Protein 8TLT (pdb70)

Sequence (2387 aa):
SDYFRIQLNNQDYYMSKPTFLDPSHGESLPLNQFSQVPNIRVFGALPTGHQVLCHVHGILPYMFIKYDGQITDTSTLRHQRCAQVHKTLEVKIRASFKKLGNLNFVADVSVVKGIPFYGYHVGWNLFYKISLLNPSCLSRISELIRDGKIFGKKFEIYESHIPYLLQWTADFNLFGCSWINVDRCYFRSPVLNSILDIDKLTINDDLQLLLDRFCDFKCNVLSRRDFPRVGNGLIEIDILPQFIKNREKLQHRDIHHDFLEKLGDIKPYVSSARDMINELTMQREELSLKEYKEPPETKRHVHQWQSSGEFEAFYKKAQHKTSTFDGQIPNFENFIDKNQKFSAINTPYEALPQLWPRLPGLRYGKRAFVYGEPPFGYQDILNKLEDEGFPKIDYKDPFFSNPVDLENKPYAYAGKRFEISSTHVSTRIPVQFGGETVSVYNKPTFDMFSSWKYALKPPTYDAVQKWYNKVSSVHDSLTHLTLEIHANTRSDKIPDPAIDEVSMIIWCLEEETFPLDLDIAYEGIMIVHKASEDSTFPTKIQHCINEIPVMFYESEFEMFEALTDLVLLLDPDILSGFEIHNFSWGYIIERCQKIHQFDIVRELARVKCQIKLSDTWGYAHSSGIMITGRHMINIWRALRSDVNLTQYTIESAAFNILHKRLPHFSFESLTNMWNAKKSTTELKTVLNYWLSRAQINIQLLRKQDYIARNIEQARLIGIDFHSVYYRGSQFKVESFLIRICKSESFILLSPGKKDVRKQKALECVPLVMEPESAFYKSPLIVLDFQSLYPSIMIGYNYCYSTMIGRVREINLTENNLGVSKFSLPRNILALLKNDVTIAPNGVVYAKTSVRKSTLSKMLTDILDVRVMIKKTMNEIGDDNTTLKRLLNNKQLALKLLANVTYGYTSASFSGRMPCSDLADSIVQTGRETLEKAIDIIEKDETWNAKVVYGDTDSLFVYLPGKTAIEAFSIGHAMAERVTQNNPKPIFLKFEKVYHPSILISKKRYVGFSYESPSQTLPIFDAKGIETVRRDGIPAQQKIIEKCIRLLFQTKDLSKIKKYLQNEFFKIQIGKVSAQDFCFAKEVKLGAYKSEKTAPAGAVVVKRRINEDHRAEPQYKERIPYLVVKGKQGQLLRERCVSPEEFLEGENLELDSEYYINKILIPPLDRLFNLIGINVGNWAQEIDDCLEKRSTTTLSFLIKKLKRQKEYQTLKTVCRTCSYRYTSDAGIENDHIASKCNSYDCPVFYSRVKAERYLRDNQSVQREEALISLNDWMNRWVEKWLRVYLKCYINLILFYRNVYPPQSFDYTTYQSFNLPQFVPINRHPALIDYIEELILDVLSKLTHVYRFSICIINKKNDLCIEKYVLDFSELQIITETEVFDEFRSSLNSLIMHLEKLPKVNDDTITFEAVINAIENWVKCKIKLTSLVGSDVGPLIIHQFSEKLLNGVYSQYSIFGSMNRWVEKWLRVYLKCYINLILFYRNVYPPQSFDYTTYQSFNLPQFVPINRHPALIDYIEELILDVLSKLTHVYRFSICIINKKNDLCIEKYVLDFSELQHVDKIITETEVFDEFRSSLNSLIMHLEKLPKVNDDTITFEAVINAIELELGHKLDRNRRVDSLEEKAEIERDSNWVKCQEDENLPDNNGFQPPKIKLTSLVGSDVGPLIIHQFSEKLISGDDKILNGVYSQYELHMDALLTKFNEDRSLQDENLSQPRTRVRIVDDNLYNKSNPFQLCYKKRDYGSQYYHIYQYRLKTFRERVLKECDKRWDAGFTLNGQLVLKKDKVLDIQGNQPCWCVGSIYCEMKYKPNVLDEVINDTYGAPDLTKSYTGSDEIMLEDESGRVLLVGDFIRSTPFITGVVVGILGMEAEAGTFQVLDICYPTPLPQNPFPTRGKIALVSGLNLNNTSPDRLLRLEILREFLMGRINNKIDDISLIGRLLICGNSVDFDIKSVNKDELMISLTEFSKFLHNILPSISVDIMPGTNDPSDKSLPQQPFHKSLFDKSLESYFNGSNKEILNLVTNPYEFSYNGVDVLAVSGKNINDICKYVIPSNDDIEHRLDLMECTMKWQNIAPTAPDTLWCYPYDPFVLDKWPHVYIVANQPYFGTRVVEIGGKNIKIISVPEFSSTGMIILLDLETLEAETVKIDIMDQKASYFINEKLFTEVKPVLFTDLIHHLKIGPSMAKKLMFDYYKQTTNAKYNCVVICCYKDQTIKIIHDLSNIPQQDSIIDCFIYAFNPMDSFIPYYDIIDQKDCLTIKNSYELKVSKNHFMGQNSIFQPIKFQNLTRFKKICQLVKQWVAETLGDGGPHEKDVKLFVKYLIKLCDSNRVHLVLHLSNLISRELNLCAFLNQDHSGFQTWERILLNDIIPLLNRNKHTYQTVRKLDMDFEV

Organism: Saccharomyces cerevisiae (strain ATCC 204508 / S288c) (NCBI:txid559292)

InterPro domains:
  IPR006133 DNA-directed DNA polymerase, family B, exonuclease domain [PF03104] (648-842)
  IPR006134 DNA-directed DNA polymerase, family B, multifunctional domain [PF00136] (910-1361)
  IPR006172 DNA-directed DNA polymerase, family B [PR00106] (971-984)
  IPR006172 DNA-directed DNA polymerase, family B [PR00106] (1082-1094)
  IPR006172 DNA-directed DNA polymerase, family B [PR00106] (1138-1146)
  IPR006172 DNA-directed DNA polymerase, family B [SM00486] (686-1152)
  IPR012337 Ribonuclease H-like superfamily [SSF53098] (54-918)
  IPR017964 DNA-directed DNA polymerase, family B, conserved site [PS00116] (1140-1148)
  IPR023211 DNA polymerase, palm domain superfamily [G3DSA:3.90.1600.10] (942-1204)
  IPR025687 C4-type zinc-finger of DNA polymerase delta [PF14260] (1398-1479)
  IPR030559 DNA polymerase zeta catalytic subunit [PTHR45812] (628-1495)
  IPR036397 Ribonuclease H superfamily [G3DSA:3.30.420.10] (667-894)
  IPR042087 DNA polymerase family B, thumb domain [G3DSA:1.10.132.60] (1216-1387)
  IPR043502 DNA/RNA polymerase superfamily [SSF56672] (958-1371)
  IPR056435 DNA polymerase delta/zeta catalytic subunit, N-terminal domain [PF24055] (77-168)
  IPR056447 DNA polymerase zeta catalytic subunit, N-terminal [PF24065] (23-76)

GO terms:
  GO:0005739 mitochondrion (C, IDA)
  GO:0042276 error-prone translesion synthesis (P, IDA)
  GO:0003887 DNA-directed DNA polymerase activity (F, IDA)
  GO:0016035 zeta DNA polymerase complex (C, IDA)
  GO:0070987 error-free translesion synthesis (P, IDA)
  GO:0042276 error-prone translesion synthesis (P, IGI)
  GO:0005515 protein binding (F, IPI)
  GO:0019985 translesion synthesis (P, IDA)

Structure (mmCIF, N/CA/C/O backbone):
data_8TLT
#
_entry.id   8TLT
#
_cell.length_a   1.00
_cell.length_b   1.00
_cell.length_c   1.00
_cell.angle_alpha   90.00
_cell.angle_beta   90.00
_cell.angle_gamma   90.00
#
_symmetry.space_group_name_H-M   'P 1'
#
loop_
_entity.id
_entity.type
_entity.pdbx_description
1 polymer 'DNA polymerase zeta catalytic subunit'
2 polymer 'DNA polymerase zeta processivity subunit'
3 polymer 'DNA polymerase delta small subunit'
4 polymer 'DNA polymerase delta subunit 3'
5 polymer 'DNA repair protein REV1'
6 polymer "DNA (5'-D(P*CP*CP*CP*TP*CP*CP*CP*CP*TP*AP*C)-3')"
7 polymer "DNA (5'-D(*TP*AP*AP*TP*GP*GP*TP*AP*GP*GP*GP*GP*AP*GP*GP*GP*AP*AP*T)-3')"
8 non-polymer 'IRON/SULFUR CLUSTER'
9 non-polymer 'CALCIUM ION'
10 non-polymer "2'-DEOXYCYTIDINE-5'-TRIPHOSPHATE"
11 water water
#
loop_
_atom_site.group_PDB
_atom_site.id
_atom_site.type_symbol
_atom_site.label_atom_id
_atom_site.label_alt_id
_atom_site.label_comp_id
_atom_site.label_asym_id
_atom_site.label_entity_id
_atom_site.label_seq_id
_atom_site.pdbx_PDB_ins_code
_atom_site.Cartn_x
_atom_site.Cartn_y
_atom_site.Cartn_z
_atom_site.occupancy
_atom_site.B_iso_or_equiv
_atom_site.auth_seq_id
_atom_site.auth_comp_id
_atom_site.auth_asym_id
_atom_site.auth_atom_id
_atom_site.pdbx_PDB_model_num
ATOM 1 N N . SER A 1 54 ? 119.296 173.059 192.209 1.00 54.94 20 SER A N 1
ATOM 2 C CA . SER A 1 54 ? 119.280 172.330 193.471 1.00 54.94 20 SER A CA 1
ATOM 3 C C . SER A 1 54 ? 119.238 173.289 194.656 1.00 54.94 20 SER A C 1
ATOM 4 O O . SER A 1 54 ? 119.209 174.507 194.480 1.00 54.94 20 SER A O 1
ATOM 7 N N . ASP A 1 55 ? 119.236 172.730 195.866 1.00 52.27 21 ASP A N 1
ATOM 8 C CA . ASP A 1 55 ? 119.181 173.509 197.095 1.00 52.27 21 ASP A CA 1
ATOM 9 C C . ASP A 1 55 ? 120.542 173.628 197.769 1.00 52.27 21 ASP A C 1
ATOM 10 O O . ASP A 1 55 ? 120.611 173.938 198.963 1.00 52.27 21 ASP A O 1
ATOM 12 N N . TYR A 1 56 ? 121.622 173.385 197.033 1.00 46.65 22 TYR A N 1
ATOM 13 C CA . TYR A 1 56 ? 122.971 173.395 197.577 1.00 46.65 22 TYR A CA 1
ATOM 14 C C . TYR A 1 56 ? 123.846 174.359 196.790 1.00 46.65 22 TYR A C 1
ATOM 15 O O . TYR A 1 56 ? 123.763 174.425 195.560 1.00 46.65 22 TYR A O 1
ATOM 24 N N . PHE A 1 57 ? 124.680 175.110 197.506 1.00 43.39 23 PHE A N 1
ATOM 25 C CA . PHE A 1 57 ? 125.710 175.927 196.875 1.00 43.39 23 PHE A CA 1
ATOM 26 C C . PHE A 1 57 ? 126.768 175.004 196.285 1.00 43.39 23 PHE A C 1
ATOM 27 O O . PHE A 1 57 ? 127.598 174.456 197.015 1.00 43.39 23 PHE A O 1
ATOM 35 N N . ARG A 1 58 ? 126.746 174.828 194.969 1.00 38.78 24 ARG A N 1
ATOM 36 C CA . ARG A 1 58 ? 127.589 173.845 194.303 1.00 38.78 24 ARG A CA 1
ATOM 37 C C . ARG A 1 58 ? 128.843 174.511 193.756 1.00 38.78 24 ARG A C 1
ATOM 38 O O . ARG A 1 58 ? 128.760 175.520 193.049 1.00 38.78 24 ARG A O 1
ATOM 46 N N . ILE A 1 59 ? 130.000 173.945 194.089 1.00 34.66 25 ILE A N 1
ATOM 47 C CA . ILE A 1 59 ? 131.293 174.421 193.613 1.00 34.66 25 ILE A CA 1
ATOM 48 C C . ILE A 1 59 ? 132.066 173.219 193.094 1.00 34.66 25 ILE A C 1
ATOM 49 O O . ILE A 1 59 ? 132.297 172.260 193.839 1.00 34.66 25 ILE A O 1
ATOM 53 N N . GLN A 1 60 ? 132.465 173.266 191.827 1.00 33.71 26 GLN A N 1
ATOM 54 C CA . GLN A 1 60 ? 133.239 172.181 191.242 1.00 33.71 26 GLN A CA 1
ATOM 55 C C . GLN A 1 60 ? 134.671 172.221 191.756 1.00 33.71 26 GLN A C 1
ATOM 56 O O . GLN A 1 60 ? 135.251 173.294 191.931 1.00 33.71 26 GLN A O 1
ATOM 62 N N . LEU A 1 61 ? 135.238 171.044 192.011 1.00 30.95 27 LEU A N 1
ATOM 63 C CA . LEU A 1 61 ? 136.602 170.940 192.528 1.00 30.95 27 LEU A CA 1
ATOM 64 C C . LEU A 1 61 ? 137.560 170.893 191.346 1.00 30.95 27 LEU A C 1
ATOM 65 O O . LEU A 1 61 ? 137.915 169.826 190.846 1.00 30.95 27 LEU A O 1
ATOM 70 N N . ASN A 1 62 ? 137.990 172.072 190.893 1.00 32.46 28 ASN A N 1
ATOM 71 C CA . ASN A 1 62 ? 138.914 172.146 189.766 1.00 32.46 28 ASN A CA 1
ATOM 72 C C . ASN A 1 62 ? 140.360 171.999 190.228 1.00 32.46 28 ASN A C 1
ATOM 73 O O . ASN A 1 62 ? 141.074 171.091 189.789 1.00 32.46 28 ASN A O 1
ATOM 78 N N . ASN A 1 63 ? 140.807 172.886 191.114 1.00 33.02 29 ASN A N 1
ATOM 79 C CA . ASN A 1 63 ? 142.157 172.850 191.656 1.00 33.02 29 ASN A CA 1
ATOM 80 C C . ASN A 1 63 ? 142.088 173.022 193.166 1.00 33.02 29 ASN A C 1
ATOM 81 O O . ASN A 1 63 ? 141.229 173.744 193.676 1.00 33.02 29 ASN A O 1
ATOM 84 N N . GLN A 1 64 ? 142.989 172.348 193.878 1.00 32.94 30 GLN A N 1
ATOM 85 C CA . GLN A 1 64 ? 143.012 172.376 195.333 1.00 32.94 30 GLN A CA 1
ATOM 86 C C . GLN A 1 64 ? 144.441 172.523 195.835 1.00 32.94 30 GLN A C 1
ATOM 87 O O . GLN A 1 64 ? 145.370 171.930 195.280 1.00 32.94 30 GLN A O 1
ATOM 93 N N . ASP A 1 65 ? 144.605 173.323 196.885 1.00 33.31 31 ASP A N 1
ATOM 94 C CA . ASP A 1 65 ? 145.901 173.547 197.509 1.00 33.31 31 ASP A CA 1
ATOM 95 C C . ASP A 1 65 ? 145.675 173.910 198.969 1.00 33.31 31 ASP A C 1
ATOM 96 O O . ASP A 1 65 ? 144.559 174.232 199.380 1.00 33.31 31 ASP A O 1
ATOM 98 N N . TYR A 1 66 ? 146.748 173.854 199.754 1.00 35.10 32 TYR A N 1
ATOM 99 C CA . TYR A 1 66 ? 146.669 174.143 201.177 1.00 35.10 32 TYR A CA 1
ATOM 100 C C . TYR A 1 66 ? 147.755 175.130 201.581 1.00 35.10 32 TYR A C 1
ATOM 101 O O . TYR A 1 66 ? 148.763 175.300 200.892 1.00 35.10 32 TYR A O 1
ATOM 110 N N . TYR A 1 67 ? 147.525 175.787 202.716 1.00 37.17 33 TYR A N 1
ATOM 111 C CA . TYR A 1 67 ? 148.473 176.739 203.272 1.00 37.17 33 TYR A CA 1
ATOM 112 C C . TYR A 1 67 ? 148.308 176.774 204.785 1.00 37.17 33 TYR A C 1
ATOM 113 O O . TYR A 1 67 ? 147.279 176.362 205.325 1.00 37.17 33 TYR A O 1
ATOM 122 N N . MET A 1 68 ? 149.337 177.271 205.463 1.00 39.51 34 MET A N 1
ATOM 123 C CA . MET A 1 68 ? 149.349 177.374 206.916 1.00 39.51 34 MET A CA 1
ATOM 124 C C . MET A 1 68 ? 149.049 178.805 207.338 1.00 39.51 34 MET A C 1
ATOM 125 O O . MET A 1 68 ? 149.582 179.757 206.762 1.00 39.51 34 MET A O 1
ATOM 129 N N . SER A 1 69 ? 148.196 178.954 208.349 1.00 41.38 35 SER A N 1
ATOM 130 C CA . SER A 1 69 ? 147.791 180.275 208.806 1.00 41.38 35 SER A CA 1
ATOM 131 C C . SER A 1 69 ? 147.547 180.247 210.307 1.00 41.38 35 SER A C 1
ATOM 132 O O . SER A 1 69 ? 147.330 179.189 210.902 1.00 41.38 35 SER A O 1
ATOM 134 N N . LYS A 1 70 ? 147.595 181.429 210.912 1.00 47.91 36 LYS A N 1
ATOM 135 C CA . LYS A 1 70 ? 147.291 181.553 212.329 1.00 47.91 36 LYS A CA 1
ATOM 136 C C . LYS A 1 70 ? 145.812 181.260 212.570 1.00 47.91 36 LYS A C 1
ATOM 137 O O . LYS A 1 70 ? 144.968 181.594 211.733 1.00 47.91 36 LYS A O 1
ATOM 139 N N . PRO A 1 71 ? 145.466 180.640 213.695 1.00 48.08 37 PRO A N 1
ATOM 140 C CA . PRO A 1 71 ? 144.067 180.265 213.925 1.00 48.08 37 PRO A CA 1
ATOM 141 C C . PRO A 1 71 ? 143.179 181.474 214.166 1.00 48.08 37 PRO A C 1
ATOM 142 O O . PRO A 1 71 ? 143.606 182.499 214.702 1.00 48.08 37 PRO A O 1
ATOM 146 N N . THR A 1 72 ? 141.919 181.334 213.758 1.00 52.70 38 THR A N 1
ATOM 147 C CA . THR A 1 72 ? 140.888 182.331 214.019 1.00 52.70 38 THR A CA 1
ATOM 148 C C . THR A 1 72 ? 139.708 181.652 214.700 1.00 52.70 38 THR A C 1
ATOM 149 O O . THR A 1 72 ? 139.814 180.491 215.110 1.00 52.70 38 THR A O 1
ATOM 153 N N . PHE A 1 73 ? 138.584 182.354 214.834 1.00 57.20 39 PHE A N 1
ATOM 154 C CA . PHE A 1 73 ? 137.403 181.725 215.410 1.00 57.20 39 PHE A CA 1
ATOM 155 C C . PHE A 1 73 ? 136.703 180.788 214.436 1.00 57.20 39 PHE A C 1
ATOM 156 O O . PHE A 1 73 ? 135.782 180.074 214.844 1.00 57.20 39 PHE A O 1
ATOM 164 N N . LEU A 1 74 ? 137.112 180.776 213.168 1.00 50.85 40 LEU A N 1
ATOM 165 C CA . LEU A 1 74 ? 136.590 179.821 212.200 1.00 50.85 40 LEU A CA 1
ATOM 166 C C . LEU A 1 74 ? 137.367 178.513 212.185 1.00 50.85 40 LEU A C 1
ATOM 167 O O . LEU A 1 74 ? 136.900 177.539 211.584 1.00 50.85 40 LEU A O 1
ATOM 172 N N . ASP A 1 75 ? 138.530 178.469 212.821 1.00 51.46 41 ASP A N 1
ATOM 173 C CA . ASP A 1 75 ? 139.385 177.296 212.874 1.00 51.46 41 ASP A CA 1
ATOM 174 C C . ASP A 1 75 ? 139.547 176.806 214.308 1.00 51.46 41 ASP A C 1
ATOM 175 O O . ASP A 1 75 ? 139.395 177.579 215.260 1.00 51.46 41 ASP A O 1
ATOM 178 N N . PRO A 1 76 ? 139.844 175.522 214.503 1.00 49.42 42 PRO A N 1
ATOM 179 C CA . PRO A 1 76 ? 140.045 175.015 215.865 1.00 49.42 42 PRO A CA 1
ATOM 180 C C . PRO A 1 76 ? 141.296 175.601 216.500 1.00 49.42 42 PRO A C 1
ATOM 181 O O . PRO A 1 76 ? 142.253 175.975 215.819 1.00 49.42 42 PRO A O 1
ATOM 185 N N . SER A 1 77 ? 141.277 175.678 217.831 1.00 52.20 43 SER A N 1
ATOM 186 C CA . SER A 1 77 ? 142.394 176.235 218.578 1.00 52.20 43 SER A CA 1
ATOM 187 C C . SER A 1 77 ? 142.833 175.378 219.757 1.00 52.20 43 SER A C 1
ATOM 188 O O . SER A 1 77 ? 143.827 175.719 220.407 1.00 52.20 43 SER A O 1
ATOM 190 N N . HIS A 1 78 ? 142.134 174.286 220.053 1.00 56.04 44 HIS A N 1
ATOM 191 C CA . HIS A 1 78 ? 142.472 173.421 221.173 1.00 56.04 44 HIS A CA 1
ATOM 192 C C . HIS A 1 78 ? 142.387 171.965 220.739 1.00 56.04 44 HIS A C 1
ATOM 193 O O . HIS A 1 78 ? 141.743 171.627 219.744 1.00 56.04 44 HIS A O 1
ATOM 195 N N . GLY A 1 79 ? 143.054 171.104 221.500 1.00 53.86 45 GLY A N 1
ATOM 196 C CA . GLY A 1 79 ? 143.053 169.678 221.238 1.00 53.86 45 GLY A CA 1
ATOM 197 C C . GLY A 1 79 ? 142.482 168.907 222.412 1.00 53.86 45 GLY A C 1
ATOM 198 O O . GLY A 1 79 ? 142.516 169.370 223.552 1.00 53.86 45 GLY A O 1
ATOM 199 N N . GLU A 1 80 ? 141.938 167.725 222.118 1.00 54.26 46 GLU A N 1
ATOM 200 C CA . GLU A 1 80 ? 141.355 166.898 223.171 1.00 54.26 46 GLU A CA 1
ATOM 201 C C . GLU A 1 80 ? 142.417 166.394 224.142 1.00 54.26 46 GLU A C 1
ATOM 202 O O . GLU A 1 80 ? 142.190 166.368 225.357 1.00 54.26 46 GLU A O 1
ATOM 204 N N . SER A 1 81 ? 143.577 165.981 223.625 1.00 53.21 47 SER A N 1
ATOM 205 C CA . SER A 1 81 ? 144.615 165.419 224.485 1.00 53.21 47 SER A CA 1
ATOM 206 C C . SER A 1 81 ? 145.207 166.472 225.413 1.00 53.21 47 SER A C 1
ATOM 207 O O . SER A 1 81 ? 145.418 166.210 226.602 1.00 53.21 47 SER A O 1
ATOM 210 N N . LEU A 1 82 ? 145.472 167.668 224.893 1.00 55.02 48 LEU A N 1
ATOM 211 C CA . LEU A 1 82 ? 146.081 168.758 225.655 1.00 55.02 48 LEU A CA 1
ATOM 212 C C . LEU A 1 82 ? 145.182 169.979 225.525 1.00 55.02 48 LEU A C 1
ATOM 213 O O . LEU A 1 82 ? 145.461 170.892 224.736 1.00 55.02 48 LEU A O 1
ATOM 218 N N . PRO A 1 83 ? 144.084 170.026 226.285 1.00 57.45 49 PRO A N 1
ATOM 219 C CA . PRO A 1 83 ? 143.133 171.138 226.131 1.00 57.45 49 PRO A CA 1
ATOM 220 C C . PRO A 1 83 ? 143.680 172.482 226.572 1.00 57.45 49 PRO A C 1
ATOM 221 O O . PRO A 1 83 ? 143.107 173.513 226.198 1.00 57.45 49 PRO A O 1
ATOM 225 N N . LEU A 1 84 ? 144.760 172.511 227.346 1.00 60.92 50 LEU A N 1
ATOM 226 C CA . LEU A 1 84 ? 145.307 173.757 227.863 1.00 60.92 50 LEU A CA 1
ATOM 227 C C . LEU A 1 84 ? 146.378 174.359 226.962 1.00 60.92 50 LEU A C 1
ATOM 228 O O . LEU A 1 84 ? 146.904 175.429 227.283 1.00 60.92 50 LEU A O 1
ATOM 231 N N . ASN A 1 85 ? 146.707 173.710 225.849 1.00 59.30 51 ASN A N 1
ATOM 232 C CA . ASN A 1 85 ? 147.723 174.193 224.924 1.00 59.30 51 ASN A CA 1
ATOM 233 C C . ASN A 1 85 ? 147.064 174.610 223.618 1.00 59.30 51 ASN A C 1
ATOM 234 O O . ASN A 1 85 ? 146.363 173.812 222.988 1.00 59.30 51 ASN A O 1
ATOM 239 N N . GLN A 1 86 ? 147.296 175.855 223.214 1.00 56.40 52 GLN A N 1
ATOM 240 C CA . GLN A 1 86 ? 146.711 176.386 221.995 1.00 56.40 52 GLN A CA 1
ATOM 241 C C . GLN A 1 86 ? 147.529 175.959 220.779 1.00 56.40 52 GLN A C 1
ATOM 242 O O . GLN A 1 86 ? 148.635 175.426 220.893 1.00 56.40 52 GLN A O 1
ATOM 248 N N . PHE A 1 87 ? 146.970 176.201 219.597 1.00 51.34 53 PHE A N 1
ATOM 249 C CA . PHE A 1 87 ? 147.641 175.885 218.344 1.00 51.34 53 PHE A CA 1
ATOM 250 C C . PHE A 1 87 ? 148.387 177.112 217.838 1.00 51.34 53 PHE A C 1
ATOM 251 O O . PHE A 1 87 ? 147.812 178.201 217.745 1.00 51.34 53 PHE A O 1
ATOM 259 N N . SER A 1 88 ? 149.671 176.934 217.521 1.00 48.31 54 SER A N 1
ATOM 260 C CA . SER A 1 88 ? 150.439 178.029 216.938 1.00 48.31 54 SER A CA 1
ATOM 261 C C . SER A 1 88 ? 149.906 178.400 215.560 1.00 48.31 54 SER A C 1
ATOM 262 O O . SER A 1 88 ? 149.769 179.586 215.240 1.00 48.31 54 SER A O 1
ATOM 264 N N . GLN A 1 89 ? 149.598 177.402 214.735 1.00 44.31 55 GLN A N 1
ATOM 265 C CA . GLN A 1 89 ? 149.024 177.634 213.419 1.00 44.31 55 GLN A CA 1
ATOM 266 C C . GLN A 1 89 ? 148.201 176.419 213.023 1.00 44.31 55 GLN A C 1
ATOM 267 O O . GLN A 1 89 ? 148.390 175.320 213.549 1.00 44.31 55 GLN A O 1
ATOM 271 N N . VAL A 1 90 ? 147.282 176.629 212.086 1.00 40.85 56 VAL A N 1
ATOM 272 C CA . VAL A 1 90 ? 146.400 175.563 211.617 1.00 40.85 56 VAL A CA 1
ATOM 273 C C . VAL A 1 90 ? 146.453 175.506 210.096 1.00 40.85 56 VAL A C 1
ATOM 274 O O . VAL A 1 90 ? 146.655 176.540 209.445 1.00 40.85 56 VAL A O 1
ATOM 278 N N . PRO A 1 91 ? 146.278 174.334 209.489 1.00 35.43 57 PRO A N 1
ATOM 279 C CA . PRO A 1 91 ? 146.265 174.258 208.026 1.00 35.43 57 PRO A CA 1
ATOM 280 C C . PRO A 1 91 ? 144.892 174.581 207.458 1.00 35.43 57 PRO A C 1
ATOM 281 O O . PRO A 1 91 ? 143.858 174.224 208.027 1.00 35.43 57 PRO A O 1
ATOM 285 N N . ASN A 1 92 ? 144.894 175.266 206.319 1.00 33.06 58 ASN A N 1
ATOM 286 C CA . ASN A 1 92 ? 143.679 175.573 205.582 1.00 33.06 58 ASN A CA 1
ATOM 287 C C . ASN A 1 92 ? 143.835 175.072 204.156 1.00 33.06 58 ASN A C 1
ATOM 288 O O . ASN A 1 92 ? 144.949 174.960 203.644 1.00 33.06 58 ASN A O 1
ATOM 293 N N . ILE A 1 93 ? 142.710 174.764 203.519 1.00 32.22 59 ILE A N 1
ATOM 294 C CA . ILE A 1 93 ? 142.689 174.244 202.158 1.00 32.22 59 ILE A CA 1
ATOM 295 C C . ILE A 1 93 ? 142.024 175.275 201.259 1.00 32.22 59 ILE A C 1
ATOM 296 O O . ILE A 1 93 ? 140.917 175.742 201.552 1.00 32.22 59 ILE A O 1
ATOM 301 N N . ARG A 1 94 ? 142.700 175.631 200.173 1.00 34.45 60 ARG A N 1
ATOM 302 C CA . ARG A 1 94 ? 142.164 176.546 199.176 1.00 34.45 60 ARG A CA 1
ATOM 303 C C . ARG A 1 94 ? 141.640 175.734 198.001 1.00 34.45 60 ARG A C 1
ATOM 304 O O . ARG A 1 94 ? 142.398 174.994 197.366 1.00 34.45 60 ARG A O 1
ATOM 312 N N . VAL A 1 95 ? 140.350 175.873 197.713 1.00 33.71 61 VAL A N 1
ATOM 313 C CA . VAL A 1 95 ? 139.704 175.164 196.617 1.00 33.71 61 VAL A CA 1
ATOM 314 C C . VAL A 1 95 ? 139.317 176.188 195.562 1.00 33.71 61 VAL A C 1
ATOM 315 O O . VAL A 1 95 ? 138.504 177.083 195.822 1.00 33.71 61 VAL A O 1
ATOM 319 N N . PHE A 1 96 ? 139.903 176.062 194.376 1.00 33.11 62 PHE A N 1
ATOM 320 C CA . PHE A 1 96 ? 139.581 176.917 193.244 1.00 33.11 62 PHE A CA 1
ATOM 321 C C . PHE A 1 96 ? 138.564 176.193 192.374 1.00 33.11 62 PHE A C 1
ATOM 322 O O . PHE A 1 96 ? 138.858 175.125 191.828 1.00 33.11 62 PHE A O 1
ATOM 330 N N . GLY A 1 97 ? 137.372 176.770 192.250 1.00 34.31 63 GLY A N 1
ATOM 331 C CA . GLY A 1 97 ? 136.305 176.131 191.512 1.00 34.31 63 GLY A CA 1
ATOM 332 C C . GLY A 1 97 ? 135.400 177.148 190.855 1.00 34.31 63 GLY A C 1
ATOM 333 O O . GLY A 1 97 ? 135.598 178.358 190.974 1.00 34.31 63 GLY A O 1
ATOM 334 N N . ALA A 1 98 ? 134.393 176.636 190.154 1.00 37.46 64 ALA A N 1
ATOM 335 C CA . ALA A 1 98 ? 133.451 177.461 189.415 1.00 37.46 64 ALA A CA 1
ATOM 336 C C . ALA A 1 98 ? 132.028 177.106 189.813 1.00 37.46 64 ALA A C 1
ATOM 337 O O . ALA A 1 98 ? 131.696 175.931 189.989 1.00 37.46 64 ALA A O 1
ATOM 339 N N . LEU A 1 99 ? 131.192 178.131 189.951 1.00 38.55 65 LEU A N 1
ATOM 340 C CA . LEU A 1 99 ? 129.781 177.925 190.202 1.00 38.55 65 LEU A CA 1
ATOM 341 C C . LEU A 1 99 ? 129.110 177.357 188.954 1.00 38.55 65 LEU A C 1
ATOM 342 O O . LEU A 1 99 ? 129.651 177.454 187.851 1.00 38.55 65 LEU A O 1
ATOM 347 N N . PRO A 1 100 ? 127.935 176.738 189.102 1.00 41.81 66 PRO A N 1
ATOM 348 C CA . PRO A 1 100 ? 127.222 176.242 187.913 1.00 41.81 66 PRO A CA 1
ATOM 349 C C . PRO A 1 100 ? 126.881 177.335 186.917 1.00 41.81 66 PRO A C 1
ATOM 350 O O . PRO A 1 100 ? 126.708 177.038 185.729 1.00 41.81 66 PRO A O 1
ATOM 354 N N . THR A 1 101 ? 126.777 178.589 187.361 1.00 42.72 67 THR A N 1
ATOM 355 C CA . THR A 1 101 ? 126.580 179.708 186.450 1.00 42.72 67 THR A CA 1
ATOM 356 C C . THR A 1 101 ? 127.834 180.054 185.658 1.00 42.72 67 THR A C 1
ATOM 357 O O . THR A 1 101 ? 127.752 180.855 184.723 1.00 42.72 67 THR A O 1
ATOM 361 N N . GLY A 1 102 ? 128.982 179.476 186.006 1.00 41.07 68 GLY A N 1
ATOM 362 C CA . GLY A 1 102 ? 130.221 179.709 185.297 1.00 41.07 68 GLY A CA 1
ATOM 363 C C . GLY A 1 102 ? 131.196 180.636 185.989 1.00 41.07 68 GLY A C 1
ATOM 364 O O . GLY A 1 102 ? 132.369 180.670 185.602 1.00 41.07 68 GLY A O 1
ATOM 365 N N . HIS A 1 103 ? 130.753 181.384 186.995 1.00 45.05 69 HIS A N 1
ATOM 366 C CA . HIS A 1 103 ? 131.646 182.294 187.696 1.00 45.05 69 HIS A CA 1
ATOM 367 C C . HIS A 1 103 ? 132.608 181.523 188.591 1.00 45.05 69 HIS A C 1
ATOM 368 O O . HIS A 1 103 ? 132.228 180.549 189.245 1.00 45.05 69 HIS A O 1
ATOM 375 N N . GLN A 1 104 ? 133.862 181.963 188.613 1.00 38.57 70 GLN A N 1
ATOM 376 C CA . GLN A 1 104 ? 134.877 181.331 189.442 1.00 38.57 70 GLN A CA 1
ATOM 377 C C . GLN A 1 104 ? 134.712 181.744 190.900 1.00 38.57 70 GLN A C 1
ATOM 378 O O . GLN A 1 104 ? 134.253 182.846 191.208 1.00 38.57 70 GLN A O 1
ATOM 384 N N . VAL A 1 105 ? 135.102 180.846 191.800 1.00 36.60 71 VAL A N 1
ATOM 385 C CA . VAL A 1 105 ? 134.959 181.061 193.235 1.00 36.60 71 VAL A CA 1
ATOM 386 C C . VAL A 1 105 ? 136.176 180.481 193.946 1.00 36.60 71 VAL A C 1
ATOM 387 O O . VAL A 1 105 ? 136.732 179.464 193.519 1.00 36.60 71 VAL A O 1
ATOM 391 N N . LEU A 1 106 ? 136.604 181.146 195.016 1.00 36.52 72 LEU A N 1
ATOM 392 C CA . LEU A 1 106 ? 137.659 180.654 195.891 1.00 36.52 72 LEU A CA 1
ATOM 393 C C . LEU A 1 106 ? 137.046 180.238 197.220 1.00 36.52 72 LEU A C 1
ATOM 394 O O . LEU A 1 106 ? 136.311 181.014 197.838 1.00 36.52 72 LEU A O 1
ATOM 399 N N . CYS A 1 107 ? 137.351 179.019 197.655 1.00 37.21 73 CYS A N 1
ATOM 400 C CA . CYS A 1 107 ? 136.791 178.449 198.871 1.00 37.21 73 CYS A CA 1
ATOM 401 C C . CYS A 1 107 ? 137.906 178.179 199.870 1.00 37.21 73 CYS A C 1
ATOM 402 O O . CYS A 1 107 ? 138.913 177.550 199.527 1.00 37.21 73 CYS A O 1
ATOM 405 N N . HIS A 1 108 ? 137.724 178.650 201.099 1.00 36.78 74 HIS A N 1
ATOM 406 C CA . HIS A 1 108 ? 138.651 178.381 202.190 1.00 36.78 74 HIS A CA 1
ATOM 407 C C . HIS A 1 108 ? 138.024 177.338 203.105 1.00 36.78 74 HIS A C 1
ATOM 408 O O . HIS A 1 108 ? 136.919 177.544 203.619 1.00 36.78 74 HIS A O 1
ATOM 415 N N . VAL A 1 109 ? 138.723 176.227 203.307 1.00 33.09 75 VAL A N 1
ATOM 416 C CA . VAL A 1 109 ? 138.241 175.134 204.142 1.00 33.09 75 VAL A CA 1
ATOM 417 C C . VAL A 1 109 ? 139.020 175.152 205.449 1.00 33.09 75 VAL A C 1
ATOM 418 O O . VAL A 1 109 ? 140.255 175.087 205.447 1.00 33.09 75 VAL A O 1
ATOM 422 N N . HIS A 1 110 ? 138.302 175.237 206.562 1.00 37.56 76 HIS A N 1
ATOM 423 C CA . HIS A 1 110 ? 138.896 175.271 207.888 1.00 37.56 76 HIS A CA 1
ATOM 424 C C . HIS A 1 110 ? 138.586 173.978 208.630 1.00 37.56 76 HIS A C 1
ATOM 425 O O . HIS A 1 110 ? 137.599 173.300 208.339 1.00 37.56 76 HIS A O 1
ATOM 432 N N . GLY A 1 111 ? 139.442 173.639 209.589 1.00 33.57 77 GLY A N 1
ATOM 433 C CA . GLY A 1 111 ? 139.182 172.533 210.485 1.00 33.57 77 GLY A CA 1
ATOM 434 C C . GLY A 1 111 ? 139.578 171.160 209.993 1.00 33.57 77 GLY A C 1
ATOM 435 O O . GLY A 1 111 ? 139.160 170.166 210.597 1.00 33.57 77 GLY A O 1
ATOM 436 N N . ILE A 1 112 ? 140.366 171.065 208.927 1.00 31.77 78 ILE A N 1
ATOM 437 C CA . ILE A 1 112 ? 140.827 169.786 208.395 1.00 31.77 78 ILE A CA 1
ATOM 438 C C . ILE A 1 112 ? 142.293 169.622 208.768 1.00 31.77 78 ILE A C 1
ATOM 439 O O . ILE A 1 112 ? 143.126 170.468 208.420 1.00 31.77 78 ILE A O 1
ATOM 444 N N . LEU A 1 113 ? 142.612 168.532 209.467 1.00 31.74 79 LEU A N 1
ATOM 445 C CA . LEU A 1 113 ? 143.974 168.275 209.899 1.00 31.74 79 LEU A CA 1
ATOM 446 C C . LEU A 1 113 ? 144.444 166.911 209.410 1.00 31.74 79 LEU A C 1
ATOM 447 O O . LEU A 1 113 ? 143.686 165.938 209.472 1.00 31.74 79 LEU A O 1
ATOM 452 N N . PRO A 1 114 ? 145.676 166.808 208.920 1.00 31.75 80 PRO A N 1
ATOM 453 C CA . PRO A 1 114 ? 146.208 165.497 208.536 1.00 31.75 80 PRO A CA 1
ATOM 454 C C . PRO A 1 114 ? 146.407 164.609 209.752 1.00 31.75 80 PRO A C 1
ATOM 455 O O . PRO A 1 114 ? 146.608 165.085 210.871 1.00 31.75 80 PRO A O 1
ATOM 459 N N . TYR A 1 115 ? 146.345 163.299 209.524 1.00 32.44 81 TYR A N 1
ATOM 460 C CA . TYR A 1 115 ? 146.452 162.353 210.624 1.00 32.44 81 TYR A CA 1
ATOM 461 C C . TYR A 1 115 ? 147.080 161.056 210.136 1.00 32.44 81 TYR A C 1
ATOM 462 O O . TYR A 1 115 ? 147.150 160.783 208.936 1.00 32.44 81 TYR A O 1
ATOM 471 N N . MET A 1 116 ? 147.540 160.261 211.099 1.00 32.92 82 MET A N 1
ATOM 472 C CA . MET A 1 116 ? 148.085 158.937 210.840 1.00 32.92 82 MET A CA 1
ATOM 473 C C . MET A 1 116 ? 147.839 158.074 212.067 1.00 32.92 82 MET A C 1
ATOM 474 O O . MET A 1 116 ? 147.523 158.576 213.148 1.00 32.92 82 MET A O 1
ATOM 479 N N . PHE A 1 117 ? 147.982 156.765 211.889 1.00 31.71 83 PHE A N 1
ATOM 480 C CA . PHE A 1 117 ? 147.641 155.794 212.919 1.00 31.71 83 PHE A CA 1
ATOM 481 C C . PHE A 1 117 ? 148.874 155.009 213.342 1.00 31.71 83 PHE A C 1
ATOM 482 O O . PHE A 1 117 ? 149.741 154.702 212.519 1.00 31.71 83 PHE A O 1
ATOM 490 N N . ILE A 1 118 ? 148.943 154.689 214.634 1.00 35.56 84 ILE A N 1
ATOM 491 C CA . ILE A 1 118 ? 149.996 153.853 215.192 1.00 35.56 84 ILE A CA 1
ATOM 492 C C . ILE A 1 118 ? 149.352 152.812 216.097 1.00 35.56 84 ILE A C 1
ATOM 493 O O . ILE A 1 118 ? 148.212 152.961 216.541 1.00 35.56 84 ILE A O 1
ATOM 495 N N . LYS A 1 119 ? 150.098 151.742 216.362 1.00 40.46 85 LYS A N 1
ATOM 496 C CA . LYS A 1 119 ? 149.610 150.692 217.245 1.00 40.46 85 LYS A CA 1
ATOM 497 C C . LYS A 1 119 ? 149.395 151.234 218.653 1.00 40.46 85 LYS A C 1
ATOM 498 O O . LYS A 1 119 ? 150.152 152.081 219.133 1.00 40.46 85 LYS A O 1
ATOM 502 N N . TYR A 1 120 ? 148.353 150.741 219.315 1.00 47.60 86 TYR A N 1
ATOM 503 C CA . TYR A 1 120 ? 148.016 151.178 220.663 1.00 47.60 86 TYR A CA 1
ATOM 504 C C . TYR A 1 120 ? 148.797 150.358 221.681 1.00 47.60 86 TYR A C 1
ATOM 505 O O . TYR A 1 120 ? 148.754 149.125 221.659 1.00 47.60 86 TYR A O 1
ATOM 514 N N . ASP A 1 121 ? 149.505 151.049 222.573 1.00 48.97 87 ASP A N 1
ATOM 515 C CA . ASP A 1 121 ? 150.358 150.404 223.561 1.00 48.97 87 ASP A CA 1
ATOM 516 C C . ASP A 1 121 ? 149.616 149.992 224.825 1.00 48.97 87 ASP A C 1
ATOM 517 O O . ASP A 1 121 ? 150.207 149.321 225.677 1.00 48.97 87 ASP A O 1
ATOM 519 N N . GLY A 1 122 ? 148.352 150.368 224.967 1.00 53.44 88 GLY A N 1
ATOM 520 C CA . GLY A 1 122 ? 147.578 150.057 226.150 1.00 53.44 88 GLY A CA 1
ATOM 521 C C . GLY A 1 122 ? 146.878 148.719 226.053 1.00 53.44 88 GLY A C 1
ATOM 522 O O . GLY A 1 122 ? 147.285 147.822 225.311 1.00 53.44 88 GLY A O 1
ATOM 523 N N . GLN A 1 123 ? 145.802 148.589 226.825 1.00 62.09 89 GLN A N 1
ATOM 524 C CA . GLN A 1 123 ? 145.010 147.370 226.867 1.00 62.09 89 GLN A CA 1
ATOM 525 C C . GLN A 1 123 ? 143.549 147.704 226.603 1.00 62.09 89 GLN A C 1
ATOM 526 O O . GLN A 1 123 ? 143.095 148.827 226.830 1.00 62.09 89 GLN A O 1
ATOM 528 N N . ILE A 1 124 ? 142.813 146.705 226.118 1.00 68.81 90 ILE A N 1
ATOM 529 C CA . ILE A 1 124 ? 141.413 146.878 225.744 1.00 68.81 90 ILE A CA 1
ATOM 530 C C . ILE A 1 124 ? 140.537 146.925 226.989 1.00 68.81 90 ILE A C 1
ATOM 531 O O . ILE A 1 124 ? 139.317 147.097 226.895 1.00 68.81 90 ILE A O 1
ATOM 533 N N . THR A 1 125 ? 141.150 146.773 228.161 1.00 71.12 91 THR A N 1
ATOM 534 C CA . THR A 1 125 ? 140.438 146.783 229.430 1.00 71.12 91 THR A CA 1
ATOM 535 C C . THR A 1 125 ? 140.524 148.126 230.143 1.00 71.12 91 THR A C 1
ATOM 536 O O . THR A 1 125 ? 140.195 148.207 231.330 1.00 71.12 91 THR A O 1
ATOM 540 N N . ASP A 1 126 ? 140.961 149.176 229.451 1.00 67.17 92 ASP A N 1
ATOM 541 C CA . ASP A 1 126 ? 141.108 150.483 230.074 1.00 67.17 92 ASP A CA 1
ATOM 542 C C . ASP A 1 126 ? 139.750 151.052 230.468 1.00 67.17 92 ASP A C 1
ATOM 543 O O . ASP A 1 126 ? 138.717 150.731 229.874 1.00 67.17 92 ASP A O 1
ATOM 548 N N . THR A 1 127 ? 139.761 151.910 231.490 1.00 69.73 93 THR A N 1
ATOM 549 C CA . THR A 1 127 ? 138.546 152.445 232.092 1.00 69.73 93 THR A CA 1
ATOM 550 C C . THR A 1 127 ? 138.162 153.809 231.528 1.00 69.73 93 THR A C 1
ATOM 551 O O . THR A 1 127 ? 137.501 154.596 232.213 1.00 69.73 93 THR A O 1
ATOM 553 N N . SER A 1 128 ? 138.578 154.111 230.298 1.00 66.33 94 SER A N 1
ATOM 554 C CA . SER A 1 128 ? 138.289 155.347 229.573 1.00 66.33 94 SER A CA 1
ATOM 555 C C . SER A 1 128 ? 138.909 156.578 230.220 1.00 66.33 94 SER A C 1
ATOM 556 O O . SER A 1 128 ? 138.743 157.684 229.694 1.00 66.33 94 SER A O 1
ATOM 559 N N . THR A 1 129 ? 139.615 156.430 231.337 1.00 66.58 95 THR A N 1
ATOM 560 C CA . THR A 1 129 ? 140.360 157.516 231.961 1.00 66.58 95 THR A CA 1
ATOM 561 C C . THR A 1 129 ? 141.861 157.314 231.874 1.00 66.58 95 THR A C 1
ATOM 562 O O . THR A 1 129 ? 142.603 158.282 231.697 1.00 66.58 95 THR A O 1
ATOM 566 N N . LEU A 1 130 ? 142.325 156.068 231.989 1.00 62.56 96 LEU A N 1
ATOM 567 C CA . LEU A 1 130 ? 143.724 155.773 231.708 1.00 62.56 96 LEU A CA 1
ATOM 568 C C . LEU A 1 130 ? 144.042 155.983 230.234 1.00 62.56 96 LEU A C 1
ATOM 569 O O . LEU A 1 130 ? 145.185 156.299 229.886 1.00 62.56 96 LEU A O 1
ATOM 572 N N . ARG A 1 131 ? 143.046 155.814 229.359 1.00 60.17 97 ARG A N 1
ATOM 573 C CA . ARG A 1 131 ? 143.249 156.085 227.940 1.00 60.17 97 ARG A CA 1
ATOM 574 C C . ARG A 1 131 ? 143.580 157.552 227.702 1.00 60.17 97 ARG A C 1
ATOM 575 O O . ARG A 1 131 ? 144.479 157.874 226.918 1.00 60.17 97 ARG A O 1
ATOM 583 N N . HIS A 1 132 ? 142.869 158.456 228.379 1.00 58.74 98 HIS A N 1
ATOM 584 C CA . HIS A 1 132 ? 143.166 159.879 228.248 1.00 58.74 98 HIS A CA 1
ATOM 585 C C . HIS A 1 132 ? 144.560 160.204 228.767 1.00 58.74 98 HIS A C 1
ATOM 586 O O . HIS A 1 132 ? 145.284 161.001 228.159 1.00 58.74 98 HIS A O 1
ATOM 593 N N . GLN A 1 133 ? 144.950 159.609 229.896 1.00 57.97 99 GLN A N 1
ATOM 594 C CA . GLN A 1 133 ? 146.280 159.865 230.440 1.00 57.97 99 GLN A CA 1
ATOM 595 C C . GLN A 1 133 ? 147.366 159.367 229.497 1.00 57.97 99 GLN A C 1
ATOM 596 O O . GLN A 1 133 ? 148.371 160.055 229.277 1.00 57.97 99 GLN A O 1
ATOM 600 N N . ARG A 1 134 ? 147.181 158.175 228.926 1.00 53.89 100 ARG A N 1
ATOM 601 C CA . ARG A 1 134 ? 148.157 157.653 227.975 1.00 53.89 100 ARG A CA 1
ATOM 602 C C . ARG A 1 134 ? 148.224 158.516 226.722 1.00 53.89 100 ARG A C 1
ATOM 603 O O . ARG A 1 134 ? 149.312 158.768 226.191 1.00 53.89 100 ARG A O 1
ATOM 611 N N . CYS A 1 135 ? 147.070 158.980 226.234 1.00 51.59 101 CYS A N 1
ATOM 612 C CA . CYS A 1 135 ? 147.059 159.852 225.065 1.00 51.59 101 CYS A CA 1
ATOM 613 C C . CYS A 1 135 ? 147.783 161.162 225.348 1.00 51.59 101 CYS A C 1
ATOM 614 O O . CYS A 1 135 ? 148.559 161.642 224.517 1.00 51.59 101 CYS A O 1
ATOM 617 N N . ALA A 1 136 ? 147.549 161.751 226.523 1.00 52.14 102 ALA A N 1
ATOM 618 C CA . ALA A 1 136 ? 148.235 162.989 226.875 1.00 52.14 102 ALA A CA 1
ATOM 619 C C . ALA A 1 136 ? 149.738 162.774 227.000 1.00 52.14 102 ALA A C 1
ATOM 620 O O . ALA A 1 136 ? 150.533 163.605 226.544 1.00 52.14 102 ALA A O 1
ATOM 622 N N . GLN A 1 137 ? 150.148 161.662 227.616 1.00 52.91 103 GLN A N 1
ATOM 623 C CA . GLN A 1 137 ? 151.573 161.391 227.772 1.00 52.91 103 GLN A CA 1
ATOM 624 C C . GLN A 1 137 ? 152.251 161.190 226.423 1.00 52.91 103 GLN A C 1
ATOM 625 O O . GLN A 1 137 ? 153.337 161.731 226.179 1.00 52.91 103 GLN A O 1
ATOM 631 N N . VAL A 1 138 ? 151.626 160.417 225.530 1.00 50.10 104 VAL A N 1
ATOM 632 C CA . VAL A 1 138 ? 152.223 160.197 224.217 1.00 50.10 104 VAL A CA 1
ATOM 633 C C . VAL A 1 138 ? 152.222 161.487 223.404 1.00 50.10 104 VAL A C 1
ATOM 634 O O . VAL A 1 138 ? 153.162 161.743 222.645 1.00 50.10 104 VAL A O 1
ATOM 638 N N . HIS A 1 139 ? 151.198 162.330 223.562 1.00 48.51 105 HIS A N 1
ATOM 639 C CA . HIS A 1 139 ? 151.183 163.621 222.883 1.00 48.51 105 HIS A CA 1
ATOM 640 C C . HIS A 1 139 ? 152.343 164.494 223.343 1.00 48.51 105 HIS A C 1
ATOM 641 O O . HIS A 1 139 ? 153.053 165.089 222.523 1.00 48.51 105 HIS A O 1
ATOM 648 N N . LYS A 1 140 ? 152.553 164.578 224.658 1.00 48.45 106 LYS A N 1
ATOM 649 C CA . LYS A 1 140 ? 153.644 165.390 225.183 1.00 48.45 106 LYS A CA 1
ATOM 650 C C . LYS A 1 140 ? 154.996 164.858 224.720 1.00 48.45 106 LYS A C 1
ATOM 651 O O . LYS A 1 140 ? 155.865 165.627 224.287 1.00 48.45 106 LYS A O 1
ATOM 655 N N . THR A 1 141 ? 155.187 163.538 224.791 1.00 47.95 107 THR A N 1
ATOM 656 C CA . THR A 1 141 ? 156.455 162.953 224.367 1.00 47.95 107 THR A CA 1
ATOM 657 C C . THR A 1 141 ? 156.706 163.193 222.884 1.00 47.95 107 THR A C 1
ATOM 658 O O . THR A 1 141 ? 157.821 163.552 222.485 1.00 47.95 107 THR A O 1
ATOM 662 N N . LEU A 1 142 ? 155.675 163.017 222.054 1.00 47.98 108 LEU A N 1
ATOM 663 C CA . LEU A 1 142 ? 155.813 163.249 220.621 1.00 47.98 108 LEU A CA 1
ATOM 664 C C . LEU A 1 142 ? 156.173 164.698 220.330 1.00 47.98 108 LEU A C 1
ATOM 665 O O . LEU A 1 142 ? 157.095 164.975 219.555 1.00 47.98 108 LEU A O 1
ATOM 670 N N . GLU A 1 143 ? 155.456 165.640 220.947 1.00 48.54 109 GLU A N 1
ATOM 671 C CA . GLU A 1 143 ? 155.729 167.049 220.691 1.00 48.54 109 GLU A CA 1
ATOM 672 C C . GLU A 1 143 ? 157.146 167.417 221.108 1.00 48.54 109 GLU A C 1
ATOM 673 O O . GLU A 1 143 ? 157.863 168.098 220.363 1.00 48.54 109 GLU A O 1
ATOM 677 N N . VAL A 1 144 ? 157.578 166.954 222.284 1.00 48.09 110 VAL A N 1
ATOM 678 C CA . VAL A 1 144 ? 158.926 167.263 222.751 1.00 48.09 110 VAL A CA 1
ATOM 679 C C . VAL A 1 144 ? 159.967 166.673 221.808 1.00 48.09 110 VAL A C 1
ATOM 680 O O . VAL A 1 144 ? 160.959 167.329 221.464 1.00 48.09 110 VAL A O 1
ATOM 684 N N . LYS A 1 145 ? 159.759 165.429 221.368 1.00 49.28 111 LYS A N 1
ATOM 685 C CA . LYS A 1 145 ? 160.744 164.787 220.505 1.00 49.28 111 LYS A CA 1
ATOM 686 C C . LYS A 1 145 ? 160.844 165.478 219.150 1.00 49.28 111 LYS A C 1
ATOM 687 O O . LYS A 1 145 ? 161.948 165.653 218.625 1.00 49.28 111 LYS A O 1
ATOM 693 N N . ILE A 1 146 ? 159.713 165.883 218.564 1.00 52.49 112 ILE A N 1
ATOM 694 C CA . ILE A 1 146 ? 159.784 166.583 217.281 1.00 52.49 112 ILE A CA 1
ATOM 695 C C . ILE A 1 146 ? 160.401 167.967 217.444 1.00 52.49 112 ILE A C 1
ATOM 696 O O . ILE A 1 146 ? 161.143 168.429 216.569 1.00 52.49 112 ILE A O 1
ATOM 701 N N . ARG A 1 147 ? 160.102 168.660 218.545 1.00 52.60 113 ARG A N 1
ATOM 702 C CA . ARG A 1 147 ? 160.735 169.957 218.766 1.00 52.60 113 ARG A CA 1
ATOM 703 C C . ARG A 1 147 ? 162.243 169.813 218.925 1.00 52.60 113 ARG A C 1
ATOM 704 O O . ARG A 1 147 ? 163.009 170.658 218.447 1.00 52.60 113 ARG A O 1
ATOM 712 N N . ALA A 1 148 ? 162.691 168.747 219.592 1.00 54.02 114 ALA A N 1
ATOM 713 C CA . ALA A 1 148 ? 164.125 168.496 219.701 1.00 54.02 114 ALA A CA 1
ATOM 714 C C . ALA A 1 148 ? 164.735 168.149 218.348 1.00 54.02 114 ALA A C 1
ATOM 715 O O . ALA A 1 148 ? 165.826 168.625 218.012 1.00 54.02 114 ALA A O 1
ATOM 717 N N . SER A 1 149 ? 164.050 167.317 217.560 1.00 55.23 115 SER A N 1
ATOM 718 C CA . SER A 1 149 ? 164.602 166.875 216.283 1.00 55.23 115 SER A CA 1
ATOM 719 C C . SER A 1 149 ? 164.705 168.022 215.286 1.00 55.23 115 SER A C 1
ATOM 720 O O . SER A 1 149 ? 165.710 168.143 214.576 1.00 55.23 115 SER A O 1
ATOM 722 N N . PHE A 1 150 ? 163.674 168.867 215.208 1.00 56.76 116 PHE A N 1
ATOM 723 C CA . PHE A 1 150 ? 163.701 169.976 214.259 1.00 56.76 116 PHE A CA 1
ATOM 724 C C . PHE A 1 150 ? 164.802 170.971 214.601 1.00 56.76 116 PHE A C 1
ATOM 725 O O . PHE A 1 150 ? 165.489 171.478 213.705 1.00 56.76 116 PHE A O 1
ATOM 727 N N . LYS A 1 151 ? 164.982 171.261 215.888 1.00 58.40 117 LYS A N 1
ATOM 728 C CA . LYS A 1 151 ? 166.021 172.170 216.373 1.00 58.40 117 LYS A CA 1
ATOM 729 C C . LYS A 1 151 ? 165.948 173.538 215.700 1.00 58.40 117 LYS A C 1
ATOM 730 O O . LYS A 1 151 ? 165.509 174.515 216.306 1.00 58.40 117 LYS A O 1
ATOM 733 N N . LYS A 1 164 ? 158.172 171.301 229.974 1.00 64.24 130 LYS A N 1
ATOM 734 C CA . LYS A 1 164 ? 156.761 171.439 229.632 1.00 64.24 130 LYS A CA 1
ATOM 735 C C . LYS A 1 164 ? 156.557 172.492 228.549 1.00 64.24 130 LYS A C 1
ATOM 736 O O . LYS A 1 164 ? 156.442 172.162 227.368 1.00 64.24 130 LYS A O 1
ATOM 738 N N . LEU A 1 165 ? 156.518 173.759 228.966 1.00 64.09 131 LEU A N 1
ATOM 739 C CA . LEU A 1 165 ? 156.297 174.902 228.074 1.00 64.09 131 LEU A CA 1
ATOM 740 C C . LEU A 1 165 ? 154.973 174.673 227.354 1.00 64.09 131 LEU A C 1
ATOM 741 O O . LEU A 1 165 ? 153.929 174.620 228.027 1.00 64.09 131 LEU A O 1
ATOM 743 N N . GLY A 1 166 ? 154.950 174.533 226.033 1.00 56.38 132 GLY A N 1
ATOM 744 C CA . GLY A 1 166 ? 153.721 174.206 225.341 1.00 56.38 132 GLY A CA 1
ATOM 745 C C . GLY A 1 166 ? 153.230 175.263 224.375 1.00 56.38 132 GLY A C 1
ATOM 746 O O . GLY A 1 166 ? 152.719 176.310 224.784 1.00 56.38 132 GLY A O 1
ATOM 747 N N . ASN A 1 167 ? 153.380 174.988 223.082 1.00 52.15 133 ASN A N 1
ATOM 748 C CA . ASN A 1 167 ? 152.818 175.824 222.030 1.00 52.15 133 ASN A CA 1
ATOM 749 C C . ASN A 1 167 ? 152.125 175.037 220.932 1.00 52.15 133 ASN A C 1
ATOM 750 O O . ASN A 1 167 ? 151.370 175.639 220.160 1.00 52.15 133 ASN A O 1
ATOM 752 N N . LEU A 1 168 ? 152.348 173.725 220.836 1.00 50.17 134 LEU A N 1
ATOM 753 C CA . LEU A 1 168 ? 151.688 172.854 219.865 1.00 50.17 134 LEU A CA 1
ATOM 754 C C . LEU A 1 168 ? 151.906 173.363 218.436 1.00 50.17 134 LEU A C 1
ATOM 755 O O . LEU A 1 168 ? 150.993 173.830 217.757 1.00 50.17 134 LEU A O 1
ATOM 760 N N . ASN A 1 169 ? 153.167 173.284 218.012 1.00 48.33 135 ASN A N 1
ATOM 761 C CA . ASN A 1 169 ? 153.538 173.694 216.665 1.00 48.33 135 ASN A CA 1
ATOM 762 C C . ASN A 1 169 ? 153.532 172.549 215.660 1.00 48.33 135 ASN A C 1
ATOM 763 O O . ASN A 1 169 ? 153.435 172.806 214.455 1.00 48.33 135 ASN A O 1
ATOM 766 N N . PHE A 1 170 ? 153.627 171.301 216.116 1.00 46.65 136 PHE A N 1
ATOM 767 C CA . PHE A 1 170 ? 153.706 170.155 215.217 1.00 46.65 136 PHE A CA 1
ATOM 768 C C . PHE A 1 170 ? 152.552 169.181 215.386 1.00 46.65 136 PHE A C 1
ATOM 769 O O . PHE A 1 170 ? 151.954 168.761 214.388 1.00 46.65 136 PHE A O 1
ATOM 777 N N . VAL A 1 171 ? 152.218 168.803 216.617 1.00 43.75 137 VAL A N 1
ATOM 778 C CA . VAL A 1 171 ? 151.212 167.784 216.892 1.00 43.75 137 VAL A CA 1
ATOM 779 C C . VAL A 1 171 ? 149.999 168.458 217.518 1.00 43.75 137 VAL A C 1
ATOM 780 O O . VAL A 1 171 ? 150.139 169.262 218.447 1.00 43.75 137 VAL A O 1
ATOM 784 N N . ALA A 1 172 ? 148.812 168.134 217.007 1.00 42.92 138 ALA A N 1
ATOM 785 C CA . ALA A 1 172 ? 147.580 168.757 217.474 1.00 42.92 138 ALA A CA 1
ATOM 786 C C . ALA A 1 172 ? 146.876 167.927 218.543 1.00 42.92 138 ALA A C 1
ATOM 787 O O . ALA A 1 172 ? 146.535 168.449 219.608 1.00 42.92 138 ALA A O 1
ATOM 789 N N . ASP A 1 173 ? 146.644 166.643 218.279 1.00 45.60 139 ASP A N 1
ATOM 790 C CA . ASP A 1 173 ? 145.902 165.813 219.216 1.00 45.60 139 ASP A CA 1
ATOM 791 C C . ASP A 1 173 ? 146.201 164.347 218.943 1.00 45.60 139 ASP A C 1
ATOM 792 O O . ASP A 1 173 ? 146.453 163.954 217.802 1.00 45.60 139 ASP A O 1
ATOM 797 N N . VAL A 1 174 ? 146.180 163.547 220.008 1.00 43.92 140 VAL A N 1
ATOM 798 C CA . VAL A 1 174 ? 146.315 162.098 219.924 1.00 43.92 140 VAL A CA 1
ATOM 799 C C . VAL A 1 174 ? 145.072 161.470 220.537 1.00 43.92 140 VAL A C 1
ATOM 800 O O . VAL A 1 174 ? 144.701 161.796 221.671 1.00 43.92 140 VAL A O 1
ATOM 804 N N . SER A 1 175 ? 144.432 160.573 219.791 1.00 42.57 141 SER A N 1
ATOM 805 C CA . SER A 1 175 ? 143.207 159.922 220.227 1.00 42.57 141 SER A CA 1
ATOM 806 C C . SER A 1 175 ? 143.295 158.430 219.943 1.00 42.57 141 SER A C 1
ATOM 807 O O . SER A 1 175 ? 144.102 157.978 219.128 1.00 42.57 141 SER A O 1
ATOM 809 N N . VAL A 1 176 ? 142.450 157.666 220.630 1.00 43.78 142 VAL A N 1
ATOM 810 C CA . VAL A 1 176 ? 142.417 156.212 220.509 1.00 43.78 142 VAL A CA 1
ATOM 811 C C . VAL A 1 176 ? 141.167 155.829 219.732 1.00 43.78 142 VAL A C 1
ATOM 812 O O . VAL A 1 176 ? 140.049 156.196 220.116 1.00 43.78 142 VAL A O 1
ATOM 814 N N . VAL A 1 177 ? 141.355 155.090 218.638 1.00 42.32 143 VAL A N 1
ATOM 815 C CA . VAL A 1 177 ? 140.260 154.620 217.802 1.00 42.32 143 VAL A CA 1
ATOM 816 C C . VAL A 1 177 ? 140.426 153.124 217.580 1.00 42.32 143 VAL A C 1
ATOM 817 O O . VAL A 1 177 ? 141.497 152.553 217.792 1.00 42.32 143 VAL A O 1
ATOM 821 N N . LYS A 1 178 ? 139.339 152.490 217.156 1.00 47.66 144 LYS A N 1
ATOM 822 C CA . LYS A 1 178 ? 139.332 151.078 216.812 1.00 47.66 144 LYS A CA 1
ATOM 823 C C . LYS A 1 178 ? 139.383 150.916 215.297 1.00 47.66 144 LYS A C 1
ATOM 824 O O . LYS A 1 178 ? 138.975 151.806 214.550 1.00 47.66 144 LYS A O 1
ATOM 830 N N . GLY A 1 179 ? 139.899 149.779 214.846 1.00 42.18 145 GLY A N 1
ATOM 831 C CA . GLY A 1 179 ? 139.999 149.554 213.414 1.00 42.18 145 GLY A CA 1
ATOM 832 C C . GLY A 1 179 ? 140.437 148.141 213.109 1.00 42.18 145 GLY A C 1
ATOM 833 O O . GLY A 1 179 ? 140.895 147.402 213.984 1.00 42.18 145 GLY A O 1
ATOM 834 N N . ILE A 1 180 ? 140.287 147.776 211.843 1.00 37.97 146 ILE A N 1
ATOM 835 C CA . ILE A 1 180 ? 140.668 146.466 211.325 1.00 37.97 146 ILE A CA 1
ATOM 836 C C . ILE A 1 180 ? 141.804 146.669 210.328 1.00 37.97 146 ILE A C 1
ATOM 837 O O . ILE A 1 180 ? 141.600 147.317 209.295 1.00 37.97 146 ILE A O 1
ATOM 842 N N . PRO A 1 181 ? 143.002 146.155 210.592 1.00 36.90 147 PRO A N 1
ATOM 843 C CA . PRO A 1 181 ? 144.109 146.351 209.651 1.00 36.90 147 PRO A CA 1
ATOM 844 C C . PRO A 1 181 ? 143.858 145.656 208.321 1.00 36.90 147 PRO A C 1
ATOM 845 O O . PRO A 1 181 ? 143.191 144.622 208.245 1.00 36.90 147 PRO A O 1
ATOM 849 N N . PHE A 1 182 ? 144.413 146.244 207.261 1.00 32.02 148 PHE A N 1
ATOM 850 C CA . PHE A 1 182 ? 144.194 145.777 205.898 1.00 32.02 148 PHE A CA 1
ATOM 851 C C . PHE A 1 182 ? 145.283 144.825 205.419 1.00 32.02 148 PHE A C 1
ATOM 852 O O . PHE A 1 182 ? 144.988 143.858 204.709 1.00 32.02 148 PHE A O 1
ATOM 860 N N . TYR A 1 183 ? 146.534 145.075 205.792 1.00 33.26 149 TYR A N 1
ATOM 861 C CA . TYR A 1 183 ? 147.666 144.258 205.357 1.00 33.26 149 TYR A CA 1
ATOM 862 C C . TYR A 1 183 ? 147.658 142.959 206.154 1.00 33.26 149 TYR A C 1
ATOM 863 O O . TYR A 1 183 ? 148.215 142.870 207.247 1.00 33.26 149 TYR A O 1
ATOM 872 N N . GLY A 1 184 ? 147.023 141.940 205.596 1.00 35.33 150 GLY A N 1
ATOM 873 C CA . GLY A 1 184 ? 146.882 140.654 206.246 1.00 35.33 150 GLY A CA 1
ATOM 874 C C . GLY A 1 184 ? 145.445 140.379 206.654 1.00 35.33 150 GLY A C 1
ATOM 875 O O . GLY A 1 184 ? 144.570 141.245 206.616 1.00 35.33 150 GLY A O 1
ATOM 876 N N . TYR A 1 185 ? 145.212 139.131 207.053 1.00 39.72 151 TYR A N 1
ATOM 877 C CA . TYR A 1 185 ? 143.884 138.689 207.473 1.00 39.72 151 TYR A CA 1
ATOM 878 C C . TYR A 1 185 ? 143.755 138.872 208.979 1.00 39.72 151 TYR A C 1
ATOM 879 O O . TYR A 1 185 ? 144.320 138.105 209.762 1.00 39.72 151 TYR A O 1
ATOM 888 N N . HIS A 1 186 ? 143.003 139.891 209.386 1.00 42.68 152 HIS A N 1
ATOM 889 C CA . HIS A 1 186 ? 142.677 140.131 210.784 1.00 42.68 152 HIS A CA 1
ATOM 890 C C . HIS A 1 186 ? 141.170 140.291 210.914 1.00 42.68 152 HIS A C 1
ATOM 891 O O . HIS A 1 186 ? 140.534 140.932 210.074 1.00 42.68 152 HIS A O 1
ATOM 898 N N . VAL A 1 187 ? 140.604 139.709 211.966 1.00 47.56 153 VAL A N 1
ATOM 899 C CA . VAL A 1 187 ? 139.161 139.673 212.169 1.00 47.56 153 VAL A CA 1
ATOM 900 C C . VAL A 1 187 ? 138.736 140.553 213.339 1.00 47.56 153 VAL A C 1
ATOM 901 O O . VAL A 1 187 ? 137.727 141.252 213.265 1.00 47.56 153 VAL A O 1
ATOM 905 N N . GLY A 1 188 ? 139.487 140.525 214.433 1.00 48.06 154 GLY A N 1
ATOM 906 C CA . GLY A 1 188 ? 139.088 141.267 215.608 1.00 48.06 154 GLY A CA 1
ATOM 907 C C . GLY A 1 188 ? 139.290 142.763 215.462 1.00 48.06 154 GLY A C 1
ATOM 908 O O . GLY A 1 188 ? 140.009 143.248 214.588 1.00 48.06 154 GLY A O 1
ATOM 909 N N . TRP A 1 189 ? 138.619 143.507 216.340 1.00 48.90 155 TRP A N 1
ATOM 910 C CA . TRP A 1 189 ? 138.875 144.934 216.468 1.00 48.90 155 TRP A CA 1
ATOM 911 C C . TRP A 1 189 ? 140.293 145.162 216.977 1.00 48.90 155 TRP A C 1
ATOM 912 O O . TRP A 1 189 ? 140.798 144.407 217.812 1.00 48.90 155 TRP A O 1
ATOM 923 N N . ASN A 1 190 ? 140.936 146.210 216.473 1.00 45.80 156 ASN A N 1
ATOM 924 C CA . ASN A 1 190 ? 142.266 146.595 216.920 1.00 45.80 156 ASN A CA 1
ATOM 925 C C . ASN A 1 190 ? 142.259 148.065 217.301 1.00 45.80 156 ASN A C 1
ATOM 926 O O . ASN A 1 190 ? 141.650 148.889 216.614 1.00 45.80 156 ASN A O 1
ATOM 931 N N . LEU A 1 191 ? 142.938 148.392 218.396 1.00 44.91 157 LEU A N 1
ATOM 932 C CA . LEU A 1 191 ? 143.013 149.765 218.871 1.00 44.91 157 LEU A CA 1
ATOM 933 C C . LEU A 1 191 ? 144.226 150.465 218.271 1.00 44.91 157 LEU A C 1
ATOM 934 O O . LEU A 1 191 ? 145.295 149.867 218.126 1.00 44.91 157 LEU A O 1
ATOM 939 N N . PHE A 1 192 ? 144.047 151.736 217.919 1.00 39.63 158 PHE A N 1
ATOM 940 C CA . PHE A 1 192 ? 145.085 152.521 217.268 1.00 39.63 158 PHE A CA 1
ATOM 941 C C . PHE A 1 192 ? 145.163 153.897 217.910 1.00 39.63 158 PHE A C 1
ATOM 942 O O . PHE A 1 192 ? 144.201 154.384 218.506 1.00 39.63 158 PHE A O 1
ATOM 950 N N . TYR A 1 193 ? 146.330 154.521 217.777 1.00 40.66 159 TYR A N 1
ATOM 951 C CA . TYR A 1 193 ? 146.518 155.915 218.153 1.00 40.66 159 TYR A CA 1
ATOM 952 C C . TYR A 1 193 ? 146.286 156.793 216.931 1.00 40.66 159 TYR A C 1
ATOM 953 O O . TYR A 1 193 ? 146.895 156.572 215.881 1.00 40.66 159 TYR A O 1
ATOM 962 N N . LYS A 1 194 ? 145.415 157.786 217.067 1.00 36.91 160 LYS A N 1
ATOM 963 C CA . LYS A 1 194 ? 145.111 158.720 215.985 1.00 36.91 160 LYS A CA 1
ATOM 964 C C . LYS A 1 194 ? 145.850 160.023 216.265 1.00 36.91 160 LYS A C 1
ATOM 965 O O . LYS A 1 194 ? 145.360 160.879 217.007 1.00 36.91 160 LYS A O 1
ATOM 971 N N . ILE A 1 195 ? 147.027 160.171 215.669 1.00 35.62 161 ILE A N 1
ATOM 972 C CA . ILE A 1 195 ? 147.854 161.358 215.851 1.00 35.62 161 ILE A CA 1
ATOM 973 C C . ILE A 1 195 ? 147.499 162.364 214.765 1.00 35.62 161 ILE A C 1
ATOM 974 O O . ILE A 1 195 ? 147.714 162.108 213.576 1.00 35.62 161 ILE A O 1
ATOM 979 N N . SER A 1 196 ? 146.960 163.510 215.171 1.00 37.71 162 SER A N 1
ATOM 980 C CA . SER A 1 196 ? 146.586 164.574 214.249 1.00 37.71 162 SER A CA 1
ATOM 981 C C . SER A 1 196 ? 147.680 165.633 214.249 1.00 37.71 162 SER A C 1
ATOM 982 O O . SER A 1 196 ? 148.013 166.188 215.300 1.00 37.71 162 SER A O 1
ATOM 985 N N . LEU A 1 197 ? 148.233 165.909 213.075 1.00 37.56 163 LEU A N 1
ATOM 986 C CA . LEU A 1 197 ? 149.311 166.873 212.924 1.00 37.56 163 LEU A CA 1
ATOM 987 C C . LEU A 1 197 ? 148.765 168.212 212.445 1.00 37.56 163 LEU A C 1
ATOM 988 O O . LEU A 1 197 ? 147.670 168.300 211.885 1.00 37.56 163 LEU A O 1
ATOM 993 N N . LEU A 1 198 ? 149.546 169.263 212.678 1.00 39.92 164 LEU A N 1
ATOM 994 C CA . LEU A 1 198 ? 149.154 170.609 212.283 1.00 39.92 164 LEU A CA 1
ATOM 995 C C . LEU A 1 198 ? 149.760 171.053 210.962 1.00 39.92 164 LEU A C 1
ATOM 996 O O . LEU A 1 198 ? 149.172 171.897 210.280 1.00 39.92 164 LEU A O 1
ATOM 1001 N N . ASN A 1 199 ? 150.918 170.521 210.585 1.00 40.49 165 ASN A N 1
ATOM 1002 C CA . ASN A 1 199 ? 151.550 170.880 209.321 1.00 40.49 165 ASN A CA 1
ATOM 1003 C C . ASN A 1 199 ? 151.565 169.673 208.395 1.00 40.49 165 ASN A C 1
ATOM 1004 O O . ASN A 1 199 ? 152.269 168.692 208.679 1.00 40.49 165 ASN A O 1
ATOM 1007 N N . PRO A 1 200 ? 150.809 169.686 207.295 1.00 37.75 166 PRO A N 1
ATOM 1008 C CA . PRO A 1 200 ? 150.819 168.530 206.384 1.00 37.75 166 PRO A CA 1
ATOM 1009 C C . PRO A 1 200 ? 152.169 168.266 205.742 1.00 37.75 166 PRO A C 1
ATOM 1010 O O . PRO A 1 200 ? 152.413 167.140 205.294 1.00 37.75 166 PRO A O 1
ATOM 1014 N N . SER A 1 201 ? 153.053 169.264 205.679 1.00 40.59 167 SER A N 1
ATOM 1015 C CA . SER A 1 201 ? 154.337 169.083 205.013 1.00 40.59 167 SER A CA 1
ATOM 1016 C C . SER A 1 201 ? 155.302 168.225 205.819 1.00 40.59 167 SER A C 1
ATOM 1017 O O . SER A 1 201 ? 156.222 167.641 205.238 1.00 40.59 167 SER A O 1
ATOM 1020 N N . CYS A 1 202 ? 155.119 168.134 207.132 1.00 43.70 168 CYS A N 1
ATOM 1021 C CA . CYS A 1 202 ? 156.036 167.395 207.987 1.00 43.70 168 CYS A CA 1
ATOM 1022 C C . CYS A 1 202 ? 155.608 165.955 208.231 1.00 43.70 168 CYS A C 1
ATOM 1023 O O . CYS A 1 202 ? 156.327 165.231 208.924 1.00 43.70 168 CYS A O 1
ATOM 1026 N N . LEU A 1 203 ? 154.482 165.517 207.660 1.00 42.72 169 LEU A N 1
ATOM 1027 C CA . LEU A 1 203 ? 153.947 164.194 207.971 1.00 42.72 169 LEU A CA 1
ATOM 1028 C C . LEU A 1 203 ? 154.947 163.092 207.644 1.00 42.72 169 LEU A C 1
ATOM 1029 O O . LEU A 1 203 ? 155.117 162.146 208.425 1.00 42.72 169 LEU A O 1
ATOM 1034 N N . SER A 1 204 ? 155.614 163.192 206.493 1.00 45.81 170 SER A N 1
ATOM 1035 C CA . SER A 1 204 ? 156.610 162.192 206.127 1.00 45.81 170 SER A CA 1
ATOM 1036 C C . SER A 1 204 ? 157.764 162.178 207.121 1.00 45.81 170 SER A C 1
ATOM 1037 O O . SER A 1 204 ? 158.266 161.109 207.487 1.00 45.81 170 SER A O 1
ATOM 1039 N N . ARG A 1 205 ? 158.198 163.358 207.569 1.00 47.18 171 ARG A N 1
ATOM 1040 C CA . ARG A 1 205 ? 159.287 163.427 208.537 1.00 47.18 171 ARG A CA 1
ATOM 1041 C C . ARG A 1 205 ? 158.888 162.799 209.869 1.00 47.18 171 ARG A C 1
ATOM 1042 O O . ARG A 1 205 ? 159.675 162.061 210.473 1.00 47.18 171 ARG A O 1
ATOM 1045 N N . ILE A 1 206 ? 157.668 163.075 210.341 1.00 45.38 172 ILE A N 1
ATOM 1046 C CA . ILE A 1 206 ? 157.208 162.469 211.589 1.00 45.38 172 ILE A CA 1
ATOM 1047 C C . ILE A 1 206 ? 157.131 160.956 211.447 1.00 45.38 172 ILE A C 1
ATOM 1048 O O . ILE A 1 206 ? 157.528 160.211 212.352 1.00 45.38 172 ILE A O 1
ATOM 1053 N N . SER A 1 207 ? 156.602 160.479 210.317 1.00 44.76 173 SER A N 1
ATOM 1054 C CA . SER A 1 207 ? 156.500 159.040 210.100 1.00 44.76 173 SER A CA 1
ATOM 1055 C C . SER A 1 207 ? 157.875 158.388 210.088 1.00 44.76 173 SER A C 1
ATOM 1056 O O . SER A 1 207 ? 158.070 157.322 210.682 1.00 44.76 173 SER A O 1
ATOM 1059 N N . GLU A 1 208 ? 158.844 159.016 209.419 1.00 45.48 174 GLU A N 1
ATOM 1060 C CA . GLU A 1 208 ? 160.196 158.470 209.398 1.00 45.48 174 GLU A CA 1
ATOM 1061 C C . GLU A 1 208 ? 160.804 158.450 210.794 1.00 45.48 174 GLU A C 1
ATOM 1062 O O . GLU A 1 208 ? 161.409 157.452 211.199 1.00 45.48 174 GLU A O 1
ATOM 1065 N N . LEU A 1 209 ? 160.632 159.535 211.556 1.00 47.07 175 LEU A N 1
ATOM 1066 C CA . LEU A 1 209 ? 161.200 159.589 212.901 1.00 47.07 175 LEU A CA 1
ATOM 1067 C C . LEU A 1 209 ? 160.598 158.520 213.802 1.00 47.07 175 LEU A C 1
ATOM 1068 O O . LEU A 1 209 ? 161.308 157.903 214.605 1.00 47.07 175 LEU A O 1
ATOM 1073 N N . ILE A 1 210 ? 159.288 158.294 213.697 1.00 43.93 176 ILE A N 1
ATOM 1074 C CA . ILE A 1 210 ? 158.653 157.263 214.513 1.00 43.93 176 ILE A CA 1
ATOM 1075 C C . ILE A 1 210 ? 159.092 155.873 214.066 1.00 43.93 176 ILE A C 1
ATOM 1076 O O . ILE A 1 210 ? 159.301 154.979 214.895 1.00 43.93 176 ILE A O 1
ATOM 1081 N N . ARG A 1 211 ? 159.244 155.666 212.754 1.00 43.04 177 ARG A N 1
ATOM 1082 C CA . ARG A 1 211 ? 159.554 154.332 212.244 1.00 43.04 177 ARG A CA 1
ATOM 1083 C C . ARG A 1 211 ? 160.922 153.847 212.710 1.00 43.04 177 ARG A C 1
ATOM 1084 O O . ARG A 1 211 ? 161.070 152.683 213.096 1.00 43.04 177 ARG A O 1
ATOM 1092 N N . ASP A 1 212 ? 161.934 154.714 212.685 1.00 49.04 178 ASP A N 1
ATOM 1093 C CA . ASP A 1 212 ? 163.269 154.300 213.103 1.00 49.04 178 ASP A CA 1
ATOM 1094 C C . ASP A 1 212 ? 163.465 154.353 214.611 1.00 49.04 178 ASP A C 1
ATOM 1095 O O . ASP A 1 212 ? 164.589 154.145 215.078 1.00 49.04 178 ASP A O 1
ATOM 1100 N N . GLY A 1 213 ? 162.414 154.621 215.376 1.00 50.64 179 GLY A N 1
ATOM 1101 C CA . GLY A 1 213 ? 162.528 154.657 216.822 1.00 50.64 179 GLY A CA 1
ATOM 1102 C C . GLY A 1 213 ? 163.379 155.790 217.350 1.00 50.64 179 GLY A C 1
ATOM 1103 O O . GLY A 1 213 ? 164.093 155.612 218.344 1.00 50.64 179 GLY A O 1
ATOM 1104 N N . LYS A 1 214 ? 163.323 156.952 216.707 1.00 49.66 180 LYS A N 1
ATOM 1105 C CA . LYS A 1 214 ? 164.014 158.141 217.184 1.00 49.66 180 LYS A CA 1
ATOM 1106 C C . LYS A 1 214 ? 163.191 158.929 218.192 1.00 49.66 180 LYS A C 1
ATOM 1107 O O . LYS A 1 214 ? 163.658 159.965 218.677 1.00 49.66 180 LYS A O 1
ATOM 1111 N N . ILE A 1 215 ? 161.981 158.470 218.513 1.00 51.13 181 ILE A N 1
ATOM 1112 C CA . ILE A 1 215 ? 161.075 159.168 219.417 1.00 51.13 181 ILE A CA 1
ATOM 1113 C C . ILE A 1 215 ? 160.709 158.302 220.617 1.00 51.13 181 ILE A C 1
ATOM 1114 O O . ILE A 1 215 ? 160.853 158.724 221.769 1.00 51.13 181 ILE A O 1
ATOM 1119 N N . PHE A 1 216 ? 160.228 157.090 220.367 1.00 50.83 182 PHE A N 1
ATOM 1120 C CA . PHE A 1 216 ? 159.893 156.148 221.420 1.00 50.83 182 PHE A CA 1
ATOM 1121 C C . PHE A 1 216 ? 161.062 155.192 221.643 1.00 50.83 182 PHE A C 1
ATOM 1122 O O . PHE A 1 216 ? 162.107 155.281 220.995 1.00 50.83 182 PHE A O 1
ATOM 1130 N N . GLY A 1 217 ? 160.885 154.270 222.588 1.00 52.85 183 GLY A N 1
ATOM 1131 C CA . GLY A 1 217 ? 161.934 153.302 222.859 1.00 52.85 183 GLY A CA 1
ATOM 1132 C C . GLY A 1 217 ? 162.170 152.349 221.703 1.00 52.85 183 GLY A C 1
ATOM 1133 O O . GLY A 1 217 ? 163.316 152.065 221.345 1.00 52.85 183 GLY A O 1
ATOM 1134 N N . LYS A 1 218 ? 161.096 151.851 221.100 1.00 51.56 184 LYS A N 1
ATOM 1135 C CA . LYS A 1 218 ? 161.168 150.847 220.050 1.00 51.56 184 LYS A CA 1
ATOM 1136 C C . LYS A 1 218 ? 160.736 151.446 218.716 1.00 51.56 184 LYS A C 1
ATOM 1137 O O . LYS A 1 218 ? 160.350 152.614 218.620 1.00 51.56 184 LYS A O 1
ATOM 1139 N N . LYS A 1 219 ? 160.808 150.621 217.675 1.00 50.37 185 LYS A N 1
ATOM 1140 C CA . LYS A 1 219 ? 160.416 151.018 216.329 1.00 50.37 185 LYS A CA 1
ATOM 1141 C C . LYS A 1 219 ? 158.944 150.684 216.121 1.00 50.37 185 LYS A C 1
ATOM 1142 O O . LYS A 1 219 ? 158.548 149.516 216.212 1.00 50.37 185 LYS A O 1
ATOM 1148 N N . PHE A 1 220 ? 158.138 151.703 215.849 1.00 47.78 186 PHE A N 1
ATOM 1149 C CA . PHE A 1 220 ? 156.710 151.523 215.642 1.00 47.78 186 PHE A CA 1
ATOM 1150 C C . PHE A 1 220 ? 156.391 151.361 214.160 1.00 47.78 186 PHE A C 1
ATOM 1151 O O . PHE A 1 220 ? 157.144 151.788 213.283 1.00 47.78 186 PHE A O 1
ATOM 1159 N N . GLU A 1 221 ? 155.254 150.726 213.892 1.00 37.84 187 GLU A N 1
ATOM 1160 C CA . GLU A 1 221 ? 154.720 150.599 212.543 1.00 37.84 187 GLU A CA 1
ATOM 1161 C C . GLU A 1 221 ? 153.665 151.674 212.330 1.00 37.84 187 GLU A C 1
ATOM 1162 O O . GLU A 1 221 ? 152.769 151.843 213.163 1.00 37.84 187 GLU A O 1
ATOM 1164 N N . ILE A 1 222 ? 153.769 152.391 211.216 1.00 34.93 188 ILE A N 1
ATOM 1165 C CA . ILE A 1 222 ? 152.958 153.574 210.952 1.00 34.93 188 ILE A CA 1
ATOM 1166 C C . ILE A 1 222 ? 151.932 153.238 209.879 1.00 34.93 188 ILE A C 1
ATOM 1167 O O . ILE A 1 222 ? 152.267 152.625 208.859 1.00 34.93 188 ILE A O 1
ATOM 1172 N N . TYR A 1 223 ? 150.686 153.641 210.113 1.00 32.08 189 TYR A N 1
ATOM 1173 C CA . TYR A 1 223 ? 149.575 153.352 209.222 1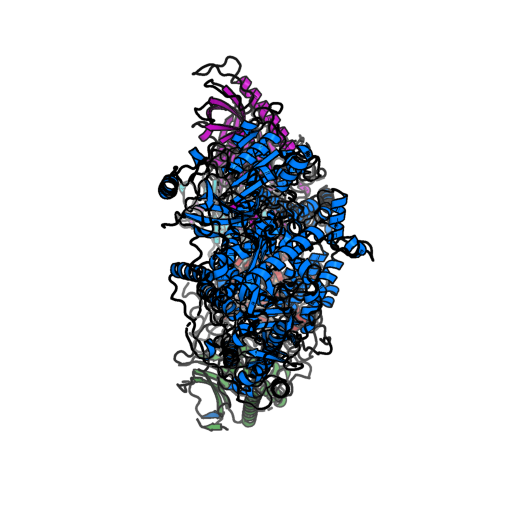.00 32.08 189 TYR A CA 1
ATOM 1174 C C . TYR A 1 223 ? 149.003 154.647 208.664 1.00 32.08 189 TYR A C 1
ATOM 1175 O O . TYR A 1 223 ? 148.939 155.661 209.367 1.00 32.08 189 TYR A O 1
ATOM 1184 N N . GLU A 1 224 ? 148.589 154.603 207.398 1.00 30.15 190 GLU A N 1
ATOM 1185 C CA . GLU A 1 224 ? 147.965 155.734 206.711 1.00 30.15 190 GLU A CA 1
ATOM 1186 C C . GLU A 1 224 ? 148.892 156.953 206.694 1.00 30.15 190 GLU A C 1
ATOM 1187 O O . GLU A 1 224 ? 148.599 158.008 207.257 1.00 30.15 190 GLU A O 1
ATOM 1193 N N . SER A 1 225 ? 150.035 156.779 206.037 1.00 31.96 191 SER A N 1
ATOM 1194 C CA . SER A 1 225 ? 150.959 157.878 205.790 1.00 31.96 191 SER A CA 1
ATOM 1195 C C . SER A 1 225 ? 151.349 158.036 204.331 1.00 31.96 191 SER A C 1
ATOM 1196 O O . SER A 1 225 ? 151.798 159.123 203.951 1.00 31.96 191 SER A O 1
ATOM 1199 N N . HIS A 1 226 ? 151.202 157.002 203.505 1.00 32.26 192 HIS A N 1
ATOM 1200 C CA . HIS A 1 226 ? 151.422 157.136 202.073 1.00 32.26 192 HIS A CA 1
ATOM 1201 C C . HIS A 1 226 ? 150.275 157.849 201.371 1.00 32.26 192 HIS A C 1
ATOM 1202 O O . HIS A 1 226 ? 150.413 158.198 200.194 1.00 32.26 192 HIS A O 1
ATOM 1209 N N . ILE A 1 227 ? 149.158 158.067 202.057 1.00 30.75 193 ILE A N 1
ATOM 1210 C CA . ILE A 1 227 ? 148.030 158.819 201.514 1.00 30.75 193 ILE A CA 1
ATOM 1211 C C . ILE A 1 227 ? 148.311 160.309 201.675 1.00 30.75 193 ILE A C 1
ATOM 1212 O O . ILE A 1 227 ? 148.548 160.776 202.798 1.00 30.75 193 ILE A O 1
ATOM 1216 N N . PRO A 1 228 ? 148.298 161.085 200.595 1.00 30.39 194 PRO A N 1
ATOM 1217 C CA . PRO A 1 228 ? 148.550 162.523 200.720 1.00 30.39 194 PRO A CA 1
ATOM 1218 C C . PRO A 1 228 ? 147.426 163.226 201.467 1.00 30.39 194 PRO A C 1
ATOM 1219 O O . PRO A 1 228 ? 146.315 162.712 201.609 1.00 30.39 194 PRO A O 1
ATOM 1221 N N . TYR A 1 229 ? 147.741 164.426 201.959 1.00 31.40 195 TYR A N 1
ATOM 1222 C CA . TYR A 1 229 ? 146.789 165.180 202.770 1.00 31.40 195 TYR A CA 1
ATOM 1223 C C . TYR A 1 229 ? 145.526 165.511 201.984 1.00 31.40 195 TYR A C 1
ATOM 1224 O O . TYR A 1 229 ? 144.407 165.317 202.473 1.00 31.40 195 TYR A O 1
ATOM 1233 N N . LEU A 1 230 ? 145.685 166.013 200.758 1.00 31.02 196 LEU A N 1
ATOM 1234 C CA . LEU A 1 230 ? 144.524 166.395 199.961 1.00 31.02 196 LEU A CA 1
ATOM 1235 C C . LEU A 1 230 ? 143.721 165.173 199.529 1.00 31.02 196 LEU A C 1
ATOM 1236 O O . LEU A 1 230 ? 142.483 165.190 199.566 1.00 31.02 196 LEU A O 1
ATOM 1241 N N . LEU A 1 231 ? 144.407 164.101 199.127 1.00 29.89 197 LEU A N 1
ATOM 1242 C CA . LEU A 1 231 ? 143.714 162.863 198.790 1.00 29.89 197 LEU A CA 1
ATOM 1243 C C . LEU A 1 231 ? 142.963 162.310 199.993 1.00 29.89 197 LEU A C 1
ATOM 1244 O O . LEU A 1 231 ? 141.820 161.858 199.867 1.00 29.89 197 LEU A O 1
ATOM 1249 N N . GLN A 1 232 ? 143.594 162.332 201.168 1.00 31.44 198 GLN A N 1
ATOM 1250 C CA . GLN A 1 232 ? 142.940 161.822 202.367 1.00 31.44 198 GLN A CA 1
ATOM 1251 C C . GLN A 1 232 ? 141.718 162.658 202.726 1.00 31.44 198 GLN A C 1
ATOM 1252 O O . GLN A 1 232 ? 140.679 162.112 203.110 1.00 31.44 198 GLN A O 1
ATOM 1258 N N . TRP A 1 233 ? 141.819 163.983 202.598 1.00 30.66 199 TRP A N 1
ATOM 1259 C CA . TRP A 1 233 ? 140.672 164.841 202.878 1.00 30.66 199 TRP A CA 1
ATOM 1260 C C . TRP A 1 233 ? 139.524 164.573 201.912 1.00 30.66 199 TRP A C 1
ATOM 1261 O O . TRP A 1 233 ? 138.360 164.487 202.327 1.00 30.66 199 TRP A O 1
ATOM 1272 N N . THR A 1 234 ? 139.830 164.428 200.619 1.00 30.33 200 THR A N 1
ATOM 1273 C CA . THR A 1 234 ? 138.777 164.146 199.647 1.00 30.33 200 THR A CA 1
ATOM 1274 C C . THR A 1 234 ? 138.135 162.788 199.904 1.00 30.33 200 THR A C 1
ATOM 1275 O O . THR A 1 234 ? 136.912 162.643 199.798 1.00 30.33 200 THR A O 1
ATOM 1279 N N . ALA A 1 235 ? 138.942 161.777 200.236 1.00 31.47 201 ALA A N 1
ATOM 1280 C CA . ALA A 1 235 ? 138.390 160.459 200.535 1.00 31.47 201 ALA A CA 1
ATOM 1281 C C . ALA A 1 235 ? 137.519 160.495 201.783 1.00 31.47 201 ALA A C 1
ATOM 1282 O O . ALA A 1 235 ? 136.474 159.837 201.840 1.00 31.47 201 ALA A O 1
ATOM 1284 N N . ASP A 1 236 ? 137.937 161.254 202.798 1.00 32.49 202 ASP A N 1
ATOM 1285 C CA . ASP A 1 236 ? 137.162 161.351 204.028 1.00 32.49 202 ASP A CA 1
ATOM 1286 C C . ASP A 1 236 ? 135.837 162.065 203.798 1.00 32.49 202 ASP A C 1
ATOM 1287 O O . ASP A 1 236 ? 134.814 161.684 204.378 1.00 32.49 202 ASP A O 1
ATOM 1290 N N . PHE A 1 237 ? 135.832 163.104 202.962 1.00 32.43 203 PHE A N 1
ATOM 1291 C CA . PHE A 1 237 ? 134.648 163.930 202.772 1.00 32.43 203 PHE A CA 1
ATOM 1292 C C . PHE A 1 237 ? 133.905 163.623 201.476 1.00 32.43 203 PHE A C 1
ATOM 1293 O O . PHE A 1 237 ? 133.070 164.425 201.049 1.00 32.43 203 PHE A O 1
ATOM 1301 N N . ASN A 1 238 ? 134.189 162.480 200.850 1.00 31.99 204 ASN A N 1
ATOM 1302 C CA . ASN A 1 238 ? 133.461 162.017 199.667 1.00 31.99 204 ASN A CA 1
ATOM 1303 C C . ASN A 1 238 ? 133.515 163.043 198.536 1.00 31.99 204 ASN A C 1
ATOM 1304 O O . ASN A 1 238 ? 132.504 163.372 197.913 1.00 31.99 204 ASN A O 1
ATOM 1309 N N . LEU A 1 239 ? 134.714 163.549 198.271 1.00 32.19 205 LEU A N 1
ATOM 1310 C CA . LEU A 1 239 ? 134.939 164.536 197.227 1.00 32.19 205 LEU A CA 1
ATOM 1311 C C . LEU A 1 239 ? 135.702 163.899 196.075 1.00 32.19 205 LEU A C 1
ATOM 1312 O O . LEU A 1 239 ? 136.645 163.133 196.290 1.00 32.19 205 LEU A O 1
ATOM 1317 N N . PHE A 1 240 ? 135.283 164.212 194.854 1.00 33.20 206 PHE A N 1
ATOM 1318 C CA . PHE A 1 240 ? 135.925 163.715 193.648 1.00 33.20 206 PHE A CA 1
ATOM 1319 C C . PHE A 1 240 ? 136.446 164.887 192.831 1.00 33.20 206 PHE A C 1
ATOM 1320 O O . PHE A 1 240 ? 135.880 165.983 192.858 1.00 33.20 206 PHE A O 1
ATOM 1328 N N . GLY A 1 241 ? 137.542 164.652 192.115 1.00 32.32 207 GLY A N 1
ATOM 1329 C CA . GLY A 1 241 ? 138.108 165.695 191.280 1.00 32.32 207 GLY A CA 1
ATOM 1330 C C . GLY A 1 241 ? 137.168 166.070 190.148 1.00 32.32 207 GLY A C 1
ATOM 1331 O O . GLY A 1 241 ? 136.527 165.215 189.535 1.00 32.32 207 GLY A O 1
ATOM 1332 N N . CYS A 1 242 ? 137.094 167.373 189.872 1.00 32.05 208 CYS A N 1
ATOM 1333 C CA . CYS A 1 242 ? 136.226 167.918 188.825 1.00 32.05 208 CYS A CA 1
ATOM 1334 C C . CYS A 1 242 ? 134.769 167.520 189.044 1.00 32.05 208 CYS A C 1
ATOM 1335 O O . CYS A 1 242 ? 134.042 167.208 188.099 1.00 32.05 208 CYS A O 1
ATOM 1338 N N . SER A 1 243 ? 134.337 167.533 190.302 1.00 33.05 209 SER A N 1
ATOM 1339 C CA . SER A 1 243 ? 132.968 167.209 190.667 1.00 33.05 209 SER A CA 1
ATOM 1340 C C . SER A 1 243 ? 132.458 168.236 191.666 1.00 33.05 209 SER A C 1
ATOM 1341 O O . SER A 1 243 ? 133.234 168.951 192.303 1.00 33.05 209 SER A O 1
ATOM 1344 N N . TRP A 1 244 ? 131.137 168.302 191.792 1.00 35.43 210 TRP A N 1
ATOM 1345 C CA . TRP A 1 244 ? 130.513 169.314 192.633 1.00 35.43 210 TRP A CA 1
ATOM 1346 C C . TRP A 1 244 ? 130.821 169.081 194.106 1.00 35.43 210 TRP A C 1
ATOM 1347 O O . TRP A 1 244 ? 130.907 167.942 194.571 1.00 35.43 210 TRP A O 1
ATOM 1358 N N . ILE A 1 245 ? 130.994 170.177 194.836 1.00 34.92 211 ILE A N 1
ATOM 1359 C CA . ILE A 1 245 ? 131.088 170.167 196.290 1.00 34.92 211 ILE A CA 1
ATOM 1360 C C . ILE A 1 245 ? 129.828 170.841 196.813 1.00 34.92 211 ILE A C 1
ATOM 1361 O O . ILE A 1 245 ? 129.635 172.049 196.625 1.00 34.92 211 ILE A O 1
ATOM 1365 N N . ASN A 1 246 ? 128.968 170.069 197.470 1.00 36.83 212 ASN A N 1
ATOM 1366 C CA . ASN A 1 246 ? 127.678 170.562 197.933 1.00 36.83 212 ASN A CA 1
ATOM 1367 C C . ASN A 1 246 ? 127.810 171.045 199.371 1.00 36.83 212 ASN A C 1
ATOM 1368 O O . ASN A 1 246 ? 128.219 170.281 200.251 1.00 36.83 212 ASN A O 1
ATOM 1373 N N . VAL A 1 247 ? 127.464 172.308 199.610 1.00 38.84 213 VAL A N 1
ATOM 1374 C CA . VAL A 1 247 ? 127.508 172.893 200.944 1.00 38.84 213 VAL A CA 1
ATOM 1375 C C . VAL A 1 247 ? 126.152 173.509 201.256 1.00 38.84 213 VAL A C 1
ATOM 1376 O O . VAL A 1 247 ? 125.540 174.160 200.402 1.00 38.84 213 VAL A O 1
ATOM 1380 N N . ASP A 1 248 ? 125.669 173.279 202.479 1.00 39.76 214 ASP A N 1
ATOM 1381 C CA . ASP A 1 248 ? 124.386 173.840 202.885 1.00 39.76 214 ASP A CA 1
ATOM 1382 C C . ASP A 1 248 ? 124.484 175.344 203.110 1.00 39.76 214 ASP A C 1
ATOM 1383 O O . ASP A 1 248 ? 123.579 176.094 202.728 1.00 39.76 214 ASP A O 1
ATOM 1385 N N . ARG A 1 249 ? 125.570 175.801 203.728 1.00 44.29 215 ARG A N 1
ATOM 1386 C CA . ARG A 1 249 ? 125.763 177.216 204.005 1.00 44.29 215 ARG A CA 1
ATOM 1387 C C . ARG A 1 249 ? 127.251 177.524 203.966 1.00 44.29 215 ARG A C 1
ATOM 1388 O O . ARG A 1 249 ? 128.091 176.624 204.026 1.00 44.29 215 ARG A O 1
ATOM 1393 N N . CYS A 1 250 ? 127.570 178.811 203.852 1.00 46.72 216 CYS A N 1
ATOM 1394 C CA . CYS A 1 250 ? 128.958 179.235 203.747 1.00 46.72 216 CYS A CA 1
ATOM 1395 C C . CYS A 1 250 ? 129.081 180.673 204.226 1.00 46.72 216 CYS A C 1
ATOM 1396 O O . CYS A 1 250 ? 128.091 181.402 204.325 1.00 46.72 216 CYS A O 1
ATOM 1399 N N . TYR A 1 251 ? 130.316 181.067 204.522 1.00 47.91 217 TYR A N 1
ATOM 1400 C CA . TYR A 1 251 ? 130.637 182.424 204.943 1.00 47.91 217 TYR A CA 1
ATOM 1401 C C . TYR A 1 251 ? 131.269 183.170 203.777 1.00 47.91 217 TYR A C 1
ATOM 1402 O O . TYR A 1 251 ? 132.137 182.628 203.088 1.00 47.91 217 TYR A O 1
ATOM 1411 N N . PHE A 1 252 ? 130.835 184.406 203.558 1.00 48.84 218 PHE A N 1
ATOM 1412 C CA . PHE A 1 252 ? 131.305 185.207 202.438 1.00 48.84 218 PHE A CA 1
ATOM 1413 C C . PHE A 1 252 ? 132.331 186.236 202.896 1.00 48.84 218 PHE A C 1
ATOM 1414 O O . PHE A 1 252 ? 132.285 186.728 204.026 1.00 48.84 218 PHE A O 1
ATOM 1422 N N . ARG A 1 253 ? 133.263 186.555 202.001 1.00 45.82 219 ARG A N 1
ATOM 1423 C CA . ARG A 1 253 ? 134.236 187.605 202.255 1.00 45.82 219 ARG A CA 1
ATOM 1424 C C . ARG A 1 253 ? 133.541 188.968 202.238 1.00 45.82 219 ARG A C 1
ATOM 1425 O O . ARG A 1 253 ? 132.395 189.107 201.801 1.00 45.82 219 ARG A O 1
ATOM 1433 N N . SER A 1 254 ? 134.250 189.994 202.729 1.00 50.00 220 SER A N 1
ATOM 1434 C CA . SER A 1 254 ? 133.612 191.300 202.895 1.00 50.00 220 SER A CA 1
ATOM 1435 C C . SER A 1 254 ? 133.166 191.905 201.569 1.00 50.00 220 SER A C 1
ATOM 1436 O O . SER A 1 254 ? 132.007 192.347 201.479 1.00 50.00 220 SER A O 1
ATOM 1438 N N . PRO A 1 255 ? 134.002 191.976 200.515 1.00 50.00 221 PRO A N 1
ATOM 1439 C CA . PRO A 1 255 ? 133.477 192.344 199.193 1.00 50.00 221 PRO A CA 1
ATOM 1440 C C . PRO A 1 255 ? 132.877 191.124 198.512 1.00 50.00 221 PRO A C 1
ATOM 1441 O O . PRO A 1 255 ? 133.597 190.221 198.076 1.00 50.00 221 PRO A O 1
ATOM 1445 N N . VAL A 1 256 ? 131.546 191.095 198.419 1.00 52.96 222 VAL A N 1
ATOM 1446 C CA . VAL A 1 256 ? 130.865 189.910 197.905 1.00 52.96 222 VAL A CA 1
ATOM 1447 C C . VAL A 1 256 ? 131.241 189.666 196.450 1.00 52.96 222 VAL A C 1
ATOM 1448 O O . VAL A 1 256 ? 131.469 188.523 196.036 1.00 52.96 222 VAL A O 1
ATOM 1450 N N . LEU A 1 257 ? 131.319 190.730 195.656 1.00 55.77 223 LEU A N 1
ATOM 1451 C CA . LEU A 1 257 ? 131.689 190.646 194.248 1.00 55.77 223 LEU A CA 1
ATOM 1452 C C . LEU A 1 257 ? 132.940 191.489 194.038 1.00 55.77 223 LEU A C 1
ATOM 1453 O O . LEU A 1 257 ? 132.892 192.718 194.157 1.00 55.77 223 LEU A O 1
ATOM 1455 N N . ASN A 1 258 ? 134.055 190.830 193.739 1.00 56.12 224 ASN A N 1
ATOM 1456 C CA . ASN A 1 258 ? 135.317 191.530 193.554 1.00 56.12 224 ASN A CA 1
ATOM 1457 C C . ASN A 1 258 ? 135.284 192.395 192.302 1.00 56.12 224 ASN A C 1
ATOM 1458 O O . ASN A 1 258 ? 134.653 192.055 191.298 1.00 56.12 224 ASN A O 1
ATOM 1461 N N . SER A 1 259 ? 135.980 193.527 192.370 1.00 67.68 225 SER A N 1
ATOM 1462 C CA . SER A 1 259 ? 136.138 194.435 191.238 1.00 67.68 225 SER A CA 1
ATOM 1463 C C . SER A 1 259 ? 137.632 194.610 190.992 1.00 67.68 225 SER A C 1
ATOM 1464 O O . SER A 1 259 ? 138.237 195.591 191.429 1.00 67.68 225 SER A O 1
ATOM 1466 N N . ILE A 1 260 ? 138.225 193.649 190.282 1.00 73.81 226 ILE A N 1
ATOM 1467 C CA . ILE A 1 260 ? 139.635 193.757 189.917 1.00 73.81 226 ILE A CA 1
ATOM 1468 C C . ILE A 1 260 ? 139.826 194.885 188.913 1.00 73.81 226 ILE A C 1
ATOM 1469 O O . ILE A 1 260 ? 140.593 195.827 189.144 1.00 73.81 226 ILE A O 1
ATOM 1471 N N . LEU A 1 261 ? 139.133 194.800 187.776 1.00 73.83 227 LEU A N 1
ATOM 1472 C CA . LEU A 1 261 ? 139.037 195.922 186.847 1.00 73.83 227 LEU A CA 1
ATOM 1473 C C . LEU A 1 261 ? 137.588 196.375 186.728 1.00 73.83 227 LEU A C 1
ATOM 1474 O O . LEU A 1 261 ? 137.248 197.462 187.201 1.00 73.83 227 LEU A O 1
ATOM 1476 N N . ASP A 1 262 ? 136.724 195.574 186.111 1.00 70.30 228 ASP A N 1
ATOM 1477 C CA . ASP A 1 262 ? 135.285 195.786 186.140 1.00 70.30 228 ASP A CA 1
ATOM 1478 C C . ASP A 1 262 ? 134.568 194.455 186.307 1.00 70.30 228 ASP A C 1
ATOM 1479 O O . ASP A 1 262 ? 133.456 194.275 185.801 1.00 70.30 228 ASP A O 1
ATOM 1481 N N . ILE A 1 263 ? 135.202 193.516 187.014 1.00 63.74 229 ILE A N 1
ATOM 1482 C CA . ILE A 1 263 ? 134.726 192.136 187.059 1.00 63.74 229 ILE A CA 1
ATOM 1483 C C . ILE A 1 263 ? 133.335 192.059 187.671 1.00 63.74 229 ILE A C 1
ATOM 1484 O O . ILE A 1 263 ? 132.494 191.265 187.234 1.00 63.74 229 ILE A O 1
ATOM 1486 N N . ASP A 1 264 ? 133.075 192.863 188.703 1.00 63.12 230 ASP A N 1
ATOM 1487 C CA . ASP A 1 264 ? 131.749 192.866 189.311 1.00 63.12 230 ASP A CA 1
ATOM 1488 C C . ASP A 1 264 ? 130.690 193.339 188.322 1.00 63.12 230 ASP A C 1
ATOM 1489 O O . ASP A 1 264 ? 129.606 192.752 188.234 1.00 63.12 230 ASP A O 1
ATOM 1491 N N . LYS A 1 265 ? 130.990 194.396 187.564 1.00 64.26 231 LYS A N 1
ATOM 1492 C CA . LYS A 1 265 ? 130.004 194.951 186.642 1.00 64.26 231 LYS A CA 1
ATOM 1493 C C . LYS A 1 265 ? 129.830 194.075 185.406 1.00 64.26 231 LYS A C 1
ATOM 1494 O O . LYS A 1 265 ? 128.702 193.860 184.947 1.00 64.26 231 LYS A O 1
ATOM 1496 N N . LEU A 1 266 ? 130.931 193.564 184.849 1.00 66.17 232 LEU A N 1
ATOM 1497 C CA . LEU A 1 266 ? 130.843 192.823 183.594 1.00 66.17 232 LEU A CA 1
ATOM 1498 C C . LEU A 1 266 ? 130.214 191.449 183.790 1.00 66.17 232 LEU A C 1
ATOM 1499 O O . LEU A 1 266 ? 129.396 191.015 182.972 1.00 66.17 232 LEU A O 1
ATOM 1504 N N . THR A 1 267 ? 130.579 190.750 184.862 1.00 60.86 233 THR A N 1
ATOM 1505 C CA . THR A 1 267 ? 130.173 189.365 185.057 1.00 60.86 233 THR A CA 1
ATOM 1506 C C . THR A 1 267 ? 128.875 189.215 185.842 1.00 60.86 233 THR A C 1
ATOM 1507 O O . THR A 1 267 ? 128.463 188.082 186.108 1.00 60.86 233 THR A O 1
ATOM 1509 N N . ILE A 1 268 ? 128.225 190.319 186.219 1.00 60.13 234 ILE A N 1
ATOM 1510 C CA . ILE A 1 268 ? 126.971 190.225 186.957 1.00 60.13 234 ILE A CA 1
ATOM 1511 C C . ILE A 1 268 ? 125.919 189.542 186.095 1.00 60.13 234 ILE A C 1
ATOM 1512 O O . ILE A 1 268 ? 125.867 189.729 184.873 1.00 60.13 234 ILE A O 1
ATOM 1514 N N . ASN A 1 269 ? 125.071 188.740 186.735 1.00 58.91 235 ASN A N 1
ATOM 1515 C CA . ASN A 1 269 ? 124.098 187.932 186.016 1.00 58.91 235 ASN A CA 1
ATOM 1516 C C . ASN A 1 269 ? 122.878 187.712 186.899 1.00 58.91 235 ASN A C 1
ATOM 1517 O O . ASN A 1 269 ? 122.938 187.861 188.122 1.00 58.91 235 ASN A O 1
ATOM 1522 N N . ASP A 1 270 ? 121.758 187.366 186.258 1.00 60.51 236 ASP A N 1
ATOM 1523 C CA . ASP A 1 270 ? 120.525 187.119 187.000 1.00 60.51 236 ASP A CA 1
ATOM 1524 C C . ASP A 1 270 ? 120.622 185.848 187.837 1.00 60.51 236 ASP A C 1
ATOM 1525 O O . ASP A 1 270 ? 120.180 185.824 188.991 1.00 60.51 236 ASP A O 1
ATOM 1527 N N . ASP A 1 271 ? 121.188 184.780 187.269 1.00 58.06 237 ASP A N 1
ATOM 1528 C CA . ASP A 1 271 ? 121.364 183.546 188.029 1.00 58.06 237 ASP A CA 1
ATOM 1529 C C . ASP A 1 271 ? 122.311 183.755 189.204 1.00 58.06 237 ASP A C 1
ATOM 1530 O O . ASP A 1 271 ? 122.070 183.247 190.306 1.00 58.06 237 ASP A O 1
ATOM 1532 N N . LEU A 1 272 ? 123.396 184.501 188.985 1.00 55.88 238 LEU A N 1
ATOM 1533 C CA . LEU A 1 272 ? 124.308 184.819 190.078 1.00 55.88 238 LEU A CA 1
ATOM 1534 C C . LEU A 1 272 ? 123.610 185.637 191.155 1.00 55.88 238 LEU A C 1
ATOM 1535 O O . LEU A 1 272 ? 123.831 185.417 192.350 1.00 55.88 238 LEU A O 1
ATOM 1540 N N . GLN A 1 273 ? 122.775 186.596 190.751 1.00 59.75 239 GLN A N 1
ATOM 1541 C CA . GLN A 1 273 ? 122.040 187.390 191.730 1.00 59.75 239 GLN A CA 1
ATOM 1542 C C . GLN A 1 273 ? 121.091 186.521 192.542 1.00 59.75 239 GLN A C 1
ATOM 1543 O O . GLN A 1 273 ? 120.969 186.694 193.760 1.00 59.75 239 GLN A O 1
ATOM 1549 N N . LEU A 1 274 ? 120.408 185.580 191.886 1.00 57.11 240 LEU A N 1
ATOM 1550 C CA . LEU A 1 274 ? 119.525 184.672 192.612 1.00 57.11 240 LEU A CA 1
ATOM 1551 C C . LEU A 1 274 ? 120.307 183.815 193.599 1.00 57.11 240 LEU A C 1
ATOM 1552 O O . LEU A 1 274 ? 119.882 183.629 194.746 1.00 57.11 240 LEU A O 1
ATOM 1554 N N . LEU A 1 275 ? 121.462 183.295 193.173 1.00 54.49 241 LEU A N 1
ATOM 1555 C CA . LEU A 1 275 ? 122.285 182.483 194.064 1.00 54.49 241 LEU A CA 1
ATOM 1556 C C . LEU A 1 275 ? 122.760 183.288 195.267 1.00 54.49 241 LEU A C 1
ATOM 1557 O O . LEU A 1 275 ? 122.716 182.806 196.405 1.00 54.49 241 LEU A O 1
ATOM 1562 N N . LEU A 1 276 ? 123.220 184.519 195.033 1.00 54.23 242 LEU A N 1
ATOM 1563 C CA . LEU A 1 276 ? 123.687 185.359 196.131 1.00 54.23 242 LEU A CA 1
ATOM 1564 C C . LEU A 1 276 ? 122.551 185.714 197.081 1.00 54.23 242 LEU A C 1
ATOM 1565 O O . LEU A 1 276 ? 122.737 185.717 198.302 1.00 54.23 242 LEU A O 1
ATOM 1570 N N . ASP A 1 277 ? 121.368 186.017 196.543 1.00 54.79 243 ASP A N 1
ATOM 1571 C CA . ASP A 1 277 ? 120.231 186.333 197.400 1.00 54.79 243 ASP A CA 1
ATOM 1572 C C . ASP A 1 277 ? 119.822 185.127 198.233 1.00 54.79 243 ASP A C 1
ATOM 1573 O O . ASP A 1 277 ? 119.424 185.271 199.395 1.00 54.79 243 ASP A O 1
ATOM 1575 N N . ARG A 1 278 ? 119.914 183.927 197.658 1.00 54.45 244 ARG A N 1
ATOM 1576 C CA . ARG A 1 278 ? 119.513 182.732 198.391 1.00 54.45 244 ARG A CA 1
ATOM 1577 C C . ARG A 1 278 ? 120.531 182.356 199.462 1.00 54.45 244 ARG A C 1
ATOM 1578 O O . ARG A 1 278 ? 120.152 181.931 200.559 1.00 54.45 244 ARG A O 1
ATOM 1583 N N . PHE A 1 279 ? 121.824 182.506 199.172 1.00 51.34 245 PHE A N 1
ATOM 1584 C CA . PHE A 1 279 ? 122.865 181.968 200.037 1.00 51.34 245 PHE A CA 1
ATOM 1585 C C . PHE A 1 279 ? 123.665 183.022 200.791 1.00 51.34 245 PHE A C 1
ATOM 1586 O O . PHE A 1 279 ? 124.535 182.657 201.588 1.00 51.34 245 PHE A O 1
ATOM 1594 N N . CYS A 1 280 ? 123.406 184.309 200.574 1.00 55.83 246 CYS A N 1
ATOM 1595 C CA . CYS A 1 280 ? 124.118 185.369 201.277 1.00 55.83 246 CYS A CA 1
ATOM 1596 C C . CYS A 1 280 ? 123.108 186.324 201.891 1.00 55.83 246 CYS A C 1
ATOM 1597 O O . CYS A 1 280 ? 122.168 186.756 201.217 1.00 55.83 246 CYS A O 1
ATOM 1600 N N . ASP A 1 281 ? 123.305 186.655 203.169 1.00 62.75 247 ASP A N 1
ATOM 1601 C CA . ASP A 1 281 ? 122.365 187.486 203.907 1.00 62.75 247 ASP A CA 1
ATOM 1602 C C . ASP A 1 281 ? 122.899 188.872 204.235 1.00 62.75 247 ASP A C 1
ATOM 1603 O O . ASP A 1 281 ? 122.118 189.725 204.673 1.00 62.75 247 ASP A O 1
ATOM 1605 N N . PHE A 1 282 ? 124.195 189.116 204.051 1.00 65.30 248 PHE A N 1
ATOM 1606 C CA . PHE A 1 282 ? 124.843 190.406 204.277 1.00 65.30 248 PHE A CA 1
ATOM 1607 C C . PHE A 1 282 ? 124.741 190.885 205.720 1.00 65.30 248 PHE A C 1
ATOM 1608 O O . PHE A 1 282 ? 125.073 192.041 206.008 1.00 65.30 248 PHE A O 1
ATOM 1616 N N . LYS A 1 283 ? 124.292 190.031 206.639 1.00 65.15 249 LYS A N 1
ATOM 1617 C CA . LYS A 1 283 ? 124.225 190.395 208.048 1.00 65.15 249 LYS A CA 1
ATOM 1618 C C . LYS A 1 283 ? 124.934 189.351 208.900 1.00 65.15 249 LYS A C 1
ATOM 1619 O O . LYS A 1 283 ? 125.457 189.666 209.973 1.00 65.15 249 LYS A O 1
ATOM 1623 N N . CYS A 1 284 ? 124.954 188.109 208.431 1.00 61.55 250 CYS A N 1
ATOM 1624 C CA . CYS A 1 284 ? 125.594 187.013 209.146 1.00 61.55 250 CYS A CA 1
ATOM 1625 C C . CYS A 1 284 ? 126.630 186.274 208.315 1.00 61.55 250 CYS A C 1
ATOM 1626 O O . CYS A 1 284 ? 127.666 185.872 208.850 1.00 61.55 250 CYS A O 1
ATOM 1629 N N . ASN A 1 285 ? 126.380 186.083 207.019 1.00 54.53 251 ASN A N 1
ATOM 1630 C CA . ASN A 1 285 ? 127.309 185.316 206.196 1.00 54.53 251 ASN A CA 1
ATOM 1631 C C . ASN A 1 285 ? 128.578 186.103 205.898 1.00 54.53 251 ASN A C 1
ATOM 1632 O O . ASN A 1 285 ? 129.673 185.530 205.858 1.00 54.53 251 ASN A O 1
ATOM 1637 N N . VAL A 1 286 ? 128.456 187.408 205.684 1.00 55.56 252 VAL A N 1
ATOM 1638 C CA . VAL A 1 286 ? 129.589 188.221 205.253 1.00 55.56 252 VAL A CA 1
ATOM 1639 C C . VAL A 1 286 ? 130.530 188.445 206.428 1.00 55.56 252 VAL A C 1
ATOM 1640 O O . VAL A 1 286 ? 130.112 188.902 207.498 1.00 55.56 252 VAL A O 1
ATOM 1644 N N . LEU A 1 287 ? 131.805 188.129 206.226 1.00 54.49 253 LEU A N 1
ATOM 1645 C CA . LEU A 1 287 ? 132.815 188.228 207.266 1.00 54.49 253 LEU A CA 1
ATOM 1646 C C . LEU A 1 287 ? 133.403 189.636 207.322 1.00 54.49 253 LEU A C 1
ATOM 1647 O O . LEU A 1 287 ? 133.213 190.458 206.424 1.00 54.49 253 LEU A O 1
ATOM 1652 N N . SER A 1 288 ? 134.129 189.906 208.404 1.00 56.20 254 SER A N 1
ATOM 1653 C CA . SER A 1 288 ? 134.745 191.211 208.592 1.00 56.20 254 SER A CA 1
ATOM 1654 C C . SER A 1 288 ? 135.882 191.419 207.599 1.00 56.20 254 SER A C 1
ATOM 1655 O O . SER A 1 288 ? 136.617 190.486 207.264 1.00 56.20 254 SER A O 1
ATOM 1658 N N . ARG A 1 289 ? 136.018 192.658 207.122 1.00 56.72 255 ARG A N 1
ATOM 1659 C CA . ARG A 1 289 ? 137.076 192.974 206.169 1.00 56.72 255 ARG A CA 1
ATOM 1660 C C . ARG A 1 289 ? 138.451 192.914 206.822 1.00 56.72 255 ARG A C 1
ATOM 1661 O O . ARG A 1 289 ? 139.409 192.417 206.219 1.00 56.72 255 ARG A O 1
ATOM 1665 N N . ARG A 1 290 ? 138.571 193.421 208.050 1.00 55.96 256 ARG A N 1
ATOM 1666 C CA . ARG A 1 290 ? 139.869 193.440 208.717 1.00 55.96 256 ARG A CA 1
ATOM 1667 C C . ARG A 1 290 ? 140.286 192.046 209.168 1.00 55.96 256 ARG A C 1
ATOM 1668 O O . ARG A 1 290 ? 141.451 191.662 209.018 1.00 55.96 256 ARG A O 1
ATOM 1670 N N . ASP A 1 291 ? 139.351 191.275 209.726 1.00 54.21 257 ASP A N 1
ATOM 1671 C CA . ASP A 1 291 ? 139.695 189.953 210.239 1.00 54.21 257 ASP A CA 1
ATOM 1672 C C . ASP A 1 291 ? 139.907 188.953 209.108 1.00 54.21 257 ASP A C 1
ATOM 1673 O O . ASP A 1 291 ? 140.792 188.094 209.191 1.00 54.21 257 ASP A O 1
ATOM 1675 N N . PHE A 1 292 ? 139.110 189.047 208.046 1.00 53.35 258 PHE A N 1
ATOM 1676 C CA . PHE A 1 292 ? 139.175 188.121 206.916 1.00 53.35 258 PHE A CA 1
ATOM 1677 C C . PHE A 1 292 ? 139.278 188.908 205.616 1.00 53.35 258 PHE A C 1
ATOM 1678 O O . PHE A 1 292 ? 138.304 189.024 204.864 1.00 53.35 258 PHE A O 1
ATOM 1686 N N . PRO A 1 293 ? 140.449 189.470 205.324 1.00 50.45 259 PRO A N 1
ATOM 1687 C CA . PRO A 1 293 ? 140.622 190.178 204.053 1.00 50.45 259 PRO A CA 1
ATOM 1688 C C . PRO A 1 293 ? 140.654 189.216 202.877 1.00 50.45 259 PRO A C 1
ATOM 1689 O O . PRO A 1 293 ? 141.059 188.058 202.998 1.00 50.45 259 PRO A O 1
ATOM 1693 N N . ARG A 1 294 ? 140.216 189.716 201.725 1.00 47.54 260 ARG A N 1
ATOM 1694 C CA . ARG A 1 294 ? 140.242 188.924 200.504 1.00 47.54 260 ARG A CA 1
ATOM 1695 C C . ARG A 1 294 ? 141.677 188.644 200.080 1.00 47.54 260 ARG A C 1
ATOM 1696 O O . ARG A 1 294 ? 142.568 189.480 200.254 1.00 47.54 260 ARG A O 1
ATOM 1704 N N . VAL A 1 295 ? 141.900 187.459 199.518 1.00 44.34 261 VAL A N 1
ATOM 1705 C CA . VAL A 1 295 ? 143.240 187.054 199.110 1.00 44.34 261 VAL A CA 1
ATOM 1706 C C . VAL A 1 295 ? 143.216 186.503 197.691 1.00 44.34 261 VAL A C 1
ATOM 1707 O O . VAL A 1 295 ? 144.269 186.271 197.087 1.00 44.34 261 VAL A O 1
ATOM 1711 N N . GLY A 1 296 ? 142.023 186.300 197.144 1.00 41.46 262 GLY A N 1
ATOM 1712 C CA . GLY A 1 296 ? 141.865 185.655 195.856 1.00 41.46 262 GLY A CA 1
ATOM 1713 C C . GLY A 1 296 ? 141.604 186.626 194.720 1.00 41.46 262 GLY A C 1
ATOM 1714 O O . GLY A 1 296 ? 140.961 187.658 194.896 1.00 41.46 262 GLY A O 1
ATOM 1715 N N . ASN A 1 297 ? 142.120 186.279 193.543 1.00 39.21 263 ASN A N 1
ATOM 1716 C CA . ASN A 1 297 ? 141.884 187.047 192.320 1.00 39.21 263 ASN A CA 1
ATOM 1717 C C . ASN A 1 297 ? 140.690 186.498 191.545 1.00 39.21 263 ASN A C 1
ATOM 1718 O O . ASN A 1 297 ? 140.771 186.219 190.350 1.00 39.21 263 ASN A O 1
ATOM 1723 N N . GLY A 1 298 ? 139.558 186.342 192.236 1.00 44.18 264 GLY A N 1
ATOM 1724 C CA . GLY A 1 298 ? 138.355 185.825 191.626 1.00 44.18 264 GLY A CA 1
ATOM 1725 C C . GLY A 1 298 ? 137.154 186.664 192.021 1.00 44.18 264 GLY A C 1
ATOM 1726 O O . GLY A 1 298 ? 137.252 187.578 192.842 1.00 44.18 264 GLY A O 1
ATOM 1727 N N . LEU A 1 299 ? 136.011 186.331 191.423 1.00 48.43 265 LEU A N 1
ATOM 1728 C CA . LEU A 1 299 ? 134.815 187.143 191.623 1.00 48.43 265 LEU A CA 1
ATOM 1729 C C . LEU A 1 299 ? 134.260 186.990 193.035 1.00 48.43 265 LEU A C 1
ATOM 1730 O O . LEU A 1 299 ? 133.940 187.985 193.695 1.00 48.43 265 LEU A O 1
ATOM 1735 N N . ILE A 1 300 ? 134.139 185.756 193.519 1.00 42.23 266 ILE A N 1
ATOM 1736 C CA . ILE A 1 300 ? 133.518 185.473 194.809 1.00 42.23 266 ILE A CA 1
ATOM 1737 C C . ILE A 1 300 ? 134.461 184.601 195.628 1.00 42.23 266 ILE A C 1
ATOM 1738 O O . ILE A 1 300 ? 135.024 183.632 195.110 1.00 42.23 266 ILE A O 1
ATOM 1742 N N . GLU A 1 301 ? 134.641 184.954 196.901 1.00 42.88 267 GLU A N 1
ATOM 1743 C CA . GLU A 1 301 ? 135.496 184.214 197.821 1.00 42.88 267 GLU A CA 1
ATOM 1744 C C . GLU A 1 301 ? 134.694 183.861 199.064 1.00 42.88 267 GLU A C 1
ATOM 1745 O O . GLU A 1 301 ? 134.052 184.734 199.657 1.00 42.88 267 GLU A O 1
ATOM 1749 N N . ILE A 1 302 ? 134.734 182.588 199.462 1.00 39.22 268 ILE A N 1
ATOM 1750 C CA . ILE A 1 302 ? 133.917 182.086 200.558 1.00 39.22 268 ILE A CA 1
ATOM 1751 C C . ILE A 1 302 ? 134.774 181.263 201.511 1.00 39.22 268 ILE A C 1
ATOM 1752 O O . ILE A 1 302 ? 135.834 180.749 201.150 1.00 39.22 268 ILE A O 1
ATOM 1757 N N . ASP A 1 303 ? 134.292 181.145 202.749 1.00 40.43 269 ASP A N 1
ATOM 1758 C CA . ASP A 1 303 ? 134.894 180.293 203.768 1.00 40.43 269 ASP A CA 1
ATOM 1759 C C . ASP A 1 303 ? 133.841 179.318 204.268 1.00 40.43 269 ASP A C 1
ATOM 1760 O O . ASP A 1 303 ? 132.720 179.725 204.589 1.00 40.43 269 ASP A O 1
ATOM 1765 N N . ILE A 1 304 ? 134.196 178.037 204.337 1.00 36.44 270 ILE A N 1
ATOM 1766 C CA . ILE A 1 304 ? 133.276 176.998 204.775 1.00 36.44 270 ILE A CA 1
ATOM 1767 C C . ILE A 1 304 ? 133.900 176.227 205.934 1.00 36.44 270 ILE A C 1
ATOM 1768 O O . ILE A 1 304 ? 135.062 176.416 206.290 1.00 36.44 270 ILE A O 1
ATOM 1773 N N . LEU A 1 305 ? 133.099 175.347 206.515 1.00 39.83 271 LEU A N 1
ATOM 1774 C CA . LEU A 1 305 ? 133.453 174.499 207.641 1.00 39.83 271 LEU A CA 1
ATOM 1775 C C . LEU A 1 305 ? 133.151 173.059 207.265 1.00 39.83 271 LEU A C 1
ATOM 1776 O O . LEU A 1 305 ? 132.336 172.804 206.373 1.00 39.83 271 LEU A O 1
ATOM 1781 N N . PRO A 1 306 ? 133.804 172.088 207.911 1.00 37.46 272 PRO A N 1
ATOM 1782 C CA . PRO A 1 306 ? 133.582 170.686 207.522 1.00 37.46 272 PRO A CA 1
ATOM 1783 C C . PRO A 1 306 ? 132.141 170.234 207.677 1.00 37.46 272 PRO A C 1
ATOM 1784 O O . PRO A 1 306 ? 131.689 169.364 206.923 1.00 37.46 272 PRO A O 1
ATOM 1788 N N . GLN A 1 307 ? 131.405 170.793 208.639 1.00 39.82 273 GLN A N 1
ATOM 1789 C CA . GLN A 1 307 ? 129.995 170.449 208.784 1.00 39.82 273 GLN A CA 1
ATOM 1790 C C . GLN A 1 307 ? 129.169 170.940 207.604 1.00 39.82 273 GLN A C 1
ATOM 1791 O O . GLN A 1 307 ? 128.121 170.360 207.300 1.00 39.82 273 GLN A O 1
ATOM 1797 N N . PHE A 1 308 ? 129.617 172.004 206.934 1.00 36.90 274 PHE A N 1
ATOM 1798 C CA . PHE A 1 308 ? 128.850 172.560 205.825 1.00 36.90 274 PHE A CA 1
ATOM 1799 C C . PHE A 1 308 ? 128.842 171.632 204.619 1.00 36.90 274 PHE A C 1
ATOM 1800 O O . PHE A 1 308 ? 127.853 171.592 203.880 1.00 36.90 274 PHE A O 1
ATOM 1808 N N . ILE A 1 309 ? 129.924 170.885 204.402 1.00 33.96 275 ILE A N 1
ATOM 1809 C CA . ILE A 1 309 ? 130.033 169.993 203.254 1.00 33.96 275 ILE A CA 1
ATOM 1810 C C . ILE A 1 309 ? 128.977 168.902 203.357 1.00 33.96 275 ILE A C 1
ATOM 1811 O O . ILE A 1 309 ? 129.043 168.039 204.238 1.00 33.96 275 ILE A O 1
ATOM 1816 N N . LYS A 1 310 ? 128.001 168.932 202.454 1.00 35.86 276 LYS A N 1
ATOM 1817 C CA . LYS A 1 310 ? 126.948 167.929 202.414 1.00 35.86 276 LYS A CA 1
ATOM 1818 C C . LYS A 1 310 ? 127.293 166.751 201.516 1.00 35.86 276 LYS A C 1
ATOM 1819 O O . LYS A 1 310 ? 126.486 165.825 201.396 1.00 35.86 276 LYS A O 1
ATOM 1825 N N . ASN A 1 311 ? 128.463 166.769 200.876 1.00 33.94 277 ASN A N 1
ATOM 1826 C CA . ASN A 1 311 ? 128.902 165.611 200.108 1.00 33.94 277 ASN A CA 1
ATOM 1827 C C . ASN A 1 311 ? 129.197 164.426 201.016 1.00 33.94 277 ASN A C 1
ATOM 1828 O O . ASN A 1 311 ? 129.100 163.273 200.583 1.00 33.94 277 ASN A O 1
ATOM 1833 N N . ARG A 1 312 ? 129.558 164.689 202.269 1.00 36.05 278 ARG A N 1
ATOM 1834 C CA . ARG A 1 312 ? 129.632 163.646 203.277 1.00 36.05 278 ARG A CA 1
ATOM 1835 C C . ARG A 1 312 ? 128.218 163.251 203.691 1.00 36.05 278 ARG A C 1
ATOM 1836 O O . ARG A 1 312 ? 127.224 163.738 203.144 1.00 36.05 278 ARG A O 1
ATOM 1844 N N . GLU A 1 313 ? 128.118 162.348 204.661 1.00 36.67 279 GLU A N 1
ATOM 1845 C CA . GLU A 1 313 ? 126.852 161.780 205.114 1.00 36.67 279 GLU A CA 1
ATOM 1846 C C . GLU A 1 313 ? 126.119 161.039 204.003 1.00 36.67 279 GLU A C 1
ATOM 1847 O O . GLU A 1 313 ? 124.967 160.629 204.188 1.00 36.67 279 GLU A O 1
ATOM 1849 N N . LYS A 1 314 ? 126.759 160.861 202.849 1.00 38.46 280 LYS A N 1
ATOM 1850 C CA . LYS A 1 314 ? 126.228 160.064 201.757 1.00 38.46 280 LYS A CA 1
ATOM 1851 C C . LYS A 1 314 ? 127.043 158.801 201.523 1.00 38.46 280 LYS A C 1
ATOM 1852 O O . LYS A 1 314 ? 126.679 157.993 200.664 1.00 38.46 280 LYS A O 1
ATOM 1857 N N . LEU A 1 315 ? 128.136 158.620 202.257 1.00 40.25 281 LEU A N 1
ATOM 1858 C CA . LEU A 1 315 ? 128.908 157.391 202.196 1.00 40.25 281 LEU A CA 1
ATOM 1859 C C . LEU A 1 315 ? 128.206 156.284 202.971 1.00 40.25 281 LEU A C 1
ATOM 1860 O O . LEU A 1 315 ? 127.565 156.524 203.998 1.00 40.25 281 LEU A O 1
ATOM 1865 N N . GLN A 1 316 ? 128.334 155.061 202.468 1.00 44.64 282 GLN A N 1
ATOM 1866 C CA . GLN A 1 316 ? 127.770 153.884 203.113 1.00 44.64 282 GLN A CA 1
ATOM 1867 C C . GLN A 1 316 ? 128.873 153.178 203.890 1.00 44.64 282 GLN A C 1
ATOM 1868 O O . GLN A 1 316 ? 129.859 152.723 203.300 1.00 44.64 282 GLN A O 1
ATOM 1870 N N . HIS A 1 317 ? 128.706 153.087 205.205 1.00 48.38 283 HIS A N 1
ATOM 1871 C CA . HIS A 1 317 ? 129.691 152.477 206.087 1.00 48.38 283 HIS A CA 1
ATOM 1872 C C . HIS A 1 317 ? 129.200 151.106 206.527 1.00 48.38 283 HIS A C 1
ATOM 1873 O O . HIS A 1 317 ? 128.092 150.979 207.058 1.00 48.38 283 HIS A O 1
ATOM 1880 N N . ARG A 1 318 ? 130.025 150.087 206.305 1.00 48.68 284 ARG A N 1
ATOM 1881 C CA . ARG A 1 318 ? 129.698 148.713 206.656 1.00 48.68 284 ARG A CA 1
ATOM 1882 C C . ARG A 1 318 ? 130.677 148.215 207.707 1.00 48.68 284 ARG A C 1
ATOM 1883 O O . ARG A 1 318 ? 131.894 148.261 207.498 1.00 48.68 284 ARG A O 1
ATOM 1891 N N . ASP A 1 319 ? 130.149 147.743 208.830 1.00 51.51 285 ASP A N 1
ATOM 1892 C CA . ASP A 1 319 ? 130.950 147.166 209.906 1.00 51.51 285 ASP A CA 1
ATOM 1893 C C . ASP A 1 319 ? 130.711 145.659 209.879 1.00 51.51 285 ASP A C 1
ATOM 1894 O O . ASP A 1 319 ? 129.847 145.139 210.585 1.00 51.51 285 ASP A O 1
ATOM 1897 N N . ILE A 1 320 ? 131.487 144.961 209.052 1.00 51.14 286 ILE A N 1
ATOM 1898 C CA . ILE A 1 320 ? 131.298 143.531 208.838 1.00 51.14 286 ILE A CA 1
ATOM 1899 C C . ILE A 1 320 ? 132.596 142.787 209.113 1.00 51.14 286 ILE A C 1
ATOM 1900 O O . ILE A 1 320 ? 132.611 141.554 209.192 1.00 51.14 286 ILE A O 1
ATOM 1905 N N . HIS A 1 321 ? 133.692 143.524 209.255 1.00 48.27 287 HIS A N 1
ATOM 1906 C CA . HIS A 1 321 ? 135.008 142.916 209.388 1.00 48.27 287 HIS A CA 1
ATOM 1907 C C . HIS A 1 321 ? 135.434 142.706 210.833 1.00 48.27 287 HIS A C 1
ATOM 1908 O O . HIS A 1 321 ? 136.524 142.177 211.064 1.00 48.27 287 HIS A O 1
ATOM 1915 N N . HIS A 1 322 ? 134.614 143.102 211.806 1.00 52.54 288 HIS A N 1
ATOM 1916 C CA . HIS A 1 322 ? 134.971 142.916 213.206 1.00 52.54 288 HIS A CA 1
ATOM 1917 C C . HIS A 1 322 ? 134.645 141.522 213.722 1.00 52.54 288 HIS A C 1
ATOM 1918 O O . HIS A 1 322 ? 135.023 141.195 214.852 1.00 52.54 288 HIS A O 1
ATOM 1925 N N . ASP A 1 323 ? 133.961 140.703 212.932 1.00 55.55 289 ASP A N 1
ATOM 1926 C CA . ASP A 1 323 ? 133.651 139.326 213.295 1.00 55.55 289 ASP A CA 1
ATOM 1927 C C . ASP A 1 323 ? 133.368 138.559 212.008 1.00 55.55 289 ASP A C 1
ATOM 1928 O O . ASP A 1 323 ? 133.636 139.046 210.905 1.00 55.55 289 ASP A O 1
ATOM 1930 N N . PHE A 1 324 ? 132.828 137.354 212.147 1.00 59.51 290 PHE A N 1
ATOM 1931 C CA . PHE A 1 324 ? 132.462 136.538 210.991 1.00 59.51 290 PHE A CA 1
ATOM 1932 C C . PHE A 1 324 ? 131.012 136.773 210.584 1.00 59.51 290 PHE A C 1
ATOM 1933 O O . PHE A 1 324 ? 130.217 135.844 210.470 1.00 59.51 290 PHE A O 1
ATOM 1941 N N . LEU A 1 325 ? 130.663 138.042 210.365 1.00 59.92 291 LEU A N 1
ATOM 1942 C CA . LEU A 1 325 ? 129.303 138.379 209.958 1.00 59.92 291 LEU A CA 1
ATOM 1943 C C . LEU A 1 325 ? 128.976 137.810 208.584 1.00 59.92 291 LEU A C 1
ATOM 1944 O O . LEU A 1 325 ? 127.866 137.314 208.359 1.00 59.92 291 LEU A O 1
ATOM 1949 N N . GLU A 1 326 ? 129.927 137.881 207.651 1.00 58.38 292 GLU A N 1
ATOM 1950 C CA . GLU A 1 326 ? 129.685 137.369 206.306 1.00 58.38 292 GLU A CA 1
ATOM 1951 C C . GLU A 1 326 ? 129.467 135.861 206.316 1.00 58.38 292 GLU A C 1
ATOM 1952 O O . GLU A 1 326 ? 128.579 135.351 205.624 1.00 58.38 292 GLU A O 1
ATOM 1955 N N . LYS A 1 327 ? 130.273 135.130 207.090 1.00 59.06 293 LYS A N 1
ATOM 1956 C CA . LYS A 1 327 ? 130.123 133.680 207.149 1.00 59.06 293 LYS A CA 1
ATOM 1957 C C . LYS A 1 327 ? 128.810 133.282 207.812 1.00 59.06 293 LYS A C 1
ATOM 1958 O O . LYS A 1 327 ? 128.138 132.348 207.360 1.00 59.06 293 LYS A O 1
ATOM 1964 N N . LEU A 1 328 ? 128.426 133.979 208.883 1.00 62.12 294 LEU A N 1
ATOM 1965 C CA . LEU A 1 328 ? 127.192 133.660 209.590 1.00 62.12 294 LEU A CA 1
ATOM 1966 C C . LEU A 1 328 ? 125.946 134.114 208.844 1.00 62.12 294 LEU A C 1
ATOM 1967 O O . LEU A 1 328 ? 124.837 133.761 209.258 1.00 62.12 294 LEU A O 1
ATOM 1972 N N . GLY A 1 329 ? 126.094 134.884 207.769 1.00 66.58 295 GLY A N 1
ATOM 1973 C CA . GLY A 1 329 ? 124.954 135.329 206.996 1.00 66.58 295 GLY A CA 1
ATOM 1974 C C . GLY A 1 329 ? 124.253 136.558 207.525 1.00 66.58 295 GLY A C 1
ATOM 1975 O O . GLY A 1 329 ? 123.204 136.931 206.986 1.00 66.58 295 GLY A O 1
ATOM 1976 N N . ASP A 1 330 ? 124.790 137.199 208.560 1.00 72.02 296 ASP A N 1
ATOM 1977 C CA . ASP A 1 330 ? 124.168 138.399 209.103 1.00 72.02 296 ASP A CA 1
ATOM 1978 C C . ASP A 1 330 ? 124.333 139.564 208.134 1.00 72.02 296 ASP A C 1
ATOM 1979 O O . ASP A 1 330 ? 125.438 139.833 207.653 1.00 72.02 296 ASP A O 1
ATOM 1981 N N . ILE A 1 331 ? 123.228 140.254 207.856 1.00 75.90 297 ILE A N 1
ATOM 1982 C CA . ILE A 1 331 ? 123.204 141.394 206.940 1.00 75.90 297 ILE A CA 1
ATOM 1983 C C . ILE A 1 331 ? 123.777 141.018 205.577 1.00 75.90 297 ILE A C 1
ATOM 1984 O O . ILE A 1 331 ? 123.511 139.933 205.058 1.00 75.90 297 ILE A O 1
ATOM 1986 N N . LYS A 1 337 ? 127.179 145.758 194.655 1.00 61.16 303 LYS A N 1
ATOM 1987 C CA . LYS A 1 337 ? 127.814 145.712 193.341 1.00 61.16 303 LYS A CA 1
ATOM 1988 C C . LYS A 1 337 ? 128.512 147.027 192.959 1.00 61.16 303 LYS A C 1
ATOM 1989 O O . LYS A 1 337 ? 129.662 146.997 192.526 1.00 61.16 303 LYS A O 1
ATOM 1991 N N . PRO A 1 338 ? 127.834 148.188 193.105 1.00 60.98 304 PRO A N 1
ATOM 1992 C CA . PRO A 1 338 ? 128.535 149.448 192.777 1.00 60.98 304 PRO A CA 1
ATOM 1993 C C . PRO A 1 338 ? 129.274 150.026 193.980 1.00 60.98 304 PRO A C 1
ATOM 1994 O O . PRO A 1 338 ? 128.862 151.013 194.605 1.00 60.98 304 PRO A O 1
ATOM 1998 N N . TYR A 1 339 ? 130.395 149.393 194.330 1.00 56.58 305 TYR A N 1
ATOM 1999 C CA . TYR A 1 339 ? 131.211 149.893 195.432 1.00 56.58 305 TYR A CA 1
ATOM 2000 C C . TYR A 1 339 ? 131.893 151.205 195.065 1.00 56.58 305 TYR A C 1
ATOM 2001 O O . TYR A 1 339 ? 132.069 152.079 195.922 1.00 56.58 305 TYR A O 1
ATOM 2010 N N . VAL A 1 340 ? 132.288 151.361 193.806 1.00 47.95 306 VAL A N 1
ATOM 2011 C CA . VAL A 1 340 ? 132.824 152.629 193.323 1.00 47.95 306 VAL A CA 1
ATOM 2012 C C . VAL A 1 340 ? 131.656 153.531 192.947 1.00 47.95 306 VAL A C 1
ATOM 2013 O O . VAL A 1 340 ? 130.867 153.203 192.055 1.00 47.95 306 VAL A O 1
ATOM 2017 N N . SER A 1 341 ? 131.541 154.670 193.631 1.00 49.76 307 SER A N 1
ATOM 2018 C CA . SER A 1 341 ? 130.419 155.569 193.385 1.00 49.76 307 SER A CA 1
ATOM 2019 C C . SER A 1 341 ? 130.543 156.278 192.044 1.00 49.76 307 SER A C 1
ATOM 2020 O O . SER A 1 341 ? 129.526 156.614 191.426 1.00 49.76 307 SER A O 1
ATOM 2022 N N . SER A 1 342 ? 131.769 156.517 191.579 1.00 45.68 308 SER A N 1
ATOM 2023 C CA . SER A 1 342 ? 131.980 157.262 190.346 1.00 45.68 308 SER A CA 1
ATOM 2024 C C . SER A 1 342 ? 131.690 156.445 189.094 1.00 45.68 308 SER A C 1
ATOM 2025 O O . SER A 1 342 ? 131.488 157.030 188.026 1.00 45.68 308 SER A O 1
ATOM 2027 N N . ALA A 1 343 ? 131.672 155.114 189.194 1.00 48.87 309 ALA A N 1
ATOM 2028 C CA . ALA A 1 343 ? 131.440 154.289 188.013 1.00 48.87 309 ALA A CA 1
ATOM 2029 C C . ALA A 1 343 ? 129.995 154.372 187.540 1.00 48.87 309 ALA A C 1
ATOM 2030 O O . ALA A 1 343 ? 129.725 154.212 186.343 1.00 48.87 309 ALA A O 1
ATOM 2032 N N . ARG A 1 344 ? 129.057 154.614 188.459 1.00 54.00 310 ARG A N 1
ATOM 2033 C CA . ARG A 1 344 ? 127.654 154.720 188.077 1.00 54.00 310 ARG A CA 1
ATOM 2034 C C . ARG A 1 344 ? 127.423 155.901 187.145 1.00 54.00 310 ARG A C 1
ATOM 2035 O O . ARG A 1 344 ? 126.643 155.805 186.192 1.00 54.00 310 ARG A O 1
ATOM 2038 N N . ASP A 1 345 ? 128.086 157.030 187.409 1.00 56.84 311 ASP A N 1
ATOM 2039 C CA . ASP A 1 345 ? 127.938 158.194 186.542 1.00 56.84 311 ASP A CA 1
ATOM 2040 C C . ASP A 1 345 ? 128.441 157.900 185.135 1.00 56.84 311 ASP A C 1
ATOM 2041 O O . ASP A 1 345 ? 127.801 158.276 184.146 1.00 56.84 311 ASP A O 1
ATOM 2044 N N . MET A 1 346 ? 129.586 157.224 185.026 1.00 53.50 312 MET A N 1
ATOM 2045 C CA . MET A 1 346 ? 130.127 156.881 183.715 1.00 53.50 312 MET A CA 1
ATOM 2046 C C . MET A 1 346 ? 129.219 155.899 182.984 1.00 53.50 312 MET A C 1
ATOM 2047 O O . MET A 1 346 ? 129.003 156.025 181.773 1.00 53.50 312 MET A O 1
ATOM 2052 N N . ILE A 1 347 ? 128.670 154.920 183.708 1.00 54.02 313 ILE A N 1
ATOM 2053 C CA . ILE A 1 347 ? 127.752 153.962 183.096 1.00 54.02 313 ILE A CA 1
ATOM 2054 C C . ILE A 1 347 ? 126.493 154.664 182.601 1.00 54.02 313 ILE A C 1
ATOM 2055 O O . ILE A 1 347 ? 126.003 154.386 181.499 1.00 54.02 313 ILE A O 1
ATOM 2060 N N . ASN A 1 348 ? 125.946 155.579 183.405 1.00 57.26 314 ASN A N 1
ATOM 2061 C CA . ASN A 1 348 ? 124.761 156.322 182.987 1.00 57.26 314 ASN A CA 1
ATOM 2062 C C . ASN A 1 348 ? 125.051 157.178 181.762 1.00 57.26 314 ASN A C 1
ATOM 2063 O O . ASN A 1 348 ? 124.232 157.249 180.837 1.00 57.26 314 ASN A O 1
ATOM 2068 N N . GLU A 1 349 ? 126.207 157.845 181.743 1.00 55.71 315 GLU A N 1
ATOM 2069 C CA . GLU A 1 349 ? 126.573 158.651 180.585 1.00 55.71 315 GLU A CA 1
ATOM 2070 C C . GLU A 1 349 ? 126.691 157.791 179.335 1.00 55.71 315 GLU A C 1
ATOM 2071 O O . GLU A 1 349 ? 126.211 158.175 178.264 1.00 55.71 315 GLU A O 1
ATOM 2074 N N . LEU A 1 350 ? 127.317 156.619 179.455 1.00 55.48 316 LEU A N 1
ATOM 2075 C CA . LEU A 1 350 ? 127.453 155.737 178.301 1.00 55.48 316 LEU A CA 1
ATOM 2076 C C . LEU A 1 350 ? 126.100 155.222 177.827 1.00 55.48 316 LEU A C 1
ATOM 2077 O O . LEU A 1 350 ? 125.859 155.125 176.619 1.00 55.48 316 LEU A O 1
ATOM 2082 N N . THR A 1 351 ? 125.207 154.876 178.757 1.00 57.04 317 THR A N 1
ATOM 2083 C CA . THR A 1 351 ? 123.883 154.400 178.367 1.00 57.04 317 THR A CA 1
ATOM 2084 C C . THR A 1 351 ? 123.093 155.490 177.654 1.00 57.04 317 THR A C 1
ATOM 2085 O O . THR A 1 351 ? 122.450 155.235 176.628 1.00 57.04 317 THR A O 1
ATOM 2087 N N . MET A 1 352 ? 123.136 156.717 178.178 1.00 59.33 318 MET A N 1
ATOM 2088 C CA . MET A 1 352 ? 122.446 157.824 177.524 1.00 59.33 318 MET A CA 1
ATOM 2089 C C . MET A 1 352 ? 123.047 158.113 176.154 1.00 59.33 318 MET A C 1
ATOM 2090 O O . MET A 1 352 ? 122.321 158.405 175.197 1.00 59.33 318 MET A O 1
ATOM 2095 N N . GLN A 1 353 ? 124.374 158.027 176.040 1.00 57.54 319 GLN A N 1
ATOM 2096 C CA . GLN A 1 353 ? 125.037 158.322 174.775 1.00 57.54 319 GLN A CA 1
ATOM 2097 C C . GLN A 1 353 ? 124.744 157.252 173.728 1.00 57.54 319 GLN A C 1
ATOM 2098 O O . GLN A 1 353 ? 124.591 157.565 172.542 1.00 57.54 319 GLN A O 1
ATOM 2104 N N . ARG A 1 354 ? 124.655 155.988 174.142 1.00 57.33 320 ARG A N 1
ATOM 2105 C CA . ARG A 1 354 ? 124.276 154.921 173.226 1.00 57.33 320 ARG A CA 1
ATOM 2106 C C . ARG A 1 354 ? 122.777 154.875 172.969 1.00 57.33 320 ARG A C 1
ATOM 2107 O O . ARG A 1 354 ? 122.345 154.179 172.045 1.00 57.33 320 ARG A O 1
ATOM 2115 N N . GLU A 1 355 ? 121.976 155.585 173.767 1.00 57.98 321 GLU A N 1
ATOM 2116 C CA . GLU A 1 355 ? 120.558 155.719 173.452 1.00 57.98 321 GLU A CA 1
ATOM 2117 C C . GLU A 1 355 ? 120.334 156.671 172.286 1.00 57.98 321 GLU A C 1
ATOM 2118 O O . GLU A 1 355 ? 119.335 156.546 171.569 1.00 57.98 321 GLU A O 1
ATOM 2122 N N . GLU A 1 356 ? 121.247 157.623 172.080 1.00 59.50 322 GLU A N 1
ATOM 2123 C CA . GLU A 1 356 ? 121.116 158.568 170.977 1.00 59.50 322 GLU A CA 1
ATOM 2124 C C . GLU A 1 356 ? 121.309 157.908 169.618 1.00 59.50 322 GLU A C 1
ATOM 2125 O O . GLU A 1 356 ? 120.959 158.509 168.598 1.00 59.50 322 GLU A O 1
ATOM 2127 N N . LEU A 1 357 ? 121.859 156.697 169.580 1.00 61.86 323 LEU A N 1
ATOM 2128 C CA . LEU A 1 357 ? 122.021 155.944 168.345 1.00 61.86 323 LEU A CA 1
ATOM 2129 C C . LEU A 1 357 ? 120.923 154.908 168.148 1.00 61.86 323 LEU A C 1
ATOM 2130 O O . LEU A 1 357 ? 121.059 154.035 167.285 1.00 61.86 323 LEU A O 1
ATOM 2135 N N . SER A 1 358 ? 119.846 154.985 168.933 1.00 63.92 324 SER A N 1
ATOM 2136 C CA . SER A 1 358 ? 118.727 154.045 168.850 1.00 63.92 324 SER A CA 1
ATOM 2137 C C . SER A 1 358 ? 119.193 152.605 169.052 1.00 63.92 324 SER A C 1
ATOM 2138 O O . SER A 1 358 ? 118.712 151.678 168.398 1.00 63.92 324 SER A O 1
ATOM 2140 N N . LEU A 1 359 ? 120.140 152.417 169.965 1.00 61.41 325 LEU A N 1
ATOM 2141 C CA . LEU A 1 359 ? 120.636 151.088 170.277 1.00 61.41 325 LEU A CA 1
ATOM 2142 C C . LEU A 1 359 ? 119.751 150.423 171.327 1.00 61.41 325 LEU A C 1
ATOM 2143 O O . LEU A 1 359 ? 118.996 151.078 172.050 1.00 61.41 325 LEU A O 1
ATOM 2148 N N . LYS A 1 360 ? 119.854 149.100 171.404 1.00 65.10 326 LYS A N 1
ATOM 2149 C CA . LYS A 1 360 ? 119.065 148.336 172.356 1.00 65.10 326 LYS A CA 1
ATOM 2150 C C . LYS A 1 360 ? 119.672 148.448 173.753 1.00 65.10 326 LYS A C 1
ATOM 2151 O O . LYS A 1 360 ? 120.723 149.060 173.959 1.00 65.10 326 LYS A O 1
ATOM 2154 N N . GLU A 1 361 ? 118.997 147.850 174.731 1.00 70.14 327 GLU A N 1
ATOM 2155 C CA . GLU A 1 361 ? 119.489 147.882 176.098 1.00 70.14 327 GLU A CA 1
ATOM 2156 C C . GLU A 1 361 ? 120.715 146.985 176.244 1.00 70.14 327 GLU A C 1
ATOM 2157 O O . GLU A 1 361 ? 120.988 146.115 175.414 1.00 70.14 327 GLU A O 1
ATOM 2160 N N . TYR A 1 362 ? 121.459 147.209 177.323 1.00 66.30 328 TYR A N 1
ATOM 2161 C CA . TYR A 1 362 ? 122.710 146.506 177.571 1.00 66.30 328 TYR A CA 1
ATOM 2162 C C . TYR A 1 362 ? 122.477 145.340 178.523 1.00 66.30 328 TYR A C 1
ATOM 2163 O O . TYR A 1 362 ? 121.801 145.491 179.546 1.00 66.30 328 TYR A O 1
ATOM 2172 N N . LYS A 1 363 ? 123.036 144.181 178.180 1.00 68.36 329 LYS A N 1
ATOM 2173 C CA . LYS A 1 363 ? 122.963 142.997 179.024 1.00 68.36 329 LYS A CA 1
ATOM 2174 C C . LYS A 1 363 ? 124.097 142.059 178.638 1.00 68.36 329 LYS A C 1
ATOM 2175 O O . LYS A 1 363 ? 124.688 142.183 177.562 1.00 68.36 329 LYS A O 1
ATOM 2177 N N . GLU A 1 364 ? 124.397 141.114 179.535 1.00 69.70 330 GLU A N 1
ATOM 2178 C CA . GLU A 1 364 ? 125.469 140.148 179.308 1.00 69.70 330 GLU A CA 1
ATOM 2179 C C . GLU A 1 364 ? 125.026 138.761 179.767 1.00 69.70 330 GLU A C 1
ATOM 2180 O O . GLU A 1 364 ? 124.517 138.614 180.893 1.00 69.70 330 GLU A O 1
ATOM 2186 N N . PRO A 1 365 ? 125.177 137.740 178.927 1.00 69.40 331 PRO A N 1
ATOM 2187 C CA . PRO A 1 365 ? 124.736 136.393 179.301 1.00 69.40 331 PRO A CA 1
ATOM 2188 C C . PRO A 1 365 ? 125.827 135.633 180.032 1.00 69.40 331 PRO A C 1
ATOM 2189 O O . PRO A 1 365 ? 126.913 135.403 179.480 1.00 69.40 331 PRO A O 1
ATOM 2193 N N . PRO A 1 366 ? 125.580 135.222 181.272 1.00 66.95 332 PRO A N 1
ATOM 2194 C CA . PRO A 1 366 ? 126.535 134.359 181.972 1.00 66.95 332 PRO A CA 1
ATOM 2195 C C . PRO A 1 366 ? 126.416 132.910 181.519 1.00 66.95 332 PRO A C 1
ATOM 2196 O O . PRO A 1 366 ? 125.409 132.485 180.950 1.00 66.95 332 PRO A O 1
ATOM 2200 N N . GLU A 1 367 ? 127.475 132.148 181.787 1.00 57.38 333 GLU A N 1
ATOM 2201 C CA . GLU A 1 367 ? 127.530 130.741 181.417 1.00 57.38 333 GLU A CA 1
ATOM 2202 C C . GLU A 1 367 ? 127.982 129.907 182.607 1.00 57.38 333 GLU A C 1
ATOM 2203 O O . GLU A 1 367 ? 128.736 130.373 183.465 1.00 57.38 333 GLU A O 1
ATOM 2207 N N . THR A 1 368 ? 127.500 128.668 182.653 1.00 52.66 334 THR A N 1
ATOM 2208 C CA . THR A 1 368 ? 127.872 127.742 183.711 1.00 52.66 334 THR A CA 1
ATOM 2209 C C . THR A 1 368 ? 129.282 127.211 183.487 1.00 52.66 334 THR A C 1
ATOM 2210 O O . THR A 1 368 ? 129.731 127.035 182.351 1.00 52.66 334 THR A O 1
ATOM 2212 N N . LYS A 1 369 ? 129.980 126.953 184.590 1.00 44.38 335 LYS A N 1
ATOM 2213 C CA . LYS A 1 369 ? 131.360 126.494 184.552 1.00 44.38 335 LYS A CA 1
ATOM 2214 C C . LYS A 1 369 ? 131.507 125.231 185.386 1.00 44.38 335 LYS A C 1
ATOM 2215 O O . LYS A 1 369 ? 130.955 125.133 186.485 1.00 44.38 335 LYS A O 1
ATOM 2221 N N . ARG A 1 370 ? 132.258 124.265 184.854 1.00 49.15 336 ARG A N 1
ATOM 2222 C CA . ARG A 1 370 ? 132.434 122.962 185.482 1.00 49.15 336 ARG A CA 1
ATOM 2223 C C . ARG A 1 370 ? 133.796 122.817 186.150 1.00 49.15 336 ARG A C 1
ATOM 2224 O O . ARG A 1 370 ? 134.359 121.717 186.177 1.00 49.15 336 ARG A O 1
ATOM 2227 N N . HIS A 1 371 ? 134.341 123.905 186.685 1.00 55.50 337 HIS A N 1
ATOM 2228 C CA . HIS A 1 371 ? 135.624 123.837 187.368 1.00 55.50 337 HIS A CA 1
ATOM 2229 C C . HIS A 1 371 ? 135.495 123.064 188.676 1.00 55.50 337 HIS A C 1
ATOM 2230 O O . HIS A 1 371 ? 134.467 123.113 189.357 1.00 55.50 337 HIS A O 1
ATOM 2237 N N . VAL A 1 372 ? 136.553 122.336 189.019 1.00 57.23 338 VAL A N 1
ATOM 2238 C CA . VAL A 1 372 ? 136.568 121.541 190.239 1.00 57.23 338 VAL A CA 1
ATOM 2239 C C . VAL A 1 372 ? 137.023 122.393 191.416 1.00 57.23 338 VAL A C 1
ATOM 2240 O O . VAL A 1 372 ? 138.127 122.935 191.411 1.00 57.23 338 VAL A O 1
ATOM 2242 N N . HIS A 1 375 ? 140.457 123.247 191.015 1.00 48.87 341 HIS A N 1
ATOM 2243 C CA . HIS A 1 375 ? 141.633 123.699 190.282 1.00 48.87 341 HIS A CA 1
ATOM 2244 C C . HIS A 1 375 ? 142.914 123.382 191.045 1.00 48.87 341 HIS A C 1
ATOM 2245 O O . HIS A 1 375 ? 143.607 124.285 191.509 1.00 48.87 341 HIS A O 1
ATOM 2247 N N . GLN A 1 376 ? 143.217 122.094 191.177 1.00 44.00 342 GLN A N 1
ATOM 2248 C CA . GLN A 1 376 ? 144.444 121.680 191.842 1.00 44.00 342 GLN A CA 1
ATOM 2249 C C . GLN A 1 376 ? 145.657 122.084 191.014 1.00 44.00 342 GLN A C 1
ATOM 2250 O O . GLN A 1 376 ? 145.659 121.966 189.786 1.00 44.00 342 GLN A O 1
ATOM 2252 N N . TRP A 1 377 ? 146.692 122.562 191.694 1.00 43.28 343 TRP A N 1
ATOM 2253 C CA . TRP A 1 377 ? 147.901 123.038 191.048 1.00 43.28 343 TRP A CA 1
ATOM 2254 C C . TRP A 1 377 ? 148.943 121.922 191.006 1.00 43.28 343 TRP A C 1
ATOM 2255 O O . TRP A 1 377 ? 148.668 120.768 191.351 1.00 43.28 343 TRP A O 1
ATOM 2266 N N . GLN A 1 378 ? 150.158 122.266 190.572 1.00 50.06 344 GLN A N 1
ATOM 2267 C CA . GLN A 1 378 ? 151.207 121.262 190.422 1.00 50.06 344 GLN A CA 1
ATOM 2268 C C . GLN A 1 378 ? 151.616 120.672 191.765 1.00 50.06 344 GLN A C 1
ATOM 2269 O O . GLN A 1 378 ? 151.858 119.464 191.869 1.00 50.06 344 GLN A O 1
ATOM 2275 N N . SER A 1 379 ? 151.699 121.500 192.801 1.00 50.90 345 SER A N 1
ATOM 2276 C CA . SER A 1 379 ? 152.137 121.075 194.125 1.00 50.90 345 SER A CA 1
ATOM 2277 C C . SER A 1 379 ? 151.013 121.211 195.143 1.00 50.90 345 SER A C 1
ATOM 2278 O O . SER A 1 379 ? 151.219 121.672 196.266 1.00 50.90 345 SER A O 1
ATOM 2281 N N . SER A 1 380 ? 149.800 120.810 194.755 1.00 49.97 346 SER A N 1
ATOM 2282 C CA . SER A 1 380 ? 148.660 120.916 195.660 1.00 49.97 346 SER A CA 1
ATOM 2283 C C . SER A 1 380 ? 148.781 119.948 196.832 1.00 49.97 346 SER A C 1
ATOM 2284 O O . SER A 1 380 ? 148.416 120.290 197.963 1.00 49.97 346 SER A O 1
ATOM 2286 N N . GLY A 1 381 ? 149.280 118.736 196.585 1.00 51.41 347 GLY A N 1
ATOM 2287 C CA . GLY A 1 381 ? 149.397 117.762 197.660 1.00 51.41 347 GLY A CA 1
ATOM 2288 C C . GLY A 1 381 ? 150.406 118.167 198.718 1.00 51.41 347 GLY A C 1
ATOM 2289 O O . GLY A 1 381 ? 150.155 118.018 199.920 1.00 51.41 347 GLY A O 1
ATOM 2290 N N . GLU A 1 382 ? 151.562 118.679 198.290 1.00 50.00 348 GLU A N 1
ATOM 2291 C CA . GLU A 1 382 ? 152.555 119.157 199.244 1.00 50.00 348 GLU A CA 1
ATOM 2292 C C . GLU A 1 382 ? 152.007 120.316 200.064 1.00 50.00 348 GLU A C 1
ATOM 2293 O O . GLU A 1 382 ? 152.234 120.393 201.277 1.00 50.00 348 GLU A O 1
ATOM 2296 N N . PHE A 1 383 ? 151.278 121.227 199.416 1.00 50.91 349 PHE A N 1
ATOM 2297 C CA . PHE A 1 383 ? 150.687 122.349 200.134 1.00 50.91 349 PHE A CA 1
ATOM 2298 C C . PHE A 1 383 ? 149.644 121.874 201.137 1.00 50.91 349 PHE A C 1
ATOM 2299 O O . PHE A 1 383 ? 149.552 122.411 202.245 1.00 50.91 349 PHE A O 1
ATOM 2307 N N . GLU A 1 384 ? 148.848 120.868 200.768 1.00 53.96 350 GLU A N 1
ATOM 2308 C CA . GLU A 1 384 ? 147.870 120.320 201.704 1.00 53.96 350 GLU A CA 1
ATOM 2309 C C . GLU A 1 384 ? 148.554 119.684 202.909 1.00 53.96 350 GLU A C 1
ATOM 2310 O O . GLU A 1 384 ? 148.118 119.871 204.052 1.00 53.96 350 GLU A O 1
ATOM 2312 N N . ALA A 1 385 ? 149.628 118.926 202.673 1.00 54.50 351 ALA A N 1
ATOM 2313 C CA . ALA A 1 385 ? 150.359 118.322 203.783 1.00 54.50 351 ALA A CA 1
ATOM 2314 C C . ALA A 1 385 ? 150.962 119.387 204.692 1.00 54.50 351 ALA A C 1
ATOM 2315 O O . ALA A 1 385 ? 150.911 119.270 205.924 1.00 54.50 351 ALA A O 1
ATOM 2317 N N . PHE A 1 386 ? 151.536 120.436 204.100 1.00 54.93 352 PHE A N 1
ATOM 2318 C CA . PHE A 1 386 ? 152.113 121.513 204.897 1.00 54.93 352 PHE A CA 1
ATOM 2319 C C . PHE A 1 386 ? 151.040 122.243 205.695 1.00 54.93 352 PHE A C 1
ATOM 2320 O O . PHE A 1 386 ? 151.272 122.636 206.843 1.00 54.93 352 PHE A O 1
ATOM 2328 N N . TYR A 1 387 ? 149.862 122.445 205.101 1.00 54.73 353 TYR A N 1
ATOM 2329 C CA . TYR A 1 387 ? 148.771 123.087 205.825 1.00 54.73 353 TYR A CA 1
ATOM 2330 C C . TYR A 1 387 ? 148.300 122.224 206.986 1.00 54.73 353 TYR A C 1
ATOM 2331 O O . TYR A 1 387 ? 147.977 122.744 208.058 1.00 54.73 353 TYR A O 1
ATOM 2340 N N . LYS A 1 388 ? 148.238 120.906 206.788 1.00 57.63 354 LYS A N 1
ATOM 2341 C CA . LYS A 1 388 ? 147.881 120.016 207.889 1.00 57.63 354 LYS A CA 1
ATOM 2342 C C . LYS A 1 388 ? 148.907 120.098 209.013 1.00 57.63 354 LYS A C 1
ATOM 2343 O O . LYS A 1 388 ? 148.545 120.153 210.197 1.00 57.63 354 LYS A O 1
ATOM 2349 N N . LYS A 1 389 ? 150.194 120.120 208.659 1.00 59.91 355 LYS A N 1
ATOM 2350 C CA . LYS A 1 389 ? 151.236 120.248 209.675 1.00 59.91 355 LYS A CA 1
ATOM 2351 C C . LYS A 1 389 ? 151.122 121.572 210.423 1.00 59.91 355 LYS A C 1
ATOM 2352 O O . LYS A 1 389 ? 151.269 121.616 211.649 1.00 59.91 355 LYS A O 1
ATOM 2356 N N . ALA A 1 390 ? 150.865 122.664 209.698 1.00 59.91 356 ALA A N 1
ATOM 2357 C CA . ALA A 1 390 ? 150.727 123.970 210.336 1.00 59.91 356 ALA A CA 1
ATOM 2358 C C . ALA A 1 390 ? 149.504 124.019 211.243 1.00 59.91 356 ALA A C 1
ATOM 2359 O O . ALA A 1 390 ? 149.548 124.624 212.320 1.00 59.91 356 ALA A O 1
ATOM 2361 N N . GLN A 1 391 ? 148.400 123.400 210.819 1.00 61.31 357 GLN A N 1
ATOM 2362 C CA . GLN A 1 391 ? 147.218 123.325 211.669 1.00 61.31 357 GLN A CA 1
ATOM 2363 C C . GLN A 1 391 ? 147.512 122.550 212.944 1.00 61.31 357 GLN A C 1
ATOM 2364 O O . GLN A 1 391 ? 147.061 122.931 214.030 1.00 61.31 357 GLN A O 1
ATOM 2367 N N . HIS A 1 392 ? 148.263 121.453 212.830 1.00 62.34 358 HIS A N 1
ATOM 2368 C CA . HIS A 1 392 ? 148.659 120.713 214.024 1.00 62.34 358 HIS A CA 1
ATOM 2369 C C . HIS A 1 392 ? 149.540 121.563 214.932 1.00 62.34 358 HIS A C 1
ATOM 2370 O O . HIS A 1 392 ? 149.388 121.538 216.158 1.00 62.34 358 HIS A O 1
ATOM 2377 N N . LYS A 1 393 ? 150.470 122.322 214.347 1.00 63.19 359 LYS A N 1
ATOM 2378 C CA . LYS A 1 393 ? 151.394 123.117 215.150 1.00 63.19 359 LYS A CA 1
ATOM 2379 C C . LYS A 1 393 ? 150.677 124.262 215.856 1.00 63.19 359 LYS A C 1
ATOM 2380 O O . LYS A 1 393 ? 150.857 124.469 217.062 1.00 63.19 359 LYS A O 1
ATOM 2382 N N . THR A 1 394 ? 149.861 125.020 215.122 1.00 63.72 360 THR A N 1
ATOM 2383 C CA . THR A 1 394 ? 149.163 126.181 215.676 1.00 63.72 360 THR A CA 1
ATOM 2384 C C . THR A 1 394 ? 147.741 125.768 216.042 1.00 63.72 360 THR A C 1
ATOM 2385 O O . THR A 1 394 ? 146.778 126.025 215.319 1.00 63.72 360 THR A O 1
ATOM 2389 N N . SER A 1 395 ? 147.618 125.111 217.192 1.00 68.47 361 SER A N 1
ATOM 2390 C CA . SER A 1 395 ? 146.320 124.697 217.703 1.00 68.47 361 SER A CA 1
ATOM 2391 C C . SER A 1 395 ? 146.439 124.452 219.199 1.00 68.47 361 SER A C 1
ATOM 2392 O O . SER A 1 395 ? 147.478 123.996 219.684 1.00 68.47 361 SER A O 1
ATOM 2394 N N . THR A 1 396 ? 145.366 124.763 219.921 1.00 79.16 362 THR A N 1
ATOM 2395 C CA . THR A 1 396 ? 145.342 124.539 221.358 1.00 79.16 362 THR A CA 1
ATOM 2396 C C . THR A 1 396 ? 145.365 123.046 221.669 1.00 79.16 362 THR A C 1
ATOM 2397 O O . THR A 1 396 ? 144.818 122.225 220.928 1.00 79.16 362 THR A O 1
ATOM 2399 N N . PHE A 1 397 ? 146.010 122.701 222.780 1.00 87.97 363 PHE A N 1
ATOM 2400 C CA . PHE A 1 397 ? 146.131 121.307 223.195 1.00 87.97 363 PHE A CA 1
ATOM 2401 C C . PHE A 1 397 ? 144.760 120.775 223.595 1.00 87.97 363 PHE A C 1
ATOM 2402 O O . PHE A 1 397 ? 144.230 121.137 224.651 1.00 87.97 363 PHE A O 1
ATOM 2404 N N . ASP A 1 398 ? 144.192 119.919 222.754 1.00 95.09 364 ASP A N 1
ATOM 2405 C CA . ASP A 1 398 ? 142.860 119.324 222.965 1.00 95.09 364 ASP A CA 1
ATOM 2406 C C . ASP A 1 398 ? 141.855 120.475 223.074 1.00 95.09 364 ASP A C 1
ATOM 2407 O O . ASP A 1 398 ? 141.930 121.435 222.292 1.00 95.09 364 ASP A O 1
ATOM 2409 N N . GLY A 1 399 ? 140.916 120.417 224.014 1.00 97.09 365 GLY A N 1
ATOM 2410 C CA . GLY A 1 399 ? 139.940 121.475 224.171 1.00 97.09 365 GLY A CA 1
ATOM 2411 C C . GLY A 1 399 ? 138.821 121.390 223.151 1.00 97.09 365 GLY A C 1
ATOM 2412 O O . GLY A 1 399 ? 138.781 120.521 222.278 1.00 97.09 365 GLY A O 1
ATOM 2413 N N . GLN A 1 400 ? 137.888 122.330 223.273 1.00 93.36 366 GLN A N 1
ATOM 2414 C CA . GLN A 1 400 ? 136.754 122.385 222.364 1.00 93.36 366 GLN A CA 1
ATOM 2415 C C . GLN A 1 400 ? 137.186 122.882 220.988 1.00 93.36 366 GLN A C 1
ATOM 2416 O O . GLN A 1 400 ? 138.082 123.720 220.856 1.00 93.36 366 GLN A O 1
ATOM 2418 N N . ILE A 1 401 ? 136.540 122.349 219.959 1.00 83.34 367 ILE A N 1
ATOM 2419 C CA . ILE A 1 401 ? 136.837 122.771 218.585 1.00 83.34 367 ILE A CA 1
ATOM 2420 C C . ILE A 1 401 ? 136.357 124.203 218.385 1.00 83.34 367 ILE A C 1
ATOM 2421 O O . ILE A 1 401 ? 135.323 124.591 218.958 1.00 83.34 367 ILE A O 1
ATOM 2423 N N . PRO A 1 402 ? 137.059 125.020 217.602 1.00 75.65 368 PRO A N 1
ATOM 2424 C CA . PRO A 1 402 ? 136.620 126.405 217.399 1.00 75.65 368 PRO A CA 1
ATOM 2425 C C . PRO A 1 402 ? 135.316 126.481 216.622 1.00 75.65 368 PRO A C 1
ATOM 2426 O O . PRO A 1 402 ? 134.990 125.608 215.813 1.00 75.65 368 PRO A O 1
ATOM 2430 N N . ASN A 1 403 ? 134.564 127.549 216.881 1.00 75.12 369 ASN A N 1
ATOM 2431 C CA . ASN A 1 403 ? 133.290 127.793 216.224 1.00 75.12 369 ASN A CA 1
ATOM 2432 C C . ASN A 1 403 ? 133.259 129.215 215.683 1.00 75.12 369 ASN A C 1
ATOM 2433 O O . ASN A 1 403 ? 133.874 130.124 216.246 1.00 75.12 369 ASN A O 1
ATOM 2438 N N . PHE A 1 404 ? 132.534 129.399 214.577 1.00 67.00 370 PHE A N 1
ATOM 2439 C CA . PHE A 1 404 ? 132.427 130.720 213.969 1.00 67.00 370 PHE A CA 1
ATOM 2440 C C . PHE A 1 404 ? 131.621 131.690 214.821 1.00 67.00 370 PHE A C 1
ATOM 2441 O O . PHE A 1 404 ? 131.675 132.900 214.577 1.00 67.00 370 PHE A O 1
ATOM 2449 N N . GLU A 1 405 ? 130.875 131.194 215.808 1.00 69.73 371 GLU A N 1
ATOM 2450 C CA . GLU A 1 405 ? 130.048 132.050 216.646 1.00 69.73 371 GLU A CA 1
ATOM 2451 C C . GLU A 1 405 ? 130.746 132.501 217.921 1.00 69.73 371 GLU A C 1
ATOM 2452 O O . GLU A 1 405 ? 130.334 133.506 218.511 1.00 69.73 371 GLU A O 1
ATOM 2454 N N . ASN A 1 406 ? 131.787 131.791 218.359 1.00 72.78 372 ASN A N 1
ATOM 2455 C CA . ASN A 1 406 ? 132.465 132.107 219.610 1.00 72.78 372 ASN A CA 1
ATOM 2456 C C . ASN A 1 406 ? 133.970 132.308 219.457 1.00 72.78 372 ASN A C 1
ATOM 2457 O O . ASN A 1 406 ? 134.662 132.483 220.467 1.00 72.78 372 ASN A O 1
ATOM 2462 N N . PHE A 1 407 ? 134.497 132.293 218.230 1.00 68.41 373 PHE A N 1
ATOM 2463 C CA . PHE A 1 407 ? 135.934 132.473 218.048 1.00 68.41 373 PHE A CA 1
ATOM 2464 C C . PHE A 1 407 ? 136.379 133.861 218.493 1.00 68.41 373 PHE A C 1
ATOM 2465 O O . PHE A 1 407 ? 137.412 134.008 219.156 1.00 68.41 373 PHE A O 1
ATOM 2473 N N . ILE A 1 408 ? 135.614 134.887 218.141 1.00 70.95 374 ILE A N 1
ATOM 2474 C CA . ILE A 1 408 ? 135.923 136.248 218.558 1.00 70.95 374 ILE A CA 1
ATOM 2475 C C . ILE A 1 408 ? 135.371 136.469 219.959 1.00 70.95 374 ILE A C 1
ATOM 2476 O O . ILE A 1 408 ? 134.198 136.185 220.229 1.00 70.95 374 ILE A O 1
ATOM 2481 N N . ASP A 1 409 ? 136.217 136.971 220.855 1.00 75.48 375 ASP A N 1
ATOM 2482 C CA . ASP A 1 409 ? 135.823 137.182 222.244 1.00 75.48 375 ASP A CA 1
ATOM 2483 C C . ASP A 1 409 ? 134.783 138.292 222.314 1.00 75.48 375 ASP A C 1
ATOM 2484 O O . ASP A 1 409 ? 135.109 139.473 222.153 1.00 75.48 375 ASP A O 1
ATOM 2486 N N . LYS A 1 410 ? 133.530 137.916 222.551 1.00 77.90 376 LYS A N 1
ATOM 2487 C CA . LYS A 1 410 ? 132.454 138.885 222.665 1.00 77.90 376 LYS A CA 1
ATOM 2488 C C . LYS A 1 410 ? 132.495 139.567 224.031 1.00 77.90 376 LYS A C 1
ATOM 2489 O O . LYS A 1 410 ? 133.245 139.178 224.931 1.00 77.90 376 LYS A O 1
ATOM 2491 N N . ASN A 1 411 ? 131.665 140.603 224.175 1.00 79.94 377 ASN A N 1
ATOM 2492 C CA . ASN A 1 411 ? 131.582 141.393 225.405 1.00 79.94 377 ASN A CA 1
ATOM 2493 C C . ASN A 1 411 ? 132.947 141.967 225.784 1.00 79.94 377 ASN A C 1
ATOM 2494 O O . ASN A 1 411 ? 133.371 141.920 226.941 1.00 79.94 377 ASN A O 1
ATOM 2496 N N . GLN A 1 412 ? 133.640 142.513 224.789 1.00 74.38 378 GLN A N 1
ATOM 2497 C CA . GLN A 1 412 ? 134.953 143.110 224.986 1.00 74.38 378 GLN A CA 1
ATOM 2498 C C . GLN A 1 412 ? 134.889 144.599 225.298 1.00 74.38 378 GLN A C 1
ATOM 2499 O O . GLN A 1 412 ? 135.941 145.234 225.422 1.00 74.38 378 GLN A O 1
ATOM 2503 N N . LYS A 1 413 ? 133.685 145.164 225.426 1.00 70.31 379 LYS A N 1
ATOM 2504 C CA . LYS A 1 413 ? 133.497 146.582 225.747 1.00 70.31 379 LYS A CA 1
ATOM 2505 C C . LYS A 1 413 ? 134.182 147.484 224.722 1.00 70.31 379 LYS A C 1
ATOM 2506 O O . LYS A 1 413 ? 134.836 148.469 225.072 1.00 70.31 379 LYS A O 1
ATOM 2508 N N . PHE A 1 414 ? 134.028 147.146 223.444 1.00 63.31 380 PHE A N 1
ATOM 2509 C CA . PHE A 1 414 ? 134.599 147.935 222.361 1.00 63.31 380 PHE A CA 1
ATOM 2510 C C . PHE A 1 414 ? 133.700 149.080 221.917 1.00 63.31 380 PHE A C 1
ATOM 2511 O O . PHE A 1 414 ? 134.131 149.903 221.104 1.00 63.31 380 PHE A O 1
ATOM 2519 N N . SER A 1 415 ? 132.470 149.158 222.430 1.00 62.80 381 SER A N 1
ATOM 2520 C CA . SER A 1 415 ? 131.543 150.196 221.995 1.00 62.80 381 SER A CA 1
ATOM 2521 C C . SER A 1 415 ? 131.944 151.583 222.479 1.00 62.80 381 SER A C 1
ATOM 2522 O O . SER A 1 415 ? 131.498 152.578 221.899 1.00 62.80 381 SER A O 1
ATOM 2525 N N . ALA A 1 416 ? 132.766 151.672 223.526 1.00 60.39 382 ALA A N 1
ATOM 2526 C CA . ALA A 1 416 ? 133.184 152.978 224.027 1.00 60.39 382 ALA A CA 1
ATOM 2527 C C . ALA A 1 416 ? 134.144 153.662 223.061 1.00 60.39 382 ALA A C 1
ATOM 2528 O O . ALA A 1 416 ? 134.137 154.892 222.939 1.00 60.39 382 ALA A O 1
ATOM 2530 N N . ILE A 1 417 ? 134.982 152.884 222.372 1.00 54.13 383 ILE A N 1
ATOM 2531 C CA . ILE A 1 417 ? 135.932 153.467 221.432 1.00 54.13 383 ILE A CA 1
ATOM 2532 C C . ILE A 1 417 ? 135.205 153.942 220.177 1.00 54.13 383 ILE A C 1
ATOM 2533 O O . ILE A 1 417 ? 134.045 153.599 219.920 1.00 54.13 383 ILE A O 1
ATOM 2537 N N . ASN A 1 418 ? 135.904 154.750 219.384 1.00 51.95 384 ASN A N 1
ATOM 2538 C CA . ASN A 1 418 ? 135.326 155.426 218.231 1.00 51.95 384 ASN A CA 1
ATOM 2539 C C . ASN A 1 418 ? 135.829 154.797 216.939 1.00 51.95 384 ASN A C 1
ATOM 2540 O O . ASN A 1 418 ? 137.034 154.590 216.771 1.00 51.95 384 ASN A O 1
ATOM 2545 N N . THR A 1 419 ? 134.902 154.495 216.037 1.00 48.50 385 THR A N 1
ATOM 2546 C CA . THR A 1 419 ? 135.256 154.069 214.694 1.00 48.50 385 THR A CA 1
ATOM 2547 C C . THR A 1 419 ? 135.931 155.235 213.965 1.00 48.50 385 THR A C 1
ATOM 2548 O O . THR A 1 419 ? 135.635 156.399 214.250 1.00 48.50 385 THR A O 1
ATOM 2552 N N . PRO A 1 420 ? 136.861 154.958 213.040 1.00 46.32 386 PRO A N 1
ATOM 2553 C CA . PRO A 1 420 ? 137.597 156.068 212.407 1.00 46.32 386 PRO A CA 1
ATOM 2554 C C . PRO A 1 420 ? 136.715 157.109 211.739 1.00 46.32 386 PRO A C 1
ATOM 2555 O O . PRO A 1 420 ? 137.039 158.301 211.793 1.00 46.32 386 PRO A O 1
ATOM 2559 N N . TYR A 1 421 ? 135.610 156.708 211.107 1.00 48.54 387 TYR A N 1
ATOM 2560 C CA . TYR A 1 421 ? 134.737 157.704 210.499 1.00 48.54 387 TYR A CA 1
ATOM 2561 C C . TYR A 1 421 ? 133.902 158.452 211.528 1.00 48.54 387 TYR A C 1
ATOM 2562 O O . TYR A 1 421 ? 133.353 159.511 211.206 1.00 48.54 387 TYR A O 1
ATOM 2570 N N . GLU A 1 422 ? 133.789 157.932 212.750 1.00 49.44 388 GLU A N 1
ATOM 2571 C CA . GLU A 1 422 ? 133.145 158.667 213.829 1.00 49.44 388 GLU A CA 1
ATOM 2572 C C . GLU A 1 422 ? 134.109 159.569 214.583 1.00 49.44 388 GLU A C 1
ATOM 2573 O O . GLU A 1 422 ? 133.661 160.477 215.292 1.00 49.44 388 GLU A O 1
ATOM 2579 N N . ALA A 1 423 ? 135.416 159.343 214.449 1.00 47.18 389 ALA A N 1
ATOM 2580 C CA . ALA A 1 423 ? 136.412 160.205 215.066 1.00 47.18 389 ALA A CA 1
ATOM 2581 C C . ALA A 1 423 ? 136.707 161.451 214.244 1.00 47.18 389 ALA A C 1
ATOM 2582 O O . ALA A 1 423 ? 137.324 162.385 214.767 1.00 47.18 389 ALA A O 1
ATOM 2584 N N . LEU A 1 424 ? 136.294 161.483 212.977 1.00 44.70 390 LEU A N 1
ATOM 2585 C CA . LEU A 1 424 ? 136.501 162.675 212.157 1.00 44.70 390 LEU A CA 1
ATOM 2586 C C . LEU A 1 424 ? 135.754 163.896 212.681 1.00 44.70 390 LEU A C 1
ATOM 2587 O O . LEU A 1 424 ? 136.374 164.968 212.782 1.00 44.70 390 LEU A O 1
ATOM 2590 N N . PRO A 1 425 ? 134.461 163.828 213.025 1.00 45.88 391 PRO A N 1
ATOM 2591 C CA . PRO A 1 425 ? 133.775 165.041 213.504 1.00 45.88 391 PRO A CA 1
ATOM 2592 C C . PRO A 1 425 ? 134.348 165.612 214.787 1.00 45.88 391 PRO A C 1
ATOM 2593 O O . PRO A 1 425 ? 134.078 166.778 215.098 1.00 45.88 391 PRO A O 1
ATOM 2597 N N . GLN A 1 426 ? 135.111 164.835 215.550 1.00 46.31 392 GLN A N 1
ATOM 2598 C CA . GLN A 1 426 ? 135.773 165.376 216.726 1.00 46.31 392 GLN A CA 1
ATOM 2599 C C . GLN A 1 426 ? 136.806 166.418 216.315 1.00 46.31 392 GLN A C 1
ATOM 2600 O O . GLN A 1 426 ? 137.371 166.367 215.219 1.00 46.31 392 GLN A O 1
ATOM 2602 N N . LEU A 1 427 ? 137.035 167.383 217.207 1.00 44.82 393 LEU A N 1
ATOM 2603 C CA . LEU A 1 427 ? 137.960 168.499 217.027 1.00 44.82 393 LEU A CA 1
ATOM 2604 C C . LEU A 1 427 ? 137.519 169.473 215.943 1.00 44.82 393 LEU A C 1
ATOM 2605 O O . LEU A 1 427 ? 138.313 170.329 215.534 1.00 44.82 393 LEU A O 1
ATOM 2610 N N . TRP A 1 428 ? 136.283 169.374 215.465 1.00 42.91 394 TRP A N 1
ATOM 2611 C CA . TRP A 1 428 ? 135.796 170.323 214.480 1.00 42.91 394 TRP A CA 1
ATOM 2612 C C . TRP A 1 428 ? 135.512 171.668 215.149 1.00 42.91 394 TRP A C 1
ATOM 2613 O O . TRP A 1 428 ? 135.256 171.725 216.355 1.00 42.91 394 TRP A O 1
ATOM 2624 N N . PRO A 1 429 ? 135.574 172.769 214.391 1.00 49.05 395 PRO A N 1
ATOM 2625 C CA . PRO A 1 429 ? 135.392 174.092 215.018 1.00 49.05 395 PRO A CA 1
ATOM 2626 C C . PRO A 1 429 ? 134.070 174.253 215.748 1.00 49.05 395 PRO A C 1
ATOM 2627 O O . PRO A 1 429 ? 134.039 174.862 216.825 1.00 49.05 395 PRO A O 1
ATOM 2631 N N . ARG A 1 430 ? 132.982 173.716 215.199 1.00 54.70 396 ARG A N 1
ATOM 2632 C CA . ARG A 1 430 ? 131.653 173.796 215.805 1.00 54.70 396 ARG A CA 1
ATOM 2633 C C . ARG A 1 430 ? 131.271 175.246 216.109 1.00 54.70 396 ARG A C 1
ATOM 2634 O O . ARG A 1 430 ? 131.020 175.631 217.253 1.00 54.70 396 ARG A O 1
ATOM 2636 N N . LEU A 1 431 ? 131.232 176.052 215.051 1.00 61.71 397 LEU A N 1
ATOM 2637 C CA . LEU A 1 431 ? 130.903 177.459 215.187 1.00 61.71 397 LEU A CA 1
ATOM 2638 C C . LEU A 1 431 ? 129.414 177.640 215.469 1.00 61.71 397 LEU A C 1
ATOM 2639 O O . LEU A 1 431 ? 128.605 176.751 215.195 1.00 61.71 397 LEU A O 1
ATOM 2641 N N . PRO A 1 432 ? 129.027 178.798 216.026 1.00 67.52 398 PRO A N 1
ATOM 2642 C CA . PRO A 1 432 ? 127.641 179.146 216.357 1.00 67.52 398 PRO A CA 1
ATOM 2643 C C . PRO A 1 432 ? 126.737 179.208 215.129 1.00 67.52 398 PRO A C 1
ATOM 2644 O O . PRO A 1 432 ? 125.526 179.035 215.268 1.00 67.52 398 PRO A O 1
ATOM 2646 N N . GLY A 1 547 ? 117.599 113.113 129.221 1.00 59.01 513 GLY A N 1
ATOM 2647 C CA . GLY A 1 547 ? 118.838 112.397 129.462 1.00 59.01 513 GLY A CA 1
ATOM 2648 C C . GLY A 1 547 ? 119.373 111.694 128.231 1.00 59.01 513 GLY A C 1
ATOM 2649 O O . GLY A 1 547 ? 118.631 111.013 127.524 1.00 59.01 513 GLY A O 1
ATOM 2650 N N . LEU A 1 548 ? 120.667 111.861 127.974 1.00 56.65 514 LEU A N 1
ATOM 2651 C CA . LEU A 1 548 ? 121.284 111.241 126.811 1.00 56.65 514 LEU A CA 1
ATOM 2652 C C . LEU A 1 548 ? 121.340 109.728 126.976 1.00 56.65 514 LEU A C 1
ATOM 2653 O O . LEU A 1 548 ? 121.675 109.214 128.047 1.00 56.65 514 LEU A O 1
ATOM 2658 N N . ARG A 1 549 ? 121.009 109.013 125.904 1.00 58.76 515 ARG A N 1
ATOM 2659 C CA . ARG A 1 549 ? 121.025 107.558 125.942 1.00 58.76 515 ARG A CA 1
ATOM 2660 C C . ARG A 1 549 ? 122.457 107.039 125.961 1.00 58.76 515 ARG A C 1
ATOM 2661 O O . ARG A 1 549 ? 123.340 107.578 125.289 1.00 58.76 515 ARG A O 1
ATOM 2664 N N . TYR A 1 550 ? 122.684 105.984 126.745 1.00 61.34 516 TYR A N 1
ATOM 2665 C CA . TYR A 1 550 ? 124.031 105.437 126.872 1.00 61.34 516 TYR A CA 1
ATOM 2666 C C . TYR A 1 550 ? 124.487 104.765 125.582 1.00 61.34 516 TYR A C 1
ATOM 2667 O O . TYR A 1 550 ? 125.651 104.897 125.187 1.00 61.34 516 TYR A O 1
ATOM 2675 N N . GLY A 1 551 ? 123.600 104.044 124.921 1.00 62.08 517 GLY A N 1
ATOM 2676 C CA . GLY A 1 551 ? 123.937 103.410 123.662 1.00 62.08 517 GLY A CA 1
ATOM 2677 C C . GLY A 1 551 ? 123.161 102.121 123.483 1.00 62.08 517 GLY A C 1
ATOM 2678 O O . GLY A 1 551 ? 122.403 101.695 124.350 1.00 62.08 517 GLY A O 1
ATOM 2679 N N . LYS A 1 552 ? 123.370 101.508 122.316 1.00 63.79 518 LYS A N 1
ATOM 2680 C CA . LYS A 1 552 ? 122.703 100.246 122.011 1.00 63.79 518 LYS A CA 1
ATOM 2681 C C . LYS A 1 552 ? 123.175 99.131 122.936 1.00 63.79 518 LYS A C 1
ATOM 2682 O O . LYS A 1 552 ? 122.366 98.319 123.401 1.00 63.79 518 LYS A O 1
ATOM 2684 N N . ARG A 1 553 ? 124.478 99.073 123.214 1.00 62.08 519 ARG A N 1
ATOM 2685 C CA . ARG A 1 553 ? 125.056 98.055 124.097 1.00 62.08 519 ARG A CA 1
ATOM 2686 C C . ARG A 1 553 ? 126.094 98.761 124.968 1.00 62.08 519 ARG A C 1
ATOM 2687 O O . ARG A 1 553 ? 127.256 98.900 124.579 1.00 62.08 519 ARG A O 1
ATOM 2690 N N . ALA A 1 554 ? 125.667 99.202 126.149 1.00 56.80 520 ALA A N 1
ATOM 2691 C CA . ALA A 1 554 ? 126.495 100.007 127.032 1.00 56.80 520 ALA A CA 1
ATOM 2692 C C . ALA A 1 554 ? 126.676 99.309 128.371 1.00 56.80 520 ALA A C 1
ATOM 2693 O O . ALA A 1 554 ? 125.721 98.770 128.937 1.00 56.80 520 ALA A O 1
ATOM 2695 N N . PHE A 1 555 ? 127.907 99.328 128.872 1.00 54.58 521 PHE A N 1
ATOM 2696 C CA . PHE A 1 555 ? 128.252 98.772 130.170 1.00 54.58 521 PHE A CA 1
ATOM 2697 C C . PHE A 1 555 ? 128.565 99.902 131.141 1.00 54.58 521 PHE A C 1
ATOM 2698 O O . PHE A 1 555 ? 129.075 100.955 130.749 1.00 54.58 521 PHE A O 1
ATOM 2706 N N . VAL A 1 556 ? 128.252 99.677 132.413 1.00 52.28 522 VAL A N 1
ATOM 2707 C CA . VAL A 1 556 ? 128.393 100.684 133.458 1.00 52.28 522 VAL A CA 1
ATOM 2708 C C . VAL A 1 556 ? 129.441 100.210 134.453 1.00 52.28 522 VAL A C 1
ATOM 2709 O O . VAL A 1 556 ? 129.391 99.066 134.921 1.00 52.28 522 VAL A O 1
ATOM 2713 N N . TYR A 1 557 ? 130.390 101.086 134.774 1.00 48.75 523 TYR A N 1
ATOM 2714 C CA . TYR A 1 557 ? 131.435 100.768 135.732 1.00 48.75 523 TYR A CA 1
ATOM 2715 C C . TYR A 1 557 ? 130.937 100.978 137.160 1.00 48.75 523 TYR A C 1
ATOM 2716 O O . TYR A 1 557 ? 129.891 101.586 137.404 1.00 48.75 523 TYR A O 1
ATOM 2725 N N . GLY A 1 558 ? 131.710 100.466 138.116 1.00 49.92 524 GLY A N 1
ATOM 2726 C CA . GLY A 1 558 ? 131.349 100.609 139.509 1.00 49.92 524 GLY A CA 1
ATOM 2727 C C . GLY A 1 558 ? 131.397 102.050 139.976 1.00 49.92 524 GLY A C 1
ATOM 2728 O O . GLY A 1 558 ? 132.104 102.895 139.427 1.00 49.92 524 GLY A O 1
ATOM 2729 N N . GLU A 1 559 ? 130.617 102.329 141.016 1.00 47.59 525 GLU A N 1
ATOM 2730 C CA . GLU A 1 559 ? 130.534 103.680 141.543 1.00 47.59 525 GLU A CA 1
ATOM 2731 C C . GLU A 1 559 ? 131.871 104.100 142.153 1.00 47.59 525 GLU A C 1
ATOM 2732 O O . GLU A 1 559 ? 132.596 103.272 142.710 1.00 47.59 525 GLU A O 1
ATOM 2734 N N . PRO A 1 560 ? 132.225 105.379 142.045 1.00 47.47 526 PRO A N 1
ATOM 2735 C CA . PRO A 1 560 ? 133.475 105.838 142.639 1.00 47.47 526 PRO A CA 1
ATOM 2736 C C . PRO A 1 560 ? 133.429 105.705 144.147 1.00 47.47 526 PRO A C 1
ATOM 2737 O O . PRO A 1 560 ? 132.352 105.805 144.765 1.00 47.47 526 PRO A O 1
ATOM 2741 N N . PRO A 1 561 ? 134.577 105.465 144.785 1.00 47.28 527 PRO A N 1
ATOM 2742 C CA . PRO A 1 561 ? 134.575 105.262 146.243 1.00 47.28 527 PRO A CA 1
ATOM 2743 C C . PRO A 1 561 ? 134.078 106.459 147.033 1.00 47.28 527 PRO A C 1
ATOM 2744 O O . PRO A 1 561 ? 133.463 106.278 148.091 1.00 47.28 527 PRO A O 1
ATOM 2748 N N . PHE A 1 562 ? 134.324 107.674 146.558 1.00 45.53 528 PHE A N 1
ATOM 2749 C CA . PHE A 1 562 ? 134.040 108.889 147.306 1.00 45.53 528 PHE A CA 1
ATOM 2750 C C . PHE A 1 562 ? 132.894 109.662 146.668 1.00 45.53 528 PHE A C 1
ATOM 2751 O O . PHE A 1 562 ? 132.435 109.358 145.565 1.00 45.53 528 PHE A O 1
ATOM 2759 N N . GLY A 1 563 ? 132.435 110.677 147.394 1.00 44.45 529 GLY A N 1
ATOM 2760 C CA . GLY A 1 563 ? 131.461 111.616 146.879 1.00 44.45 529 GLY A CA 1
ATOM 2761 C C . GLY A 1 563 ? 132.017 113.023 146.905 1.00 44.45 529 GLY A C 1
ATOM 2762 O O . GLY A 1 563 ? 133.203 113.214 147.185 1.00 44.45 529 GLY A O 1
ATOM 2763 N N . TYR A 1 564 ? 131.178 114.019 146.618 1.00 44.14 530 TYR A N 1
ATOM 2764 C CA . TYR A 1 564 ? 131.661 115.395 146.619 1.00 44.14 530 TYR A CA 1
ATOM 2765 C C . TYR A 1 564 ? 132.037 115.862 148.019 1.00 44.14 530 TYR A C 1
ATOM 2766 O O . TYR A 1 564 ? 132.987 116.636 148.177 1.00 44.14 530 TYR A O 1
ATOM 2775 N N . GLN A 1 565 ? 131.311 115.413 149.041 1.00 44.34 531 GLN A N 1
ATOM 2776 C CA . GLN A 1 565 ? 131.550 115.882 150.400 1.00 44.34 531 GLN A CA 1
ATOM 2777 C C . GLN A 1 565 ? 132.489 114.980 151.188 1.00 44.34 531 GLN A C 1
ATOM 2778 O O . GLN A 1 565 ? 133.150 115.452 152.119 1.00 44.34 531 GLN A O 1
ATOM 2784 N N . ASP A 1 566 ? 132.564 113.696 150.842 1.00 46.11 532 ASP A N 1
ATOM 2785 C CA . ASP A 1 566 ? 133.394 112.761 151.590 1.00 46.11 532 ASP A CA 1
ATOM 2786 C C . ASP A 1 566 ? 134.849 112.753 151.143 1.00 46.11 532 ASP A C 1
ATOM 2787 O O . ASP A 1 566 ? 135.690 112.194 151.855 1.00 46.11 532 ASP A O 1
ATOM 2789 N N . ILE A 1 567 ? 135.171 113.358 149.998 1.00 44.51 533 ILE A N 1
ATOM 2790 C CA . ILE A 1 567 ? 136.529 113.265 149.468 1.00 44.51 533 ILE A CA 1
ATOM 2791 C C . ILE A 1 567 ? 137.507 114.032 150.352 1.00 44.51 533 ILE A C 1
ATOM 2792 O O . ILE A 1 567 ? 138.574 113.522 150.706 1.00 44.51 533 ILE A O 1
ATOM 2796 N N . LEU A 1 568 ? 137.157 115.264 150.730 1.00 45.40 534 LEU A N 1
ATOM 2797 C CA . LEU A 1 568 ? 138.057 116.060 151.561 1.00 45.40 534 LEU A CA 1
ATOM 2798 C C . LEU A 1 568 ? 138.196 115.465 152.958 1.00 45.40 534 LEU A C 1
ATOM 2799 O O . LEU A 1 568 ? 139.297 115.442 153.523 1.00 45.40 534 LEU A O 1
ATOM 2804 N N . ASN A 1 569 ? 137.093 114.979 153.532 1.00 48.53 535 ASN A N 1
ATOM 2805 C CA . ASN A 1 569 ? 137.158 114.354 154.849 1.00 48.53 535 ASN A CA 1
ATOM 2806 C C . ASN A 1 569 ? 138.016 113.096 154.822 1.00 48.53 535 ASN A C 1
ATOM 2807 O O . ASN A 1 569 ? 138.836 112.877 155.721 1.00 48.53 535 ASN A O 1
ATOM 2812 N N . LYS A 1 570 ? 137.850 112.260 153.795 1.00 45.61 536 LYS A N 1
ATOM 2813 C CA . LYS A 1 570 ? 138.669 111.058 153.686 1.00 45.61 536 LYS A CA 1
ATOM 2814 C C . LYS A 1 570 ? 140.131 111.397 153.423 1.00 45.61 536 LYS A C 1
ATOM 2815 O O . LYS A 1 570 ? 141.025 110.689 153.898 1.00 45.61 536 LYS A O 1
ATOM 2817 N N . LEU A 1 571 ? 140.391 112.466 152.670 1.00 45.06 537 LEU A N 1
ATOM 2818 C CA . LEU A 1 571 ? 141.763 112.903 152.440 1.00 45.06 537 LEU A CA 1
ATOM 2819 C C . LEU A 1 571 ? 142.414 113.371 153.735 1.00 45.06 537 LEU A C 1
ATOM 2820 O O . LEU A 1 571 ? 143.590 113.085 153.984 1.00 45.06 537 LEU A O 1
ATOM 2825 N N . GLU A 1 572 ? 141.665 114.097 154.568 1.00 47.85 538 GLU A N 1
ATOM 2826 C CA . GLU A 1 572 ? 142.177 114.481 155.881 1.00 47.85 538 GLU A CA 1
ATOM 2827 C C . GLU A 1 572 ? 142.405 113.259 156.761 1.00 47.85 538 GLU A C 1
ATOM 2828 O O . GLU A 1 572 ? 143.383 113.199 157.514 1.00 47.85 538 GLU A O 1
ATOM 2830 N N . ASP A 1 573 ? 141.505 112.276 156.683 1.00 46.53 539 ASP A N 1
ATOM 2831 C CA . ASP A 1 573 ? 141.670 111.046 157.451 1.00 46.53 539 ASP A CA 1
ATOM 2832 C C . ASP A 1 573 ? 142.894 110.256 157.002 1.00 46.53 539 ASP A C 1
ATOM 2833 O O . ASP A 1 573 ? 143.519 109.570 157.818 1.00 46.53 539 ASP A O 1
ATOM 2836 N N . GLU A 1 574 ? 143.248 110.335 155.720 1.00 47.69 540 GLU A N 1
ATOM 2837 C CA . GLU A 1 574 ? 144.399 109.610 155.197 1.00 47.69 540 GLU A CA 1
ATOM 2838 C C . GLU A 1 574 ? 145.731 110.243 155.579 1.00 47.69 540 GLU A C 1
ATOM 2839 O O . GLU A 1 574 ? 146.776 109.622 155.356 1.00 47.69 540 GLU A O 1
ATOM 2841 N N . GLY A 1 575 ? 145.727 111.450 156.135 1.00 45.47 541 GLY A N 1
ATOM 2842 C CA . GLY A 1 575 ? 146.942 112.111 156.579 1.00 45.47 541 GLY A CA 1
ATOM 2843 C C . GLY A 1 575 ? 147.300 113.376 155.828 1.00 45.47 541 GLY A C 1
ATOM 2844 O O . GLY A 1 575 ? 148.230 114.079 156.247 1.00 45.47 541 GLY A O 1
ATOM 2845 N N . PHE A 1 576 ? 146.609 113.705 154.735 1.00 43.07 542 PHE A N 1
ATOM 2846 C CA . PHE A 1 576 ? 146.898 114.938 154.022 1.00 43.07 542 PHE A CA 1
ATOM 2847 C C . PHE A 1 576 ? 145.982 116.057 154.501 1.00 43.07 542 PHE A C 1
ATOM 2848 O O . PHE A 1 576 ? 144.859 115.801 154.940 1.00 43.07 542 PHE A O 1
ATOM 2856 N N . PRO A 1 577 ? 146.428 117.309 154.443 1.00 41.10 543 PRO A N 1
ATOM 2857 C CA . PRO A 1 577 ? 145.541 118.417 154.807 1.00 41.10 543 PRO A CA 1
ATOM 2858 C C . PRO A 1 577 ? 144.388 118.543 153.825 1.00 41.10 543 PRO A C 1
ATOM 2859 O O . PRO A 1 577 ? 144.495 118.171 152.655 1.00 41.10 543 PRO A O 1
ATOM 2863 N N . LYS A 1 578 ? 143.263 119.061 154.325 1.00 42.13 544 LYS A N 1
ATOM 2864 C CA . LYS A 1 578 ? 142.104 119.266 153.462 1.00 42.13 544 LYS A CA 1
ATOM 2865 C C . LYS A 1 578 ? 142.420 120.245 152.340 1.00 42.13 544 LYS A C 1
ATOM 2866 O O . LYS A 1 578 ? 142.079 120.000 151.177 1.00 42.13 544 LYS A O 1
ATOM 2871 N N . ILE A 1 579 ? 143.074 121.355 152.666 1.00 38.66 545 ILE A N 1
ATOM 2872 C CA . ILE A 1 579 ? 143.482 122.353 151.686 1.00 38.66 545 ILE A CA 1
ATOM 2873 C C . ILE A 1 579 ? 145.001 122.402 151.680 1.00 38.66 545 ILE A C 1
ATOM 2874 O O . ILE A 1 579 ? 145.624 122.645 152.722 1.00 38.66 545 ILE A O 1
ATOM 2879 N N . ASP A 1 580 ? 145.597 122.170 150.514 1.00 38.44 546 ASP A N 1
ATOM 2880 C CA . ASP A 1 580 ? 147.045 122.271 150.349 1.00 38.44 546 ASP A CA 1
ATOM 2881 C C . ASP A 1 580 ? 147.349 123.667 149.825 1.00 38.44 546 ASP A C 1
ATOM 2882 O O . ASP A 1 580 ? 147.444 123.895 148.619 1.00 38.44 546 ASP A O 1
ATOM 2884 N N . TYR A 1 581 ? 147.493 124.614 150.748 1.00 37.83 547 TYR A N 1
ATOM 2885 C CA . TYR A 1 581 ? 147.796 125.987 150.372 1.00 37.83 547 TYR A CA 1
ATOM 2886 C C . TYR A 1 581 ? 149.151 126.054 149.680 1.00 37.83 547 TYR A C 1
ATOM 2887 O O . TYR A 1 581 ? 150.069 125.290 149.986 1.00 37.83 547 TYR A O 1
ATOM 2896 N N . LYS A 1 582 ? 149.269 126.974 148.727 1.00 34.16 548 LYS A N 1
ATOM 2897 C CA . LYS A 1 582 ? 150.492 127.070 147.947 1.00 34.16 548 LYS A CA 1
ATOM 2898 C C . LYS A 1 582 ? 151.616 127.662 148.786 1.00 34.16 548 LYS A C 1
ATOM 2899 O O . LYS A 1 582 ? 151.450 128.703 149.429 1.00 34.16 548 LYS A O 1
ATOM 2905 N N . ASP A 1 583 ? 152.756 126.982 148.792 1.00 37.13 549 ASP A N 1
ATOM 2906 C CA . ASP A 1 583 ? 153.956 127.473 149.439 1.00 37.13 549 ASP A CA 1
ATOM 2907 C C . ASP A 1 583 ? 154.589 128.571 148.591 1.00 37.13 549 ASP A C 1
ATOM 2908 O O . ASP A 1 583 ? 154.255 128.724 147.414 1.00 37.13 549 ASP A O 1
ATOM 2910 N N . PRO A 1 584 ? 155.485 129.373 149.170 1.00 37.29 550 PRO A N 1
ATOM 2911 C CA . PRO A 1 584 ? 156.188 130.379 148.365 1.00 37.29 550 PRO A CA 1
ATOM 2912 C C . PRO A 1 584 ? 156.923 129.734 147.199 1.00 37.29 550 PRO A C 1
ATOM 2913 O O . PRO A 1 584 ? 157.522 128.665 147.330 1.00 37.29 550 PRO A O 1
ATOM 2917 N N . PHE A 1 585 ? 156.867 130.397 146.045 1.00 35.74 551 PHE A N 1
ATOM 2918 C CA . PHE A 1 585 ? 157.400 129.849 144.807 1.00 35.74 551 PHE A CA 1
ATOM 2919 C C . PHE A 1 585 ? 157.987 130.978 143.973 1.00 35.74 551 PHE A C 1
ATOM 2920 O O . PHE A 1 585 ? 157.983 132.146 144.373 1.00 35.74 551 PHE A O 1
ATOM 2928 N N . PHE A 1 586 ? 158.493 130.618 142.797 1.00 36.97 552 PHE A N 1
ATOM 2929 C CA . PHE A 1 586 ? 159.049 131.563 141.840 1.00 36.97 552 PHE A CA 1
ATOM 2930 C C . PHE A 1 586 ? 158.216 131.522 140.568 1.00 36.97 552 PHE A C 1
ATOM 2931 O O . PHE A 1 586 ? 157.886 130.440 140.074 1.00 36.97 552 PHE A O 1
ATOM 2939 N N . SER A 1 587 ? 157.865 132.698 140.047 1.00 39.52 553 SER A N 1
ATOM 2940 C CA . SER A 1 587 ? 157.117 132.748 138.795 1.00 39.52 553 SER A CA 1
ATOM 2941 C C . SER A 1 587 ? 157.946 132.216 137.632 1.00 39.52 553 SER A C 1
ATOM 2942 O O . SER A 1 587 ? 157.428 131.488 136.777 1.00 39.52 553 SER A O 1
ATOM 2945 N N . ASN A 1 588 ? 159.232 132.560 137.584 1.00 38.68 554 ASN A N 1
ATOM 2946 C CA . ASN A 1 588 ? 160.114 132.113 136.520 1.00 38.68 554 ASN A CA 1
ATOM 2947 C C . ASN A 1 588 ? 161.278 131.314 137.094 1.00 38.68 554 ASN A C 1
ATOM 2948 O O . ASN A 1 588 ? 161.748 131.600 138.198 1.00 38.68 554 ASN A O 1
ATOM 2953 N N . PRO A 1 589 ? 161.768 130.308 136.365 1.00 40.58 555 PRO A N 1
ATOM 2954 C CA . PRO A 1 589 ? 162.818 129.437 136.905 1.00 40.58 555 PRO A CA 1
ATOM 2955 C C . PRO A 1 589 ? 164.210 130.043 136.874 1.00 40.58 555 PRO A C 1
ATOM 2956 O O . PRO A 1 589 ? 165.162 129.375 137.294 1.00 40.58 555 PRO A O 1
ATOM 2960 N N . VAL A 1 590 ? 164.360 131.272 136.378 1.00 40.17 556 VAL A N 1
ATOM 2961 C CA . VAL A 1 590 ? 165.668 131.916 136.376 1.00 40.17 556 VAL A CA 1
ATOM 2962 C C . VAL A 1 590 ? 166.127 132.202 137.800 1.00 40.17 556 VAL A C 1
ATOM 2963 O O . VAL A 1 590 ? 167.320 132.099 138.109 1.00 40.17 556 VAL A O 1
ATOM 2967 N N . ASP A 1 591 ? 165.197 132.539 138.690 1.00 40.25 557 ASP A N 1
ATOM 2968 C CA . ASP A 1 591 ? 165.517 132.911 140.061 1.00 40.25 557 ASP A CA 1
ATOM 2969 C C . ASP A 1 591 ? 165.714 131.713 140.982 1.00 40.25 557 ASP A C 1
ATOM 2970 O O . ASP A 1 591 ? 166.019 131.908 142.162 1.00 40.25 557 ASP A O 1
ATOM 2975 N N . LEU A 1 592 ? 165.547 130.488 140.481 1.00 42.71 558 LEU A N 1
ATOM 2976 C CA . LEU A 1 592 ? 165.668 129.316 141.343 1.00 42.71 558 LEU A CA 1
ATOM 2977 C C . LEU A 1 592 ? 167.098 129.131 141.840 1.00 42.71 558 LEU A C 1
ATOM 2978 O O . LEU A 1 592 ? 167.312 128.682 142.972 1.00 42.71 558 LEU A O 1
ATOM 2981 N N . GLU A 1 593 ? 168.085 129.448 141.003 1.00 49.10 559 GLU A N 1
ATOM 2982 C CA . GLU A 1 593 ? 169.516 129.425 141.302 1.00 49.10 559 GLU A CA 1
ATOM 2983 C C . GLU A 1 593 ? 170.074 128.019 141.494 1.00 49.10 559 GLU A C 1
ATOM 2984 O O . GLU A 1 593 ? 171.292 127.877 141.666 1.00 49.10 559 GLU A O 1
ATOM 2986 N N . ASN A 1 594 ? 169.236 126.981 141.463 1.00 52.00 560 ASN A N 1
ATOM 2987 C CA . ASN A 1 594 ? 169.688 125.587 141.504 1.00 52.00 560 ASN A CA 1
ATOM 2988 C C . ASN A 1 594 ? 170.584 125.314 142.710 1.00 52.00 560 ASN A C 1
ATOM 2989 O O . ASN A 1 594 ? 171.591 124.608 142.616 1.00 52.00 560 ASN A O 1
ATOM 2991 N N . LYS A 1 595 ? 170.216 125.876 143.855 1.00 52.78 561 LYS A N 1
ATOM 2992 C CA . LYS A 1 595 ? 170.960 125.675 145.086 1.00 52.78 561 LYS A CA 1
ATOM 2993 C C . LYS A 1 595 ? 170.008 125.299 146.210 1.00 52.78 561 LYS A C 1
ATOM 2994 O O . LYS A 1 595 ? 168.857 125.749 146.230 1.00 52.78 561 LYS A O 1
ATOM 2996 N N . PRO A 1 596 ? 170.455 124.469 147.151 1.00 51.82 562 PRO A N 1
ATOM 2997 C CA . PRO A 1 596 ? 169.589 124.101 148.277 1.00 51.82 562 PRO A CA 1
ATOM 2998 C C . PRO A 1 596 ? 169.197 125.320 149.099 1.00 51.82 562 PRO A C 1
ATOM 2999 O O . PRO A 1 596 ? 169.999 126.230 149.320 1.00 51.82 562 PRO A O 1
ATOM 3003 N N . TYR A 1 597 ? 167.947 125.327 149.553 1.00 47.99 563 TYR A N 1
ATOM 3004 C CA . TYR A 1 597 ? 167.404 126.401 150.376 1.00 47.99 563 TYR A CA 1
ATOM 3005 C C . TYR A 1 597 ? 167.257 125.870 151.796 1.00 47.99 563 TYR A C 1
ATOM 3006 O O . TYR A 1 597 ? 166.415 125.005 152.055 1.00 47.99 563 TYR A O 1
ATOM 3014 N N . ALA A 1 598 ? 168.073 126.386 152.712 1.00 48.10 564 ALA A N 1
ATOM 3015 C CA . ALA A 1 598 ? 168.069 125.897 154.081 1.00 48.10 564 ALA A CA 1
ATOM 3016 C C . ALA A 1 598 ? 168.407 127.035 155.031 1.00 48.10 564 ALA A C 1
ATOM 3017 O O . ALA A 1 598 ? 169.005 128.042 154.641 1.00 48.10 564 ALA A O 1
ATOM 3019 N N . TYR A 1 599 ? 168.013 126.858 156.290 1.00 47.72 565 TYR A N 1
ATOM 3020 C CA . TYR A 1 599 ? 168.301 127.834 157.333 1.00 47.72 565 TYR A CA 1
ATOM 3021 C C . TYR A 1 599 ? 168.240 127.137 158.683 1.00 47.72 565 TYR A C 1
ATOM 3022 O O . TYR A 1 599 ? 167.232 126.500 159.004 1.00 47.72 565 TYR A O 1
ATOM 3031 N N . ALA A 1 600 ? 169.314 127.266 159.463 1.00 47.80 566 ALA A N 1
ATOM 3032 C CA . ALA A 1 600 ? 169.393 126.694 160.809 1.00 47.80 566 ALA A CA 1
ATOM 3033 C C . ALA A 1 600 ? 169.128 125.190 160.798 1.00 47.80 566 ALA A C 1
ATOM 3034 O O . ALA A 1 600 ? 168.471 124.650 161.690 1.00 47.80 566 ALA A O 1
ATOM 3036 N N . GLY A 1 601 ? 169.642 124.508 159.778 1.00 46.37 567 GLY A N 1
ATOM 3037 C CA . GLY A 1 601 ? 169.496 123.071 159.683 1.00 46.37 567 GLY A CA 1
ATOM 3038 C C . GLY A 1 601 ? 168.154 122.585 159.188 1.00 46.37 567 GLY A C 1
ATOM 3039 O O . GLY A 1 601 ? 167.911 121.373 159.201 1.00 46.37 567 GLY A O 1
ATOM 3040 N N . LYS A 1 602 ? 167.276 123.483 158.754 1.00 47.21 568 LYS A N 1
ATOM 3041 C CA . LYS A 1 602 ? 165.956 123.122 158.251 1.00 47.21 568 LYS A CA 1
ATOM 3042 C C . LYS A 1 602 ? 165.956 123.265 156.736 1.00 47.21 568 LYS A C 1
ATOM 3043 O O . LYS A 1 602 ? 166.202 124.357 156.213 1.00 47.21 568 LYS A O 1
ATOM 3049 N N . ARG A 1 603 ? 165.680 122.168 156.037 1.00 45.75 569 ARG A N 1
ATOM 3050 C CA . ARG A 1 603 ? 165.681 122.178 154.581 1.00 45.75 569 ARG A CA 1
ATOM 3051 C C . ARG A 1 603 ? 164.347 122.682 154.048 1.00 45.75 569 ARG A C 1
ATOM 3052 O O . ARG A 1 603 ? 163.280 122.262 154.503 1.00 45.75 569 ARG A O 1
ATOM 3054 N N . PHE A 1 604 ? 164.416 123.586 153.074 1.00 45.00 570 PHE A N 1
ATOM 3055 C CA . PHE A 1 604 ? 163.238 124.178 152.457 1.00 45.00 570 PHE A CA 1
ATOM 3056 C C . PHE A 1 604 ? 163.222 123.830 150.977 1.00 45.00 570 PHE A C 1
ATOM 3057 O O . PHE A 1 604 ? 164.231 123.998 150.285 1.00 45.00 570 PHE A O 1
ATOM 3065 N N . GLU A 1 605 ? 162.079 123.349 150.496 1.00 43.48 571 GLU A N 1
ATOM 3066 C CA . GLU A 1 605 ? 161.909 122.975 149.097 1.00 43.48 571 GLU A CA 1
ATOM 3067 C C . GLU A 1 605 ? 161.141 124.086 148.393 1.00 43.48 571 GLU A C 1
ATOM 3068 O O . GLU A 1 605 ? 159.939 124.259 148.619 1.00 43.48 571 GLU A O 1
ATOM 3070 N N . ILE A 1 606 ? 161.833 124.834 147.540 1.00 42.12 572 ILE A N 1
ATOM 3071 C CA . ILE A 1 606 ? 161.246 125.934 146.786 1.00 42.12 572 ILE A CA 1
ATOM 3072 C C . ILE A 1 606 ? 161.322 125.588 145.308 1.00 42.12 572 ILE A C 1
ATOM 3073 O O . ILE A 1 606 ? 162.400 125.267 144.794 1.00 42.12 572 ILE A O 1
ATOM 3078 N N . SER A 1 607 ? 160.181 125.649 144.630 1.00 40.61 573 SER A N 1
ATOM 3079 C CA . SER A 1 607 ? 160.079 125.320 143.217 1.00 40.61 573 SER A CA 1
ATOM 3080 C C . SER A 1 607 ? 159.392 126.468 142.490 1.00 40.61 573 SER A C 1
ATOM 3081 O O . SER A 1 607 ? 159.070 127.504 143.078 1.00 40.61 573 SER A O 1
ATOM 3083 N N . SER A 1 608 ? 159.173 126.280 141.193 1.00 37.02 574 SER A N 1
ATOM 3084 C CA . SER A 1 608 ? 158.509 127.267 140.360 1.00 37.02 574 SER A CA 1
ATOM 3085 C C . SER A 1 608 ? 157.320 126.633 139.654 1.00 37.02 574 SER A C 1
ATOM 3086 O O . SER A 1 608 ? 157.294 125.424 139.406 1.00 37.02 574 SER A O 1
ATOM 3089 N N . THR A 1 609 ? 156.331 127.465 139.337 1.00 36.02 575 THR A N 1
ATOM 3090 C CA . THR A 1 609 ? 155.139 127.017 138.632 1.00 36.02 575 THR A CA 1
ATOM 3091 C C . THR A 1 609 ? 155.325 126.991 137.120 1.00 36.02 575 THR A C 1
ATOM 3092 O O . THR A 1 609 ? 154.397 126.602 136.404 1.00 36.02 575 THR A O 1
ATOM 3096 N N . HIS A 1 610 ? 156.496 127.384 136.628 1.00 36.38 576 HIS A N 1
ATOM 3097 C CA . HIS A 1 610 ? 156.773 127.380 135.200 1.00 36.38 576 HIS A CA 1
ATOM 3098 C C . HIS A 1 610 ? 156.769 125.958 134.653 1.00 36.38 576 HIS A C 1
ATOM 3099 O O . HIS A 1 610 ? 157.086 124.996 135.357 1.00 36.38 576 HIS A O 1
ATOM 3106 N N . VAL A 1 611 ? 156.404 125.833 133.375 1.00 34.47 577 VAL A N 1
ATOM 3107 C CA . VAL A 1 611 ? 156.298 124.524 132.740 1.00 34.47 577 VAL A CA 1
ATOM 3108 C C . VAL A 1 611 ? 157.646 123.822 132.650 1.00 34.47 577 VAL A C 1
ATOM 3109 O O . VAL A 1 611 ? 157.696 122.591 132.556 1.00 34.47 577 VAL A O 1
ATOM 3113 N N . SER A 1 612 ? 158.749 124.574 132.682 1.00 36.88 578 SER A N 1
ATOM 3114 C CA . SER A 1 612 ? 160.068 123.957 132.598 1.00 36.88 578 SER A CA 1
ATOM 3115 C C . SER A 1 612 ? 160.350 123.078 133.810 1.00 36.88 578 SER A C 1
ATOM 3116 O O . SER A 1 612 ? 160.918 121.988 133.677 1.00 36.88 578 SER A O 1
ATOM 3118 N N . THR A 1 613 ? 159.963 123.533 135.000 1.00 36.01 579 THR A N 1
ATOM 3119 C CA . THR A 1 613 ? 160.246 122.823 136.239 1.00 36.01 579 THR A CA 1
ATOM 3120 C C . THR A 1 613 ? 159.109 121.919 136.692 1.00 36.01 579 THR A C 1
ATOM 3121 O O . THR A 1 613 ? 159.249 121.240 137.714 1.00 36.01 579 THR A O 1
ATOM 3125 N N . ARG A 1 614 ? 157.995 121.886 135.966 1.00 32.74 580 ARG A N 1
ATOM 3126 C CA . ARG A 1 614 ? 156.881 121.022 136.326 1.00 32.74 580 ARG A CA 1
ATOM 3127 C C . ARG A 1 614 ? 157.164 119.595 135.874 1.00 32.74 580 ARG A C 1
ATOM 3128 O O . ARG A 1 614 ? 157.559 119.365 134.728 1.00 32.74 580 ARG A O 1
ATOM 3136 N N . ILE A 1 615 ? 156.968 118.641 136.778 1.00 33.16 581 ILE A N 1
ATOM 3137 C CA . ILE A 1 615 ? 157.266 117.237 136.504 1.00 33.16 581 ILE A CA 1
ATOM 3138 C C . ILE A 1 615 ? 156.209 116.658 135.572 1.00 33.16 581 ILE A C 1
ATOM 3139 O O . ILE A 1 615 ? 155.039 117.060 135.636 1.00 33.16 581 ILE A O 1
ATOM 3143 N N . PRO A 1 616 ? 156.569 115.725 134.694 1.00 35.65 582 PRO A N 1
ATOM 3144 C CA . PRO A 1 616 ? 155.561 115.080 133.848 1.00 35.65 582 PRO A CA 1
ATOM 3145 C C . PRO A 1 616 ? 154.604 114.229 134.666 1.00 35.65 582 PRO A C 1
ATOM 3146 O O . PRO A 1 616 ? 154.938 113.736 135.745 1.00 35.65 582 PRO A O 1
ATOM 3150 N N . VAL A 1 617 ? 153.393 114.065 134.134 1.00 37.87 583 VAL A N 1
ATOM 3151 C CA . VAL A 1 617 ? 152.376 113.266 134.807 1.00 37.87 583 VAL A CA 1
ATOM 3152 C C . VAL A 1 617 ? 152.808 111.807 134.818 1.00 37.87 583 VAL A C 1
ATOM 3153 O O . VAL A 1 617 ? 153.176 111.243 133.780 1.00 37.87 583 VAL A O 1
ATOM 3157 N N . GLN A 1 618 ? 152.766 111.189 135.995 1.00 41.96 584 GLN A N 1
ATOM 3158 C CA . GLN A 1 618 ? 153.210 109.816 136.178 1.00 41.96 584 GLN A CA 1
ATOM 3159 C C . GLN A 1 618 ? 152.017 108.877 136.290 1.00 41.96 584 GLN A C 1
ATOM 3160 O O . GLN A 1 618 ? 151.005 109.211 136.911 1.00 41.96 584 GLN A O 1
ATOM 3166 N N . PHE A 1 619 ? 152.145 107.703 135.682 1.00 43.69 585 PHE A N 1
ATOM 3167 C CA . PHE A 1 619 ? 151.121 106.667 135.720 1.00 43.69 585 PHE A CA 1
ATOM 3168 C C . PHE A 1 619 ? 151.672 105.467 136.477 1.00 43.69 585 PHE A C 1
ATOM 3169 O O . PHE A 1 619 ? 152.717 104.922 136.106 1.00 43.69 585 PHE A O 1
ATOM 3177 N N . GLY A 1 620 ? 150.967 105.054 137.528 1.00 46.44 586 GLY A N 1
ATOM 3178 C CA . GLY A 1 620 ? 151.437 103.953 138.341 1.00 46.44 586 GLY A CA 1
ATOM 3179 C C . GLY A 1 620 ? 152.619 104.283 139.221 1.00 46.44 586 GLY A C 1
ATOM 3180 O O . GLY A 1 620 ? 153.339 103.375 139.642 1.00 46.44 586 GLY A O 1
ATOM 3181 N N . GLY A 1 621 ? 152.841 105.562 139.511 1.00 47.58 587 GLY A N 1
ATOM 3182 C CA . GLY A 1 621 ? 153.973 105.984 140.306 1.00 47.58 587 GLY A CA 1
ATOM 3183 C C . GLY A 1 621 ? 155.264 106.160 139.540 1.00 47.58 587 GLY A C 1
ATOM 3184 O O . GLY A 1 621 ? 156.263 106.584 140.136 1.00 47.58 587 GLY A O 1
ATOM 3185 N N . GLU A 1 622 ? 155.281 105.855 138.246 1.00 47.08 588 GLU A N 1
ATOM 3186 C CA . GLU A 1 622 ? 156.461 106.011 137.407 1.00 47.08 588 GLU A CA 1
ATOM 3187 C C . GLU A 1 622 ? 156.177 107.056 136.340 1.00 47.08 588 GLU A C 1
ATOM 3188 O O . GLU A 1 622 ? 155.152 106.984 135.654 1.00 47.08 588 GLU A O 1
ATOM 3190 N N . THR A 1 623 ? 157.081 108.022 136.203 1.00 47.94 589 THR A N 1
ATOM 3191 C CA . THR A 1 623 ? 156.902 109.084 135.222 1.00 47.94 589 THR A CA 1
ATOM 3192 C C . THR A 1 623 ? 157.120 108.542 133.815 1.00 47.94 589 THR A C 1
ATOM 3193 O O . THR A 1 623 ? 158.105 107.846 133.551 1.00 47.94 589 THR A O 1
ATOM 3197 N N . VAL A 1 624 ? 156.196 108.860 132.912 1.00 45.38 590 VAL A N 1
ATOM 3198 C CA . VAL A 1 624 ? 156.270 108.437 131.519 1.00 45.38 590 VAL A CA 1
ATOM 3199 C C . VAL A 1 624 ? 156.798 109.605 130.699 1.00 45.38 590 VAL A C 1
ATOM 3200 O O . VAL A 1 624 ? 156.231 110.703 130.730 1.00 45.38 590 VAL A O 1
ATOM 3202 N N . SER A 1 625 ? 157.885 109.371 129.966 1.00 46.76 591 SER A N 1
ATOM 3203 C CA . SER A 1 625 ? 158.511 110.404 129.155 1.00 46.76 591 SER A CA 1
ATOM 3204 C C . SER A 1 625 ? 159.050 109.779 127.877 1.00 46.76 591 SER A C 1
ATOM 3205 O O . SER A 1 625 ? 159.130 108.555 127.740 1.00 46.76 591 SER A O 1
ATOM 3207 N N . VAL A 1 626 ? 159.421 110.639 126.933 1.00 50.20 592 VAL A N 1
ATOM 3208 C CA . VAL A 1 626 ? 159.952 110.219 125.642 1.00 50.20 592 VAL A CA 1
ATOM 3209 C C . VAL A 1 626 ? 161.470 110.177 125.745 1.00 50.20 592 VAL A C 1
ATOM 3210 O O . VAL A 1 626 ? 162.101 111.165 126.139 1.00 50.20 592 VAL A O 1
ATOM 3212 N N . TYR A 1 627 ? 162.057 109.033 125.398 1.00 52.44 593 TYR A N 1
ATOM 3213 C CA . TYR A 1 627 ? 163.499 108.838 125.483 1.00 52.44 593 TYR A CA 1
ATOM 3214 C C . TYR A 1 627 ? 164.210 109.055 124.155 1.00 52.44 593 TYR A C 1
ATOM 3215 O O . TYR A 1 627 ? 165.305 109.626 124.131 1.00 52.44 593 TYR A O 1
ATOM 3217 N N . ASN A 1 628 ? 163.618 108.611 123.050 1.00 52.02 594 ASN A N 1
ATOM 3218 C CA . ASN A 1 628 ? 164.239 108.770 121.746 1.00 52.02 594 ASN A CA 1
ATOM 3219 C C . ASN A 1 628 ? 164.130 110.216 121.267 1.00 52.02 594 ASN A C 1
ATOM 3220 O O . ASN A 1 628 ? 163.249 110.975 121.680 1.00 52.02 594 ASN A O 1
ATOM 3222 N N . LYS A 1 629 ? 165.050 110.594 120.383 1.00 50.95 595 LYS A N 1
ATOM 3223 C CA . LYS A 1 629 ? 165.042 111.934 119.822 1.00 50.95 595 LYS A CA 1
ATOM 3224 C C . LYS A 1 629 ? 163.831 112.121 118.908 1.00 50.95 595 LYS A C 1
ATOM 3225 O O . LYS A 1 629 ? 163.377 111.172 118.264 1.00 50.95 595 LYS A O 1
ATOM 3227 N N . PRO A 1 630 ? 163.283 113.335 118.846 1.00 49.99 596 PRO A N 1
ATOM 3228 C CA . PRO A 1 630 ? 162.108 113.570 117.999 1.00 49.99 596 PRO A CA 1
ATOM 3229 C C . PRO A 1 630 ? 162.408 113.315 116.529 1.00 49.99 596 PRO A C 1
ATOM 3230 O O . PRO A 1 630 ? 163.494 113.619 116.033 1.00 49.99 596 PRO A O 1
ATOM 3234 N N . THR A 1 631 ? 161.424 112.753 115.833 1.00 50.06 597 THR A N 1
ATOM 3235 C CA . THR A 1 631 ? 161.501 112.508 114.398 1.00 50.06 597 THR A CA 1
ATOM 3236 C C . THR A 1 631 ? 160.352 113.245 113.728 1.00 50.06 597 THR A C 1
ATOM 3237 O O . THR A 1 631 ? 159.185 112.887 113.922 1.00 50.06 597 THR A O 1
ATOM 3239 N N . PHE A 1 632 ? 160.680 114.264 112.940 1.00 47.77 598 PHE A N 1
ATOM 3240 C CA . PHE A 1 632 ? 159.680 115.127 112.336 1.00 47.77 598 PHE A CA 1
ATOM 3241 C C . PHE A 1 632 ? 159.358 114.676 110.912 1.00 47.77 598 PHE A C 1
ATOM 3242 O O . PHE A 1 632 ? 159.925 113.716 110.385 1.00 47.77 598 PHE A O 1
ATOM 3250 N N . ASP A 1 633 ? 158.429 115.391 110.287 1.00 49.58 599 ASP A N 1
ATOM 3251 C CA . ASP A 1 633 ? 158.068 115.181 108.895 1.00 49.58 599 ASP A CA 1
ATOM 3252 C C . ASP A 1 633 ? 157.984 116.532 108.202 1.00 49.58 599 ASP A C 1
ATOM 3253 O O . ASP A 1 633 ? 157.751 117.560 108.842 1.00 49.58 599 ASP A O 1
ATOM 3255 N N . MET A 1 634 ? 158.187 116.522 106.889 1.00 50.60 600 MET A N 1
ATOM 3256 C CA . MET A 1 634 ? 158.148 117.757 106.123 1.00 50.60 600 MET A CA 1
ATOM 3257 C C . MET A 1 634 ? 156.728 118.310 106.050 1.00 50.60 600 MET A C 1
ATOM 3258 O O . MET A 1 634 ? 155.744 117.564 106.042 1.00 50.60 600 MET A O 1
ATOM 3263 N N . PHE A 1 635 ? 156.632 119.641 105.995 1.00 47.42 601 PHE A N 1
ATOM 3264 C CA . PHE A 1 635 ? 155.369 120.356 105.805 1.00 47.42 601 PHE A CA 1
ATOM 3265 C C . PHE A 1 635 ? 154.375 120.042 106.930 1.00 47.42 601 PHE A C 1
ATOM 3266 O O . PHE A 1 635 ? 153.336 119.410 106.736 1.00 47.42 601 PHE A O 1
ATOM 3274 N N . SER A 1 636 ? 154.740 120.497 108.125 1.00 36.60 602 SER A N 1
ATOM 3275 C CA . SER A 1 636 ? 153.896 120.380 109.307 1.00 36.60 602 SER A CA 1
ATOM 3276 C C . SER A 1 636 ? 153.277 121.733 109.634 1.00 36.60 602 SER A C 1
ATOM 3277 O O . SER A 1 636 ? 153.948 122.766 109.542 1.00 36.60 602 SER A O 1
ATOM 3279 N N . SER A 1 637 ? 152.000 121.725 110.009 1.00 31.55 603 SER A N 1
ATOM 3280 C CA . SER A 1 637 ? 151.272 122.933 110.375 1.00 31.55 603 SER A CA 1
ATOM 3281 C C . SER A 1 637 ? 151.047 122.971 111.881 1.00 31.55 603 SER A C 1
ATOM 3282 O O . SER A 1 637 ? 150.804 121.937 112.508 1.00 31.55 603 SER A O 1
ATOM 3284 N N . TRP A 1 638 ? 151.124 124.171 112.457 1.00 30.00 604 TRP A N 1
ATOM 3285 C CA . TRP A 1 638 ? 151.084 124.351 113.901 1.00 30.00 604 TRP A CA 1
ATOM 3286 C C . TRP A 1 638 ? 150.158 125.503 114.267 1.00 30.00 604 TRP A C 1
ATOM 3287 O O . TRP A 1 638 ? 149.929 126.421 113.478 1.00 30.00 604 TRP A O 1
ATOM 3298 N N . LYS A 1 639 ? 149.628 125.439 115.486 1.00 27.53 605 LYS A N 1
ATOM 3299 C CA . LYS A 1 639 ? 148.688 126.416 116.015 1.00 27.53 605 LYS A CA 1
ATOM 3300 C C . LYS A 1 639 ? 149.230 126.992 117.318 1.00 27.53 605 LYS A C 1
ATOM 3301 O O . LYS A 1 639 ? 149.930 126.313 118.070 1.00 27.53 605 LYS A O 1
ATOM 3307 N N . TYR A 1 640 ? 148.885 128.250 117.598 1.00 28.40 606 TYR A N 1
ATOM 3308 C CA . TYR A 1 640 ? 149.569 128.989 118.655 1.00 28.40 606 TYR A CA 1
ATOM 3309 C C . TYR A 1 640 ? 149.028 128.699 120.052 1.00 28.40 606 TYR A C 1
ATOM 3310 O O . TYR A 1 640 ? 149.608 129.182 121.030 1.00 28.40 606 TYR A O 1
ATOM 3319 N N . ALA A 1 641 ? 147.943 127.933 120.174 1.00 29.51 607 ALA A N 1
ATOM 3320 C CA . ALA A 1 641 ? 147.483 127.433 121.468 1.00 29.51 607 ALA A CA 1
ATOM 3321 C C . ALA A 1 641 ? 146.974 128.552 122.371 1.00 29.51 607 ALA A C 1
ATOM 3322 O O . ALA A 1 641 ? 145.760 128.689 122.554 1.00 29.51 607 ALA A O 1
ATOM 3324 N N . LEU A 1 642 ? 147.891 129.323 122.961 1.00 29.69 608 LEU A N 1
ATOM 3325 C CA . LEU A 1 642 ? 147.551 130.380 123.912 1.00 29.69 608 LEU A CA 1
ATOM 3326 C C . LEU A 1 642 ? 146.365 131.210 123.440 1.00 29.69 608 LEU A C 1
ATOM 3327 O O . LEU A 1 642 ? 146.345 131.706 122.312 1.00 29.69 608 LEU A O 1
ATOM 3332 N N . LYS A 1 643 ? 145.375 131.355 124.318 1.00 29.67 609 LYS A N 1
ATOM 3333 C CA . LYS A 1 643 ? 144.126 132.050 124.035 1.00 29.67 609 LYS A CA 1
ATOM 3334 C C . LYS A 1 643 ? 144.287 133.554 124.242 1.00 29.67 609 LYS A C 1
ATOM 3335 O O . LYS A 1 643 ? 144.879 133.987 125.235 1.00 29.67 609 LYS A O 1
ATOM 3339 N N . PRO A 1 644 ? 143.772 134.354 123.314 1.00 30.51 610 PRO A N 1
ATOM 3340 C CA . PRO A 1 644 ? 143.856 135.808 123.450 1.00 30.51 610 PRO A CA 1
ATOM 3341 C C . PRO A 1 644 ? 142.830 136.318 124.445 1.00 30.51 610 PRO A C 1
ATOM 3342 O O . PRO A 1 644 ? 141.947 135.564 124.879 1.00 30.51 610 PRO A O 1
ATOM 3346 N N . PRO A 1 645 ? 142.918 137.588 124.843 1.00 31.54 611 PRO A N 1
ATOM 3347 C CA . PRO A 1 645 ? 141.867 138.164 125.687 1.00 31.54 611 PRO A CA 1
ATOM 3348 C C . PRO A 1 645 ? 140.520 138.138 124.981 1.00 31.54 611 PRO A C 1
ATOM 3349 O O . PRO A 1 645 ? 140.434 138.215 123.754 1.00 31.54 611 PRO A O 1
ATOM 3353 N N . THR A 1 646 ? 139.461 138.011 125.773 1.00 35.17 612 THR A N 1
ATOM 3354 C CA . THR A 1 646 ? 138.118 137.935 125.223 1.00 35.17 612 THR A CA 1
ATOM 3355 C C . THR A 1 646 ? 137.588 139.325 124.882 1.00 35.17 612 THR A C 1
ATOM 3356 O O . THR A 1 646 ? 138.128 140.350 125.307 1.00 35.17 612 THR A O 1
ATOM 3360 N N . TYR A 1 647 ? 136.514 139.344 124.089 1.00 38.41 613 TYR A N 1
ATOM 3361 C CA . TYR A 1 647 ? 135.844 140.598 123.760 1.00 38.41 613 TYR A CA 1
ATOM 3362 C C . TYR A 1 647 ? 135.299 141.272 125.013 1.00 38.41 613 TYR A C 1
ATOM 3363 O O . TYR A 1 647 ? 135.433 142.491 125.184 1.00 38.41 613 TYR A O 1
ATOM 3372 N N . ASP A 1 648 ? 134.683 140.489 125.902 1.00 41.65 614 ASP A N 1
ATOM 3373 C CA . ASP A 1 648 ? 134.095 141.049 127.113 1.00 41.65 614 ASP A CA 1
ATOM 3374 C C . ASP A 1 648 ? 135.159 141.658 128.016 1.00 41.65 614 ASP A C 1
ATOM 3375 O O . ASP A 1 648 ? 134.933 142.707 128.626 1.00 41.65 614 ASP A O 1
ATOM 3377 N N . ALA A 1 649 ? 136.321 141.011 128.121 1.00 41.20 615 ALA A N 1
ATOM 3378 C CA . ALA A 1 649 ? 137.390 141.546 128.959 1.00 41.20 615 ALA A CA 1
ATOM 3379 C C . ALA A 1 649 ? 137.875 142.895 128.446 1.00 41.20 615 ALA A C 1
ATOM 3380 O O . ALA A 1 649 ? 138.072 143.833 129.229 1.00 41.20 615 ALA A O 1
ATOM 3382 N N . VAL A 1 650 ? 138.066 143.016 127.131 1.00 40.37 616 VAL A N 1
ATOM 3383 C CA . VAL A 1 650 ? 138.528 144.277 126.561 1.00 40.37 616 VAL A CA 1
ATOM 3384 C C . VAL A 1 650 ? 137.466 145.359 126.718 1.00 40.37 616 VAL A C 1
ATOM 3385 O O . VAL A 1 650 ? 137.781 146.514 127.031 1.00 40.37 616 VAL A O 1
ATOM 3389 N N . GLN A 1 651 ? 136.195 145.008 126.504 1.00 42.38 617 GLN A N 1
ATOM 3390 C CA . GLN A 1 651 ? 135.126 145.987 126.687 1.00 42.38 617 GLN A CA 1
ATOM 3391 C C . GLN A 1 651 ? 135.045 146.453 128.137 1.00 42.38 617 GLN A C 1
ATOM 3392 O O . GLN A 1 651 ? 134.857 147.646 128.406 1.00 42.38 617 GLN A O 1
ATOM 3396 N N . LYS A 1 652 ? 135.189 145.524 129.085 1.00 45.47 618 LYS A N 1
ATOM 3397 C CA . LYS A 1 652 ? 135.177 145.886 130.498 1.00 45.47 618 LYS A CA 1
ATOM 3398 C C . LYS A 1 652 ? 136.351 146.791 130.845 1.00 45.47 618 LYS A C 1
ATOM 3399 O O . LYS A 1 652 ? 136.197 147.757 131.601 1.00 45.47 618 LYS A O 1
ATOM 3403 N N . TRP A 1 653 ? 137.537 146.489 130.309 1.00 43.78 619 TRP A N 1
ATOM 3404 C CA . TRP A 1 653 ? 138.696 147.341 130.559 1.00 43.78 619 TRP A CA 1
ATOM 3405 C C . TRP A 1 653 ? 138.484 148.737 129.992 1.00 43.78 619 TRP A C 1
ATOM 3406 O O . TRP A 1 653 ? 138.861 149.733 130.618 1.00 43.78 619 TRP A O 1
ATOM 3417 N N . TYR A 1 654 ? 137.901 148.829 128.796 1.00 45.27 620 TYR A N 1
ATOM 3418 C CA . TYR A 1 654 ? 137.645 150.139 128.209 1.00 45.27 620 TYR A CA 1
ATOM 3419 C C . TYR A 1 654 ? 136.627 150.924 129.025 1.00 45.27 620 TYR A C 1
ATOM 3420 O O . TYR A 1 654 ? 136.773 152.139 129.204 1.00 45.27 620 TYR A O 1
ATOM 3429 N N . ASN A 1 655 ? 135.583 150.251 129.517 1.00 48.16 621 ASN A N 1
ATOM 3430 C CA . ASN A 1 655 ? 134.503 150.956 130.201 1.00 48.16 621 ASN A CA 1
ATOM 3431 C C . ASN A 1 655 ? 134.990 151.637 131.475 1.00 48.16 621 ASN A C 1
ATOM 3432 O O . ASN A 1 655 ? 134.621 152.784 131.751 1.00 48.16 621 ASN A O 1
ATOM 3437 N N . LYS A 1 656 ? 135.815 150.948 132.267 1.00 48.57 622 LYS A N 1
ATOM 3438 C CA . LYS A 1 656 ? 136.283 151.536 133.519 1.00 48.57 622 LYS A CA 1
ATOM 3439 C C . LYS A 1 656 ? 137.230 152.703 133.266 1.00 48.57 622 LYS A C 1
ATOM 3440 O O . LYS A 1 656 ? 137.196 153.703 133.992 1.00 48.57 622 LYS A O 1
ATOM 3444 N N . VAL A 1 657 ? 138.076 152.598 132.246 1.00 48.24 623 VAL A N 1
ATOM 3445 C CA . VAL A 1 657 ? 139.008 153.668 131.909 1.00 48.24 623 VAL A CA 1
ATOM 3446 C C . VAL A 1 657 ? 139.467 153.533 130.461 1.00 48.24 623 VAL A C 1
ATOM 3447 O O . VAL A 1 657 ? 140.469 152.878 130.176 1.00 48.24 623 VAL A O 1
ATOM 3449 N N . SER A 1 695 ? 123.825 172.841 178.346 1.00 61.92 661 SER A N 1
ATOM 3450 C CA . SER A 1 695 ? 122.953 172.356 179.409 1.00 61.92 661 SER A CA 1
ATOM 3451 C C . SER A 1 695 ? 122.747 173.424 180.476 1.00 61.92 661 SER A C 1
ATOM 3452 O O . SER A 1 695 ? 122.174 173.156 181.533 1.00 61.92 661 SER A O 1
ATOM 3454 N N . SER A 1 696 ? 123.233 174.632 180.193 1.00 60.48 662 SER A N 1
ATOM 3455 C CA . SER A 1 696 ? 123.145 175.796 181.071 1.00 60.48 662 SER A CA 1
ATOM 3456 C C . SER A 1 696 ? 123.873 175.599 182.395 1.00 60.48 662 SER A C 1
ATOM 3457 O O . SER A 1 696 ? 123.777 176.456 183.282 1.00 60.48 662 SER A O 1
ATOM 3459 N N . VAL A 1 697 ? 124.602 174.498 182.553 1.00 51.35 663 VAL A N 1
ATOM 3460 C CA . VAL A 1 697 ? 125.384 174.219 183.751 1.00 51.35 663 VAL A CA 1
ATOM 3461 C C . VAL A 1 697 ? 126.829 174.009 183.329 1.00 51.35 663 VAL A C 1
ATOM 3462 O O . VAL A 1 697 ? 127.110 173.187 182.449 1.00 51.35 663 VAL A O 1
ATOM 3466 N N . HIS A 1 698 ? 127.741 174.749 183.954 1.00 43.32 664 HIS A N 1
ATOM 3467 C CA . HIS A 1 698 ? 129.154 174.694 183.598 1.00 43.32 664 HIS A CA 1
ATOM 3468 C C . HIS A 1 698 ? 129.792 173.480 184.261 1.00 43.32 664 HIS A C 1
ATOM 3469 O O . HIS A 1 698 ? 129.907 173.421 185.489 1.00 43.32 664 HIS A O 1
ATOM 3476 N N . ASP A 1 699 ? 130.209 172.511 183.451 1.00 39.32 665 ASP A N 1
ATOM 3477 C CA . ASP A 1 699 ? 130.901 171.315 183.916 1.00 39.32 665 ASP A CA 1
ATOM 3478 C C . ASP A 1 699 ? 132.151 171.070 183.088 1.00 39.32 665 ASP A C 1
ATOM 3479 O O . ASP A 1 699 ? 132.501 169.928 182.776 1.00 39.32 665 ASP A O 1
ATOM 3482 N N . SER A 1 700 ? 132.844 172.144 182.715 1.00 37.85 666 SER A N 1
ATOM 3483 C CA . SER A 1 700 ? 134.048 172.057 181.903 1.00 37.85 666 SER A CA 1
ATOM 3484 C C . SER A 1 700 ? 135.088 173.015 182.466 1.00 37.85 666 SER A C 1
ATOM 3485 O O . SER A 1 700 ? 134.827 173.767 183.409 1.00 37.85 666 SER A O 1
ATOM 3487 N N . LEU A 1 701 ? 136.282 172.980 181.882 1.00 32.27 667 LEU A N 1
ATOM 3488 C CA . LEU A 1 701 ? 137.388 173.834 182.287 1.00 32.27 667 LEU A CA 1
ATOM 3489 C C . LEU A 1 701 ? 137.700 174.817 181.168 1.00 32.27 667 LEU A C 1
ATOM 3490 O O . LEU A 1 701 ? 137.901 174.410 180.020 1.00 32.27 667 LEU A O 1
ATOM 3495 N N . THR A 1 702 ? 137.735 176.103 181.503 1.00 32.60 668 THR A N 1
ATOM 3496 C CA . THR A 1 702 ? 138.076 177.125 180.525 1.00 32.60 668 THR A CA 1
ATOM 3497 C C . THR A 1 702 ? 139.534 176.990 180.099 1.00 32.60 668 THR A C 1
ATOM 3498 O O . THR A 1 702 ? 140.393 176.558 180.870 1.00 32.60 668 THR A O 1
ATOM 3502 N N . HIS A 1 703 ? 139.807 177.363 178.851 1.00 28.67 669 HIS A N 1
ATOM 3503 C CA . HIS A 1 703 ? 141.087 177.089 178.214 1.00 28.67 669 HIS A CA 1
ATOM 3504 C C . HIS A 1 703 ? 141.593 178.341 177.512 1.00 28.67 669 HIS A C 1
ATOM 3505 O O . HIS A 1 703 ? 140.831 179.015 176.814 1.00 28.67 669 HIS A O 1
ATOM 3512 N N . LEU A 1 704 ? 142.876 178.649 177.702 1.00 25.92 670 LEU A N 1
ATOM 3513 C CA . LEU A 1 704 ? 143.515 179.789 177.059 1.00 25.92 670 LEU A CA 1
ATOM 3514 C C . LEU A 1 704 ? 144.876 179.366 176.526 1.00 25.92 670 LEU A C 1
ATOM 3515 O O . LEU A 1 704 ? 145.612 178.637 177.194 1.00 25.92 670 LEU A O 1
ATOM 3520 N N . THR A 1 705 ? 145.205 179.834 175.326 1.00 25.09 671 THR A N 1
ATOM 3521 C CA . THR A 1 705 ? 146.436 179.471 174.637 1.00 25.09 671 THR A CA 1
ATOM 3522 C C . THR A 1 705 ? 147.199 180.731 174.254 1.00 25.09 671 THR A C 1
ATOM 3523 O O . THR A 1 705 ? 146.597 181.731 173.857 1.00 25.09 671 THR A O 1
ATOM 3527 N N . LEU A 1 706 ? 148.524 180.685 174.383 1.00 24.63 672 LEU A N 1
ATOM 3528 C CA . LEU A 1 706 ? 149.376 181.829 174.095 1.00 24.63 672 LEU A CA 1
ATOM 3529 C C . LEU A 1 706 ? 150.556 181.411 173.231 1.00 24.63 672 LEU A C 1
ATOM 3530 O O . LEU A 1 706 ? 151.139 180.343 173.433 1.00 24.63 672 LEU A O 1
ATOM 3535 N N . GLU A 1 707 ? 150.896 182.260 172.263 1.00 27.41 673 GLU A N 1
ATOM 3536 C CA . GLU A 1 707 ? 152.103 182.115 171.463 1.00 27.41 673 GLU A CA 1
ATOM 3537 C C . GLU A 1 707 ? 152.751 183.485 171.325 1.00 27.41 673 GLU A C 1
ATOM 3538 O O . GLU A 1 707 ? 152.071 184.512 171.387 1.00 27.41 673 GLU A O 1
ATOM 3544 N N . ILE A 1 708 ? 154.072 183.498 171.142 1.00 28.78 674 ILE A N 1
ATOM 3545 C CA . ILE A 1 708 ? 154.827 184.742 171.091 1.00 28.78 674 ILE A CA 1
ATOM 3546 C C . ILE A 1 708 ? 155.673 184.787 169.827 1.00 28.78 674 ILE A C 1
ATOM 3547 O O . ILE A 1 708 ? 155.976 183.764 169.210 1.00 28.78 674 ILE A O 1
ATOM 3552 N N . HIS A 1 709 ? 156.052 186.006 169.450 1.00 35.91 675 HIS A N 1
ATOM 3553 C CA . HIS A 1 709 ? 157.005 186.254 168.379 1.00 35.91 675 HIS A CA 1
ATOM 3554 C C . HIS A 1 709 ? 158.087 187.185 168.902 1.00 35.91 675 HIS A C 1
ATOM 3555 O O . HIS A 1 709 ? 157.782 188.258 169.430 1.00 35.91 675 HIS A O 1
ATOM 3562 N N . ALA A 1 710 ? 159.344 186.777 168.755 1.00 37.69 676 ALA A N 1
ATOM 3563 C CA . ALA A 1 710 ? 160.485 187.566 169.194 1.00 37.69 676 ALA A CA 1
ATOM 3564 C C . ALA A 1 710 ? 161.406 187.817 168.010 1.00 37.69 676 ALA A C 1
ATOM 3565 O O . ALA A 1 710 ? 161.714 186.892 167.252 1.00 37.69 676 ALA A O 1
ATOM 3567 N N . ASN A 1 711 ? 161.842 189.064 167.856 1.00 42.24 677 ASN A N 1
ATOM 3568 C CA . ASN A 1 711 ? 162.732 189.446 166.762 1.00 42.24 677 ASN A CA 1
ATOM 3569 C C . ASN A 1 711 ? 164.161 189.111 167.166 1.00 42.24 677 ASN A C 1
ATOM 3570 O O . ASN A 1 711 ? 164.774 189.813 167.972 1.00 42.24 677 ASN A O 1
ATOM 3575 N N . THR A 1 712 ? 164.695 188.031 166.605 1.00 47.55 678 THR A N 1
ATOM 3576 C CA . THR A 1 712 ? 166.041 187.590 166.927 1.00 47.55 678 THR A CA 1
ATOM 3577 C C . THR A 1 712 ? 167.072 188.355 166.099 1.00 47.55 678 THR A C 1
ATOM 3578 O O . THR A 1 712 ? 166.742 189.101 165.174 1.00 47.55 678 THR A O 1
ATOM 3582 N N . ARG A 1 713 ? 168.342 188.166 166.449 1.00 50.00 679 ARG A N 1
ATOM 3583 C CA . ARG A 1 713 ? 169.457 188.786 165.745 1.00 50.00 679 ARG A CA 1
ATOM 3584 C C . ARG A 1 713 ? 170.184 187.718 164.939 1.00 50.00 679 ARG A C 1
ATOM 3585 O O . ARG A 1 713 ? 170.645 186.719 165.501 1.00 50.00 679 ARG A O 1
ATOM 3589 N N . SER A 1 714 ? 170.288 187.939 163.633 1.00 54.93 680 SER A N 1
ATOM 3590 C CA . SER A 1 714 ? 170.895 186.993 162.679 1.00 54.93 680 SER A CA 1
ATOM 3591 C C . SER A 1 714 ? 170.130 185.670 162.799 1.00 54.93 680 SER A C 1
ATOM 3592 O O . SER A 1 714 ? 168.891 185.678 162.842 1.00 54.93 680 SER A O 1
ATOM 3595 N N . ASP A 1 715 ? 170.820 184.534 162.853 1.00 51.76 681 ASP A N 1
ATOM 3596 C CA . ASP A 1 715 ? 170.196 183.222 163.008 1.00 51.76 681 ASP A CA 1
ATOM 3597 C C . ASP A 1 715 ? 170.694 182.635 164.324 1.00 51.76 681 ASP A C 1
ATOM 3598 O O . ASP A 1 715 ? 171.719 181.951 164.360 1.00 51.76 681 ASP A O 1
ATOM 3601 N N . LYS A 1 716 ? 169.963 182.899 165.407 1.00 50.88 682 LYS A N 1
ATOM 3602 C CA . LYS A 1 716 ? 170.402 182.471 166.727 1.00 50.88 682 LYS A CA 1
ATOM 3603 C C . LYS A 1 716 ? 169.296 181.902 167.603 1.00 50.88 682 LYS A C 1
ATOM 3604 O O . LYS A 1 716 ? 169.577 181.562 168.758 1.00 50.88 682 LYS A O 1
ATOM 3609 N N . ILE A 1 717 ? 168.066 181.785 167.103 1.00 50.00 683 ILE A N 1
ATOM 3610 C CA . ILE A 1 717 ? 166.887 181.364 167.867 1.00 50.00 683 ILE A CA 1
ATOM 3611 C C . ILE A 1 717 ? 166.564 182.414 168.926 1.00 50.00 683 ILE A C 1
ATOM 3612 O O . ILE A 1 717 ? 167.476 183.064 169.456 1.00 50.00 683 ILE A O 1
ATOM 3617 N N . PRO A 1 718 ? 165.291 182.628 169.256 1.00 50.00 684 PRO A N 1
ATOM 3618 C CA . PRO A 1 718 ? 164.964 183.637 170.270 1.00 50.00 684 PRO A CA 1
ATOM 3619 C C . PRO A 1 718 ? 165.593 183.298 171.615 1.00 50.00 684 PRO A C 1
ATOM 3620 O O . PRO A 1 718 ? 165.606 182.143 172.044 1.00 50.00 684 PRO A O 1
ATOM 3622 N N . ASP A 1 719 ? 166.115 184.325 172.280 1.00 44.65 685 ASP A N 1
ATOM 3623 C CA . ASP A 1 719 ? 166.791 184.179 173.563 1.00 44.65 685 ASP A CA 1
ATOM 3624 C C . ASP A 1 719 ? 166.113 185.075 174.589 1.00 44.65 685 ASP A C 1
ATOM 3625 O O . ASP A 1 719 ? 166.037 186.298 174.378 1.00 44.65 685 ASP A O 1
ATOM 3630 N N . PRO A 1 720 ? 165.614 184.536 175.703 1.00 40.46 686 PRO A N 1
ATOM 3631 C CA . PRO A 1 720 ? 164.907 185.385 176.675 1.00 40.46 686 PRO A CA 1
ATOM 3632 C C . PRO A 1 720 ? 165.781 186.453 177.305 1.00 40.46 686 PRO A C 1
ATOM 3633 O O . PRO A 1 720 ? 165.246 187.438 177.827 1.00 40.46 686 PRO A O 1
ATOM 3637 N N . ALA A 1 721 ? 167.103 186.299 177.273 1.00 43.85 687 ALA A N 1
ATOM 3638 C CA . ALA A 1 721 ? 167.994 187.242 177.931 1.00 43.85 687 ALA A CA 1
ATOM 3639 C C . ALA A 1 721 ? 168.433 188.393 177.037 1.00 43.85 687 ALA A C 1
ATOM 3640 O O . ALA A 1 721 ? 168.853 189.432 177.557 1.00 43.85 687 ALA A O 1
ATOM 3642 N N . ILE A 1 722 ? 168.355 188.242 175.715 1.00 46.80 688 ILE A N 1
ATOM 3643 C CA . ILE A 1 722 ? 168.825 189.285 174.808 1.00 46.80 688 ILE A CA 1
ATOM 3644 C C . ILE A 1 722 ? 167.722 189.707 173.846 1.00 46.80 688 ILE A C 1
ATOM 3645 O O . ILE A 1 722 ? 167.710 190.845 173.365 1.00 46.80 688 ILE A O 1
ATOM 3649 N N . ASP A 1 723 ? 166.788 188.805 173.562 1.00 42.70 689 ASP A N 1
ATOM 3650 C CA . ASP A 1 723 ? 165.726 189.048 172.595 1.00 42.70 689 ASP A CA 1
ATOM 3651 C C . ASP A 1 723 ? 164.409 189.258 173.327 1.00 42.70 689 ASP A C 1
ATOM 3652 O O . ASP A 1 723 ? 164.006 188.419 174.139 1.00 42.70 689 ASP A O 1
ATOM 3657 N N . GLU A 1 724 ? 163.742 190.368 173.034 1.00 39.18 690 GLU A N 1
ATOM 3658 C CA . GLU A 1 724 ? 162.490 190.702 173.692 1.00 39.18 690 GLU A CA 1
ATOM 3659 C C . GLU A 1 724 ? 161.300 190.228 172.865 1.00 39.18 690 GLU A C 1
ATOM 3660 O O . GLU A 1 724 ? 161.422 189.898 171.684 1.00 39.18 690 GLU A O 1
ATOM 3664 N N . VAL A 1 725 ? 160.139 190.196 173.509 1.00 38.46 691 VAL A N 1
ATOM 3665 C CA . VAL A 1 725 ? 158.912 189.757 172.854 1.00 38.46 691 VAL A CA 1
ATOM 3666 C C . VAL A 1 725 ? 158.323 190.920 172.070 1.00 38.46 691 VAL A C 1
ATOM 3667 O O . VAL A 1 725 ? 158.177 192.030 172.594 1.00 38.46 691 VAL A O 1
ATOM 3671 N N . SER A 1 726 ? 157.987 190.669 170.805 1.00 37.78 692 SER A N 1
ATOM 3672 C CA . SER A 1 726 ? 157.399 191.690 169.951 1.00 37.78 692 SER A CA 1
ATOM 3673 C C . SER A 1 726 ? 155.906 191.505 169.725 1.00 37.78 692 SER A C 1
ATOM 3674 O O . SER A 1 726 ? 155.236 192.465 169.332 1.00 37.78 692 SER A O 1
ATOM 3677 N N . MET A 1 727 ? 155.371 190.311 169.968 1.00 35.04 693 MET A N 1
ATOM 3678 C CA . MET A 1 727 ? 153.973 190.030 169.678 1.00 35.04 693 MET A CA 1
ATOM 3679 C C . MET A 1 727 ? 153.511 188.864 170.540 1.00 35.04 693 MET A C 1
ATOM 3680 O O . MET A 1 727 ? 154.264 187.913 170.759 1.00 35.04 693 MET A O 1
ATOM 3684 N N . ILE A 1 728 ? 152.276 188.953 171.033 1.00 32.11 694 ILE A N 1
ATOM 3685 C CA . ILE A 1 728 ? 151.626 187.879 171.776 1.00 32.11 694 ILE A CA 1
ATOM 3686 C C . ILE A 1 728 ? 150.275 187.607 171.131 1.00 32.11 694 ILE A C 1
ATOM 3687 O O . ILE A 1 728 ? 149.524 188.543 170.833 1.00 32.11 694 ILE A O 1
ATOM 3691 N N . ILE A 1 729 ? 149.975 186.332 170.901 1.00 30.12 695 ILE A N 1
ATOM 3692 C CA . ILE A 1 729 ? 148.725 185.900 170.291 1.00 30.12 695 ILE A CA 1
ATOM 3693 C C . ILE A 1 729 ? 148.027 184.974 171.274 1.00 30.12 695 ILE A C 1
ATOM 3694 O O . ILE A 1 729 ? 148.598 183.959 171.689 1.00 30.12 695 ILE A O 1
ATOM 3699 N N . TRP A 1 730 ? 146.799 185.322 171.645 1.00 29.64 696 TRP A N 1
ATOM 3700 C CA . TRP A 1 730 ? 146.019 184.540 172.592 1.00 29.64 696 TRP A CA 1
ATOM 3701 C C . TRP A 1 730 ? 144.686 184.161 171.967 1.00 29.64 696 TRP A C 1
ATOM 3702 O O . TRP A 1 730 ? 144.062 184.972 171.278 1.00 29.64 696 TRP A O 1
ATOM 3713 N N . CYS A 1 731 ? 144.259 182.923 172.204 1.00 30.37 697 CYS A N 1
ATOM 3714 C CA . CYS A 1 731 ? 142.985 182.426 171.699 1.00 30.37 697 CYS A CA 1
ATOM 3715 C C . CYS A 1 731 ? 142.292 181.642 172.802 1.00 30.37 697 CYS A C 1
ATOM 3716 O O . CYS A 1 731 ? 142.796 180.602 173.234 1.00 30.37 697 CYS A O 1
ATOM 3719 N N . LEU A 1 732 ? 141.142 182.137 173.251 1.00 30.69 698 LEU A N 1
ATOM 3720 C CA . LEU A 1 732 ? 140.335 181.442 174.244 1.00 30.69 698 LEU A CA 1
ATOM 3721 C C . LEU A 1 732 ? 139.377 180.481 173.555 1.00 30.69 698 LEU A C 1
ATOM 3722 O O . LEU A 1 732 ? 138.847 180.778 172.481 1.00 30.69 698 LEU A O 1
ATOM 3724 N N . GLU A 1 733 ? 139.156 179.327 174.179 1.00 31.31 699 GLU A N 1
ATOM 3725 C CA . GLU A 1 733 ? 138.271 178.310 173.621 1.00 31.31 699 GLU A CA 1
ATOM 3726 C C . GLU A 1 733 ? 136.826 178.733 173.856 1.00 31.31 699 GLU A C 1
ATOM 3727 O O . GLU A 1 733 ? 136.361 178.776 174.999 1.00 31.31 699 GLU A O 1
ATOM 3733 N N . GLU A 1 734 ? 136.114 179.048 172.772 1.00 35.58 700 GLU A N 1
ATOM 3734 C CA . GLU A 1 734 ? 134.750 179.552 172.873 1.00 35.58 700 GLU A CA 1
ATOM 3735 C C . GLU A 1 734 ? 133.732 178.464 173.178 1.00 35.58 700 GLU A C 1
ATOM 3736 O O . GLU A 1 734 ? 132.631 178.780 173.642 1.00 35.58 700 GLU A O 1
ATOM 3738 N N . GLU A 1 735 ? 134.065 177.199 172.919 1.00 36.60 701 GLU A N 1
ATOM 3739 C CA . GLU A 1 735 ? 133.101 176.123 173.124 1.00 36.60 701 GLU A CA 1
ATOM 3740 C C . GLU A 1 735 ? 132.751 175.957 174.597 1.00 36.60 701 GLU A C 1
ATOM 3741 O O . GLU A 1 735 ? 131.586 175.726 174.942 1.00 36.60 701 GLU A O 1
ATOM 3745 N N . THR A 1 736 ? 133.741 176.079 175.482 1.00 38.06 702 THR A N 1
ATOM 3746 C CA . THR A 1 736 ? 133.564 175.790 176.899 1.00 38.06 702 THR A CA 1
ATOM 3747 C C . THR A 1 736 ? 133.633 177.039 177.773 1.00 38.06 702 THR A C 1
ATOM 3748 O O . THR A 1 736 ? 133.799 176.925 178.991 1.00 38.06 702 THR A O 1
ATOM 3752 N N . PHE A 1 737 ? 133.501 178.227 177.186 1.00 37.67 703 PHE A N 1
ATOM 3753 C CA . PHE A 1 737 ? 133.624 179.451 177.963 1.00 37.67 703 PHE A CA 1
ATOM 3754 C C . PHE A 1 737 ? 132.246 179.994 178.305 1.00 37.67 703 PHE A C 1
ATOM 3755 O O . PHE A 1 737 ? 131.514 180.415 177.398 1.00 37.67 703 PHE A O 1
ATOM 3763 N N . PRO A 1 738 ? 131.851 180.007 179.576 1.00 40.90 704 PRO A N 1
ATOM 3764 C CA . PRO A 1 738 ? 130.554 180.580 179.952 1.00 40.90 704 PRO A CA 1
ATOM 3765 C C . PRO A 1 738 ? 130.616 182.084 180.164 1.00 40.90 704 PRO A C 1
ATOM 3766 O O . PRO A 1 738 ? 131.607 182.732 179.816 1.00 40.90 704 PRO A O 1
ATOM 3770 N N . LEU A 1 739 ? 129.538 182.642 180.711 1.00 47.06 705 LEU A N 1
ATOM 3771 C CA . LEU A 1 739 ? 129.354 184.022 181.148 1.00 47.06 705 LEU A CA 1
ATOM 3772 C C . LEU A 1 739 ? 129.115 184.981 179.985 1.00 47.06 705 LEU A C 1
ATOM 3773 O O . LEU A 1 739 ? 128.652 186.098 180.222 1.00 47.06 705 LEU A O 1
ATOM 3776 N N . ASP A 1 740 ? 129.384 184.582 178.740 1.00 49.41 706 ASP A N 1
ATOM 3777 C CA . ASP A 1 740 ? 129.043 185.348 177.544 1.00 49.41 706 ASP A CA 1
ATOM 3778 C C . ASP A 1 740 ? 129.360 186.837 177.646 1.00 49.41 706 ASP A C 1
ATOM 3779 O O . ASP A 1 740 ? 128.548 187.672 177.235 1.00 49.41 706 ASP A O 1
ATOM 3781 N N . LEU A 1 741 ? 130.521 187.185 178.193 1.00 49.85 707 LEU A N 1
ATOM 3782 C CA . LEU A 1 741 ? 130.911 188.585 178.237 1.00 49.85 707 LEU A CA 1
ATOM 3783 C C . LEU A 1 741 ? 131.421 189.038 176.871 1.00 49.85 707 LEU A C 1
ATOM 3784 O O . LEU A 1 741 ? 131.816 188.231 176.025 1.00 49.85 707 LEU A O 1
ATOM 3789 N N . ASP A 1 742 ? 131.404 190.353 176.663 1.00 50.59 708 ASP A N 1
ATOM 3790 C CA . ASP A 1 742 ? 131.732 190.946 175.366 1.00 50.59 708 ASP A CA 1
ATOM 3791 C C . ASP A 1 742 ? 133.243 190.912 175.168 1.00 50.59 708 ASP A C 1
ATOM 3792 O O . ASP A 1 742 ? 133.957 191.868 175.470 1.00 50.59 708 ASP A O 1
ATOM 3794 N N . ILE A 1 743 ? 133.735 189.789 174.642 1.00 46.23 709 ILE A N 1
ATOM 3795 C CA . ILE A 1 743 ? 135.148 189.615 174.337 1.00 46.23 709 ILE A CA 1
ATOM 3796 C C . ILE A 1 743 ? 135.270 188.976 172.959 1.00 46.23 709 ILE A C 1
ATOM 3797 O O . ILE A 1 743 ? 134.325 188.383 172.437 1.00 46.23 709 ILE A O 1
ATOM 3802 N N . ALA A 1 744 ? 136.455 189.114 172.367 1.00 43.31 710 ALA A N 1
ATOM 3803 C CA . ALA A 1 744 ? 136.672 188.729 170.980 1.00 43.31 710 ALA A CA 1
ATOM 3804 C C . ALA A 1 744 ? 137.089 187.276 170.800 1.00 43.31 710 ALA A C 1
ATOM 3805 O O . ALA A 1 744 ? 137.051 186.781 169.668 1.00 43.31 710 ALA A O 1
ATOM 3807 N N . TYR A 1 745 ? 137.492 186.590 171.869 1.00 38.94 711 TYR A N 1
ATOM 3808 C CA . TYR A 1 745 ? 138.003 185.220 171.867 1.00 38.94 711 TYR A CA 1
ATOM 3809 C C . TYR A 1 745 ? 139.322 185.085 171.115 1.00 38.94 711 TYR A C 1
ATOM 3810 O O . TYR A 1 745 ? 139.862 183.978 171.040 1.00 38.94 711 TYR A O 1
ATOM 3819 N N . GLU A 1 746 ? 139.858 186.170 170.562 1.00 38.13 712 GLU A N 1
ATOM 3820 C CA . GLU A 1 746 ? 141.148 186.179 169.888 1.00 38.13 712 GLU A CA 1
ATOM 3821 C C . GLU A 1 746 ? 141.684 187.600 169.922 1.00 38.13 712 GLU A C 1
ATOM 3822 O O . GLU A 1 746 ? 140.914 188.563 169.903 1.00 38.13 712 GLU A O 1
ATOM 3826 N N . GLY A 1 747 ? 143.003 187.725 169.971 1.00 32.16 713 GLY A N 1
ATOM 3827 C CA . GLY A 1 747 ? 143.609 189.039 170.038 1.00 32.16 713 GLY A CA 1
ATOM 3828 C C . GLY A 1 747 ? 145.101 188.967 169.824 1.00 32.16 713 GLY A C 1
ATOM 3829 O O . GLY A 1 747 ? 145.721 187.908 169.969 1.00 32.16 713 GLY A O 1
ATOM 3830 N N . ILE A 1 748 ? 145.670 190.117 169.475 1.00 34.37 714 ILE A N 1
ATOM 3831 C CA . ILE A 1 748 ? 147.096 190.257 169.212 1.00 34.37 714 ILE A CA 1
ATOM 3832 C C . ILE A 1 748 ? 147.598 191.490 169.949 1.00 34.37 714 ILE A C 1
ATOM 3833 O O . ILE A 1 748 ? 146.986 192.560 169.863 1.00 34.37 714 ILE A O 1
ATOM 3838 N N . MET A 1 749 ? 148.701 191.340 170.676 1.00 37.36 715 MET A N 1
ATOM 3839 C CA . MET A 1 749 ? 149.363 192.447 171.351 1.00 37.36 715 MET A CA 1
ATOM 3840 C C . MET A 1 749 ? 150.700 192.711 170.674 1.00 37.36 715 MET A C 1
ATOM 3841 O O . MET A 1 749 ? 151.505 191.791 170.511 1.00 37.36 715 MET A O 1
ATOM 3846 N N . ILE A 1 750 ? 150.932 193.961 170.281 1.00 41.27 716 ILE A N 1
ATOM 3847 C CA . ILE A 1 750 ? 152.150 194.355 169.583 1.00 41.27 716 ILE A CA 1
ATOM 3848 C C . ILE A 1 750 ? 152.758 195.549 170.305 1.00 41.27 716 ILE A C 1
ATOM 3849 O O . ILE A 1 750 ? 152.048 196.502 170.639 1.00 41.27 716 ILE A O 1
ATOM 3853 N N . VAL A 1 751 ? 154.064 195.495 170.550 1.00 43.10 717 VAL A N 1
ATOM 3854 C CA . VAL A 1 751 ? 154.778 196.634 171.116 1.00 43.10 717 VAL A CA 1
ATOM 3855 C C . VAL A 1 751 ? 155.173 197.578 169.989 1.00 43.10 717 VAL A C 1
ATOM 3856 O O . VAL A 1 751 ? 155.790 197.163 169.001 1.00 43.10 717 VAL A O 1
ATOM 3860 N N . HIS A 1 752 ? 154.812 198.852 170.130 1.00 55.01 718 HIS A N 1
ATOM 3861 C CA . HIS A 1 752 ? 155.104 199.843 169.097 1.00 55.01 718 HIS A CA 1
ATOM 3862 C C . HIS A 1 752 ? 155.245 201.199 169.781 1.00 55.01 718 HIS A C 1
ATOM 3863 O O . HIS A 1 752 ? 154.242 201.833 170.120 1.00 55.01 718 HIS A O 1
ATOM 3870 N N . LYS A 1 753 ? 156.487 201.632 169.978 1.00 60.38 719 LYS A N 1
ATOM 3871 C CA . LYS A 1 753 ? 156.740 202.939 170.560 1.00 60.38 719 LYS A CA 1
ATOM 3872 C C . LYS A 1 753 ? 156.445 204.041 169.547 1.00 60.38 719 LYS A C 1
ATOM 3873 O O . LYS A 1 753 ? 156.472 203.832 168.331 1.00 60.38 719 LYS A O 1
ATOM 3875 N N . ALA A 1 754 ? 156.155 205.235 170.069 1.00 66.01 720 ALA A N 1
ATOM 3876 C CA . ALA A 1 754 ? 155.884 206.379 169.205 1.00 66.01 720 ALA A CA 1
ATOM 3877 C C . ALA A 1 754 ? 157.105 206.804 168.400 1.00 66.01 720 ALA A C 1
ATOM 3878 O O . ALA A 1 754 ? 156.951 207.461 167.365 1.00 66.01 720 ALA A O 1
ATOM 3880 N N . SER A 1 755 ? 158.311 206.443 168.847 1.00 69.80 721 SER A N 1
ATOM 3881 C CA . SER A 1 755 ? 159.525 206.799 168.123 1.00 69.80 721 SER A CA 1
ATOM 3882 C C . SER A 1 755 ? 159.715 205.990 166.848 1.00 69.80 721 SER A C 1
ATOM 3883 O O . SER A 1 755 ? 160.579 206.341 166.037 1.00 69.80 721 SER A O 1
ATOM 3885 N N . GLU A 1 756 ? 158.941 204.927 166.649 1.00 70.75 722 GLU A N 1
ATOM 3886 C CA . GLU A 1 756 ? 159.052 204.112 165.447 1.00 70.75 722 GLU A CA 1
ATOM 3887 C C . GLU A 1 756 ? 158.281 204.779 164.308 1.00 70.75 722 GLU A C 1
ATOM 3888 O O . GLU A 1 756 ? 157.785 205.902 164.432 1.00 70.75 722 GLU A O 1
ATOM 3890 N N . ASP A 1 757 ? 158.177 204.087 163.177 1.00 70.62 723 ASP A N 1
ATOM 3891 C CA . ASP A 1 757 ? 157.471 204.632 162.026 1.00 70.62 723 ASP A CA 1
ATOM 3892 C C . ASP A 1 757 ? 155.980 204.752 162.317 1.00 70.62 723 ASP A C 1
ATOM 3893 O O . ASP A 1 757 ? 155.368 203.851 162.898 1.00 70.62 723 ASP A O 1
ATOM 3895 N N . SER A 1 758 ? 155.395 205.873 161.907 1.00 68.12 724 SER A N 1
ATOM 3896 C CA . SER A 1 758 ? 153.969 206.082 162.084 1.00 68.12 724 SER A CA 1
ATOM 3897 C C . SER A 1 758 ? 153.183 205.269 161.058 1.00 68.12 724 SER A C 1
ATOM 3898 O O . SER A 1 758 ? 153.740 204.686 160.124 1.00 68.12 724 SER A O 1
ATOM 3901 N N . THR A 1 759 ? 151.865 205.221 161.257 1.00 63.28 725 THR A N 1
ATOM 3902 C CA . THR A 1 759 ? 150.897 204.494 160.440 1.00 63.28 725 THR A CA 1
ATOM 3903 C C . THR A 1 759 ? 151.099 202.985 160.491 1.00 63.28 725 THR A C 1
ATOM 3904 O O . THR A 1 759 ? 150.353 202.254 159.827 1.00 63.28 725 THR A O 1
ATOM 3906 N N . PHE A 1 760 ? 152.080 202.492 161.245 1.00 55.91 726 PHE A N 1
ATOM 3907 C CA . PHE A 1 760 ? 152.209 201.051 161.453 1.00 55.91 726 PHE A CA 1
ATOM 3908 C C . PHE A 1 760 ? 150.990 200.450 162.141 1.00 55.91 726 PHE A C 1
ATOM 3909 O O . PHE A 1 760 ? 150.515 199.393 161.689 1.00 55.91 726 PHE A O 1
ATOM 3917 N N . PRO A 1 761 ? 150.446 201.030 163.222 1.00 54.28 727 PRO A N 1
ATOM 3918 C CA . PRO A 1 761 ? 149.198 200.476 163.773 1.00 54.28 727 PRO A CA 1
ATOM 3919 C C . PRO A 1 761 ? 148.050 200.466 162.782 1.00 54.28 727 PRO A C 1
ATOM 3920 O O . PRO A 1 761 ? 147.281 199.499 162.748 1.00 54.28 727 PRO A O 1
ATOM 3924 N N . THR A 1 762 ? 147.914 201.512 161.964 1.00 56.97 728 THR A N 1
ATOM 3925 C CA . THR A 1 762 ? 146.845 201.534 160.970 1.00 56.97 728 THR A CA 1
ATOM 3926 C C . THR A 1 762 ? 147.041 200.438 159.932 1.00 56.97 728 THR A C 1
ATOM 3927 O O . THR A 1 762 ? 146.081 199.763 159.539 1.00 56.97 728 THR A O 1
ATOM 3929 N N . LYS A 1 763 ? 148.281 200.241 159.481 1.00 53.58 729 LYS A N 1
ATOM 3930 C CA . LYS A 1 763 ? 148.561 199.190 158.510 1.00 53.58 729 LYS A CA 1
ATOM 3931 C C . LYS A 1 763 ? 148.265 197.812 159.088 1.00 53.58 729 LYS A C 1
ATOM 3932 O O . LYS A 1 763 ? 147.669 196.964 158.415 1.00 53.58 729 LYS A O 1
ATOM 3938 N N . ILE A 1 764 ? 148.661 197.573 160.342 1.00 52.08 730 ILE A N 1
ATOM 3939 C CA . ILE A 1 764 ? 148.393 196.282 160.972 1.00 52.08 730 ILE A CA 1
ATOM 3940 C C . ILE A 1 764 ? 146.893 196.067 161.141 1.00 52.08 730 ILE A C 1
ATOM 3941 O O . ILE A 1 764 ? 146.372 194.975 160.875 1.00 52.08 730 ILE A O 1
ATOM 3946 N N . GLN A 1 765 ? 146.176 197.103 161.582 1.00 54.64 731 GLN A N 1
ATOM 3947 C CA . GLN A 1 765 ? 144.736 196.980 161.782 1.00 54.64 731 GLN A CA 1
ATOM 3948 C C . GLN A 1 765 ? 144.022 196.699 160.467 1.00 54.64 731 GLN A C 1
ATOM 3949 O O . GLN A 1 765 ? 143.073 195.908 160.425 1.00 54.64 731 GLN A O 1
ATOM 3953 N N . HIS A 1 766 ? 144.460 197.343 159.383 1.00 59.59 732 HIS A N 1
ATOM 3954 C CA . HIS A 1 766 ? 143.899 197.040 158.070 1.00 59.59 732 HIS A CA 1
ATOM 3955 C C . HIS A 1 766 ? 144.233 195.617 157.640 1.00 59.59 732 HIS A C 1
ATOM 3956 O O . HIS A 1 766 ? 143.395 194.930 157.045 1.00 59.59 732 HIS A O 1
ATOM 3958 N N . CYS A 1 767 ? 145.455 195.159 157.928 1.00 30.00 733 CYS A N 1
ATOM 3959 C CA . CYS A 1 767 ? 145.856 193.812 157.535 1.00 30.00 733 CYS A CA 1
ATOM 3960 C C . CYS A 1 767 ? 145.010 192.751 158.229 1.00 30.00 733 CYS A C 1
ATOM 3961 O O . CYS A 1 767 ? 144.585 191.777 157.597 1.00 30.00 733 CYS A O 1
ATOM 3963 N N . ILE A 1 768 ? 144.757 192.915 159.527 1.00 52.69 734 ILE A N 1
ATOM 3964 C CA . ILE A 1 768 ? 143.932 191.952 160.251 1.00 52.69 734 ILE A CA 1
ATOM 3965 C C . ILE A 1 768 ? 142.464 192.199 159.928 1.00 52.69 734 ILE A C 1
ATOM 3966 O O . ILE A 1 768 ? 141.818 191.385 159.258 1.00 52.69 734 ILE A O 1
ATOM 3969 N N . ASN A 1 769 ? 141.928 193.316 160.419 1.00 54.51 735 ASN A N 1
ATOM 3970 C CA . ASN A 1 769 ? 140.586 193.831 160.152 1.00 54.51 735 ASN A CA 1
ATOM 3971 C C . ASN A 1 769 ? 139.476 192.976 160.752 1.00 54.51 735 ASN A C 1
ATOM 3972 O O . ASN A 1 769 ? 138.303 193.353 160.648 1.00 54.51 735 ASN A O 1
ATOM 3974 N N . GLU A 1 770 ? 139.795 191.840 161.367 1.00 49.46 736 GLU A N 1
ATOM 3975 C CA . GLU A 1 770 ? 138.816 191.038 162.090 1.00 49.46 736 GLU A CA 1
ATOM 3976 C C . GLU A 1 770 ? 139.210 190.823 163.541 1.00 49.46 736 GLU A C 1
ATOM 3977 O O . GLU A 1 770 ? 138.393 191.040 164.442 1.00 49.46 736 GLU A O 1
ATOM 3979 N N . ILE A 1 771 ? 140.445 190.409 163.787 1.00 43.68 737 ILE A N 1
ATOM 3980 C CA . ILE A 1 771 ? 140.931 190.195 165.150 1.00 43.68 737 ILE A CA 1
ATOM 3981 C C . ILE A 1 771 ? 141.428 191.526 165.708 1.00 43.68 737 ILE A C 1
ATOM 3982 O O . ILE A 1 771 ? 142.257 192.185 165.063 1.00 43.68 737 ILE A O 1
ATOM 3986 N N . PRO A 1 772 ? 140.946 191.957 166.872 1.00 42.71 738 PRO A N 1
ATOM 3987 C CA . PRO A 1 772 ? 141.418 193.223 167.440 1.00 42.71 738 PRO A CA 1
ATOM 3988 C C . PRO A 1 772 ? 142.892 193.161 167.805 1.00 42.71 738 PRO A C 1
ATOM 3989 O O . PRO A 1 772 ? 143.425 192.111 168.172 1.00 42.71 738 PRO A O 1
ATOM 3993 N N . VAL A 1 773 ? 143.554 194.310 167.693 1.00 38.57 739 VAL A N 1
ATOM 3994 C CA . VAL A 1 773 ? 144.980 194.438 167.965 1.00 38.57 739 VAL A CA 1
ATOM 3995 C C . VAL A 1 773 ? 145.183 195.598 168.928 1.00 38.57 739 VAL A C 1
ATOM 3996 O O . VAL A 1 773 ? 144.611 196.677 168.735 1.00 38.57 739 VAL A O 1
ATOM 4000 N N . MET A 1 774 ? 145.987 195.375 169.964 1.00 42.49 740 MET A N 1
ATOM 4001 C CA . MET A 1 774 ? 146.351 196.404 170.926 1.00 42.49 740 MET A CA 1
ATOM 4002 C C . MET A 1 774 ? 147.835 196.717 170.804 1.00 42.49 740 MET A C 1
ATOM 4003 O O . MET A 1 774 ? 148.650 195.821 170.561 1.00 42.49 740 MET A O 1
ATOM 4007 N N . PHE A 1 775 ? 148.182 197.991 170.969 1.00 44.37 741 PHE A N 1
ATOM 4008 C CA . PHE A 1 775 ? 149.551 198.462 170.809 1.00 44.37 741 PHE A CA 1
ATOM 4009 C C . PHE A 1 775 ? 150.032 199.079 172.114 1.00 44.37 741 PHE A C 1
ATOM 4010 O O . PHE A 1 775 ? 149.303 199.851 172.746 1.00 44.37 741 PHE A O 1
ATOM 4018 N N . TYR A 1 776 ? 151.257 198.739 172.510 1.00 41.11 742 TYR A N 1
ATOM 4019 C CA . TYR A 1 776 ? 151.820 199.172 173.779 1.00 41.11 742 TYR A CA 1
ATOM 4020 C C . TYR A 1 776 ? 153.188 199.798 173.554 1.00 41.11 742 TYR A C 1
ATOM 4021 O O . TYR A 1 776 ? 153.919 199.421 172.635 1.00 41.11 742 TYR A O 1
ATOM 4030 N N . GLU A 1 777 ? 153.524 200.766 174.409 1.00 42.99 743 GLU A N 1
ATOM 4031 C CA . GLU A 1 777 ? 154.775 201.500 174.250 1.00 42.99 743 GLU A CA 1
ATOM 4032 C C . GLU A 1 777 ? 155.988 200.610 174.494 1.00 42.99 743 GLU A C 1
ATOM 4033 O O . GLU A 1 777 ? 156.986 200.704 173.772 1.00 42.99 743 GLU A O 1
ATOM 4037 N N . SER A 1 778 ? 155.928 199.747 175.507 1.00 40.71 744 SER A N 1
ATOM 4038 C CA . SER A 1 778 ? 157.066 198.917 175.875 1.00 40.71 744 SER A CA 1
ATOM 4039 C C . SER A 1 778 ? 156.593 197.502 176.174 1.00 40.71 744 SER A C 1
ATOM 4040 O O . SER A 1 778 ? 155.395 197.225 176.260 1.00 40.71 744 SER A O 1
ATOM 4043 N N . GLU A 1 779 ? 157.565 196.600 176.329 1.00 38.97 745 GLU A N 1
ATOM 4044 C CA . GLU A 1 779 ? 157.253 195.204 176.615 1.00 38.97 745 GLU A CA 1
ATOM 4045 C C . GLU A 1 779 ? 156.670 195.028 178.012 1.00 38.97 745 GLU A C 1
ATOM 4046 O O . GLU A 1 779 ? 155.859 194.122 178.233 1.00 38.97 745 GLU A O 1
ATOM 4049 N N . PHE A 1 780 ? 157.073 195.872 178.964 1.00 38.66 746 PHE A N 1
ATOM 4050 C CA . PHE A 1 780 ? 156.544 195.770 180.321 1.00 38.66 746 PHE A CA 1
ATOM 4051 C C . PHE A 1 780 ? 155.048 196.060 180.357 1.00 38.66 746 PHE A C 1
ATOM 4052 O O . PHE A 1 780 ? 154.283 195.345 181.015 1.00 38.66 746 PHE A O 1
ATOM 4060 N N . GLU A 1 781 ? 154.610 197.111 179.659 1.00 38.32 747 GLU A N 1
ATOM 4061 C CA . GLU A 1 781 ? 153.182 197.404 179.598 1.00 38.32 747 GLU A CA 1
ATOM 4062 C C . GLU A 1 781 ? 152.423 196.294 178.890 1.00 38.32 747 GLU A C 1
ATOM 4063 O O . GLU A 1 781 ? 151.282 195.990 179.251 1.00 38.32 747 GLU A O 1
ATOM 4067 N N . MET A 1 782 ? 153.039 195.679 177.882 1.00 37.54 748 MET A N 1
ATOM 4068 C CA . MET A 1 782 ? 152.413 194.568 177.175 1.00 37.54 748 MET A CA 1
ATOM 4069 C C . MET A 1 782 ? 152.227 193.363 178.093 1.00 37.54 748 MET A C 1
ATOM 4070 O O . MET A 1 782 ? 151.178 192.708 178.079 1.00 37.54 748 MET A O 1
ATOM 4075 N N . PHE A 1 783 ? 153.235 193.068 178.918 1.00 35.21 749 PHE A N 1
ATOM 4076 C CA . PHE A 1 783 ? 153.106 191.980 179.884 1.00 35.21 749 PHE A CA 1
ATOM 4077 C C . PHE A 1 783 ? 152.072 192.304 180.955 1.00 35.21 749 PHE A C 1
ATOM 4078 O O . PHE A 1 783 ? 151.329 191.420 181.397 1.00 35.21 749 PHE A O 1
ATOM 4086 N N . GLU A 1 784 ? 152.012 193.564 181.392 1.00 34.84 750 GLU A N 1
ATOM 4087 C CA . GLU A 1 784 ? 150.983 193.963 182.348 1.00 34.84 750 GLU A CA 1
ATOM 4088 C C . GLU A 1 784 ? 149.590 193.806 181.752 1.00 34.84 750 GLU A C 1
ATOM 4089 O O . GLU A 1 784 ? 148.654 193.378 182.438 1.00 34.84 750 GLU A O 1
ATOM 4095 N N . ALA A 1 785 ? 149.431 194.157 180.475 1.00 34.78 751 ALA A N 1
ATOM 4096 C CA . ALA A 1 785 ? 148.149 193.967 179.806 1.00 34.78 751 ALA A CA 1
ATOM 4097 C C . ALA A 1 785 ? 147.800 192.490 179.692 1.00 34.78 751 ALA A C 1
ATOM 4098 O O . ALA A 1 785 ? 146.632 192.110 179.822 1.00 34.78 751 ALA A O 1
ATOM 4100 N N . LEU A 1 786 ? 148.797 191.642 179.432 1.00 31.93 752 LEU A N 1
ATOM 4101 C CA . LEU A 1 786 ? 148.543 190.204 179.406 1.00 31.93 752 LEU A CA 1
ATOM 4102 C C . LEU A 1 786 ? 148.085 189.702 180.770 1.00 31.93 752 LEU A C 1
ATOM 4103 O O . LEU A 1 786 ? 147.166 188.878 180.865 1.00 31.93 752 LEU A O 1
ATOM 4108 N N . THR A 1 787 ? 148.718 190.188 181.840 1.00 32.15 753 THR A N 1
ATOM 4109 C CA . THR A 1 787 ? 148.295 189.822 183.189 1.00 32.15 753 THR A CA 1
ATOM 4110 C C . THR A 1 787 ? 146.862 190.270 183.455 1.00 32.15 753 THR A C 1
ATOM 4111 O O . THR A 1 787 ? 146.061 189.518 184.028 1.00 32.15 753 THR A O 1
ATOM 4115 N N . ASP A 1 788 ? 146.520 191.491 183.039 1.00 32.30 754 ASP A N 1
ATOM 4116 C CA . ASP A 1 788 ? 145.160 191.988 183.223 1.00 32.30 754 ASP A CA 1
ATOM 4117 C C . ASP A 1 788 ? 144.154 191.148 182.446 1.00 32.30 754 ASP A C 1
ATOM 4118 O O . ASP A 1 788 ? 143.061 190.860 182.943 1.00 32.30 754 ASP A O 1
ATOM 4121 N N . LEU A 1 789 ? 144.505 190.751 181.221 1.00 30.96 755 LEU A N 1
ATOM 4122 C CA . LEU A 1 789 ? 143.623 189.898 180.430 1.00 30.96 755 LEU A CA 1
ATOM 4123 C C . LEU A 1 789 ? 143.413 188.544 181.092 1.00 30.96 755 LEU A C 1
ATOM 4124 O O . LEU A 1 789 ? 142.290 188.027 181.123 1.00 30.96 755 LEU A O 1
ATOM 4129 N N . VAL A 1 790 ? 144.486 187.947 181.614 1.00 30.39 756 VAL A N 1
ATOM 4130 C CA . VAL A 1 790 ? 144.364 186.649 182.272 1.00 30.39 756 VAL A CA 1
ATOM 4131 C C . VAL A 1 790 ? 143.498 186.766 183.519 1.00 30.39 756 VAL A C 1
ATOM 4132 O O . VAL A 1 790 ? 142.670 185.891 183.802 1.00 30.39 756 VAL A O 1
ATOM 4136 N N . LEU A 1 791 ? 143.669 187.847 184.281 1.00 31.79 757 LEU A N 1
ATOM 4137 C CA . LEU A 1 791 ? 142.832 188.055 185.459 1.00 31.79 757 LEU A CA 1
ATOM 4138 C C . LEU A 1 791 ? 141.371 188.267 185.076 1.00 31.79 757 LEU A C 1
ATOM 4139 O O . LEU A 1 791 ? 140.468 187.783 185.767 1.00 31.79 757 LEU A O 1
ATOM 4144 N N . LEU A 1 792 ? 141.119 188.996 183.987 1.00 32.26 758 LEU A N 1
ATOM 4145 C CA . LEU A 1 792 ? 139.746 189.276 183.579 1.00 32.26 758 LEU A CA 1
ATOM 4146 C C . LEU A 1 792 ? 139.044 188.015 183.086 1.00 32.26 758 LEU A C 1
ATOM 4147 O O . LEU A 1 792 ? 137.918 187.718 183.502 1.00 32.26 758 LEU A O 1
ATOM 4152 N N . LEU A 1 793 ? 139.693 187.260 182.197 1.00 31.51 759 LEU A N 1
ATOM 4153 C CA . LEU A 1 793 ? 139.082 186.034 181.693 1.00 31.51 759 LEU A CA 1
ATOM 4154 C C . LEU A 1 793 ? 139.047 184.952 182.765 1.00 31.51 759 LEU A C 1
ATOM 4155 O O . LEU A 1 793 ? 138.079 184.187 182.851 1.00 31.51 759 LEU A O 1
ATOM 4160 N N . ASP A 1 794 ? 140.092 184.879 183.589 1.00 32.11 760 ASP A N 1
ATOM 4161 C CA . ASP A 1 794 ? 140.275 183.868 184.624 1.00 32.11 760 ASP A CA 1
ATOM 4162 C C . ASP A 1 794 ? 140.148 182.466 184.039 1.00 32.11 760 ASP A C 1
ATOM 4163 O O . ASP A 1 794 ? 139.192 181.747 184.355 1.00 32.11 760 ASP A O 1
ATOM 4168 N N . PRO A 1 795 ? 141.080 182.042 183.190 1.00 29.56 761 PRO A N 1
ATOM 4169 C CA . PRO A 1 795 ? 140.996 180.700 182.613 1.00 29.56 761 PRO A CA 1
ATOM 4170 C C . PRO A 1 795 ? 141.529 179.636 183.557 1.00 29.56 761 PRO A C 1
ATOM 4171 O O . PRO A 1 795 ? 142.481 179.851 184.310 1.00 29.56 761 PRO A O 1
ATOM 4175 N N . ASP A 1 796 ? 140.892 178.467 183.505 1.00 29.66 762 ASP A N 1
ATOM 4176 C CA . ASP A 1 796 ? 141.328 177.346 184.328 1.00 29.66 762 ASP A CA 1
ATOM 4177 C C . ASP A 1 796 ? 142.594 176.696 183.789 1.00 29.66 762 ASP A C 1
ATOM 4178 O O . ASP A 1 796 ? 143.385 176.156 184.569 1.00 29.66 762 ASP A O 1
ATOM 4183 N N . ILE A 1 797 ? 142.802 176.732 182.475 1.00 27.91 763 ILE A N 1
ATOM 4184 C CA . ILE A 1 797 ? 143.924 176.064 181.827 1.00 27.91 763 ILE A CA 1
ATOM 4185 C C . ILE A 1 797 ? 144.660 177.074 180.959 1.00 27.91 763 ILE A C 1
ATOM 4186 O O . ILE A 1 797 ? 144.031 177.830 180.212 1.00 27.91 763 ILE A O 1
ATOM 4191 N N . LEU A 1 798 ? 145.986 177.091 181.063 1.00 26.55 764 LEU A N 1
ATOM 4192 C CA . LEU A 1 798 ? 146.846 177.878 180.190 1.00 26.55 764 LEU A CA 1
ATOM 4193 C C . LEU A 1 798 ? 147.704 176.928 179.368 1.00 26.55 764 LEU A C 1
ATOM 4194 O O . LEU A 1 798 ? 148.311 176.004 179.917 1.00 26.55 764 LEU A O 1
ATOM 4199 N N . SER A 1 799 ? 147.759 177.154 178.056 1.00 25.97 765 SER A N 1
ATOM 4200 C CA . SER A 1 799 ? 148.424 176.201 177.177 1.00 25.97 765 SER A CA 1
ATOM 4201 C C . SER A 1 799 ? 149.464 176.841 176.267 1.00 25.97 765 SER A C 1
ATOM 4202 O O . SER A 1 799 ? 149.778 178.028 176.390 1.00 25.97 765 SER A O 1
ATOM 4204 N N . GLY A 1 800 ? 149.988 176.041 175.344 1.00 29.34 766 GLY A N 1
ATOM 4205 C CA . GLY A 1 800 ? 151.045 176.428 174.434 1.00 29.34 766 GLY A CA 1
ATOM 4206 C C . GLY A 1 800 ? 151.728 175.175 173.934 1.00 29.34 766 GLY A C 1
ATOM 4207 O O . GLY A 1 800 ? 151.847 174.207 174.688 1.00 29.34 766 GLY A O 1
ATOM 4208 N N . PHE A 1 801 ? 152.165 175.159 172.673 1.00 32.71 767 PHE A N 1
ATOM 4209 C CA . PHE A 1 801 ? 152.721 173.930 172.116 1.00 32.71 767 PHE A CA 1
ATOM 4210 C C . PHE A 1 801 ? 153.985 173.508 172.853 1.00 32.71 767 PHE A C 1
ATOM 4211 O O . PHE A 1 801 ? 154.158 172.328 173.179 1.00 32.71 767 PHE A O 1
ATOM 4219 N N . GLU A 1 802 ? 154.878 174.454 173.123 1.00 32.33 768 GLU A N 1
ATOM 4220 C CA . GLU A 1 802 ? 156.040 174.226 173.976 1.00 32.33 768 GLU A CA 1
ATOM 4221 C C . GLU A 1 802 ? 156.127 175.401 174.936 1.00 32.33 768 GLU A C 1
ATOM 4222 O O . GLU A 1 802 ? 156.501 176.507 174.535 1.00 32.33 768 GLU A O 1
ATOM 4226 N N . ILE A 1 803 ? 155.777 175.163 176.204 1.00 31.47 769 ILE A N 1
ATOM 4227 C CA . ILE A 1 803 ? 155.686 176.241 177.179 1.00 31.47 769 ILE A CA 1
ATOM 4228 C C . ILE A 1 803 ? 156.977 176.449 177.950 1.00 31.47 769 ILE A C 1
ATOM 4229 O O . ILE A 1 803 ? 157.019 177.308 178.840 1.00 31.47 769 ILE A O 1
ATOM 4234 N N . HIS A 1 804 ? 158.033 175.700 177.644 1.00 38.63 770 HIS A N 1
ATOM 4235 C CA . HIS A 1 804 ? 159.279 175.820 178.394 1.00 38.63 770 HIS A CA 1
ATOM 4236 C C . HIS A 1 804 ? 160.229 176.824 177.746 1.00 38.63 770 HIS A C 1
ATOM 4237 O O . HIS A 1 804 ? 160.659 177.786 178.389 1.00 38.63 770 HIS A O 1
ATOM 4244 N N . ASN A 1 805 ? 160.565 176.612 176.476 1.00 38.24 771 ASN A N 1
ATOM 4245 C CA . ASN A 1 805 ? 161.419 177.538 175.747 1.00 38.24 771 ASN A CA 1
ATOM 4246 C C . ASN A 1 805 ? 160.638 178.627 175.023 1.00 38.24 771 ASN A C 1
ATOM 4247 O O . ASN A 1 805 ? 161.252 179.574 174.520 1.00 38.24 771 ASN A O 1
ATOM 4252 N N . PHE A 1 806 ? 159.314 178.523 174.964 1.00 34.71 772 PHE A N 1
ATOM 4253 C CA . PHE A 1 806 ? 158.485 179.483 174.247 1.00 34.71 772 PHE A CA 1
ATOM 4254 C C . PHE A 1 806 ? 157.176 179.650 175.009 1.00 34.71 772 PHE A C 1
ATOM 4255 O O . PHE A 1 806 ? 156.999 179.099 176.098 1.00 34.71 772 PHE A O 1
ATOM 4263 N N . SER A 1 807 ? 156.255 180.419 174.425 1.00 28.62 773 SER A N 1
ATOM 4264 C CA . SER A 1 807 ? 154.915 180.653 174.974 1.00 28.62 773 SER A CA 1
ATOM 4265 C C . SER A 1 807 ? 155.064 181.273 176.357 1.00 28.62 773 SER A C 1
ATOM 4266 O O . SER A 1 807 ? 155.697 182.337 176.470 1.00 28.62 773 SER A O 1
ATOM 4269 N N . TRP A 1 808 ? 154.521 180.670 177.417 1.00 27.73 774 TRP A N 1
ATOM 4270 C CA . TRP A 1 808 ? 154.565 181.291 178.736 1.00 27.73 774 TRP A CA 1
ATOM 4271 C C . TRP A 1 808 ? 155.958 181.231 179.347 1.00 27.73 774 TRP A C 1
ATOM 4272 O O . TRP A 1 808 ? 156.328 182.120 180.120 1.00 27.73 774 TRP A O 1
ATOM 4283 N N . GLY A 1 809 ? 156.733 180.192 179.031 1.00 33.26 775 GLY A N 1
ATOM 4284 C CA . GLY A 1 809 ? 158.064 180.074 179.606 1.00 33.26 775 GLY A CA 1
ATOM 4285 C C . GLY A 1 809 ? 158.988 181.198 179.187 1.00 33.26 775 GLY A C 1
ATOM 4286 O O . GLY A 1 809 ? 159.767 181.706 179.995 1.00 33.26 775 GLY A O 1
ATOM 4287 N N . TYR A 1 810 ? 158.919 181.596 177.915 1.00 35.82 776 TYR A N 1
ATOM 4288 C CA . TYR A 1 810 ? 159.722 182.720 177.446 1.00 35.82 776 TYR A CA 1
ATOM 4289 C C . TYR A 1 810 ? 159.362 183.997 178.191 1.00 35.82 776 TYR A C 1
ATOM 4290 O O . TYR A 1 810 ? 160.248 184.755 178.602 1.00 35.82 776 TYR A O 1
ATOM 4299 N N . ILE A 1 811 ? 158.065 184.247 178.383 1.00 33.01 777 ILE A N 1
ATOM 4300 C CA . ILE A 1 811 ? 157.626 185.446 179.091 1.00 33.01 777 ILE A CA 1
ATOM 4301 C C . ILE A 1 811 ? 158.089 185.413 180.541 1.00 33.01 777 ILE A C 1
ATOM 4302 O O . ILE A 1 811 ? 158.553 186.423 181.084 1.00 33.01 777 ILE A O 1
ATOM 4307 N N . ILE A 1 812 ? 157.963 184.255 181.192 1.00 34.06 778 ILE A N 1
ATOM 4308 C CA . ILE A 1 812 ? 158.370 184.131 182.589 1.00 34.06 778 ILE A CA 1
ATOM 4309 C C . ILE A 1 812 ? 159.869 184.365 182.726 1.00 34.06 778 ILE A C 1
ATOM 4310 O O . ILE A 1 812 ? 160.323 185.095 183.616 1.00 34.06 778 ILE A O 1
ATOM 4315 N N . GLU A 1 813 ? 160.660 183.756 181.839 1.00 36.90 779 GLU A N 1
ATOM 4316 C CA . GLU A 1 813 ? 162.106 183.940 181.886 1.00 36.90 779 GLU A CA 1
ATOM 4317 C C . GLU A 1 813 ? 162.488 185.392 181.636 1.00 36.90 779 GLU A C 1
ATOM 4318 O O . GLU A 1 813 ? 163.358 185.938 182.323 1.00 36.90 779 GLU A O 1
ATOM 4322 N N . ARG A 1 814 ? 161.851 186.034 180.655 1.00 37.83 780 ARG A N 1
ATOM 4323 C CA . ARG A 1 814 ? 162.165 187.427 180.360 1.00 37.83 780 ARG A CA 1
ATOM 4324 C C . ARG A 1 814 ? 161.824 188.331 181.537 1.00 37.83 780 ARG A C 1
ATOM 4325 O O . ARG A 1 814 ? 162.620 189.200 181.911 1.00 37.83 780 ARG A O 1
ATOM 4333 N N . CYS A 1 815 ? 160.653 188.130 182.146 1.00 37.61 781 CYS A N 1
ATOM 4334 C CA . CYS A 1 815 ? 160.263 188.948 183.290 1.00 37.61 781 CYS A CA 1
ATOM 4335 C C . CYS A 1 815 ? 161.194 188.721 184.474 1.00 37.61 781 CYS A C 1
ATOM 4336 O O . CYS A 1 815 ? 161.547 189.668 185.186 1.00 37.61 781 CYS A O 1
ATOM 4339 N N . GLN A 1 816 ? 161.601 187.471 184.703 1.00 38.70 782 GLN A N 1
ATOM 4340 C CA . GLN A 1 816 ? 162.479 187.171 185.828 1.00 38.70 782 GLN A CA 1
ATOM 4341 C C . GLN A 1 816 ? 163.878 187.735 185.612 1.00 38.70 782 GLN A C 1
ATOM 4342 O O . GLN A 1 816 ? 164.519 188.195 186.563 1.00 38.70 782 GLN A O 1
ATOM 4346 N N . LYS A 1 817 ? 164.368 187.711 184.373 1.00 39.28 783 LYS A N 1
ATOM 4347 C CA . LYS A 1 817 ? 165.741 188.115 184.087 1.00 39.28 783 LYS A CA 1
ATOM 4348 C C . LYS A 1 817 ? 165.873 189.624 183.899 1.00 39.28 783 LYS A C 1
ATOM 4349 O O . LYS A 1 817 ? 166.618 190.283 184.631 1.00 39.28 783 LYS A O 1
ATOM 4355 N N . ILE A 1 818 ? 165.161 190.184 182.926 1.00 40.10 784 ILE A N 1
ATOM 4356 C CA . ILE A 1 818 ? 165.366 191.575 182.540 1.00 40.10 784 ILE A CA 1
ATOM 4357 C C . ILE A 1 818 ? 164.543 192.522 183.401 1.00 40.10 784 ILE A C 1
ATOM 4358 O O . ILE A 1 818 ? 165.075 193.471 183.981 1.00 40.10 784 ILE A O 1
ATOM 4362 N N . HIS A 1 819 ? 163.235 192.285 183.500 1.00 40.42 785 HIS A N 1
ATOM 4363 C CA . HIS A 1 819 ? 162.354 193.205 184.207 1.00 40.42 785 HIS A CA 1
ATOM 4364 C C . HIS A 1 819 ? 162.326 192.976 185.712 1.00 40.42 785 HIS A C 1
ATOM 4365 O O . HIS A 1 819 ? 161.781 193.819 186.432 1.00 40.42 785 HIS A O 1
ATOM 4372 N N . GLN A 1 820 ? 162.897 191.871 186.197 1.00 39.20 786 GLN A N 1
ATOM 4373 C CA . GLN A 1 820 ? 162.866 191.522 187.619 1.00 39.20 786 GLN A CA 1
ATOM 4374 C C . GLN A 1 820 ? 161.432 191.494 188.140 1.00 39.20 786 GLN A C 1
ATOM 4375 O O . GLN A 1 820 ? 161.132 191.970 189.237 1.00 39.20 786 GLN A O 1
ATOM 4379 N N . PHE A 1 821 ? 160.538 190.926 187.337 1.00 39.06 787 PHE A N 1
ATOM 4380 C CA . PHE A 1 821 ? 159.111 190.889 187.621 1.00 39.06 787 PHE A CA 1
ATOM 4381 C C . PHE A 1 821 ? 158.681 189.449 187.850 1.00 39.06 787 PHE A C 1
ATOM 4382 O O . PHE A 1 821 ? 159.044 188.558 187.075 1.00 39.06 787 PHE A O 1
ATOM 4390 N N . ASP A 1 822 ? 157.914 189.221 188.916 1.00 39.69 788 ASP A N 1
ATOM 4391 C CA . ASP A 1 822 ? 157.394 187.890 189.226 1.00 39.69 788 ASP A CA 1
ATOM 4392 C C . ASP A 1 822 ? 156.006 187.762 188.608 1.00 39.69 788 ASP A C 1
ATOM 4393 O O . ASP A 1 822 ? 154.977 187.923 189.264 1.00 39.69 788 ASP A O 1
ATOM 4398 N N . ILE A 1 823 ? 155.987 187.465 187.306 1.00 35.49 789 ILE A N 1
ATOM 4399 C CA . ILE A 1 823 ? 154.722 187.361 186.591 1.00 35.49 789 ILE A CA 1
ATOM 4400 C C . ILE A 1 823 ? 153.942 186.117 186.995 1.00 35.49 789 ILE A C 1
ATOM 4401 O O . ILE A 1 823 ? 152.719 186.077 186.824 1.00 35.49 789 ILE A O 1
ATOM 4406 N N . VAL A 1 824 ? 154.615 185.100 187.539 1.00 35.23 790 VAL A N 1
ATOM 4407 C CA . VAL A 1 824 ? 153.915 183.899 187.989 1.00 35.23 790 VAL A CA 1
ATOM 4408 C C . VAL A 1 824 ? 152.977 184.234 189.142 1.00 35.23 790 VAL A C 1
ATOM 4409 O O . VAL A 1 824 ? 151.850 183.729 189.213 1.00 35.23 790 VAL A O 1
ATOM 4413 N N . ARG A 1 825 ? 153.424 185.096 190.057 1.00 34.73 791 ARG A N 1
ATOM 4414 C CA . ARG A 1 825 ? 152.561 185.528 191.152 1.00 34.73 791 ARG A CA 1
ATOM 4415 C C . ARG A 1 825 ? 151.364 186.316 190.634 1.00 34.73 791 ARG A C 1
ATOM 4416 O O . ARG A 1 825 ? 150.254 186.190 191.163 1.00 34.73 791 ARG A O 1
ATOM 4418 N N . GLU A 1 826 ? 151.571 187.144 189.608 1.00 34.72 792 GLU A N 1
ATOM 4419 C CA . GLU A 1 826 ? 150.471 187.931 189.060 1.00 34.72 792 GLU A CA 1
ATOM 4420 C C . GLU A 1 826 ? 149.471 187.065 188.305 1.00 34.72 792 GLU A C 1
ATOM 4421 O O . GLU A 1 826 ? 148.275 187.374 188.292 1.00 34.72 792 GLU A O 1
ATOM 4427 N N . LEU A 1 827 ? 149.934 185.992 187.666 1.00 31.90 793 LEU A N 1
ATOM 4428 C CA . LEU A 1 827 ? 149.037 185.116 186.923 1.00 31.90 793 LEU A CA 1
ATOM 4429 C C . LEU A 1 827 ? 148.241 184.175 187.818 1.00 31.90 793 LEU A C 1
ATOM 4430 O O . LEU A 1 827 ? 147.306 183.532 187.332 1.00 31.90 793 LEU A O 1
ATOM 4435 N N . ALA A 1 828 ? 148.581 184.078 189.099 1.00 33.25 794 ALA A N 1
ATOM 4436 C CA . ALA A 1 828 ? 147.868 183.198 190.010 1.00 33.25 794 ALA A CA 1
ATOM 4437 C C . ALA A 1 828 ? 146.527 183.806 190.409 1.00 33.25 794 ALA A C 1
ATOM 4438 O O . ALA A 1 828 ? 146.270 184.996 190.210 1.00 33.25 794 ALA A O 1
ATOM 4440 N N . ARG A 1 829 ? 145.668 182.968 190.985 1.00 33.22 795 ARG A N 1
ATOM 4441 C CA . ARG A 1 829 ? 144.353 183.396 191.440 1.00 33.22 795 ARG A CA 1
ATOM 4442 C C . ARG A 1 829 ? 144.345 183.829 192.900 1.00 33.22 795 ARG A C 1
ATOM 4443 O O . ARG A 1 829 ? 143.271 184.086 193.450 1.00 33.22 795 ARG A O 1
ATOM 4449 N N . VAL A 1 830 ? 145.511 183.909 193.539 1.00 36.95 796 VAL A N 1
ATOM 4450 C CA . VAL A 1 830 ? 145.629 184.370 194.918 1.00 36.95 796 VAL A CA 1
ATOM 4451 C C . VAL A 1 830 ? 146.754 185.395 194.976 1.00 36.95 796 VAL A C 1
ATOM 4452 O O . VAL A 1 830 ? 147.876 185.110 194.545 1.00 36.95 796 VAL A O 1
ATOM 4454 N N . LYS A 1 831 ? 146.457 186.589 195.497 1.00 41.54 797 LYS A N 1
ATOM 4455 C CA . LYS A 1 831 ? 147.477 187.630 195.581 1.00 41.54 797 LYS A CA 1
ATOM 4456 C C . LYS A 1 831 ? 148.602 187.234 196.532 1.00 41.54 797 LYS A C 1
ATOM 4457 O O . LYS A 1 831 ? 149.784 187.436 196.230 1.00 41.54 797 LYS A O 1
ATOM 4462 N N . CYS A 1 832 ? 148.257 186.673 197.685 1.00 45.95 798 CYS A N 1
ATOM 4463 C CA . CYS A 1 832 ? 149.235 186.311 198.699 1.00 45.95 798 CYS A CA 1
ATOM 4464 C C . CYS A 1 832 ? 149.334 184.796 198.835 1.00 45.95 798 CYS A C 1
ATOM 4465 O O . CYS A 1 832 ? 148.526 184.041 198.287 1.00 45.95 798 CYS A O 1
ATOM 4467 N N . GLN A 1 833 ? 150.349 184.364 199.587 1.00 48.00 799 GLN A N 1
ATOM 4468 C CA . GLN A 1 833 ? 150.621 182.949 199.845 1.00 48.00 799 GLN A CA 1
ATOM 4469 C C . GLN A 1 833 ? 150.842 182.185 198.537 1.00 48.00 799 GLN A C 1
ATOM 4470 O O . GLN A 1 833 ? 150.082 181.284 198.172 1.00 48.00 799 GLN A O 1
ATOM 4472 N N . ILE A 1 834 ? 151.906 182.571 197.836 1.00 46.54 800 ILE A N 1
ATOM 4473 C CA . ILE A 1 834 ? 152.289 181.966 196.562 1.00 46.54 800 ILE A CA 1
ATOM 4474 C C . ILE A 1 834 ? 151.161 182.086 195.543 1.00 46.54 800 ILE A C 1
ATOM 4475 O O . ILE A 1 834 ? 151.269 182.831 194.569 1.00 46.54 800 ILE A O 1
ATOM 4477 N N . LYS A 1 837 ? 157.843 177.370 194.845 1.00 93.02 803 LYS A N 1
ATOM 4478 C CA . LYS A 1 837 ? 158.792 177.485 195.946 1.00 93.02 803 LYS A CA 1
ATOM 4479 C C . LYS A 1 837 ? 160.163 176.954 195.543 1.00 93.02 803 LYS A C 1
ATOM 4480 O O . LYS A 1 837 ? 161.183 177.605 195.772 1.00 93.02 803 LYS A O 1
ATOM 4482 N N . LEU A 1 838 ? 160.181 175.766 194.942 1.00 88.69 804 LEU A N 1
ATOM 4483 C CA . LEU A 1 838 ? 161.410 175.128 194.499 1.00 88.69 804 LEU A CA 1
ATOM 4484 C C . LEU A 1 838 ? 161.217 174.565 193.099 1.00 88.69 804 LEU A C 1
ATOM 4485 O O . LEU A 1 838 ? 160.093 174.274 192.680 1.00 88.69 804 LEU A O 1
ATOM 4487 N N . SER A 1 839 ? 162.326 174.420 192.379 1.00 81.63 805 SER A N 1
ATOM 4488 C CA . SER A 1 839 ? 162.274 173.891 191.023 1.00 81.63 805 SER A CA 1
ATOM 4489 C C . SER A 1 839 ? 161.846 172.428 191.034 1.00 81.63 805 SER A C 1
ATOM 4490 O O . SER A 1 839 ? 162.289 171.639 191.873 1.00 81.63 805 SER A O 1
ATOM 4492 N N . ASP A 1 840 ? 160.981 172.069 190.090 1.00 72.96 806 ASP A N 1
ATOM 4493 C CA . ASP A 1 840 ? 160.455 170.713 189.966 1.00 72.96 806 ASP A CA 1
ATOM 4494 C C . ASP A 1 840 ? 161.073 170.076 188.726 1.00 72.96 806 ASP A C 1
ATOM 4495 O O . ASP A 1 840 ? 160.620 170.315 187.604 1.00 72.96 806 ASP A O 1
ATOM 4497 N N . THR A 1 841 ? 162.108 169.260 188.934 1.00 67.08 807 THR A N 1
ATOM 4498 C CA . THR A 1 841 ? 162.738 168.572 187.814 1.00 67.08 807 THR A CA 1
ATOM 4499 C C . THR A 1 841 ? 161.821 167.510 187.221 1.00 67.08 807 THR A C 1
ATOM 4500 O O . THR A 1 841 ? 161.877 167.251 186.013 1.00 67.08 807 THR A O 1
ATOM 4504 N N . TRP A 1 842 ? 160.978 166.888 188.049 1.00 60.98 808 TRP A N 1
ATOM 4505 C CA . TRP A 1 842 ? 160.043 165.891 187.542 1.00 60.98 808 TRP A CA 1
ATOM 4506 C C . TRP A 1 842 ? 159.061 166.508 186.555 1.00 60.98 808 TRP A C 1
ATOM 4507 O O . TRP A 1 842 ? 158.801 165.940 185.488 1.00 60.98 808 TRP A O 1
ATOM 4518 N N . GLY A 1 843 ? 158.512 167.676 186.890 1.00 56.02 809 GLY A N 1
ATOM 4519 C CA . GLY A 1 843 ? 157.588 168.333 185.982 1.00 56.02 809 GLY A CA 1
ATOM 4520 C C . GLY A 1 843 ? 158.251 168.775 184.692 1.00 56.02 809 GLY A C 1
ATOM 4521 O O . GLY A 1 843 ? 157.680 168.627 183.609 1.00 56.02 809 GLY A O 1
ATOM 4522 N N . TYR A 1 844 ? 159.463 169.325 184.787 1.00 56.59 810 TYR A N 1
ATOM 4523 C CA . TYR A 1 844 ? 160.176 169.748 183.586 1.00 56.59 810 TYR A CA 1
ATOM 4524 C C . TYR A 1 844 ? 160.487 168.561 182.684 1.00 56.59 810 TYR A C 1
ATOM 4525 O O . TYR A 1 844 ? 160.351 168.650 181.459 1.00 56.59 810 TYR A O 1
ATOM 4534 N N . ALA A 1 845 ? 160.906 167.441 183.272 1.00 55.96 811 ALA A N 1
ATOM 4535 C CA . ALA A 1 845 ? 161.294 166.283 182.477 1.00 55.96 811 ALA A CA 1
ATOM 4536 C C . ALA A 1 845 ? 160.097 165.512 181.937 1.00 55.96 811 ALA A C 1
ATOM 4537 O O . ALA A 1 845 ? 160.215 164.853 180.898 1.00 55.96 811 ALA A O 1
ATOM 4539 N N . HIS A 1 846 ? 158.949 165.568 182.611 1.00 58.55 812 HIS A N 1
ATOM 4540 C CA . HIS A 1 846 ? 157.820 164.715 182.264 1.00 58.55 812 HIS A CA 1
ATOM 4541 C C . HIS A 1 846 ? 156.614 165.477 181.736 1.00 58.55 812 HIS A C 1
ATOM 4542 O O . HIS A 1 846 ? 156.096 165.131 180.671 1.00 58.55 812 HIS A O 1
ATOM 4549 N N . SER A 1 847 ? 156.134 166.492 182.457 1.00 54.71 813 SER A N 1
ATOM 4550 C CA . SER A 1 847 ? 155.008 167.288 181.978 1.00 54.71 813 SER A CA 1
ATOM 4551 C C . SER A 1 847 ? 154.815 168.564 182.787 1.00 54.71 813 SER A C 1
ATOM 4552 O O . SER A 1 847 ? 154.715 168.510 184.017 1.00 54.71 813 SER A O 1
ATOM 4554 N N . SER A 1 848 ? 154.741 169.710 182.104 1.00 50.78 814 SER A N 1
ATOM 4555 C CA . SER A 1 848 ? 154.312 170.979 182.695 1.00 50.78 814 SER A CA 1
ATOM 4556 C C . SER A 1 848 ? 155.198 171.373 183.883 1.00 50.78 814 SER A C 1
ATOM 4557 O O . SER A 1 848 ? 154.783 171.368 185.043 1.00 50.78 814 SER A O 1
ATOM 4559 N N . GLY A 1 849 ? 156.448 171.699 183.554 1.00 51.34 815 GLY A N 1
ATOM 4560 C CA . GLY A 1 849 ? 157.387 172.121 184.582 1.00 51.34 815 GLY A CA 1
ATOM 4561 C C . GLY A 1 849 ? 156.943 173.372 185.318 1.00 51.34 815 GLY A C 1
ATOM 4562 O O . GLY A 1 849 ? 157.190 173.516 186.517 1.00 51.34 815 GLY A O 1
ATOM 4563 N N . ILE A 1 850 ? 156.290 174.293 184.614 1.00 43.72 816 ILE A N 1
ATOM 4564 C CA . ILE A 1 850 ? 155.791 175.518 185.230 1.00 43.72 816 ILE A CA 1
ATOM 4565 C C . ILE A 1 850 ? 154.597 175.196 186.117 1.00 43.72 816 ILE A C 1
ATOM 4566 O O . ILE A 1 850 ? 153.849 174.243 185.872 1.00 43.72 816 ILE A O 1
ATOM 4571 N N . MET A 1 851 ? 154.411 176.002 187.161 1.00 44.16 817 MET A N 1
ATOM 4572 C CA . MET A 1 851 ? 153.315 175.808 188.107 1.00 44.16 817 MET A CA 1
ATOM 4573 C C . MET A 1 851 ? 152.799 177.172 188.542 1.00 44.16 817 MET A C 1
ATOM 4574 O O . MET A 1 851 ? 153.528 177.940 189.176 1.00 44.16 817 MET A O 1
ATOM 4579 N N . ILE A 1 852 ? 151.547 177.468 188.205 1.00 34.49 818 ILE A N 1
ATOM 4580 C CA . ILE A 1 852 ? 150.876 178.698 188.608 1.00 34.49 818 ILE A CA 1
ATOM 4581 C C . ILE A 1 852 ? 149.716 178.320 189.519 1.00 34.49 818 ILE A C 1
ATOM 4582 O O . ILE A 1 852 ? 148.937 177.415 189.197 1.00 34.49 818 ILE A O 1
ATOM 4587 N N . THR A 1 853 ? 149.614 179.001 190.659 1.00 32.70 819 THR A N 1
ATOM 4588 C CA . THR A 1 853 ? 148.621 178.652 191.669 1.00 32.70 819 THR A CA 1
ATOM 4589 C C . THR A 1 853 ? 147.209 178.798 191.120 1.00 32.70 819 THR A C 1
ATOM 4590 O O . THR A 1 853 ? 146.807 179.884 190.691 1.00 32.70 819 THR A O 1
ATOM 4594 N N . GLY A 1 854 ? 146.453 177.702 191.145 1.00 30.89 820 GLY A N 1
ATOM 4595 C CA . GLY A 1 854 ? 145.070 177.709 190.730 1.00 30.89 820 GLY A CA 1
ATOM 4596 C C . GLY A 1 854 ? 144.825 177.454 189.259 1.00 30.89 820 GLY A C 1
ATOM 4597 O O . GLY A 1 854 ? 143.661 177.361 188.851 1.00 30.89 820 GLY A O 1
ATOM 4598 N N . ARG A 1 855 ? 145.873 177.335 188.450 1.00 28.87 821 ARG A N 1
ATOM 4599 C CA . ARG A 1 855 ? 145.732 177.087 187.024 1.00 28.87 821 ARG A CA 1
ATOM 4600 C C . ARG A 1 855 ? 146.551 175.866 186.637 1.00 28.87 821 ARG A C 1
ATOM 4601 O O . ARG A 1 855 ? 147.547 175.536 187.286 1.00 28.87 821 ARG A O 1
ATOM 4609 N N . HIS A 1 856 ? 146.122 175.197 185.571 1.00 27.33 822 HIS A N 1
ATOM 4610 C CA . HIS A 1 856 ? 146.741 173.957 185.110 1.00 27.33 822 HIS A CA 1
ATOM 4611 C C . HIS A 1 856 ? 147.535 174.246 183.842 1.00 27.33 822 HIS A C 1
ATOM 4612 O O . HIS A 1 856 ? 146.959 174.473 182.775 1.00 27.33 822 HIS A O 1
ATOM 4619 N N . MET A 1 857 ? 148.858 174.236 183.963 1.00 28.80 823 MET A N 1
ATOM 4620 C CA . MET A 1 857 ? 149.722 174.354 182.798 1.00 28.80 823 MET A CA 1
ATOM 4621 C C . MET A 1 857 ? 149.681 173.059 181.995 1.00 28.80 823 MET A C 1
ATOM 4622 O O . MET A 1 857 ? 149.660 171.964 182.563 1.00 28.80 823 MET A O 1
ATOM 4626 N N . ILE A 1 858 ? 149.669 173.177 180.670 1.00 28.58 824 ILE A N 1
ATOM 4627 C CA . ILE A 1 858 ? 149.703 172.008 179.797 1.00 28.58 824 ILE A CA 1
ATOM 4628 C C . ILE A 1 858 ? 150.725 172.232 178.692 1.00 28.58 824 ILE A C 1
ATOM 4629 O O . ILE A 1 858 ? 150.750 173.290 178.056 1.00 28.58 824 ILE A O 1
ATOM 4633 N N . ASN A 1 859 ? 151.567 171.226 178.466 1.00 32.77 825 ASN A N 1
ATOM 4634 C CA . ASN A 1 859 ? 152.508 171.203 177.353 1.00 32.77 825 ASN A CA 1
ATOM 4635 C C . ASN A 1 859 ? 151.868 170.394 176.233 1.00 32.77 825 ASN A C 1
ATOM 4636 O O . ASN A 1 859 ? 151.744 169.170 176.337 1.00 32.77 825 ASN A O 1
ATOM 4641 N N . ILE A 1 860 ? 151.462 171.078 175.163 1.00 32.44 826 ILE A N 1
ATOM 4642 C CA . ILE A 1 860 ? 150.673 170.426 174.124 1.00 32.44 826 ILE A CA 1
ATOM 4643 C C . ILE A 1 860 ? 151.504 169.385 173.384 1.00 32.44 826 ILE A C 1
ATOM 4644 O O . ILE A 1 860 ? 150.999 168.317 173.018 1.00 32.44 826 ILE A O 1
ATOM 4649 N N . TRP A 1 861 ? 152.789 169.667 173.159 1.00 36.11 827 TRP A N 1
ATOM 4650 C CA . TRP A 1 861 ? 153.622 168.710 172.438 1.00 36.11 827 TRP A CA 1
ATOM 4651 C C . TRP A 1 861 ? 153.794 167.418 173.229 1.00 36.11 827 TRP A C 1
ATOM 4652 O O . TRP A 1 861 ? 153.742 166.325 172.655 1.00 36.11 827 TRP A O 1
ATOM 4663 N N . ARG A 1 862 ? 153.963 167.514 174.550 1.00 38.87 828 ARG A N 1
ATOM 4664 C CA . ARG A 1 862 ? 154.042 166.309 175.372 1.00 38.87 828 ARG A CA 1
ATOM 4665 C C . ARG A 1 862 ? 152.708 165.572 175.408 1.00 38.87 828 ARG A C 1
ATOM 4666 O O . ARG A 1 862 ? 152.673 164.335 175.401 1.00 38.87 828 ARG A O 1
ATOM 4674 N N . ALA A 1 863 ? 151.602 166.317 175.459 1.00 36.33 829 ALA A N 1
ATOM 4675 C CA . ALA A 1 863 ? 150.283 165.695 175.454 1.00 36.33 829 ALA A CA 1
ATOM 4676 C C . ALA A 1 863 ? 150.059 164.899 174.177 1.00 36.33 829 ALA A C 1
ATOM 4677 O O . ALA A 1 863 ? 149.522 163.786 174.215 1.00 36.33 829 ALA A O 1
ATOM 4679 N N . LEU A 1 864 ? 150.461 165.454 173.033 1.00 36.75 830 LEU A N 1
ATOM 4680 C CA . LEU A 1 864 ? 150.378 164.706 171.785 1.00 36.75 830 LEU A CA 1
ATOM 4681 C C . LEU A 1 864 ? 151.367 163.550 171.762 1.00 36.75 830 LEU A C 1
ATOM 4682 O O . LEU A 1 864 ? 151.079 162.503 171.173 1.00 36.75 830 LEU A O 1
ATOM 4687 N N . ARG A 1 865 ? 152.531 163.718 172.394 1.00 38.73 831 ARG A N 1
ATOM 4688 C CA . ARG A 1 865 ? 153.509 162.637 172.453 1.00 38.73 831 ARG A CA 1
ATOM 4689 C C . ARG A 1 865 ? 152.943 161.425 173.178 1.00 38.73 831 ARG A C 1
ATOM 4690 O O . ARG A 1 865 ? 153.167 160.282 172.763 1.00 38.73 831 ARG A O 1
ATOM 4698 N N . SER A 1 866 ? 152.210 161.654 174.268 1.00 39.66 832 SER A N 1
ATOM 4699 C CA . SER A 1 866 ? 151.580 160.542 174.971 1.00 39.66 832 SER A CA 1
ATOM 4700 C C . SER A 1 866 ? 150.415 159.956 174.181 1.00 39.66 832 SER A C 1
ATOM 4701 O O . SER A 1 866 ? 150.146 158.754 174.279 1.00 39.66 832 SER A O 1
ATOM 4704 N N . ASP A 1 867 ? 149.719 160.779 173.395 1.00 40.31 833 ASP A N 1
ATOM 4705 C CA . ASP A 1 867 ? 148.479 160.343 172.759 1.00 40.31 833 ASP A CA 1
ATOM 4706 C C . ASP A 1 867 ? 148.733 159.588 171.457 1.00 40.31 833 ASP A C 1
ATOM 4707 O O . ASP A 1 867 ? 148.377 158.412 171.332 1.00 40.31 833 ASP A O 1
ATOM 4710 N N . VAL A 1 868 ? 149.345 160.247 170.473 1.00 40.27 834 VAL A N 1
ATOM 4711 C CA . VAL A 1 868 ? 149.518 159.673 169.143 1.00 40.27 834 VAL A CA 1
ATOM 4712 C C . VAL A 1 868 ? 150.961 159.230 168.962 1.00 40.27 834 VAL A C 1
ATOM 4713 O O . VAL A 1 868 ? 151.886 159.768 169.582 1.00 40.27 834 VAL A O 1
ATOM 4717 N N . ASN A 1 869 ? 151.156 158.235 168.096 1.00 42.16 835 ASN A N 1
ATOM 4718 C CA . ASN A 1 869 ? 152.480 157.682 167.815 1.00 42.16 835 ASN A CA 1
ATOM 4719 C C . ASN A 1 869 ? 153.010 158.305 166.527 1.00 42.16 835 ASN A C 1
ATOM 4720 O O . ASN A 1 869 ? 153.011 157.695 165.458 1.00 42.16 835 ASN A O 1
ATOM 4725 N N . LEU A 1 870 ? 153.469 159.548 166.642 1.00 40.20 836 LEU A N 1
ATOM 4726 C CA . LEU A 1 870 ? 154.110 160.237 165.535 1.00 40.20 836 LEU A CA 1
ATOM 4727 C C . LEU A 1 870 ? 155.618 160.003 165.587 1.00 40.20 836 LEU A C 1
ATOM 4728 O O . LEU A 1 870 ? 156.131 159.270 166.435 1.00 40.20 836 LEU A O 1
ATOM 4733 N N . THR A 1 871 ? 156.342 160.637 164.667 1.00 39.31 837 THR A N 1
ATOM 4734 C CA . THR A 1 871 ? 157.791 160.526 164.626 1.00 39.31 837 THR A CA 1
ATOM 4735 C C . THR A 1 871 ? 158.516 161.858 164.747 1.00 39.31 837 THR A C 1
ATOM 4736 O O . THR A 1 871 ? 159.746 161.858 164.864 1.00 39.31 837 THR A O 1
ATOM 4740 N N . GLN A 1 872 ? 157.811 162.980 164.722 1.00 39.79 838 GLN A N 1
ATOM 4741 C CA . GLN A 1 872 ? 158.485 164.265 164.866 1.00 39.79 838 GLN A CA 1
ATOM 4742 C C . GLN A 1 872 ? 157.879 165.146 165.949 1.00 39.79 838 GLN A C 1
ATOM 4743 O O . GLN A 1 872 ? 158.622 165.840 166.649 1.00 39.79 838 GLN A O 1
ATOM 4749 N N . TYR A 1 873 ? 156.555 165.135 166.104 1.00 38.30 839 TYR A N 1
ATOM 4750 C CA . TYR A 1 873 ? 155.863 165.889 167.155 1.00 38.30 839 TYR A CA 1
ATOM 4751 C C . TYR A 1 873 ? 156.173 167.382 167.089 1.00 38.30 839 TYR A C 1
ATOM 4752 O O . TYR A 1 873 ? 156.275 168.058 168.113 1.00 38.30 839 TYR A O 1
ATOM 4761 N N . THR A 1 874 ? 156.322 167.902 165.877 1.00 38.33 840 THR A N 1
ATOM 4762 C CA . THR A 1 874 ? 156.410 169.336 165.664 1.00 38.33 840 THR A CA 1
ATOM 4763 C C . THR A 1 874 ? 155.010 169.897 165.433 1.00 38.33 840 THR A C 1
ATOM 4764 O O . THR A 1 874 ? 154.052 169.158 165.203 1.00 38.33 840 THR A O 1
ATOM 4768 N N . ILE A 1 875 ? 154.888 171.223 165.510 1.00 35.79 841 ILE A N 1
ATOM 4769 C CA . ILE A 1 875 ? 153.583 171.848 165.309 1.00 35.79 841 ILE A CA 1
ATOM 4770 C C . ILE A 1 875 ? 153.075 171.577 163.899 1.00 35.79 841 ILE A C 1
ATOM 4771 O O . ILE A 1 875 ? 151.905 171.228 163.703 1.00 35.79 841 ILE A O 1
ATOM 4776 N N . GLU A 1 876 ? 153.949 171.705 162.897 1.00 38.69 842 GLU A N 1
ATOM 4777 C CA . GLU A 1 876 ? 153.553 171.406 161.524 1.00 38.69 842 GLU A CA 1
ATOM 4778 C C . GLU A 1 876 ? 153.270 169.921 161.334 1.00 38.69 842 GLU A C 1
ATOM 4779 O O . GLU A 1 876 ? 152.279 169.551 160.693 1.00 38.69 842 GLU A O 1
ATOM 4785 N N . SER A 1 877 ? 154.131 169.056 161.872 1.00 38.42 843 SER A N 1
ATOM 4786 C CA . SER A 1 877 ? 153.928 167.619 161.725 1.00 38.42 843 SER A CA 1
ATOM 4787 C C . SER A 1 877 ? 152.644 167.172 162.411 1.00 38.42 843 SER A C 1
ATOM 4788 O O . SER A 1 877 ? 151.857 166.405 161.845 1.00 38.42 843 SER A O 1
ATOM 4791 N N . ALA A 1 878 ? 152.414 167.649 163.637 1.00 35.92 844 ALA A N 1
ATOM 4792 C CA . ALA A 1 878 ? 151.187 167.304 164.346 1.00 35.92 844 ALA A CA 1
ATOM 4793 C C . ALA A 1 878 ? 149.964 167.845 163.622 1.00 35.92 844 ALA A C 1
ATOM 4794 O O . ALA A 1 878 ? 148.951 167.148 163.495 1.00 35.92 844 ALA A O 1
ATOM 4796 N N . ALA A 1 879 ? 150.040 169.086 163.136 1.00 36.06 845 ALA A N 1
ATOM 4797 C CA . ALA A 1 879 ? 148.913 169.677 162.427 1.00 36.06 845 ALA A CA 1
ATOM 4798 C C . ALA A 1 879 ? 148.570 168.877 161.179 1.00 36.06 845 ALA A C 1
ATOM 4799 O O . ALA A 1 879 ? 147.399 168.585 160.920 1.00 36.06 845 ALA A O 1
ATOM 4801 N N . PHE A 1 880 ? 149.583 168.492 160.400 1.00 36.13 846 PHE A N 1
ATOM 4802 C CA . PHE A 1 880 ? 149.311 167.721 159.193 1.00 36.13 846 PHE A CA 1
ATOM 4803 C C . PHE A 1 880 ? 148.779 166.333 159.521 1.00 36.13 846 PHE A C 1
ATOM 4804 O O . PHE A 1 880 ? 147.829 165.864 158.885 1.00 36.13 846 PHE A O 1
ATOM 4812 N N . ASN A 1 881 ? 149.374 165.655 160.503 1.00 36.70 847 ASN A N 1
ATOM 4813 C CA . ASN A 1 881 ? 148.991 164.278 160.777 1.00 36.70 847 ASN A CA 1
ATOM 4814 C C . ASN A 1 881 ? 147.659 164.158 161.503 1.00 36.70 847 ASN A C 1
ATOM 4815 O O . ASN A 1 881 ? 147.023 163.103 161.419 1.00 36.70 847 ASN A O 1
ATOM 4818 N N . ILE A 1 882 ? 147.214 165.200 162.203 1.00 35.68 848 ILE A N 1
ATOM 4819 C CA . ILE A 1 882 ? 145.981 165.153 162.986 1.00 35.68 848 ILE A CA 1
ATOM 4820 C C . ILE A 1 882 ? 144.869 165.960 162.321 1.00 35.68 848 ILE A C 1
ATOM 4821 O O . ILE A 1 882 ? 143.785 165.438 162.057 1.00 35.68 848 ILE A O 1
ATOM 4826 N N . LEU A 1 883 ? 145.116 167.239 162.049 1.00 34.70 849 LEU A N 1
ATOM 4827 C CA . LEU A 1 883 ? 144.114 168.120 161.469 1.00 34.70 849 LEU A CA 1
ATOM 4828 C C . LEU A 1 883 ? 144.145 168.146 159.946 1.00 34.70 849 LEU A C 1
ATOM 4829 O O . LEU A 1 883 ? 143.284 168.791 159.339 1.00 34.70 849 LEU A O 1
ATOM 4834 N N . HIS A 1 884 ? 145.108 167.465 159.322 1.00 37.17 850 HIS A N 1
ATOM 4835 C CA . HIS A 1 884 ? 145.230 167.402 157.863 1.00 37.17 850 HIS A CA 1
ATOM 4836 C C . HIS A 1 884 ? 145.391 168.788 157.242 1.00 37.17 850 HIS A C 1
ATOM 4837 O O . HIS A 1 884 ? 144.811 169.091 156.199 1.00 37.17 850 HIS A O 1
ATOM 4844 N N . LYS A 1 885 ? 146.189 169.638 157.883 1.00 35.01 851 LYS A N 1
ATOM 4845 C CA . LYS A 1 885 ? 146.507 170.962 157.365 1.00 35.01 851 LYS A CA 1
ATOM 4846 C C . LYS A 1 885 ? 148.015 171.099 157.233 1.00 35.01 851 LYS A C 1
ATOM 4847 O O . LYS A 1 885 ? 148.755 170.775 158.167 1.00 35.01 851 LYS A O 1
ATOM 4853 N N . ARG A 1 886 ? 148.466 171.585 156.082 1.00 36.10 852 ARG A N 1
ATOM 4854 C CA . ARG A 1 886 ? 149.883 171.788 155.817 1.00 36.10 852 ARG A CA 1
ATOM 4855 C C . ARG A 1 886 ? 150.226 173.251 156.056 1.00 36.10 852 ARG A C 1
ATOM 4856 O O . ARG A 1 886 ? 149.636 174.140 155.435 1.00 36.10 852 ARG A O 1
ATOM 4864 N N . LEU A 1 887 ? 151.179 173.496 156.953 1.00 32.92 853 LEU A N 1
ATOM 4865 C CA . LEU A 1 887 ? 151.582 174.848 157.303 1.00 32.92 853 LEU A CA 1
ATOM 4866 C C . LEU A 1 887 ? 152.999 175.101 156.820 1.00 32.92 853 LEU A C 1
ATOM 4867 O O . LEU A 1 887 ? 153.907 174.328 157.159 1.00 32.92 853 LEU A O 1
ATOM 4872 N N . PRO A 1 888 ? 153.236 176.138 156.020 1.00 33.00 854 PRO A N 1
ATOM 4873 C CA . PRO A 1 888 ? 154.616 176.524 155.710 1.00 33.00 854 PRO A CA 1
ATOM 4874 C C . PRO A 1 888 ? 155.367 176.918 156.973 1.00 33.00 854 PRO A C 1
ATOM 4875 O O . PRO A 1 888 ? 154.812 177.541 157.880 1.00 33.00 854 PRO A O 1
ATOM 4879 N N . HIS A 1 889 ? 156.643 176.551 157.024 1.00 33.60 855 HIS A N 1
ATOM 4880 C CA . HIS A 1 889 ? 157.509 176.863 158.151 1.00 33.60 855 HIS A CA 1
ATOM 4881 C C . HIS A 1 889 ? 158.614 177.802 157.691 1.00 33.60 855 HIS A C 1
ATOM 4882 O O . HIS A 1 889 ? 159.306 177.518 156.709 1.00 33.60 855 HIS A O 1
ATOM 4889 N N . PHE A 1 890 ? 158.774 178.916 158.398 1.00 33.18 856 PHE A N 1
ATOM 4890 C CA . PHE A 1 890 ? 159.806 179.898 158.103 1.00 33.18 856 PHE A CA 1
ATOM 4891 C C . PHE A 1 890 ? 160.803 179.954 159.251 1.00 33.18 856 PHE A C 1
ATOM 4892 O O . PHE A 1 890 ? 160.427 179.824 160.420 1.00 33.18 856 PHE A O 1
ATOM 4900 N N . SER A 1 891 ? 162.075 180.149 158.914 1.00 37.74 857 SER A N 1
ATOM 4901 C CA . SER A 1 891 ? 163.105 180.281 159.931 1.00 37.74 857 SER A CA 1
ATOM 4902 C C . SER A 1 891 ? 162.919 181.580 160.708 1.00 37.74 857 SER A C 1
ATOM 4903 O O . SER A 1 891 ? 162.213 182.495 160.280 1.00 37.74 857 SER A O 1
ATOM 4905 N N . PHE A 1 892 ? 163.561 181.647 161.874 1.00 39.91 858 PHE A N 1
ATOM 4906 C CA . PHE A 1 892 ? 163.426 182.830 162.717 1.00 39.91 858 PHE A CA 1
ATOM 4907 C C . PHE A 1 892 ? 163.996 184.067 162.040 1.00 39.91 858 PHE A C 1
ATOM 4908 O O . PHE A 1 892 ? 163.434 185.160 162.174 1.00 39.91 858 PHE A O 1
ATOM 4916 N N . GLU A 1 893 ? 165.099 183.911 161.302 1.00 40.46 859 GLU A N 1
ATOM 4917 C CA . GLU A 1 893 ? 165.669 185.034 160.565 1.00 40.46 859 GLU A CA 1
ATOM 4918 C C . GLU A 1 893 ? 164.681 185.578 159.544 1.00 40.46 859 GLU A C 1
ATOM 4919 O O . GLU A 1 893 ? 164.514 186.797 159.418 1.00 40.46 859 GLU A O 1
ATOM 4925 N N . SER A 1 894 ? 164.007 184.689 158.813 1.00 40.48 860 SER A N 1
ATOM 4926 C CA . SER A 1 894 ? 163.002 185.133 157.853 1.00 40.48 860 SER A CA 1
ATOM 4927 C C . SER A 1 894 ? 161.866 185.870 158.549 1.00 40.48 860 SER A C 1
ATOM 4928 O O . SER A 1 894 ? 161.403 186.911 158.067 1.00 40.48 860 SER A O 1
ATOM 4931 N N . LEU A 1 895 ? 161.405 185.345 159.686 1.00 39.08 861 LEU A N 1
ATOM 4932 C CA . LEU A 1 895 ? 160.293 185.973 160.390 1.00 39.08 861 LEU A CA 1
ATOM 4933 C C . LEU A 1 895 ? 160.659 187.369 160.878 1.00 39.08 861 LEU A C 1
ATOM 4934 O O . LEU A 1 895 ? 159.866 188.307 160.733 1.00 39.08 861 LEU A O 1
ATOM 4939 N N . THR A 1 896 ? 161.858 187.538 161.446 1.00 42.08 862 THR A N 1
ATOM 4940 C CA . THR A 1 896 ? 162.232 188.878 161.888 1.00 42.08 862 THR A CA 1
ATOM 4941 C C . THR A 1 896 ? 162.526 189.801 160.715 1.00 42.08 862 THR A C 1
ATOM 4942 O O . THR A 1 896 ? 162.348 191.015 160.846 1.00 42.08 862 THR A O 1
ATOM 4946 N N . ASN A 1 897 ? 162.961 189.262 159.573 1.00 40.85 863 ASN A N 1
ATOM 4947 C CA . ASN A 1 897 ? 163.159 190.106 158.400 1.00 40.85 863 ASN A CA 1
ATOM 4948 C C . ASN A 1 897 ? 161.831 190.636 157.876 1.00 40.85 863 ASN A C 1
ATOM 4949 O O . ASN A 1 897 ? 161.732 191.808 157.495 1.00 40.85 863 ASN A O 1
ATOM 4954 N N . MET A 1 898 ? 160.801 189.789 157.838 1.00 42.17 864 MET A N 1
ATOM 4955 C CA . MET A 1 898 ? 159.496 190.253 157.379 1.00 42.17 864 MET A CA 1
ATOM 4956 C C . MET A 1 898 ? 158.732 191.042 158.435 1.00 42.17 864 MET A C 1
ATOM 4957 O O . MET A 1 898 ? 157.793 191.763 158.083 1.00 42.17 864 MET A O 1
ATOM 4962 N N . TRP A 1 899 ? 159.098 190.928 159.712 1.00 40.85 865 TRP A N 1
ATOM 4963 C CA . TRP A 1 899 ? 158.387 191.674 160.743 1.00 40.85 865 TRP A CA 1
ATOM 4964 C C . TRP A 1 899 ? 158.894 193.101 160.913 1.00 40.85 865 TRP A C 1
ATOM 4965 O O . TRP A 1 899 ? 158.201 193.913 161.534 1.00 40.85 865 TRP A O 1
ATOM 4976 N N . ASN A 1 900 ? 160.064 193.435 160.373 1.00 46.43 866 ASN A N 1
ATOM 4977 C CA . ASN A 1 900 ? 160.587 194.786 160.520 1.00 46.43 866 ASN A CA 1
ATOM 4978 C C . ASN A 1 900 ? 159.679 195.798 159.831 1.00 46.43 866 ASN A C 1
ATOM 4979 O O . ASN A 1 900 ? 159.050 195.511 158.810 1.00 46.43 866 ASN A O 1
ATOM 4984 N N . ALA A 1 901 ? 159.612 196.995 160.409 1.00 53.75 867 ALA A N 1
ATOM 4985 C CA . ALA A 1 901 ? 158.777 198.056 159.869 1.00 53.75 867 ALA A CA 1
ATOM 4986 C C . ALA A 1 901 ? 159.311 198.508 158.510 1.00 53.75 867 ALA A C 1
ATOM 4987 O O . ALA A 1 901 ? 160.360 198.058 158.037 1.00 53.75 867 ALA A O 1
ATOM 4989 N N . LYS A 1 902 ? 158.566 199.413 157.874 1.00 54.55 868 LYS A N 1
ATOM 4990 C CA . LYS A 1 902 ? 158.841 199.880 156.516 1.00 54.55 868 LYS A CA 1
ATOM 4991 C C . LYS A 1 902 ? 158.807 198.742 155.502 1.00 54.55 868 LYS A C 1
ATOM 4992 O O . LYS A 1 902 ? 159.374 198.859 154.412 1.00 54.55 868 LYS A O 1
ATOM 4994 N N . LYS A 1 903 ? 158.150 197.641 155.847 1.00 52.32 869 LYS A N 1
ATOM 4995 C CA . LYS A 1 903 ? 158.000 196.498 154.961 1.00 52.32 869 LYS A CA 1
ATOM 4996 C C . LYS A 1 903 ? 156.600 196.482 154.356 1.00 52.32 869 LYS A C 1
ATOM 4997 O O . LYS A 1 903 ? 155.701 197.212 154.778 1.00 52.32 869 LYS A O 1
ATOM 4999 N N . SER A 1 904 ? 156.428 195.631 153.349 1.00 50.28 870 SER A N 1
ATOM 5000 C CA . SER A 1 904 ? 155.148 195.523 152.667 1.00 50.28 870 SER A CA 1
ATOM 5001 C C . SER A 1 904 ? 154.079 194.986 153.610 1.00 50.28 870 SER A C 1
ATOM 5002 O O . SER A 1 904 ? 154.366 194.253 154.559 1.00 50.28 870 SER A O 1
ATOM 5004 N N . THR A 1 905 ? 152.829 195.367 153.339 1.00 48.22 871 THR A N 1
ATOM 5005 C CA . THR A 1 905 ? 151.716 194.862 154.135 1.00 48.22 871 THR A CA 1
ATOM 5006 C C . THR A 1 905 ? 151.583 193.351 154.010 1.00 48.22 871 THR A C 1
ATOM 5007 O O . THR A 1 905 ? 151.088 192.691 154.931 1.00 48.22 871 THR A O 1
ATOM 5011 N N . THR A 1 906 ? 152.027 192.787 152.884 1.00 43.38 872 THR A N 1
ATOM 5012 C CA . THR A 1 906 ? 151.933 191.345 152.687 1.00 43.38 872 THR A CA 1
ATOM 5013 C C . THR A 1 906 ? 152.794 190.587 153.690 1.00 43.38 872 THR A C 1
ATOM 5014 O O . THR A 1 906 ? 152.371 189.557 154.221 1.00 43.38 872 THR A O 1
ATOM 5018 N N . GLU A 1 907 ? 154.003 191.081 153.969 1.00 42.56 873 GLU A N 1
ATOM 5019 C CA . GLU A 1 907 ? 154.885 190.382 154.901 1.00 42.56 873 GLU A CA 1
ATOM 5020 C C . GLU A 1 907 ? 154.358 190.446 156.332 1.00 42.56 873 GLU A C 1
ATOM 5021 O O . GLU A 1 907 ? 154.409 189.448 157.065 1.00 42.56 873 GLU A O 1
ATOM 5025 N N . LEU A 1 908 ? 153.859 191.611 156.751 1.00 40.08 874 LEU A N 1
ATOM 5026 C CA . LEU A 1 908 ? 153.271 191.723 158.082 1.00 40.08 874 LEU A CA 1
ATOM 5027 C C . LEU A 1 908 ? 152.038 190.841 158.212 1.00 40.08 874 LEU A C 1
ATOM 5028 O O . LEU A 1 908 ? 151.845 190.173 159.237 1.00 40.08 874 LEU A O 1
ATOM 5033 N N . LYS A 1 909 ? 151.193 190.822 157.178 1.00 37.85 875 LYS A N 1
ATOM 5034 C CA . LYS A 1 909 ? 150.048 189.920 157.173 1.00 37.85 875 LYS A CA 1
ATOM 5035 C C . LYS A 1 909 ? 150.497 188.469 157.256 1.00 37.85 875 LYS A C 1
ATOM 5036 O O . LYS A 1 909 ? 149.873 187.656 157.945 1.00 37.85 875 LYS A O 1
ATOM 5041 N N . THR A 1 910 ? 151.585 188.129 156.562 1.00 36.73 876 THR A N 1
ATOM 5042 C CA . THR A 1 910 ? 152.097 186.765 156.584 1.00 36.73 876 THR A CA 1
ATOM 5043 C C . THR A 1 910 ? 152.541 186.365 157.983 1.00 36.73 876 THR A C 1
ATOM 5044 O O . THR A 1 910 ? 152.227 185.270 158.453 1.00 36.73 876 THR A O 1
ATOM 5048 N N . VAL A 1 911 ? 153.273 187.246 158.666 1.00 34.68 877 VAL A N 1
ATOM 5049 C CA . VAL A 1 911 ? 153.731 186.932 160.019 1.00 34.68 877 VAL A CA 1
ATOM 5050 C C . VAL A 1 911 ? 152.543 186.797 160.971 1.00 34.68 877 VAL A C 1
ATOM 5051 O O . VAL A 1 911 ? 152.468 185.852 161.779 1.00 34.68 877 VAL A O 1
ATOM 5055 N N . LEU A 1 912 ? 151.592 187.732 160.883 1.00 33.62 878 LEU A N 1
ATOM 5056 C CA . LEU A 1 912 ? 150.430 187.696 161.761 1.00 33.62 878 LEU A CA 1
ATOM 5057 C C . LEU A 1 912 ? 149.629 186.417 161.557 1.00 33.62 878 LEU A C 1
ATOM 5058 O O . LEU A 1 912 ? 149.236 185.758 162.526 1.00 33.62 878 LEU A O 1
ATOM 5063 N N . ASN A 1 913 ? 149.388 186.043 160.298 1.00 32.66 879 ASN A N 1
ATOM 5064 C CA . ASN A 1 913 ? 148.642 184.823 160.019 1.00 32.66 879 ASN A CA 1
ATOM 5065 C C . ASN A 1 913 ? 149.438 183.581 160.385 1.00 32.66 879 ASN A C 1
ATOM 5066 O O . ASN A 1 913 ? 148.853 182.582 160.804 1.00 32.66 879 ASN A O 1
ATOM 5071 N N . TYR A 1 914 ? 150.764 183.627 160.250 1.00 32.44 880 TYR A N 1
ATOM 5072 C CA . TYR A 1 914 ? 151.612 182.528 160.694 1.00 32.44 880 TYR A CA 1
ATOM 5073 C C . TYR A 1 914 ? 151.362 182.215 162.163 1.00 32.44 880 TYR A C 1
ATOM 5074 O O . TYR A 1 914 ? 151.026 181.078 162.530 1.00 32.44 880 TYR A O 1
ATOM 5083 N N . TRP A 1 915 ? 151.450 183.235 163.014 1.00 29.27 881 TRP A N 1
ATOM 5084 C CA . TRP A 1 915 ? 151.308 182.974 164.445 1.00 29.27 881 TRP A CA 1
ATOM 5085 C C . TRP A 1 915 ? 149.855 182.721 164.848 1.00 29.27 881 TRP A C 1
ATOM 5086 O O . TRP A 1 915 ? 149.589 181.888 165.728 1.00 29.27 881 TRP A O 1
ATOM 5097 N N . LEU A 1 916 ? 148.901 183.406 164.209 1.00 30.75 882 LEU A N 1
ATOM 5098 C CA . LEU A 1 916 ? 147.492 183.130 164.470 1.00 30.75 882 LEU A CA 1
ATOM 5099 C C . LEU A 1 916 ? 147.139 181.691 164.117 1.00 30.75 882 LEU A C 1
ATOM 5100 O O . LEU A 1 916 ? 146.430 181.012 164.872 1.00 30.75 882 LEU A O 1
ATOM 5105 N N . SER A 1 917 ? 147.620 181.213 162.967 1.00 30.56 883 SER A N 1
ATOM 5106 C CA . SER A 1 917 ? 147.382 179.834 162.573 1.00 30.56 883 SER A CA 1
ATOM 5107 C C . SER A 1 917 ? 148.029 178.868 163.549 1.00 30.56 883 SER A C 1
ATOM 5108 O O . SER A 1 917 ? 147.442 177.838 163.879 1.00 30.56 883 SER A O 1
ATOM 5111 N N . ARG A 1 918 ? 149.236 179.184 164.027 1.00 30.79 884 ARG A N 1
ATOM 5112 C CA . ARG A 1 918 ? 149.874 178.312 165.012 1.00 30.79 884 ARG A CA 1
ATOM 5113 C C . ARG A 1 918 ? 149.016 178.171 166.267 1.00 30.79 884 ARG A C 1
ATOM 5114 O O . ARG A 1 918 ? 148.760 177.054 166.742 1.00 30.79 884 ARG A O 1
ATOM 5122 N N . ALA A 1 919 ? 148.548 179.297 166.811 1.00 29.30 885 ALA A N 1
ATOM 5123 C CA . ALA A 1 919 ? 147.761 179.247 168.043 1.00 29.30 885 ALA A CA 1
ATOM 5124 C C . ALA A 1 919 ? 146.437 178.516 167.833 1.00 29.30 885 ALA A C 1
ATOM 5125 O O . ALA A 1 919 ? 146.070 177.622 168.616 1.00 29.30 885 ALA A O 1
ATOM 5127 N N . GLN A 1 920 ? 145.704 178.881 166.777 1.00 30.61 886 GLN A N 1
ATOM 5128 C CA . GLN A 1 920 ? 144.435 178.218 166.501 1.00 30.61 886 GLN A CA 1
ATOM 5129 C C . GLN A 1 920 ? 144.638 176.731 166.252 1.00 30.61 886 GLN A C 1
ATOM 5130 O O . GLN A 1 920 ? 143.811 175.908 166.657 1.00 30.61 886 GLN A O 1
ATOM 5136 N N . ILE A 1 921 ? 145.745 176.366 165.603 1.00 30.53 887 ILE A N 1
ATOM 5137 C CA . ILE A 1 921 ? 145.998 174.972 165.274 1.00 30.53 887 ILE A CA 1
ATOM 5138 C C . ILE A 1 921 ? 146.288 174.168 166.531 1.00 30.53 887 ILE A C 1
ATOM 5139 O O . ILE A 1 921 ? 145.858 173.019 166.649 1.00 30.53 887 ILE A O 1
ATOM 5143 N N . ASN A 1 922 ? 147.014 174.742 167.493 1.00 29.72 888 ASN A N 1
ATOM 5144 C CA . ASN A 1 922 ? 147.254 173.974 168.716 1.00 29.72 888 ASN A CA 1
ATOM 5145 C C . ASN A 1 922 ? 145.973 173.827 169.537 1.00 29.72 888 ASN A C 1
ATOM 5146 O O . ASN A 1 922 ? 145.721 172.762 170.125 1.00 29.72 888 ASN A O 1
ATOM 5151 N N . ILE A 1 923 ? 145.134 174.870 169.567 1.00 28.23 889 ILE A N 1
ATOM 5152 C CA . ILE A 1 923 ? 143.834 174.729 170.227 1.00 28.23 889 ILE A CA 1
ATOM 5153 C C . ILE A 1 923 ? 143.010 173.635 169.553 1.00 28.23 889 ILE A C 1
ATOM 5154 O O . ILE A 1 923 ? 142.380 172.803 170.222 1.00 28.23 889 ILE A O 1
ATOM 5158 N N . GLN A 1 924 ? 143.009 173.612 168.219 1.00 31.19 890 GLN A N 1
ATOM 5159 C CA . GLN A 1 924 ? 142.269 172.592 167.486 1.00 31.19 890 GLN A CA 1
ATOM 5160 C C . GLN A 1 924 ? 142.858 171.204 167.695 1.00 31.19 890 GLN A C 1
ATOM 5161 O O . GLN A 1 924 ? 142.120 170.218 167.683 1.00 31.19 890 GLN A O 1
ATOM 5167 N N . LEU A 1 925 ? 144.176 171.104 167.861 1.00 31.03 891 LEU A N 1
ATOM 5168 C CA . LEU A 1 925 ? 144.799 169.819 168.160 1.00 31.03 891 LEU A CA 1
ATOM 5169 C C . LEU A 1 925 ? 144.303 169.279 169.491 1.00 31.03 891 LEU A C 1
ATOM 5170 O O . LEU A 1 925 ? 143.924 168.105 169.603 1.00 31.03 891 LEU A O 1
ATOM 5175 N N . LEU A 1 926 ? 144.286 170.137 170.514 1.00 31.66 892 LEU A N 1
ATOM 5176 C CA . LEU A 1 926 ? 143.777 169.712 171.814 1.00 31.66 892 LEU A CA 1
ATOM 5177 C C . LEU A 1 926 ? 142.303 169.331 171.731 1.00 31.66 892 LEU A C 1
ATOM 5178 O O . LEU A 1 926 ? 141.867 168.367 172.369 1.00 31.66 892 LEU A O 1
ATOM 5183 N N . ARG A 1 927 ? 141.518 170.082 170.953 1.00 35.83 893 ARG A N 1
ATOM 5184 C CA . ARG A 1 927 ? 140.099 169.761 170.805 1.00 35.83 893 ARG A CA 1
ATOM 5185 C C . ARG A 1 927 ? 139.891 168.431 170.087 1.00 35.83 893 ARG A C 1
ATOM 5186 O O . ARG A 1 927 ? 139.060 167.618 170.507 1.00 35.83 893 ARG A O 1
ATOM 5194 N N . LYS A 1 928 ? 140.623 168.197 168.996 1.00 34.24 894 LYS A N 1
ATOM 5195 C CA . LYS A 1 928 ? 140.462 166.967 168.227 1.00 34.24 894 LYS A CA 1
ATOM 5196 C C . LYS A 1 928 ? 140.891 165.749 169.030 1.00 34.24 894 LYS A C 1
ATOM 5197 O O . LYS A 1 928 ? 140.227 164.708 168.987 1.00 34.24 894 LYS A O 1
ATOM 5202 N N . GLN A 1 929 ? 142.000 165.852 169.765 1.00 36.88 895 GLN A N 1
ATOM 5203 C CA . GLN A 1 929 ? 142.422 164.727 170.590 1.00 36.88 895 GLN A CA 1
ATOM 5204 C C . GLN A 1 929 ? 141.520 164.514 171.798 1.00 36.88 895 GLN A C 1
ATOM 5205 O O . GLN A 1 929 ? 141.639 163.475 172.456 1.00 36.88 895 GLN A O 1
ATOM 5211 N N . ASP A 1 930 ? 140.626 165.461 172.094 1.00 36.49 896 ASP A N 1
ATOM 5212 C CA . ASP A 1 930 ? 139.714 165.375 173.237 1.00 36.49 896 ASP A CA 1
ATOM 5213 C C . ASP A 1 930 ? 140.477 165.213 174.549 1.00 36.49 896 ASP A C 1
ATOM 5214 O O . ASP A 1 930 ? 140.067 164.467 175.438 1.00 36.49 896 ASP A O 1
ATOM 5219 N N . TYR A 1 931 ? 141.596 165.929 174.671 1.00 33.41 897 TYR A N 1
ATOM 5220 C CA . TYR A 1 931 ? 142.451 165.786 175.845 1.00 33.41 897 TYR A CA 1
ATOM 5221 C C . TYR A 1 931 ? 141.739 166.248 177.112 1.00 33.41 897 TYR A C 1
ATOM 5222 O O . TYR A 1 931 ? 141.723 165.536 178.124 1.00 33.41 897 TYR A O 1
ATOM 5231 N N . ILE A 1 932 ? 141.138 167.439 177.070 1.00 32.24 898 ILE A N 1
ATOM 5232 C CA . ILE A 1 932 ? 140.551 168.022 178.275 1.00 32.24 898 ILE A CA 1
ATOM 5233 C C . ILE A 1 932 ? 139.387 167.173 178.767 1.00 32.24 898 ILE A C 1
ATOM 5234 O O . ILE A 1 932 ? 139.272 166.883 179.962 1.00 32.24 898 ILE A O 1
ATOM 5239 N N . ALA A 1 933 ? 138.502 166.766 177.854 1.00 34.60 899 ALA A N 1
ATOM 5240 C CA . ALA A 1 933 ? 137.334 165.986 178.253 1.00 34.60 899 ALA A CA 1
ATOM 5241 C C . ALA A 1 933 ? 137.733 164.619 178.794 1.00 34.60 899 ALA A C 1
ATOM 5242 O O . ALA A 1 933 ? 137.180 164.160 179.801 1.00 34.60 899 ALA A O 1
ATOM 5244 N N . ARG A 1 934 ? 138.685 163.952 178.138 1.00 34.79 900 ARG A N 1
ATOM 5245 C CA . ARG A 1 934 ? 139.137 162.649 178.615 1.00 34.79 900 ARG A CA 1
ATOM 5246 C C . ARG A 1 934 ? 139.779 162.759 179.991 1.00 34.79 900 ARG A C 1
ATOM 5247 O O . ARG A 1 934 ? 139.536 161.922 180.868 1.00 34.79 900 ARG A O 1
ATOM 5255 N N . ASN A 1 935 ? 140.600 163.789 180.201 1.00 32.89 901 ASN A N 1
ATOM 5256 C CA . ASN A 1 935 ? 141.237 163.961 181.501 1.00 32.89 901 ASN A CA 1
ATOM 5257 C C . ASN A 1 935 ? 140.219 164.312 182.579 1.00 32.89 901 ASN A C 1
ATOM 5258 O O . ASN A 1 935 ? 140.342 163.862 183.722 1.00 32.89 901 ASN A O 1
ATOM 5263 N N . ILE A 1 936 ? 139.206 165.113 182.238 1.00 32.71 902 ILE A N 1
ATOM 5264 C CA . ILE A 1 936 ? 138.153 165.430 183.198 1.00 32.71 902 ILE A CA 1
ATOM 5265 C C . ILE A 1 936 ? 137.387 164.171 183.582 1.00 32.71 902 ILE A C 1
ATOM 5266 O O . ILE A 1 936 ? 137.077 163.950 184.759 1.00 32.71 902 ILE A O 1
ATOM 5270 N N . GLU A 1 937 ? 137.071 163.327 182.598 1.00 33.90 903 GLU A N 1
ATOM 5271 C CA . GLU A 1 937 ? 136.381 162.074 182.892 1.00 33.90 903 GLU A CA 1
ATOM 5272 C C . GLU A 1 937 ? 137.233 161.166 183.770 1.00 33.90 903 GLU A C 1
ATOM 5273 O O . GLU A 1 937 ? 136.721 160.535 184.703 1.00 33.90 903 GLU A O 1
ATOM 5275 N N . GLN A 1 938 ? 138.534 161.079 183.482 1.00 34.47 904 GLN A N 1
ATOM 5276 C CA . GLN A 1 938 ? 139.418 160.250 184.296 1.00 34.47 904 GLN A CA 1
ATOM 5277 C C . GLN A 1 938 ? 139.513 160.775 185.722 1.00 34.47 904 GLN A C 1
ATOM 5278 O O . GLN A 1 938 ? 139.517 159.994 186.680 1.00 34.47 904 GLN A O 1
ATOM 5284 N N . ALA A 1 939 ? 139.599 162.096 185.884 1.00 32.53 905 ALA A N 1
ATOM 5285 C CA . ALA A 1 939 ? 139.646 162.682 187.218 1.00 32.53 905 ALA A CA 1
ATOM 5286 C C . ALA A 1 939 ? 138.349 162.434 187.975 1.00 32.53 905 ALA A C 1
ATOM 5287 O O . ALA A 1 939 ? 138.365 162.180 189.184 1.00 32.53 905 ALA A O 1
ATOM 5289 N N . ARG A 1 940 ? 137.213 162.518 187.281 1.00 32.21 906 ARG A N 1
ATOM 5290 C CA . ARG A 1 940 ? 135.928 162.256 187.919 1.00 32.21 906 ARG A CA 1
ATOM 5291 C C . ARG A 1 940 ? 135.805 160.799 188.347 1.00 32.21 906 ARG A C 1
ATOM 5292 O O . ARG A 1 940 ? 135.284 160.507 189.428 1.00 32.21 906 ARG A O 1
ATOM 5300 N N . LEU A 1 941 ? 136.262 159.871 187.504 1.00 31.54 907 LEU A N 1
ATOM 5301 C CA . LEU A 1 941 ? 136.150 158.454 187.834 1.00 31.54 907 LEU A CA 1
ATOM 5302 C C . LEU A 1 941 ? 137.097 158.066 188.963 1.00 31.54 907 LEU A C 1
ATOM 5303 O O . LEU A 1 941 ? 136.689 157.416 189.932 1.00 31.54 907 LEU A O 1
ATOM 5308 N N . ILE A 1 942 ? 138.370 158.453 188.855 1.00 30.38 908 ILE A N 1
ATOM 5309 C CA . ILE A 1 942 ? 139.352 158.064 189.861 1.00 30.38 908 ILE A CA 1
ATOM 5310 C C . ILE A 1 942 ? 139.113 158.810 191.167 1.00 30.38 908 ILE A C 1
ATOM 5311 O O . ILE A 1 942 ? 139.137 158.216 192.251 1.00 30.38 908 ILE A O 1
ATOM 5315 N N . GLY A 1 943 ? 138.870 160.115 191.089 1.00 31.51 909 GLY A N 1
ATOM 5316 C CA . GLY A 1 943 ? 138.694 160.950 192.260 1.00 31.51 909 GLY A CA 1
ATOM 5317 C C . GLY A 1 943 ? 139.808 161.944 192.491 1.00 31.51 909 GLY A C 1
ATOM 5318 O O . GLY A 1 943 ? 139.650 162.840 193.329 1.00 31.51 909 GLY A O 1
ATOM 5319 N N . ILE A 1 944 ? 140.926 161.818 191.781 1.00 32.20 910 ILE A N 1
ATOM 5320 C CA . ILE A 1 944 ? 142.026 162.769 191.885 1.00 32.20 910 ILE A CA 1
ATOM 5321 C C . ILE A 1 944 ? 141.676 164.005 191.069 1.00 32.20 910 ILE A C 1
ATOM 5322 O O . ILE A 1 944 ? 140.730 163.987 190.276 1.00 32.20 910 ILE A O 1
ATOM 5327 N N . ASP A 1 945 ? 142.429 165.086 191.255 1.00 33.96 911 ASP A N 1
ATOM 5328 C CA . ASP A 1 945 ? 142.126 166.328 190.564 1.00 33.96 911 ASP A CA 1
ATOM 5329 C C . ASP A 1 945 ? 142.628 166.277 189.120 1.00 33.96 911 ASP A C 1
ATOM 5330 O O . ASP A 1 945 ? 143.224 165.295 188.670 1.00 33.96 911 ASP A O 1
ATOM 5335 N N . PHE A 1 946 ? 142.371 167.360 188.383 1.00 32.45 912 PHE A N 1
ATOM 5336 C CA . PHE A 1 946 ? 142.695 167.401 186.960 1.00 32.45 912 PHE A CA 1
ATOM 5337 C C . PHE A 1 946 ? 144.195 167.277 186.718 1.00 32.45 912 PHE A C 1
ATOM 5338 O O . PHE A 1 946 ? 144.626 166.569 185.802 1.00 32.45 912 PHE A O 1
ATOM 5346 N N . HIS A 1 947 ? 145.004 167.967 187.525 1.00 34.89 913 HIS A N 1
ATOM 5347 C CA . HIS A 1 947 ? 146.449 167.969 187.318 1.00 34.89 913 HIS A CA 1
ATOM 5348 C C . HIS A 1 947 ? 147.054 166.588 187.541 1.00 34.89 913 HIS A C 1
ATOM 5349 O O . HIS A 1 947 ? 147.917 166.151 186.771 1.00 34.89 913 HIS A O 1
ATOM 5356 N N . SER A 1 948 ? 146.611 165.885 188.584 1.00 34.46 914 SER A N 1
ATOM 5357 C CA . SER A 1 948 ? 147.229 164.624 188.973 1.00 34.46 914 SER A CA 1
ATOM 5358 C C . SER A 1 948 ? 146.998 163.504 187.969 1.00 34.46 914 SER A C 1
ATOM 5359 O O . SER A 1 948 ? 147.679 162.477 188.053 1.00 34.46 914 SER A O 1
ATOM 5362 N N . VAL A 1 949 ? 146.056 163.661 187.039 1.00 33.21 915 VAL A N 1
ATOM 5363 C CA . VAL A 1 949 ? 145.817 162.614 186.051 1.00 33.21 915 VAL A CA 1
ATOM 5364 C C . VAL A 1 949 ? 147.030 162.446 185.146 1.00 33.21 915 VAL A C 1
ATOM 5365 O O . VAL A 1 949 ? 147.464 161.321 184.871 1.00 33.21 915 VAL A O 1
ATOM 5369 N N . TYR A 1 950 ? 147.604 163.553 184.676 1.00 34.27 916 TYR A N 1
ATOM 5370 C CA . TYR A 1 950 ? 148.771 163.500 183.808 1.00 34.27 916 TYR A CA 1
ATOM 5371 C C . TYR A 1 950 ? 150.069 163.882 184.504 1.00 34.27 916 TYR A C 1
ATOM 5372 O O . TYR A 1 950 ? 151.140 163.683 183.922 1.00 34.27 916 TYR A O 1
ATOM 5381 N N . TYR A 1 951 ? 150.011 164.411 185.725 1.00 40.10 917 TYR A N 1
ATOM 5382 C CA . TYR A 1 951 ? 151.225 164.765 186.448 1.00 40.10 917 TYR A CA 1
ATOM 5383 C C . TYR A 1 951 ? 151.733 163.618 187.316 1.00 40.10 917 TYR A C 1
ATOM 5384 O O . TYR A 1 951 ? 152.928 163.311 187.306 1.00 40.10 917 TYR A O 1
ATOM 5393 N N . ARG A 1 952 ? 150.843 162.980 188.067 1.00 38.90 918 ARG A N 1
ATOM 5394 C CA . ARG A 1 952 ? 151.222 161.911 188.977 1.00 38.90 918 ARG A CA 1
ATOM 5395 C C . ARG A 1 952 ? 151.223 160.564 188.259 1.00 38.90 918 ARG A C 1
ATOM 5396 O O . ARG A 1 952 ? 150.756 160.429 187.127 1.00 38.90 918 ARG A O 1
ATOM 5404 N N . GLY A 1 953 ? 151.760 159.553 188.943 1.00 37.53 919 GLY A N 1
ATOM 5405 C CA . GLY A 1 953 ? 151.822 158.213 188.401 1.00 37.53 919 GLY A CA 1
ATOM 5406 C C . GLY A 1 953 ? 150.554 157.416 188.654 1.00 37.53 919 GLY A C 1
ATOM 5407 O O . GLY A 1 953 ? 149.560 157.911 189.183 1.00 37.53 919 GLY A O 1
ATOM 5408 N N . SER A 1 954 ? 150.608 156.141 188.261 1.00 34.35 920 SER A N 1
ATOM 5409 C CA . SER A 1 954 ? 149.448 155.265 188.394 1.00 34.35 920 SER A CA 1
ATOM 5410 C C . SER A 1 954 ? 149.202 154.857 189.840 1.00 34.35 920 SER A C 1
ATOM 5411 O O . SER A 1 954 ? 148.054 154.592 190.227 1.00 34.35 920 SER A O 1
ATOM 5414 N N . GLN A 1 955 ? 150.263 154.790 190.646 1.00 34.44 921 GLN A N 1
ATOM 5415 C CA . GLN A 1 955 ? 150.108 154.417 192.045 1.00 34.44 921 GLN A CA 1
ATOM 5416 C C . GLN A 1 955 ? 149.215 155.397 192.787 1.00 34.44 921 GLN A C 1
ATOM 5417 O O . GLN A 1 955 ? 148.504 155.000 193.711 1.00 34.44 921 GLN A O 1
ATOM 5423 N N . PHE A 1 956 ? 149.224 156.672 192.393 1.00 33.11 922 PHE A N 1
ATOM 5424 C CA . PHE A 1 956 ? 148.313 157.640 192.998 1.00 33.11 922 PHE A CA 1
ATOM 5425 C C . PHE A 1 956 ? 146.858 157.281 192.718 1.00 33.11 922 PHE A C 1
ATOM 5426 O O . PHE A 1 956 ? 146.009 157.345 193.616 1.00 33.11 922 PHE A O 1
ATOM 5434 N N . LYS A 1 957 ? 146.552 156.896 191.476 1.00 50.00 923 LYS A N 1
ATOM 5435 C CA . LYS A 1 957 ? 145.191 156.495 191.133 1.00 50.00 923 LYS A CA 1
ATOM 5436 C C . LYS A 1 957 ? 144.771 155.250 191.902 1.00 50.00 923 LYS A C 1
ATOM 5437 O O . LYS A 1 957 ? 143.649 155.176 192.428 1.00 50.00 923 LYS A O 1
ATOM 5442 N N . VAL A 1 958 ? 145.660 154.256 191.975 1.00 31.29 924 VAL A N 1
ATOM 5443 C CA . VAL A 1 958 ? 145.337 153.037 192.709 1.00 31.29 924 VAL A CA 1
ATOM 5444 C C . VAL A 1 958 ? 145.134 153.343 194.187 1.00 31.29 924 VAL A C 1
ATOM 5445 O O . VAL A 1 958 ? 144.234 152.792 194.830 1.00 31.29 924 VAL A O 1
ATOM 5449 N N . GLU A 1 959 ? 145.968 154.222 194.750 1.00 31.70 925 GLU A N 1
ATOM 5450 C CA . GLU A 1 959 ? 145.811 154.615 196.145 1.00 31.70 925 GLU A CA 1
ATOM 5451 C C . GLU A 1 959 ? 144.471 155.292 196.379 1.00 31.70 925 GLU A C 1
ATOM 5452 O O . GLU A 1 959 ? 143.805 155.025 197.382 1.00 31.70 925 GLU A O 1
ATOM 5456 N N . SER A 1 960 ? 144.066 156.183 195.473 1.00 29.96 926 SER A N 1
ATOM 5457 C CA . SER A 1 960 ? 142.780 156.856 195.627 1.00 29.96 926 SER A CA 1
ATOM 5458 C C . SER A 1 960 ? 141.636 155.851 195.627 1.00 29.96 926 SER A C 1
ATOM 5459 O O . SER A 1 960 ? 140.781 155.862 196.525 1.00 29.96 926 SER A O 1
ATOM 5462 N N . PHE A 1 961 ? 141.621 154.956 194.635 1.00 30.47 927 PHE A N 1
ATOM 5463 C CA . PHE A 1 961 ? 140.582 153.929 194.573 1.00 30.47 927 PHE A CA 1
ATOM 5464 C C . PHE A 1 961 ? 140.559 153.092 195.849 1.00 30.47 927 PHE A C 1
ATOM 5465 O O . PHE A 1 961 ? 139.504 152.909 196.474 1.00 30.47 927 PHE A O 1
ATOM 5473 N N . LEU A 1 962 ? 141.728 152.585 196.254 1.00 30.46 928 LEU A N 1
ATOM 5474 C CA . LEU A 1 962 ? 141.802 151.678 197.393 1.00 30.46 928 LEU A CA 1
ATOM 5475 C C . LEU A 1 962 ? 141.385 152.364 198.683 1.00 30.46 928 LEU A C 1
ATOM 5476 O O . LEU A 1 962 ? 140.646 151.786 199.482 1.00 30.46 928 LEU A O 1
ATOM 5481 N N . ILE A 1 963 ? 141.864 153.586 198.918 1.00 29.88 929 ILE A N 1
ATOM 5482 C CA . ILE A 1 963 ? 141.527 154.286 200.150 1.00 29.88 929 ILE A CA 1
ATOM 5483 C C . ILE A 1 963 ? 140.039 154.591 200.197 1.00 29.88 929 ILE A C 1
ATOM 5484 O O . ILE A 1 963 ? 139.390 154.418 201.237 1.00 29.88 929 ILE A O 1
ATOM 5488 N N . ARG A 1 964 ? 139.467 155.035 199.074 1.00 31.00 930 ARG A N 1
ATOM 5489 C CA . ARG A 1 964 ? 138.042 155.340 199.058 1.00 31.00 930 ARG A CA 1
ATOM 5490 C C . ARG A 1 964 ? 137.210 154.094 199.335 1.00 31.00 930 ARG A C 1
ATOM 5491 O O . ARG A 1 964 ? 136.195 154.161 200.038 1.00 31.00 930 ARG A O 1
ATOM 5499 N N . ILE A 1 965 ? 137.621 152.944 198.793 1.00 33.63 931 ILE A N 1
ATOM 5500 C CA . ILE A 1 965 ? 136.878 151.711 199.050 1.00 33.63 931 ILE A CA 1
ATOM 5501 C C . ILE A 1 965 ? 137.062 151.251 200.495 1.00 33.63 931 ILE A C 1
ATOM 5502 O O . ILE A 1 965 ? 136.103 150.833 201.154 1.00 33.63 931 ILE A O 1
ATOM 5506 N N . CYS A 1 966 ? 138.291 151.323 201.013 1.00 34.71 932 CYS A N 1
ATOM 5507 C CA . CYS A 1 966 ? 138.612 150.744 202.314 1.00 34.71 932 CYS A CA 1
ATOM 5508 C C . CYS A 1 966 ? 138.115 151.585 203.481 1.00 34.71 932 CYS A C 1
ATOM 5509 O O . CYS A 1 966 ? 137.865 151.039 204.560 1.00 34.71 932 CYS A O 1
ATOM 5512 N N . LYS A 1 967 ? 137.983 152.902 203.308 1.00 34.53 933 LYS A N 1
ATOM 5513 C CA . LYS A 1 967 ? 137.551 153.740 204.420 1.00 34.53 933 LYS A CA 1
ATOM 5514 C C . LYS A 1 967 ? 136.134 153.422 204.876 1.00 34.53 933 LYS A C 1
ATOM 5515 O O . LYS A 1 967 ? 135.799 153.680 206.036 1.00 34.53 933 LYS A O 1
ATOM 5521 N N . SER A 1 968 ? 135.298 152.867 203.997 1.00 37.19 934 SER A N 1
ATOM 5522 C CA . SER A 1 968 ? 133.918 152.566 204.354 1.00 37.19 934 SER A CA 1
ATOM 5523 C C . SER A 1 968 ? 133.790 151.343 205.252 1.00 37.19 934 SER A C 1
ATOM 5524 O O . SER A 1 968 ? 132.770 151.198 205.932 1.00 37.19 934 SER A O 1
ATOM 5527 N N . GLU A 1 969 ? 134.791 150.463 205.269 1.00 36.08 935 GLU A N 1
ATOM 5528 C CA . GLU A 1 969 ? 134.762 149.264 206.096 1.00 36.08 935 GLU A CA 1
ATOM 5529 C C . GLU A 1 969 ? 135.797 149.306 207.215 1.00 36.08 935 GLU A C 1
ATOM 5530 O O . GLU A 1 969 ? 136.159 148.258 207.756 1.00 36.08 935 GLU A O 1
ATOM 5533 N N . SER A 1 970 ? 136.274 150.498 207.568 1.00 36.49 936 SER A N 1
ATOM 5534 C CA . SER A 1 970 ? 137.207 150.708 208.675 1.00 36.49 936 SER A CA 1
ATOM 5535 C C . SER A 1 970 ? 138.462 149.846 208.521 1.00 36.49 936 SER A C 1
ATOM 5536 O O . SER A 1 970 ? 138.848 149.089 209.412 1.00 36.49 936 SER A O 1
ATOM 5538 N N . PHE A 1 971 ? 139.102 149.986 207.364 1.00 33.89 937 PHE A N 1
ATOM 5539 C CA . PHE A 1 971 ? 140.353 149.299 207.063 1.00 33.89 937 PHE A CA 1
ATOM 5540 C C . PHE A 1 971 ? 141.502 150.275 207.289 1.00 33.89 937 PHE A C 1
ATOM 5541 O O . PHE A 1 971 ? 141.542 151.348 206.679 1.00 33.89 937 PHE A O 1
ATOM 5549 N N . ILE A 1 972 ? 142.425 149.907 208.169 1.00 32.44 938 ILE A N 1
ATOM 5550 C CA . ILE A 1 972 ? 143.596 150.727 208.461 1.00 32.44 938 ILE A CA 1
ATOM 5551 C C . ILE A 1 972 ? 144.775 150.184 207.660 1.00 32.44 938 ILE A C 1
ATOM 5552 O O . ILE A 1 972 ? 145.166 149.024 207.824 1.00 32.44 938 ILE A O 1
ATOM 5556 N N . LEU A 1 973 ? 145.348 151.026 206.803 1.00 31.51 939 LEU A N 1
ATOM 5557 C CA . LEU A 1 973 ? 146.321 150.600 205.804 1.00 31.51 939 LEU A CA 1
ATOM 5558 C C . LEU A 1 973 ? 147.742 150.802 206.313 1.00 31.51 939 LEU A C 1
ATOM 5559 O O . LEU A 1 973 ? 148.094 151.894 206.770 1.00 31.51 939 LEU A O 1
ATOM 5564 N N . LEU A 1 974 ? 148.556 149.755 206.215 1.00 32.45 940 LEU A N 1
ATOM 5565 C CA . LEU A 1 974 ? 149.962 149.845 206.582 1.00 32.45 940 LEU A CA 1
ATOM 5566 C C . LEU A 1 974 ? 150.720 150.728 205.595 1.00 32.45 940 LEU A C 1
ATOM 5567 O O . LEU A 1 974 ? 150.432 150.748 204.397 1.00 32.45 940 LEU A O 1
ATOM 5572 N N . SER A 1 975 ? 151.704 151.461 206.112 1.00 33.00 941 SER A N 1
ATOM 5573 C CA . SER A 1 975 ? 152.524 152.374 205.316 1.00 33.00 941 SER A CA 1
ATOM 5574 C C . SER A 1 975 ? 153.991 152.038 205.546 1.00 33.00 941 SER A C 1
ATOM 5575 O O . SER A 1 975 ? 154.660 152.660 206.382 1.00 33.00 941 SER A O 1
ATOM 5577 N N . PRO A 1 976 ? 154.523 151.053 204.826 1.00 35.38 942 PRO A N 1
ATOM 5578 C CA . PRO A 1 976 ? 155.928 150.679 205.014 1.00 35.38 942 PRO A CA 1
ATOM 5579 C C . PRO A 1 976 ? 156.875 151.771 204.545 1.00 35.38 942 PRO A C 1
ATOM 5580 O O . PRO A 1 976 ? 156.556 152.569 203.660 1.00 35.38 942 PRO A O 1
ATOM 5584 N N . GLY A 1 977 ? 158.056 151.798 205.157 1.00 39.19 943 GLY A N 1
ATOM 5585 C CA . GLY A 1 977 ? 159.097 152.717 204.755 1.00 39.19 943 GLY A CA 1
ATOM 5586 C C . GLY A 1 977 ? 159.920 152.178 203.603 1.00 39.19 943 GLY A C 1
ATOM 5587 O O . GLY A 1 977 ? 159.671 151.102 203.061 1.00 39.19 943 GLY A O 1
ATOM 5588 N N . LYS A 1 978 ? 160.930 152.962 203.220 1.00 39.50 944 LYS A N 1
ATOM 5589 C CA . LYS A 1 978 ? 161.805 152.556 202.125 1.00 39.50 944 LYS A CA 1
ATOM 5590 C C . LYS A 1 978 ? 162.592 151.301 202.481 1.00 39.50 944 LYS A C 1
ATOM 5591 O O . LYS A 1 978 ? 162.752 150.401 201.648 1.00 39.50 944 LYS A O 1
ATOM 5597 N N . LYS A 1 979 ? 163.096 151.225 203.715 1.00 40.48 945 LYS A N 1
ATOM 5598 C CA . LYS A 1 979 ? 163.859 150.056 204.140 1.00 40.48 945 LYS A CA 1
ATOM 5599 C C . LYS A 1 979 ? 162.986 148.808 204.185 1.00 40.48 945 LYS A C 1
ATOM 5600 O O . LYS A 1 979 ? 163.442 147.712 203.837 1.00 40.48 945 LYS A O 1
ATOM 5605 N N . ASP A 1 980 ? 161.732 148.953 204.621 1.00 39.83 946 ASP A N 1
ATOM 5606 C CA . ASP A 1 980 ? 160.829 147.808 204.678 1.00 39.83 946 ASP A CA 1
ATOM 5607 C C . ASP A 1 980 ? 160.583 147.233 203.290 1.00 39.83 946 ASP A C 1
ATOM 5608 O O . ASP A 1 980 ? 160.552 146.011 203.111 1.00 39.83 946 ASP A O 1
ATOM 5613 N N . VAL A 1 981 ? 160.397 148.102 202.295 1.00 39.46 947 VAL A N 1
ATOM 5614 C CA . VAL A 1 981 ? 160.209 147.638 200.925 1.00 39.46 947 VAL A CA 1
ATOM 5615 C C . VAL A 1 981 ? 161.503 147.050 200.374 1.00 39.46 947 VAL A C 1
ATOM 5616 O O . VAL A 1 981 ? 161.483 146.061 199.632 1.00 39.46 947 VAL A O 1
ATOM 5620 N N . ARG A 1 982 ? 162.648 147.646 200.721 1.00 44.60 948 ARG A N 1
ATOM 5621 C CA . ARG A 1 982 ? 163.920 147.125 200.231 1.00 44.60 948 ARG A CA 1
ATOM 5622 C C . ARG A 1 982 ? 164.235 145.754 200.814 1.00 44.60 948 ARG A C 1
ATOM 5623 O O . ARG A 1 982 ? 164.926 144.956 200.171 1.00 44.60 948 ARG A O 1
ATOM 5629 N N . LYS A 1 983 ? 163.745 145.461 202.015 1.00 42.65 949 LYS A N 1
ATOM 5630 C CA . LYS A 1 983 ? 163.965 144.164 202.642 1.00 42.65 949 LYS A CA 1
ATOM 5631 C C . LYS A 1 983 ? 162.898 143.143 202.275 1.00 42.65 949 LYS A C 1
ATOM 5632 O O . LYS A 1 983 ? 162.928 142.023 202.794 1.00 42.65 949 LYS A O 1
ATOM 5634 N N . GLN A 1 984 ? 161.962 143.502 201.403 1.00 41.86 950 GLN A N 1
ATOM 5635 C CA . GLN A 1 984 ? 160.919 142.581 200.976 1.00 41.86 950 GLN A CA 1
ATOM 5636 C C . GLN A 1 984 ? 161.516 141.439 200.161 1.00 41.86 950 GLN A C 1
ATOM 5637 O O . GLN A 1 984 ? 162.547 141.589 199.500 1.00 41.86 950 GLN A O 1
ATOM 5641 N N . LYS A 1 985 ? 160.861 140.283 200.224 1.00 46.24 951 LYS A N 1
ATOM 5642 C CA . LYS A 1 985 ? 161.310 139.124 199.466 1.00 46.24 951 LYS A CA 1
ATOM 5643 C C . LYS A 1 985 ? 161.237 139.406 197.969 1.00 46.24 951 LYS A C 1
ATOM 5644 O O . LYS A 1 985 ? 160.347 140.112 197.488 1.00 46.24 951 LYS A O 1
ATOM 5650 N N . ALA A 1 986 ? 162.194 138.854 197.230 1.00 45.58 952 ALA A N 1
ATOM 5651 C CA . ALA A 1 986 ? 162.229 139.043 195.789 1.00 45.58 952 ALA A CA 1
ATOM 5652 C C . ALA A 1 986 ? 161.100 138.268 195.116 1.00 45.58 952 ALA A C 1
ATOM 5653 O O . ALA A 1 986 ? 160.555 137.305 195.661 1.00 45.58 952 ALA A O 1
ATOM 5655 N N . LEU A 1 987 ? 160.749 138.705 193.909 1.00 43.94 953 LEU A N 1
ATOM 5656 C CA . LEU A 1 987 ? 159.706 138.049 193.132 1.00 43.94 953 LEU A CA 1
ATOM 5657 C C . LEU A 1 987 ? 160.292 136.839 192.415 1.00 43.94 953 LEU A C 1
ATOM 5658 O O . LEU A 1 987 ? 161.290 136.959 191.697 1.00 43.94 953 LEU A O 1
ATOM 5663 N N . GLU A 1 988 ? 159.675 135.675 192.611 1.00 47.32 954 GLU A N 1
ATOM 5664 C CA . GLU A 1 988 ? 160.157 134.436 192.015 1.00 47.32 954 GLU A CA 1
ATOM 5665 C C . GLU A 1 988 ? 159.312 133.955 190.845 1.00 47.32 954 GLU A C 1
ATOM 5666 O O . GLU A 1 988 ? 159.839 133.287 189.951 1.00 47.32 954 GLU A O 1
ATOM 5672 N N . CYS A 1 989 ? 158.020 134.268 190.831 1.00 45.81 955 CYS A N 1
ATOM 5673 C CA . CYS A 1 989 ? 157.138 133.800 189.772 1.00 45.81 955 CYS A CA 1
ATOM 5674 C C . CYS A 1 989 ? 157.215 134.722 188.563 1.00 45.81 955 CYS A C 1
ATOM 5675 O O . CYS A 1 989 ? 157.189 135.949 188.695 1.00 45.81 955 CYS A O 1
ATOM 5678 N N . VAL A 1 990 ? 157.306 134.122 187.380 1.00 41.22 956 VAL A N 1
ATOM 5679 C CA . VAL A 1 990 ? 157.483 134.868 186.137 1.00 41.22 956 VAL A CA 1
ATOM 5680 C C . VAL A 1 990 ? 156.407 134.453 185.139 1.00 41.22 956 VAL A C 1
ATOM 5681 O O . VAL A 1 990 ? 155.907 133.320 185.205 1.00 41.22 956 VAL A O 1
ATOM 5685 N N . PRO A 1 991 ? 156.014 135.325 184.214 1.00 37.77 957 PRO A N 1
ATOM 5686 C CA . PRO A 1 991 ? 155.015 134.941 183.213 1.00 37.77 957 PRO A CA 1
ATOM 5687 C C . PRO A 1 991 ? 155.568 133.926 182.224 1.00 37.77 957 PRO A C 1
ATOM 5688 O O . PRO A 1 991 ? 156.779 133.785 182.039 1.00 37.77 957 PRO A O 1
ATOM 5692 N N . LEU A 1 992 ? 154.650 133.209 181.584 1.00 38.50 958 LEU A N 1
ATOM 5693 C CA . LEU A 1 992 ? 155.005 132.196 180.599 1.00 38.50 958 LEU A CA 1
ATOM 5694 C C . LEU A 1 992 ? 155.003 132.814 179.207 1.00 38.50 958 LEU A C 1
ATOM 5695 O O . LEU A 1 992 ? 153.955 133.241 178.713 1.00 38.50 958 LEU A O 1
ATOM 5700 N N . VAL A 1 993 ? 156.174 132.859 178.578 1.00 40.19 959 VAL A N 1
ATOM 5701 C CA . VAL A 1 993 ? 156.324 133.334 177.207 1.00 40.19 959 VAL A CA 1
ATOM 5702 C C . VAL A 1 993 ? 156.861 132.160 176.401 1.00 40.19 959 VAL A C 1
ATOM 5703 O O . VAL A 1 993 ? 158.062 131.866 176.436 1.00 40.19 959 VAL A O 1
ATOM 5707 N N . MET A 1 994 ? 155.974 131.480 175.682 1.00 42.98 960 MET A N 1
ATOM 5708 C CA . MET A 1 994 ? 156.362 130.296 174.928 1.00 42.98 960 MET A CA 1
ATOM 5709 C C . MET A 1 994 ? 157.259 130.674 173.757 1.00 42.98 960 MET A C 1
ATOM 5710 O O . MET A 1 994 ? 157.017 131.663 173.061 1.00 42.98 960 MET A O 1
ATOM 5714 N N . GLU A 1 995 ? 158.306 129.889 173.550 1.00 43.60 961 GLU A N 1
ATOM 5715 C CA . GLU A 1 995 ? 159.202 130.112 172.422 1.00 43.60 961 GLU A CA 1
ATOM 5716 C C . GLU A 1 995 ? 158.518 129.674 171.135 1.00 43.60 961 GLU A C 1
ATOM 5717 O O . GLU A 1 995 ? 158.089 128.517 171.037 1.00 43.60 961 GLU A O 1
ATOM 5723 N N . PRO A 1 996 ? 158.397 130.539 170.134 1.00 40.00 962 PRO A N 1
ATOM 5724 C CA . PRO A 1 996 ? 157.663 130.171 168.924 1.00 40.00 962 PRO A CA 1
ATOM 5725 C C . PRO A 1 996 ? 158.491 129.291 168.003 1.00 40.00 962 PRO A C 1
ATOM 5726 O O . PRO A 1 996 ? 159.720 129.251 168.063 1.00 40.00 962 PRO A O 1
ATOM 5730 N N . GLU A 1 997 ? 157.779 128.575 167.138 1.00 42.51 963 GLU A N 1
ATOM 5731 C CA . GLU A 1 997 ? 158.400 127.819 166.056 1.00 42.51 963 GLU A CA 1
ATOM 5732 C C . GLU A 1 997 ? 158.475 128.751 164.856 1.00 42.51 963 GLU A C 1
ATOM 5733 O O . GLU A 1 997 ? 157.486 128.949 164.146 1.00 42.51 963 GLU A O 1
ATOM 5739 N N . SER A 1 998 ? 159.649 129.336 164.634 1.00 42.36 964 SER A N 1
ATOM 5740 C CA . SER A 1 998 ? 159.817 130.356 163.605 1.00 42.36 964 SER A CA 1
ATOM 5741 C C . SER A 1 998 ? 159.623 129.734 162.229 1.00 42.36 964 SER A C 1
ATOM 5742 O O . SER A 1 998 ? 160.476 128.977 161.755 1.00 42.36 964 SER A O 1
ATOM 5744 N N . ALA A 1 999 ? 158.505 130.055 161.585 1.00 36.89 965 ALA A N 1
ATOM 5745 C CA . ALA A 1 999 ? 158.184 129.499 160.278 1.00 36.89 965 ALA A CA 1
ATOM 5746 C C . ALA A 1 999 ? 157.121 130.372 159.625 1.00 36.89 965 ALA A C 1
ATOM 5747 O O . ALA A 1 999 ? 156.667 131.368 160.194 1.00 36.89 965 ALA A O 1
ATOM 5749 N N . PHE A 1 1000 ? 156.732 129.986 158.414 1.00 32.68 966 PHE A N 1
ATOM 5750 C CA . PHE A 1 1000 ? 155.664 130.633 157.665 1.00 32.68 966 PHE A CA 1
ATOM 5751 C C . PHE A 1 1000 ? 154.435 129.737 157.699 1.00 32.68 966 PHE A C 1
ATOM 5752 O O . PHE A 1 1000 ? 154.502 128.571 157.297 1.00 32.68 966 PHE A O 1
ATOM 5760 N N . TYR A 1 1001 ? 153.318 130.277 158.180 1.00 33.39 967 TYR A N 1
ATOM 5761 C CA . TYR A 1 1001 ? 152.080 129.520 158.333 1.00 33.39 967 TYR A CA 1
ATOM 5762 C C . TYR A 1 1001 ? 151.092 129.964 157.261 1.00 33.39 967 TYR A C 1
ATOM 5763 O O . TYR A 1 1001 ? 150.531 131.061 157.341 1.00 33.39 967 TYR A O 1
ATOM 5772 N N . LYS A 1 1002 ? 150.882 129.108 156.259 1.00 36.01 968 LYS A N 1
ATOM 5773 C CA . LYS A 1 1002 ? 149.888 129.392 155.232 1.00 36.01 968 LYS A CA 1
ATOM 5774 C C . LYS A 1 1002 ? 148.483 129.021 155.685 1.00 36.01 968 LYS A C 1
ATOM 5775 O O . LYS A 1 1002 ? 147.510 129.648 155.252 1.00 36.01 968 LYS A O 1
ATOM 5780 N N . SER A 1 1003 ? 148.359 128.014 156.543 1.00 35.94 969 SER A N 1
ATOM 5781 C CA . SER A 1 1003 ? 147.070 127.607 157.067 1.00 35.94 969 SER A CA 1
ATOM 5782 C C . SER A 1 1003 ? 146.584 128.606 158.116 1.00 35.94 969 SER A C 1
ATOM 5783 O O . SER A 1 1003 ? 147.374 129.382 158.657 1.00 35.94 969 SER A O 1
ATOM 5786 N N . PRO A 1 1004 ? 145.280 128.623 158.404 1.00 35.77 970 PRO A N 1
ATOM 5787 C CA . PRO A 1 1004 ? 144.764 129.574 159.397 1.00 35.77 970 PRO A CA 1
ATOM 5788 C C . PRO A 1 1004 ? 145.387 129.361 160.769 1.00 35.77 970 PRO A C 1
ATOM 5789 O O . PRO A 1 1004 ? 145.619 128.231 161.203 1.00 35.77 970 PRO A O 1
ATOM 5793 N N . LEU A 1 1005 ? 145.653 130.470 161.453 1.00 31.63 971 LEU A N 1
ATOM 5794 C CA . LEU A 1 1005 ? 146.243 130.472 162.787 1.00 31.63 971 LEU A CA 1
ATOM 5795 C C . LEU A 1 1005 ? 145.277 131.184 163.722 1.00 31.63 971 LEU A C 1
ATOM 5796 O O . LEU A 1 1005 ? 145.087 132.400 163.616 1.00 31.63 971 LEU A O 1
ATOM 5801 N N . ILE A 1 1006 ? 144.669 130.431 164.630 1.00 32.73 972 ILE A N 1
ATOM 5802 C CA . ILE A 1 1006 ? 143.689 130.973 165.564 1.00 32.73 972 ILE A CA 1
ATOM 5803 C C . ILE A 1 1006 ? 144.413 131.436 166.819 1.00 32.73 972 ILE A C 1
ATOM 5804 O O . ILE A 1 1006 ? 145.172 130.671 167.426 1.00 32.73 972 ILE A O 1
ATOM 5808 N N . VAL A 1 1007 ? 144.186 132.687 167.209 1.00 32.01 973 VAL A N 1
ATOM 5809 C CA . VAL A 1 1007 ? 144.778 133.255 168.412 1.00 32.01 973 VAL A CA 1
ATOM 5810 C C . VAL A 1 1007 ? 143.677 133.444 169.448 1.00 32.01 973 VAL A C 1
ATOM 5811 O O . VAL A 1 1007 ? 142.547 133.808 169.109 1.00 32.01 973 VAL A O 1
ATOM 5815 N N . LEU A 1 1008 ? 143.994 133.138 170.704 1.00 34.20 974 LEU A N 1
ATOM 5816 C CA . LEU A 1 1008 ? 143.053 133.257 171.809 1.00 34.20 974 LEU A CA 1
ATOM 5817 C C . LEU A 1 1008 ? 143.738 133.950 172.976 1.00 34.20 974 LEU A C 1
ATOM 5818 O O . LEU A 1 1008 ? 144.894 133.654 173.287 1.00 34.20 974 LEU A O 1
ATOM 5823 N N . ASP A 1 1009 ? 143.025 134.870 173.623 1.00 38.14 975 ASP A N 1
ATOM 5824 C CA . ASP A 1 1009 ? 143.582 135.620 174.740 1.00 38.14 975 ASP A CA 1
ATOM 5825 C C . ASP A 1 1009 ? 142.521 135.843 175.806 1.00 38.14 975 ASP A C 1
ATOM 5826 O O . ASP A 1 1009 ? 141.375 136.171 175.491 1.00 38.14 975 ASP A O 1
ATOM 5828 N N . PHE A 1 1010 ? 142.911 135.672 177.069 1.00 35.09 976 PHE A N 1
ATOM 5829 C CA . PHE A 1 1010 ? 142.030 135.989 178.186 1.00 35.09 976 PHE A CA 1
ATOM 5830 C C . PHE A 1 1010 ? 141.837 137.494 178.296 1.00 35.09 976 PHE A C 1
ATOM 5831 O O . PHE A 1 1010 ? 142.771 138.272 178.086 1.00 35.09 976 PHE A O 1
ATOM 5839 N N . GLN A 1 1011 ? 140.617 137.903 178.630 1.00 34.84 977 GLN A N 1
ATOM 5840 C CA . GLN A 1 1011 ? 140.331 139.313 178.838 1.00 34.84 977 GLN A CA 1
ATOM 5841 C C . GLN A 1 1011 ? 140.618 139.704 180.281 1.00 34.84 977 GLN A C 1
ATOM 5842 O O . GLN A 1 1011 ? 140.088 139.108 181.222 1.00 34.84 977 GLN A O 1
ATOM 5845 N N . SER A 1 1012 ? 141.445 140.739 180.444 1.00 35.47 978 SER A N 1
ATOM 5846 C CA . SER A 1 1012 ? 141.900 141.203 181.751 1.00 35.47 978 SER A CA 1
ATOM 5847 C C . SER A 1 1012 ? 142.343 140.037 182.624 1.00 35.47 978 SER A C 1
ATOM 5848 O O . SER A 1 1012 ? 141.751 139.792 183.678 1.00 35.47 978 SER A O 1
ATOM 5851 N N . LEU A 1 1013 ? 143.377 139.313 182.185 1.00 33.14 979 LEU A N 1
ATOM 5852 C CA . LEU A 1 1013 ? 143.752 138.054 182.825 1.00 33.14 979 LEU A CA 1
ATOM 5853 C C . LEU A 1 1013 ? 144.042 138.228 184.312 1.00 33.14 979 LEU A C 1
ATOM 5854 O O . LEU A 1 1013 ? 143.491 137.509 185.151 1.00 33.14 979 LEU A O 1
ATOM 5859 N N . TYR A 1 1014 ? 144.902 139.181 184.658 1.00 32.15 980 TYR A N 1
ATOM 5860 C CA . TYR A 1 1014 ? 145.325 139.324 186.048 1.00 32.15 980 TYR A CA 1
ATOM 5861 C C . TYR A 1 1014 ? 144.219 139.910 186.927 1.00 32.15 980 TYR A C 1
ATOM 5862 O O . TYR A 1 1014 ? 144.013 139.414 188.041 1.00 32.15 980 TYR A O 1
ATOM 5871 N N . PRO A 1 1015 ? 143.504 140.964 186.504 1.00 31.63 981 PRO A N 1
ATOM 5872 C CA . PRO A 1 1015 ? 142.339 141.391 187.301 1.00 31.63 981 PRO A CA 1
ATOM 5873 C C . PRO A 1 1015 ? 141.269 140.320 187.439 1.00 31.63 981 PRO A C 1
ATOM 5874 O O . PRO A 1 1015 ? 140.670 140.181 188.514 1.00 31.63 981 PRO A O 1
ATOM 5878 N N . SER A 1 1016 ? 141.013 139.553 186.377 1.00 32.34 982 SER A N 1
ATOM 5879 C CA . SER A 1 1016 ? 140.035 138.475 186.468 1.00 32.34 982 SER A CA 1
ATOM 5880 C C . SER A 1 1016 ? 140.490 137.410 187.453 1.00 32.34 982 SER A C 1
ATOM 5881 O O . SER A 1 1016 ? 139.675 136.852 188.193 1.00 32.34 982 SER A O 1
ATOM 5883 N N . ILE A 1 1017 ? 141.790 137.120 187.472 1.00 31.27 983 ILE A N 1
ATOM 5884 C CA . ILE A 1 1017 ? 142.343 136.188 188.449 1.00 31.27 983 ILE A CA 1
ATOM 5885 C C . ILE A 1 1017 ? 142.183 136.733 189.863 1.00 31.27 983 ILE A C 1
ATOM 5886 O O . ILE A 1 1017 ? 141.816 135.999 190.789 1.00 31.27 983 ILE A O 1
ATOM 5891 N N . MET A 1 1018 ? 142.457 138.025 190.051 1.00 31.89 984 MET A N 1
ATOM 5892 C CA . MET A 1 1018 ? 142.316 138.628 191.373 1.00 31.89 984 MET A CA 1
ATOM 5893 C C . MET A 1 1018 ? 140.880 138.534 191.867 1.00 31.89 984 MET A C 1
ATOM 5894 O O . MET A 1 1018 ? 140.637 138.275 193.050 1.00 31.89 984 MET A O 1
ATOM 5898 N N . ILE A 1 1019 ? 139.914 138.758 190.976 1.00 32.25 985 ILE A N 1
ATOM 5899 C CA . ILE A 1 1019 ? 138.510 138.657 191.365 1.00 32.25 985 ILE A CA 1
ATOM 5900 C C . ILE A 1 1019 ? 138.133 137.206 191.653 1.00 32.25 985 ILE A C 1
ATOM 5901 O O . ILE A 1 1019 ? 137.491 136.905 192.666 1.00 32.25 985 ILE A O 1
ATOM 5906 N N . GLY A 1 1020 ? 138.524 136.287 190.768 1.00 30.96 986 GLY A N 1
ATOM 5907 C CA . GLY A 1 1020 ? 138.080 134.909 190.894 1.00 30.96 986 GLY A CA 1
ATOM 5908 C C . GLY A 1 1020 ? 138.674 134.178 192.082 1.00 30.96 986 GLY A C 1
ATOM 5909 O O . GLY A 1 1020 ? 137.980 133.417 192.761 1.00 30.96 986 GLY A O 1
ATOM 5910 N N . TYR A 1 1021 ? 139.962 134.383 192.345 1.00 33.99 987 TYR A N 1
ATOM 5911 C CA . TYR A 1 1021 ? 140.665 133.638 193.379 1.00 33.99 987 TYR A CA 1
ATOM 5912 C C . TYR A 1 1021 ? 140.747 134.377 194.706 1.00 33.99 987 TYR A C 1
ATOM 5913 O O . TYR A 1 1021 ? 141.365 133.865 195.642 1.00 33.99 987 TYR A O 1
ATOM 5922 N N . ASN A 1 1022 ? 140.138 135.560 194.809 1.00 36.72 988 ASN A N 1
ATOM 5923 C CA . ASN A 1 1022 ? 140.071 136.317 196.060 1.00 36.72 988 ASN A CA 1
ATOM 5924 C C . ASN A 1 1022 ? 141.465 136.647 196.596 1.00 36.72 988 ASN A C 1
ATOM 5925 O O . ASN A 1 1022 ? 141.756 136.484 197.782 1.00 36.72 988 ASN A O 1
ATOM 5930 N N . TYR A 1 1023 ? 142.331 137.124 195.707 1.00 35.54 989 TYR A N 1
ATOM 5931 C CA . TYR A 1 1023 ? 143.679 137.531 196.082 1.00 35.54 989 TYR A CA 1
ATOM 5932 C C . TYR A 1 1023 ? 143.659 138.997 196.497 1.00 35.54 989 TYR A C 1
ATOM 5933 O O . TYR A 1 1023 ? 143.292 139.866 195.700 1.00 35.54 989 TYR A O 1
ATOM 5942 N N . CYS A 1 1024 ? 144.052 139.270 197.738 1.00 37.30 990 CYS A N 1
ATOM 5943 C CA . CYS A 1 1024 ? 144.072 140.633 198.250 1.00 37.30 990 CYS A CA 1
ATOM 5944 C C . CYS A 1 1024 ? 144.960 140.685 199.482 1.00 37.30 990 CYS A C 1
ATOM 5945 O O . CYS A 1 1024 ? 145.387 139.657 200.010 1.00 37.30 990 CYS A O 1
ATOM 5948 N N . TYR A 1 1025 ? 145.240 141.911 199.928 1.00 33.90 991 TYR A N 1
ATOM 5949 C CA . TYR A 1 1025 ? 145.940 142.091 201.194 1.00 33.90 991 TYR A CA 1
ATOM 5950 C C . TYR A 1 1025 ? 145.111 141.562 202.355 1.00 33.90 991 TYR A C 1
ATOM 5951 O O . TYR A 1 1025 ? 145.646 140.940 203.279 1.00 33.90 991 TYR A O 1
ATOM 5960 N N . SER A 1 1026 ? 143.800 141.796 202.321 1.00 34.56 992 SER A N 1
ATOM 5961 C CA . SER A 1 1026 ? 142.930 141.518 203.455 1.00 34.56 992 SER A CA 1
ATOM 5962 C C . SER A 1 1026 ? 142.478 140.067 203.540 1.00 34.56 992 SER A C 1
ATOM 5963 O O . SER A 1 1026 ? 141.894 139.683 204.558 1.00 34.56 992 SER A O 1
ATOM 5966 N N . THR A 1 1027 ? 142.725 139.254 202.515 1.00 36.47 993 THR A N 1
ATOM 5967 C CA . THR A 1 1027 ? 142.292 137.863 202.513 1.00 36.47 993 THR A CA 1
ATOM 5968 C C . THR A 1 1027 ? 143.453 136.881 202.593 1.00 36.47 993 THR A C 1
ATOM 5969 O O . THR A 1 1027 ? 143.242 135.676 202.434 1.00 36.47 993 THR A O 1
ATOM 5973 N N . MET A 1 1028 ? 144.666 137.359 202.847 1.00 37.26 994 MET A N 1
ATOM 5974 C CA . MET A 1 1028 ? 145.849 136.512 202.865 1.00 37.26 994 MET A CA 1
ATOM 5975 C C . MET A 1 1028 ? 146.208 136.117 204.292 1.00 37.26 994 MET A C 1
ATOM 5976 O O . MET A 1 1028 ? 146.168 136.943 205.209 1.00 37.26 994 MET A O 1
ATOM 5981 N N . ILE A 1 1029 ? 146.533 134.843 204.477 1.00 39.69 995 ILE A N 1
ATOM 5982 C CA . ILE A 1 1029 ? 146.887 134.301 205.784 1.00 39.69 995 ILE A CA 1
ATOM 5983 C C . ILE A 1 1029 ? 148.395 134.192 205.951 1.00 39.69 995 ILE A C 1
ATOM 5984 O O . ILE A 1 1029 ? 148.951 134.641 206.952 1.00 39.69 995 ILE A O 1
ATOM 5989 N N . GLY A 1 1030 ? 149.069 133.595 204.982 1.00 44.62 996 GLY A N 1
ATOM 5990 C CA . GLY A 1 1030 ? 150.507 133.436 205.049 1.00 44.62 996 GLY A CA 1
ATOM 5991 C C . GLY A 1 1030 ? 150.962 132.292 204.176 1.00 44.62 996 GLY A C 1
ATOM 5992 O O . GLY A 1 1030 ? 150.163 131.562 203.592 1.00 44.62 996 GLY A O 1
ATOM 5993 N N . ARG A 1 1031 ? 152.281 132.149 204.096 1.00 44.95 997 ARG A N 1
ATOM 5994 C CA . ARG A 1 1031 ? 152.873 131.084 203.300 1.00 44.95 997 ARG A CA 1
ATOM 5995 C C . ARG A 1 1031 ? 152.598 129.735 203.950 1.00 44.95 997 ARG A C 1
ATOM 5996 O O . ARG A 1 1031 ? 152.795 129.570 205.156 1.00 44.95 997 ARG A O 1
ATOM 6004 N N . VAL A 1 1032 ? 152.158 128.762 203.147 1.00 46.89 998 VAL A N 1
ATOM 6005 C CA . VAL A 1 1032 ? 151.769 127.464 203.688 1.00 46.89 998 VAL A CA 1
ATOM 6006 C C . VAL A 1 1032 ? 152.930 126.775 204.390 1.00 46.89 998 VAL A C 1
ATOM 6007 O O . VAL A 1 1032 ? 152.712 125.936 205.269 1.00 46.89 998 VAL A O 1
ATOM 6011 N N . ARG A 1 1033 ? 154.161 127.112 204.028 1.00 50.22 999 ARG A N 1
ATOM 6012 C CA . ARG A 1 1033 ? 155.336 126.692 204.770 1.00 50.22 999 ARG A CA 1
ATOM 6013 C C . ARG A 1 1033 ? 155.809 127.839 205.654 1.00 50.22 999 ARG A C 1
ATOM 6014 O O . ARG A 1 1033 ? 155.642 129.014 205.315 1.00 50.22 999 ARG A O 1
ATOM 6020 N N . GLU A 1 1034 ? 156.375 127.482 206.806 1.00 50.24 1000 GLU A N 1
ATOM 6021 C CA . GLU A 1 1034 ? 156.922 128.420 207.782 1.00 50.24 1000 GLU A CA 1
ATOM 6022 C C . GLU A 1 1034 ? 155.850 129.236 208.498 1.00 50.24 1000 GLU A C 1
ATOM 6023 O O . GLU A 1 1034 ? 156.108 130.376 208.898 1.00 50.24 1000 GLU A O 1
ATOM 6025 N N . ILE A 1 1035 ? 154.648 128.692 208.667 1.00 50.10 1001 ILE A N 1
ATOM 6026 C CA . ILE A 1 1035 ? 153.671 129.275 209.582 1.00 50.10 1001 ILE A CA 1
ATOM 6027 C C . ILE A 1 1035 ? 153.950 128.737 210.979 1.00 50.10 1001 ILE A C 1
ATOM 6028 O O . ILE A 1 1035 ? 153.909 127.524 211.207 1.00 50.10 1001 ILE A O 1
ATOM 6032 N N . ASN A 1 1036 ? 154.245 129.640 211.918 1.00 55.82 1002 ASN A N 1
ATOM 6033 C CA . ASN A 1 1036 ? 154.619 129.223 213.263 1.00 55.82 1002 ASN A CA 1
ATOM 6034 C C . ASN A 1 1036 ? 153.986 130.108 214.330 1.00 55.82 1002 ASN A C 1
ATOM 6035 O O . ASN A 1 1036 ? 154.533 130.240 215.431 1.00 55.82 1002 ASN A O 1
ATOM 6037 N N . LEU A 1 1037 ? 152.846 130.731 214.020 1.00 59.27 1003 LEU A N 1
ATOM 6038 C CA . LEU A 1 1037 ? 152.081 131.508 214.991 1.00 59.27 1003 LEU A CA 1
ATOM 6039 C C . LEU A 1 1037 ? 152.865 132.701 215.529 1.00 59.27 1003 LEU A C 1
ATOM 6040 O O . LEU A 1 1037 ? 152.472 133.852 215.314 1.00 59.27 1003 LEU A O 1
ATOM 6042 N N . THR A 1 1038 ? 153.959 132.432 216.246 1.00 56.89 1004 THR A N 1
ATOM 6043 C CA . THR A 1 1038 ? 154.722 133.482 216.916 1.00 56.89 1004 THR A CA 1
ATOM 6044 C C . THR A 1 1038 ? 155.154 134.598 215.969 1.00 56.89 1004 THR A C 1
ATOM 6045 O O . THR A 1 1038 ? 154.971 135.783 216.266 1.00 56.89 1004 THR A O 1
ATOM 6047 N N . GLU A 1 1039 ? 155.731 134.242 214.823 1.00 55.60 1005 GLU A N 1
ATOM 6048 C CA . GLU A 1 1039 ? 156.235 135.246 213.891 1.00 55.60 1005 GLU A CA 1
ATOM 6049 C C . GLU A 1 1039 ? 156.142 134.709 212.473 1.00 55.60 1005 GLU A C 1
ATOM 6050 O O . GLU A 1 1039 ? 156.797 133.716 212.141 1.00 55.60 1005 GLU A O 1
ATOM 6053 N N . ASN A 1 1040 ? 155.335 135.365 211.643 1.00 50.39 1006 ASN A N 1
ATOM 6054 C CA . ASN A 1 1040 ? 155.185 135.016 210.238 1.00 50.39 1006 ASN A CA 1
ATOM 6055 C C . ASN A 1 1040 ? 155.580 136.211 209.384 1.00 50.39 1006 ASN A C 1
ATOM 6056 O O . ASN A 1 1040 ? 155.148 137.337 209.648 1.00 50.39 1006 ASN A O 1
ATOM 6061 N N . ASN A 1 1041 ? 156.396 135.965 208.365 1.00 44.66 1007 ASN A N 1
ATOM 6062 C CA . ASN A 1 1041 ? 156.836 137.002 207.443 1.00 44.66 1007 ASN A CA 1
ATOM 6063 C C . ASN A 1 1041 ? 156.054 136.880 206.142 1.00 44.66 1007 ASN A C 1
ATOM 6064 O O . ASN A 1 1041 ? 156.020 135.807 205.532 1.00 44.66 1007 ASN A O 1
ATOM 6067 N N . LEU A 1 1042 ? 155.423 137.976 205.726 1.00 42.17 1008 LEU A N 1
ATOM 6068 C CA . LEU A 1 1042 ? 154.574 137.963 204.538 1.00 42.17 1008 LEU A CA 1
ATOM 6069 C C . LEU A 1 1042 ? 154.521 139.375 203.972 1.00 42.17 1008 LEU A C 1
ATOM 6070 O O . LEU A 1 1042 ? 153.846 140.243 204.533 1.00 42.17 1008 LEU A O 1
ATOM 6075 N N . GLY A 1 1043 ? 155.221 139.600 202.868 1.00 38.92 1009 GLY A N 1
ATOM 6076 C CA . GLY A 1 1043 ? 155.245 140.924 202.268 1.00 38.92 1009 GLY A CA 1
ATOM 6077 C C . GLY A 1 1043 ? 156.249 141.811 202.963 1.00 38.92 1009 GLY A C 1
ATOM 6078 O O . GLY A 1 1043 ? 157.418 141.447 203.111 1.00 38.92 1009 GLY A O 1
ATOM 6079 N N . VAL A 1 1044 ? 155.798 142.984 203.394 1.00 37.37 1010 VAL A N 1
ATOM 6080 C CA . VAL A 1 1044 ? 156.642 143.939 204.097 1.00 37.37 1010 VAL A CA 1
ATOM 6081 C C . VAL A 1 1044 ? 156.272 144.021 205.576 1.00 37.37 1010 VAL A C 1
ATOM 6082 O O . VAL A 1 1044 ? 156.633 144.981 206.252 1.00 37.37 1010 VAL A O 1
ATOM 6086 N N . SER A 1 1045 ? 155.557 143.024 206.090 1.00 41.36 1011 SER A N 1
ATOM 6087 C CA . SER A 1 1045 ? 155.077 143.042 207.462 1.00 41.36 1011 SER A CA 1
ATOM 6088 C C . SER A 1 1045 ? 155.366 141.713 208.142 1.00 41.36 1011 SER A C 1
ATOM 6089 O O . SER A 1 1045 ? 155.343 140.653 207.511 1.00 41.36 1011 SER A O 1
ATOM 6092 N N . LYS A 1 1046 ? 155.639 141.787 209.441 1.00 46.58 1012 LYS A N 1
ATOM 6093 C CA . LYS A 1 1046 ? 155.768 140.619 210.302 1.00 46.58 1012 LYS A CA 1
ATOM 6094 C C . LYS A 1 1046 ? 154.637 140.650 211.319 1.00 46.58 1012 LYS A C 1
ATOM 6095 O O . LYS A 1 1046 ? 154.403 141.681 211.958 1.00 46.58 1012 LYS A O 1
ATOM 6097 N N . PHE A 1 1047 ? 153.935 139.529 211.462 1.00 49.92 1013 PHE A N 1
ATOM 6098 C CA . PHE A 1 1047 ? 152.714 139.483 212.251 1.00 49.92 1013 PHE A CA 1
ATOM 6099 C C . PHE A 1 1047 ? 152.625 138.149 212.979 1.00 49.92 1013 PHE A C 1
ATOM 6100 O O . PHE A 1 1047 ? 153.505 137.290 212.865 1.00 49.92 1013 PHE A O 1
ATOM 6108 N N . SER A 1 1048 ? 151.543 137.983 213.735 1.00 54.65 1014 SER A N 1
ATOM 6109 C CA . SER A 1 1048 ? 151.266 136.763 214.475 1.00 54.65 1014 SER A CA 1
ATOM 6110 C C . SER A 1 1048 ? 149.844 136.309 214.178 1.00 54.65 1014 SER A C 1
ATOM 6111 O O . SER A 1 1048 ? 148.985 137.103 213.785 1.00 54.65 1014 SER A O 1
ATOM 6113 N N . LEU A 1 1049 ? 149.602 135.014 214.372 1.00 56.63 1015 LEU A N 1
ATOM 6114 C CA . LEU A 1 1049 ? 148.307 134.433 214.062 1.00 56.63 1015 LEU A CA 1
ATOM 6115 C C . LEU A 1 1049 ? 147.600 133.962 215.330 1.00 56.63 1015 LEU A C 1
ATOM 6116 O O . LEU A 1 1049 ? 148.251 133.625 216.323 1.00 56.63 1015 LEU A O 1
ATOM 6121 N N . PRO A 1 1050 ? 146.267 133.935 215.328 1.00 61.10 1016 PRO A N 1
ATOM 6122 C CA . PRO A 1 1050 ? 145.531 133.402 216.481 1.00 61.10 1016 PRO A CA 1
ATOM 6123 C C . PRO A 1 1050 ? 145.830 131.928 216.709 1.00 61.10 1016 PRO A C 1
ATOM 6124 O O . PRO A 1 1050 ? 146.511 131.263 215.926 1.00 61.10 1016 PRO A O 1
ATOM 6128 N N . ARG A 1 1051 ? 145.295 131.412 217.818 1.00 64.37 1017 ARG A N 1
ATOM 6129 C CA . ARG A 1 1051 ? 145.624 130.054 218.239 1.00 64.37 1017 ARG A CA 1
ATOM 6130 C C . ARG A 1 1051 ? 145.021 129.013 217.303 1.00 64.37 1017 ARG A C 1
ATOM 6131 O O . ARG A 1 1051 ? 145.705 128.072 216.886 1.00 64.37 1017 ARG A O 1
ATOM 6134 N N . ASN A 1 1052 ? 143.743 129.158 216.962 1.00 65.45 1018 ASN A N 1
ATOM 6135 C CA . ASN A 1 1052 ? 143.024 128.169 216.167 1.00 65.45 1018 ASN A CA 1
ATOM 6136 C C . ASN A 1 1052 ? 142.460 128.784 214.892 1.00 65.45 1018 ASN A C 1
ATOM 6137 O O . ASN A 1 1052 ? 141.374 128.422 214.436 1.00 65.45 1018 ASN A O 1
ATOM 6142 N N . ILE A 1 1053 ? 143.194 129.726 214.299 1.00 60.49 1019 ILE A N 1
ATOM 6143 C CA . ILE A 1 1053 ? 142.705 130.385 213.093 1.00 60.49 1019 ILE A CA 1
ATOM 6144 C C . ILE A 1 1053 ? 142.695 129.416 211.916 1.00 60.49 1019 ILE A C 1
ATOM 6145 O O . ILE A 1 1053 ? 141.769 129.425 211.097 1.00 60.49 1019 ILE A O 1
ATOM 6149 N N . LEU A 1 1054 ? 143.715 128.560 211.814 1.00 59.02 1020 LEU A N 1
ATOM 6150 C CA . LEU A 1 1054 ? 143.789 127.636 210.688 1.00 59.02 1020 LEU A CA 1
ATOM 6151 C C . LEU A 1 1054 ? 142.784 126.501 210.831 1.00 59.02 1020 LEU A C 1
ATOM 6152 O O . LEU A 1 1054 ? 142.168 126.084 209.844 1.00 59.02 1020 LEU A O 1
ATOM 6157 N N . ALA A 1 1055 ? 142.610 125.983 212.049 1.00 61.52 1021 ALA A N 1
ATOM 6158 C CA . ALA A 1 1055 ? 141.649 124.906 212.265 1.00 61.52 1021 ALA A CA 1
ATOM 6159 C C . ALA A 1 1055 ? 140.225 125.376 212.003 1.00 61.52 1021 ALA A C 1
ATOM 6160 O O . ALA A 1 1055 ? 139.421 124.648 211.410 1.00 61.52 1021 ALA A O 1
ATOM 6162 N N . LEU A 1 1056 ? 139.892 126.589 212.447 1.00 63.20 1022 LEU A N 1
ATOM 6163 C CA . LEU A 1 1056 ? 138.565 127.136 212.190 1.00 63.20 1022 LEU A CA 1
ATOM 6164 C C . LEU A 1 1056 ? 138.336 127.352 210.700 1.00 63.20 1022 LEU A C 1
ATOM 6165 O O . LEU A 1 1056 ? 137.248 127.072 210.182 1.00 63.20 1022 LEU A O 1
ATOM 6170 N N . LEU A 1 1057 ? 139.352 127.846 209.993 1.00 56.33 1023 LEU A N 1
ATOM 6171 C CA . LEU A 1 1057 ? 139.267 128.125 208.566 1.00 56.33 1023 LEU A CA 1
ATOM 6172 C C . LEU A 1 1057 ? 139.801 126.974 207.720 1.00 56.33 1023 LEU A C 1
ATOM 6173 O O . LEU A 1 1057 ? 140.297 127.199 206.613 1.00 56.33 1023 LEU A O 1
ATOM 6178 N N . LYS A 1 1058 ? 139.706 125.740 208.219 1.00 58.35 1024 LYS A N 1
ATOM 6179 C CA . LYS A 1 1058 ? 140.249 124.597 207.493 1.00 58.35 1024 LYS A CA 1
ATOM 6180 C C . LYS A 1 1058 ? 139.499 124.316 206.199 1.00 58.35 1024 LYS A C 1
ATOM 6181 O O . LYS A 1 1058 ? 140.030 123.615 205.332 1.00 58.35 1024 LYS A O 1
ATOM 6183 N N . ASN A 1 1059 ? 138.288 124.843 206.046 1.00 58.36 1025 ASN A N 1
ATOM 6184 C CA . ASN A 1 1059 ? 137.478 124.616 204.856 1.00 58.36 1025 ASN A CA 1
ATOM 6185 C C . ASN A 1 1059 ? 137.348 125.841 203.967 1.00 58.36 1025 ASN A C 1
ATOM 6186 O O . ASN A 1 1059 ? 137.348 125.708 202.742 1.00 58.36 1025 ASN A O 1
ATOM 6191 N N . ASP A 1 1060 ? 137.236 127.033 204.550 1.00 50.70 1026 ASP A N 1
ATOM 6192 C CA . ASP A 1 1060 ? 137.042 128.257 203.773 1.00 50.70 1026 ASP A CA 1
ATOM 6193 C C . ASP A 1 1060 ? 138.379 128.952 203.506 1.00 50.70 1026 ASP A C 1
ATOM 6194 O O . ASP A 1 1060 ? 138.586 130.119 203.831 1.00 50.70 1026 ASP A O 1
ATOM 6196 N N . VAL A 1 1061 ? 139.298 128.203 202.893 1.00 45.07 1027 VAL A N 1
ATOM 6197 C CA . VAL A 1 1061 ? 140.575 128.745 202.445 1.00 45.07 1027 VAL A CA 1
ATOM 6198 C C . VAL A 1 1061 ? 140.906 128.173 201.075 1.00 45.07 1027 VAL A C 1
ATOM 6199 O O . VAL A 1 1061 ? 140.420 127.111 200.681 1.00 45.07 1027 VAL A O 1
ATOM 6203 N N . THR A 1 1062 ? 141.756 128.896 200.353 1.00 41.81 1028 THR A N 1
ATOM 6204 C CA . THR A 1 1062 ? 142.319 128.436 199.096 1.00 41.81 1028 THR A CA 1
ATOM 6205 C C . THR A 1 1062 ? 143.827 128.627 199.144 1.00 41.81 1028 THR A C 1
ATOM 6206 O O . THR A 1 1062 ? 144.334 129.520 199.827 1.00 41.81 1028 THR A O 1
ATOM 6210 N N . ILE A 1 1063 ? 144.542 127.763 198.433 1.00 40.73 1029 ILE A N 1
ATOM 6211 C CA . ILE A 1 1063 ? 145.999 127.761 198.433 1.00 40.73 1029 ILE A CA 1
ATOM 6212 C C . ILE A 1 1063 ? 146.468 128.231 197.065 1.00 40.73 1029 ILE A C 1
ATOM 6213 O O . ILE A 1 1063 ? 146.122 127.630 196.041 1.00 40.73 1029 ILE A O 1
ATOM 6218 N N . ALA A 1 1064 ? 147.257 129.302 197.047 1.00 40.10 1030 ALA A N 1
ATOM 6219 C CA . ALA A 1 1064 ? 147.796 129.818 195.805 1.00 40.10 1030 ALA A CA 1
ATOM 6220 C C . ALA A 1 1064 ? 148.849 128.860 195.252 1.00 40.10 1030 ALA A C 1
ATOM 6221 O O . ALA A 1 1064 ? 149.443 128.079 195.998 1.00 40.10 1030 ALA A O 1
ATOM 6223 N N . PRO A 1 1065 ? 149.089 128.892 193.938 1.00 39.92 1031 PRO A N 1
ATOM 6224 C CA . PRO A 1 1065 ? 150.073 127.966 193.354 1.00 39.92 1031 PRO A CA 1
ATOM 6225 C C . PRO A 1 1065 ? 151.482 128.143 193.891 1.00 39.92 1031 PRO A C 1
ATOM 6226 O O . PRO A 1 1065 ? 152.279 127.201 193.804 1.00 39.92 1031 PRO A O 1
ATOM 6230 N N . ASN A 1 1066 ? 151.823 129.312 194.431 1.00 41.32 1032 ASN A N 1
ATOM 6231 C CA . ASN A 1 1066 ? 153.139 129.519 195.021 1.00 41.32 1032 ASN A CA 1
ATOM 6232 C C . ASN A 1 1066 ? 153.197 129.137 196.494 1.00 41.32 1032 ASN A C 1
ATOM 6233 O O . ASN A 1 1066 ? 154.285 129.159 197.080 1.00 41.32 1032 ASN A O 1
ATOM 6238 N N . GLY A 1 1067 ? 152.066 128.793 197.104 1.00 41.62 1033 GLY A N 1
ATOM 6239 C CA . GLY A 1 1067 ? 152.061 128.310 198.470 1.00 41.62 1033 GLY A CA 1
ATOM 6240 C C . GLY A 1 1067 ? 151.670 129.345 199.504 1.00 41.62 1033 GLY A C 1
ATOM 6241 O O . GLY A 1 1067 ? 152.242 129.377 200.597 1.00 41.62 1033 GLY A O 1
ATOM 6242 N N . VAL A 1 1068 ? 150.696 130.190 199.180 1.00 40.31 1034 VAL A N 1
ATOM 6243 C CA . VAL A 1 1068 ? 150.198 131.217 200.088 1.00 40.31 1034 VAL A CA 1
ATOM 6244 C C . VAL A 1 1068 ? 148.726 130.940 200.355 1.00 40.31 1034 VAL A C 1
ATOM 6245 O O . VAL A 1 1068 ? 147.945 130.753 199.415 1.00 40.31 1034 VAL A O 1
ATOM 6249 N N . VAL A 1 1069 ? 148.351 130.912 201.630 1.00 40.03 1035 VAL A N 1
ATOM 6250 C CA . VAL A 1 1069 ? 146.982 130.594 202.018 1.00 40.03 1035 VAL A CA 1
ATOM 6251 C C . VAL A 1 1069 ? 146.133 131.854 201.934 1.00 40.03 1035 VAL A C 1
ATOM 6252 O O . VAL A 1 1069 ? 146.478 132.890 202.512 1.00 40.03 1035 VAL A O 1
ATOM 6256 N N . TYR A 1 1070 ? 145.021 131.768 201.211 1.00 38.36 1036 TYR A N 1
ATOM 6257 C CA . TYR A 1 1070 ? 144.082 132.869 201.067 1.00 38.36 1036 TYR A CA 1
ATOM 6258 C C . TYR A 1 1070 ? 142.704 132.430 201.538 1.00 38.36 1036 TYR A C 1
ATOM 6259 O O . TYR A 1 1070 ? 142.321 131.267 201.387 1.00 38.36 1036 TYR A O 1
ATOM 6268 N N . ALA A 1 1071 ? 141.962 133.369 202.116 1.00 39.69 1037 ALA A N 1
ATOM 6269 C CA . ALA A 1 1071 ? 140.603 133.081 202.547 1.00 39.69 1037 ALA A CA 1
ATOM 6270 C C . ALA A 1 1071 ? 139.685 132.924 201.342 1.00 39.69 1037 ALA A C 1
ATOM 6271 O O . ALA A 1 1071 ? 139.828 133.625 200.337 1.00 39.69 1037 ALA A O 1
ATOM 6273 N N . LYS A 1 1072 ? 138.739 131.995 201.445 1.00 42.06 1038 LYS A N 1
ATOM 6274 C CA . LYS A 1 1072 ? 137.790 131.771 200.368 1.00 42.06 1038 LYS A CA 1
ATOM 6275 C C . LYS A 1 1072 ? 136.779 132.914 200.313 1.00 42.06 1038 LYS A C 1
ATOM 6276 O O . LYS A 1 1072 ? 136.723 133.771 201.193 1.00 42.06 1038 LYS A O 1
ATOM 6280 N N . THR A 1 1073 ? 135.973 132.924 199.249 1.00 41.12 1039 THR A N 1
ATOM 6281 C CA . THR A 1 1073 ? 135.011 134.006 199.057 1.00 41.12 1039 THR A CA 1
ATOM 6282 C C . THR A 1 1073 ? 133.937 134.004 200.141 1.00 41.12 1039 THR A C 1
ATOM 6283 O O . THR A 1 1073 ? 133.401 135.064 200.486 1.00 41.12 1039 THR A O 1
ATOM 6287 N N . SER A 1 1074 ? 133.646 132.835 200.722 1.00 44.03 1040 SER A N 1
ATOM 6288 C CA . SER A 1 1074 ? 132.569 132.724 201.703 1.00 44.03 1040 SER A CA 1
ATOM 6289 C C . SER A 1 1074 ? 132.767 133.664 202.887 1.00 44.03 1040 SER A C 1
ATOM 6290 O O . SER A 1 1074 ? 131.787 134.110 203.492 1.00 44.03 1040 SER A O 1
ATOM 6293 N N . VAL A 1 1075 ? 134.013 133.970 203.234 1.00 43.24 1041 VAL A N 1
ATOM 6294 C CA . VAL A 1 1075 ? 134.330 134.912 204.300 1.00 43.24 1041 VAL A CA 1
ATOM 6295 C C . VAL A 1 1075 ? 135.395 135.872 203.792 1.00 43.24 1041 VAL A C 1
ATOM 6296 O O . VAL A 1 1075 ? 136.330 135.461 203.099 1.00 43.24 1041 VAL A O 1
ATOM 6298 N N . ARG A 1 1076 ? 135.262 137.150 204.147 1.00 39.01 1042 ARG A N 1
ATOM 6299 C CA . ARG A 1 1076 ? 136.231 138.182 203.775 1.00 39.01 1042 ARG A CA 1
ATOM 6300 C C . ARG A 1 1076 ? 136.340 138.318 202.252 1.00 39.01 1042 ARG A C 1
ATOM 6301 O O . ARG A 1 1076 ? 137.358 137.999 201.637 1.00 39.01 1042 ARG A O 1
ATOM 6308 N N . LYS A 1 1077 ? 135.241 138.778 201.657 1.00 36.29 1043 LYS A N 1
ATOM 6309 C CA . LYS A 1 1077 ? 135.279 139.216 200.267 1.00 36.29 1043 LYS A CA 1
ATOM 6310 C C . LYS A 1 1077 ? 136.269 140.366 200.114 1.00 36.29 1043 LYS A C 1
ATOM 6311 O O . LYS A 1 1077 ? 136.248 141.326 200.889 1.00 36.29 1043 LYS A O 1
ATOM 6316 N N . SER A 1 1078 ? 137.134 140.268 199.108 1.00 50.00 1044 SER A N 1
ATOM 6317 C CA . SER A 1 1078 ? 138.246 141.197 198.960 1.00 50.00 1044 SER A CA 1
ATOM 6318 C C . SER A 1 1078 ? 137.804 142.528 198.361 1.00 50.00 1044 SER A C 1
ATOM 6319 O O . SER A 1 1078 ? 136.905 142.578 197.518 1.00 50.00 1044 SER A O 1
ATOM 6322 N N . THR A 1 1079 ? 138.451 143.612 198.805 1.00 35.81 1045 THR A N 1
ATOM 6323 C CA . THR A 1 1079 ? 138.138 144.950 198.307 1.00 35.81 1045 THR A CA 1
ATOM 6324 C C . THR A 1 1079 ? 138.733 145.194 196.923 1.00 35.81 1045 THR A C 1
ATOM 6325 O O . THR A 1 1079 ? 138.120 145.875 196.084 1.00 35.81 1045 THR A O 1
ATOM 6329 N N . LEU A 1 1080 ? 139.933 144.660 196.679 1.00 34.59 1046 LEU A N 1
ATOM 6330 C CA . LEU A 1 1080 ? 140.502 144.707 195.339 1.00 34.59 1046 LEU A CA 1
ATOM 6331 C C . LEU A 1 1080 ? 139.550 144.087 194.331 1.00 34.59 1046 LEU A C 1
ATOM 6332 O O . LEU A 1 1080 ? 139.398 144.598 193.216 1.00 34.59 1046 LEU A O 1
ATOM 6337 N N . SER A 1 1081 ? 138.883 142.997 194.715 1.00 35.13 1047 SER A N 1
ATOM 6338 C CA . SER A 1 1081 ? 137.888 142.390 193.841 1.00 35.13 1047 SER A CA 1
ATOM 6339 C C . SER A 1 1081 ? 136.764 143.365 193.537 1.00 35.13 1047 SER A C 1
ATOM 6340 O O . SER A 1 1081 ? 136.294 143.440 192.401 1.00 35.13 1047 SER A O 1
ATOM 6343 N N . LYS A 1 1082 ? 136.322 144.125 194.541 1.00 36.08 1048 LYS A N 1
ATOM 6344 C CA . LYS A 1 1082 ? 135.227 145.069 194.339 1.00 36.08 1048 LYS A CA 1
ATOM 6345 C C . LYS A 1 1082 ? 135.609 146.158 193.344 1.00 36.08 1048 LYS A C 1
ATOM 6346 O O . LYS A 1 1082 ? 134.894 146.403 192.356 1.00 36.08 1048 LYS A O 1
ATOM 6352 N N . MET A 1 1083 ? 136.745 146.821 193.580 1.00 35.42 1049 MET A N 1
ATOM 6353 C CA . MET A 1 1083 ? 137.142 147.887 192.666 1.00 35.42 1049 MET A CA 1
ATOM 6354 C C . MET A 1 1083 ? 137.408 147.336 191.268 1.00 35.42 1049 MET A C 1
ATOM 6355 O O . MET A 1 1083 ? 137.018 147.947 190.260 1.00 35.42 1049 MET A O 1
ATOM 6360 N N . LEU A 1 1084 ? 138.030 146.156 191.185 1.00 34.13 1050 LEU A N 1
ATOM 6361 C CA . LEU A 1 1084 ? 138.336 145.570 189.887 1.00 34.13 1050 LEU A CA 1
ATOM 6362 C C . LEU A 1 1084 ? 137.075 145.177 189.131 1.00 34.13 1050 LEU A C 1
ATOM 6363 O O . LEU A 1 1084 ? 136.998 145.379 187.918 1.00 34.13 1050 LEU A O 1
ATOM 6368 N N . THR A 1 1085 ? 136.078 144.603 189.811 1.00 36.57 1051 THR A N 1
ATOM 6369 C CA . THR A 1 1085 ? 134.866 144.213 189.098 1.00 36.57 1051 THR A CA 1
ATOM 6370 C C . THR A 1 1085 ? 134.096 145.438 188.624 1.00 36.57 1051 THR A C 1
ATOM 6371 O O . THR A 1 1085 ? 133.521 145.424 187.533 1.00 36.57 1051 THR A O 1
ATOM 6375 N N . ASP A 1 1086 ? 134.085 146.517 189.414 1.00 40.22 1052 ASP A N 1
ATOM 6376 C CA . ASP A 1 1086 ? 133.455 147.746 188.933 1.00 40.22 1052 ASP A CA 1
ATOM 6377 C C . ASP A 1 1086 ? 134.149 148.262 187.673 1.00 40.22 1052 ASP A C 1
ATOM 6378 O O . ASP A 1 1086 ? 133.498 148.567 186.659 1.00 40.22 1052 ASP A O 1
ATOM 6383 N N . ILE A 1 1087 ? 135.484 148.328 187.711 1.00 36.48 1053 ILE A N 1
ATOM 6384 C CA . ILE A 1 1087 ? 136.242 148.831 186.568 1.00 36.48 1053 ILE A CA 1
ATOM 6385 C C . ILE A 1 1087 ? 136.021 147.949 185.345 1.00 36.48 1053 ILE A C 1
ATOM 6386 O O . ILE A 1 1087 ? 135.810 148.444 184.230 1.00 36.48 1053 ILE A O 1
ATOM 6391 N N . LEU A 1 1088 ? 136.056 146.629 185.535 1.00 36.63 1054 LEU A N 1
ATOM 6392 C CA . LEU A 1 1088 ? 135.914 145.704 184.418 1.00 36.63 1054 LEU A CA 1
ATOM 6393 C C . LEU A 1 1088 ? 134.500 145.704 183.856 1.00 36.63 1054 LEU A C 1
ATOM 6394 O O . LEU A 1 1088 ? 134.324 145.520 182.649 1.00 36.63 1054 LEU A O 1
ATOM 6399 N N . ASP A 1 1089 ? 133.483 145.901 184.699 1.00 40.13 1055 ASP A N 1
ATOM 6400 C CA . ASP A 1 1089 ? 132.125 146.039 184.186 1.00 40.13 1055 ASP A CA 1
ATOM 6401 C C . ASP A 1 1089 ? 132.001 147.275 183.309 1.00 40.13 1055 ASP A C 1
ATOM 6402 O O . ASP A 1 1089 ? 131.405 147.222 182.223 1.00 40.13 1055 ASP A O 1
ATOM 6407 N N . VAL A 1 1090 ? 132.570 148.397 183.757 1.00 38.65 1056 VAL A N 1
ATOM 6408 C CA . VAL A 1 1090 ? 132.539 149.602 182.929 1.00 38.65 1056 VAL A CA 1
ATOM 6409 C C . VAL A 1 1090 ? 133.267 149.362 181.610 1.00 38.65 1056 VAL A C 1
ATOM 6410 O O . VAL A 1 1090 ? 132.791 149.759 180.539 1.00 38.65 1056 VAL A O 1
ATOM 6414 N N . ARG A 1 1091 ? 134.426 148.699 181.666 1.00 38.65 1057 ARG A N 1
ATOM 6415 C CA . ARG A 1 1091 ? 135.194 148.439 180.450 1.00 38.65 1057 ARG A CA 1
ATOM 6416 C C . ARG A 1 1091 ? 134.441 147.524 179.492 1.00 38.65 1057 ARG A C 1
ATOM 6417 O O . ARG A 1 1091 ? 134.466 147.736 178.275 1.00 38.65 1057 ARG A O 1
ATOM 6425 N N . VAL A 1 1092 ? 133.784 146.490 180.018 1.00 40.59 1058 VAL A N 1
ATOM 6426 C CA . VAL A 1 1092 ? 133.037 145.567 179.171 1.00 40.59 1058 VAL A CA 1
ATOM 6427 C C . VAL A 1 1092 ? 131.867 146.280 178.511 1.00 40.59 1058 VAL A C 1
ATOM 6428 O O . VAL A 1 1092 ? 131.578 146.062 177.327 1.00 40.59 1058 VAL A O 1
ATOM 6430 N N . MET A 1 1093 ? 131.172 147.140 179.260 1.00 44.14 1059 MET A N 1
ATOM 6431 C CA . MET A 1 1093 ? 130.088 147.909 178.660 1.00 44.14 1059 MET A CA 1
ATOM 6432 C C . MET A 1 1093 ? 130.610 148.833 177.565 1.00 44.14 1059 MET A C 1
ATOM 6433 O O . MET A 1 1093 ? 129.997 148.949 176.497 1.00 44.14 1059 MET A O 1
ATOM 6438 N N . ILE A 1 1094 ? 131.753 149.484 177.805 1.00 44.42 1060 ILE A N 1
ATOM 6439 C CA . ILE A 1 1094 ? 132.341 150.365 176.795 1.00 44.42 1060 ILE A CA 1
ATOM 6440 C C . ILE A 1 1094 ? 132.682 149.577 175.537 1.00 44.42 1060 ILE A C 1
ATOM 6441 O O . ILE A 1 1094 ? 132.396 150.008 174.413 1.00 44.42 1060 ILE A O 1
ATOM 6445 N N . LYS A 1 1095 ? 133.303 148.407 175.708 1.00 44.40 1061 LYS A N 1
ATOM 6446 C CA . LYS A 1 1095 ? 133.708 147.603 174.560 1.00 44.40 1061 LYS A CA 1
ATOM 6447 C C . LYS A 1 1095 ? 132.503 147.110 173.770 1.00 44.40 1061 LYS A C 1
ATOM 6448 O O . LYS A 1 1095 ? 132.512 147.134 172.534 1.00 44.40 1061 LYS A O 1
ATOM 6454 N N . LYS A 1 1096 ? 131.456 146.653 174.463 1.00 47.94 1062 LYS A N 1
ATOM 6455 C CA . LYS A 1 1096 ? 130.269 146.183 173.756 1.00 47.94 1062 LYS A CA 1
ATOM 6456 C C . LYS A 1 1096 ? 129.570 147.324 173.027 1.00 47.94 1062 LYS A C 1
ATOM 6457 O O . LYS A 1 1096 ? 129.095 147.143 171.900 1.00 47.94 1062 LYS A O 1
ATOM 6461 N N . THR A 1 1097 ? 129.501 148.506 173.646 1.00 46.96 1063 THR A N 1
ATOM 6462 C CA . THR A 1 1097 ? 128.916 149.657 172.965 1.00 46.96 1063 THR A CA 1
ATOM 6463 C C . THR A 1 1097 ? 129.719 150.029 171.726 1.00 46.96 1063 THR A C 1
ATOM 6464 O O . THR A 1 1097 ? 129.147 150.345 170.677 1.00 46.96 1063 THR A O 1
ATOM 6468 N N . MET A 1 1098 ? 131.049 149.996 171.828 1.00 47.43 1064 MET A N 1
ATOM 6469 C CA . MET A 1 1098 ? 131.889 150.319 170.680 1.00 47.43 1064 MET A CA 1
ATOM 6470 C C . MET A 1 1098 ? 131.722 149.295 169.564 1.00 47.43 1064 MET A C 1
ATOM 6471 O O . MET A 1 1098 ? 131.713 149.653 168.382 1.00 47.43 1064 MET A O 1
ATOM 6476 N N . ASN A 1 1099 ? 131.596 148.015 169.918 1.00 50.63 1065 ASN A N 1
ATOM 6477 C CA . ASN A 1 1099 ? 131.426 146.985 168.898 1.00 50.63 1065 ASN A CA 1
ATOM 6478 C C . ASN A 1 1099 ? 130.034 147.020 168.281 1.00 50.63 1065 ASN A C 1
ATOM 6479 O O . ASN A 1 1099 ? 129.856 146.594 167.135 1.00 50.63 1065 ASN A O 1
ATOM 6484 N N . GLU A 1 1100 ? 129.038 147.515 169.020 1.00 54.09 1066 GLU A N 1
ATOM 6485 C CA . GLU A 1 1100 ? 127.667 147.526 168.520 1.00 54.09 1066 GLU A CA 1
ATOM 6486 C C . GLU A 1 1100 ? 127.475 148.476 167.346 1.00 54.09 1066 GLU A C 1
ATOM 6487 O O . GLU A 1 1100 ? 126.492 148.337 166.612 1.00 54.09 1066 GLU A O 1
ATOM 6491 N N . ILE A 1 1101 ? 128.378 149.433 167.150 1.00 54.83 1067 ILE A N 1
ATOM 6492 C CA . ILE A 1 1101 ? 128.274 150.414 166.076 1.00 54.83 1067 ILE A CA 1
ATOM 6493 C C . ILE A 1 1101 ? 129.305 150.076 165.007 1.00 54.83 1067 ILE A C 1
ATOM 6494 O O . ILE A 1 1101 ? 130.465 149.784 165.321 1.00 54.83 1067 ILE A O 1
ATOM 6499 N N . GLY A 1 1102 ? 128.872 150.085 163.749 1.00 63.70 1068 GLY A N 1
ATOM 6500 C CA . GLY A 1 1102 ? 129.775 149.833 162.645 1.00 63.70 1068 GLY A CA 1
ATOM 6501 C C . GLY A 1 1102 ? 129.803 150.957 161.632 1.00 63.70 1068 GLY A C 1
ATOM 6502 O O . GLY A 1 1102 ? 128.815 151.192 160.929 1.00 63.70 1068 GLY A O 1
ATOM 6503 N N . ASP A 1 1103 ? 130.929 151.664 161.556 1.00 66.08 1069 ASP A N 1
ATOM 6504 C CA . ASP A 1 1103 ? 131.174 152.750 160.610 1.00 66.08 1069 ASP A CA 1
ATOM 6505 C C . ASP A 1 1103 ? 130.168 153.891 160.729 1.00 66.08 1069 ASP A C 1
ATOM 6506 O O . ASP A 1 1103 ? 130.162 154.794 159.884 1.00 66.08 1069 ASP A O 1
ATOM 6509 N N . ASP A 1 1104 ? 129.315 153.878 161.756 1.00 67.63 1070 ASP A N 1
ATOM 6510 C CA . ASP A 1 1104 ? 128.350 154.959 161.931 1.00 67.63 1070 ASP A CA 1
ATOM 6511 C C . ASP A 1 1104 ? 129.047 156.254 162.327 1.00 67.63 1070 ASP A C 1
ATOM 6512 O O . ASP A 1 1104 ? 128.749 157.325 161.784 1.00 67.63 1070 ASP A O 1
ATOM 6514 N N . ASN A 1 1105 ? 129.980 156.175 163.274 1.00 59.74 1071 ASN A N 1
ATOM 6515 C CA . ASN A 1 1105 ? 130.743 157.342 163.707 1.00 59.74 1071 ASN A CA 1
ATOM 6516 C C . ASN A 1 1105 ? 132.151 156.874 164.041 1.00 59.74 1071 ASN A C 1
ATOM 6517 O O . ASN A 1 1105 ? 132.361 156.227 165.070 1.00 59.74 1071 ASN A O 1
ATOM 6520 N N . THR A 1 1106 ? 133.107 157.188 163.164 1.00 56.80 1072 THR A N 1
ATOM 6521 C CA . THR A 1 1106 ? 134.489 156.783 163.399 1.00 56.80 1072 THR A CA 1
ATOM 6522 C C . THR A 1 1106 ? 135.068 157.473 164.629 1.00 56.80 1072 THR A C 1
ATOM 6523 O O . THR A 1 1106 ? 135.771 156.844 165.428 1.00 56.80 1072 THR A O 1
ATOM 6527 N N . THR A 1 1107 ? 134.774 158.764 164.804 1.00 51.38 1073 THR A N 1
ATOM 6528 C CA . THR A 1 1107 ? 135.305 159.495 165.952 1.00 51.38 1073 THR A CA 1
ATOM 6529 C C . THR A 1 1107 ? 134.786 158.919 167.264 1.00 51.38 1073 THR A C 1
ATOM 6530 O O . THR A 1 1107 ? 135.537 158.800 168.239 1.00 51.38 1073 THR A O 1
ATOM 6534 N N . LEU A 1 1108 ? 133.501 158.560 167.307 1.00 49.62 1074 LEU A N 1
ATOM 6535 C CA . LEU A 1 1108 ? 132.934 157.976 168.518 1.00 49.62 1074 LEU A CA 1
ATOM 6536 C C . LEU A 1 1108 ? 133.608 156.654 168.858 1.00 49.62 1074 LEU A C 1
ATOM 6537 O O . LEU A 1 1108 ? 133.880 156.368 170.031 1.00 49.62 1074 LEU A O 1
ATOM 6542 N N . LYS A 1 1109 ? 133.884 155.832 167.843 1.00 47.64 1075 LYS A N 1
ATOM 6543 C CA . LYS A 1 1109 ? 134.591 154.579 168.076 1.00 47.64 1075 LYS A CA 1
ATOM 6544 C C . LYS A 1 1109 ? 135.989 154.831 168.624 1.00 47.64 1075 LYS A C 1
ATOM 6545 O O . LYS A 1 1109 ? 136.451 154.115 169.517 1.00 47.64 1075 LYS A O 1
ATOM 6551 N N . ARG A 1 1110 ? 136.678 155.847 168.099 1.00 48.39 1076 ARG A N 1
ATOM 6552 C CA . ARG A 1 1110 ? 138.006 156.183 168.604 1.00 48.39 1076 ARG A CA 1
ATOM 6553 C C . ARG A 1 1110 ? 137.949 156.626 170.061 1.00 48.39 1076 ARG A C 1
ATOM 6554 O O . ARG A 1 1110 ? 138.789 156.223 170.876 1.00 48.39 1076 ARG A O 1
ATOM 6562 N N . LEU A 1 1111 ? 136.964 157.458 170.410 1.00 45.15 1077 LEU A N 1
ATOM 6563 C CA . LEU A 1 1111 ? 136.832 157.905 171.793 1.00 45.15 1077 LEU A CA 1
ATOM 6564 C C . LEU A 1 1111 ? 136.531 156.738 172.727 1.00 45.15 1077 LEU A C 1
ATOM 6565 O O . LEU A 1 1111 ? 137.103 156.641 173.821 1.00 45.15 1077 LEU A O 1
ATOM 6570 N N . LEU A 1 1112 ? 135.640 155.836 172.309 1.00 44.72 1078 LEU A N 1
ATOM 6571 C CA . LEU A 1 1112 ? 135.327 154.676 173.137 1.00 44.72 1078 LEU A CA 1
ATOM 6572 C C . LEU A 1 1112 ? 136.534 153.755 173.280 1.00 44.72 1078 LEU A C 1
ATOM 6573 O O . LEU A 1 1112 ? 136.745 153.161 174.344 1.00 44.72 1078 LEU A O 1
ATOM 6578 N N . ASN A 1 1113 ? 137.331 153.616 172.218 1.00 43.24 1079 ASN A N 1
ATOM 6579 C CA . ASN A 1 1113 ? 138.545 152.813 172.306 1.00 43.24 1079 ASN A CA 1
ATOM 6580 C C . ASN A 1 1113 ? 139.538 153.427 173.283 1.00 43.24 1079 ASN A C 1
ATOM 6581 O O . ASN A 1 1113 ? 140.178 152.712 174.063 1.00 43.24 1079 ASN A O 1
ATOM 6586 N N . ASN A 1 1114 ? 139.679 154.753 173.256 1.00 42.87 1080 ASN A N 1
ATOM 6587 C CA . ASN A 1 1114 ? 140.534 155.418 174.233 1.00 42.87 1080 ASN A CA 1
ATOM 6588 C C . ASN A 1 1114 ? 140.036 155.170 175.651 1.00 42.87 1080 ASN A C 1
ATOM 6589 O O . ASN A 1 1114 ? 140.831 154.906 176.561 1.00 42.87 1080 ASN A O 1
ATOM 6594 N N . LYS A 1 1115 ? 138.719 155.245 175.853 1.00 41.41 1081 LYS A N 1
ATOM 6595 C CA . LYS A 1 1115 ? 138.152 155.005 177.178 1.00 41.41 1081 LYS A CA 1
ATOM 6596 C C . LYS A 1 1115 ? 138.439 153.585 177.657 1.00 41.41 1081 LYS A C 1
ATOM 6597 O O . LYS A 1 1115 ? 138.835 153.373 178.811 1.00 41.41 1081 LYS A O 1
ATOM 6603 N N . GLN A 1 1116 ? 138.242 152.594 176.784 1.00 39.33 1082 GLN A N 1
ATOM 6604 C CA . GLN A 1 1116 ? 138.451 151.211 177.202 1.00 39.33 1082 GLN A CA 1
ATOM 6605 C C . GLN A 1 1116 ? 139.927 150.931 177.456 1.00 39.33 1082 GLN A C 1
ATOM 6606 O O . GLN A 1 1116 ? 140.270 150.178 178.375 1.00 39.33 1082 GLN A O 1
ATOM 6609 N N . LEU A 1 1117 ? 140.818 151.540 176.668 1.00 38.75 1083 LEU A N 1
ATOM 6610 C CA . LEU A 1 1117 ? 142.246 151.384 176.921 1.00 38.75 1083 LEU A CA 1
ATOM 6611 C C . LEU A 1 1117 ? 142.639 152.008 178.254 1.00 38.75 1083 LEU A C 1
ATOM 6612 O O . LEU A 1 1117 ? 143.447 151.439 178.998 1.00 38.75 1083 LEU A O 1
ATOM 6617 N N . ALA A 1 1118 ? 142.073 153.174 178.576 1.00 36.19 1084 ALA A N 1
ATOM 6618 C CA . ALA A 1 1118 ? 142.348 153.796 179.867 1.00 36.19 1084 ALA A CA 1
ATOM 6619 C C . ALA A 1 1118 ? 141.866 152.920 181.017 1.00 36.19 1084 ALA A C 1
ATOM 6620 O O . ALA A 1 1118 ? 142.570 152.758 182.021 1.00 36.19 1084 ALA A O 1
ATOM 6622 N N . LEU A 1 1119 ? 140.669 152.345 180.889 1.00 35.06 1085 LEU A N 1
ATOM 6623 C CA . LEU A 1 1119 ? 140.147 151.482 181.948 1.00 35.06 1085 LEU A CA 1
ATOM 6624 C C . LEU A 1 1119 ? 140.994 150.220 182.105 1.00 35.06 1085 LEU A C 1
ATOM 6625 O O . LEU A 1 1119 ? 141.252 149.769 183.231 1.00 35.06 1085 LEU A O 1
ATOM 6630 N N . LYS A 1 1120 ? 141.429 149.633 180.987 1.00 34.51 1086 LYS A N 1
ATOM 6631 C CA . LYS A 1 1120 ? 142.289 148.456 181.055 1.00 34.51 1086 LYS A CA 1
ATOM 6632 C C . LYS A 1 1120 ? 143.620 148.786 181.718 1.00 34.51 1086 LYS A C 1
ATOM 6633 O O . LYS A 1 1120 ? 144.138 147.996 182.516 1.00 34.51 1086 LYS A O 1
ATOM 6639 N N . LEU A 1 1121 ? 144.190 149.951 181.400 1.00 34.34 1087 LEU A N 1
ATOM 6640 C CA . LEU A 1 1121 ? 145.421 150.368 182.062 1.00 34.34 1087 LEU A CA 1
ATOM 6641 C C . LEU A 1 1121 ? 145.194 150.579 183.552 1.00 34.34 1087 LEU A C 1
ATOM 6642 O O . LEU A 1 1121 ? 146.068 150.270 184.368 1.00 34.34 1087 LEU A O 1
ATOM 6647 N N . LEU A 1 1122 ? 144.029 151.111 183.925 1.00 33.28 1088 LEU A N 1
ATOM 6648 C CA . LEU A 1 1122 ? 143.708 151.276 185.340 1.00 33.28 1088 LEU A CA 1
ATOM 6649 C C . LEU A 1 1122 ? 143.693 149.931 186.055 1.00 33.28 1088 LEU A C 1
ATOM 6650 O O . LEU A 1 1122 ? 144.252 149.787 187.147 1.00 33.28 1088 LEU A O 1
ATOM 6655 N N . ALA A 1 1123 ? 143.063 148.927 185.443 1.00 32.72 1089 ALA A N 1
ATOM 6656 C CA . ALA A 1 1123 ? 143.046 147.596 186.048 1.0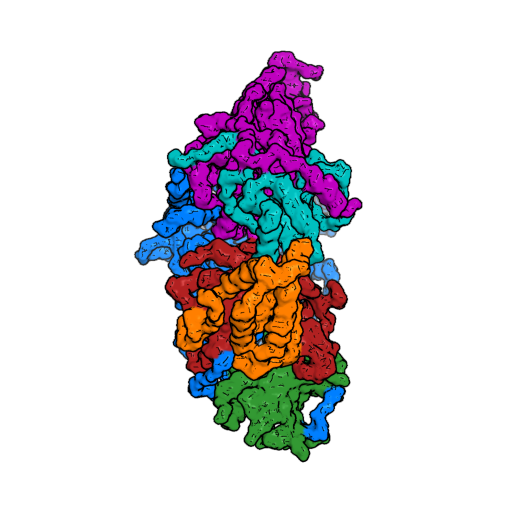0 32.72 1089 ALA A CA 1
ATOM 6657 C C . ALA A 1 1123 ? 144.451 147.004 186.141 1.00 32.72 1089 ALA A C 1
ATOM 6658 O O . ALA A 1 1123 ? 144.821 146.403 187.161 1.00 32.72 1089 ALA A O 1
ATOM 6660 N N . ASN A 1 1124 ? 145.248 147.162 185.083 1.00 33.85 1090 ASN A N 1
ATOM 6661 C CA . ASN A 1 1124 ? 146.593 146.594 185.080 1.00 33.85 1090 ASN A CA 1
ATOM 6662 C C . ASN A 1 1124 ? 147.477 147.244 186.138 1.00 33.85 1090 ASN A C 1
ATOM 6663 O O . ASN A 1 1124 ? 148.235 146.555 186.827 1.00 33.85 1090 ASN A O 1
ATOM 6668 N N . VAL A 1 1125 ? 147.388 148.566 186.301 1.00 33.55 1091 VAL A N 1
ATOM 6669 C CA . VAL A 1 1125 ? 148.177 149.217 187.340 1.00 33.55 1091 VAL A CA 1
ATOM 6670 C C . VAL A 1 1125 ? 147.604 148.959 188.727 1.00 33.55 1091 VAL A C 1
ATOM 6671 O O . VAL A 1 1125 ? 148.334 149.057 189.719 1.00 33.55 1091 VAL A O 1
ATOM 6675 N N . THR A 1 1126 ? 146.312 148.631 188.833 1.00 33.02 1092 THR A N 1
ATOM 6676 C CA . THR A 1 1126 ? 145.784 148.159 190.109 1.00 33.02 1092 THR A CA 1
ATOM 6677 C C . THR A 1 1126 ? 146.416 146.830 190.491 1.00 33.02 1092 THR A C 1
ATOM 6678 O O . THR A 1 1126 ? 146.721 146.592 191.665 1.00 33.02 1092 THR A O 1
ATOM 6680 N N . TYR A 1 1127 ? 146.611 145.944 189.513 1.00 31.38 1093 TYR A N 1
ATOM 6681 C CA . TYR A 1 1127 ? 147.408 144.747 189.778 1.00 31.38 1093 TYR A CA 1
ATOM 6682 C C . TYR A 1 1127 ? 148.842 145.118 190.132 1.00 31.38 1093 TYR A C 1
ATOM 6683 O O . TYR A 1 1127 ? 149.435 144.538 191.048 1.00 31.38 1093 TYR A O 1
ATOM 6692 N N . GLY A 1 1128 ? 149.413 146.080 189.412 1.00 33.63 1094 GLY A N 1
ATOM 6693 C CA . GLY A 1 1128 ? 150.790 146.497 189.585 1.00 33.63 1094 GLY A CA 1
ATOM 6694 C C . GLY A 1 1128 ? 151.065 147.322 190.819 1.00 33.63 1094 GLY A C 1
ATOM 6695 O O . GLY A 1 1128 ? 152.222 147.676 191.057 1.00 33.63 1094 GLY A O 1
ATOM 6696 N N . TYR A 1 1129 ? 150.036 147.658 191.600 1.00 32.36 1095 TYR A N 1
ATOM 6697 C CA . TYR A 1 1129 ? 150.275 148.230 192.921 1.00 32.36 1095 TYR A CA 1
ATOM 6698 C C . TYR A 1 1129 ? 151.078 147.265 193.780 1.00 32.36 1095 TYR A C 1
ATOM 6699 O O . TYR A 1 1129 ? 152.007 147.671 194.486 1.00 32.36 1095 TYR A O 1
ATOM 6708 N N . THR A 1 1130 ? 150.725 145.984 193.738 1.00 31.72 1096 THR A N 1
ATOM 6709 C CA . THR A 1 1130 ? 151.612 144.926 194.185 1.00 31.72 1096 THR A CA 1
ATOM 6710 C C . THR A 1 1130 ? 152.680 144.681 193.123 1.00 31.72 1096 THR A C 1
ATOM 6711 O O . THR A 1 1130 ? 152.545 145.097 191.971 1.00 31.72 1096 THR A O 1
ATOM 6715 N N . SER A 1 1131 ? 153.751 143.999 193.522 1.00 37.63 1097 SER A N 1
ATOM 6716 C CA . SER A 1 1131 ? 154.955 143.796 192.718 1.00 37.63 1097 SER A CA 1
ATOM 6717 C C . SER A 1 1131 ? 155.733 145.083 192.498 1.00 37.63 1097 SER A C 1
ATOM 6718 O O . SER A 1 1131 ? 156.709 145.085 191.741 1.00 37.63 1097 SER A O 1
ATOM 6720 N N . ALA A 1 1132 ? 155.336 146.181 193.141 1.00 38.86 1098 ALA A N 1
ATOM 6721 C CA . ALA A 1 1132 ? 156.087 147.432 193.077 1.00 38.86 1098 ALA A CA 1
ATOM 6722 C C . ALA A 1 1132 ? 157.257 147.350 194.059 1.00 38.86 1098 ALA A C 1
ATOM 6723 O O . ALA A 1 1132 ? 157.331 148.059 195.064 1.00 38.86 1098 ALA A O 1
ATOM 6725 N N . SER A 1 1133 ? 158.186 146.444 193.744 1.00 41.23 1099 SER A N 1
ATOM 6726 C CA . SER A 1 1133 ? 159.330 146.216 194.620 1.00 41.23 1099 SER A CA 1
ATOM 6727 C C . SER A 1 1133 ? 160.222 147.444 194.709 1.00 41.23 1099 SER A C 1
ATOM 6728 O O . SER A 1 1133 ? 160.835 147.693 195.752 1.00 41.23 1099 SER A O 1
ATOM 6731 N N . PHE A 1 1134 ? 160.313 148.214 193.631 1.00 44.69 1100 PHE A N 1
ATOM 6732 C CA . PHE A 1 1134 ? 161.041 149.472 193.610 1.00 44.69 1100 PHE A CA 1
ATOM 6733 C C . PHE A 1 1134 ? 160.033 150.610 193.542 1.00 44.69 1100 PHE A C 1
ATOM 6734 O O . PHE A 1 1134 ? 159.093 150.560 192.742 1.00 44.69 1100 PHE A O 1
ATOM 6742 N N . SER A 1 1135 ? 160.215 151.617 194.395 1.00 43.58 1101 SER A N 1
ATOM 6743 C CA . SER A 1 1135 ? 159.331 152.783 194.431 1.00 43.58 1101 SER A CA 1
ATOM 6744 C C . SER A 1 1135 ? 157.875 152.381 194.657 1.00 43.58 1101 SER A C 1
ATOM 6745 O O . SER A 1 1135 ? 156.963 152.892 194.005 1.00 43.58 1101 SER A O 1
ATOM 6747 N N . GLY A 1 1136 ? 157.654 151.456 195.583 1.00 37.69 1102 GLY A N 1
ATOM 6748 C CA . GLY A 1 1136 ? 156.318 151.005 195.946 1.00 37.69 1102 GLY A CA 1
ATOM 6749 C C . GLY A 1 1136 ? 155.943 151.518 197.325 1.00 37.69 1102 GLY A C 1
ATOM 6750 O O . GLY A 1 1136 ? 156.753 151.469 198.254 1.00 37.69 1102 GLY A O 1
ATOM 6751 N N . ARG A 1 1137 ? 154.712 152.010 197.451 1.00 34.75 1103 ARG A N 1
ATOM 6752 C CA . ARG A 1 1137 ? 154.245 152.572 198.711 1.00 34.75 1103 ARG A CA 1
ATOM 6753 C C . ARG A 1 1137 ? 153.527 151.558 199.589 1.00 34.75 1103 ARG A C 1
ATOM 6754 O O . ARG A 1 1137 ? 153.455 151.757 200.806 1.00 34.75 1103 ARG A O 1
ATOM 6762 N N . MET A 1 1138 ? 152.994 150.489 199.006 1.00 35.92 1104 MET A N 1
ATOM 6763 C CA . MET A 1 1138 ? 152.447 149.375 199.768 1.00 35.92 1104 MET A CA 1
ATOM 6764 C C . MET A 1 1138 ? 152.442 148.135 198.882 1.00 35.92 1104 MET A C 1
ATOM 6765 O O . MET A 1 1138 ? 151.384 147.721 198.392 1.00 35.92 1104 MET A O 1
ATOM 6770 N N . PRO A 1 1139 ? 153.598 147.534 198.628 1.00 36.76 1105 PRO A N 1
ATOM 6771 C CA . PRO A 1 1139 ? 153.653 146.344 197.781 1.00 36.76 1105 PRO A CA 1
ATOM 6772 C C . PRO A 1 1139 ? 153.575 145.066 198.609 1.00 36.76 1105 PRO A C 1
ATOM 6773 O O . PRO A 1 1139 ? 153.659 145.078 199.837 1.00 36.76 1105 PRO A O 1
ATOM 6777 N N . CYS A 1 1140 ? 153.407 143.953 197.900 1.00 36.53 1106 CYS A N 1
ATOM 6778 C CA . CYS A 1 1140 ? 153.399 142.639 198.535 1.00 36.53 1106 CYS A CA 1
ATOM 6779 C C . CYS A 1 1140 ? 153.924 141.637 197.520 1.00 36.53 1106 CYS A C 1
ATOM 6780 O O . CYS A 1 1140 ? 153.246 141.342 196.532 1.00 36.53 1106 CYS A O 1
ATOM 6783 N N . SER A 1 1141 ? 155.130 141.121 197.763 1.00 40.72 1107 SER A N 1
ATOM 6784 C CA . SER A 1 1141 ? 155.742 140.194 196.818 1.00 40.72 1107 SER A CA 1
ATOM 6785 C C . SER A 1 1141 ? 154.945 138.901 196.715 1.00 40.72 1107 SER A C 1
ATOM 6786 O O . SER A 1 1141 ? 154.833 138.320 195.632 1.00 40.72 1107 SER A O 1
ATOM 6788 N N . ASP A 1 1142 ? 154.392 138.430 197.835 1.00 40.40 1108 ASP A N 1
ATOM 6789 C CA . ASP A 1 1142 ? 153.665 137.164 197.830 1.00 40.40 1108 ASP A CA 1
ATOM 6790 C C . ASP A 1 1142 ? 152.381 137.254 197.015 1.00 40.40 1108 ASP A C 1
ATOM 6791 O O . ASP A 1 1142 ? 152.047 136.324 196.274 1.00 40.40 1108 ASP A O 1
ATOM 6796 N N . LEU A 1 1143 ? 151.648 138.362 197.136 1.00 35.53 1109 LEU A N 1
ATOM 6797 C CA . LEU A 1 1143 ? 150.406 138.523 196.385 1.00 35.53 1109 LEU A CA 1
ATOM 6798 C C . LEU A 1 1143 ? 150.667 138.546 194.883 1.00 35.53 1109 LEU A C 1
ATOM 6799 O O . LEU A 1 1143 ? 149.991 137.857 194.107 1.00 35.53 1109 LEU A O 1
ATOM 6803 N N . ALA A 1 1144 ? 151.654 139.335 194.456 1.00 35.49 1110 ALA A N 1
ATOM 6804 C CA . ALA A 1 1144 ? 151.991 139.404 193.040 1.00 35.49 1110 ALA A CA 1
ATOM 6805 C C . ALA A 1 1144 ? 152.527 138.074 192.533 1.00 35.49 1110 ALA A C 1
ATOM 6806 O O . ALA A 1 1144 ? 152.232 137.668 191.403 1.00 35.49 1110 ALA A O 1
ATOM 6808 N N . ASP A 1 1145 ? 153.331 137.391 193.351 1.00 37.11 1111 ASP A N 1
ATOM 6809 C CA . ASP A 1 1145 ? 153.827 136.076 192.969 1.00 37.11 1111 ASP A CA 1
ATOM 6810 C C . ASP A 1 1145 ? 152.678 135.100 192.770 1.00 37.11 1111 ASP A C 1
ATOM 6811 O O . ASP A 1 1145 ? 152.671 134.330 191.805 1.00 37.11 1111 ASP A O 1
ATOM 6814 N N . SER A 1 1146 ? 151.689 135.128 193.666 1.00 35.21 1112 SER A N 1
ATOM 6815 C CA . SER A 1 1146 ? 150.525 134.263 193.512 1.00 35.21 1112 SER A CA 1
ATOM 6816 C C . SER A 1 1146 ? 149.764 134.586 192.236 1.00 35.21 1112 SER A C 1
ATOM 6817 O O . SER A 1 1146 ? 149.361 133.677 191.502 1.00 35.21 1112 SER A O 1
ATOM 6820 N N . ILE A 1 1147 ? 149.571 135.875 191.947 1.00 33.36 1113 ILE A N 1
ATOM 6821 C CA . ILE A 1 1147 ? 148.818 136.263 190.754 1.00 33.36 1113 ILE A CA 1
ATOM 6822 C C . ILE A 1 1147 ? 149.531 135.786 189.492 1.00 33.36 1113 ILE A C 1
ATOM 6823 O O . ILE A 1 1147 ? 148.925 135.169 188.606 1.00 33.36 1113 ILE A O 1
ATOM 6828 N N . VAL A 1 1148 ? 150.836 136.050 189.399 1.00 34.75 1114 VAL A N 1
ATOM 6829 C CA . VAL A 1 1148 ? 151.587 135.659 188.209 1.00 34.75 1114 VAL A CA 1
ATOM 6830 C C . VAL A 1 1148 ? 151.647 134.141 188.081 1.00 34.75 1114 VAL A C 1
ATOM 6831 O O . VAL A 1 1148 ? 151.514 133.592 186.979 1.00 34.75 1114 VAL A O 1
ATOM 6835 N N . GLN A 1 1149 ? 151.848 133.437 189.198 1.00 38.08 1115 GLN A N 1
ATOM 6836 C CA . GLN A 1 1149 ? 151.951 131.985 189.146 1.00 38.08 1115 GLN A CA 1
ATOM 6837 C C . GLN A 1 1149 ? 150.636 131.348 188.723 1.00 38.08 1115 GLN A C 1
ATOM 6838 O O . GLN A 1 1149 ? 150.632 130.408 187.921 1.00 38.08 1115 GLN A O 1
ATOM 6844 N N . THR A 1 1150 ? 149.506 131.840 189.237 1.00 36.09 1116 THR A N 1
ATOM 6845 C CA . THR A 1 1150 ? 148.238 131.256 188.819 1.00 36.09 1116 THR A CA 1
ATOM 6846 C C . THR A 1 1150 ? 147.884 131.652 187.393 1.00 36.09 1116 THR A C 1
ATOM 6847 O O . THR A 1 1150 ? 147.212 130.887 186.698 1.00 36.09 1116 THR A O 1
ATOM 6851 N N . GLY A 1 1151 ? 148.353 132.810 186.919 1.00 36.59 1117 GLY A N 1
ATOM 6852 C CA . GLY A 1 1151 ? 148.202 133.117 185.504 1.00 36.59 1117 GLY A CA 1
ATOM 6853 C C . GLY A 1 1151 ? 148.961 132.143 184.622 1.00 36.59 1117 GLY A C 1
ATOM 6854 O O . GLY A 1 1151 ? 148.436 131.642 183.622 1.00 36.59 1117 GLY A O 1
ATOM 6855 N N . ARG A 1 1152 ? 150.209 131.851 184.995 1.00 39.30 1118 ARG A N 1
ATOM 6856 C CA . ARG A 1 1152 ? 151.002 130.879 184.249 1.00 39.30 1118 ARG A CA 1
ATOM 6857 C C . ARG A 1 1152 ? 150.361 129.496 184.286 1.00 39.30 1118 ARG A C 1
ATOM 6858 O O . ARG A 1 1152 ? 150.308 128.797 183.266 1.00 39.30 1118 ARG A O 1
ATOM 6866 N N . GLU A 1 1153 ? 149.866 129.087 185.457 1.00 39.50 1119 GLU A N 1
ATOM 6867 C CA . GLU A 1 1153 ? 149.225 127.783 185.581 1.00 39.50 1119 GLU A CA 1
ATOM 6868 C C . GLU A 1 1153 ? 147.946 127.710 184.756 1.00 39.50 1119 GLU A C 1
ATOM 6869 O O . GLU A 1 1153 ? 147.662 126.683 184.132 1.00 39.50 1119 GLU A O 1
ATOM 6875 N N . THR A 1 1154 ? 147.157 128.788 184.745 1.00 36.11 1120 THR A N 1
ATOM 6876 C CA . THR A 1 1154 ? 145.955 128.825 183.920 1.00 36.11 1120 THR A CA 1
ATOM 6877 C C . THR A 1 1154 ? 146.300 128.718 182.441 1.00 36.11 1120 THR A C 1
ATOM 6878 O O . THR A 1 1154 ? 145.627 128.003 181.688 1.00 36.11 1120 THR A O 1
ATOM 6882 N N . LEU A 1 1155 ? 147.351 129.417 182.007 1.00 37.06 1121 LEU A N 1
ATOM 6883 C CA . LEU A 1 1155 ? 147.775 129.323 180.614 1.00 37.06 1121 LEU A CA 1
ATOM 6884 C C . LEU A 1 1155 ? 148.190 127.901 180.257 1.00 37.06 1121 LEU A C 1
ATOM 6885 O O . LEU A 1 1155 ? 147.816 127.376 179.201 1.00 37.06 1121 LEU A O 1
ATOM 6890 N N . GLU A 1 1156 ? 148.970 127.260 181.131 1.00 39.68 1122 GLU A N 1
ATOM 6891 C CA . GLU A 1 1156 ? 149.411 125.895 180.857 1.00 39.68 1122 GLU A CA 1
ATOM 6892 C C . GLU A 1 1156 ? 148.236 124.923 180.838 1.00 39.68 1122 GLU A C 1
ATOM 6893 O O . GLU A 1 1156 ? 148.194 124.004 180.009 1.00 39.68 1122 GLU A O 1
ATOM 6899 N N . LYS A 1 1157 ? 147.274 125.108 181.744 1.00 38.32 1123 LYS A N 1
ATOM 6900 C CA . LYS A 1 1157 ? 146.083 124.267 181.744 1.00 38.32 1123 LYS A CA 1
ATOM 6901 C C . LYS A 1 1157 ? 145.286 124.443 180.459 1.00 38.32 1123 LYS A C 1
ATOM 6902 O O . LYS A 1 1157 ? 144.767 123.469 179.905 1.00 38.32 1123 LYS A O 1
ATOM 6908 N N . ALA A 1 1158 ? 145.170 125.683 179.976 1.00 36.50 1124 ALA A N 1
ATOM 6909 C CA . ALA A 1 1158 ? 144.480 125.923 178.712 1.00 36.50 1124 ALA A CA 1
ATOM 6910 C C . ALA A 1 1158 ? 145.200 125.245 177.553 1.00 36.50 1124 ALA A C 1
ATOM 6911 O O . ALA A 1 1158 ? 144.560 124.665 176.666 1.00 36.50 1124 ALA A O 1
ATOM 6913 N N . ILE A 1 1159 ? 146.534 125.310 177.544 1.00 36.13 1125 ILE A N 1
ATOM 6914 C CA . ILE A 1 1159 ? 147.304 124.641 176.497 1.00 36.13 1125 ILE A CA 1
ATOM 6915 C C . ILE A 1 1159 ? 147.034 123.142 176.522 1.00 36.13 1125 ILE A C 1
ATOM 6916 O O . ILE A 1 1159 ? 146.808 122.515 175.481 1.00 36.13 1125 ILE A O 1
ATOM 6921 N N . ASP A 1 1160 ? 147.058 122.548 177.718 1.00 36.43 1126 ASP A N 1
ATOM 6922 C CA . ASP A 1 1160 ? 146.819 121.113 177.836 1.00 36.43 1126 ASP A CA 1
ATOM 6923 C C . ASP A 1 1160 ? 145.409 120.747 177.389 1.00 36.43 1126 ASP A C 1
ATOM 6924 O O . ASP A 1 1160 ? 145.208 119.732 176.711 1.00 36.43 1126 ASP A O 1
ATOM 6926 N N . ILE A 1 1161 ? 144.420 121.564 177.755 1.00 37.58 1127 ILE A N 1
ATOM 6927 C CA . ILE A 1 1161 ? 143.038 121.291 177.368 1.00 37.58 1127 ILE A CA 1
ATOM 6928 C C . ILE A 1 1161 ? 142.895 121.327 175.852 1.00 37.58 1127 ILE A C 1
ATOM 6929 O O . ILE A 1 1161 ? 142.270 120.449 175.247 1.00 37.58 1127 ILE A O 1
ATOM 6934 N N . ILE A 1 1162 ? 143.476 122.346 175.215 1.00 37.01 1128 ILE A N 1
ATOM 6935 C CA . ILE A 1 1162 ? 143.347 122.479 173.767 1.00 37.01 1128 ILE A CA 1
ATOM 6936 C C . ILE A 1 1162 ? 144.072 121.344 173.053 1.00 37.01 1128 ILE A C 1
ATOM 6937 O O . ILE A 1 1162 ? 143.550 120.765 172.093 1.00 37.01 1128 ILE A O 1
ATOM 6942 N N . GLU A 1 1163 ? 145.277 120.997 173.509 1.00 41.38 1129 GLU A N 1
ATOM 6943 C CA . GLU A 1 1163 ? 146.059 119.972 172.831 1.00 41.38 1129 GLU A CA 1
ATOM 6944 C C . GLU A 1 1163 ? 145.577 118.557 173.122 1.00 41.38 1129 GLU A C 1
ATOM 6945 O O . GLU A 1 1163 ? 145.936 117.635 172.384 1.00 41.38 1129 GLU A O 1
ATOM 6951 N N . LYS A 1 1164 ? 144.783 118.359 174.176 1.00 46.32 1130 LYS A N 1
ATOM 6952 C CA . LYS A 1 1164 ? 144.332 117.013 174.514 1.00 46.32 1130 LYS A CA 1
ATOM 6953 C C . LYS A 1 1164 ? 143.218 116.534 173.588 1.00 46.32 1130 LYS A C 1
ATOM 6954 O O . LYS A 1 1164 ? 143.152 115.343 173.262 1.00 46.32 1130 LYS A O 1
ATOM 6960 N N . ASP A 1 1165 ? 142.345 117.440 173.150 1.00 54.17 1131 ASP A N 1
ATOM 6961 C CA . ASP A 1 1165 ? 141.195 117.052 172.341 1.00 54.17 1131 ASP A CA 1
ATOM 6962 C C . ASP A 1 1165 ? 141.636 116.445 171.015 1.00 54.17 1131 ASP A C 1
ATOM 6963 O O . ASP A 1 1165 ? 142.513 116.980 170.331 1.00 54.17 1131 ASP A O 1
ATOM 6965 N N . GLU A 1 1166 ? 141.019 115.320 170.653 1.00 56.89 1132 GLU A N 1
ATOM 6966 C CA . GLU A 1 1166 ? 141.326 114.628 169.409 1.00 56.89 1132 GLU A CA 1
ATOM 6967 C C . GLU A 1 1166 ? 140.441 115.059 168.247 1.00 56.89 1132 GLU A C 1
ATOM 6968 O O . GLU A 1 1166 ? 140.774 114.761 167.095 1.00 56.89 1132 GLU A O 1
ATOM 6971 N N . THR A 1 1167 ? 139.324 115.739 168.516 1.00 56.44 1133 THR A N 1
ATOM 6972 C CA . THR A 1 1167 ? 138.479 116.226 167.430 1.00 56.44 1133 THR A CA 1
ATOM 6973 C C . THR A 1 1167 ? 139.210 117.267 166.594 1.00 56.44 1133 THR A C 1
ATOM 6974 O O . THR A 1 1167 ? 139.081 117.291 165.365 1.00 56.44 1133 THR A O 1
ATOM 6976 N N . TRP A 1 1168 ? 139.979 118.136 167.243 1.00 54.34 1134 TRP A N 1
ATOM 6977 C CA . TRP A 1 1168 ? 140.818 119.120 166.569 1.00 54.34 1134 TRP A CA 1
ATOM 6978 C C . TRP A 1 1168 ? 142.266 118.667 166.700 1.00 54.34 1134 TRP A C 1
ATOM 6979 O O . TRP A 1 1168 ? 142.805 118.610 167.810 1.00 54.34 1134 TRP A O 1
ATOM 6990 N N . ASN A 1 1169 ? 142.893 118.345 165.569 1.00 50.94 1135 ASN A N 1
ATOM 6991 C CA . ASN A 1 1169 ? 144.311 117.992 165.549 1.00 50.94 1135 ASN A CA 1
ATOM 6992 C C . ASN A 1 1169 ? 145.161 119.263 165.481 1.00 50.94 1135 ASN A C 1
ATOM 6993 O O . ASN A 1 1169 ? 145.927 119.497 164.547 1.00 50.94 1135 ASN A O 1
ATOM 6995 N N . ALA A 1 1170 ? 145.006 120.092 166.509 1.00 45.08 1136 ALA A N 1
ATOM 6996 C CA . ALA A 1 1170 ? 145.628 121.405 166.572 1.00 45.08 1136 ALA A CA 1
ATOM 6997 C C . ALA A 1 1170 ? 146.690 121.434 167.662 1.00 45.08 1136 ALA A C 1
ATOM 6998 O O . ALA A 1 1170 ? 146.541 120.790 168.705 1.00 45.08 1136 ALA A O 1
ATOM 7000 N N . LYS A 1 1171 ? 147.762 122.181 167.411 1.00 40.26 1137 LYS A N 1
ATOM 7001 C CA . LYS A 1 1171 ? 148.864 122.326 168.349 1.00 40.26 1137 LYS A CA 1
ATOM 7002 C C . LYS A 1 1171 ? 149.139 123.802 168.586 1.00 40.26 1137 LYS A C 1
ATOM 7003 O O . LYS A 1 1171 ? 149.069 124.611 167.657 1.00 40.26 1137 LYS A O 1
ATOM 7005 N N . VAL A 1 1172 ? 149.446 124.147 169.832 1.00 36.42 1138 VAL A N 1
ATOM 7006 C CA . VAL A 1 1172 ? 149.779 125.521 170.190 1.00 36.42 1138 VAL A CA 1
ATOM 7007 C C . VAL A 1 1172 ? 151.230 125.781 169.804 1.00 36.42 1138 VAL A C 1
ATOM 7008 O O . VAL A 1 1172 ? 152.138 125.073 170.250 1.00 36.42 1138 VAL A O 1
ATOM 7012 N N . VAL A 1 1173 ? 151.450 126.800 168.974 1.00 35.69 1139 VAL A N 1
ATOM 7013 C CA . VAL A 1 1173 ? 152.782 127.082 168.453 1.00 35.69 1139 VAL A CA 1
ATOM 7014 C C . VAL A 1 1173 ? 153.443 128.286 169.118 1.00 35.69 1139 VAL A C 1
ATOM 7015 O O . VAL A 1 1173 ? 154.678 128.389 169.089 1.00 35.69 1139 VAL A O 1
ATOM 7019 N N . TYR A 1 1174 ? 152.668 129.190 169.710 1.00 37.37 1140 TYR A N 1
ATOM 7020 C CA . TYR A 1 1174 ? 153.223 130.362 170.371 1.00 37.37 1140 TYR A CA 1
ATOM 7021 C C . TYR A 1 1174 ? 152.207 130.865 171.384 1.00 37.37 1140 TYR A C 1
ATOM 7022 O O . TYR A 1 1174 ? 151.005 130.619 171.257 1.00 37.37 1140 TYR A O 1
ATOM 7031 N N . GLY A 1 1175 ? 152.706 131.566 172.397 1.00 38.46 1141 GLY A N 1
ATOM 7032 C CA . GLY A 1 1175 ? 151.839 132.127 173.412 1.00 38.46 1141 GLY A CA 1
ATOM 7033 C C . GLY A 1 1175 ? 152.519 133.132 174.316 1.00 38.46 1141 GLY A C 1
ATOM 7034 O O . GLY A 1 1175 ? 153.610 132.880 174.834 1.00 38.46 1141 GLY A O 1
ATOM 7035 N N . ASP A 1 1176 ? 151.875 134.280 174.513 1.00 37.18 1142 ASP A N 1
ATOM 7036 C CA . ASP A 1 1176 ? 152.343 135.294 175.450 1.00 37.18 1142 ASP A CA 1
ATOM 7037 C C . ASP A 1 1176 ? 151.853 134.955 176.851 1.00 37.18 1142 ASP A C 1
ATOM 7038 O O . ASP A 1 1176 ? 151.444 133.820 177.104 1.00 37.18 1142 ASP A O 1
ATOM 7040 N N . THR A 1 1177 ? 151.914 135.920 177.772 1.00 39.11 1143 THR A N 1
ATOM 7041 C CA . THR A 1 1177 ? 151.472 135.664 179.139 1.00 39.11 1143 THR A CA 1
ATOM 7042 C C . THR A 1 1177 ? 150.017 135.212 179.191 1.00 39.11 1143 THR A C 1
ATOM 7043 O O . THR A 1 1177 ? 149.644 134.428 180.072 1.00 39.11 1143 THR A O 1
ATOM 7047 N N . ASP A 1 1178 ? 149.182 135.686 178.265 1.00 38.23 1144 ASP A N 1
ATOM 7048 C CA . ASP A 1 1178 ? 147.793 135.248 178.182 1.00 38.23 1144 ASP A CA 1
ATOM 7049 C C . ASP A 1 1178 ? 147.353 134.825 176.789 1.00 38.23 1144 ASP A C 1
ATOM 7050 O O . ASP A 1 1178 ? 146.381 134.070 176.680 1.00 38.23 1144 ASP A O 1
ATOM 7055 N N . SER A 1 1179 ? 148.018 135.279 175.731 1.00 35.97 1145 SER A N 1
ATOM 7056 C CA . SER A 1 1179 ? 147.622 134.917 174.380 1.00 35.97 1145 SER A CA 1
ATOM 7057 C C . SER A 1 1179 ? 147.948 133.453 174.100 1.00 35.97 1145 SER A C 1
ATOM 7058 O O . SER A 1 1179 ? 148.703 132.804 174.827 1.00 35.97 1145 SER A O 1
ATOM 7061 N N . LEU A 1 1180 ? 147.359 132.931 173.026 1.00 33.88 1146 LEU A N 1
ATOM 7062 C CA . LEU A 1 1180 ? 147.522 131.522 172.674 1.00 33.88 1146 LEU A CA 1
ATOM 7063 C C . LEU A 1 1180 ? 147.324 131.375 171.173 1.00 33.88 1146 LEU A C 1
ATOM 7064 O O . LEU A 1 1180 ? 146.217 131.587 170.674 1.00 33.88 1146 LEU A O 1
ATOM 7069 N N . PHE A 1 1181 ? 148.383 131.000 170.462 1.00 34.25 1147 PHE A N 1
ATOM 7070 C CA . PHE A 1 1181 ? 148.347 130.852 169.012 1.00 34.25 1147 PHE A CA 1
ATOM 7071 C C . PHE A 1 1181 ? 148.174 129.377 168.673 1.00 34.25 1147 PHE A C 1
ATOM 7072 O O . PHE A 1 1181 ? 149.008 128.548 169.050 1.00 34.25 1147 PHE A O 1
ATOM 7080 N N . VAL A 1 1182 ? 147.101 129.054 167.957 1.00 33.83 1148 VAL A N 1
ATOM 7081 C CA . VAL A 1 1182 ? 146.747 127.678 167.631 1.00 33.83 1148 VAL A CA 1
ATOM 7082 C C . VAL A 1 1182 ? 146.785 127.517 166.118 1.00 33.83 1148 VAL A C 1
ATOM 7083 O O . VAL A 1 1182 ? 146.159 128.296 165.391 1.00 33.83 1148 VAL A O 1
ATOM 7087 N N . TYR A 1 1183 ? 147.512 126.507 165.649 1.00 35.66 1149 TYR A N 1
ATOM 7088 C CA . TYR A 1 1183 ? 147.685 126.256 164.224 1.00 35.66 1149 TYR A CA 1
ATOM 7089 C C . TYR A 1 1183 ? 146.693 125.202 163.754 1.00 35.66 1149 TYR A C 1
ATOM 7090 O O . TYR A 1 1183 ? 146.569 124.139 164.370 1.00 35.66 1149 TYR A O 1
ATOM 7099 N N . LEU A 1 1184 ? 145.994 125.499 162.658 1.00 35.94 1150 LEU A N 1
ATOM 7100 C CA . LEU A 1 1184 ? 144.981 124.616 162.082 1.00 35.94 1150 LEU A CA 1
ATOM 7101 C C . LEU A 1 1184 ? 145.346 124.332 160.632 1.00 35.94 1150 LEU A C 1
ATOM 7102 O O . LEU A 1 1184 ? 144.962 125.087 159.726 1.00 35.94 1150 LEU A O 1
ATOM 7107 N N . PRO A 1 1185 ? 146.083 123.254 160.362 1.00 37.35 1151 PRO A N 1
ATOM 7108 C CA . PRO A 1 1185 ? 146.531 122.975 158.987 1.00 37.35 1151 PRO A CA 1
ATOM 7109 C C . PRO A 1 1185 ? 145.368 122.606 158.076 1.00 37.35 1151 PRO A C 1
ATOM 7110 O O . PRO A 1 1185 ? 144.681 121.607 158.296 1.00 37.35 1151 PRO A O 1
ATOM 7114 N N . GLY A 1 1186 ? 145.165 123.415 157.037 1.00 38.61 1152 GLY A N 1
ATOM 7115 C CA . GLY A 1 1186 ? 144.174 123.137 156.015 1.00 38.61 1152 GLY A CA 1
ATOM 7116 C C . GLY A 1 1186 ? 142.727 123.146 156.464 1.00 38.61 1152 GLY A C 1
ATOM 7117 O O . GLY A 1 1186 ? 141.973 122.231 156.124 1.00 38.61 1152 GLY A O 1
ATOM 7118 N N . LYS A 1 1187 ? 142.315 124.167 157.217 1.00 38.95 1153 LYS A N 1
ATOM 7119 C CA . LYS A 1 1187 ? 140.960 124.235 157.752 1.00 38.95 1153 LYS A CA 1
ATOM 7120 C C . LYS A 1 1187 ? 140.113 125.327 157.102 1.00 38.95 1153 LYS A C 1
ATOM 7121 O O . LYS A 1 1187 ? 139.126 125.772 157.695 1.00 38.95 1153 LYS A O 1
ATOM 7125 N N . THR A 1 1188 ? 140.494 125.784 155.909 1.00 36.38 1154 THR A N 1
ATOM 7126 C CA . THR A 1 1188 ? 139.624 126.566 155.030 1.00 36.38 1154 THR A CA 1
ATOM 7127 C C . THR A 1 1188 ? 139.230 127.933 155.581 1.00 36.38 1154 THR A C 1
ATOM 7128 O O . THR A 1 1188 ? 138.464 128.657 154.936 1.00 36.38 1154 THR A O 1
ATOM 7130 N N . ALA A 1 1189 ? 139.712 128.283 156.775 1.00 36.26 1155 ALA A N 1
ATOM 7131 C CA . ALA A 1 1189 ? 139.537 129.612 157.359 1.00 36.26 1155 ALA A CA 1
ATOM 7132 C C . ALA A 1 1189 ? 138.080 129.942 157.667 1.00 36.26 1155 ALA A C 1
ATOM 7133 O O . ALA A 1 1189 ? 137.786 131.011 158.212 1.00 36.26 1155 ALA A O 1
ATOM 7135 N N . ILE A 1 1190 ? 137.161 129.040 157.327 1.00 36.13 1156 ILE A N 1
ATOM 7136 C CA . ILE A 1 1190 ? 135.773 129.169 157.732 1.00 36.13 1156 ILE A CA 1
ATOM 7137 C C . ILE A 1 1190 ? 135.400 128.160 158.812 1.00 36.13 1156 ILE A C 1
ATOM 7138 O O . ILE A 1 1190 ? 134.492 128.430 159.607 1.00 36.13 1156 ILE A O 1
ATOM 7143 N N . GLU A 1 1191 ? 136.071 127.010 158.863 1.00 37.02 1157 GLU A N 1
ATOM 7144 C CA . GLU A 1 1191 ? 135.993 126.137 160.023 1.00 37.02 1157 GLU A CA 1
ATOM 7145 C C . GLU A 1 1191 ? 136.834 126.659 161.174 1.00 37.02 1157 GLU A C 1
ATOM 7146 O O . GLU A 1 1191 ? 136.597 126.275 162.325 1.00 37.02 1157 GLU A O 1
ATOM 7149 N N . ALA A 1 1192 ? 137.807 127.527 160.882 1.00 36.46 1158 ALA A N 1
ATOM 7150 C CA . ALA A 1 1192 ? 138.691 128.045 161.918 1.00 36.46 1158 ALA A CA 1
ATOM 7151 C C . ALA A 1 1192 ? 137.930 128.889 162.929 1.00 36.46 1158 ALA A C 1
ATOM 7152 O O . ALA A 1 1192 ? 138.204 128.821 164.130 1.00 36.46 1158 ALA A O 1
ATOM 7154 N N . PHE A 1 1193 ? 136.977 129.698 162.464 1.00 36.70 1159 PHE A N 1
ATOM 7155 C CA . PHE A 1 1193 ? 136.198 130.527 163.379 1.00 36.70 1159 PHE A CA 1
ATOM 7156 C C . PHE A 1 1193 ? 135.384 129.671 164.341 1.00 36.70 1159 PHE A C 1
ATOM 7157 O O . PHE A 1 1193 ? 135.380 129.910 165.555 1.00 36.70 1159 PHE A O 1
ATOM 7165 N N . SER A 1 1194 ? 134.694 128.657 163.813 1.00 37.20 1160 SER A N 1
ATOM 7166 C CA . SER A 1 1194 ? 133.912 127.770 164.667 1.00 37.20 1160 SER A CA 1
ATOM 7167 C C . SER A 1 1194 ? 134.805 127.012 165.640 1.00 37.20 1160 SER A C 1
ATOM 7168 O O . SER A 1 1194 ? 134.478 126.888 166.829 1.00 37.20 1160 SER A O 1
ATOM 7170 N N . ILE A 1 1195 ? 135.944 126.509 165.159 1.00 38.39 1161 ILE A N 1
ATOM 7171 C CA . ILE A 1 1195 ? 136.857 125.773 166.028 1.00 38.39 1161 ILE A CA 1
ATOM 7172 C C . ILE A 1 1195 ? 137.365 126.673 167.147 1.00 38.39 1161 ILE A C 1
ATOM 7173 O O . ILE A 1 1195 ? 137.385 126.279 168.317 1.00 38.39 1161 ILE A O 1
ATOM 7177 N N . GLY A 1 1196 ? 137.772 127.897 166.806 1.00 38.73 1162 GLY A N 1
ATOM 7178 C CA . GLY A 1 1196 ? 138.291 128.804 167.814 1.00 38.73 1162 GLY A CA 1
ATOM 7179 C C . GLY A 1 1196 ? 137.247 129.201 168.836 1.00 38.73 1162 GLY A C 1
ATOM 7180 O O . GLY A 1 1196 ? 137.543 129.314 170.029 1.00 38.73 1162 GLY A O 1
ATOM 7181 N N . HIS A 1 1197 ? 136.008 129.415 168.386 1.00 38.45 1163 HIS A N 1
ATOM 7182 C CA . HIS A 1 1197 ? 134.932 129.692 169.330 1.00 38.45 1163 HIS A CA 1
ATOM 7183 C C . HIS A 1 1197 ? 134.715 128.510 170.266 1.00 38.45 1163 HIS A C 1
ATOM 7184 O O . HIS A 1 1197 ? 134.495 128.694 171.468 1.00 38.45 1163 HIS A O 1
ATOM 7191 N N . ALA A 1 1198 ? 134.789 127.288 169.735 1.00 40.10 1164 ALA A N 1
ATOM 7192 C CA . ALA A 1 1198 ? 134.631 126.105 170.576 1.00 40.10 1164 ALA A CA 1
ATOM 7193 C C . ALA A 1 1198 ? 135.742 126.005 171.618 1.00 40.10 1164 ALA A C 1
ATOM 7194 O O . ALA A 1 1198 ? 135.481 125.717 172.792 1.00 40.10 1164 ALA A O 1
ATOM 7196 N N . MET A 1 1199 ? 136.995 126.230 171.205 1.00 40.22 1165 MET A N 1
ATOM 7197 C CA . MET A 1 1199 ? 138.099 126.177 172.164 1.00 40.22 1165 MET A CA 1
ATOM 7198 C C . MET A 1 1199 ? 137.958 127.253 173.231 1.00 40.22 1165 MET A C 1
ATOM 7199 O O . MET A 1 1199 ? 138.183 126.991 174.420 1.00 40.22 1165 MET A O 1
ATOM 7204 N N . ALA A 1 1200 ? 137.597 128.474 172.827 1.00 37.62 1166 ALA A N 1
ATOM 7205 C CA . ALA A 1 1200 ? 137.414 129.543 173.801 1.00 37.62 1166 ALA A CA 1
ATOM 7206 C C . ALA A 1 1200 ? 136.310 129.199 174.789 1.00 37.62 1166 ALA A C 1
ATOM 7207 O O . ALA A 1 1200 ? 136.468 129.398 175.998 1.00 37.62 1166 ALA A O 1
ATOM 7209 N N . GLU A 1 1201 ? 135.191 128.663 174.294 1.00 39.50 1167 GLU A N 1
ATOM 7210 C CA . GLU A 1 1201 ? 134.089 128.301 175.178 1.00 39.50 1167 GLU A CA 1
ATOM 7211 C C . GLU A 1 1201 ? 134.499 127.210 176.159 1.00 39.50 1167 GLU A C 1
ATOM 7212 O O . GLU A 1 1201 ? 134.193 127.295 177.354 1.00 39.50 1167 GLU A O 1
ATOM 7216 N N . ARG A 1 1202 ? 135.198 126.179 175.677 1.00 41.11 1168 ARG A N 1
ATOM 7217 C CA . ARG A 1 1202 ? 135.596 125.086 176.560 1.00 41.11 1168 ARG A CA 1
ATOM 7218 C C . ARG A 1 1202 ? 136.582 125.558 177.623 1.00 41.11 1168 ARG A C 1
ATOM 7219 O O . ARG A 1 1202 ? 136.439 125.218 178.806 1.00 41.11 1168 ARG A O 1
ATOM 7227 N N . VAL A 1 1203 ? 137.578 126.354 177.230 1.00 39.46 1169 VAL A N 1
ATOM 7228 C CA . VAL A 1 1203 ? 138.549 126.844 178.202 1.00 39.46 1169 VAL A CA 1
ATOM 7229 C C . VAL A 1 1203 ? 137.879 127.765 179.215 1.00 39.46 1169 VAL A C 1
ATOM 7230 O O . VAL A 1 1203 ? 138.168 127.701 180.415 1.00 39.46 1169 VAL A O 1
ATOM 7234 N N . THR A 1 1204 ? 136.970 128.632 178.756 1.00 38.43 1170 THR A N 1
ATOM 7235 C CA . THR A 1 1204 ? 136.269 129.519 179.678 1.00 38.43 1170 THR A CA 1
ATOM 7236 C C . THR A 1 1204 ? 135.416 128.730 180.662 1.00 38.43 1170 THR A C 1
ATOM 7237 O O . THR A 1 1204 ? 135.370 129.057 181.853 1.00 38.43 1170 THR A O 1
ATOM 7239 N N . GLN A 1 1205 ? 134.734 127.687 180.188 1.00 39.89 1171 GLN A N 1
ATOM 7240 C CA . GLN A 1 1205 ? 133.910 126.880 181.077 1.00 39.89 1171 GLN A CA 1
ATOM 7241 C C . GLN A 1 1205 ? 134.731 125.961 181.970 1.00 39.89 1171 GLN A C 1
ATOM 7242 O O . GLN A 1 1205 ? 134.182 125.409 182.928 1.00 39.89 1171 GLN A O 1
ATOM 7248 N N . ASN A 1 1206 ? 136.019 125.783 181.687 1.00 41.49 1172 ASN A N 1
ATOM 7249 C CA . ASN A 1 1206 ? 136.890 124.985 182.541 1.00 41.49 1172 ASN A CA 1
ATOM 7250 C C . ASN A 1 1206 ? 137.624 125.816 183.590 1.00 41.49 1172 ASN A C 1
ATOM 7251 O O . ASN A 1 1206 ? 138.504 125.285 184.274 1.00 41.49 1172 ASN A O 1
ATOM 7256 N N . ASN A 1 1207 ? 137.289 127.099 183.731 1.00 41.69 1173 ASN A N 1
ATOM 7257 C CA . ASN A 1 1207 ? 138.002 127.988 184.642 1.00 41.69 1173 ASN A CA 1
ATOM 7258 C C . ASN A 1 1207 ? 137.052 128.626 185.649 1.00 41.69 1173 ASN A C 1
ATOM 7259 O O . ASN A 1 1207 ? 135.843 128.371 185.612 1.00 41.69 1173 ASN A O 1
ATOM 7264 N N . PRO A 1 1208 ? 137.564 129.455 186.570 1.00 41.25 1174 PRO A N 1
ATOM 7265 C CA . PRO A 1 1208 ? 136.685 130.110 187.550 1.00 41.25 1174 PRO A CA 1
ATOM 7266 C C . PRO A 1 1208 ? 135.746 131.127 186.917 1.00 41.25 1174 PRO A C 1
ATOM 7267 O O . PRO A 1 1208 ? 135.808 131.368 185.708 1.00 41.25 1174 PRO A O 1
ATOM 7269 N N . LYS A 1 1209 ? 134.879 131.735 187.731 1.00 42.10 1175 LYS A N 1
ATOM 7270 C CA . LYS A 1 1209 ? 133.777 132.532 187.192 1.00 42.10 1175 LYS A CA 1
ATOM 7271 C C . LYS A 1 1209 ? 134.226 133.744 186.383 1.00 42.10 1175 LYS A C 1
ATOM 7272 O O . LYS A 1 1209 ? 133.739 133.911 185.252 1.00 42.10 1175 LYS A O 1
ATOM 7276 N N . PRO A 1 1210 ? 135.114 134.622 186.869 1.00 37.21 1176 PRO A N 1
ATOM 7277 C CA . PRO A 1 1210 ? 135.477 135.795 186.056 1.00 37.21 1176 PRO A CA 1
ATOM 7278 C C . PRO A 1 1210 ? 136.435 135.490 184.920 1.00 37.21 1176 PRO A C 1
ATOM 7279 O O . PRO A 1 1210 ? 136.534 136.300 183.989 1.00 37.21 1176 PRO A O 1
ATOM 7283 N N . ILE A 1 1211 ? 137.137 134.358 184.958 1.00 36.17 1177 ILE A N 1
ATOM 7284 C CA . ILE A 1 1211 ? 138.104 134.037 183.916 1.00 36.17 1177 ILE A CA 1
ATOM 7285 C C . ILE A 1 1211 ? 137.366 133.706 182.627 1.00 36.17 1177 ILE A C 1
ATOM 7286 O O . ILE A 1 1211 ? 136.479 132.844 182.602 1.00 36.17 1177 ILE A O 1
ATOM 7290 N N . PHE A 1 1212 ? 137.733 134.392 181.546 1.00 35.67 1178 PHE A N 1
ATOM 7291 C CA . PHE A 1 1212 ? 137.079 134.232 180.256 1.00 35.67 1178 PHE A CA 1
ATOM 7292 C C . PHE A 1 1212 ? 138.121 134.294 179.150 1.00 35.67 1178 PHE A C 1
ATOM 7293 O O . PHE A 1 1212 ? 138.998 135.161 179.165 1.00 35.67 1178 PHE A O 1
ATOM 7301 N N . LEU A 1 1213 ? 138.018 133.377 178.193 1.00 36.09 1179 LEU A N 1
ATOM 7302 C CA . LEU A 1 1213 ? 138.908 133.341 177.041 1.00 36.09 1179 LEU A CA 1
ATOM 7303 C C . LEU A 1 1213 ? 138.169 133.866 175.817 1.00 36.09 1179 LEU A C 1
ATOM 7304 O O . LEU A 1 1213 ? 137.087 133.375 175.482 1.00 36.09 1179 LEU A O 1
ATOM 7309 N N . LYS A 1 1214 ? 138.755 134.858 175.156 1.00 36.98 1180 LYS A N 1
ATOM 7310 C CA . LYS A 1 1214 ? 138.151 135.491 173.995 1.00 36.98 1180 LYS A CA 1
ATOM 7311 C C . LYS A 1 1214 ? 138.771 134.948 172.714 1.00 36.98 1180 LYS A C 1
ATOM 7312 O O . LYS A 1 1214 ? 139.943 134.566 172.682 1.00 36.98 1180 LYS A O 1
ATOM 7314 N N . PHE A 1 1215 ? 137.966 134.916 171.651 1.00 35.66 1181 PHE A N 1
ATOM 7315 C CA . PHE A 1 1215 ? 138.416 134.363 170.381 1.00 35.66 1181 PHE A CA 1
ATOM 7316 C C . PHE A 1 1215 ? 139.367 135.285 169.629 1.00 35.66 1181 PHE A C 1
ATOM 7317 O O . PHE A 1 1215 ? 140.134 134.802 168.790 1.00 35.66 1181 PHE A O 1
ATOM 7325 N N . GLU A 1 1216 ? 139.328 136.591 169.894 1.00 35.16 1182 GLU A N 1
ATOM 7326 C CA . GLU A 1 1216 ? 140.231 137.548 169.262 1.00 35.16 1182 GLU A CA 1
ATOM 7327 C C . GLU A 1 1216 ? 140.097 137.543 167.741 1.00 35.16 1182 GLU A C 1
ATOM 7328 O O . GLU A 1 1216 ? 139.084 138.003 167.205 1.00 35.16 1182 GLU A O 1
ATOM 7330 N N . LYS A 1 1217 ? 141.108 137.032 167.037 1.00 33.89 1183 LYS A N 1
ATOM 7331 C CA . LYS A 1 1217 ? 141.163 137.123 165.584 1.00 33.89 1183 LYS A CA 1
ATOM 7332 C C . LYS A 1 1217 ? 141.729 135.833 165.004 1.00 33.89 1183 LYS A C 1
ATOM 7333 O O . LYS A 1 1217 ? 142.035 134.881 165.727 1.00 33.89 1183 LYS A O 1
ATOM 7339 N N . VAL A 1 1218 ? 141.863 135.809 163.678 1.00 32.63 1184 VAL A N 1
ATOM 7340 C CA . VAL A 1 1218 ? 142.451 134.693 162.946 1.00 32.63 1184 VAL A CA 1
ATOM 7341 C C . VAL A 1 1218 ? 143.533 135.242 162.027 1.00 32.63 1184 VAL A C 1
ATOM 7342 O O . VAL A 1 1218 ? 143.292 136.194 161.277 1.00 32.63 1184 VAL A O 1
ATOM 7346 N N . TYR A 1 1219 ? 144.723 134.648 162.090 1.00 50.00 1185 TYR A N 1
ATOM 7347 C CA . TYR A 1 1219 ? 145.842 135.001 161.217 1.00 50.00 1185 TYR A CA 1
ATOM 7348 C C . TYR A 1 1219 ? 145.936 133.936 160.131 1.00 50.00 1185 TYR A C 1
ATOM 7349 O O . TYR A 1 1219 ? 146.559 132.891 160.332 1.00 50.00 1185 TYR A O 1
ATOM 7357 N N . HIS A 1 1220 ? 145.319 134.190 158.978 1.00 50.00 1186 HIS A N 1
ATOM 7358 C CA . HIS A 1 1220 ? 145.392 133.181 157.929 1.00 50.00 1186 HIS A CA 1
ATOM 7359 C C . HIS A 1 1220 ? 146.815 133.090 157.392 1.00 50.00 1186 HIS A C 1
ATOM 7360 O O . HIS A 1 1220 ? 147.498 132.083 157.619 1.00 50.00 1186 HIS A O 1
ATOM 7367 N N . PRO A 1 1221 ? 147.298 134.107 156.682 1.00 50.00 1187 PRO A N 1
ATOM 7368 C CA . PRO A 1 1221 ? 148.728 134.146 156.353 1.00 50.00 1187 PRO A CA 1
ATOM 7369 C C . PRO A 1 1221 ? 149.512 134.828 157.461 1.00 50.00 1187 PRO A C 1
ATOM 7370 O O . PRO A 1 1221 ? 149.275 136.005 157.747 1.00 50.00 1187 PRO A O 1
ATOM 7372 N N . SER A 1 1222 ? 150.436 134.113 158.098 1.00 32.76 1188 SER A N 1
ATOM 7373 C CA . SER A 1 1222 ? 151.140 134.644 159.255 1.00 32.76 1188 SER A CA 1
ATOM 7374 C C . SER A 1 1222 ? 152.589 134.184 159.241 1.00 32.76 1188 SER A C 1
ATOM 7375 O O . SER A 1 1222 ? 152.926 133.152 158.657 1.00 32.76 1188 SER A O 1
ATOM 7378 N N . ILE A 1 1223 ? 153.444 134.971 159.891 1.00 32.14 1189 ILE A N 1
ATOM 7379 C CA . ILE A 1 1223 ? 154.847 134.632 160.095 1.00 32.14 1189 ILE A CA 1
ATOM 7380 C C . ILE A 1 1223 ? 155.178 134.891 161.558 1.00 32.14 1189 ILE A C 1
ATOM 7381 O O . ILE A 1 1223 ? 155.003 136.014 162.046 1.00 32.14 1189 ILE A O 1
ATOM 7386 N N . LEU A 1 1224 ? 155.649 133.861 162.254 1.00 35.08 1190 LEU A N 1
ATOM 7387 C CA . LEU A 1 1224 ? 156.141 133.992 163.620 1.00 35.08 1190 LEU A CA 1
ATOM 7388 C C . LEU A 1 1224 ? 157.663 134.024 163.557 1.00 35.08 1190 LEU A C 1
ATOM 7389 O O . LEU A 1 1224 ? 158.293 133.031 163.184 1.00 35.08 1190 LEU A O 1
ATOM 7394 N N . ILE A 1 1225 ? 158.253 135.163 163.913 1.00 37.66 1191 ILE A N 1
ATOM 7395 C CA . ILE A 1 1225 ? 159.699 135.329 163.817 1.00 37.66 1191 ILE A CA 1
ATOM 7396 C C . ILE A 1 1225 ? 160.350 134.926 165.132 1.00 37.66 1191 ILE A C 1
ATOM 7397 O O . ILE A 1 1225 ? 161.157 133.991 165.180 1.00 37.66 1191 ILE A O 1
ATOM 7402 N N . SER A 1 1226 ? 160.004 135.629 166.204 1.00 42.21 1192 SER A N 1
ATOM 7403 C CA . SER A 1 1226 ? 160.572 135.373 167.517 1.00 42.21 1192 SER A CA 1
ATOM 7404 C C . SER A 1 1226 ? 159.526 135.727 168.565 1.00 42.21 1192 SER A C 1
ATOM 7405 O O . SER A 1 1226 ? 158.351 135.936 168.249 1.00 42.21 1192 SER A O 1
ATOM 7408 N N . LYS A 1 1227 ? 159.952 135.784 169.823 1.00 42.43 1193 LYS A N 1
ATOM 7409 C CA . LYS A 1 1227 ? 159.048 136.168 170.896 1.00 42.43 1193 LYS A CA 1
ATOM 7410 C C . LYS A 1 1227 ? 158.728 137.653 170.799 1.00 42.43 1193 LYS A C 1
ATOM 7411 O O . LYS A 1 1227 ? 159.622 138.478 170.594 1.00 42.43 1193 LYS A O 1
ATOM 7417 N N . LYS A 1 1228 ? 157.444 137.987 170.943 1.00 42.71 1194 LYS A N 1
ATOM 7418 C CA . LYS A 1 1228 ? 156.950 139.361 170.845 1.00 42.71 1194 LYS A CA 1
ATOM 7419 C C . LYS A 1 1228 ? 157.233 139.976 169.476 1.00 42.71 1194 LYS A C 1
ATOM 7420 O O . LYS A 1 1228 ? 157.376 141.193 169.352 1.00 42.71 1194 LYS A O 1
ATOM 7426 N N . ARG A 1 1229 ? 157.307 139.148 168.435 1.00 41.40 1195 ARG A N 1
ATOM 7427 C CA . ARG A 1 1229 ? 157.615 139.638 167.092 1.00 41.40 1195 ARG A CA 1
ATOM 7428 C C . ARG A 1 1229 ? 156.965 138.714 166.073 1.00 41.40 1195 ARG A C 1
ATOM 7429 O O . ARG A 1 1229 ? 157.417 137.581 165.888 1.00 41.40 1195 ARG A O 1
ATOM 7437 N N . TYR A 1 1230 ? 155.915 139.198 165.414 1.00 36.04 1196 TYR A N 1
ATOM 7438 C CA . TYR A 1 1230 ? 155.228 138.426 164.387 1.00 36.04 1196 TYR A CA 1
ATOM 7439 C C . TYR A 1 1230 ? 154.408 139.380 163.530 1.00 36.04 1196 TYR A C 1
ATOM 7440 O O . TYR A 1 1230 ? 154.218 140.549 163.873 1.00 36.04 1196 TYR A O 1
ATOM 7449 N N . VAL A 1 1231 ? 153.928 138.862 162.400 1.00 33.96 1197 VAL A N 1
ATOM 7450 C CA . VAL A 1 1231 ? 153.109 139.632 161.472 1.00 33.96 1197 VAL A CA 1
ATOM 7451 C C . VAL A 1 1231 ? 152.174 138.669 160.754 1.00 33.96 1197 VAL A C 1
ATOM 7452 O O . VAL A 1 1231 ? 152.528 137.520 160.482 1.00 33.96 1197 VAL A O 1
ATOM 7456 N N . GLY A 1 1232 ? 150.965 139.137 160.462 1.00 33.05 1198 GLY A N 1
ATOM 7457 C CA . GLY A 1 1232 ? 150.008 138.309 159.750 1.00 33.05 1198 GLY A CA 1
ATOM 7458 C C . GLY A 1 1232 ? 148.819 139.118 159.287 1.00 33.05 1198 GLY A C 1
ATOM 7459 O O . GLY A 1 1232 ? 148.648 140.283 159.654 1.00 33.05 1198 GLY A O 1
ATOM 7460 N N . PHE A 1 1233 ? 147.997 138.474 158.461 1.00 32.96 1199 PHE A N 1
ATOM 7461 C CA . PHE A 1 1233 ? 146.749 139.059 157.986 1.00 32.96 1199 PHE A CA 1
ATOM 7462 C C . PHE A 1 1233 ? 145.635 138.699 158.961 1.00 32.96 1199 PHE A C 1
ATOM 7463 O O . PHE A 1 1233 ? 145.372 137.516 159.199 1.00 32.96 1199 PHE A O 1
ATOM 7471 N N . SER A 1 1234 ? 144.976 139.713 159.510 1.00 33.88 1200 SER A N 1
ATOM 7472 C CA . SER A 1 1234 ? 144.000 139.529 160.574 1.00 33.88 1200 SER A CA 1
ATOM 7473 C C . SER A 1 1234 ? 142.582 139.536 160.019 1.00 33.88 1200 SER A C 1
ATOM 7474 O O . SER A 1 1234 ? 142.239 140.362 159.169 1.00 33.88 1200 SER A O 1
ATOM 7477 N N . TYR A 1 1235 ? 141.759 138.607 160.507 1.00 34.15 1201 TYR A N 1
ATOM 7478 C CA . TYR A 1 1235 ? 140.339 138.524 160.160 1.00 34.15 1201 TYR A CA 1
ATOM 7479 C C . TYR A 1 1235 ? 139.556 138.478 161.469 1.00 34.15 1201 TYR A C 1
ATOM 7480 O O . TYR A 1 1235 ? 139.380 137.409 162.058 1.00 34.15 1201 TYR A O 1
ATOM 7489 N N . GLU A 1 1236 ? 139.093 139.645 161.922 1.00 37.29 1202 GLU A N 1
ATOM 7490 C CA . GLU A 1 1236 ? 138.387 139.721 163.197 1.00 37.29 1202 GLU A CA 1
ATOM 7491 C C . GLU A 1 1236 ? 137.061 138.970 163.151 1.00 37.29 1202 GLU A C 1
ATOM 7492 O O . GLU A 1 1236 ? 136.694 138.293 164.118 1.00 37.29 1202 GLU A O 1
ATOM 7494 N N . SER A 1 1237 ? 136.331 139.078 162.047 1.00 40.63 1203 SER A N 1
ATOM 7495 C CA . SER A 1 1237 ? 135.027 138.451 161.907 1.00 40.63 1203 SER A CA 1
ATOM 7496 C C . SER A 1 1237 ? 134.938 137.713 160.581 1.00 40.63 1203 SER A C 1
ATOM 7497 O O . SER A 1 1237 ? 135.625 138.072 159.620 1.00 40.63 1203 SER A O 1
ATOM 7499 N N . PRO A 1 1238 ? 134.110 136.667 160.504 1.00 41.89 1204 PRO A N 1
ATOM 7500 C CA . PRO A 1 1238 ? 133.932 135.975 159.216 1.00 41.89 1204 PRO A CA 1
ATOM 7501 C C . PRO A 1 1238 ? 133.355 136.864 158.129 1.00 41.89 1204 PRO A C 1
ATOM 7502 O O . PRO A 1 1238 ? 133.625 136.632 156.944 1.00 41.89 1204 PRO A O 1
ATOM 7506 N N . SER A 1 1239 ? 132.562 137.873 158.495 1.00 43.43 1205 SER A N 1
ATOM 7507 C CA . SER A 1 1239 ? 132.003 138.783 157.503 1.00 43.43 1205 SER A CA 1
ATOM 7508 C C . SER A 1 1239 ? 133.052 139.713 156.908 1.00 43.43 1205 SER A C 1
ATOM 7509 O O . SER A 1 1239 ? 132.802 140.317 155.861 1.00 43.43 1205 SER A O 1
ATOM 7511 N N . GLN A 1 1240 ? 134.209 139.845 157.551 1.00 41.94 1206 GLN A N 1
ATOM 7512 C CA . GLN A 1 1240 ? 135.263 140.712 157.042 1.00 41.94 1206 GLN A CA 1
ATOM 7513 C C . GLN A 1 1240 ? 135.808 140.178 155.723 1.00 41.94 1206 GLN A C 1
ATOM 7514 O O . GLN A 1 1240 ? 135.973 138.968 155.543 1.00 41.94 1206 GLN A O 1
ATOM 7520 N N . THR A 1 1241 ? 136.092 141.092 154.797 1.00 43.73 1207 THR A N 1
ATOM 7521 C CA . THR A 1 1241 ? 136.600 140.746 153.477 1.00 43.73 1207 THR A CA 1
ATOM 7522 C C . THR A 1 1241 ? 138.059 141.132 153.283 1.00 43.73 1207 THR A C 1
ATOM 7523 O O . THR A 1 1241 ? 138.871 140.296 152.876 1.00 43.73 1207 THR A O 1
ATOM 7527 N N . LEU A 1 1242 ? 138.415 142.383 153.563 1.00 42.14 1208 LEU A N 1
ATOM 7528 C CA . LEU A 1 1242 ? 139.784 142.846 153.383 1.00 42.14 1208 LEU A CA 1
ATOM 7529 C C . LEU A 1 1242 ? 140.572 142.631 154.667 1.00 42.14 1208 LEU A C 1
ATOM 7530 O O . LEU A 1 1242 ? 140.178 143.158 155.716 1.00 42.14 1208 LEU A O 1
ATOM 7532 N N . PRO A 1 1243 ? 141.667 141.876 154.640 1.00 36.51 1209 PRO A N 1
ATOM 7533 C CA . PRO A 1 1243 ? 142.439 141.649 155.865 1.00 36.51 1209 PRO A CA 1
ATOM 7534 C C . PRO A 1 1243 ? 143.111 142.920 156.357 1.00 36.51 1209 PRO A C 1
ATOM 7535 O O . PRO A 1 1243 ? 143.437 143.821 155.581 1.00 36.51 1209 PRO A O 1
ATOM 7539 N N . ILE A 1 1244 ? 143.318 142.980 157.669 1.00 35.51 1210 ILE A N 1
ATOM 7540 C CA . ILE A 1 1244 ? 144.008 144.094 158.308 1.00 35.51 1210 ILE A CA 1
ATOM 7541 C C . ILE A 1 1244 ? 145.443 143.674 158.586 1.00 35.51 1210 ILE A C 1
ATOM 7542 O O . ILE A 1 1244 ? 145.685 142.624 159.192 1.00 35.51 1210 ILE A O 1
ATOM 7546 N N . PHE A 1 1245 ? 146.393 144.490 158.137 1.00 33.21 1211 PHE A N 1
ATOM 7547 C CA . PHE A 1 1245 ? 147.811 144.208 158.333 1.00 33.21 1211 PHE A CA 1
ATOM 7548 C C . PHE A 1 1245 ? 148.152 144.338 159.812 1.00 33.21 1211 PHE A C 1
ATOM 7549 O O . PHE A 1 1245 ? 148.248 145.450 160.340 1.00 33.21 1211 PHE A O 1
ATOM 7557 N N . ASP A 1 1246 ? 148.336 143.205 160.483 1.00 34.22 1212 ASP A N 1
ATOM 7558 C CA . ASP A 1 1246 ? 148.629 143.169 161.910 1.00 34.22 1212 ASP A CA 1
ATOM 7559 C C . ASP A 1 1246 ? 150.091 142.793 162.102 1.00 34.22 1212 ASP A C 1
ATOM 7560 O O . ASP A 1 1246 ? 150.512 141.704 161.700 1.00 34.22 1212 ASP A O 1
ATOM 7565 N N . ALA A 1 1247 ? 150.856 143.689 162.719 1.00 35.62 1213 ALA A N 1
ATOM 7566 C CA . ALA A 1 1247 ? 152.274 143.477 162.962 1.00 35.62 1213 ALA A CA 1
ATOM 7567 C C . ALA A 1 1247 ? 152.601 143.831 164.403 1.00 35.62 1213 ALA A C 1
ATOM 7568 O O . ALA A 1 1247 ? 152.073 144.805 164.947 1.00 35.62 1213 ALA A O 1
ATOM 7570 N N . LYS A 1 1248 ? 153.473 143.036 165.018 1.00 37.07 1214 LYS A N 1
ATOM 7571 C CA . LYS A 1 1248 ? 153.882 143.242 166.402 1.00 37.07 1214 LYS A CA 1
ATOM 7572 C C . LYS A 1 1248 ? 155.400 143.220 166.476 1.00 37.07 1214 LYS A C 1
ATOM 7573 O O . LYS A 1 1248 ? 156.025 142.226 166.095 1.00 37.07 1214 LYS A O 1
ATOM 7579 N N . GLY A 1 1249 ? 155.989 144.315 166.954 1.00 38.82 1215 GLY A N 1
ATOM 7580 C CA . GLY A 1 1249 ? 157.404 144.366 167.253 1.00 38.82 1215 GLY A CA 1
ATOM 7581 C C . GLY A 1 1249 ? 158.333 144.468 166.065 1.00 38.82 1215 GLY A C 1
ATOM 7582 O O . GLY A 1 1249 ? 159.493 144.858 166.240 1.00 38.82 1215 GLY A O 1
ATOM 7583 N N . ILE A 1 1250 ? 157.874 144.133 164.862 1.00 39.23 1216 ILE A N 1
ATOM 7584 C CA . ILE A 1 1250 ? 158.730 144.134 163.680 1.00 39.23 1216 ILE A CA 1
ATOM 7585 C C . ILE A 1 1250 ? 159.037 145.566 163.264 1.00 39.23 1216 ILE A C 1
ATOM 7586 O O . ILE A 1 1250 ? 158.449 146.518 163.788 1.00 39.23 1216 ILE A O 1
ATOM 7591 N N . GLU A 1 1251 ? 159.967 145.721 162.319 1.00 39.69 1217 GLU A N 1
ATOM 7592 C CA . GLU A 1 1251 ? 160.464 147.038 161.933 1.00 39.69 1217 GLU A CA 1
ATOM 7593 C C . GLU A 1 1251 ? 159.365 147.959 161.419 1.00 39.69 1217 GLU A C 1
ATOM 7594 O O . GLU A 1 1251 ? 159.549 149.180 161.416 1.00 39.69 1217 GLU A O 1
ATOM 7598 N N . THR A 1 1252 ? 158.236 147.405 160.972 1.00 41.19 1218 THR A N 1
ATOM 7599 C CA . THR A 1 1252 ? 157.142 148.237 160.483 1.00 41.19 1218 THR A CA 1
ATOM 7600 C C . THR A 1 1252 ? 156.526 149.076 161.596 1.00 41.19 1218 THR A C 1
ATOM 7601 O O . THR A 1 1252 ? 156.073 150.199 161.348 1.00 41.19 1218 THR A O 1
ATOM 7605 N N . VAL A 1 1253 ? 156.501 148.559 162.825 1.00 40.56 1219 VAL A N 1
ATOM 7606 C CA . VAL A 1 1253 ? 155.857 149.260 163.930 1.00 40.56 1219 VAL A CA 1
ATOM 7607 C C . VAL A 1 1253 ? 156.836 150.037 164.806 1.00 40.56 1219 VAL A C 1
ATOM 7608 O O . VAL A 1 1253 ? 156.402 150.930 165.550 1.00 40.56 1219 VAL A O 1
ATOM 7612 N N . ARG A 1 1254 ? 158.128 149.731 164.745 1.00 42.69 1220 ARG A N 1
ATOM 7613 C CA . ARG A 1 1254 ? 159.101 150.423 165.574 1.00 42.69 1220 ARG A CA 1
ATOM 7614 C C . ARG A 1 1254 ? 159.457 151.776 164.966 1.00 42.69 1220 ARG A C 1
ATOM 7615 O O . ARG A 1 1254 ? 159.291 152.014 163.768 1.00 42.69 1220 ARG A O 1
ATOM 7623 N N . ARG A 1 1255 ? 159.953 152.673 165.819 1.00 42.11 1221 ARG A N 1
ATOM 7624 C CA . ARG A 1 1255 ? 160.283 154.033 165.417 1.00 42.11 1221 ARG A CA 1
ATOM 7625 C C . ARG A 1 1255 ? 161.776 154.330 165.520 1.00 42.11 1221 ARG A C 1
ATOM 7626 O O . ARG A 1 1255 ? 162.168 155.499 165.573 1.00 42.11 1221 ARG A O 1
ATOM 7634 N N . ASP A 1 1256 ? 162.616 153.298 165.553 1.00 40.21 1222 ASP A N 1
ATOM 7635 C CA . ASP A 1 1256 ? 164.060 153.473 165.529 1.00 40.21 1222 ASP A CA 1
ATOM 7636 C C . ASP A 1 1256 ? 164.657 153.206 164.153 1.00 40.21 1222 ASP A C 1
ATOM 7637 O O . ASP A 1 1256 ? 165.876 153.054 164.034 1.00 40.21 1222 ASP A O 1
ATOM 7642 N N . GLY A 1 1257 ? 163.825 153.134 163.116 1.00 38.36 1223 GLY A N 1
ATOM 7643 C CA . GLY A 1 1257 ? 164.304 152.950 161.761 1.00 38.36 1223 GLY A CA 1
ATOM 7644 C C . GLY A 1 1257 ? 164.008 154.141 160.874 1.00 38.36 1223 GLY A C 1
ATOM 7645 O O . GLY A 1 1257 ? 164.046 155.286 161.332 1.00 38.36 1223 GLY A O 1
ATOM 7646 N N . ILE A 1 1258 ? 163.706 153.886 159.605 1.00 35.71 1224 ILE A N 1
ATOM 7647 C CA . ILE A 1 1258 ? 163.423 154.947 158.641 1.00 35.71 1224 ILE A CA 1
ATOM 7648 C C . ILE A 1 1258 ? 162.105 154.638 157.939 1.00 35.71 1224 ILE A C 1
ATOM 7649 O O . ILE A 1 1258 ? 161.707 153.468 157.866 1.00 35.71 1224 ILE A O 1
ATOM 7654 N N . PRO A 1 1259 ? 161.385 155.643 157.433 1.00 34.45 1225 PRO A N 1
ATOM 7655 C CA . PRO A 1 1259 ? 160.132 155.353 156.715 1.00 34.45 1225 PRO A CA 1
ATOM 7656 C C . PRO A 1 1259 ? 160.319 154.483 155.484 1.00 34.45 1225 PRO A C 1
ATOM 7657 O O . PRO A 1 1259 ? 159.432 153.680 155.159 1.00 34.45 1225 PRO A O 1
ATOM 7661 N N . ALA A 1 1260 ? 161.447 154.622 154.784 1.00 35.03 1226 ALA A N 1
ATOM 7662 C CA . ALA A 1 1260 ? 161.670 153.831 153.580 1.00 35.03 1226 ALA A CA 1
ATOM 7663 C C . ALA A 1 1260 ? 161.709 152.345 153.898 1.00 35.03 1226 ALA A C 1
ATOM 7664 O O . ALA A 1 1260 ? 161.113 151.534 153.180 1.00 35.03 1226 ALA A O 1
ATOM 7666 N N . GLN A 1 1261 ? 162.400 151.968 154.975 1.00 35.19 1227 GLN A N 1
ATOM 7667 C CA . GLN A 1 1261 ? 162.457 150.560 155.348 1.00 35.19 1227 GLN A CA 1
ATOM 7668 C C . GLN A 1 1261 ? 161.086 150.050 155.774 1.00 35.19 1227 GLN A C 1
ATOM 7669 O O . GLN A 1 1261 ? 160.717 148.920 155.447 1.00 35.19 1227 GLN A O 1
ATOM 7675 N N . GLN A 1 1262 ? 160.306 150.873 156.478 1.00 35.74 1228 GLN A N 1
ATOM 7676 C CA . GLN A 1 1262 ? 158.956 150.464 156.850 1.00 35.74 1228 GLN A CA 1
ATOM 7677 C C . GLN A 1 1262 ? 158.125 150.165 155.610 1.00 35.74 1228 GLN A C 1
ATOM 7678 O O . GLN A 1 1262 ? 157.461 149.123 155.525 1.00 35.74 1228 GLN A O 1
ATOM 7684 N N . LYS A 1 1263 ? 158.178 151.061 154.620 1.00 34.59 1229 LYS A N 1
ATOM 7685 C CA . LYS A 1 1263 ? 157.424 150.850 153.389 1.00 34.59 1229 LYS A CA 1
ATOM 7686 C C . LYS A 1 1263 ? 157.895 149.599 152.658 1.00 34.59 1229 LYS A C 1
ATOM 7687 O O . LYS A 1 1263 ? 157.077 148.817 152.159 1.00 34.59 1229 LYS A O 1
ATOM 7693 N N . ILE A 1 1264 ? 159.212 149.389 152.590 1.00 35.05 1230 ILE A N 1
ATOM 7694 C CA . ILE A 1 1264 ? 159.748 148.255 151.841 1.00 35.05 1230 ILE A CA 1
ATOM 7695 C C . ILE A 1 1264 ? 159.341 146.936 152.490 1.00 35.05 1230 ILE A C 1
ATOM 7696 O O . ILE A 1 1264 ? 158.893 146.006 151.807 1.00 35.05 1230 ILE A O 1
ATOM 7701 N N . ILE A 1 1265 ? 159.490 146.828 153.815 1.00 35.71 1231 ILE A N 1
ATOM 7702 C CA . ILE A 1 1265 ? 159.088 145.600 154.499 1.00 35.71 1231 ILE A CA 1
ATOM 7703 C C . ILE A 1 1265 ? 157.587 145.376 154.384 1.00 35.71 1231 ILE A C 1
ATOM 7704 O O . ILE A 1 1265 ? 157.137 144.243 154.177 1.00 35.71 1231 ILE A O 1
ATOM 7709 N N . GLU A 1 1266 ? 156.784 146.433 154.535 1.00 34.06 1232 GLU A N 1
ATOM 7710 C CA . GLU A 1 1266 ? 155.342 146.252 154.415 1.00 34.06 1232 GLU A CA 1
ATOM 7711 C C . GLU A 1 1266 ? 154.968 145.749 153.026 1.00 34.06 1232 GLU A C 1
ATOM 7712 O O . GLU A 1 1266 ? 154.158 144.824 152.891 1.00 34.06 1232 GLU A O 1
ATOM 7716 N N . LYS A 1 1267 ? 155.570 146.326 151.983 1.00 35.36 1233 LYS A N 1
ATOM 7717 C CA . LYS A 1 1267 ? 155.272 145.893 150.622 1.00 35.36 1233 LYS A CA 1
ATOM 7718 C C . LYS A 1 1267 ? 155.705 144.452 150.386 1.00 35.36 1233 LYS A C 1
ATOM 7719 O O . LYS A 1 1267 ? 154.970 143.670 149.773 1.00 35.36 1233 LYS A O 1
ATOM 7725 N N . CYS A 1 1268 ? 156.897 144.080 150.860 1.00 35.54 1234 CYS A N 1
ATOM 7726 C CA . CYS A 1 1268 ? 157.370 142.711 150.669 1.00 35.54 1234 CYS A CA 1
ATOM 7727 C C . CYS A 1 1268 ? 156.479 141.708 151.392 1.00 35.54 1234 CYS A C 1
ATOM 7728 O O . CYS A 1 1268 ? 156.142 140.652 150.840 1.00 35.54 1234 CYS A O 1
ATOM 7731 N N . ILE A 1 1269 ? 156.083 142.022 152.628 1.00 33.84 1235 ILE A N 1
ATOM 7732 C CA . ILE A 1 1269 ? 155.227 141.117 153.389 1.00 33.84 1235 ILE A CA 1
ATOM 7733 C C . ILE A 1 1269 ? 153.866 140.982 152.721 1.00 33.84 1235 ILE A C 1
ATOM 7734 O O . ILE A 1 1269 ? 153.313 139.880 152.628 1.00 33.84 1235 ILE A O 1
ATOM 7739 N N . ARG A 1 1270 ? 153.300 142.097 152.248 1.00 34.08 1236 ARG A N 1
ATOM 7740 C CA . ARG A 1 1270 ? 152.013 142.031 151.563 1.00 34.08 1236 ARG A CA 1
ATOM 7741 C C . ARG A 1 1270 ? 152.106 141.210 150.283 1.00 34.08 1236 ARG A C 1
ATOM 7742 O O . ARG A 1 1270 ? 151.208 140.414 149.982 1.00 34.08 1236 ARG A O 1
ATOM 7750 N N . LEU A 1 1271 ? 153.185 141.387 149.517 1.00 33.45 1237 LEU A N 1
ATOM 7751 C CA . LEU A 1 1271 ? 153.370 140.600 148.302 1.00 33.45 1237 LEU A CA 1
ATOM 7752 C C . LEU A 1 1271 ? 153.460 139.114 148.621 1.00 33.45 1237 LEU A C 1
ATOM 7753 O O . LEU A 1 1271 ? 152.833 138.285 147.953 1.00 33.45 1237 LEU A O 1
ATOM 7758 N N . LEU A 1 1272 ? 154.232 138.761 149.652 1.00 31.41 1238 LEU A N 1
ATOM 7759 C CA . LEU A 1 1272 ? 154.371 137.355 150.019 1.00 31.41 1238 LEU A CA 1
ATOM 7760 C C . LEU A 1 1272 ? 153.048 136.771 150.497 1.00 31.41 1238 LEU A C 1
ATOM 7761 O O . LEU A 1 1272 ? 152.717 135.622 150.184 1.00 31.41 1238 LEU A O 1
ATOM 7766 N N . PHE A 1 1273 ? 152.274 137.546 151.259 1.00 32.94 1239 PHE A N 1
ATOM 7767 C CA . PHE A 1 1273 ? 151.029 137.023 151.808 1.00 32.94 1239 PHE A CA 1
ATOM 7768 C C . PHE A 1 1273 ? 149.945 136.902 150.747 1.00 32.94 1239 PHE A C 1
ATOM 7769 O O . PHE A 1 1273 ? 149.115 135.988 150.817 1.00 32.94 1239 PHE A O 1
ATOM 7777 N N . GLN A 1 1274 ? 149.929 137.798 149.760 1.00 33.06 1240 GLN A N 1
ATOM 7778 C CA . GLN A 1 1274 ? 148.887 137.768 148.738 1.00 33.06 1240 GLN A CA 1
ATOM 7779 C C . GLN A 1 1274 ? 149.251 136.847 147.576 1.00 33.06 1240 GLN A C 1
ATOM 7780 O O . GLN A 1 1274 ? 148.521 135.896 147.279 1.00 33.06 1240 GLN A O 1
ATOM 7786 N N . THR A 1 1275 ? 150.374 137.113 146.913 1.00 32.91 1241 THR A N 1
ATOM 7787 C CA . THR A 1 1275 ? 150.725 136.376 145.707 1.00 32.91 1241 THR A CA 1
ATOM 7788 C C . THR A 1 1275 ? 151.530 135.116 145.984 1.00 32.91 1241 THR A C 1
ATOM 7789 O O . THR A 1 1275 ? 151.484 134.177 145.181 1.00 32.91 1241 THR A O 1
ATOM 7793 N N . LYS A 1 1276 ? 152.270 135.076 147.090 1.00 34.01 1242 LYS A N 1
ATOM 7794 C CA . LYS A 1 1276 ? 153.183 133.992 147.443 1.00 34.01 1242 LYS A CA 1
ATOM 7795 C C . LYS A 1 1276 ? 154.272 133.773 146.401 1.00 34.01 1242 LYS A C 1
ATOM 7796 O O . LYS A 1 1276 ? 154.966 132.752 146.444 1.00 34.01 1242 LYS A O 1
ATOM 7802 N N . ASP A 1 1277 ? 154.449 134.708 145.472 1.00 35.51 1243 ASP A N 1
ATOM 7803 C CA . ASP A 1 1277 ? 155.455 134.599 144.425 1.00 35.51 1243 ASP A CA 1
ATOM 7804 C C . ASP A 1 1277 ? 156.674 135.413 144.833 1.00 35.51 1243 ASP A C 1
ATOM 7805 O O . ASP A 1 1277 ? 156.570 136.621 145.068 1.00 35.51 1243 ASP A O 1
ATOM 7807 N N . LEU A 1 1278 ? 157.824 134.748 144.921 1.00 36.72 1244 LEU A N 1
ATOM 7808 C CA . LEU A 1 1278 ? 159.057 135.421 145.295 1.00 36.72 1244 LEU A CA 1
ATOM 7809 C C . LEU A 1 1278 ? 159.703 136.159 144.131 1.00 36.72 1244 LEU A C 1
ATOM 7810 O O . LEU A 1 1278 ? 160.591 136.984 144.363 1.00 36.72 1244 LEU A O 1
ATOM 7815 N N . SER A 1 1279 ? 159.283 135.887 142.894 1.00 36.80 1245 SER A N 1
ATOM 7816 C CA . SER A 1 1279 ? 159.808 136.634 141.755 1.00 36.80 1245 SER A CA 1
ATOM 7817 C C . SER A 1 1279 ? 159.397 138.100 141.817 1.00 36.80 1245 SER A C 1
ATOM 7818 O O . SER A 1 1279 ? 160.211 138.990 141.541 1.00 36.80 1245 SER A O 1
ATOM 7821 N N . LYS A 1 1280 ? 158.140 138.370 142.174 1.00 37.19 1246 LYS A N 1
ATOM 7822 C CA . LYS A 1 1280 ? 157.690 139.752 142.306 1.00 37.19 1246 LYS A CA 1
ATOM 7823 C C . LYS A 1 1280 ? 158.429 140.465 143.428 1.00 37.19 1246 LYS A C 1
ATOM 7824 O O . LYS A 1 1280 ? 158.813 141.632 143.286 1.00 37.19 1246 LYS A O 1
ATOM 7830 N N . ILE A 1 1281 ? 158.639 139.777 144.553 1.00 35.87 1247 ILE A N 1
ATOM 7831 C CA . ILE A 1 1281 ? 159.381 140.368 145.662 1.00 35.87 1247 ILE A CA 1
ATOM 7832 C C . ILE A 1 1281 ? 160.813 140.667 145.243 1.00 35.87 1247 ILE A C 1
ATOM 7833 O O . ILE A 1 1281 ? 161.357 141.731 145.558 1.00 35.87 1247 ILE A O 1
ATOM 7838 N N . LYS A 1 1282 ? 161.446 139.736 144.526 1.00 37.15 1248 LYS A N 1
ATOM 7839 C CA . LYS A 1 1282 ? 162.814 139.952 144.069 1.00 37.15 1248 LYS A CA 1
ATOM 7840 C C . LYS A 1 1282 ? 162.899 141.140 143.121 1.00 37.15 1248 LYS A C 1
ATOM 7841 O O . LYS A 1 1282 ? 163.800 141.977 143.246 1.00 37.15 1248 LYS A O 1
ATOM 7847 N N . LYS A 1 1283 ? 161.967 141.233 142.170 1.00 37.58 1249 LYS A N 1
ATOM 7848 C CA . LYS A 1 1283 ? 161.986 142.344 141.224 1.00 37.58 1249 LYS A CA 1
ATOM 7849 C C . LYS A 1 1283 ? 161.758 143.676 141.929 1.00 37.58 1249 LYS A C 1
ATOM 7850 O O . LYS A 1 1283 ? 162.454 144.661 141.654 1.00 37.58 1249 LYS A O 1
ATOM 7854 N N . TYR A 1 1284 ? 160.795 143.721 142.855 1.00 37.96 1250 TYR A N 1
ATOM 7855 C CA . TYR A 1 1284 ? 160.532 144.949 143.597 1.00 37.96 1250 TYR A CA 1
ATOM 7856 C C . TYR A 1 1284 ? 161.738 145.361 144.431 1.00 37.96 1250 TYR A C 1
ATOM 7857 O O . TYR A 1 1284 ? 162.114 146.539 144.452 1.00 37.96 1250 TYR A O 1
ATOM 7866 N N . LEU A 1 1285 ? 162.362 144.402 145.120 1.00 37.33 1251 LEU A N 1
ATOM 7867 C CA . LEU A 1 1285 ? 163.522 144.714 145.946 1.00 37.33 1251 LEU A CA 1
ATOM 7868 C C . LEU A 1 1285 ? 164.691 145.194 145.100 1.00 37.33 1251 LEU A C 1
ATOM 7869 O O . LEU A 1 1285 ? 165.402 146.127 145.487 1.00 37.33 1251 LEU A O 1
ATOM 7874 N N . GLN A 1 1286 ? 164.918 144.559 143.949 1.00 39.80 1252 GLN A N 1
ATOM 7875 C CA . GLN A 1 1286 ? 166.007 144.985 143.081 1.00 39.80 1252 GLN A CA 1
ATOM 7876 C C . GLN A 1 1286 ? 165.764 146.388 142.541 1.00 39.80 1252 GLN A C 1
ATOM 7877 O O . GLN A 1 1286 ? 166.689 147.205 142.480 1.00 39.80 1252 GLN A O 1
ATOM 7883 N N . ASN A 1 1287 ? 164.521 146.692 142.157 1.00 39.95 1253 ASN A N 1
ATOM 7884 C CA . ASN A 1 1287 ? 164.209 148.042 141.699 1.00 39.95 1253 ASN A CA 1
ATOM 7885 C C . ASN A 1 1287 ? 164.419 149.064 142.810 1.00 39.95 1253 ASN A C 1
ATOM 7886 O O . ASN A 1 1287 ? 164.965 150.147 142.571 1.00 39.95 1253 ASN A O 1
ATOM 7888 N N . GLU A 1 1288 ? 163.994 148.737 144.033 1.00 40.23 1254 GLU A N 1
ATOM 7889 C CA . GLU A 1 1288 ? 164.174 149.663 145.148 1.00 40.23 1254 GLU A CA 1
ATOM 7890 C C . GLU A 1 1288 ? 165.650 149.885 145.455 1.00 40.23 1254 GLU A C 1
ATOM 7891 O O . GLU A 1 1288 ? 166.075 151.018 145.709 1.00 40.23 1254 GLU A O 1
ATOM 7897 N N . PHE A 1 1289 ? 166.445 148.813 145.445 1.00 39.87 1255 PHE A N 1
ATOM 7898 C CA . PHE A 1 1289 ? 167.877 148.949 145.693 1.00 39.87 1255 PHE A CA 1
ATOM 7899 C C . PHE A 1 1289 ? 168.547 149.780 144.608 1.00 39.87 1255 PHE A C 1
ATOM 7900 O O . PHE A 1 1289 ? 169.416 150.611 144.899 1.00 39.87 1255 PHE A O 1
ATOM 7908 N N . PHE A 1 1290 ? 168.160 149.568 143.348 1.00 42.68 1256 PHE A N 1
ATOM 7909 C CA . PHE A 1 1290 ? 168.712 150.370 142.262 1.00 42.68 1256 PHE A CA 1
ATOM 7910 C C . PHE A 1 1290 ? 168.343 151.839 142.417 1.00 42.68 1256 PHE A C 1
ATOM 7911 O O . PHE A 1 1290 ? 169.172 152.723 142.177 1.00 42.68 1256 PHE A O 1
ATOM 7919 N N . LYS A 1 1291 ? 167.099 152.120 142.811 1.00 41.33 1257 LYS A N 1
ATOM 7920 C CA . LYS A 1 1291 ? 166.687 153.505 143.016 1.00 41.33 1257 LYS A CA 1
ATOM 7921 C C . LYS A 1 1291 ? 167.461 154.148 144.159 1.00 41.33 1257 LYS A C 1
ATOM 7922 O O . LYS A 1 1291 ? 167.832 155.324 144.081 1.00 41.33 1257 LYS A O 1
ATOM 7928 N N . ILE A 1 1292 ? 167.702 153.396 145.234 1.00 40.80 1258 ILE A N 1
ATOM 7929 C CA . ILE A 1 1292 ? 168.479 153.930 146.351 1.00 40.80 1258 ILE A CA 1
ATOM 7930 C C . ILE A 1 1292 ? 169.912 154.215 145.917 1.00 40.80 1258 ILE A C 1
ATOM 7931 O O . ILE A 1 1292 ? 170.483 155.258 146.260 1.00 40.80 1258 ILE A O 1
ATOM 7936 N N . GLN A 1 1293 ? 170.515 153.297 145.157 1.00 43.55 1259 GLN A N 1
ATOM 7937 C CA . GLN A 1 1293 ? 171.888 153.497 144.701 1.00 43.55 1259 GLN A CA 1
ATOM 7938 C C . GLN A 1 1293 ? 171.998 154.694 143.764 1.00 43.55 1259 GLN A C 1
ATOM 7939 O O . GLN A 1 1293 ? 172.919 155.509 143.891 1.00 43.55 1259 GLN A O 1
ATOM 7945 N N . ILE A 1 1294 ? 171.068 154.815 142.812 1.00 43.55 1260 ILE A N 1
ATOM 7946 C CA . ILE A 1 1294 ? 171.121 155.905 141.846 1.00 43.55 1260 ILE A CA 1
ATOM 7947 C C . ILE A 1 1294 ? 170.820 157.251 142.488 1.00 43.55 1260 ILE A C 1
ATOM 7948 O O . ILE A 1 1294 ? 171.216 158.291 141.950 1.00 43.55 1260 ILE A O 1
ATOM 7950 N N . GLY A 1 1295 ? 170.128 157.264 143.621 1.00 44.95 1261 GLY A N 1
ATOM 7951 C CA . GLY A 1 1295 ? 169.785 158.496 144.293 1.00 44.95 1261 GLY A CA 1
ATOM 7952 C C . GLY A 1 1295 ? 168.388 159.012 144.037 1.00 44.95 1261 GLY A C 1
ATOM 7953 O O . GLY A 1 1295 ? 168.079 160.133 144.455 1.00 44.95 1261 GLY A O 1
ATOM 7954 N N . LYS A 1 1296 ? 167.537 158.239 143.362 1.00 45.55 1262 LYS A N 1
ATOM 7955 C CA . LYS A 1 1296 ? 166.161 158.651 143.088 1.00 45.55 1262 LYS A CA 1
ATOM 7956 C C . LYS A 1 1296 ? 165.278 158.292 144.284 1.00 45.55 1262 LYS A C 1
ATOM 7957 O O . LYS A 1 1296 ? 164.370 157.461 144.214 1.00 45.55 1262 LYS A O 1
ATOM 7959 N N . VAL A 1 1297 ? 165.563 158.950 145.408 1.00 43.10 1263 VAL A N 1
ATOM 7960 C CA . VAL A 1 1297 ? 164.857 158.718 146.658 1.00 43.10 1263 VAL A CA 1
ATOM 7961 C C . VAL A 1 1297 ? 164.441 160.059 147.247 1.00 43.10 1263 VAL A C 1
ATOM 7962 O O . VAL A 1 1297 ? 164.971 161.113 146.892 1.00 43.10 1263 VAL A O 1
ATOM 7966 N N . SER A 1 1298 ? 163.475 160.001 148.167 1.00 42.17 1264 SER A N 1
ATOM 7967 C CA . SER A 1 1298 ? 162.886 161.223 148.707 1.00 42.17 1264 SER A CA 1
ATOM 7968 C C . SER A 1 1298 ? 163.824 161.945 149.664 1.00 42.17 1264 SER A C 1
ATOM 7969 O O . SER A 1 1298 ? 163.714 163.166 149.820 1.00 42.17 1264 SER A O 1
ATOM 7972 N N . ALA A 1 1299 ? 164.716 161.210 150.334 1.00 40.14 1265 ALA A N 1
ATOM 7973 C CA . ALA A 1 1299 ? 165.651 161.733 151.330 1.00 40.14 1265 ALA A CA 1
ATOM 7974 C C . ALA A 1 1299 ? 164.933 162.197 152.593 1.00 40.14 1265 ALA A C 1
ATOM 7975 O O . ALA A 1 1299 ? 165.578 162.568 153.577 1.00 40.14 1265 ALA A O 1
ATOM 7977 N N . GLN A 1 1300 ? 163.601 162.175 152.577 1.00 41.69 1266 GLN A N 1
ATOM 7978 C CA . GLN A 1 1300 ? 162.808 162.326 153.788 1.00 41.69 1266 GLN A CA 1
ATOM 7979 C C . GLN A 1 1300 ? 162.494 160.985 154.428 1.00 41.69 1266 GLN A C 1
ATOM 7980 O O . GLN A 1 1300 ? 162.242 160.927 155.637 1.00 41.69 1266 GLN A O 1
ATOM 7984 N N . ASP A 1 1301 ? 162.521 159.911 153.645 1.00 39.06 1267 ASP A N 1
ATOM 7985 C CA . ASP A 1 1301 ? 162.287 158.560 154.127 1.00 39.06 1267 ASP A CA 1
ATOM 7986 C C . ASP A 1 1301 ? 163.557 157.887 154.625 1.00 39.06 1267 ASP A C 1
ATOM 7987 O O . ASP A 1 1301 ? 163.512 156.712 155.001 1.00 39.06 1267 ASP A O 1
ATOM 7989 N N . PHE A 1 1302 ? 164.685 158.594 154.629 1.00 37.98 1268 PHE A N 1
ATOM 7990 C CA . PHE A 1 1302 ? 165.954 158.053 155.098 1.00 37.98 1268 PHE A CA 1
ATOM 7991 C C . PHE A 1 1302 ? 166.459 158.811 156.321 1.00 37.98 1268 PHE A C 1
ATOM 7992 O O . PHE A 1 1302 ? 167.664 158.878 156.568 1.00 37.98 1268 PHE A O 1
ATOM 8000 N N . CYS A 1 1303 ? 165.541 159.381 157.095 1.00 39.53 1269 CYS A N 1
ATOM 8001 C CA . CYS A 1 1303 ? 165.872 160.124 158.302 1.00 39.53 1269 CYS A CA 1
ATOM 8002 C C . CYS A 1 1303 ? 165.539 159.287 159.529 1.00 39.53 1269 CYS A C 1
ATOM 8003 O O . CYS A 1 1303 ? 164.403 158.825 159.680 1.00 39.53 1269 CYS A O 1
ATOM 8006 N N . PHE A 1 1304 ? 166.525 159.091 160.397 1.00 38.74 1270 PHE A N 1
ATOM 8007 C CA . PHE A 1 1304 ? 166.275 158.487 161.695 1.00 38.74 1270 PHE A CA 1
ATOM 8008 C C . PHE A 1 1304 ? 165.719 159.535 162.647 1.00 38.74 1270 PHE A C 1
ATOM 8009 O O . PHE A 1 1304 ? 165.987 160.729 162.508 1.00 38.74 1270 PHE A O 1
ATOM 8017 N N . ALA A 1 1305 ? 164.929 159.082 163.619 1.00 40.76 1271 ALA A N 1
ATOM 8018 C CA . ALA A 1 1305 ? 164.378 159.987 164.626 1.00 40.76 1271 ALA A CA 1
ATOM 8019 C C . ALA A 1 1305 ? 164.218 159.195 165.919 1.00 40.76 1271 ALA A C 1
ATOM 8020 O O . ALA A 1 1305 ? 163.206 158.515 166.111 1.00 40.76 1271 ALA A O 1
ATOM 8022 N N . LYS A 1 1306 ? 165.214 159.291 166.794 1.00 40.79 1272 LYS A N 1
ATOM 8023 C CA . LYS A 1 1306 ? 165.209 158.613 168.082 1.00 40.79 1272 LYS A CA 1
ATOM 8024 C C . LYS A 1 1306 ? 165.307 159.656 169.183 1.00 40.79 1272 LYS A C 1
ATOM 8025 O O . LYS A 1 1306 ? 166.131 160.572 169.100 1.00 40.79 1272 LYS A O 1
ATOM 8031 N N . GLU A 1 1307 ? 164.463 159.526 170.203 1.00 42.43 1273 GLU A N 1
ATOM 8032 C CA . GLU A 1 1307 ? 164.454 160.504 171.281 1.00 42.43 1273 GLU A CA 1
ATOM 8033 C C . GLU A 1 1307 ? 165.684 160.339 172.163 1.00 42.43 1273 GLU A C 1
ATOM 8034 O O . GLU A 1 1307 ? 166.116 159.221 172.453 1.00 42.43 1273 GLU A O 1
ATOM 8038 N N . VAL A 1 1308 ? 166.250 161.465 172.589 1.00 45.46 1274 VAL A N 1
ATOM 8039 C CA . VAL A 1 1308 ? 167.502 161.476 173.331 1.00 45.46 1274 VAL A CA 1
ATOM 8040 C C . VAL A 1 1308 ? 167.277 162.111 174.696 1.00 45.46 1274 VAL A C 1
ATOM 8041 O O . VAL A 1 1308 ? 166.418 162.981 174.872 1.00 45.46 1274 VAL A O 1
ATOM 8045 N N . LYS A 1 1309 ? 168.058 161.653 175.670 1.00 50.40 1275 LYS A N 1
ATOM 8046 C CA . LYS A 1 1309 ? 168.053 162.184 177.031 1.00 50.40 1275 LYS A CA 1
ATOM 8047 C C . LYS A 1 1309 ? 169.474 162.655 177.321 1.00 50.40 1275 LYS A C 1
ATOM 8048 O O . LYS A 1 1309 ? 170.341 161.849 177.670 1.00 50.40 1275 LYS A O 1
ATOM 8053 N N . LEU A 1 1310 ? 169.707 163.962 177.181 1.00 51.16 1276 LEU A N 1
ATOM 8054 C CA . LEU A 1 1310 ? 171.072 164.478 177.159 1.00 51.16 1276 LEU A CA 1
ATOM 8055 C C . LEU A 1 1310 ? 171.785 164.258 178.488 1.00 51.16 1276 LEU A C 1
ATOM 8056 O O . LEU A 1 1310 ? 172.987 163.969 178.513 1.00 51.16 1276 LEU A O 1
ATOM 8061 N N . GLY A 1 1311 ? 171.074 164.399 179.598 1.00 50.41 1277 GLY A N 1
ATOM 8062 C CA . GLY A 1 1311 ? 171.686 164.235 180.897 1.00 50.41 1277 GLY A CA 1
ATOM 8063 C C . GLY A 1 1311 ? 171.687 162.827 181.450 1.00 50.41 1277 GLY A C 1
ATOM 8064 O O . GLY A 1 1311 ? 172.091 162.632 182.601 1.00 50.41 1277 GLY A O 1
ATOM 8065 N N . ALA A 1 1312 ? 171.260 161.836 180.673 1.00 53.06 1278 ALA A N 1
ATOM 8066 C CA . ALA A 1 1312 ? 171.087 160.472 181.157 1.00 53.06 1278 ALA A CA 1
ATOM 8067 C C . ALA A 1 1312 ? 171.956 159.488 180.385 1.00 53.06 1278 ALA A C 1
ATOM 8068 O O . ALA A 1 1312 ? 171.511 158.403 180.009 1.00 53.06 1278 ALA A O 1
ATOM 8070 N N . TYR A 1 1313 ? 173.213 159.850 180.146 1.00 53.54 1279 TYR A N 1
ATOM 8071 C CA . TYR A 1 1313 ? 174.150 159.002 179.424 1.00 53.54 1279 TYR A CA 1
ATOM 8072 C C . TYR A 1 1313 ? 175.398 158.785 180.266 1.00 53.54 1279 TYR A C 1
ATOM 8073 O O . TYR A 1 1313 ? 175.850 159.695 180.969 1.00 53.54 1279 TYR A O 1
ATOM 8082 N N . LYS A 1 1314 ? 175.949 157.571 180.193 1.00 59.84 1280 LYS A N 1
ATOM 8083 C CA . LYS A 1 1314 ? 177.094 157.224 181.028 1.00 59.84 1280 LYS A CA 1
ATOM 8084 C C . LYS A 1 1314 ? 178.320 158.055 180.672 1.00 59.84 1280 LYS A C 1
ATOM 8085 O O . LYS A 1 1314 ? 179.054 158.502 181.560 1.00 59.84 1280 LYS A O 1
ATOM 8091 N N . SER A 1 1315 ? 178.558 158.274 179.383 1.00 59.97 1281 SER A N 1
ATOM 8092 C CA . SER A 1 1315 ? 179.709 159.048 178.941 1.00 59.97 1281 SER A CA 1
ATOM 8093 C C . SER A 1 1315 ? 179.436 159.567 177.538 1.00 59.97 1281 SER A C 1
ATOM 8094 O O . SER A 1 1315 ? 178.440 159.211 176.904 1.00 59.97 1281 SER A O 1
ATOM 8096 N N . GLU A 1 1316 ? 180.338 160.427 177.060 1.00 62.28 1282 GLU A N 1
ATOM 8097 C CA . GLU A 1 1316 ? 180.229 160.921 175.692 1.00 62.28 1282 GLU A CA 1
ATOM 8098 C C . GLU A 1 1316 ? 180.444 159.805 174.679 1.00 62.28 1282 GLU A C 1
ATOM 8099 O O . GLU A 1 1316 ? 179.912 159.869 173.565 1.00 62.28 1282 GLU A O 1
ATOM 8101 N N . LYS A 1 1317 ? 181.221 158.782 175.041 1.00 59.17 1283 LYS A N 1
ATOM 8102 C CA . LYS A 1 1317 ? 181.420 157.649 174.145 1.00 59.17 1283 LYS A CA 1
ATOM 8103 C C . LYS A 1 1317 ? 180.152 156.820 173.994 1.00 59.17 1283 LYS A C 1
ATOM 8104 O O . LYS A 1 1317 ? 179.899 156.269 172.918 1.00 59.17 1283 LYS A O 1
ATOM 8106 N N . THR A 1 1318 ? 179.352 156.714 175.051 1.00 56.68 1284 THR A N 1
ATOM 8107 C CA . THR A 1 1318 ? 178.135 155.914 175.031 1.00 56.68 1284 THR A CA 1
ATOM 8108 C C . THR A 1 1318 ? 176.910 156.700 174.580 1.00 56.68 1284 THR A C 1
ATOM 8109 O O . THR A 1 1318 ? 175.814 156.133 174.535 1.00 56.68 1284 THR A O 1
ATOM 8111 N N . ALA A 1 1319 ? 177.065 157.979 174.249 1.00 54.96 1285 ALA A N 1
ATOM 8112 C CA . ALA A 1 1319 ? 175.932 158.775 173.814 1.00 54.96 1285 ALA A CA 1
ATOM 8113 C C . ALA A 1 1319 ? 175.438 158.301 172.448 1.00 54.96 1285 ALA A C 1
ATOM 8114 O O . ALA A 1 1319 ? 176.214 157.775 171.645 1.00 54.96 1285 ALA A O 1
ATOM 8116 N N . PRO A 1 1320 ? 174.152 158.477 172.160 1.00 49.39 1286 PRO A N 1
ATOM 8117 C CA . PRO A 1 1320 ? 173.613 158.020 170.875 1.00 49.39 1286 PRO A CA 1
ATOM 8118 C C . PRO A 1 1320 ? 174.065 158.915 169.730 1.00 49.39 1286 PRO A C 1
ATOM 8119 O O . PRO A 1 1320 ? 174.692 159.959 169.918 1.00 49.39 1286 PRO A O 1
ATOM 8121 N N . ALA A 1 1321 ? 173.736 158.476 168.512 1.00 46.02 1287 ALA A N 1
ATOM 8122 C CA . ALA A 1 1321 ? 174.111 159.233 167.321 1.00 46.02 1287 ALA A CA 1
ATOM 8123 C C . ALA A 1 1321 ? 173.383 160.569 167.255 1.00 46.02 1287 ALA A C 1
ATOM 8124 O O . ALA A 1 1321 ? 173.964 161.576 166.836 1.00 46.02 1287 ALA A O 1
ATOM 8126 N N . GLY A 1 1322 ? 172.109 160.599 167.650 1.00 46.59 1288 GLY A N 1
ATOM 8127 C CA . GLY A 1 1322 ? 171.380 161.856 167.666 1.00 46.59 1288 GLY A CA 1
ATOM 8128 C C . GLY A 1 1322 ? 171.880 162.813 168.727 1.00 46.59 1288 GLY A C 1
ATOM 8129 O O . GLY A 1 1322 ? 171.756 164.034 168.577 1.00 46.59 1288 GLY A O 1
ATOM 8130 N N . ALA A 1 1323 ? 172.453 162.279 169.807 1.00 47.07 1289 ALA A N 1
ATOM 8131 C CA . ALA A 1 1323 ? 173.039 163.132 170.832 1.00 47.07 1289 ALA A CA 1
ATOM 8132 C C . ALA A 1 1323 ? 174.217 163.924 170.288 1.00 47.07 1289 ALA A C 1
ATOM 8133 O O . ALA A 1 1323 ? 174.422 165.074 170.683 1.00 47.07 1289 ALA A O 1
ATOM 8135 N N . VAL A 1 1324 ? 174.993 163.334 169.376 1.00 47.02 1290 VAL A N 1
ATOM 8136 C CA . VAL A 1 1324 ? 176.112 164.051 168.769 1.00 47.02 1290 VAL A CA 1
ATOM 8137 C C . VAL A 1 1324 ? 175.612 165.237 167.952 1.00 47.02 1290 VAL A C 1
ATOM 8138 O O . VAL A 1 1324 ? 176.162 166.343 168.032 1.00 47.02 1290 VAL A O 1
ATOM 8142 N N . VAL A 1 1325 ? 174.562 165.028 167.155 1.00 44.79 1291 VAL A N 1
ATOM 8143 C CA . VAL A 1 1325 ? 173.995 166.113 166.359 1.00 44.79 1291 VAL A CA 1
ATOM 8144 C C . VAL A 1 1325 ? 173.435 167.204 167.262 1.00 44.79 1291 VAL A C 1
ATOM 8145 O O . VAL A 1 1325 ? 173.647 168.403 167.025 1.00 44.79 1291 VAL A O 1
ATOM 8149 N N . VAL A 1 1326 ? 172.705 166.807 168.307 1.00 46.59 1292 VAL A N 1
ATOM 8150 C CA . VAL A 1 1326 ? 172.136 167.787 169.227 1.00 46.59 1292 VAL A CA 1
ATOM 8151 C C . VAL A 1 1326 ? 173.241 168.584 169.907 1.00 46.59 1292 VAL A C 1
ATOM 8152 O O . VAL A 1 1326 ? 173.139 169.805 170.061 1.00 46.59 1292 VAL A O 1
ATOM 8154 N N . LYS A 1 1327 ? 174.315 167.907 170.323 1.00 48.41 1293 LYS A N 1
ATOM 8155 C CA . LYS A 1 1327 ? 175.425 168.588 170.979 1.00 48.41 1293 LYS A CA 1
ATOM 8156 C C . LYS A 1 1327 ? 176.129 169.548 170.030 1.00 48.41 1293 LYS A C 1
ATOM 8157 O O . LYS A 1 1327 ? 176.555 170.630 170.442 1.00 48.41 1293 LYS A O 1
ATOM 8163 N N . ARG A 1 1328 ? 176.277 169.166 168.760 1.00 46.79 1294 ARG A N 1
ATOM 8164 C CA . ARG A 1 1328 ? 176.878 170.074 167.788 1.00 46.79 1294 ARG A CA 1
ATOM 8165 C C . ARG A 1 1328 ? 176.021 171.322 167.602 1.00 46.79 1294 ARG A C 1
ATOM 8166 O O . ARG A 1 1328 ? 176.541 172.447 167.559 1.00 46.79 1294 ARG A O 1
ATOM 8172 N N . ARG A 1 1329 ? 174.700 171.144 167.511 1.00 48.14 1295 ARG A N 1
ATOM 8173 C CA . ARG A 1 1329 ? 173.811 172.297 167.392 1.00 48.14 1295 ARG A CA 1
ATOM 8174 C C . ARG A 1 1329 ? 173.865 173.171 168.641 1.00 48.14 1295 ARG A C 1
ATOM 8175 O O . ARG A 1 1329 ? 173.796 174.401 168.551 1.00 48.14 1295 ARG A O 1
ATOM 8183 N N . ILE A 1 1330 ? 173.973 172.551 169.817 1.00 47.69 1296 ILE A N 1
ATOM 8184 C CA . ILE A 1 1330 ? 174.097 173.311 171.057 1.00 47.69 1296 ILE A CA 1
ATOM 8185 C C . ILE A 1 1330 ? 175.402 174.094 171.071 1.00 47.69 1296 ILE A C 1
ATOM 8186 O O . ILE A 1 1330 ? 175.456 175.236 171.543 1.00 47.69 1296 ILE A O 1
ATOM 8191 N N . ASN A 1 1331 ? 176.476 173.491 170.562 1.00 49.81 1297 ASN A N 1
ATOM 8192 C CA . ASN A 1 1331 ? 177.751 174.191 170.473 1.00 49.81 1297 ASN A CA 1
ATOM 8193 C C . ASN A 1 1331 ? 177.646 175.406 169.564 1.00 49.81 1297 ASN A C 1
ATOM 8194 O O . ASN A 1 1331 ? 178.182 176.475 169.880 1.00 49.81 1297 ASN A O 1
ATOM 8199 N N . GLU A 1 1332 ? 176.957 175.267 168.428 1.00 50.68 1298 GLU A N 1
ATOM 8200 C CA . GLU A 1 1332 ? 176.798 176.418 167.545 1.00 50.68 1298 GLU A CA 1
ATOM 8201 C C . GLU A 1 1332 ? 175.828 177.455 168.107 1.00 50.68 1298 GLU A C 1
ATOM 8202 O O . GLU A 1 1332 ? 175.936 178.634 167.756 1.00 50.68 1298 GLU A O 1
ATOM 8205 N N . ASP A 1 1333 ? 174.898 177.051 168.972 1.00 50.04 1299 ASP A N 1
ATOM 8206 C CA . ASP A 1 1333 ? 173.969 177.985 169.609 1.00 50.04 1299 ASP A CA 1
ATOM 8207 C C . ASP A 1 1333 ? 173.394 177.317 170.847 1.00 50.04 1299 ASP A C 1
ATOM 8208 O O . ASP A 1 1333 ? 172.800 176.240 170.745 1.00 50.04 1299 ASP A O 1
ATOM 8211 N N . HIS A 1 1334 ? 173.560 177.953 172.010 1.00 50.55 1300 HIS A N 1
ATOM 8212 C CA . HIS A 1 1334 ? 173.182 177.313 173.265 1.00 50.55 1300 HIS A CA 1
ATOM 8213 C C . HIS A 1 1334 ? 171.674 177.227 173.456 1.00 50.55 1300 HIS A C 1
ATOM 8214 O O . HIS A 1 1334 ? 171.215 176.439 174.290 1.00 50.55 1300 HIS A O 1
ATOM 8221 N N . ARG A 1 1335 ? 170.895 178.011 172.713 1.00 45.94 1301 ARG A N 1
ATOM 8222 C CA . ARG A 1 1335 ? 169.445 177.967 172.839 1.00 45.94 1301 ARG A CA 1
ATOM 8223 C C . ARG A 1 1335 ? 168.821 176.787 172.109 1.00 45.94 1301 ARG A C 1
ATOM 8224 O O . ARG A 1 1335 ? 167.624 176.538 172.280 1.00 45.94 1301 ARG A O 1
ATOM 8232 N N . ALA A 1 1336 ? 169.591 176.061 171.306 1.00 48.11 1302 ALA A N 1
ATOM 8233 C CA . ALA A 1 1336 ? 169.079 174.892 170.594 1.00 48.11 1302 ALA A CA 1
ATOM 8234 C C . ALA A 1 1336 ? 169.225 173.626 171.430 1.00 48.11 1302 ALA A C 1
ATOM 8235 O O . ALA A 1 1336 ? 169.740 172.608 170.973 1.00 48.11 1302 ALA A O 1
ATOM 8237 N N . GLU A 1 1337 ? 168.755 173.687 172.674 1.00 52.62 1303 GLU A N 1
ATOM 8238 C CA . GLU A 1 1337 ? 168.808 172.545 173.571 1.00 52.62 1303 GLU A CA 1
ATOM 8239 C C . GLU A 1 1337 ? 167.491 171.795 173.506 1.00 52.62 1303 GLU A C 1
ATOM 8240 O O . GLU A 1 1337 ? 166.435 172.396 173.757 1.00 52.62 1303 GLU A O 1
ATOM 8246 N N . PRO A 1 1338 ? 167.494 170.508 173.176 1.00 47.12 1304 PRO A N 1
ATOM 8247 C CA . PRO A 1 1338 ? 166.232 169.782 173.027 1.00 47.12 1304 PRO A CA 1
ATOM 8248 C C . PRO A 1 1338 ? 165.567 169.524 174.369 1.00 47.12 1304 PRO A C 1
ATOM 8249 O O . PRO A 1 1338 ? 166.199 169.538 175.428 1.00 47.12 1304 PRO A O 1
ATOM 8253 N N . GLN A 1 1339 ? 164.261 169.293 174.308 1.00 44.49 1305 GLN A N 1
ATOM 8254 C CA . GLN A 1 1339 ? 163.509 168.893 175.482 1.00 44.49 1305 GLN A CA 1
ATOM 8255 C C . GLN A 1 1339 ? 163.790 167.428 175.810 1.00 44.49 1305 GLN A C 1
ATOM 8256 O O . GLN A 1 1339 ? 164.363 166.682 175.013 1.00 44.49 1305 GLN A O 1
ATOM 8262 N N . TYR A 1 1340 ? 163.384 167.020 177.009 1.00 45.92 1306 TYR A N 1
ATOM 8263 C CA . TYR A 1 1340 ? 163.601 165.648 177.444 1.00 45.92 1306 TYR A CA 1
ATOM 8264 C C . TYR A 1 1340 ? 162.804 164.680 176.579 1.00 45.92 1306 TYR A C 1
ATOM 8265 O O . TYR A 1 1340 ? 161.616 164.897 176.321 1.00 45.92 1306 TYR A O 1
ATOM 8274 N N . LYS A 1 1341 ? 163.464 163.607 176.138 1.00 45.04 1307 LYS A N 1
ATOM 8275 C CA . LYS A 1 1341 ? 162.844 162.566 175.316 1.00 45.04 1307 LYS A CA 1
ATOM 8276 C C . LYS A 1 1341 ? 162.235 163.152 174.043 1.00 45.04 1307 LYS A C 1
ATOM 8277 O O . LYS A 1 1341 ? 161.090 162.872 173.685 1.00 45.04 1307 LYS A O 1
ATOM 8283 N N . GLU A 1 1342 ? 163.020 163.974 173.355 1.00 44.51 1308 GLU A N 1
ATOM 8284 C CA . GLU A 1 1342 ? 162.617 164.596 172.101 1.00 44.51 1308 GLU A CA 1
ATOM 8285 C C . GLU A 1 1342 ? 163.386 163.954 170.957 1.00 44.51 1308 GLU A C 1
ATOM 8286 O O . GLU A 1 1342 ? 164.613 163.835 171.020 1.00 44.51 1308 GLU A O 1
ATOM 8292 N N . ARG A 1 1343 ? 162.665 163.538 169.918 1.00 41.02 1309 ARG A N 1
ATOM 8293 C CA . ARG A 1 1343 ? 163.303 162.886 168.783 1.00 41.02 1309 ARG A CA 1
ATOM 8294 C C . ARG A 1 1343 ? 164.075 163.903 167.952 1.00 41.02 1309 ARG A C 1
ATOM 8295 O O . ARG A 1 1343 ? 163.534 164.940 167.559 1.00 41.02 1309 ARG A O 1
ATOM 8303 N N . ILE A 1 1344 ? 165.341 163.602 167.685 1.00 41.48 1310 ILE A N 1
ATOM 8304 C CA . ILE A 1 1344 ? 166.231 164.470 166.924 1.00 41.48 1310 ILE A CA 1
ATOM 8305 C C . ILE A 1 1344 ? 166.501 163.795 165.581 1.00 41.48 1310 ILE A C 1
ATOM 8306 O O . ILE A 1 1344 ? 167.134 162.729 165.542 1.00 41.48 1310 ILE A O 1
ATOM 8310 N N . PRO A 1 1345 ? 166.039 164.359 164.467 1.00 40.69 1311 PRO A N 1
ATOM 8311 C CA . PRO A 1 1345 ? 166.255 163.712 163.170 1.00 40.69 1311 PRO A CA 1
ATOM 8312 C C . PRO A 1 1345 ? 167.695 163.844 162.700 1.00 40.69 1311 PRO A C 1
ATOM 8313 O O . PRO A 1 1345 ? 168.369 164.844 162.956 1.00 40.69 1311 PRO A O 1
ATOM 8317 N N . TYR A 1 1346 ? 168.162 162.814 161.998 1.00 40.43 1312 TYR A N 1
ATOM 8318 C CA . TYR A 1 1346 ? 169.506 162.834 161.438 1.00 40.43 1312 TYR A CA 1
ATOM 8319 C C . TYR A 1 1346 ? 169.592 161.833 160.296 1.00 40.43 1312 TYR A C 1
ATOM 8320 O O . TYR A 1 1346 ? 168.775 160.917 160.182 1.00 40.43 1312 TYR A O 1
ATOM 8329 N N . LEU A 1 1347 ? 170.600 162.029 159.449 1.00 42.90 1313 LEU A N 1
ATOM 8330 C CA . LEU A 1 1347 ? 170.909 161.130 158.348 1.00 42.90 1313 LEU A CA 1
ATOM 8331 C C . LEU A 1 1347 ? 172.382 160.760 158.410 1.00 42.90 1313 LEU A C 1
ATOM 8332 O O . LEU A 1 1347 ? 173.188 161.446 159.043 1.00 42.90 1313 LEU A O 1
ATOM 8337 N N . VAL A 1 1348 ? 172.730 159.668 157.748 1.00 44.70 1314 VAL A N 1
ATOM 8338 C CA . VAL A 1 1348 ? 174.124 159.266 157.613 1.00 44.70 1314 VAL A CA 1
ATOM 8339 C C . VAL A 1 1348 ? 174.579 159.591 156.199 1.00 44.70 1314 VAL A C 1
ATOM 8340 O O . VAL A 1 1348 ? 173.789 159.583 155.247 1.00 44.70 1314 VAL A O 1
ATOM 8344 N N . VAL A 1 1349 ? 175.866 159.906 156.061 1.00 47.33 1315 VAL A N 1
ATOM 8345 C CA . VAL A 1 1349 ? 176.434 160.340 154.794 1.00 47.33 1315 VAL A CA 1
ATOM 8346 C C . VAL A 1 1349 ? 177.682 159.519 154.508 1.00 47.33 1315 VAL A C 1
ATOM 8347 O O . VAL A 1 1349 ? 178.249 158.877 155.393 1.00 47.33 1315 VAL A O 1
ATOM 8349 N N . LYS A 1 1350 ? 178.103 159.541 153.246 1.00 48.57 1316 LYS A N 1
ATOM 8350 C CA . LYS A 1 1350 ? 179.295 158.806 152.849 1.00 48.57 1316 LYS A CA 1
ATOM 8351 C C . LYS A 1 1350 ? 180.529 159.381 153.532 1.00 48.57 1316 LYS A C 1
ATOM 8352 O O . LYS A 1 1350 ? 180.661 160.597 153.695 1.00 48.57 1316 LYS A O 1
ATOM 8358 N N . GLY A 1 1351 ? 181.435 158.497 153.936 1.00 55.98 1317 GLY A N 1
ATOM 8359 C CA . GLY A 1 1351 ? 182.649 158.918 154.607 1.00 55.98 1317 GLY A CA 1
ATOM 8360 C C . GLY A 1 1351 ? 183.820 157.995 154.347 1.00 55.98 1317 GLY A C 1
ATOM 8361 O O . GLY A 1 1351 ? 183.729 157.082 153.522 1.00 55.98 1317 GLY A O 1
ATOM 8362 N N . LYS A 1 1352 ? 184.929 158.227 155.044 1.00 61.96 1318 LYS A N 1
ATOM 8363 C CA . LYS A 1 1352 ? 186.104 157.389 154.884 1.00 61.96 1318 LYS A CA 1
ATOM 8364 C C . LYS A 1 1352 ? 185.848 155.993 155.444 1.00 61.96 1318 LYS A C 1
ATOM 8365 O O . LYS A 1 1352 ? 184.992 155.786 156.308 1.00 61.96 1318 LYS A O 1
ATOM 8371 N N . GLN A 1 1353 ? 186.602 155.026 154.929 1.00 62.62 1319 GLN A N 1
ATOM 8372 C CA . GLN A 1 1353 ? 186.462 153.649 155.379 1.00 62.62 1319 GLN A CA 1
ATOM 8373 C C . GLN A 1 1353 ? 186.871 153.520 156.841 1.00 62.62 1319 GLN A C 1
ATOM 8374 O O . GLN A 1 1353 ? 187.875 154.090 157.276 1.00 62.62 1319 GLN A O 1
ATOM 8378 N N . GLY A 1 1354 ? 186.080 152.768 157.602 1.00 64.31 1320 GLY A N 1
ATOM 8379 C CA . GLY A 1 1354 ? 186.332 152.582 159.013 1.00 64.31 1320 GLY A CA 1
ATOM 8380 C C . GLY A 1 1354 ? 185.818 153.686 159.909 1.00 64.31 1320 GLY A C 1
ATOM 8381 O O . GLY A 1 1354 ? 185.985 153.593 161.132 1.00 64.31 1320 GLY A O 1
ATOM 8382 N N . GLN A 1 1355 ? 185.207 154.725 159.348 1.00 61.10 1321 GLN A N 1
ATOM 8383 C CA . GLN A 1 1355 ? 184.662 155.802 160.162 1.00 61.10 1321 GLN A CA 1
ATOM 8384 C C . GLN A 1 1355 ? 183.453 155.312 160.947 1.00 61.10 1321 GLN A C 1
ATOM 8385 O O . GLN A 1 1355 ? 182.652 154.514 160.453 1.00 61.10 1321 GLN A O 1
ATOM 8391 N N . LEU A 1 1356 ? 183.325 155.795 162.179 1.00 60.09 1322 LEU A N 1
ATOM 8392 C CA . LEU A 1 1356 ? 182.216 155.391 163.029 1.00 60.09 1322 LEU A CA 1
ATOM 8393 C C . LEU A 1 1356 ? 180.899 155.934 162.488 1.00 60.09 1322 LEU A C 1
ATOM 8394 O O . LEU A 1 1356 ? 180.857 156.957 161.801 1.00 60.09 1322 LEU A O 1
ATOM 8399 N N . LEU A 1 1357 ? 179.811 155.224 162.798 1.00 55.50 1323 LEU A N 1
ATOM 8400 C CA . LEU A 1 1357 ? 178.493 155.654 162.342 1.00 55.50 1323 LEU A CA 1
ATOM 8401 C C . LEU A 1 1357 ? 178.116 157.003 162.938 1.00 55.50 1323 LEU A C 1
ATOM 8402 O O . LEU A 1 1357 ? 177.544 157.856 162.250 1.00 55.50 1323 LEU A O 1
ATOM 8405 N N . ARG A 1 1358 ? 178.424 157.214 164.218 1.00 54.27 1324 ARG A N 1
ATOM 8406 C CA . ARG A 1 1358 ? 178.138 158.491 164.859 1.00 54.27 1324 ARG A CA 1
ATOM 8407 C C . ARG A 1 1358 ? 179.005 159.622 164.328 1.00 54.27 1324 ARG A C 1
ATOM 8408 O O . ARG A 1 1358 ? 178.696 160.789 164.587 1.00 54.27 1324 ARG A O 1
ATOM 8416 N N . GLU A 1 1359 ? 180.077 159.308 163.598 1.00 56.65 1325 GLU A N 1
ATOM 8417 C CA . GLU A 1 1359 ? 180.945 160.354 163.073 1.00 56.65 1325 GLU A CA 1
ATOM 8418 C C . GLU A 1 1359 ? 180.314 161.072 161.888 1.00 56.65 1325 GLU A C 1
ATOM 8419 O O . GLU A 1 1359 ? 180.596 162.255 161.664 1.00 56.65 1325 GLU A O 1
ATOM 8425 N N . ARG A 1 1360 ? 179.468 160.387 161.117 1.00 51.08 1326 ARG A N 1
ATOM 8426 C CA . ARG A 1 1360 ? 178.827 161.035 159.973 1.00 51.08 1326 ARG A CA 1
ATOM 8427 C C . ARG A 1 1360 ? 177.611 161.845 160.416 1.00 51.08 1326 ARG A C 1
ATOM 8428 O O . ARG A 1 1360 ? 177.622 163.078 160.346 1.00 51.08 1326 ARG A O 1
ATOM 8436 N N . CYS A 1 1361 ? 176.568 161.160 160.885 1.00 46.14 1327 CYS A N 1
ATOM 8437 C CA . CYS A 1 1361 ? 175.459 161.733 161.657 1.00 46.14 1327 CYS A CA 1
ATOM 8438 C C . CYS A 1 1361 ? 175.073 163.136 161.185 1.00 46.14 1327 CYS A C 1
ATOM 8439 O O . CYS A 1 1361 ? 175.147 164.116 161.925 1.00 46.14 1327 CYS A O 1
ATOM 8441 N N . VAL A 1 1362 ? 174.672 163.225 159.924 1.00 42.83 1328 VAL A N 1
ATOM 8442 C CA . VAL A 1 1362 ? 174.334 164.506 159.313 1.00 42.83 1328 VAL A CA 1
ATOM 8443 C C . VAL A 1 1362 ? 172.893 164.861 159.652 1.00 42.83 1328 VAL A C 1
ATOM 8444 O O . VAL A 1 1362 ? 171.979 164.053 159.456 1.00 42.83 1328 VAL A O 1
ATOM 8446 N N . SER A 1 1363 ? 172.691 166.069 160.171 1.00 44.93 1329 SER A N 1
ATOM 8447 C CA . SER A 1 1363 ? 171.348 166.582 160.376 1.00 44.93 1329 SER A CA 1
ATOM 8448 C C . SER A 1 1363 ? 170.698 166.899 159.029 1.00 44.93 1329 SER A C 1
ATOM 8449 O O . SER A 1 1363 ? 171.393 167.190 158.053 1.00 44.93 1329 SER A O 1
ATOM 8452 N N . PRO A 1 1364 ? 169.365 166.832 158.943 1.00 43.97 1330 PRO A N 1
ATOM 8453 C CA . PRO A 1 1364 ? 168.707 167.211 157.680 1.00 43.97 1330 PRO A CA 1
ATOM 8454 C C . PRO A 1 1364 ? 169.007 168.635 157.246 1.00 43.97 1330 PRO A C 1
ATOM 8455 O O . PRO A 1 1364 ? 169.164 168.891 156.045 1.00 43.97 1330 PRO A O 1
ATOM 8459 N N . GLU A 1 1365 ? 169.107 169.570 158.193 1.00 46.59 1331 GLU A N 1
ATOM 8460 C CA . GLU A 1 1365 ? 169.480 170.937 157.843 1.00 46.59 1331 GLU A CA 1
ATOM 8461 C C . GLU A 1 1365 ? 170.882 170.990 157.253 1.00 46.59 1331 GLU A C 1
ATOM 8462 O O . GLU A 1 1365 ? 171.124 171.698 156.269 1.00 46.59 1331 GLU A O 1
ATOM 8468 N N . GLU A 1 1366 ? 171.823 170.249 157.843 1.00 47.34 1332 GLU A N 1
ATOM 8469 C CA . GLU A 1 1366 ? 173.178 170.212 157.305 1.00 47.34 1332 GLU A CA 1
ATOM 8470 C C . GLU A 1 1366 ? 173.237 169.418 156.008 1.00 47.34 1332 GLU A C 1
ATOM 8471 O O . GLU A 1 1366 ? 173.994 169.766 155.095 1.00 47.34 1332 GLU A O 1
ATOM 8477 N N . PHE A 1 1367 ? 172.456 168.340 155.912 1.00 47.86 1333 PHE A N 1
ATOM 8478 C CA . PHE A 1 1367 ? 172.475 167.518 154.708 1.00 47.86 1333 PHE A CA 1
ATOM 8479 C C . PHE A 1 1367 ? 171.958 168.288 153.500 1.00 47.86 1333 PHE A C 1
ATOM 8480 O O . PHE A 1 1367 ? 172.541 168.214 152.412 1.00 47.86 1333 PHE A O 1
ATOM 8488 N N . LEU A 1 1368 ? 170.863 169.032 153.668 1.00 46.90 1334 LEU A N 1
ATOM 8489 C CA . LEU A 1 1368 ? 170.290 169.750 152.535 1.00 46.90 1334 LEU A CA 1
ATOM 8490 C C . LEU A 1 1368 ? 171.163 170.928 152.123 1.00 46.90 1334 LEU A C 1
ATOM 8491 O O . LEU A 1 1368 ? 171.320 171.202 150.927 1.00 46.90 1334 LEU A O 1
ATOM 8496 N N . GLU A 1 1369 ? 171.740 171.639 153.092 1.00 50.29 1335 GLU A N 1
ATOM 8497 C CA . GLU A 1 1369 ? 172.619 172.757 152.774 1.00 50.29 1335 GLU A CA 1
ATOM 8498 C C . GLU A 1 1369 ? 173.999 172.305 152.314 1.00 50.29 1335 GLU A C 1
ATOM 8499 O O . GLU A 1 1369 ? 174.702 173.080 151.655 1.00 50.29 1335 GLU A O 1
ATOM 8503 N N . GLY A 1 1370 ? 174.399 171.077 152.638 1.00 53.44 1336 GLY A N 1
ATOM 8504 C CA . GLY A 1 1370 ? 175.676 170.551 152.197 1.00 53.44 1336 GLY A CA 1
ATOM 8505 C C . GLY A 1 1370 ? 175.778 170.420 150.692 1.00 53.44 1336 GLY A C 1
ATOM 8506 O O . GLY A 1 1370 ? 174.911 169.815 150.054 1.00 53.44 1336 GLY A O 1
ATOM 8507 N N . GLU A 1 1371 ? 176.838 170.983 150.111 1.00 60.12 1337 GLU A N 1
ATOM 8508 C CA . GLU A 1 1371 ? 176.981 170.962 148.659 1.00 60.12 1337 GLU A CA 1
ATOM 8509 C C . GLU A 1 1371 ? 177.338 169.571 148.150 1.00 60.12 1337 GLU A C 1
ATOM 8510 O O . GLU A 1 1371 ? 176.775 169.107 147.151 1.00 60.12 1337 GLU A O 1
ATOM 8512 N N . ASN A 1 1372 ? 178.261 168.889 148.821 1.00 58.19 1338 ASN A N 1
ATOM 8513 C CA . ASN A 1 1372 ? 178.777 167.602 148.370 1.00 58.19 1338 ASN A CA 1
ATOM 8514 C C . ASN A 1 1372 ? 178.506 166.507 149.394 1.00 58.19 1338 ASN A C 1
ATOM 8515 O O . ASN A 1 1372 ? 179.368 165.674 149.684 1.00 58.19 1338 ASN A O 1
ATOM 8517 N N . LEU A 1 1373 ? 177.298 166.492 149.951 1.00 52.94 1339 LEU A N 1
ATOM 8518 C CA . LEU A 1 1373 ? 176.885 165.473 150.906 1.00 52.94 1339 LEU A CA 1
ATOM 8519 C C . LEU A 1 1373 ? 175.992 164.468 150.190 1.00 52.94 1339 LEU A C 1
ATOM 8520 O O . LEU A 1 1373 ? 174.986 164.850 149.583 1.00 52.94 1339 LEU A O 1
ATOM 8525 N N . GLU A 1 1374 ? 176.358 163.193 150.262 1.00 51.86 1340 GLU A N 1
ATOM 8526 C CA . GLU A 1 1374 ? 175.624 162.125 149.600 1.00 51.86 1340 GLU A CA 1
ATOM 8527 C C . GLU A 1 1374 ? 175.192 161.085 150.622 1.00 51.86 1340 GLU A C 1
ATOM 8528 O O . GLU A 1 1374 ? 175.941 160.766 151.550 1.00 51.86 1340 GLU A O 1
ATOM 8530 N N . LEU A 1 1375 ? 173.979 160.565 150.450 1.00 47.84 1341 LEU A N 1
ATOM 8531 C CA . LEU A 1 1375 ? 173.476 159.531 151.342 1.00 47.84 1341 LEU A CA 1
ATOM 8532 C C . LEU A 1 1375 ? 174.310 158.264 151.208 1.00 47.84 1341 LEU A C 1
ATOM 8533 O O . LEU A 1 1375 ? 174.714 157.880 150.108 1.00 47.84 1341 LEU A O 1
ATOM 8538 N N . ASP A 1 1376 ? 174.566 157.612 152.339 1.00 46.29 1342 ASP A N 1
ATOM 8539 C CA . ASP A 1 1376 ? 175.354 156.381 152.358 1.00 46.29 1342 ASP A CA 1
ATOM 8540 C C . ASP A 1 1376 ? 174.475 155.251 151.842 1.00 46.29 1342 ASP A C 1
ATOM 8541 O O . ASP A 1 1376 ? 173.809 154.550 152.604 1.00 46.29 1342 ASP A O 1
ATOM 8546 N N . SER A 1 1377 ? 174.472 155.079 150.518 1.00 44.84 1343 SER A N 1
ATOM 8547 C CA . SER A 1 1377 ? 173.618 154.068 149.903 1.00 44.84 1343 SER A CA 1
ATOM 8548 C C . SER A 1 1377 ? 173.999 152.666 150.357 1.00 44.84 1343 SER A C 1
ATOM 8549 O O . SER A 1 1377 ? 173.125 151.843 150.646 1.00 44.84 1343 SER A O 1
ATOM 8551 N N . GLU A 1 1378 ? 175.300 152.374 150.421 1.00 44.36 1344 GLU A N 1
ATOM 8552 C CA . GLU A 1 1378 ? 175.737 151.042 150.827 1.00 44.36 1344 GLU A CA 1
ATOM 8553 C C . GLU A 1 1378 ? 175.338 150.750 152.267 1.00 44.36 1344 GLU A C 1
ATOM 8554 O O . GLU A 1 1378 ? 174.811 149.672 152.571 1.00 44.36 1344 GLU A O 1
ATOM 8556 N N . TYR A 1 1379 ? 175.568 151.709 153.168 1.00 50.00 1345 TYR A N 1
ATOM 8557 C CA . TYR A 1 1379 ? 175.220 151.503 154.570 1.00 50.00 1345 TYR A CA 1
ATOM 8558 C C . TYR A 1 1379 ? 173.724 151.293 154.735 1.00 50.00 1345 TYR A C 1
ATOM 8559 O O . TYR A 1 1379 ? 173.292 150.376 155.437 1.00 50.00 1345 TYR A O 1
ATOM 8568 N N . TYR A 1 1380 ? 172.914 152.141 154.102 1.00 41.60 1346 TYR A N 1
ATOM 8569 C CA . TYR A 1 1380 ? 171.470 151.977 154.211 1.00 41.60 1346 TYR A CA 1
ATOM 8570 C C . TYR A 1 1380 ? 171.043 150.620 153.671 1.00 41.60 1346 TYR A C 1
ATOM 8571 O O . TYR A 1 1380 ? 170.474 149.804 154.405 1.00 41.60 1346 TYR A O 1
ATOM 8579 N N . ILE A 1 1381 ? 171.418 150.324 152.424 1.00 41.57 1347 ILE A N 1
ATOM 8580 C CA . ILE A 1 1381 ? 170.964 149.107 151.759 1.00 41.57 1347 ILE A CA 1
ATOM 8581 C C . ILE A 1 1381 ? 171.355 147.875 152.560 1.00 41.57 1347 ILE A C 1
ATOM 8582 O O . ILE A 1 1381 ? 170.549 146.954 152.735 1.00 41.57 1347 ILE A O 1
ATOM 8587 N N . ASN A 1 1382 ? 172.585 147.833 153.075 1.00 42.13 1348 ASN A N 1
ATOM 8588 C CA . ASN A 1 1382 ? 172.976 146.664 153.858 1.00 42.13 1348 ASN A CA 1
ATOM 8589 C C . ASN A 1 1382 ? 172.327 146.697 155.238 1.00 42.13 1348 ASN A C 1
ATOM 8590 O O . ASN A 1 1382 ? 171.386 145.947 155.501 1.00 42.13 1348 ASN A O 1
ATOM 8595 N N . LYS A 1 1383 ? 172.728 147.654 156.079 1.00 40.85 1349 LYS A N 1
ATOM 8596 C CA . LYS A 1 1383 ? 172.404 147.590 157.501 1.00 40.85 1349 LYS A CA 1
ATOM 8597 C C . LYS A 1 1383 ? 170.910 147.743 157.768 1.00 40.85 1349 LYS A C 1
ATOM 8598 O O . LYS A 1 1383 ? 170.357 147.025 158.608 1.00 40.85 1349 LYS A O 1
ATOM 8604 N N . ILE A 1 1384 ? 170.239 148.681 157.101 1.00 39.15 1350 ILE A N 1
ATOM 8605 C CA . ILE A 1 1384 ? 168.856 148.965 157.462 1.00 39.15 1350 ILE A CA 1
ATOM 8606 C C . ILE A 1 1384 ? 167.873 148.053 156.732 1.00 39.15 1350 ILE A C 1
ATOM 8607 O O . ILE A 1 1384 ? 166.771 147.809 157.232 1.00 39.15 1350 ILE A O 1
ATOM 8612 N N . LEU A 1 1385 ? 168.248 147.522 155.570 1.00 37.45 1351 LEU A N 1
ATOM 8613 C CA . LEU A 1 1385 ? 167.325 146.742 154.756 1.00 37.45 1351 LEU A CA 1
ATOM 8614 C C . LEU A 1 1385 ? 167.583 145.240 154.819 1.00 37.45 1351 LEU A C 1
ATOM 8615 O O . LEU A 1 1385 ? 166.639 144.467 155.004 1.00 37.45 1351 LEU A O 1
ATOM 8619 N N . ILE A 1 1386 ? 168.835 144.801 154.645 1.00 39.17 1352 ILE A N 1
ATOM 8620 C CA . ILE A 1 1386 ? 169.105 143.364 154.543 1.00 39.17 1352 ILE A CA 1
ATOM 8621 C C . ILE A 1 1386 ? 168.748 142.599 155.810 1.00 39.17 1352 ILE A C 1
ATOM 8622 O O . ILE A 1 1386 ? 168.161 141.515 155.697 1.00 39.17 1352 ILE A O 1
ATOM 8627 N N . PRO A 1 1387 ? 169.079 143.052 157.022 1.00 39.60 1353 PRO A N 1
ATOM 8628 C CA . PRO A 1 1387 ? 168.820 142.226 158.212 1.00 39.60 1353 PRO A CA 1
ATOM 8629 C C . PRO A 1 1387 ? 167.340 141.953 158.441 1.00 39.60 1353 PRO A C 1
ATOM 8630 O O . PRO A 1 1387 ? 166.976 140.790 158.662 1.00 39.60 1353 PRO A O 1
ATOM 8634 N N . PRO A 1 1388 ? 166.453 142.964 158.448 1.00 37.87 1354 PRO A N 1
ATOM 8635 C CA . PRO A 1 1388 ? 165.034 142.632 158.686 1.00 37.87 1354 PRO A CA 1
ATOM 8636 C C . PRO A 1 1388 ? 164.432 141.750 157.605 1.00 37.87 1354 PRO A C 1
ATOM 8637 O O . PRO A 1 1388 ? 163.651 140.836 157.907 1.00 37.87 1354 PRO A O 1
ATOM 8641 N N . LEU A 1 1389 ? 164.793 141.993 156.345 1.00 37.41 1355 LEU A N 1
ATOM 8642 C CA . LEU A 1 1389 ? 164.284 141.167 155.258 1.00 37.41 1355 LEU A CA 1
ATOM 8643 C C . LEU A 1 1389 ? 164.806 139.741 155.361 1.00 37.41 1355 LEU A C 1
ATOM 8644 O O . LEU A 1 1389 ? 164.078 138.788 155.073 1.00 37.41 1355 LEU A O 1
ATOM 8649 N N . ASP A 1 1390 ? 166.067 139.575 155.762 1.00 39.04 1356 ASP A N 1
ATOM 8650 C CA . ASP A 1 1390 ? 166.607 138.238 155.980 1.00 39.04 1356 ASP A CA 1
ATOM 8651 C C . ASP A 1 1390 ? 165.911 137.545 157.142 1.00 39.04 1356 ASP A C 1
ATOM 8652 O O . ASP A 1 1390 ? 165.620 136.347 157.072 1.00 39.04 1356 ASP A O 1
ATOM 8657 N N . ARG A 1 1391 ? 165.639 138.280 158.221 1.00 41.74 1357 ARG A N 1
ATOM 8658 C CA . ARG A 1 1391 ? 164.957 137.690 159.367 1.00 41.74 1357 ARG A CA 1
ATOM 8659 C C . ARG A 1 1391 ? 163.563 137.215 158.988 1.00 41.74 1357 ARG A C 1
ATOM 8660 O O . ARG A 1 1391 ? 163.125 136.142 159.417 1.00 41.74 1357 ARG A O 1
ATOM 8668 N N . LEU A 1 1392 ? 162.849 138.002 158.184 1.00 38.42 1358 LEU A N 1
ATOM 8669 C CA . LEU A 1 1392 ? 161.520 137.600 157.737 1.00 38.42 1358 LEU A CA 1
ATOM 8670 C C . LEU A 1 1392 ? 161.545 136.532 156.653 1.00 38.42 1358 LEU A C 1
ATOM 8671 O O . LEU A 1 1392 ? 160.580 135.769 156.537 1.00 38.42 1358 LEU A O 1
ATOM 8676 N N . PHE A 1 1393 ? 162.614 136.450 155.862 1.00 38.38 1359 PHE A N 1
ATOM 8677 C CA . PHE A 1 1393 ? 162.637 135.586 154.693 1.00 38.38 1359 PHE A CA 1
ATOM 8678 C C . PHE A 1 1393 ? 163.538 134.369 154.843 1.00 38.38 1359 PHE A C 1
ATOM 8679 O O . PHE A 1 1393 ? 163.455 133.461 154.011 1.00 38.38 1359 PHE A O 1
ATOM 8687 N N . ASN A 1 1394 ? 164.393 134.321 155.866 1.00 41.51 1360 ASN A N 1
ATOM 8688 C CA . ASN A 1 1394 ? 165.152 133.103 156.122 1.00 41.51 1360 ASN A CA 1
ATOM 8689 C C . ASN A 1 1394 ? 164.259 131.969 156.600 1.00 41.51 1360 ASN A C 1
ATOM 8690 O O . ASN A 1 1394 ? 164.628 130.800 156.450 1.00 41.51 1360 ASN A O 1
ATOM 8695 N N . LEU A 1 1395 ? 163.098 132.289 157.175 1.00 40.65 1361 LEU A N 1
ATOM 8696 C CA . LEU A 1 1395 ? 162.133 131.262 157.543 1.00 40.65 1361 LEU A CA 1
ATOM 8697 C C . LEU A 1 1395 ? 161.506 130.606 156.321 1.00 40.65 1361 LEU A C 1
ATOM 8698 O O . LEU A 1 1395 ? 160.907 129.533 156.446 1.00 40.65 1361 LEU A O 1
ATOM 8703 N N . ILE A 1 1396 ? 161.623 131.229 155.153 1.00 40.00 1362 ILE A N 1
ATOM 8704 C CA . ILE A 1 1396 ? 161.161 130.631 153.906 1.00 40.00 1362 ILE A CA 1
ATOM 8705 C C . ILE A 1 1396 ? 162.249 129.778 153.270 1.00 40.00 1362 ILE A C 1
ATOM 8706 O O . ILE A 1 1396 ? 161.967 128.722 152.701 1.00 40.00 1362 ILE A O 1
ATOM 8711 N N . GLY A 1 1397 ? 163.502 130.215 153.363 1.00 42.02 1363 GLY A N 1
ATOM 8712 C CA . GLY A 1 1397 ? 164.611 129.459 152.819 1.00 42.02 1363 GLY A CA 1
ATOM 8713 C C . GLY A 1 1397 ? 165.482 130.271 151.886 1.00 42.02 1363 GLY A C 1
ATOM 8714 O O . GLY A 1 1397 ? 166.416 129.741 151.280 1.00 42.02 1363 GLY A O 1
ATOM 8715 N N . ILE A 1 1398 ? 165.188 131.565 151.768 1.00 41.31 1364 ILE A N 1
ATOM 8716 C CA . ILE A 1 1398 ? 165.910 132.453 150.870 1.00 41.31 1364 ILE A CA 1
ATOM 8717 C C . ILE A 1 1398 ? 166.429 133.641 151.667 1.00 41.31 1364 ILE A C 1
ATOM 8718 O O . ILE A 1 1398 ? 165.902 133.989 152.725 1.00 41.31 1364 ILE A O 1
ATOM 8723 N N . ASN A 1 1399 ? 167.480 134.265 151.141 1.00 41.98 1365 ASN A N 1
ATOM 8724 C CA . ASN A 1 1399 ? 168.060 135.454 151.747 1.00 41.98 1365 ASN A CA 1
ATOM 8725 C C . ASN A 1 1399 ? 168.134 136.567 150.714 1.00 41.98 1365 ASN A C 1
ATOM 8726 O O . ASN A 1 1399 ? 168.551 136.343 149.574 1.00 41.98 1365 ASN A O 1
ATOM 8731 N N . VAL A 1 1400 ? 167.728 137.772 151.124 1.00 39.99 1366 VAL A N 1
ATOM 8732 C CA . VAL A 1 1400 ? 167.738 138.923 150.223 1.00 39.99 1366 VAL A CA 1
ATOM 8733 C C . VAL A 1 1400 ? 169.135 139.460 149.966 1.00 39.99 1366 VAL A C 1
ATOM 8734 O O . VAL A 1 1400 ? 169.297 140.349 149.122 1.00 39.99 1366 VAL A O 1
ATOM 8736 N N . GLY A 1 1401 ? 170.147 138.954 150.673 1.00 43.11 1367 GLY A N 1
ATOM 8737 C CA . GLY A 1 1401 ? 171.504 139.424 150.445 1.00 43.11 1367 GLY A CA 1
ATOM 8738 C C . GLY A 1 1401 ? 172.015 139.093 149.056 1.00 43.11 1367 GLY A C 1
ATOM 8739 O O . GLY A 1 1401 ? 172.694 139.906 148.425 1.00 43.11 1367 GLY A O 1
ATOM 8740 N N . ASN A 1 1402 ? 171.704 137.891 148.565 1.00 42.61 1368 ASN A N 1
ATOM 8741 C CA . ASN A 1 1402 ? 172.109 137.518 147.214 1.00 42.61 1368 ASN A CA 1
ATOM 8742 C C . ASN A 1 1402 ? 171.449 138.413 146.174 1.00 42.61 1368 ASN A C 1
ATOM 8743 O O . ASN A 1 1402 ? 172.091 138.827 145.202 1.00 42.61 1368 ASN A O 1
ATOM 8748 N N . TRP A 1 1403 ? 170.164 138.722 146.361 1.00 39.85 1369 TRP A N 1
ATOM 8749 C CA . TRP A 1 1403 ? 169.469 139.603 145.428 1.00 39.85 1369 TRP A CA 1
ATOM 8750 C C . TRP A 1 1403 ? 170.108 140.984 145.400 1.00 39.85 1369 TRP A C 1
ATOM 8751 O O . TRP A 1 1403 ? 170.275 141.578 144.328 1.00 39.85 1369 TRP A O 1
ATOM 8762 N N . ALA A 1 1404 ? 170.464 141.515 146.571 1.00 45.47 1370 ALA A N 1
ATOM 8763 C CA . ALA A 1 1404 ? 171.105 142.824 146.630 1.00 45.47 1370 ALA A CA 1
ATOM 8764 C C . ALA A 1 1404 ? 172.487 142.797 145.990 1.00 45.47 1370 ALA A C 1
ATOM 8765 O O . ALA A 1 1404 ? 172.856 143.724 145.261 1.00 45.47 1370 ALA A O 1
ATOM 8767 N N . GLN A 1 1405 ? 173.266 141.743 146.248 1.00 46.86 1371 GLN A N 1
ATOM 8768 C CA . GLN A 1 1405 ? 174.614 141.678 145.693 1.00 46.86 1371 GLN A CA 1
ATOM 8769 C C . GLN A 1 1405 ? 174.593 141.445 144.188 1.00 46.86 1371 GLN A C 1
ATOM 8770 O O . GLN A 1 1405 ? 175.547 141.814 143.494 1.00 46.86 1371 GLN A O 1
ATOM 8774 N N . GLU A 1 1406 ? 173.525 140.842 143.663 1.00 47.60 1372 GLU A N 1
ATOM 8775 C CA . GLU A 1 1406 ? 173.407 140.668 142.221 1.00 47.60 1372 GLU A CA 1
ATOM 8776 C C . GLU A 1 1406 ? 173.089 141.969 141.495 1.00 47.60 1372 GLU A C 1
ATOM 8777 O O . GLU A 1 1406 ? 173.229 142.023 140.269 1.00 47.60 1372 GLU A O 1
ATOM 8779 N N . ILE A 1 1407 ? 172.668 143.005 142.213 1.00 48.06 1373 ILE A N 1
ATOM 8780 C CA . ILE A 1 1407 ? 172.340 144.286 141.600 1.00 48.06 1373 ILE A CA 1
ATOM 8781 C C . ILE A 1 1407 ? 173.428 145.309 141.908 1.00 48.06 1373 ILE A C 1
ATOM 8782 O O . ILE A 1 1407 ? 174.247 145.637 141.050 1.00 48.06 1373 ILE A O 1
ATOM 8786 N N . ASP A 1 1449 ? 180.620 160.496 120.127 1.00 50.00 1415 ASP A N 1
ATOM 8787 C CA . ASP A 1 1449 ? 181.091 160.107 118.803 1.00 50.00 1415 ASP A CA 1
ATOM 8788 C C . ASP A 1 1449 ? 179.922 159.795 117.875 1.00 50.00 1415 ASP A C 1
ATOM 8789 O O . ASP A 1 1449 ? 179.537 160.621 117.047 1.00 50.00 1415 ASP A O 1
ATOM 8791 N N . ASP A 1 1450 ? 179.367 158.589 118.015 1.00 50.00 1416 ASP A N 1
ATOM 8792 C CA . ASP A 1 1450 ? 178.211 158.209 117.209 1.00 50.00 1416 ASP A CA 1
ATOM 8793 C C . ASP A 1 1450 ? 177.007 159.089 117.524 1.00 50.00 1416 ASP A C 1
ATOM 8794 O O . ASP A 1 1450 ? 176.271 159.495 116.617 1.00 50.00 1416 ASP A O 1
ATOM 8796 N N . CYS A 1 1451 ? 176.788 159.389 118.806 1.00 50.00 1417 CYS A N 1
ATOM 8797 C CA . CYS A 1 1451 ? 175.678 160.258 119.183 1.00 50.00 1417 CYS A CA 1
ATOM 8798 C C . CYS A 1 1451 ? 175.880 161.674 118.659 1.00 50.00 1417 CYS A C 1
ATOM 8799 O O . CYS A 1 1451 ? 174.914 162.340 118.268 1.00 50.00 1417 CYS A O 1
ATOM 8802 N N . LEU A 1 1452 ? 177.126 162.154 118.648 1.00 50.00 1418 LEU A N 1
ATOM 8803 C CA . LEU A 1 1452 ? 177.400 163.499 118.153 1.00 50.00 1418 LEU A CA 1
ATOM 8804 C C . LEU A 1 1452 ? 177.093 163.630 116.666 1.00 50.00 1418 LEU A C 1
ATOM 8805 O O . LEU A 1 1452 ? 176.681 164.705 116.215 1.00 50.00 1418 LEU A O 1
ATOM 8807 N N . GLU A 1 1453 ? 177.295 162.560 115.893 1.00 85.06 1419 GLU A N 1
ATOM 8808 C CA . GLU A 1 1453 ? 176.979 162.608 114.469 1.00 85.06 1419 GLU A CA 1
ATOM 8809 C C . GLU A 1 1453 ? 175.489 162.827 114.241 1.00 85.06 1419 GLU A C 1
ATOM 8810 O O . GLU A 1 1453 ? 175.094 163.611 113.369 1.00 85.06 1419 GLU A O 1
ATOM 8812 N N . LYS A 1 1454 ? 174.645 162.141 115.014 1.00 76.09 1420 LYS A N 1
ATOM 8813 C CA . LYS A 1 1454 ? 173.194 162.312 114.928 1.00 76.09 1420 LYS A CA 1
ATOM 8814 C C . LYS A 1 1454 ? 172.797 163.469 115.839 1.00 76.09 1420 LYS A C 1
ATOM 8815 O O . LYS A 1 1454 ? 172.432 163.297 117.004 1.00 76.09 1420 LYS A O 1
ATOM 8817 N N . ARG A 1 1455 ? 172.880 164.681 115.283 1.00 70.09 1421 ARG A N 1
ATOM 8818 C CA . ARG A 1 1455 ? 172.598 165.880 116.067 1.00 70.09 1421 ARG A CA 1
ATOM 8819 C C . ARG A 1 1455 ? 171.143 165.927 116.514 1.00 70.09 1421 ARG A C 1
ATOM 8820 O O . ARG A 1 1455 ? 170.846 166.353 117.636 1.00 70.09 1421 ARG A O 1
ATOM 8826 N N . SER A 1 1456 ? 170.222 165.508 115.643 1.00 65.56 1422 SER A N 1
ATOM 8827 C CA . SER A 1 1456 ? 168.798 165.641 115.939 1.00 65.56 1422 SER A CA 1
ATOM 8828 C C . SER A 1 1456 ? 168.405 164.823 117.164 1.00 65.56 1422 SER A C 1
ATOM 8829 O O . SER A 1 1456 ? 167.711 165.320 118.058 1.00 65.56 1422 SER A O 1
ATOM 8832 N N . THR A 1 1457 ? 168.845 163.566 117.228 1.00 65.51 1423 THR A N 1
ATOM 8833 C CA . THR A 1 1457 ? 168.478 162.713 118.355 1.00 65.51 1423 THR A CA 1
ATOM 8834 C C . THR A 1 1457 ? 169.063 163.241 119.660 1.00 65.51 1423 THR A C 1
ATOM 8835 O O . THR A 1 1457 ? 168.383 163.272 120.694 1.00 65.51 1423 THR A O 1
ATOM 8837 N N . THR A 1 1458 ? 170.329 163.664 119.629 1.00 64.63 1424 THR A N 1
ATOM 8838 C CA . THR A 1 1458 ? 170.976 164.170 120.836 1.00 64.63 1424 THR A CA 1
ATOM 8839 C C . THR A 1 1458 ? 170.298 165.441 121.334 1.00 64.63 1424 THR A C 1
ATOM 8840 O O . THR A 1 1458 ? 170.007 165.576 122.532 1.00 64.63 1424 THR A O 1
ATOM 8842 N N . THR A 1 1459 ? 170.043 166.389 120.428 1.00 59.90 1425 THR A N 1
ATOM 8843 C CA . THR A 1 1459 ? 169.394 167.629 120.837 1.00 59.90 1425 THR A CA 1
ATOM 8844 C C . THR A 1 1459 ? 167.975 167.367 121.325 1.00 59.90 1425 THR A C 1
ATOM 8845 O O . THR A 1 1459 ? 167.514 168.009 122.275 1.00 59.90 1425 THR A O 1
ATOM 8849 N N . LEU A 1 1460 ? 167.278 166.403 120.717 1.00 55.12 1426 LEU A N 1
ATOM 8850 C CA . LEU A 1 1460 ? 165.932 166.078 121.171 1.00 55.12 1426 LEU A CA 1
ATOM 8851 C C . LEU A 1 1460 ? 165.951 165.482 122.572 1.00 55.12 1426 LEU A C 1
ATOM 8852 O O . LEU A 1 1460 ? 165.120 165.839 123.412 1.00 55.12 1426 LEU A O 1
ATOM 8857 N N . SER A 1 1461 ? 166.894 164.576 122.846 1.00 57.19 1427 SER A N 1
ATOM 8858 C CA . SER A 1 1461 ? 166.986 163.984 124.179 1.00 57.19 1427 SER A CA 1
ATOM 8859 C C . SER A 1 1461 ? 167.323 165.039 125.228 1.00 57.19 1427 SER A C 1
ATOM 8860 O O . SER A 1 1461 ? 166.717 165.078 126.310 1.00 57.19 1427 SER A O 1
ATOM 8863 N N . PHE A 1 1462 ? 168.291 165.908 124.922 1.00 59.71 1428 PHE A N 1
ATOM 8864 C CA . PHE A 1 1462 ? 168.652 166.969 125.858 1.00 59.71 1428 PHE A CA 1
ATOM 8865 C C . PHE A 1 1462 ? 167.473 167.898 126.117 1.00 59.71 1428 PHE A C 1
ATOM 8866 O O . PHE A 1 1462 ? 167.200 168.268 127.268 1.00 59.71 1428 PHE A O 1
ATOM 8874 N N . LEU A 1 1463 ? 166.757 168.278 125.055 1.00 52.54 1429 LEU A N 1
ATOM 8875 C CA . LEU A 1 1463 ? 165.602 169.151 125.210 1.00 52.54 1429 LEU A CA 1
ATOM 8876 C C . LEU A 1 1463 ? 164.516 168.483 126.039 1.00 52.54 1429 LEU A C 1
ATOM 8877 O O . LEU A 1 1463 ? 163.892 169.130 126.883 1.00 52.54 1429 LEU A O 1
ATOM 8882 N N . ILE A 1 1464 ? 164.274 167.191 125.813 1.00 50.53 1430 ILE A N 1
ATOM 8883 C CA . ILE A 1 1464 ? 163.235 166.489 126.562 1.00 50.53 1430 ILE A CA 1
ATOM 8884 C C . ILE A 1 1464 ? 163.579 166.460 128.045 1.00 50.53 1430 ILE A C 1
ATOM 8885 O O . ILE A 1 1464 ? 162.729 166.732 128.902 1.00 50.53 1430 ILE A O 1
ATOM 8890 N N . LYS A 1 1465 ? 164.835 166.140 128.371 1.00 50.11 1431 LYS A N 1
ATOM 8891 C CA . LYS A 1 1465 ? 165.244 166.114 129.774 1.00 50.11 1431 LYS A CA 1
ATOM 8892 C C . LYS A 1 1465 ? 165.096 167.489 130.418 1.00 50.11 1431 LYS A C 1
ATOM 8893 O O . LYS A 1 1465 ? 164.531 167.624 131.516 1.00 50.11 1431 LYS A O 1
ATOM 8899 N N . LYS A 1 1466 ? 165.589 168.530 129.739 1.00 49.11 1432 LYS A N 1
ATOM 8900 C CA . LYS A 1 1466 ? 165.518 169.876 130.296 1.00 49.11 1432 LYS A CA 1
ATOM 8901 C C . LYS A 1 1466 ? 164.074 170.321 130.487 1.00 49.11 1432 LYS A C 1
ATOM 8902 O O . LYS A 1 1466 ? 163.732 170.917 131.516 1.00 49.11 1432 LYS A O 1
ATOM 8908 N N . LEU A 1 1467 ? 163.212 170.039 129.509 1.00 48.85 1433 LEU A N 1
ATOM 8909 C CA . LEU A 1 1467 ? 161.818 170.456 129.600 1.00 48.85 1433 LEU A CA 1
ATOM 8910 C C . LEU A 1 1467 ? 161.084 169.701 130.698 1.00 48.85 1433 LEU A C 1
ATOM 8911 O O . LEU A 1 1467 ? 160.237 170.277 131.389 1.00 48.85 1433 LEU A O 1
ATOM 8916 N N . LYS A 1 1468 ? 161.389 168.413 130.874 1.00 47.52 1434 LYS A N 1
ATOM 8917 C CA . LYS A 1 1468 ? 160.790 167.662 131.972 1.00 47.52 1434 LYS A CA 1
ATOM 8918 C C . LYS A 1 1468 ? 161.170 168.271 133.314 1.00 47.52 1434 LYS A C 1
ATOM 8919 O O . LYS A 1 1468 ? 160.314 168.473 134.188 1.00 47.52 1434 LYS A O 1
ATOM 8925 N N . ARG A 1 1469 ? 162.456 168.590 133.488 1.00 49.46 1435 ARG A N 1
ATOM 8926 C CA . ARG A 1 1469 ? 162.890 169.193 134.745 1.00 49.46 1435 ARG A CA 1
ATOM 8927 C C . ARG A 1 1469 ? 162.227 170.549 134.968 1.00 49.46 1435 ARG A C 1
ATOM 8928 O O . ARG A 1 1469 ? 161.783 170.856 136.082 1.00 49.46 1435 ARG A O 1
ATOM 8936 N N . GLN A 1 1470 ? 162.141 171.369 133.917 1.00 46.26 1436 GLN A N 1
ATOM 8937 C CA . GLN A 1 1470 ? 161.526 172.687 134.054 1.00 46.26 1436 GLN A CA 1
ATOM 8938 C C . GLN A 1 1470 ? 160.047 172.582 134.402 1.00 46.26 1436 GLN A C 1
ATOM 8939 O O . GLN A 1 1470 ? 159.547 173.337 135.243 1.00 46.26 1436 GLN A O 1
ATOM 8945 N N . LYS A 1 1471 ? 159.325 171.662 133.757 1.00 43.81 1437 LYS A N 1
ATOM 8946 C CA . LYS A 1 1471 ? 157.906 171.498 134.054 1.00 43.81 1437 LYS A CA 1
ATOM 8947 C C . LYS A 1 1471 ? 157.695 171.017 135.483 1.00 43.81 1437 LYS A C 1
ATOM 8948 O O . LYS A 1 1471 ? 156.785 171.490 136.178 1.00 43.81 1437 LYS A O 1
ATOM 8950 N N . GLU A 1 1472 ? 158.526 170.078 135.944 1.00 44.84 1438 GLU A N 1
ATOM 8951 C CA . GLU A 1 1472 ? 158.410 169.619 137.325 1.00 44.84 1438 GLU A CA 1
ATOM 8952 C C . GLU A 1 1472 ? 158.671 170.755 138.307 1.00 44.84 1438 GLU A C 1
ATOM 8953 O O . GLU A 1 1472 ? 157.946 170.911 139.299 1.00 44.84 1438 GLU A O 1
ATOM 8956 N N . TYR A 1 1473 ? 159.695 171.571 138.041 1.00 42.72 1439 TYR A N 1
ATOM 8957 C CA . TYR A 1 1473 ? 159.987 172.692 138.928 1.00 42.72 1439 TYR A CA 1
ATOM 8958 C C . TYR A 1 1473 ? 158.852 173.710 138.931 1.00 42.72 1439 TYR A C 1
ATOM 8959 O O . TYR A 1 1473 ? 158.513 174.268 139.981 1.00 42.72 1439 TYR A O 1
ATOM 8968 N N . GLN A 1 1474 ? 158.259 173.974 137.764 1.00 41.41 1440 GLN A N 1
ATOM 8969 C CA . GLN A 1 1474 ? 157.143 174.912 137.699 1.00 41.41 1440 GLN A CA 1
ATOM 8970 C C . GLN A 1 1474 ? 155.940 174.395 138.477 1.00 41.41 1440 GLN A C 1
ATOM 8971 O O . GLN A 1 1474 ? 155.265 175.162 139.175 1.00 41.41 1440 GLN A O 1
ATOM 8975 N N . THR A 1 1475 ? 155.651 173.096 138.366 1.00 40.83 1441 THR A N 1
ATOM 8976 C CA . THR A 1 1475 ? 154.556 172.519 139.140 1.00 40.83 1441 THR A CA 1
ATOM 8977 C C . THR A 1 1475 ? 154.820 172.633 140.636 1.00 40.83 1441 THR A C 1
ATOM 8978 O O . THR A 1 1475 ? 153.918 172.977 141.412 1.00 40.83 1441 THR A O 1
ATOM 8982 N N . LEU A 1 1476 ? 156.056 172.355 141.060 1.00 39.03 1442 LEU A N 1
ATOM 8983 C CA . LEU A 1 1476 ? 156.393 172.477 142.476 1.00 39.03 1442 LEU A CA 1
ATOM 8984 C C . LEU A 1 1476 ? 156.239 173.913 142.961 1.00 39.03 1442 LEU A C 1
ATOM 8985 O O . LEU A 1 1476 ? 155.729 174.154 144.062 1.00 39.03 1442 LEU A O 1
ATOM 8990 N N . LYS A 1 1477 ? 156.682 174.880 142.156 1.00 39.54 1443 LYS A N 1
ATOM 8991 C CA . LYS A 1 1477 ? 156.554 176.280 142.545 1.00 39.54 1443 LYS A CA 1
ATOM 8992 C C . LYS A 1 1477 ? 155.092 176.698 142.637 1.00 39.54 1443 LYS A C 1
ATOM 8993 O O . LYS A 1 1477 ? 154.717 177.454 143.539 1.00 39.54 1443 LYS A O 1
ATOM 8999 N N . THR A 1 1478 ? 154.253 176.223 141.714 1.00 38.22 1444 THR A N 1
ATOM 9000 C CA . THR A 1 1478 ? 152.827 176.526 141.795 1.00 38.22 1444 THR A CA 1
ATOM 9001 C C . THR A 1 1478 ? 152.211 175.939 143.060 1.00 38.22 1444 THR A C 1
ATOM 9002 O O . THR A 1 1478 ? 151.403 176.595 143.731 1.00 38.22 1444 THR A O 1
ATOM 9006 N N . VAL A 1 1479 ? 152.585 174.704 143.401 1.00 38.25 1445 VAL A N 1
ATOM 9007 C CA . VAL A 1 1479 ? 152.070 174.076 144.616 1.00 38.25 1445 VAL A CA 1
ATOM 9008 C C . VAL A 1 1479 ? 152.481 174.879 145.844 1.00 38.25 1445 VAL A C 1
ATOM 9009 O O . VAL A 1 1479 ? 151.669 175.143 146.740 1.00 38.25 1445 VAL A O 1
ATOM 9013 N N . CYS A 1 1480 ? 153.752 175.285 145.900 1.00 36.62 1446 CYS A N 1
ATOM 9014 C CA . CYS A 1 1480 ? 154.237 176.042 147.050 1.00 36.62 1446 CYS A CA 1
ATOM 9015 C C . CYS A 1 1480 ? 153.564 177.407 147.145 1.00 36.62 1446 CYS A C 1
ATOM 9016 O O . CYS A 1 1480 ? 153.271 177.882 148.246 1.00 36.62 1446 CYS A O 1
ATOM 9019 N N . ARG A 1 1481 ? 153.325 178.058 146.006 1.00 38.34 1447 ARG A N 1
ATOM 9020 C CA . ARG A 1 1481 ? 152.638 179.346 146.012 1.00 38.34 1447 ARG A CA 1
ATOM 9021 C C . ARG A 1 1481 ? 151.206 179.205 146.514 1.00 38.34 1447 ARG A C 1
ATOM 9022 O O . ARG A 1 1481 ? 150.738 180.013 147.330 1.00 38.34 1447 ARG A O 1
ATOM 9030 N N . THR A 1 1482 ? 150.499 178.170 146.054 1.00 39.16 1448 THR A N 1
ATOM 9031 C CA . THR A 1 1482 ? 149.145 177.931 146.542 1.00 39.16 1448 THR A CA 1
ATOM 9032 C C . THR A 1 1482 ? 149.144 177.638 148.037 1.00 39.16 1448 THR A C 1
ATOM 9033 O O . THR A 1 1482 ? 148.243 178.076 148.762 1.00 39.16 1448 THR A O 1
ATOM 9035 N N . CYS A 1 1483 ? 150.143 176.894 148.517 1.00 38.04 1449 CYS A N 1
ATOM 9036 C CA . CYS A 1 1483 ? 150.237 176.613 149.947 1.00 38.04 1449 CYS A CA 1
ATOM 9037 C C . CYS A 1 1483 ? 150.491 177.885 150.749 1.00 38.04 1449 CYS A C 1
ATOM 9038 O O . CYS A 1 1483 ? 149.851 178.118 151.780 1.00 38.04 1449 CYS A O 1
ATOM 9041 N N . SER A 1 1484 ? 151.422 178.724 150.289 1.00 37.66 1450 SER A N 1
ATOM 9042 C CA . SER A 1 1484 ? 151.754 179.959 150.991 1.00 37.66 1450 SER A CA 1
ATOM 9043 C C . SER A 1 1484 ? 150.653 181.004 150.901 1.00 37.66 1450 SER A C 1
ATOM 9044 O O . SER A 1 1484 ? 150.689 181.985 151.656 1.00 37.66 1450 SER A O 1
ATOM 9046 N N . TYR A 1 1485 ? 149.686 180.822 149.999 1.00 41.13 1451 TYR A N 1
ATOM 9047 C CA . TYR A 1 1485 ? 148.532 181.715 149.962 1.00 41.13 1451 TYR A CA 1
ATOM 9048 C C . TYR A 1 1485 ? 147.773 181.729 151.283 1.00 41.13 1451 TYR A C 1
ATOM 9049 O O . TYR A 1 1485 ? 147.054 182.695 151.560 1.00 41.13 1451 TYR A O 1
ATOM 9058 N N . ARG A 1 1486 ? 147.920 180.685 152.104 1.00 37.38 1452 ARG A N 1
ATOM 9059 C CA . ARG A 1 1486 ? 147.245 180.648 153.398 1.00 37.38 1452 ARG A CA 1
ATOM 9060 C C . ARG A 1 1486 ? 147.691 181.800 154.290 1.00 37.38 1452 ARG A C 1
ATOM 9061 O O . ARG A 1 1486 ? 146.865 182.437 154.954 1.00 37.38 1452 ARG A O 1
ATOM 9069 N N . TYR A 1 1487 ? 148.993 182.082 154.320 1.00 35.51 1453 TYR A N 1
ATOM 9070 C CA . TYR A 1 1487 ? 149.516 183.201 155.093 1.00 35.51 1453 TYR A CA 1
ATOM 9071 C C . TYR A 1 1487 ? 149.484 184.501 154.300 1.00 35.51 1453 TYR A C 1
ATOM 9072 O O . TYR A 1 1487 ? 148.971 185.514 154.784 1.00 35.51 1453 TYR A O 1
ATOM 9081 N N . THR A 1 1488 ? 150.033 184.486 153.083 1.00 41.58 1454 THR A N 1
ATOM 9082 C CA . THR A 1 1488 ? 150.196 185.725 152.329 1.00 41.58 1454 THR A CA 1
ATOM 9083 C C . THR A 1 1488 ? 148.854 186.311 151.907 1.00 41.58 1454 THR A C 1
ATOM 9084 O O . THR A 1 1488 ? 148.671 187.533 151.937 1.00 41.58 1454 THR A O 1
ATOM 9086 N N . SER A 1 1489 ? 147.909 185.457 151.508 1.00 44.87 1455 SER A N 1
ATOM 9087 C CA . SER A 1 1489 ? 146.637 185.891 150.926 1.00 44.87 1455 SER A CA 1
ATOM 9088 C C . SER A 1 1489 ? 146.860 186.778 149.705 1.00 44.87 1455 SER A C 1
ATOM 9089 O O . SER A 1 1489 ? 146.099 187.714 149.452 1.00 44.87 1455 SER A O 1
ATOM 9092 N N . ASP A 1 1490 ? 147.911 186.480 148.943 1.00 48.86 1456 ASP A N 1
ATOM 9093 C CA . ASP A 1 1490 ? 148.283 187.234 147.757 1.00 48.86 1456 ASP A CA 1
ATOM 9094 C C . ASP A 1 1490 ? 148.622 186.248 146.649 1.00 48.86 1456 ASP A C 1
ATOM 9095 O O . ASP A 1 1490 ? 149.033 185.117 146.915 1.00 48.86 1456 ASP A O 1
ATOM 9100 N N . ALA A 1 1491 ? 148.445 186.683 145.402 1.00 47.02 1457 ALA A N 1
ATOM 9101 C CA . ALA A 1 1491 ? 148.637 185.805 144.258 1.00 47.02 1457 ALA A CA 1
ATOM 9102 C C . ALA A 1 1491 ? 149.759 186.225 143.321 1.00 47.02 1457 ALA A C 1
ATOM 9103 O O . ALA A 1 1491 ? 150.152 185.423 142.467 1.00 47.02 1457 ALA A O 1
ATOM 9105 N N . GLY A 1 1492 ? 150.284 187.434 143.448 1.00 46.90 1458 GLY A N 1
ATOM 9106 C CA . GLY A 1 1492 ? 151.334 187.926 142.583 1.00 46.90 1458 GLY A CA 1
ATOM 9107 C C . GLY A 1 1492 ? 152.707 187.785 143.200 1.00 46.90 1458 GLY A C 1
ATOM 9108 O O . GLY A 1 1492 ? 152.947 186.921 144.051 1.00 46.90 1458 GLY A O 1
ATOM 9109 N N . ILE A 1 1493 ? 153.632 188.639 142.754 1.00 46.47 1459 ILE A N 1
ATOM 9110 C CA . ILE A 1 1493 ? 154.947 188.686 143.378 1.00 46.47 1459 ILE A CA 1
ATOM 9111 C C . ILE A 1 1493 ? 154.805 189.159 144.822 1.00 46.47 1459 ILE A C 1
ATOM 9112 O O . ILE A 1 1493 ? 153.784 189.731 145.224 1.00 46.47 1459 ILE A O 1
ATOM 9117 N N . GLU A 1 1494 ? 155.845 188.901 145.614 1.00 43.71 1460 GLU A N 1
ATOM 9118 C CA . GLU A 1 1494 ? 155.915 189.052 147.067 1.00 43.71 1460 GLU A CA 1
ATOM 9119 C C . GLU A 1 1494 ? 155.148 187.927 147.751 1.00 43.71 1460 GLU A C 1
ATOM 9120 O O . GLU A 1 1494 ? 155.174 187.846 148.981 1.00 43.71 1460 GLU A O 1
ATOM 9122 N N . ASN A 1 1495 ? 154.463 187.067 147.002 1.00 40.70 1461 ASN A N 1
ATOM 9123 C CA . ASN A 1 1495 ? 153.948 185.809 147.522 1.00 40.70 1461 ASN A CA 1
ATOM 9124 C C . ASN A 1 1495 ? 154.787 184.619 147.087 1.00 40.70 1461 ASN A C 1
ATOM 9125 O O . ASN A 1 1495 ? 154.915 183.653 147.845 1.00 40.70 1461 ASN A O 1
ATOM 9130 N N . ASP A 1 1496 ? 155.365 184.671 145.885 1.00 41.33 1462 ASP A N 1
ATOM 9131 C CA . ASP A 1 1496 ? 156.328 183.654 145.482 1.00 41.33 1462 ASP A CA 1
ATOM 9132 C C . ASP A 1 1496 ? 157.619 183.768 146.280 1.00 41.33 1462 ASP A C 1
ATOM 9133 O O . ASP A 1 1496 ? 158.266 182.754 146.558 1.00 41.33 1462 ASP A O 1
ATOM 9135 N N . HIS A 1 1497 ? 158.010 184.989 146.649 1.00 41.49 1463 HIS A N 1
ATOM 9136 C CA . HIS A 1 1497 ? 159.169 185.178 147.516 1.00 41.49 1463 HIS A CA 1
ATOM 9137 C C . HIS A 1 1497 ? 158.947 184.510 148.869 1.00 41.49 1463 HIS A C 1
ATOM 9138 O O . HIS A 1 1497 ? 159.793 183.745 149.352 1.00 41.49 1463 HIS A O 1
ATOM 9145 N N . ILE A 1 1498 ? 157.791 184.774 149.482 1.00 38.63 1464 ILE A N 1
ATOM 9146 C CA . ILE A 1 1498 ? 157.461 184.173 150.770 1.00 38.63 1464 ILE A CA 1
ATOM 9147 C C . ILE A 1 1498 ? 157.351 182.659 150.642 1.00 38.63 1464 ILE A C 1
ATOM 9148 O O . ILE A 1 1498 ? 157.800 181.913 151.520 1.00 38.63 1464 ILE A O 1
ATOM 9153 N N . ALA A 1 1499 ? 156.761 182.182 149.544 1.00 37.89 1465 ALA A N 1
ATOM 9154 C CA . ALA A 1 1499 ? 156.654 180.743 149.327 1.00 37.89 1465 ALA A CA 1
ATOM 9155 C C . ALA A 1 1499 ? 158.028 180.099 149.210 1.00 37.89 1465 ALA A C 1
ATOM 9156 O O . ALA A 1 1499 ? 158.246 178.987 149.705 1.00 37.89 1465 ALA A O 1
ATOM 9158 N N . SER A 1 1500 ? 158.967 180.776 148.547 1.00 39.47 1466 SER A N 1
ATOM 9159 C CA . SER A 1 1500 ? 160.326 180.264 148.441 1.00 39.47 1466 SER A CA 1
ATOM 9160 C C . SER A 1 1500 ? 161.076 180.343 149.761 1.00 39.47 1466 SER A C 1
ATOM 9161 O O . SER A 1 1500 ? 162.041 179.598 149.956 1.00 39.47 1466 SER A O 1
ATOM 9164 N N . LYS A 1 1501 ? 160.660 181.230 150.666 1.00 37.22 1467 LYS A N 1
ATOM 9165 C CA . LYS A 1 1501 ? 161.327 181.340 151.959 1.00 37.22 1467 LYS A CA 1
ATOM 9166 C C . LYS A 1 1501 ? 160.990 180.195 152.908 1.00 37.22 1467 LYS A C 1
ATOM 9167 O O . LYS A 1 1501 ? 161.586 180.118 153.987 1.00 37.22 1467 LYS A O 1
ATOM 9173 N N . CYS A 1 1502 ? 160.055 179.319 152.546 1.00 36.28 1468 CYS A N 1
ATOM 9174 C CA . CYS A 1 1502 ? 159.690 178.203 153.410 1.00 36.28 1468 CYS A CA 1
ATOM 9175 C C . CYS A 1 1502 ? 160.821 177.186 153.495 1.00 36.28 1468 CYS A C 1
ATOM 9176 O O . CYS A 1 1502 ? 161.507 176.912 152.508 1.00 36.28 1468 CYS A O 1
ATOM 9179 N N . ASN A 1 1503 ? 161.017 176.626 154.689 1.00 36.63 1469 ASN A N 1
ATOM 9180 C CA . ASN A 1 1503 ? 161.997 175.564 154.905 1.00 36.63 1469 ASN A CA 1
ATOM 9181 C C . ASN A 1 1503 ? 161.419 174.481 155.805 1.00 36.63 1469 ASN A C 1
ATOM 9182 O O . ASN A 1 1503 ? 162.085 173.985 156.718 1.00 36.63 1469 ASN A O 1
ATOM 9187 N N . SER A 1 1504 ? 160.174 174.090 155.551 1.00 38.31 1470 SER A N 1
ATOM 9188 C CA . SER A 1 1504 ? 159.520 173.074 156.364 1.00 38.31 1470 SER A CA 1
ATOM 9189 C C . SER A 1 1504 ? 160.106 171.702 156.056 1.00 38.31 1470 SER A C 1
ATOM 9190 O O . SER A 1 1504 ? 160.009 171.219 154.924 1.00 38.31 1470 SER A O 1
ATOM 9193 N N . TYR A 1 1505 ? 160.700 171.069 157.064 1.00 39.85 1471 TYR A N 1
ATOM 9194 C CA . TYR A 1 1505 ? 161.338 169.771 156.897 1.00 39.85 1471 TYR A CA 1
ATOM 9195 C C . TYR A 1 1505 ? 160.376 168.607 157.084 1.00 39.85 1471 TYR A C 1
ATOM 9196 O O . TYR A 1 1505 ? 160.806 167.452 157.017 1.00 39.85 1471 TYR A O 1
ATOM 9205 N N . ASP A 1 1506 ? 159.097 168.879 157.321 1.00 42.41 1472 ASP A N 1
ATOM 9206 C CA . ASP A 1 1506 ? 158.083 167.841 157.432 1.00 42.41 1472 ASP A CA 1
ATOM 9207 C C . ASP A 1 1506 ? 157.295 167.648 156.145 1.00 42.41 1472 ASP A C 1
ATOM 9208 O O . ASP A 1 1506 ? 156.399 166.799 156.105 1.00 42.41 1472 ASP A O 1
ATOM 9213 N N . CYS A 1 1507 ? 157.607 168.405 155.095 1.00 41.19 1473 CYS A N 1
ATOM 9214 C CA . CYS A 1 1507 ? 156.874 168.353 153.843 1.00 41.19 1473 CYS A CA 1
ATOM 9215 C C . CYS A 1 1507 ? 157.736 167.739 152.754 1.00 41.19 1473 CYS A C 1
ATOM 9216 O O . CYS A 1 1507 ? 158.865 168.196 152.538 1.00 41.19 1473 CYS A O 1
ATOM 9219 N N . PRO A 1 1508 ? 157.258 166.699 152.064 1.00 40.32 1474 PRO A N 1
ATOM 9220 C CA . PRO A 1 1508 ? 158.033 166.145 150.943 1.00 40.32 1474 PRO A CA 1
ATOM 9221 C C . PRO A 1 1508 ? 158.187 167.105 149.777 1.00 40.32 1474 PRO A C 1
ATOM 9222 O O . PRO A 1 1508 ? 159.144 166.965 149.003 1.00 40.32 1474 PRO A O 1
ATOM 9226 N N . VAL A 1 1509 ? 157.277 168.069 149.624 1.00 38.04 1475 VAL A N 1
ATOM 9227 C CA . VAL A 1 1509 ? 157.393 169.037 148.540 1.00 38.04 1475 VAL A CA 1
ATOM 9228 C C . VAL A 1 1509 ? 158.629 169.904 148.724 1.00 38.04 1475 VAL A C 1
ATOM 9229 O O . VAL A 1 1509 ? 159.266 170.301 147.745 1.00 38.04 1475 VAL A O 1
ATOM 9233 N N . PHE A 1 1510 ? 158.990 170.215 149.970 1.00 38.40 1476 PHE A N 1
ATOM 9234 C CA . PHE A 1 1510 ? 160.210 170.975 150.220 1.00 38.40 1476 PHE A CA 1
ATOM 9235 C C . PHE A 1 1510 ? 161.442 170.210 149.749 1.00 38.40 1476 PHE A C 1
ATOM 9236 O O . PHE A 1 1510 ? 162.328 170.779 149.098 1.00 38.40 1476 PHE A O 1
ATOM 9244 N N . TYR A 1 1511 ? 161.510 168.915 150.062 1.00 39.82 1477 TYR A N 1
ATOM 9245 C CA . TYR A 1 1511 ? 162.628 168.097 149.603 1.00 39.82 1477 TYR A CA 1
ATOM 9246 C C . TYR A 1 1511 ? 162.653 168.005 148.084 1.00 39.82 1477 TYR A C 1
ATOM 9247 O O . TYR A 1 1511 ? 163.722 168.090 147.466 1.00 39.82 1477 TYR A O 1
ATOM 9256 N N . SER A 1 1512 ? 161.482 167.833 147.464 1.00 38.15 1478 SER A N 1
ATOM 9257 C CA . SER A 1 1512 ? 161.419 167.763 146.009 1.00 38.15 1478 SER A CA 1
ATOM 9258 C C . SER A 1 1512 ? 161.889 169.064 145.372 1.00 38.15 1478 SER A C 1
ATOM 9259 O O . SER A 1 1512 ? 162.618 169.047 144.376 1.00 38.15 1478 SER A O 1
ATOM 9262 N N . ARG A 1 1513 ? 161.476 170.203 145.932 1.00 39.68 1479 ARG A N 1
ATOM 9263 C CA . ARG A 1 1513 ? 161.886 171.496 145.397 1.00 39.68 1479 ARG A CA 1
ATOM 9264 C C . ARG A 1 1513 ? 163.387 171.708 145.546 1.00 39.68 1479 ARG A C 1
ATOM 9265 O O . ARG A 1 1513 ? 164.041 172.215 144.627 1.00 39.68 1479 ARG A O 1
ATOM 9273 N N . VAL A 1 1514 ? 163.951 171.327 146.695 1.00 41.13 1480 VAL A N 1
ATOM 9274 C CA . VAL A 1 1514 ? 165.393 171.464 146.888 1.00 41.13 1480 VAL A CA 1
ATOM 9275 C C . VAL A 1 1514 ? 166.147 170.595 145.889 1.00 41.13 1480 VAL A C 1
ATOM 9276 O O . VAL A 1 1514 ? 167.131 171.034 145.276 1.00 41.13 1480 VAL A O 1
ATOM 9280 N N . LYS A 1 1515 ? 165.690 169.355 145.698 1.00 43.75 1481 LYS A N 1
ATOM 9281 C CA . LYS A 1 1515 ? 166.339 168.466 144.741 1.00 43.75 1481 LYS A CA 1
ATOM 9282 C C . LYS A 1 1515 ? 166.232 169.007 143.320 1.00 43.75 1481 LYS A C 1
ATOM 9283 O O . LYS A 1 1515 ? 167.190 168.924 142.544 1.00 43.75 1481 LYS A O 1
ATOM 9289 N N . ALA A 1 1516 ? 165.071 169.557 142.957 1.00 44.89 1482 ALA A N 1
ATOM 9290 C CA . ALA A 1 1516 ? 164.895 170.110 141.618 1.00 44.89 1482 ALA A CA 1
ATOM 9291 C C . ALA A 1 1516 ? 165.797 171.315 141.390 1.00 44.89 1482 ALA A C 1
ATOM 9292 O O . ALA A 1 1516 ? 166.383 171.463 140.311 1.00 44.89 1482 ALA A O 1
ATOM 9294 N N . GLU A 1 1517 ? 165.917 172.192 142.389 1.00 45.91 1483 GLU A N 1
ATOM 9295 C CA . GLU A 1 1517 ? 166.823 173.330 142.263 1.00 45.91 1483 GLU A CA 1
ATOM 9296 C C . GLU A 1 1517 ? 168.266 172.866 142.113 1.00 45.91 1483 GLU A C 1
ATOM 9297 O O . GLU A 1 1517 ? 169.017 173.403 141.289 1.00 45.91 1483 GLU A O 1
ATOM 9301 N N . ARG A 1 1518 ? 168.669 171.865 142.899 1.00 51.84 1484 ARG A N 1
ATOM 9302 C CA . ARG A 1 1518 ? 170.024 171.337 142.779 1.00 51.84 1484 ARG A CA 1
ATOM 9303 C C . ARG A 1 1518 ? 170.261 170.738 141.398 1.00 51.84 1484 ARG A C 1
ATOM 9304 O O . ARG A 1 1518 ? 171.330 170.928 140.805 1.00 51.84 1484 ARG A O 1
ATOM 9307 N N . TYR A 1 1519 ? 169.273 170.013 140.867 1.00 55.30 1485 TYR A N 1
ATOM 9308 C CA . TYR A 1 1519 ? 169.399 169.442 139.530 1.00 55.30 1485 TYR A CA 1
ATOM 9309 C C . TYR A 1 1519 ? 169.528 170.531 138.473 1.00 55.30 1485 TYR A C 1
ATOM 9310 O O . TYR A 1 1519 ? 170.340 170.416 137.548 1.00 55.30 1485 TYR A O 1
ATOM 9319 N N . LEU A 1 1520 ? 168.726 171.592 138.588 1.00 57.10 1486 LEU A N 1
ATOM 9320 C CA . LEU A 1 1520 ? 168.788 172.675 137.611 1.00 57.10 1486 LEU A CA 1
ATOM 9321 C C . LEU A 1 1520 ? 170.122 173.408 137.677 1.00 57.10 1486 LEU A C 1
ATOM 9322 O O . LEU A 1 1520 ? 170.654 173.831 136.644 1.00 57.10 1486 LEU A O 1
ATOM 9327 N N . ARG A 1 1521 ? 170.677 173.572 138.876 1.00 63.26 1487 ARG A N 1
ATOM 9328 C CA . ARG A 1 1521 ? 171.943 174.270 139.053 1.00 63.26 1487 ARG A CA 1
ATOM 9329 C C . ARG A 1 1521 ? 173.148 173.334 139.048 1.00 63.26 1487 ARG A C 1
ATOM 9330 O O . ARG A 1 1521 ? 174.270 173.791 139.289 1.00 63.26 1487 ARG A O 1
ATOM 9332 N N . ASP A 1 1522 ? 172.946 172.046 138.783 1.00 69.25 1488 ASP A N 1
ATOM 9333 C CA . ASP A 1 1522 ? 174.041 171.090 138.813 1.00 69.25 1488 ASP A CA 1
ATOM 9334 C C . ASP A 1 1522 ? 175.005 171.325 137.652 1.00 69.25 1488 ASP A C 1
ATOM 9335 O O . ASP A 1 1522 ? 174.685 171.987 136.662 1.00 69.25 1488 ASP A O 1
ATOM 9338 N N . ASN A 1 1523 ? 176.210 170.766 137.791 1.00 79.15 1489 ASN A N 1
ATOM 9339 C CA . ASN A 1 1523 ? 177.212 170.891 136.737 1.00 79.15 1489 ASN A CA 1
ATOM 9340 C C . ASN A 1 1523 ? 176.832 170.101 135.490 1.00 79.15 1489 ASN A C 1
ATOM 9341 O O . ASN A 1 1523 ? 177.192 170.497 134.376 1.00 79.15 1489 ASN A O 1
ATOM 9346 N N . GLN A 1 1524 ? 176.120 168.983 135.657 1.00 78.83 1490 GLN A N 1
ATOM 9347 C CA . GLN A 1 1524 ? 175.706 168.188 134.506 1.00 78.83 1490 GLN A CA 1
ATOM 9348 C C . GLN A 1 1524 ? 174.762 168.974 133.605 1.00 78.83 1490 GLN A C 1
ATOM 9349 O O . GLN A 1 1524 ? 174.840 168.875 132.375 1.00 78.83 1490 GLN A O 1
ATOM 9353 N N . SER A 1 1525 ? 173.857 169.755 134.201 1.00 74.34 1491 SER A N 1
ATOM 9354 C CA . SER A 1 1525 ? 172.974 170.602 133.405 1.00 74.34 1491 SER A CA 1
ATOM 9355 C C . SER A 1 1525 ? 173.770 171.637 132.620 1.00 74.34 1491 SER A C 1
ATOM 9356 O O . SER A 1 1525 ? 173.456 171.922 131.459 1.00 74.34 1491 SER A O 1
ATOM 9359 N N . VAL A 1 1526 ? 174.800 172.215 133.243 1.00 76.31 1492 VAL A N 1
ATOM 9360 C CA . VAL A 1 1526 ? 175.675 173.146 132.536 1.00 76.31 1492 VAL A CA 1
ATOM 9361 C C . VAL A 1 1526 ? 176.385 172.437 131.390 1.00 76.31 1492 VAL A C 1
ATOM 9362 O O . VAL A 1 1526 ? 176.516 172.981 130.286 1.00 76.31 1492 VAL A O 1
ATOM 9366 N N . GLN A 1 1527 ? 176.846 171.208 131.633 1.00 77.75 1493 GLN A N 1
ATOM 9367 C CA . GLN A 1 1527 ? 177.487 170.429 130.579 1.00 77.75 1493 GLN A CA 1
ATOM 9368 C C . GLN A 1 1527 ? 176.526 170.167 129.426 1.00 77.75 1493 GLN A C 1
ATOM 9369 O O . GLN A 1 1527 ? 176.906 170.275 128.254 1.00 77.75 1493 GLN A O 1
ATOM 9375 N N . ARG A 1 1528 ? 175.275 169.823 129.740 1.00 74.30 1494 ARG A N 1
ATOM 9376 C CA . ARG A 1 1528 ? 174.289 169.578 128.693 1.00 74.30 1494 ARG A CA 1
ATOM 9377 C C . ARG A 1 1528 ? 174.000 170.844 127.896 1.00 74.30 1494 ARG A C 1
ATOM 9378 O O . ARG A 1 1528 ? 173.863 170.793 126.669 1.00 74.30 1494 ARG A O 1
ATOM 9384 N N . GLU A 1 1529 ? 173.899 171.990 128.573 1.00 73.85 1495 GLU A N 1
ATOM 9385 C CA . GLU A 1 1529 ? 173.659 173.245 127.865 1.00 73.85 1495 GLU A CA 1
ATOM 9386 C C . GLU A 1 1529 ? 174.831 173.604 126.958 1.00 73.85 1495 GLU A C 1
ATOM 9387 O O . GLU A 1 1529 ? 174.633 174.062 125.825 1.00 73.85 1495 GLU A O 1
ATOM 9391 N N . GLU A 1 1530 ? 176.060 173.411 127.442 1.00 73.06 1496 GLU A N 1
ATOM 9392 C CA . GLU A 1 1530 ? 177.229 173.682 126.611 1.00 73.06 1496 GLU A CA 1
ATOM 9393 C C . GLU A 1 1530 ? 177.270 172.754 125.404 1.00 73.06 1496 GLU A C 1
ATOM 9394 O O . GLU A 1 1530 ? 177.588 173.186 124.288 1.00 73.06 1496 GLU A O 1
ATOM 9397 N N . ALA A 1 1531 ? 176.946 171.475 125.607 1.00 71.09 1497 ALA A N 1
ATOM 9398 C CA . ALA A 1 1531 ? 176.892 170.537 124.492 1.00 71.09 1497 ALA A CA 1
ATOM 9399 C C . ALA A 1 1531 ? 175.821 170.939 123.487 1.00 71.09 1497 ALA A C 1
ATOM 9400 O O . ALA A 1 1531 ? 176.025 170.828 122.275 1.00 71.09 1497 ALA A O 1
ATOM 9402 N N . LEU A 1 1532 ? 174.668 171.401 123.975 1.00 69.06 1498 LEU A N 1
ATOM 9403 C CA . LEU A 1 1532 ? 173.605 171.852 123.082 1.00 69.06 1498 LEU A CA 1
ATOM 9404 C C . LEU A 1 1532 ? 174.050 173.053 122.257 1.00 69.06 1498 LEU A C 1
ATOM 9405 O O . LEU A 1 1532 ? 173.805 173.113 121.045 1.00 69.06 1498 LEU A O 1
ATOM 9410 N N . ILE A 1 1533 ? 174.714 174.016 122.901 1.00 70.65 1499 ILE A N 1
ATOM 9411 C CA . ILE A 1 1533 ? 175.207 175.192 122.187 1.00 70.65 1499 ILE A CA 1
ATOM 9412 C C . ILE A 1 1533 ? 176.225 174.784 121.130 1.00 70.65 1499 ILE A C 1
ATOM 9413 O O . ILE A 1 1533 ? 176.198 175.278 119.996 1.00 70.65 1499 ILE A O 1
ATOM 9418 N N . SER A 1 1534 ? 177.137 173.874 121.482 1.00 73.27 1500 SER A N 1
ATOM 9419 C CA . SER A 1 1534 ? 178.136 173.416 120.521 1.00 73.27 1500 SER A CA 1
ATOM 9420 C C . SER A 1 1534 ? 177.489 172.678 119.354 1.00 73.27 1500 SER A C 1
ATOM 9421 O O . SER A 1 1534 ? 177.894 172.852 118.199 1.00 73.27 1500 SER A O 1
ATOM 9423 N N . LEU A 1 1535 ? 176.487 171.843 119.638 1.00 70.28 1501 LEU A N 1
ATOM 9424 C CA . LEU A 1 1535 ? 175.828 171.080 118.584 1.00 70.28 1501 LEU A CA 1
ATOM 9425 C C . LEU A 1 1535 ? 175.066 171.990 117.631 1.00 70.28 1501 LEU A C 1
ATOM 9426 O O . LEU A 1 1535 ? 175.078 171.773 116.414 1.00 70.28 1501 LEU A O 1
ATOM 9431 N N . ASN A 1 1536 ? 174.395 173.009 118.160 1.00 67.69 1502 ASN A N 1
ATOM 9432 C CA . ASN A 1 1536 ? 173.592 173.908 117.344 1.00 67.69 1502 ASN A CA 1
ATOM 9433 C C . ASN A 1 1536 ? 174.355 175.150 116.902 1.00 67.69 1502 ASN A C 1
ATOM 9434 O O . ASN A 1 1536 ? 173.732 176.118 116.454 1.00 67.69 1502 ASN A O 1
ATOM 9439 N N . ASP A 1 1537 ? 175.683 175.146 117.016 1.00 74.70 1503 ASP A N 1
ATOM 9440 C CA . ASP A 1 1537 ? 176.494 176.270 116.566 1.00 74.70 1503 ASP A CA 1
ATOM 9441 C C . ASP A 1 1537 ? 176.712 176.278 115.060 1.00 74.70 1503 ASP A C 1
ATOM 9442 O O . ASP A 1 1537 ? 177.260 177.255 114.537 1.00 74.70 1503 ASP A O 1
ATOM 9444 N N . TRP A 1 1538 ? 176.306 175.226 114.357 1.00 78.42 1504 TRP A N 1
ATOM 9445 C CA . TRP A 1 1538 ? 176.464 175.158 112.909 1.00 78.42 1504 TRP A CA 1
ATOM 9446 C C . TRP A 1 1538 ? 175.508 176.114 112.204 1.00 78.42 1504 TRP A C 1
ATOM 9447 O O . TRP A 1 1538 ? 175.923 176.919 111.370 1.00 78.42 1504 TRP A O 1
ATOM 9458 N N . MET B 2 1 ? 154.798 100.690 117.488 1.00 56.25 1 MET D N 1
ATOM 9459 C CA . MET B 2 1 ? 153.422 100.538 117.029 1.00 56.25 1 MET D CA 1
ATOM 9460 C C . MET B 2 1 ? 152.445 100.561 118.200 1.00 56.25 1 MET D C 1
ATOM 9461 O O . MET B 2 1 ? 152.038 101.627 118.659 1.00 56.25 1 MET D O 1
ATOM 9463 N N . ASN B 2 2 ? 152.070 99.373 118.679 1.00 53.57 2 ASN D N 1
ATOM 9464 C CA . ASN B 2 2 ? 151.118 99.280 119.779 1.00 53.57 2 ASN D CA 1
ATOM 9465 C C . ASN B 2 2 ? 151.744 99.640 121.119 1.00 53.57 2 ASN D C 1
ATOM 9466 O O . ASN B 2 2 ? 151.039 100.120 122.015 1.00 53.57 2 ASN D O 1
ATOM 9468 N N . ARG B 2 3 ? 153.051 99.416 121.280 1.00 51.47 3 ARG D N 1
ATOM 9469 C CA . ARG B 2 3 ? 153.691 99.672 122.567 1.00 51.47 3 ARG D CA 1
ATOM 9470 C C . ARG B 2 3 ? 153.601 101.146 122.942 1.00 51.47 3 ARG D C 1
ATOM 9471 O O . ARG B 2 3 ? 153.145 101.492 124.039 1.00 51.47 3 ARG D O 1
ATOM 9476 N N . TRP B 2 4 ? 154.017 102.033 122.036 1.00 49.88 4 TRP D N 1
ATOM 9477 C CA . TRP B 2 4 ? 153.931 103.463 122.311 1.00 49.88 4 TRP D CA 1
ATOM 9478 C C . TRP B 2 4 ? 152.484 103.924 122.390 1.00 49.88 4 TRP D C 1
ATOM 9479 O O . TRP B 2 4 ? 152.160 104.814 123.186 1.00 49.88 4 TRP D O 1
ATOM 9490 N N . VAL B 2 5 ? 151.606 103.319 121.586 1.00 48.37 5 VAL D N 1
ATOM 9491 C CA . VAL B 2 5 ? 150.191 103.673 121.623 1.00 48.37 5 VAL D CA 1
ATOM 9492 C C . VAL B 2 5 ? 149.631 103.452 123.021 1.00 48.37 5 VAL D C 1
ATOM 9493 O O . VAL B 2 5 ? 149.008 104.343 123.602 1.00 48.37 5 VAL D O 1
ATOM 9497 N N . GLU B 2 6 ? 149.874 102.270 123.596 1.00 48.92 6 GLU D N 1
ATOM 9498 C CA . GLU B 2 6 ? 149.390 101.991 124.947 1.00 48.92 6 GLU D CA 1
ATOM 9499 C C . GLU B 2 6 ? 150.108 102.845 125.986 1.00 48.92 6 GLU D C 1
ATOM 9500 O O . GLU B 2 6 ? 149.473 103.380 126.910 1.00 48.92 6 GLU D O 1
ATOM 9502 N N . LYS B 2 7 ? 151.429 102.992 125.842 1.00 44.29 7 LYS D N 1
ATOM 9503 C CA . LYS B 2 7 ? 152.221 103.728 126.820 1.00 44.29 7 LYS D CA 1
ATOM 9504 C C . LYS B 2 7 ? 151.737 105.164 126.958 1.00 44.29 7 LYS D C 1
ATOM 9505 O O . LYS B 2 7 ? 151.681 105.704 128.068 1.00 44.29 7 LYS D O 1
ATOM 9511 N N . TRP B 2 8 ? 151.382 105.801 125.845 1.00 41.38 8 TRP D N 1
ATOM 9512 C CA . TRP B 2 8 ? 150.877 107.163 125.911 1.00 41.38 8 TRP D CA 1
ATOM 9513 C C . TRP B 2 8 ? 149.367 107.234 126.089 1.00 41.38 8 TRP D C 1
ATOM 9514 O O . TRP B 2 8 ? 148.867 108.249 126.585 1.00 41.38 8 TRP D O 1
ATOM 9525 N N . LEU B 2 9 ? 148.632 106.179 125.728 1.00 40.98 9 LEU D N 1
ATOM 9526 C CA . LEU B 2 9 ? 147.191 106.171 125.940 1.00 40.98 9 LEU D CA 1
ATOM 9527 C C . LEU B 2 9 ? 146.849 106.096 127.418 1.00 40.98 9 LEU D C 1
ATOM 9528 O O . LEU B 2 9 ? 145.847 106.677 127.845 1.00 40.98 9 LEU D O 1
ATOM 9533 N N . ARG B 2 10 ? 147.660 105.391 128.210 1.00 42.16 10 ARG D N 1
ATOM 9534 C CA . ARG B 2 10 ? 147.440 105.386 129.655 1.00 42.16 10 ARG D CA 1
ATOM 9535 C C . ARG B 2 10 ? 147.456 106.806 130.216 1.00 42.16 10 ARG D C 1
ATOM 9536 O O . ARG B 2 10 ? 146.515 107.232 130.902 1.00 42.16 10 ARG D O 1
ATOM 9544 N N . VAL B 2 11 ? 148.511 107.562 129.908 1.00 36.98 11 VAL D N 1
ATOM 9545 C CA . VAL B 2 11 ? 148.638 108.923 130.418 1.00 36.98 11 VAL D CA 1
ATOM 9546 C C . VAL B 2 11 ? 147.562 109.823 129.826 1.00 36.98 11 VAL D C 1
ATOM 9547 O O . VAL B 2 11 ? 147.019 110.698 130.514 1.00 36.98 11 VAL D O 1
ATOM 9551 N N . TYR B 2 12 ? 147.240 109.632 128.544 1.00 37.51 12 TYR D N 1
ATOM 9552 C CA . TYR B 2 12 ? 146.211 110.452 127.917 1.00 37.51 12 TYR D CA 1
ATOM 9553 C C . TYR B 2 12 ? 144.861 110.250 128.586 1.00 37.51 12 TYR D C 1
ATOM 9554 O O . TYR B 2 12 ? 144.143 111.218 128.847 1.00 37.51 12 TYR D O 1
ATOM 9563 N N . LEU B 2 13 ? 144.501 108.999 128.882 1.00 37.90 13 LEU D N 1
ATOM 9564 C CA . LEU B 2 13 ? 143.223 108.729 129.531 1.00 37.90 13 LEU D CA 1
ATOM 9565 C C . LEU B 2 13 ? 143.214 109.232 130.969 1.00 37.90 13 LEU D C 1
ATOM 9566 O O . LEU B 2 13 ? 142.189 109.730 131.450 1.00 37.90 13 LEU D O 1
ATOM 9571 N N . LYS B 2 14 ? 144.342 109.109 131.673 1.00 36.28 14 LYS D N 1
ATOM 9572 C CA . LYS B 2 14 ? 144.413 109.643 133.029 1.00 36.28 14 LYS D CA 1
ATOM 9573 C C . LYS B 2 14 ? 144.190 111.151 133.033 1.00 36.28 14 LYS D C 1
ATOM 9574 O O . LYS B 2 14 ? 143.400 111.673 133.830 1.00 36.28 14 LYS D O 1
ATOM 9580 N N . CYS B 2 15 ? 144.869 111.865 132.130 1.00 34.74 15 CYS D N 1
ATOM 9581 C CA . CYS B 2 15 ? 144.683 113.309 132.035 1.00 34.74 15 CYS D CA 1
ATOM 9582 C C . CYS B 2 15 ? 143.266 113.655 131.595 1.00 34.74 15 CYS D C 1
ATOM 9583 O O . CYS B 2 15 ? 142.677 114.618 132.092 1.00 34.74 15 CYS D O 1
ATOM 9586 N N . TYR B 2 16 ? 142.710 112.885 130.658 1.00 36.70 16 TYR D N 1
ATOM 9587 C CA . TYR B 2 16 ? 141.319 113.031 130.242 1.00 36.70 16 TYR D CA 1
ATOM 9588 C C . TYR B 2 16 ? 140.381 113.030 131.441 1.00 36.70 16 TYR D C 1
ATOM 9589 O O . TYR B 2 16 ? 139.630 113.987 131.672 1.00 36.70 16 TYR D O 1
ATOM 9598 N N . ILE B 2 17 ? 140.420 111.944 132.215 1.00 34.67 17 ILE D N 1
ATOM 9599 C CA . ILE B 2 17 ? 139.484 111.777 133.320 1.00 34.67 17 ILE D CA 1
ATOM 9600 C C . ILE B 2 17 ? 139.717 112.835 134.391 1.00 34.67 17 ILE D C 1
ATOM 9601 O O . ILE B 2 17 ? 138.762 113.406 134.927 1.00 34.67 17 ILE D O 1
ATOM 9606 N N . ASN B 2 18 ? 140.980 113.119 134.723 1.00 35.22 18 ASN D N 1
ATOM 9607 C CA . ASN B 2 18 ? 141.251 114.119 135.753 1.00 35.22 18 ASN D CA 1
ATOM 9608 C C . ASN B 2 18 ? 140.796 115.510 135.320 1.00 35.22 18 ASN D C 1
ATOM 9609 O O . ASN B 2 18 ? 140.243 116.264 136.128 1.00 35.22 18 ASN D O 1
ATOM 9612 N N . LEU B 2 19 ? 141.022 115.871 134.053 1.00 34.28 19 LEU D N 1
ATOM 9613 C CA . LEU B 2 19 ? 140.580 117.168 133.552 1.00 34.28 19 LEU D CA 1
ATOM 9614 C C . LEU B 2 19 ? 139.064 117.283 133.580 1.00 34.28 19 LEU D C 1
ATOM 9615 O O . LEU B 2 19 ? 138.520 118.320 133.978 1.00 34.28 19 LEU D O 1
ATOM 9620 N N . ILE B 2 20 ? 138.364 116.229 133.154 1.00 35.70 20 ILE D N 1
ATOM 9621 C CA . ILE B 2 20 ? 136.904 116.257 133.186 1.00 35.70 20 ILE D CA 1
ATOM 9622 C C . ILE B 2 20 ? 136.408 116.374 134.620 1.00 35.70 20 ILE D C 1
ATOM 9623 O O . ILE B 2 20 ? 135.467 117.122 134.910 1.00 35.70 20 ILE D O 1
ATOM 9628 N N . LEU B 2 21 ? 137.037 115.641 135.541 1.00 36.22 21 LEU D N 1
ATOM 9629 C CA . LEU B 2 21 ? 136.621 115.679 136.938 1.00 36.22 21 LEU D CA 1
ATOM 9630 C C . LEU B 2 21 ? 136.835 117.057 137.549 1.00 36.22 21 LEU D C 1
ATOM 9631 O O . LEU B 2 21 ? 135.979 117.555 138.286 1.00 36.22 21 LEU D O 1
ATOM 9636 N N . PHE B 2 22 ? 137.976 117.687 137.263 1.00 34.92 22 PHE D N 1
ATOM 9637 C CA . PHE B 2 22 ? 138.277 118.976 137.875 1.00 34.92 22 PHE D CA 1
ATOM 9638 C C . PHE B 2 22 ? 137.466 120.109 137.260 1.00 34.92 22 PHE D C 1
ATOM 9639 O O . PHE B 2 22 ? 136.970 120.978 137.984 1.00 34.92 22 PHE D O 1
ATOM 9647 N N . TYR B 2 23 ? 137.333 120.132 135.932 1.00 34.85 23 TYR D N 1
ATOM 9648 C CA . TYR B 2 23 ? 136.674 121.263 135.291 1.00 34.85 23 TYR D CA 1
ATOM 9649 C C . TYR B 2 23 ? 135.173 121.265 135.531 1.00 34.85 23 TYR D C 1
ATOM 9650 O O . TYR B 2 23 ? 134.550 122.331 135.473 1.00 34.85 23 TYR D O 1
ATOM 9659 N N . ARG B 2 24 ? 134.581 120.108 135.796 1.00 40.06 24 ARG D N 1
ATOM 9660 C CA . ARG B 2 24 ? 133.247 120.038 136.364 1.00 40.06 24 ARG D CA 1
ATOM 9661 C C . ARG B 2 24 ? 133.387 119.904 137.879 1.00 40.06 24 ARG D C 1
ATOM 9662 O O . ARG B 2 24 ? 134.492 119.857 138.421 1.00 40.06 24 ARG D O 1
ATOM 9670 N N . ASN B 2 25 ? 132.262 119.851 138.580 1.00 42.55 25 ASN D N 1
ATOM 9671 C CA . ASN B 2 25 ? 132.274 119.794 140.037 1.00 42.55 25 ASN D CA 1
ATOM 9672 C C . ASN B 2 25 ? 131.827 118.434 140.561 1.00 42.55 25 ASN D C 1
ATOM 9673 O O . ASN B 2 25 ? 131.075 118.344 141.532 1.00 42.55 25 ASN D O 1
ATOM 9678 N N . VAL B 2 26 ? 132.271 117.357 139.911 1.00 42.14 26 VAL D N 1
ATOM 9679 C CA . VAL B 2 26 ? 132.067 116.036 140.494 1.00 42.14 26 VAL D CA 1
ATOM 9680 C C . VAL B 2 26 ? 132.882 115.900 141.771 1.00 42.14 26 VAL D C 1
ATOM 9681 O O . VAL B 2 26 ? 132.448 115.248 142.728 1.00 42.14 26 VAL D O 1
ATOM 9685 N N . TYR B 2 27 ? 134.068 116.504 141.810 1.00 41.66 27 TYR D N 1
ATOM 9686 C CA . TYR B 2 27 ? 134.868 116.614 143.016 1.00 41.66 27 TYR D CA 1
ATOM 9687 C C . TYR B 2 27 ? 135.352 118.050 143.157 1.00 41.66 27 TYR D C 1
ATOM 9688 O O . TYR B 2 27 ? 135.649 118.706 142.151 1.00 41.66 27 TYR D O 1
ATOM 9697 N N . PRO B 2 28 ? 135.443 118.567 144.378 1.00 39.49 28 PRO D N 1
ATOM 9698 C CA . PRO B 2 28 ? 135.701 119.995 144.559 1.00 39.49 28 PRO D CA 1
ATOM 9699 C C . PRO B 2 28 ? 137.138 120.343 144.225 1.00 39.49 28 PRO D C 1
ATOM 9700 O O . PRO B 2 28 ? 138.033 119.489 144.316 1.00 39.49 28 PRO D O 1
ATOM 9704 N N . PRO B 2 29 ? 137.402 121.589 143.835 1.00 38.06 29 PRO D N 1
ATOM 9705 C CA . PRO B 2 29 ? 138.784 122.070 143.801 1.00 38.06 29 PRO D CA 1
ATOM 9706 C C . PRO B 2 29 ? 139.373 122.062 145.203 1.00 38.06 29 PRO D C 1
ATOM 9707 O O . PRO B 2 29 ? 138.673 121.885 146.202 1.00 38.06 29 PRO D O 1
ATOM 9711 N N . GLN B 2 30 ? 140.690 122.254 145.264 1.00 40.84 30 GLN D N 1
ATOM 9712 C CA . GLN B 2 30 ? 141.531 122.086 146.447 1.00 40.84 30 GLN D CA 1
ATOM 9713 C C . GLN B 2 30 ? 141.738 120.616 146.783 1.00 40.84 30 GLN D C 1
ATOM 9714 O O . GLN B 2 30 ? 142.530 120.304 147.678 1.00 40.84 30 GLN D O 1
ATOM 9717 N N . SER B 2 31 ? 141.057 119.703 146.093 1.00 37.87 31 SER D N 1
ATOM 9718 C CA . SER B 2 31 ? 141.339 118.280 146.170 1.00 37.87 31 SER D CA 1
ATOM 9719 C C . SER B 2 31 ? 142.209 117.806 145.016 1.00 37.87 31 SER D C 1
ATOM 9720 O O . SER B 2 31 ? 142.503 116.609 144.927 1.00 37.87 31 SER D O 1
ATOM 9722 N N . PHE B 2 32 ? 142.620 118.709 144.131 1.00 37.29 32 PHE D N 1
ATOM 9723 C CA . PHE B 2 32 ? 143.473 118.406 142.994 1.00 37.29 32 PHE D CA 1
ATOM 9724 C C . PHE B 2 32 ? 144.833 119.071 143.166 1.00 37.29 32 PHE D C 1
ATOM 9725 O O . PHE B 2 32 ? 145.015 119.977 143.983 1.00 37.29 32 PHE D O 1
ATOM 9733 N N . ASP B 2 33 ? 145.795 118.608 142.372 1.00 38.60 33 ASP D N 1
ATOM 9734 C CA . ASP B 2 33 ? 147.156 119.144 142.356 1.00 38.60 33 ASP D CA 1
ATOM 9735 C C . ASP B 2 33 ? 147.417 119.699 140.960 1.00 38.60 33 ASP D C 1
ATOM 9736 O O . ASP B 2 33 ? 147.935 118.999 140.087 1.00 38.60 33 ASP D O 1
ATOM 9741 N N . TYR B 2 34 ? 147.064 120.964 140.754 1.00 38.78 34 TYR D N 1
ATOM 9742 C CA . TYR B 2 34 ? 147.169 121.597 139.447 1.00 38.78 34 TYR D CA 1
ATOM 9743 C C . TYR B 2 34 ? 148.463 122.375 139.256 1.00 38.78 34 TYR D C 1
ATOM 9744 O O . TYR B 2 34 ? 148.645 122.993 138.203 1.00 38.78 34 TYR D O 1
ATOM 9753 N N . THR B 2 35 ? 149.362 122.363 140.236 1.00 36.65 35 THR D N 1
ATOM 9754 C CA . THR B 2 35 ? 150.547 123.209 140.201 1.00 36.65 35 THR D CA 1
ATOM 9755 C C . THR B 2 35 ? 151.817 122.459 139.823 1.00 36.65 35 THR D C 1
ATOM 9756 O O . THR B 2 35 ? 152.673 123.024 139.134 1.00 36.65 35 THR D O 1
ATOM 9760 N N . THR B 2 36 ? 151.945 121.193 140.208 1.00 36.25 36 THR D N 1
ATOM 9761 C CA . THR B 2 36 ? 153.201 120.461 140.090 1.00 36.25 36 THR D CA 1
ATOM 9762 C C . THR B 2 36 ? 153.128 119.320 139.080 1.00 36.25 36 THR D C 1
ATOM 9763 O O . THR B 2 36 ? 153.678 118.243 139.310 1.00 36.25 36 THR D O 1
ATOM 9765 N N . TYR B 2 37 ? 152.466 119.536 137.945 1.00 34.76 37 TYR D N 1
ATOM 9766 C CA . TYR B 2 37 ? 152.380 118.499 136.926 1.00 34.76 37 TYR D CA 1
ATOM 9767 C C . TYR B 2 37 ? 152.181 119.125 135.553 1.00 34.76 37 TYR D C 1
ATOM 9768 O O . TYR B 2 37 ? 151.629 120.221 135.425 1.00 34.76 37 TYR D O 1
ATOM 9777 N N . GLN B 2 38 ? 152.641 118.408 134.529 1.00 34.85 38 GLN D N 1
ATOM 9778 C CA . GLN B 2 38 ? 152.429 118.763 133.132 1.00 34.85 38 GLN D CA 1
ATOM 9779 C C . GLN B 2 38 ? 152.014 117.513 132.369 1.00 34.85 38 GLN D C 1
ATOM 9780 O O . GLN B 2 38 ? 152.544 116.425 132.610 1.00 34.85 38 GLN D O 1
ATOM 9786 N N . SER B 2 39 ? 151.055 117.666 131.455 1.00 36.18 39 SER D N 1
ATOM 9787 C CA . SER B 2 39 ? 150.470 116.497 130.797 1.00 36.18 39 SER D CA 1
ATOM 9788 C C . SER B 2 39 ? 151.296 116.032 129.599 1.00 36.18 39 SER D C 1
ATOM 9789 O O . SER B 2 39 ? 151.864 114.936 129.610 1.00 36.18 39 SER D O 1
ATOM 9792 N N . PHE B 2 40 ? 151.377 116.858 128.561 1.00 35.08 40 PHE D N 1
ATOM 9793 C CA . PHE B 2 40 ? 151.999 116.473 127.295 1.00 35.08 40 PHE D CA 1
ATOM 9794 C C . PHE B 2 40 ? 152.876 117.606 126.778 1.00 35.08 40 PHE D C 1
ATOM 9795 O O . PHE B 2 40 ? 152.818 117.980 125.606 1.00 35.08 40 PHE D O 1
ATOM 9803 N N . ASN B 2 41 ? 153.690 118.175 127.666 1.00 33.79 41 ASN D N 1
ATOM 9804 C CA . ASN B 2 41 ? 154.529 119.338 127.377 1.00 33.79 41 ASN D CA 1
ATOM 9805 C C . ASN B 2 41 ? 153.698 120.572 127.047 1.00 33.79 41 ASN D C 1
ATOM 9806 O O . ASN B 2 41 ? 154.209 121.527 126.457 1.00 33.79 41 ASN D O 1
ATOM 9811 N N . LEU B 2 42 ? 152.423 120.566 127.415 1.00 32.53 42 LEU D N 1
ATOM 9812 C CA . LEU B 2 42 ? 151.534 121.675 127.118 1.00 32.53 42 LEU D CA 1
ATOM 9813 C C . LEU B 2 42 ? 151.750 122.822 128.103 1.00 32.53 42 LEU D C 1
ATOM 9814 O O . LEU B 2 42 ? 152.087 122.596 129.267 1.00 32.53 42 LEU D O 1
ATOM 9819 N N . PRO B 2 43 ? 151.561 124.066 127.655 1.00 31.41 43 PRO D N 1
ATOM 9820 C CA . PRO B 2 43 ? 151.763 125.207 128.560 1.00 31.41 43 PRO D CA 1
ATOM 9821 C C . PRO B 2 43 ? 150.689 125.345 129.625 1.00 31.41 43 PRO D C 1
ATOM 9822 O O . PRO B 2 43 ? 150.871 126.134 130.560 1.00 31.41 43 PRO D O 1
ATOM 9826 N N . GLN B 2 44 ? 149.580 124.620 129.513 1.00 33.20 44 GLN D N 1
ATOM 9827 C CA . GLN B 2 44 ? 148.473 124.769 130.442 1.00 33.20 44 GLN D CA 1
ATOM 9828 C C . GLN B 2 44 ? 148.697 123.941 131.704 1.00 33.20 44 GLN D C 1
ATOM 9829 O O . GLN B 2 44 ? 149.445 122.960 131.715 1.00 33.20 44 GLN D O 1
ATOM 9835 N N . PHE B 2 45 ? 148.032 124.355 132.779 1.00 34.75 45 PHE D N 1
ATOM 9836 C CA . PHE B 2 45 ? 148.025 123.573 134.006 1.00 34.75 45 PHE D CA 1
ATOM 9837 C C . PHE B 2 45 ? 147.136 122.347 133.842 1.00 34.75 45 PHE D C 1
ATOM 9838 O O . PHE B 2 45 ? 146.055 122.420 133.252 1.00 34.75 45 PHE D O 1
ATOM 9846 N N . VAL B 2 46 ? 147.593 121.216 134.367 1.00 33.82 46 VAL D N 1
ATOM 9847 C CA . VAL B 2 46 ? 146.822 119.980 134.388 1.00 33.82 46 VAL D CA 1
ATOM 9848 C C . VAL B 2 46 ? 146.592 119.599 135.843 1.00 33.82 46 VAL D C 1
ATOM 9849 O O . VAL B 2 46 ? 147.544 119.578 136.625 1.00 33.82 46 VAL D O 1
ATOM 9853 N N . PRO B 2 47 ? 145.354 119.340 136.260 1.00 34.73 47 PRO D N 1
ATOM 9854 C CA . PRO B 2 47 ? 145.099 118.943 137.647 1.00 34.73 47 PRO D CA 1
ATOM 9855 C C . PRO B 2 47 ? 145.083 117.434 137.828 1.00 34.73 47 PRO D C 1
ATOM 9856 O O . PRO B 2 47 ? 144.562 116.683 137.002 1.00 34.73 47 PRO D O 1
ATOM 9860 N N . ILE B 2 48 ? 145.671 116.991 138.935 1.00 36.02 48 ILE D N 1
ATOM 9861 C CA . ILE B 2 48 ? 145.694 115.584 139.316 1.00 36.02 48 ILE D CA 1
ATOM 9862 C C . ILE B 2 48 ? 145.212 115.480 140.755 1.00 36.02 48 ILE D C 1
ATOM 9863 O O . ILE B 2 48 ? 145.655 116.246 141.617 1.00 36.02 48 ILE D O 1
ATOM 9867 N N . ASN B 2 49 ? 144.298 114.544 141.008 1.00 37.45 49 ASN D N 1
ATOM 9868 C CA . ASN B 2 49 ? 143.707 114.410 142.333 1.00 37.45 49 ASN D CA 1
ATOM 9869 C C . ASN B 2 49 ? 144.760 114.027 143.365 1.00 37.45 49 ASN D C 1
ATOM 9870 O O . ASN B 2 49 ? 145.674 113.246 143.087 1.00 37.45 49 ASN D O 1
ATOM 9875 N N . ARG B 2 50 ? 144.625 114.584 144.569 1.00 40.08 50 ARG D N 1
ATOM 9876 C CA . ARG B 2 50 ? 145.570 114.321 145.646 1.00 40.08 50 ARG D CA 1
ATOM 9877 C C . ARG B 2 50 ? 145.231 113.077 146.453 1.00 40.08 50 ARG D C 1
ATOM 9878 O O . ARG B 2 50 ? 146.047 112.657 147.280 1.00 40.08 50 ARG D O 1
ATOM 9884 N N . HIS B 2 51 ? 144.065 112.476 146.237 1.00 42.19 51 HIS D N 1
ATOM 9885 C CA . HIS B 2 51 ? 143.664 111.307 147.005 1.00 42.19 51 HIS D CA 1
ATOM 9886 C C . HIS B 2 51 ? 144.173 110.044 146.327 1.00 42.19 51 HIS D C 1
ATOM 9887 O O . HIS B 2 51 ? 143.769 109.760 145.192 1.00 42.19 51 HIS D O 1
ATOM 9894 N N . PRO B 2 52 ? 145.052 109.271 146.969 1.00 41.59 52 PRO D N 1
ATOM 9895 C CA . PRO B 2 52 ? 145.593 108.069 146.315 1.00 41.59 52 PRO D CA 1
ATOM 9896 C C . PRO B 2 52 ? 144.542 107.034 145.955 1.00 41.59 52 PRO D C 1
ATOM 9897 O O . PRO B 2 52 ? 144.721 106.307 144.972 1.00 41.59 52 PRO D O 1
ATOM 9901 N N . ALA B 2 53 ? 143.457 106.932 146.725 1.00 42.16 53 ALA D N 1
ATOM 9902 C CA . ALA B 2 53 ? 142.438 105.929 146.427 1.00 42.16 53 ALA D CA 1
ATOM 9903 C C . ALA B 2 53 ? 141.710 106.241 145.124 1.00 42.16 53 ALA D C 1
ATOM 9904 O O . ALA B 2 53 ? 141.490 105.345 144.301 1.00 42.16 53 ALA D O 1
ATOM 9906 N N . LEU B 2 54 ? 141.326 107.503 144.919 1.00 39.67 54 LEU D N 1
ATOM 9907 C CA . LEU B 2 54 ? 140.672 107.878 143.668 1.00 39.67 54 LEU D CA 1
ATOM 9908 C C . LEU B 2 54 ? 141.616 107.720 142.484 1.00 39.67 54 LEU D C 1
ATOM 9909 O O . LEU B 2 54 ? 141.201 107.281 141.404 1.00 39.67 54 LEU D O 1
ATOM 9914 N N . ILE B 2 55 ? 142.889 108.075 142.667 1.00 39.26 55 ILE D N 1
ATOM 9915 C CA . ILE B 2 55 ? 143.876 107.899 141.606 1.00 39.26 55 ILE D CA 1
ATOM 9916 C C . ILE B 2 55 ? 144.012 106.425 141.248 1.00 39.26 55 ILE D C 1
ATOM 9917 O O . ILE B 2 55 ? 144.061 106.060 140.068 1.00 39.26 55 ILE D O 1
ATOM 9922 N N . ASP B 2 56 ? 144.074 105.556 142.260 1.00 40.73 56 ASP D N 1
ATOM 9923 C CA . ASP B 2 56 ? 144.181 104.123 142.007 1.00 40.73 56 ASP D CA 1
ATOM 9924 C C . ASP B 2 56 ? 142.938 103.591 141.306 1.00 40.73 56 ASP D C 1
ATOM 9925 O O . ASP B 2 56 ? 143.036 102.737 140.418 1.00 40.73 56 ASP D O 1
ATOM 9928 N N . TYR B 2 57 ? 141.759 104.078 141.698 1.00 40.10 57 TYR D N 1
ATOM 9929 C CA . TYR B 2 57 ? 140.527 103.662 141.036 1.00 40.10 57 TYR D CA 1
ATOM 9930 C C . TYR B 2 57 ? 140.527 104.071 139.567 1.00 40.10 57 TYR D C 1
ATOM 9931 O O . TYR B 2 57 ? 140.159 103.277 138.691 1.00 40.10 57 TYR D O 1
ATOM 9940 N N . ILE B 2 58 ? 140.960 105.300 139.280 1.00 37.21 58 ILE D N 1
ATOM 9941 C CA . ILE B 2 58 ? 141.015 105.775 137.900 1.00 37.21 58 ILE D CA 1
ATOM 9942 C C . ILE B 2 58 ? 142.018 104.960 137.091 1.00 37.21 58 ILE D C 1
ATOM 9943 O O . ILE B 2 58 ? 141.753 104.582 135.943 1.00 37.21 58 ILE D O 1
ATOM 9948 N N . GLU B 2 59 ? 143.186 104.678 137.674 1.00 40.27 59 GLU D N 1
ATOM 9949 C CA . GLU B 2 59 ? 144.198 103.898 136.967 1.00 40.27 59 GLU D CA 1
ATOM 9950 C C . GLU B 2 59 ? 143.719 102.477 136.696 1.00 40.27 59 GLU D C 1
ATOM 9951 O O . GLU B 2 59 ? 143.971 101.925 135.618 1.00 40.27 59 GLU D O 1
ATOM 9957 N N . GLU B 2 60 ? 143.034 101.864 137.665 1.00 40.59 60 GLU D N 1
ATOM 9958 C CA . GLU B 2 60 ? 142.487 100.530 137.445 1.00 40.59 60 GLU D CA 1
ATOM 9959 C C . GLU B 2 60 ? 141.426 100.544 136.355 1.00 40.59 60 GLU D C 1
ATOM 9960 O O . GLU B 2 60 ? 141.368 99.628 135.528 1.00 40.59 60 GLU D O 1
ATOM 9964 N N . LEU B 2 61 ? 140.578 101.576 136.336 1.00 40.53 61 LEU D N 1
ATOM 9965 C CA . LEU B 2 61 ? 139.587 101.694 135.271 1.00 40.53 61 LEU D CA 1
ATOM 9966 C C . LEU B 2 61 ? 140.257 101.824 133.909 1.00 40.53 61 LEU D C 1
ATOM 9967 O O . LEU B 2 61 ? 139.830 101.193 132.934 1.00 40.53 61 LEU D O 1
ATOM 9972 N N . ILE B 2 62 ? 141.317 102.632 133.825 1.00 39.87 62 ILE D N 1
ATOM 9973 C CA . ILE B 2 62 ? 142.028 102.811 132.560 1.00 39.87 62 ILE D CA 1
ATOM 9974 C C . ILE B 2 62 ? 142.651 101.498 132.104 1.00 39.87 62 ILE D C 1
ATOM 9975 O O . ILE B 2 62 ? 142.571 101.135 130.925 1.00 39.87 62 ILE D O 1
ATOM 9980 N N . LEU B 2 63 ? 143.291 100.774 133.024 1.00 43.78 63 LEU D N 1
ATOM 9981 C CA . LEU B 2 63 ? 143.913 99.503 132.665 1.00 43.78 63 LEU D CA 1
ATOM 9982 C C . LEU B 2 63 ? 142.869 98.485 132.220 1.00 43.78 63 LEU D C 1
ATOM 9983 O O . LEU B 2 63 ? 143.092 97.726 131.270 1.00 43.78 63 LEU D O 1
ATOM 9986 N N . ASP B 2 64 ? 141.722 98.449 132.902 1.00 45.84 64 ASP D N 1
ATOM 9987 C CA . ASP B 2 64 ? 140.656 97.535 132.503 1.00 45.84 64 ASP D CA 1
ATOM 9988 C C . ASP B 2 64 ? 140.122 97.878 131.118 1.00 45.84 64 ASP D C 1
ATOM 9989 O O . ASP B 2 64 ? 139.860 96.982 130.307 1.00 45.84 64 ASP D O 1
ATOM 9994 N N . VAL B 2 65 ? 139.949 99.170 130.829 1.00 47.00 65 VAL D N 1
ATOM 9995 C CA . VAL B 2 65 ? 139.473 99.576 129.509 1.00 47.00 65 VAL D CA 1
ATOM 9996 C C . VAL B 2 65 ? 140.487 99.200 128.437 1.00 47.00 65 VAL D C 1
ATOM 9997 O O . VAL B 2 65 ? 140.127 98.675 127.376 1.00 47.00 65 VAL D O 1
ATOM 10001 N N . LEU B 2 66 ? 141.771 99.453 128.697 1.00 47.97 66 LEU D N 1
ATOM 10002 C CA . LEU B 2 66 ? 142.802 99.145 127.712 1.00 47.97 66 LEU D CA 1
ATOM 10003 C C . LEU B 2 66 ? 142.977 97.644 127.523 1.00 47.97 66 LEU D C 1
ATOM 10004 O O . LEU B 2 66 ? 143.426 97.205 126.459 1.00 47.97 66 LEU D O 1
ATOM 10009 N N . SER B 2 67 ? 142.640 96.845 128.539 1.00 52.33 67 SER D N 1
ATOM 10010 C CA . SER B 2 67 ? 142.768 95.396 128.416 1.00 52.33 67 SER D CA 1
ATOM 10011 C C . SER B 2 67 ? 141.816 94.840 127.364 1.00 52.33 67 SER D C 1
ATOM 10012 O O . SER B 2 67 ? 142.185 93.943 126.597 1.00 52.33 67 SER D O 1
ATOM 10014 N N . LYS B 2 68 ? 140.590 95.354 127.315 1.00 52.57 68 LYS D N 1
ATOM 10015 C CA . LYS B 2 68 ? 139.572 94.908 126.369 1.00 52.57 68 LYS D CA 1
ATOM 10016 C C . LYS B 2 68 ? 139.346 95.938 125.267 1.00 52.57 68 LYS D C 1
ATOM 10017 O O . LYS B 2 68 ? 138.221 96.149 124.813 1.00 52.57 68 LYS D O 1
ATOM 10020 N N . LEU B 2 69 ? 140.422 96.597 124.831 1.00 55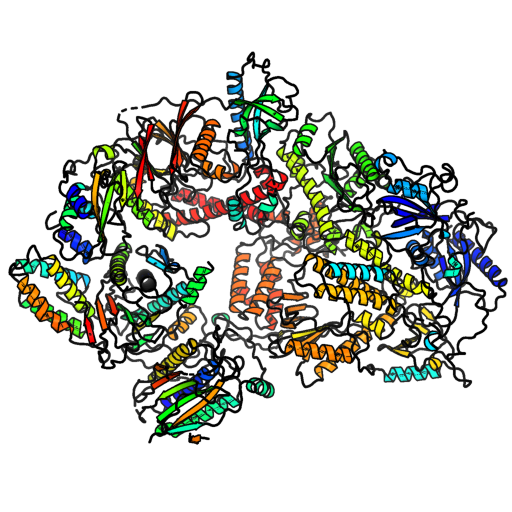.11 69 LEU D N 1
ATOM 10021 C CA . LEU B 2 69 ? 140.295 97.627 123.805 1.00 55.11 69 LEU D CA 1
ATOM 10022 C C . LEU B 2 69 ? 139.879 97.031 122.466 1.00 55.11 69 LEU D C 1
ATOM 10023 O O . LEU B 2 69 ? 139.142 97.665 121.702 1.00 55.11 69 LEU D O 1
ATOM 10028 N N . THR B 2 70 ? 140.341 95.815 122.162 1.00 60.23 70 THR D N 1
ATOM 10029 C CA . THR B 2 70 ? 139.991 95.178 120.898 1.00 60.23 70 THR D CA 1
ATOM 10030 C C . THR B 2 70 ? 138.502 94.875 120.794 1.00 60.23 70 THR D C 1
ATOM 10031 O O . THR B 2 70 ? 137.988 94.726 119.681 1.00 60.23 70 THR D O 1
ATOM 10035 N N . HIS B 2 71 ? 137.801 94.776 121.924 1.00 58.18 71 HIS D N 1
ATOM 10036 C CA . HIS B 2 71 ? 136.367 94.524 121.921 1.00 58.18 71 HIS D CA 1
ATOM 10037 C C . HIS B 2 71 ? 135.538 95.763 122.224 1.00 58.18 71 HIS D C 1
ATOM 10038 O O . HIS B 2 71 ? 134.357 95.800 121.862 1.00 58.18 71 HIS D O 1
ATOM 10040 N N . VAL B 2 72 ? 136.115 96.765 122.878 1.00 55.69 72 VAL D N 1
ATOM 10041 C CA . VAL B 2 72 ? 135.385 97.983 123.211 1.00 55.69 72 VAL D CA 1
ATOM 10042 C C . VAL B 2 72 ? 135.346 98.890 121.989 1.00 55.69 72 VAL D C 1
ATOM 10043 O O . VAL B 2 72 ? 136.384 99.194 121.391 1.00 55.69 72 VAL D O 1
ATOM 10045 N N . TYR B 2 73 ? 134.144 99.326 121.616 1.00 54.42 73 TYR D N 1
ATOM 10046 C CA . TYR B 2 73 ? 133.964 100.221 120.481 1.00 54.42 73 TYR D CA 1
ATOM 10047 C C . TYR B 2 73 ? 133.924 101.689 120.875 1.00 54.42 73 TYR D C 1
ATOM 10048 O O . TYR B 2 73 ? 134.293 102.545 120.066 1.00 54.42 73 TYR D O 1
ATOM 10050 N N . ARG B 2 74 ? 133.481 102.001 122.090 1.00 51.15 74 ARG D N 1
ATOM 10051 C CA . ARG B 2 74 ? 133.374 103.377 122.546 1.00 51.15 74 ARG D CA 1
ATOM 10052 C C . ARG B 2 74 ? 133.694 103.446 124.032 1.00 51.15 74 ARG D C 1
ATOM 10053 O O . ARG B 2 74 ? 133.534 102.466 124.763 1.00 51.15 74 ARG D O 1
ATOM 10061 N N . PHE B 2 75 ? 134.155 104.616 124.467 1.00 44.68 75 PHE D N 1
ATOM 10062 C CA . PHE B 2 75 ? 134.397 104.890 125.877 1.00 44.68 75 PHE D CA 1
ATOM 10063 C C . PHE B 2 75 ? 133.994 106.327 126.158 1.00 44.68 75 PHE D C 1
ATOM 10064 O O . PHE B 2 75 ? 134.438 107.242 125.460 1.00 44.68 75 PHE D O 1
ATOM 10072 N N . SER B 2 76 ? 133.162 106.525 127.176 1.00 44.95 76 SER D N 1
ATOM 10073 C CA . SER B 2 76 ? 132.649 107.848 127.490 1.00 44.95 76 SER D CA 1
ATOM 10074 C C . SER B 2 76 ? 132.605 108.045 128.996 1.00 44.95 76 SER D C 1
ATOM 10075 O O . SER B 2 76 ? 132.452 107.090 129.761 1.00 44.95 76 SER D O 1
ATOM 10078 N N . ILE B 2 77 ? 132.744 109.299 129.411 1.00 42.95 77 ILE D N 1
ATOM 10079 C CA . ILE B 2 77 ? 132.580 109.703 130.801 1.00 42.95 77 ILE D CA 1
ATOM 10080 C C . ILE B 2 77 ? 131.273 110.475 130.876 1.00 42.95 77 ILE D C 1
ATOM 10081 O O . ILE B 2 77 ? 131.152 111.568 130.309 1.00 42.95 77 ILE D O 1
ATOM 10086 N N . CYS B 2 78 ? 130.291 109.913 131.572 1.00 49.51 78 CYS D N 1
ATOM 10087 C CA . CYS B 2 78 ? 128.942 110.458 131.605 1.00 49.51 78 CYS D CA 1
ATOM 10088 C C . CYS B 2 78 ? 128.746 111.292 132.862 1.00 49.51 78 CYS D C 1
ATOM 10089 O O . CYS B 2 78 ? 129.034 110.831 133.971 1.00 49.51 78 CYS D O 1
ATOM 10092 N N . ILE B 2 79 ? 128.259 112.514 132.683 1.00 49.48 79 ILE D N 1
ATOM 10093 C CA . ILE B 2 79 ? 127.926 113.395 133.796 1.00 49.48 79 ILE D CA 1
ATOM 10094 C C . ILE B 2 79 ? 126.451 113.197 134.119 1.00 49.48 79 ILE D C 1
ATOM 10095 O O . ILE B 2 79 ? 125.587 113.400 133.259 1.00 49.48 79 ILE D O 1
ATOM 10100 N N . ILE B 2 80 ? 126.160 112.799 135.354 1.00 50.56 80 ILE D N 1
ATOM 10101 C CA . ILE B 2 80 ? 124.808 112.446 135.772 1.00 50.56 80 ILE D CA 1
ATOM 10102 C C . ILE B 2 80 ? 124.365 113.390 136.879 1.00 50.56 80 ILE D C 1
ATOM 10103 O O . ILE B 2 80 ? 125.097 113.607 137.852 1.00 50.56 80 ILE D O 1
ATOM 10108 N N . ASN B 2 81 ? 123.169 113.950 136.723 1.00 54.92 81 ASN D N 1
ATOM 10109 C CA . ASN B 2 81 ? 122.599 114.825 137.737 1.00 54.92 81 ASN D CA 1
ATOM 10110 C C . ASN B 2 81 ? 122.110 114.007 138.925 1.00 54.92 81 ASN D C 1
ATOM 10111 O O . ASN B 2 81 ? 121.409 113.004 138.755 1.00 54.92 81 ASN D O 1
ATOM 10116 N N . LYS B 2 82 ? 122.478 114.433 140.129 1.00 53.43 82 LYS D N 1
ATOM 10117 C CA . LYS B 2 82 ? 121.898 113.847 141.326 1.00 53.43 82 LYS D CA 1
ATOM 10118 C C . LYS B 2 82 ? 120.430 114.238 141.437 1.00 53.43 82 LYS D C 1
ATOM 10119 O O . LYS B 2 82 ? 120.001 115.268 140.913 1.00 53.43 82 LYS D O 1
ATOM 10124 N N . LYS B 2 83 ? 119.655 113.382 142.105 1.00 56.01 83 LYS D N 1
ATOM 10125 C CA . LYS B 2 83 ? 118.214 113.494 142.326 1.00 56.01 83 LYS D CA 1
ATOM 10126 C C . LYS B 2 83 ? 117.408 113.349 141.039 1.00 56.01 83 LYS D C 1
ATOM 10127 O O . LYS B 2 83 ? 116.171 113.333 141.096 1.00 56.01 83 LYS D O 1
ATOM 10132 N N . ASN B 2 84 ? 118.060 113.199 139.889 1.00 57.21 84 ASN D N 1
ATOM 10133 C CA . ASN B 2 84 ? 117.384 112.994 138.616 1.00 57.21 84 ASN D CA 1
ATOM 10134 C C . ASN B 2 84 ? 117.858 111.759 137.869 1.00 57.21 84 ASN D C 1
ATOM 10135 O O . ASN B 2 84 ? 117.072 111.177 137.118 1.00 57.21 84 ASN D O 1
ATOM 10140 N N . ASP B 2 85 ? 119.114 111.349 138.056 1.00 55.42 85 ASP D N 1
ATOM 10141 C CA . ASP B 2 85 ? 119.695 110.202 137.354 1.00 55.42 85 ASP D CA 1
ATOM 10142 C C . ASP B 2 85 ? 119.612 110.379 135.840 1.00 55.42 85 ASP D C 1
ATOM 10143 O O . ASP B 2 85 ? 119.390 109.422 135.095 1.00 55.42 85 ASP D O 1
ATOM 10145 N N . LEU B 2 86 ? 119.796 111.613 135.381 1.00 56.20 86 LEU D N 1
ATOM 10146 C CA . LEU B 2 86 ? 119.794 111.939 133.963 1.00 56.20 86 LEU D CA 1
ATOM 10147 C C . LEU B 2 86 ? 121.187 112.377 133.534 1.00 56.20 86 LEU D C 1
ATOM 10148 O O . LEU B 2 86 ? 121.865 113.117 134.254 1.00 56.20 86 LEU D O 1
ATOM 10153 N N . CYS B 2 87 ? 121.607 111.921 132.357 1.00 55.61 87 CYS D N 1
ATOM 10154 C CA . CYS B 2 87 ? 122.937 112.226 131.835 1.00 55.61 87 CYS D CA 1
ATOM 10155 C C . CYS B 2 87 ? 122.914 113.627 131.240 1.00 55.61 87 CYS D C 1
ATOM 10156 O O . CYS B 2 87 ? 122.476 113.828 130.105 1.00 55.61 87 CYS D O 1
ATOM 10159 N N . ILE B 2 88 ? 123.381 114.608 132.014 1.00 53.66 88 ILE D N 1
ATOM 10160 C CA . ILE B 2 88 ? 123.393 115.989 131.541 1.00 53.66 88 ILE D CA 1
ATOM 10161 C C . ILE B 2 88 ? 124.423 116.170 130.432 1.00 53.66 88 ILE D C 1
ATOM 10162 O O . ILE B 2 88 ? 124.137 116.768 129.388 1.00 53.66 88 ILE D O 1
ATOM 10166 N N . GLU B 2 89 ? 125.634 115.657 130.639 1.00 49.15 89 GLU D N 1
ATOM 10167 C CA . GLU B 2 89 ? 126.726 115.812 129.691 1.00 49.15 89 GLU D CA 1
ATOM 10168 C C . GLU B 2 89 ? 127.392 114.467 129.446 1.00 49.15 89 GLU D C 1
ATOM 10169 O O . GLU B 2 89 ? 127.306 113.549 130.264 1.00 49.15 89 GLU D O 1
ATOM 10173 N N . LYS B 2 90 ? 128.062 114.365 128.302 1.00 46.66 90 LYS D N 1
ATOM 10174 C CA . LYS B 2 90 ? 128.791 113.160 127.939 1.00 46.66 90 LYS D CA 1
ATOM 10175 C C . LYS B 2 90 ? 130.029 113.559 127.153 1.00 46.66 90 LYS D C 1
ATOM 10176 O O . LYS B 2 90 ? 129.995 114.518 126.379 1.00 46.66 90 LYS D O 1
ATOM 10182 N N . TYR B 2 91 ? 131.119 112.824 127.361 1.00 41.80 91 TYR D N 1
ATOM 10183 C CA . TYR B 2 91 ? 132.384 113.059 126.665 1.00 41.80 91 TYR D CA 1
ATOM 10184 C C . TYR B 2 91 ? 132.847 111.723 126.094 1.00 41.80 91 TYR D C 1
ATOM 10185 O O . TYR B 2 91 ? 133.485 110.931 126.792 1.00 41.80 91 TYR D O 1
ATOM 10194 N N . VAL B 2 92 ? 132.537 111.486 124.830 1.00 43.83 92 VAL D N 1
ATOM 10195 C CA . VAL B 2 92 ? 132.738 110.186 124.204 1.00 43.83 92 VAL D CA 1
ATOM 10196 C C . VAL B 2 92 ? 134.079 110.158 123.487 1.00 43.83 92 VAL D C 1
ATOM 10197 O O . VAL B 2 92 ? 134.542 111.160 122.935 1.00 43.83 92 VAL D O 1
ATOM 10201 N N . LEU B 2 93 ? 134.712 108.988 123.506 1.00 43.59 93 LEU D N 1
ATOM 10202 C CA . LEU B 2 93 ? 135.956 108.720 122.790 1.00 43.59 93 LEU D CA 1
ATOM 10203 C C . LEU B 2 93 ? 135.687 107.556 121.842 1.00 43.59 93 LEU D C 1
ATOM 10204 O O . LEU B 2 93 ? 135.855 106.393 122.213 1.00 43.59 93 LEU D O 1
ATOM 10209 N N . ASP B 2 94 ? 135.257 107.869 120.623 1.00 46.82 94 ASP D N 1
ATOM 10210 C CA . ASP B 2 94 ? 134.986 106.827 119.643 1.00 46.82 94 ASP D CA 1
ATOM 10211 C C . ASP B 2 94 ? 136.284 106.162 119.204 1.00 46.82 94 ASP D C 1
ATOM 10212 O O . ASP B 2 94 ? 137.303 106.826 119.000 1.00 46.82 94 ASP D O 1
ATOM 10214 N N . PHE B 2 95 ? 136.245 104.839 119.062 1.00 51.42 95 PHE D N 1
ATOM 10215 C CA . PHE B 2 95 ? 137.420 104.057 118.698 1.00 51.42 95 PHE D CA 1
ATOM 10216 C C . PHE B 2 95 ? 137.178 103.377 117.359 1.00 51.42 95 PHE D C 1
ATOM 10217 O O . PHE B 2 95 ? 136.210 102.624 117.204 1.00 51.42 95 PHE D O 1
ATOM 10225 N N . SER B 2 96 ? 138.062 103.645 116.395 1.00 57.06 96 SER D N 1
ATOM 10226 C CA . SER B 2 96 ? 138.039 102.991 115.092 1.00 57.06 96 SER D CA 1
ATOM 10227 C C . SER B 2 96 ? 139.425 102.489 114.706 1.00 57.06 96 SER D C 1
ATOM 10228 O O . SER B 2 96 ? 139.673 102.207 113.529 1.00 57.06 96 SER D O 1
ATOM 10230 N N . GLU B 2 97 ? 140.327 102.377 115.676 1.00 62.56 97 GLU D N 1
ATOM 10231 C CA . GLU B 2 97 ? 141.697 101.980 115.404 1.00 62.56 97 GLU D CA 1
ATOM 10232 C C . GLU B 2 97 ? 141.773 100.499 115.044 1.00 62.56 97 GLU D C 1
ATOM 10233 O O . GLU B 2 97 ? 140.913 99.693 115.409 1.00 62.56 97 GLU D O 1
ATOM 10237 N N . LEU B 2 98 ? 142.826 100.151 114.309 1.00 69.82 98 LEU D N 1
ATOM 10238 C CA . LEU B 2 98 ? 143.086 98.780 113.894 1.00 69.82 98 LEU D CA 1
ATOM 10239 C C . LEU B 2 98 ? 144.372 98.301 114.550 1.00 69.82 98 LEU D C 1
ATOM 10240 O O . LEU B 2 98 ? 145.393 98.995 114.503 1.00 69.82 98 LEU D O 1
ATOM 10242 N N . GLN B 2 99 ? 144.318 97.121 115.159 1.00 72.69 99 GLN D N 1
ATOM 10243 C CA . GLN B 2 99 ? 145.483 96.549 115.823 1.00 72.69 99 GLN D CA 1
ATOM 10244 C C . GLN B 2 99 ? 146.142 95.485 114.952 1.00 72.69 99 GLN D C 1
ATOM 10245 O O . GLN B 2 99 ? 145.555 95.019 113.974 1.00 72.69 99 GLN D O 1
ATOM 10247 N N . ILE B 2 107 ? 156.372 101.012 111.910 1.00 64.54 107 ILE D N 1
ATOM 10248 C CA . ILE B 2 107 ? 155.084 101.501 111.439 1.00 64.54 107 ILE D CA 1
ATOM 10249 C C . ILE B 2 107 ? 154.899 102.960 111.835 1.00 64.54 107 ILE D C 1
ATOM 10250 O O . ILE B 2 107 ? 155.355 103.864 111.137 1.00 64.54 107 ILE D O 1
ATOM 10252 N N . ILE B 2 108 ? 154.225 103.182 112.961 1.00 61.45 108 ILE D N 1
ATOM 10253 C CA . ILE B 2 108 ? 153.963 104.519 113.479 1.00 61.45 108 ILE D CA 1
ATOM 10254 C C . ILE B 2 108 ? 154.954 104.810 114.597 1.00 61.45 108 ILE D C 1
ATOM 10255 O O . ILE B 2 108 ? 155.089 104.021 115.541 1.00 61.45 108 ILE D O 1
ATOM 10259 N N . THR B 2 109 ? 155.650 105.938 114.491 1.00 55.35 109 THR D N 1
ATOM 10260 C CA . THR B 2 109 ? 156.654 106.312 115.473 1.00 55.35 109 THR D CA 1
ATOM 10261 C C . THR B 2 109 ? 155.997 106.853 116.741 1.00 55.35 109 THR D C 1
ATOM 10262 O O . THR B 2 109 ? 154.802 107.157 116.780 1.00 55.35 109 THR D O 1
ATOM 10266 N N . GLU B 2 110 ? 156.805 106.965 117.798 1.00 49.91 110 GLU D N 1
ATOM 10267 C CA . GLU B 2 110 ? 156.307 107.485 119.067 1.00 49.91 110 GLU D CA 1
ATOM 10268 C C . GLU B 2 110 ? 155.982 108.969 118.979 1.00 49.91 110 GLU D C 1
ATOM 10269 O O . GLU B 2 110 ? 155.046 109.438 119.639 1.00 49.91 110 GLU D O 1
ATOM 10273 N N . THR B 2 111 ? 156.733 109.718 118.169 1.00 47.17 111 THR D N 1
ATOM 10274 C CA . THR B 2 111 ? 156.526 111.159 118.077 1.00 47.17 111 THR D CA 1
ATOM 10275 C C . THR B 2 111 ? 155.136 111.490 117.549 1.00 47.17 111 THR D C 1
ATOM 10276 O O . THR B 2 111 ? 154.482 112.415 118.044 1.00 47.17 111 THR D O 1
ATOM 10280 N N . GLU B 2 112 ? 154.672 110.753 116.537 1.00 47.00 112 GLU D N 1
ATOM 10281 C CA . GLU B 2 112 ? 153.348 111.013 115.981 1.00 47.00 112 GLU D CA 1
ATOM 10282 C C . GLU B 2 112 ? 152.256 110.771 117.016 1.00 47.00 112 GLU D C 1
ATOM 10283 O O . GLU B 2 112 ? 151.318 111.568 117.137 1.00 47.00 112 GLU D O 1
ATOM 10285 N N . VAL B 2 113 ? 152.364 109.677 117.773 1.00 42.49 113 VAL D N 1
ATOM 10286 C CA . VAL B 2 113 ? 151.381 109.377 118.811 1.00 42.49 113 VAL D CA 1
ATOM 10287 C C . VAL B 2 113 ? 151.395 110.456 119.886 1.00 42.49 113 VAL D C 1
ATOM 10288 O O . VAL B 2 113 ? 150.340 110.929 120.334 1.00 42.49 113 VAL D O 1
ATOM 10292 N N . PHE B 2 114 ? 152.592 110.862 120.315 1.00 37.79 114 PHE D N 1
ATOM 10293 C CA . PHE B 2 114 ? 152.709 111.903 121.330 1.00 37.79 114 PHE D CA 1
ATOM 10294 C C . PHE B 2 114 ? 15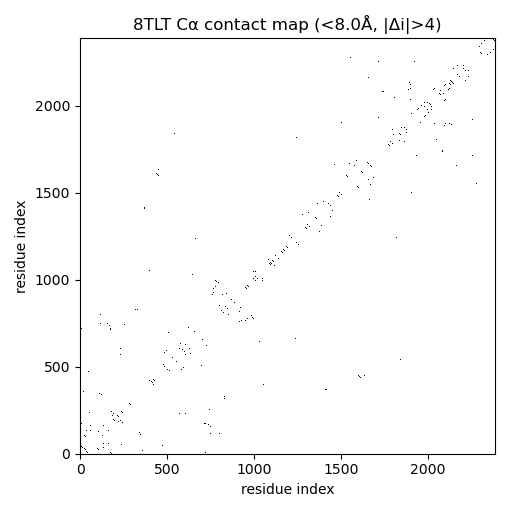2.079 113.205 120.854 1.00 37.79 114 PHE D C 1
ATOM 10295 O O . PHE B 2 114 ? 151.338 113.853 121.601 1.00 37.79 114 PHE D O 1
ATOM 10303 N N . ASP B 2 115 ? 152.346 113.594 119.605 1.00 39.64 115 ASP D N 1
ATOM 10304 C CA . ASP B 2 115 ? 151.794 114.840 119.081 1.00 39.64 115 ASP D CA 1
ATOM 10305 C C . ASP B 2 115 ? 150.279 114.764 118.941 1.00 39.64 115 ASP D C 1
ATOM 10306 O O . ASP B 2 115 ? 149.575 115.736 119.243 1.00 39.64 115 ASP D O 1
ATOM 10311 N N . GLU B 2 116 ? 149.757 113.624 118.482 1.00 40.57 116 GLU D N 1
ATOM 10312 C CA . GLU B 2 116 ? 148.311 113.479 118.342 1.00 40.57 116 GLU D CA 1
ATOM 10313 C C . GLU B 2 116 ? 147.617 113.581 119.693 1.00 40.57 116 GLU D C 1
ATOM 10314 O O . GLU B 2 116 ? 146.606 114.282 119.837 1.00 40.57 116 GLU D O 1
ATOM 10318 N N . PHE B 2 117 ? 148.154 112.894 120.703 1.00 37.36 117 PHE D N 1
ATOM 10319 C CA . PHE B 2 117 ? 147.543 112.953 122.026 1.00 37.36 117 PHE D CA 1
ATOM 10320 C C . PHE B 2 117 ? 147.676 114.342 122.637 1.00 37.36 117 PHE D C 1
ATOM 10321 O O . PHE B 2 117 ? 146.760 114.815 123.317 1.00 37.36 117 PHE D O 1
ATOM 10329 N N . ARG B 2 118 ? 148.803 115.017 122.396 1.00 33.03 118 ARG D N 1
ATOM 10330 C CA . ARG B 2 118 ? 148.979 116.377 122.893 1.00 33.03 118 ARG D CA 1
ATOM 10331 C C . ARG B 2 118 ? 147.965 117.330 122.270 1.00 33.03 118 ARG D C 1
ATOM 10332 O O . ARG B 2 118 ? 147.375 118.165 122.966 1.00 33.03 118 ARG D O 1
ATOM 10338 N N . SER B 2 119 ? 147.736 117.209 120.959 1.00 37.03 119 SER D N 1
ATOM 10339 C CA . SER B 2 119 ? 146.746 118.054 120.296 1.00 37.03 119 SER D CA 1
ATOM 10340 C C . SER B 2 119 ? 145.335 117.761 120.797 1.00 37.03 119 SER D C 1
ATOM 10341 O O . SER B 2 119 ? 144.544 118.687 121.027 1.00 37.03 119 SER D O 1
ATOM 10343 N N . SER B 2 120 ? 144.999 116.479 120.970 1.00 37.14 120 SER D N 1
ATOM 10344 C CA . SER B 2 120 ? 143.678 116.127 121.485 1.00 37.14 120 SER D CA 1
ATOM 10345 C C . SER B 2 120 ? 143.471 116.675 122.892 1.00 37.14 120 SER D C 1
ATOM 10346 O O . SER B 2 120 ? 142.396 117.198 123.214 1.00 37.14 120 SER D O 1
ATOM 10349 N N . LEU B 2 121 ? 144.491 116.564 123.745 1.00 34.62 121 LEU D N 1
ATOM 10350 C CA . LEU B 2 121 ? 144.385 117.095 125.098 1.00 34.62 121 LEU D CA 1
ATOM 10351 C C . LEU B 2 121 ? 144.254 118.611 125.091 1.00 34.62 121 LEU D C 1
ATOM 10352 O O . LEU B 2 121 ? 143.502 119.173 125.895 1.00 34.62 121 LEU D O 1
ATOM 10357 N N . ASN B 2 122 ? 144.983 119.294 124.205 1.00 34.39 122 ASN D N 1
ATOM 10358 C CA . ASN B 2 122 ? 144.840 120.743 124.106 1.00 34.39 122 ASN D CA 1
ATOM 10359 C C . ASN B 2 122 ? 143.423 121.126 123.705 1.00 34.39 122 ASN D C 1
ATOM 10360 O O . ASN B 2 122 ? 142.839 122.061 124.269 1.00 34.39 122 ASN D O 1
ATOM 10363 N N . SER B 2 123 ? 142.851 120.411 122.733 1.00 35.43 123 SER D N 1
ATOM 10364 C CA . SER B 2 123 ? 141.478 120.692 122.329 1.00 35.43 123 SER D CA 1
ATOM 10365 C C . SER B 2 123 ? 140.506 120.451 123.475 1.00 35.43 123 SER D C 1
ATOM 10366 O O . SER B 2 123 ? 139.576 121.238 123.686 1.00 35.43 123 SER D O 1
ATOM 10369 N N . LEU B 2 124 ? 140.705 119.365 124.227 1.00 35.27 124 LEU D N 1
ATOM 10370 C CA . LEU B 2 124 ? 139.830 119.083 125.361 1.00 35.27 124 LEU D CA 1
ATOM 10371 C C . LEU B 2 124 ? 139.922 120.171 126.423 1.00 35.27 124 LEU D C 1
ATOM 10372 O O . LEU B 2 124 ? 138.901 120.600 126.969 1.00 35.27 124 LEU D O 1
ATOM 10377 N N . ILE B 2 125 ? 141.138 120.622 126.737 1.00 33.88 125 ILE D N 1
ATOM 10378 C CA . ILE B 2 125 ? 141.305 121.673 127.739 1.00 33.88 125 ILE D CA 1
ATOM 10379 C C . ILE B 2 125 ? 140.638 122.959 127.275 1.00 33.88 125 ILE D C 1
ATOM 10380 O O . ILE B 2 125 ? 139.953 123.638 128.051 1.00 33.88 125 ILE D O 1
ATOM 10385 N N . MET B 2 126 ? 140.828 123.316 126.001 1.00 37.24 126 MET D N 1
ATOM 10386 C CA . MET B 2 126 ? 140.212 124.531 125.478 1.00 37.24 126 MET D CA 1
ATOM 10387 C C . MET B 2 126 ? 138.693 124.442 125.524 1.00 37.24 126 MET D C 1
ATOM 10388 O O . MET B 2 126 ? 138.018 125.418 125.871 1.00 37.24 126 MET D O 1
ATOM 10392 N N . HIS B 2 127 ? 138.136 123.279 125.178 1.00 37.87 127 HIS D N 1
ATOM 10393 C CA . HIS B 2 127 ? 136.688 123.107 125.231 1.00 37.87 127 HIS D CA 1
ATOM 10394 C C . HIS B 2 127 ? 136.168 123.184 126.661 1.00 37.87 127 HIS D C 1
ATOM 10395 O O . HIS B 2 127 ? 135.139 123.819 126.919 1.00 37.87 127 HIS D O 1
ATOM 10402 N N . LEU B 2 128 ? 136.866 122.548 127.606 1.00 36.02 128 LEU D N 1
ATOM 10403 C CA . LEU B 2 128 ? 136.396 122.520 128.987 1.00 36.02 128 LEU D CA 1
ATOM 10404 C C . LEU B 2 128 ? 136.510 123.883 129.653 1.00 36.02 128 LEU D C 1
ATOM 10405 O O . LEU B 2 128 ? 135.722 124.197 130.550 1.00 36.02 128 LEU D O 1
ATOM 10410 N N . GLU B 2 129 ? 137.482 124.700 129.242 1.00 37.08 129 GLU D N 1
ATOM 10411 C CA . GLU B 2 129 ? 137.633 126.016 129.853 1.00 37.08 129 GLU D CA 1
ATOM 10412 C C . GLU B 2 129 ? 136.457 126.932 129.534 1.00 37.08 129 GLU D C 1
ATOM 10413 O O . GLU B 2 129 ? 136.116 127.801 130.343 1.00 37.08 129 GLU D O 1
ATOM 10416 N N . LYS B 2 130 ? 135.831 126.762 128.369 1.00 39.26 130 LYS D N 1
ATOM 10417 C CA . LYS B 2 130 ? 134.726 127.621 127.962 1.00 39.26 130 LYS D CA 1
ATOM 10418 C C . LYS B 2 130 ? 133.382 127.191 128.537 1.00 39.26 130 LYS D C 1
ATOM 10419 O O . LYS B 2 130 ? 132.424 127.967 128.463 1.00 39.26 130 LYS D O 1
ATOM 10425 N N . LEU B 2 131 ? 133.286 125.989 129.097 1.00 40.56 131 LEU D N 1
ATOM 10426 C CA . LEU B 2 131 ? 132.009 125.485 129.571 1.00 40.56 131 LEU D CA 1
ATOM 10427 C C . LEU B 2 131 ? 131.537 126.269 130.795 1.00 40.56 131 LEU D C 1
ATOM 10428 O O . LEU B 2 131 ? 132.352 126.763 131.580 1.00 40.56 131 LEU D O 1
ATOM 10433 N N . PRO B 2 132 ? 130.225 126.407 130.974 1.00 46.45 132 PRO D N 1
ATOM 10434 C CA . PRO B 2 132 ? 129.713 127.112 132.154 1.00 46.45 132 PRO D CA 1
ATOM 10435 C C . PRO B 2 132 ? 129.997 126.348 133.437 1.00 46.45 132 PRO D C 1
ATOM 10436 O O . PRO B 2 132 ? 130.083 125.118 133.454 1.00 46.45 132 PRO D O 1
ATOM 10440 N N . LYS B 2 133 ? 130.142 127.102 134.523 1.00 49.71 133 LYS D N 1
ATOM 10441 C CA . LYS B 2 133 ? 130.409 126.504 135.823 1.00 49.71 133 LYS D CA 1
ATOM 10442 C C . LYS B 2 133 ? 129.162 125.816 136.365 1.00 49.71 133 LYS D C 1
ATOM 10443 O O . LYS B 2 133 ? 128.046 126.324 136.232 1.00 49.71 133 LYS D O 1
ATOM 10449 N N . VAL B 2 134 ? 129.358 124.655 136.982 1.00 49.41 134 VAL D N 1
ATOM 10450 C CA . VAL B 2 134 ? 128.283 123.921 137.636 1.00 49.41 134 VAL D CA 1
ATOM 10451 C C . VAL B 2 134 ? 128.460 124.040 139.143 1.00 49.41 134 VAL D C 1
ATOM 10452 O O . VAL B 2 134 ? 129.566 124.276 139.644 1.00 49.41 134 VAL D O 1
ATOM 10456 N N . ASN B 2 135 ? 127.357 123.887 139.868 1.00 50.66 135 ASN D N 1
ATOM 10457 C CA . ASN B 2 135 ? 127.352 124.095 141.311 1.00 50.66 135 ASN D CA 1
ATOM 10458 C C . ASN B 2 135 ? 127.986 122.893 142.013 1.00 50.66 135 ASN D C 1
ATOM 10459 O O . ASN B 2 135 ? 128.454 121.940 141.385 1.00 50.66 135 ASN D O 1
ATOM 10462 N N . ASP B 2 136 ? 127.989 122.927 143.342 1.00 50.38 136 ASP D N 1
ATOM 10463 C CA . ASP B 2 136 ? 128.690 121.945 144.155 1.00 50.38 136 ASP D CA 1
ATOM 10464 C C . ASP B 2 136 ? 127.721 120.901 144.692 1.00 50.38 136 ASP D C 1
ATOM 10465 O O . ASP B 2 136 ? 126.596 121.224 145.082 1.00 50.38 136 ASP D O 1
ATOM 10467 N N . ASP B 2 137 ? 128.174 119.645 144.710 1.00 51.80 137 ASP D N 1
ATOM 10468 C CA . ASP B 2 137 ? 127.419 118.493 145.198 1.00 51.80 137 ASP D CA 1
ATOM 10469 C C . ASP B 2 137 ? 126.179 118.199 144.362 1.00 51.80 137 ASP D C 1
ATOM 10470 O O . ASP B 2 137 ? 125.259 117.523 144.832 1.00 51.80 137 ASP D O 1
ATOM 10475 N N . THR B 2 138 ? 126.130 118.683 143.123 1.00 49.92 138 THR D N 1
ATOM 10476 C CA . THR B 2 138 ? 125.018 118.407 142.224 1.00 49.92 138 THR D CA 1
ATOM 10477 C C . THR B 2 138 ? 125.415 117.543 141.037 1.00 49.92 138 THR D C 1
ATOM 10478 O O . THR B 2 138 ? 124.591 117.333 140.141 1.00 49.92 138 THR D O 1
ATOM 10482 N N . ILE B 2 139 ? 126.645 117.035 141.003 1.00 45.07 139 ILE D N 1
ATOM 10483 C CA . ILE B 2 139 ? 127.163 116.323 139.843 1.00 45.07 139 ILE D CA 1
ATOM 10484 C C . ILE B 2 139 ? 127.694 114.965 140.273 1.00 45.07 139 ILE D C 1
ATOM 10485 O O . ILE B 2 139 ? 128.131 114.775 141.412 1.00 45.07 139 ILE D O 1
ATOM 10489 N N . THR B 2 140 ? 127.658 114.016 139.341 1.00 46.68 140 THR D N 1
ATOM 10490 C CA . THR B 2 140 ? 128.245 112.700 139.536 1.00 46.68 140 THR D CA 1
ATOM 10491 C C . THR B 2 140 ? 128.714 112.185 138.185 1.00 46.68 140 THR D C 1
ATOM 10492 O O . THR B 2 140 ? 128.144 112.526 137.146 1.00 46.68 140 THR D O 1
ATOM 10494 N N . PHE B 2 141 ? 129.759 111.364 138.203 1.00 45.49 141 PHE D N 1
ATOM 10495 C CA . PHE B 2 141 ? 130.364 110.853 136.984 1.00 45.49 141 PHE D CA 1
ATOM 10496 C C . PHE B 2 141 ? 130.304 109.332 136.961 1.00 45.49 141 PHE D C 1
ATOM 10497 O O . PHE B 2 141 ? 130.282 108.678 138.007 1.00 45.49 141 PHE D O 1
ATOM 10505 N N . GLU B 2 142 ? 130.273 108.779 135.752 1.00 50.00 142 GLU D N 1
ATOM 10506 C CA . GLU B 2 142 ? 130.229 107.339 135.554 1.00 50.00 142 GLU D CA 1
ATOM 10507 C C . GLU B 2 142 ? 130.966 106.980 134.273 1.00 50.00 142 GLU D C 1
ATOM 10508 O O . GLU B 2 142 ? 130.808 107.648 133.249 1.00 50.00 142 GLU D O 1
ATOM 10511 N N . ALA B 2 143 ? 131.770 105.922 134.337 1.00 47.34 143 ALA D N 1
ATOM 10512 C CA . ALA B 2 143 ? 132.510 105.437 133.181 1.00 47.34 143 ALA D CA 1
ATOM 10513 C C . ALA B 2 143 ? 131.662 104.409 132.444 1.00 47.34 143 ALA D C 1
ATOM 10514 O O . ALA B 2 143 ? 131.313 103.366 133.008 1.00 47.34 143 ALA D O 1
ATOM 10516 N N . VAL B 2 144 ? 131.337 104.699 131.188 1.00 48.70 144 VAL D N 1
ATOM 10517 C CA . VAL B 2 144 ? 130.483 103.849 130.368 1.00 48.70 144 VAL D CA 1
ATOM 10518 C C . VAL B 2 144 ? 131.268 103.421 129.138 1.00 48.70 144 VAL D C 1
ATOM 10519 O O . VAL B 2 144 ? 131.895 104.255 128.475 1.00 48.70 144 VAL D O 1
ATOM 10523 N N . ILE B 2 145 ? 131.234 102.127 128.837 1.00 50.98 145 ILE D N 1
ATOM 10524 C CA . ILE B 2 145 ? 131.913 101.570 127.676 1.00 50.98 145 ILE D CA 1
ATOM 10525 C C . ILE B 2 145 ? 130.896 100.819 126.831 1.00 50.98 145 ILE D C 1
ATOM 10526 O O . ILE B 2 145 ? 129.865 100.358 127.330 1.00 50.98 145 ILE D O 1
ATOM 10528 N N . ASN B 2 146 ? 131.190 100.704 125.540 1.00 54.05 146 ASN D N 1
ATOM 10529 C CA . ASN B 2 146 ? 130.328 100.012 124.593 1.00 54.05 146 ASN D CA 1
ATOM 10530 C C . ASN B 2 146 ? 131.081 98.849 123.966 1.00 54.05 146 ASN D C 1
ATOM 10531 O O . ASN B 2 146 ? 132.238 98.991 123.562 1.00 54.05 146 ASN D O 1
ATOM 10536 N N . ALA B 2 147 ? 130.418 97.700 123.886 1.00 61.09 147 ALA D N 1
ATOM 10537 C CA . ALA B 2 147 ? 131.010 96.507 123.303 1.00 61.09 147 ALA D CA 1
ATOM 10538 C C . ALA B 2 147 ? 130.701 96.436 121.814 1.00 61.09 147 ALA D C 1
ATOM 10539 O O . ALA B 2 147 ? 129.614 96.819 121.373 1.00 61.09 147 ALA D O 1
ATOM 10541 N N . ILE B 2 148 ? 131.668 95.949 121.044 1.00 62.19 148 ILE D N 1
ATOM 10542 C CA . ILE B 2 148 ? 131.490 95.785 119.606 1.00 62.19 148 ILE D CA 1
ATOM 10543 C C . ILE B 2 148 ? 130.732 94.491 119.346 1.00 62.19 148 ILE D C 1
ATOM 10544 O O . ILE B 2 148 ? 131.144 93.416 119.797 1.00 62.19 148 ILE D O 1
ATOM 10546 N N . GLU B 2 149 ? 129.621 94.597 118.620 1.00 65.30 149 GLU D N 1
ATOM 10547 C CA . GLU B 2 149 ? 128.775 93.452 118.287 1.00 65.30 149 GLU D CA 1
ATOM 10548 C C . GLU B 2 149 ? 128.328 92.697 119.535 1.00 65.30 149 GLU D C 1
ATOM 10549 O O . GLU B 2 149 ? 128.515 91.485 119.638 1.00 65.30 149 GLU D O 1
ATOM 10551 N N . ASN B 2 176 ? 133.358 94.117 137.304 1.00 4.94 176 ASN D N 1
ATOM 10552 C CA . ASN B 2 176 ? 133.091 95.494 137.700 1.00 5.13 176 ASN D CA 1
ATOM 10553 C C . ASN B 2 176 ? 132.224 96.203 136.667 1.00 6.04 176 ASN D C 1
ATOM 10554 O O . ASN B 2 176 ? 131.966 97.401 136.777 1.00 14.03 176 ASN D O 1
ATOM 10556 N N . TRP B 2 177 ? 131.776 95.455 135.664 1.00 4.13 177 TRP D N 1
ATOM 10557 C CA . TRP B 2 177 ? 130.944 95.980 134.591 1.00 3.96 177 TRP D CA 1
ATOM 10558 C C . TRP B 2 177 ? 129.550 95.377 134.694 1.00 3.65 177 TRP D C 1
ATOM 10559 O O . TRP B 2 177 ? 129.404 94.154 134.790 1.00 4.41 177 TRP D O 1
ATOM 10570 N N . VAL B 2 178 ? 128.534 96.235 134.672 1.00 3.36 178 VAL D N 1
ATOM 10571 C CA . VAL B 2 178 ? 127.140 95.823 134.781 1.00 3.39 178 VAL D CA 1
ATOM 10572 C C . VAL B 2 178 ? 126.396 96.329 133.555 1.00 3.37 178 VAL D C 1
ATOM 10573 O O . VAL B 2 178 ? 126.510 97.507 133.197 1.00 4.11 178 VAL D O 1
ATOM 10575 N N . LYS B 2 179 ? 125.639 95.440 132.915 1.00 3.38 179 LYS D N 1
ATOM 10576 C CA . LYS B 2 179 ? 124.905 95.812 131.713 1.00 3.14 179 LYS D CA 1
ATOM 10577 C C . LYS B 2 179 ? 123.862 96.876 132.026 1.00 3.12 179 LYS D C 1
ATOM 10578 O O . LYS B 2 179 ? 123.224 96.855 133.082 1.00 3.55 179 LYS D O 1
ATOM 10580 N N . CYS B 2 180 ? 123.693 97.812 131.099 1.00 50.00 180 CYS D N 1
ATOM 10581 C CA . CYS B 2 180 ? 122.721 98.884 131.264 1.00 50.00 180 CYS D CA 1
ATOM 10582 C C . CYS B 2 180 ? 121.382 98.498 130.647 1.00 50.00 180 CYS D C 1
ATOM 10583 O O . CYS B 2 180 ? 121.089 97.316 130.470 1.00 50.00 180 CYS D O 1
ATOM 10585 N N . LYS B 2 196 ? 116.964 116.157 122.935 1.00 50.00 196 LYS D N 1
ATOM 10586 C CA . LYS B 2 196 ? 117.835 117.262 122.554 1.00 50.00 196 LYS D CA 1
ATOM 10587 C C . LYS B 2 196 ? 119.300 116.909 122.786 1.00 50.00 196 LYS D C 1
ATOM 10588 O O . LYS B 2 196 ? 119.629 116.162 123.706 1.00 50.00 196 LYS D O 1
ATOM 10590 N N . ILE B 2 197 ? 120.179 117.452 121.944 1.00 61.88 197 ILE D N 1
ATOM 10591 C CA . ILE B 2 197 ? 121.609 117.182 122.040 1.00 61.88 197 ILE D CA 1
ATOM 10592 C C . ILE B 2 197 ? 122.350 118.351 121.411 1.00 61.88 197 ILE D C 1
ATOM 10593 O O . ILE B 2 197 ? 121.815 119.051 120.548 1.00 61.88 197 ILE D O 1
ATOM 10597 N N . LYS B 2 198 ? 123.584 118.574 121.864 1.00 55.86 198 LYS D N 1
ATOM 10598 C CA . LYS B 2 198 ? 124.442 119.643 121.349 1.00 55.86 198 LYS D CA 1
ATOM 10599 C C . LYS B 2 198 ? 125.826 119.053 121.096 1.00 55.86 198 LYS D C 1
ATOM 10600 O O . LYS B 2 198 ? 126.686 119.065 121.980 1.00 55.86 198 LYS D O 1
ATOM 10605 N N . LEU B 2 199 ? 126.035 118.540 119.888 1.00 49.02 199 LEU D N 1
ATOM 10606 C CA . LEU B 2 199 ? 127.315 117.945 119.534 1.00 49.02 199 LEU D CA 1
ATOM 10607 C C . LEU B 2 199 ? 128.403 119.008 119.436 1.00 49.02 199 LEU D C 1
ATOM 10608 O O . LEU B 2 199 ? 128.162 120.144 119.021 1.00 49.02 199 LEU D O 1
ATOM 10613 N N . THR B 2 200 ? 129.616 118.622 119.828 1.00 47.25 200 THR D N 1
ATOM 10614 C CA . THR B 2 200 ? 130.793 119.486 119.727 1.00 47.25 200 THR D CA 1
ATOM 10615 C C . THR B 2 200 ? 131.976 118.595 119.361 1.00 47.25 200 THR D C 1
ATOM 10616 O O . THR B 2 200 ? 132.577 117.965 120.235 1.00 47.25 200 THR D O 1
ATOM 10620 N N . SER B 2 201 ? 132.297 118.539 118.072 1.00 44.06 201 SER D N 1
ATOM 10621 C CA . SER B 2 201 ? 133.402 117.711 117.613 1.00 44.06 201 SER D CA 1
ATOM 10622 C C . SER B 2 201 ? 134.734 118.289 118.072 1.00 44.06 201 SER D C 1
ATOM 10623 O O . SER B 2 201 ? 134.933 119.507 118.083 1.00 44.06 201 SER D O 1
ATOM 10626 N N . LEU B 2 202 ? 135.648 117.401 118.456 1.00 41.92 202 LEU D N 1
ATOM 10627 C CA . LEU B 2 202 ? 136.988 117.775 118.882 1.00 41.92 202 LEU D CA 1
ATOM 10628 C C . LEU B 2 202 ? 138.002 116.902 118.157 1.00 41.92 202 LEU D C 1
ATOM 10629 O O . LEU B 2 202 ? 137.689 115.790 117.724 1.00 41.92 202 LEU D O 1
ATOM 10634 N N . VAL B 2 203 ? 139.218 117.417 118.015 1.00 42.51 203 VAL D N 1
ATOM 10635 C CA . VAL B 2 203 ? 140.239 116.739 117.224 1.00 42.51 203 VAL D CA 1
ATOM 10636 C C . VAL B 2 203 ? 140.807 115.570 118.018 1.00 42.51 203 VAL D C 1
ATOM 10637 O O . VAL B 2 203 ? 141.140 115.706 119.200 1.00 42.51 203 VAL D O 1
ATOM 10641 N N . GLY B 2 204 ? 140.901 114.412 117.370 1.00 46.24 204 GLY D N 1
ATOM 10642 C CA . GLY B 2 204 ? 141.503 113.242 117.975 1.00 46.24 204 GLY D CA 1
ATOM 10643 C C . GLY B 2 204 ? 142.802 112.854 117.299 1.00 46.24 204 GLY D C 1
ATOM 10644 O O . GLY B 2 204 ? 143.541 113.719 116.823 1.00 46.24 204 GLY D O 1
ATOM 10645 N N . SER B 2 205 ? 143.093 111.558 117.251 1.00 50.31 205 SER D N 1
ATOM 10646 C CA . SER B 2 205 ? 144.302 111.047 116.621 1.00 50.31 205 SER D CA 1
ATOM 10647 C C . SER B 2 205 ? 143.969 110.505 115.237 1.00 50.31 205 SER D C 1
ATOM 10648 O O . SER B 2 205 ? 143.019 109.732 115.083 1.00 50.31 205 SER D O 1
ATOM 10651 N N . ASP B 2 206 ? 144.740 110.930 114.231 1.00 54.10 206 ASP D N 1
ATOM 10652 C CA . ASP B 2 206 ? 144.550 110.456 112.864 1.00 54.10 206 ASP D CA 1
ATOM 10653 C C . ASP B 2 206 ? 145.882 110.241 112.152 1.00 54.10 206 ASP D C 1
ATOM 10654 O O . ASP B 2 206 ? 145.974 110.434 110.934 1.00 54.10 206 ASP D O 1
ATOM 10656 N N . VAL B 2 207 ? 146.920 109.840 112.883 1.00 56.33 207 VAL D N 1
ATOM 10657 C CA . VAL B 2 207 ? 148.271 109.785 112.332 1.00 56.33 207 VAL D CA 1
ATOM 10658 C C . VAL B 2 207 ? 148.576 108.405 111.769 1.00 56.33 207 VAL D C 1
ATOM 10659 O O . VAL B 2 207 ? 149.742 108.065 111.534 1.00 56.33 207 VAL D O 1
ATOM 10661 N N . GLY B 2 208 ? 147.544 107.597 111.551 1.00 57.95 208 GLY D N 1
ATOM 10662 C CA . GLY B 2 208 ? 147.731 106.275 111.006 1.00 57.95 208 GLY D CA 1
ATOM 10663 C C . GLY B 2 208 ? 146.679 105.302 111.489 1.00 57.95 208 GLY D C 1
ATOM 10664 O O . GLY B 2 208 ? 145.474 105.522 111.331 1.00 57.95 208 GLY D O 1
ATOM 10665 N N . PRO B 2 209 ? 147.120 104.188 112.079 1.00 60.94 209 PRO D N 1
ATOM 10666 C CA . PRO B 2 209 ? 146.160 103.249 112.679 1.00 60.94 209 PRO D CA 1
ATOM 10667 C C . PRO B 2 209 ? 145.342 103.862 113.800 1.00 60.94 209 PRO D C 1
ATOM 10668 O O . PRO B 2 209 ? 144.249 103.364 114.090 1.00 60.94 209 PRO D O 1
ATOM 10672 N N . LEU B 2 210 ? 145.831 104.923 114.441 1.00 56.04 210 LEU D N 1
ATOM 10673 C CA . LEU B 2 210 ? 145.064 105.631 115.460 1.00 56.04 210 LEU D CA 1
ATOM 10674 C C . LEU B 2 210 ? 144.023 106.504 114.771 1.00 56.04 210 LEU D C 1
ATOM 10675 O O . LEU B 2 210 ? 144.368 107.495 114.121 1.00 56.04 210 LEU D O 1
ATOM 10680 N N . ILE B 2 211 ? 142.750 106.136 114.903 1.00 54.82 211 ILE D N 1
ATOM 10681 C CA . ILE B 2 211 ? 141.660 106.910 114.320 1.00 54.82 211 ILE D CA 1
ATOM 10682 C C . ILE B 2 211 ? 140.680 107.310 115.415 1.00 54.82 211 ILE D C 1
ATOM 10683 O O . ILE B 2 211 ? 139.469 107.385 115.179 1.00 54.82 211 ILE D O 1
ATOM 10687 N N . ILE B 2 212 ? 141.194 107.554 116.623 1.00 50.08 212 ILE D N 1
ATOM 10688 C CA . ILE B 2 212 ? 140.334 107.899 117.749 1.00 50.08 212 ILE D CA 1
ATOM 10689 C C . ILE B 2 212 ? 139.617 109.213 117.475 1.00 50.08 212 ILE D C 1
ATOM 10690 O O . ILE B 2 212 ? 140.233 110.207 117.072 1.00 50.08 212 ILE D O 1
ATOM 10695 N N . HIS B 2 213 ? 138.305 109.221 117.697 1.00 49.10 213 HIS D N 1
ATOM 10696 C CA . HIS B 2 213 ? 137.472 110.403 117.527 1.00 49.10 213 HIS D CA 1
ATOM 10697 C C . HIS B 2 213 ? 136.989 110.888 118.887 1.00 49.10 213 HIS D C 1
ATOM 10698 O O . HIS B 2 213 ? 136.599 110.084 119.738 1.00 49.10 213 HIS D O 1
ATOM 10705 N N . GLN B 2 214 ? 137.012 112.202 119.086 1.00 42.46 214 GLN D N 1
ATOM 10706 C CA . GLN B 2 214 ? 136.647 112.812 120.356 1.00 42.46 214 GLN D CA 1
ATOM 10707 C C . GLN B 2 214 ? 135.533 113.825 120.135 1.00 42.46 214 GLN D C 1
ATOM 10708 O O . GLN B 2 214 ? 135.640 114.687 119.257 1.00 42.46 214 GLN D O 1
ATOM 10714 N N . PHE B 2 215 ? 134.473 113.724 120.933 1.00 45.92 215 PHE D N 1
ATOM 10715 C CA . PHE B 2 215 ? 133.368 114.668 120.851 1.00 45.92 215 PHE D CA 1
ATOM 10716 C C . PHE B 2 215 ? 132.617 114.663 122.173 1.00 45.92 215 PHE D C 1
ATOM 10717 O O . PHE B 2 215 ? 132.770 113.753 122.990 1.00 45.92 215 PHE D O 1
ATOM 10725 N N . SER B 2 216 ? 131.806 115.699 122.374 1.00 44.79 216 SER D N 1
ATOM 10726 C CA . SER B 2 216 ? 131.023 115.851 123.590 1.00 44.79 216 SER D CA 1
ATOM 10727 C C . SER B 2 216 ? 129.597 116.252 123.243 1.00 44.79 216 SER D C 1
ATOM 10728 O O . SER B 2 216 ? 129.341 116.864 122.203 1.00 44.79 216 SER D O 1
ATOM 10731 N N . GLU B 2 217 ? 128.669 115.901 124.130 1.00 49.01 217 GLU D N 1
ATOM 10732 C CA . GLU B 2 217 ? 127.258 116.215 123.965 1.00 49.01 217 GLU D CA 1
ATOM 10733 C C . GLU B 2 217 ? 126.742 116.897 125.223 1.00 49.01 217 GLU D C 1
ATOM 10734 O O . GLU B 2 217 ? 127.329 116.785 126.302 1.00 49.01 217 GLU D O 1
ATOM 10737 N N . LYS B 2 218 ? 125.631 117.614 125.074 1.00 54.48 218 LYS D N 1
ATOM 10738 C CA . LYS B 2 218 ? 125.059 118.382 126.169 1.00 54.48 218 LYS D CA 1
ATOM 10739 C C . LYS B 2 218 ? 123.543 118.239 126.155 1.00 54.48 218 LYS D C 1
ATOM 10740 O O . LYS B 2 218 ? 122.941 117.878 125.141 1.00 54.48 218 LYS D O 1
ATOM 10746 N N . LEU B 2 219 ? 122.937 118.518 127.309 1.00 54.67 219 LEU D N 1
ATOM 10747 C CA . LEU B 2 219 ? 121.485 118.496 127.484 1.00 54.67 219 LEU D CA 1
ATOM 10748 C C . LEU B 2 219 ? 120.883 117.141 127.128 1.00 54.67 219 LEU D C 1
ATOM 10749 O O . LEU B 2 219 ? 119.936 116.685 127.770 1.00 54.67 219 LEU D O 1
ATOM 10751 N N . LEU B 2 227 ? 117.715 119.206 134.000 1.00 66.22 227 LEU D N 1
ATOM 10752 C CA . LEU B 2 227 ? 118.533 120.115 134.795 1.00 66.22 227 LEU D CA 1
ATOM 10753 C C . LEU B 2 227 ? 117.679 121.213 135.416 1.00 66.22 227 LEU D C 1
ATOM 10754 O O . LEU B 2 227 ? 116.925 121.892 134.721 1.00 66.22 227 LEU D O 1
ATOM 10756 N N . ASN B 2 228 ? 117.802 121.382 136.734 1.00 67.74 228 ASN D N 1
ATOM 10757 C CA . ASN B 2 228 ? 117.045 122.394 137.476 1.00 67.74 228 ASN D CA 1
ATOM 10758 C C . ASN B 2 228 ? 117.988 123.017 138.504 1.00 67.74 228 ASN D C 1
ATOM 10759 O O . ASN B 2 228 ? 118.166 122.487 139.603 1.00 67.74 228 ASN D O 1
ATOM 10761 N N . GLY B 2 229 ? 118.591 124.145 138.136 1.00 66.05 229 GLY D N 1
ATOM 10762 C CA . GLY B 2 229 ? 119.487 124.849 139.028 1.00 66.05 229 GLY D CA 1
ATOM 10763 C C . GLY B 2 229 ? 120.869 124.254 139.163 1.00 66.05 229 GLY D C 1
ATOM 10764 O O . GLY B 2 229 ? 121.620 124.673 140.050 1.00 66.05 229 GLY D O 1
ATOM 10765 N N . VAL B 2 230 ? 121.228 123.284 138.320 1.00 61.35 230 VAL D N 1
ATOM 10766 C CA . VAL B 2 230 ? 122.558 122.687 138.396 1.00 61.35 230 VAL D CA 1
ATOM 10767 C C . VAL B 2 230 ? 123.618 123.673 137.919 1.00 61.35 230 VAL D C 1
ATOM 10768 O O . VAL B 2 230 ? 124.674 123.820 138.545 1.00 61.35 230 VAL D O 1
ATOM 10772 N N . TYR B 2 231 ? 123.354 124.368 136.817 1.00 61.42 231 TYR D N 1
ATOM 10773 C CA . TYR B 2 231 ? 124.324 125.281 136.228 1.00 61.42 231 TYR D CA 1
ATOM 10774 C C . TYR B 2 231 ? 124.177 126.663 136.849 1.00 61.42 231 TYR D C 1
ATOM 10775 O O . TYR B 2 231 ? 123.059 127.160 137.018 1.00 61.42 231 TYR D O 1
ATOM 10784 N N . SER B 2 232 ? 125.307 127.280 137.186 1.00 59.52 232 SER D N 1
ATOM 10785 C CA . SER B 2 232 ? 125.323 128.628 137.742 1.00 59.52 232 SER D CA 1
ATOM 10786 C C . SER B 2 232 ? 126.504 129.380 137.154 1.00 59.52 232 SER D C 1
ATOM 10787 O O . SER B 2 232 ? 127.657 129.027 137.418 1.00 59.52 232 SER D O 1
ATOM 10790 N N . GLN B 2 233 ? 126.220 130.411 136.363 1.00 50.00 233 GLN D N 1
ATOM 10791 C CA . GLN B 2 233 ? 127.281 131.202 135.756 1.00 50.00 233 GLN D CA 1
ATOM 10792 C C . GLN B 2 233 ? 127.974 132.062 136.806 1.00 50.00 233 GLN D C 1
ATOM 10793 O O . GLN B 2 233 ? 127.352 132.522 137.767 1.00 50.00 233 GLN D O 1
ATOM 10795 N N . TYR B 2 234 ? 129.272 132.276 136.618 1.00 50.00 234 TYR D N 1
ATOM 10796 C CA . TYR B 2 234 ? 130.053 133.083 137.548 1.00 50.00 234 TYR D CA 1
ATOM 10797 C C . TYR B 2 234 ? 131.095 133.923 136.817 1.00 50.00 234 TYR D C 1
ATOM 10798 O O . TYR B 2 234 ? 131.582 133.540 135.754 1.00 50.00 234 TYR D O 1
ATOM 10800 N N . SER B 2 239 ? 137.687 130.714 135.499 1.00 50.00 239 SER D N 1
ATOM 10801 C CA . SER B 2 239 ? 138.191 131.260 136.753 1.00 50.00 239 SER D CA 1
ATOM 10802 C C . SER B 2 239 ? 138.243 130.185 137.832 1.00 50.00 239 SER D C 1
ATOM 10803 O O . SER B 2 239 ? 138.272 130.489 139.024 1.00 50.00 239 SER D O 1
ATOM 10805 N N . ILE B 2 240 ? 138.250 128.920 137.403 1.00 50.00 240 ILE D N 1
ATOM 10806 C CA . ILE B 2 240 ? 138.325 127.811 138.345 1.00 50.00 240 ILE D CA 1
ATOM 10807 C C . ILE B 2 240 ? 139.667 127.776 139.065 1.00 50.00 240 ILE D C 1
ATOM 10808 O O . ILE B 2 240 ? 139.755 127.250 140.180 1.00 50.00 240 ILE D O 1
ATOM 10813 N N . PHE B 2 241 ? 140.715 128.336 138.463 1.00 50.00 241 PHE D N 1
ATOM 10814 C CA . PHE B 2 241 ? 142.040 128.376 139.066 1.00 50.00 241 PHE D CA 1
ATOM 10815 C C . PHE B 2 241 ? 142.229 129.566 139.996 1.00 50.00 241 PHE D C 1
ATOM 10816 O O . PHE B 2 241 ? 143.318 129.729 140.556 1.00 50.00 241 PHE D O 1
ATOM 10824 N N . GLY B 2 242 ? 141.205 130.396 140.174 1.00 50.00 242 GLY D N 1
ATOM 10825 C CA . GLY B 2 242 ? 141.299 131.580 141.001 1.00 50.00 242 GLY D CA 1
ATOM 10826 C C . GLY B 2 242 ? 141.153 131.358 142.486 1.00 50.00 242 GLY D C 1
ATOM 10827 O O . GLY B 2 242 ? 141.206 132.324 143.252 1.00 50.00 242 GLY D O 1
ATOM 10828 N N . SER B 2 243 ? 140.966 130.116 142.921 1.00 50.00 243 SER D N 1
ATOM 10829 C CA . SER B 2 243 ? 140.850 129.811 144.342 1.00 50.00 243 SER D CA 1
ATOM 10830 C C . SER B 2 243 ? 141.954 128.856 144.787 1.00 50.00 243 SER D C 1
ATOM 10831 O O . SER B 2 243 ? 142.108 127.768 144.232 1.00 50.00 243 SER D O 1
ATOM 10833 N N . MET C 2 1 ? 172.236 141.619 107.977 1.00 50.00 1 MET E N 1
ATOM 10834 C CA . MET C 2 1 ? 171.241 142.582 107.520 1.00 50.00 1 MET E CA 1
ATOM 10835 C C . MET C 2 1 ? 169.894 142.338 108.189 1.00 50.00 1 MET E C 1
ATOM 10836 O O . MET C 2 1 ? 168.951 143.107 108.003 1.00 50.00 1 MET E O 1
ATOM 10838 N N . ASN C 2 2 ? 169.809 141.262 108.973 1.00 44.30 2 ASN E N 1
ATOM 10839 C CA . ASN C 2 2 ? 168.561 140.932 109.648 1.00 44.30 2 ASN E CA 1
ATOM 10840 C C . ASN C 2 2 ? 168.252 141.867 110.808 1.00 44.30 2 ASN E C 1
ATOM 10841 O O . ASN C 2 2 ? 167.146 141.800 111.353 1.00 44.30 2 ASN E O 1
ATOM 10846 N N . ARG C 2 3 ? 169.192 142.728 111.203 1.00 43.86 3 ARG E N 1
ATOM 10847 C CA . ARG C 2 3 ? 168.905 143.693 112.259 1.00 43.86 3 ARG E CA 1
ATOM 10848 C C . ARG C 2 3 ? 167.781 144.633 111.849 1.00 43.86 3 ARG E C 1
ATOM 10849 O O . ARG C 2 3 ? 166.906 144.960 112.660 1.00 43.86 3 ARG E O 1
ATOM 10851 N N . TRP C 2 4 ? 167.787 145.078 110.594 1.00 43.78 4 TRP E N 1
ATOM 10852 C CA . TRP C 2 4 ? 166.723 145.928 110.075 1.00 43.78 4 TRP E CA 1
ATOM 10853 C C . TRP C 2 4 ? 165.571 145.130 109.487 1.00 43.78 4 TRP E C 1
ATOM 10854 O O . TRP C 2 4 ? 164.423 145.587 109.537 1.00 43.78 4 TRP E O 1
ATOM 10865 N N . VAL C 2 5 ? 165.851 143.951 108.928 1.00 41.11 5 VAL E N 1
ATOM 10866 C CA . VAL C 2 5 ? 164.797 143.134 108.333 1.00 41.11 5 VAL E CA 1
ATOM 10867 C C . VAL C 2 5 ? 163.811 142.676 109.398 1.00 41.11 5 VAL E C 1
ATOM 10868 O O . VAL C 2 5 ? 162.591 142.704 109.189 1.00 41.11 5 VAL E O 1
ATOM 10872 N N . GLU C 2 6 ? 164.318 142.250 110.557 1.00 40.36 6 GLU E N 1
ATOM 10873 C CA . GLU C 2 6 ? 163.433 141.784 111.620 1.00 40.36 6 GLU E CA 1
ATOM 10874 C C . GLU C 2 6 ? 162.550 142.911 112.140 1.00 40.36 6 GLU E C 1
ATOM 10875 O O . GLU C 2 6 ? 161.372 142.693 112.438 1.00 40.36 6 GLU E O 1
ATOM 10881 N N . LYS C 2 7 ? 163.096 144.125 112.253 1.00 38.38 7 LYS E N 1
ATOM 10882 C CA . LYS C 2 7 ? 162.289 145.252 112.716 1.00 38.38 7 LYS E CA 1
ATOM 10883 C C . LYS C 2 7 ? 161.171 145.578 111.733 1.00 38.38 7 LYS E C 1
ATOM 10884 O O . LYS C 2 7 ? 160.028 145.824 112.138 1.00 38.38 7 LYS E O 1
ATOM 10890 N N . TRP C 2 8 ? 161.483 145.588 110.436 1.00 39.33 8 TRP E N 1
ATOM 10891 C CA . TRP C 2 8 ? 160.462 145.864 109.432 1.00 39.33 8 TRP E CA 1
ATOM 10892 C C . TRP C 2 8 ? 159.402 144.772 109.409 1.00 39.33 8 TRP E C 1
ATOM 10893 O O . TRP C 2 8 ? 158.207 145.062 109.275 1.00 39.33 8 TRP E O 1
ATOM 10904 N N . LEU C 2 9 ? 159.820 143.511 109.538 1.00 35.46 9 LEU E N 1
ATOM 10905 C CA . LEU C 2 9 ? 158.859 142.417 109.600 1.00 35.46 9 LEU E CA 1
ATOM 10906 C C . LEU C 2 9 ? 157.972 142.534 110.831 1.00 35.46 9 LEU E C 1
ATOM 10907 O O . LEU C 2 9 ? 156.767 142.271 110.763 1.00 35.46 9 LEU E O 1
ATOM 10912 N N . ARG C 2 10 ? 158.552 142.923 111.968 1.00 33.50 10 ARG E N 1
ATOM 10913 C CA . ARG C 2 10 ? 157.766 143.114 113.181 1.00 33.50 10 ARG E CA 1
ATOM 10914 C C . ARG C 2 10 ? 156.738 144.222 113.001 1.00 33.50 10 ARG E C 1
ATOM 10915 O O . ARG C 2 10 ? 155.576 144.071 113.398 1.00 33.50 10 ARG E O 1
ATOM 10920 N N . VAL C 2 11 ? 157.145 145.336 112.391 1.00 32.97 11 VAL E N 1
ATOM 10921 C CA . VAL C 2 11 ? 156.218 146.442 112.153 1.00 32.97 11 VAL E CA 1
ATOM 10922 C C . VAL C 2 11 ? 155.088 145.999 111.232 1.00 32.97 11 VAL E C 1
ATOM 10923 O O . VAL C 2 11 ? 153.906 146.270 111.488 1.00 32.97 11 VAL E O 1
ATOM 10927 N N . TYR C 2 12 ? 155.437 145.305 110.146 1.00 32.08 12 TYR E N 1
ATOM 10928 C CA . TYR C 2 12 ? 154.427 144.857 109.195 1.00 32.08 12 TYR E CA 1
ATOM 10929 C C . TYR C 2 12 ? 153.450 143.886 109.841 1.00 32.08 12 TYR E C 1
ATOM 10930 O O . TYR C 2 12 ? 152.237 143.994 109.638 1.00 32.08 12 TYR E O 1
ATOM 10939 N N . LEU C 2 13 ? 153.958 142.927 110.619 1.00 29.63 13 LEU E N 1
ATOM 10940 C CA . LEU C 2 13 ? 153.085 141.955 111.265 1.00 29.63 13 LEU E CA 1
ATOM 10941 C C . LEU C 2 13 ? 152.180 142.618 112.293 1.00 29.63 13 LEU E C 1
ATOM 10942 O O . LEU C 2 13 ? 150.995 142.279 112.392 1.00 29.63 13 LEU E O 1
ATOM 10947 N N . LYS C 2 14 ? 152.716 143.562 113.071 1.00 30.31 14 LYS E N 1
ATOM 10948 C CA . LYS C 2 14 ? 151.890 144.272 114.040 1.00 30.31 14 LYS E CA 1
ATOM 10949 C C . LYS C 2 14 ? 150.765 145.027 113.347 1.00 30.31 14 LYS E C 1
ATOM 10950 O O . LYS C 2 14 ? 149.599 144.940 113.754 1.00 30.31 14 LYS E O 1
ATOM 10956 N N . CYS C 2 15 ? 151.095 145.763 112.281 1.00 32.46 15 CYS E N 1
ATOM 10957 C CA . CYS C 2 15 ? 150.070 146.508 111.557 1.00 32.46 15 CYS E CA 1
ATOM 10958 C C . CYS C 2 15 ? 149.037 145.571 110.945 1.00 32.46 15 CYS E C 1
ATOM 10959 O O . CYS C 2 15 ? 147.833 145.840 111.007 1.00 32.46 15 CYS E O 1
ATOM 10962 N N . TYR C 2 16 ? 149.492 144.461 110.361 1.00 30.17 16 TYR E N 1
ATOM 10963 C CA . TYR C 2 16 ? 148.591 143.486 109.753 1.00 30.17 16 TYR E CA 1
ATOM 10964 C C . TYR C 2 16 ? 147.602 142.936 110.773 1.00 30.17 16 TYR E C 1
ATOM 10965 O O . TYR C 2 16 ? 146.384 142.945 110.549 1.00 30.17 16 TYR E O 1
ATOM 10974 N N . ILE C 2 17 ? 148.114 142.462 111.912 1.00 29.12 17 ILE E N 1
ATOM 10975 C CA . ILE C 2 17 ? 147.257 141.852 112.922 1.00 29.12 17 ILE E CA 1
ATOM 10976 C C . ILE C 2 17 ? 146.291 142.878 113.498 1.00 29.12 17 ILE E C 1
ATOM 10977 O O . ILE C 2 17 ? 145.102 142.593 113.687 1.00 29.12 17 ILE E O 1
ATOM 10982 N N . ASN C 2 18 ? 146.779 144.088 113.786 1.00 30.37 18 ASN E N 1
ATOM 10983 C CA . ASN C 2 18 ? 145.901 145.108 114.349 1.00 30.37 18 ASN E CA 1
ATOM 10984 C C . ASN C 2 18 ? 144.814 145.516 113.362 1.00 30.37 18 ASN E C 1
ATOM 10985 O O . ASN C 2 18 ? 143.662 145.725 113.757 1.00 30.37 18 ASN E O 1
ATOM 10990 N N . LEU C 2 19 ? 145.154 145.632 112.076 1.00 31.51 19 LEU E N 1
ATOM 10991 C CA . LEU C 2 19 ? 144.146 145.960 111.073 1.00 31.51 19 LEU E CA 1
ATOM 10992 C C . LEU C 2 19 ? 143.090 144.868 110.976 1.00 31.51 19 LEU E C 1
ATOM 10993 O O . LEU C 2 19 ? 141.890 145.160 110.890 1.00 31.51 19 LEU E O 1
ATOM 10998 N N . ILE C 2 20 ? 143.518 143.603 110.990 1.00 31.06 20 ILE E N 1
ATOM 10999 C CA . ILE C 2 20 ? 142.561 142.502 110.914 1.00 31.06 20 ILE E CA 1
ATOM 11000 C C . ILE C 2 20 ? 141.640 142.510 112.126 1.00 31.06 20 ILE E C 1
ATOM 11001 O O . ILE C 2 20 ? 140.426 142.312 112.003 1.00 31.06 20 ILE E O 1
ATOM 11006 N N . LEU C 2 21 ? 142.199 142.738 113.315 1.00 32.22 21 LEU E N 1
ATOM 11007 C CA . LEU C 2 21 ? 141.376 142.767 114.520 1.00 32.22 21 LEU E CA 1
ATOM 11008 C C . LEU C 2 21 ? 140.413 143.948 114.510 1.00 32.22 21 LEU E C 1
ATOM 11009 O O . LEU C 2 21 ? 139.277 143.831 114.983 1.00 32.22 21 LEU E O 1
ATOM 11014 N N . PHE C 2 22 ? 140.848 145.095 113.986 1.00 34.32 22 PHE E N 1
ATOM 11015 C CA . PHE C 2 22 ? 139.999 146.282 113.994 1.00 34.32 22 PHE E CA 1
ATOM 11016 C C . PHE C 2 22 ? 138.853 146.157 112.999 1.00 34.32 22 PHE E C 1
ATOM 11017 O O . PHE C 2 22 ? 137.699 146.453 113.328 1.00 34.32 22 PHE E O 1
ATOM 11025 N N . TYR C 2 23 ? 139.148 145.718 111.776 1.00 36.79 23 TYR E N 1
ATOM 11026 C CA . TYR C 2 23 ? 138.143 145.745 110.721 1.00 36.79 23 TYR E CA 1
ATOM 11027 C C . TYR C 2 23 ? 137.175 144.571 110.772 1.00 36.79 23 TYR E C 1
ATOM 11028 O O . TYR C 2 23 ? 136.147 144.614 110.090 1.00 36.79 23 TYR E O 1
ATOM 11037 N N . ARG C 2 24 ? 137.467 143.532 111.551 1.00 38.09 24 ARG E N 1
ATOM 11038 C CA . ARG C 2 24 ? 136.594 142.370 111.647 1.00 38.09 24 ARG E CA 1
ATOM 11039 C C . ARG C 2 24 ? 135.844 142.305 112.970 1.00 38.09 24 ARG E C 1
ATOM 11040 O O . ARG C 2 24 ? 135.207 141.287 113.259 1.00 38.09 24 ARG E O 1
ATOM 11048 N N . ASN C 2 25 ? 135.905 143.366 113.775 1.00 37.49 25 ASN E N 1
ATOM 11049 C CA . ASN C 2 25 ? 135.184 143.453 115.046 1.00 37.49 25 ASN E CA 1
ATOM 11050 C C . ASN C 2 25 ? 135.548 142.304 115.983 1.00 37.49 25 ASN E C 1
ATOM 11051 O O . ASN C 2 25 ? 134.708 141.797 116.729 1.00 37.49 25 ASN E O 1
ATOM 11054 N N . VAL C 2 26 ? 136.813 141.882 115.943 1.00 34.52 26 VAL E N 1
ATOM 11055 C CA . VAL C 2 26 ? 137.291 140.915 116.924 1.00 34.52 26 VAL E CA 1
ATOM 11056 C C . VAL C 2 26 ? 137.305 141.542 118.312 1.00 34.52 26 VAL E C 1
ATOM 11057 O O . VAL C 2 26 ? 137.028 140.875 119.316 1.00 34.52 26 VAL E O 1
ATOM 11061 N N . TYR C 2 27 ? 137.617 142.830 118.388 1.00 33.82 27 TYR E N 1
ATOM 11062 C CA . TYR C 2 27 ? 137.602 143.611 119.611 1.00 33.82 27 TYR E CA 1
ATOM 11063 C C . TYR C 2 27 ? 136.874 144.921 119.351 1.00 33.82 27 TYR E C 1
ATOM 11064 O O . TYR C 2 27 ? 136.823 145.384 118.207 1.00 33.82 27 TYR E O 1
ATOM 11073 N N . PRO C 2 28 ? 136.286 145.529 120.381 1.00 36.67 28 PRO E N 1
ATOM 11074 C CA . PRO C 2 28 ? 135.463 146.729 120.168 1.00 36.67 28 PRO E CA 1
ATOM 11075 C C . PRO C 2 28 ? 136.260 147.841 119.512 1.00 36.67 28 PRO E C 1
ATOM 11076 O O . PRO C 2 28 ? 137.433 148.060 119.849 1.00 36.67 28 PRO E O 1
ATOM 11080 N N . PRO C 2 29 ? 135.657 148.563 118.565 1.00 36.07 29 PRO E N 1
ATOM 11081 C CA . PRO C 2 29 ? 136.404 149.608 117.845 1.00 36.07 29 PRO E CA 1
ATOM 11082 C C . PRO C 2 29 ? 136.851 150.755 118.727 1.00 36.07 29 PRO E C 1
ATOM 11083 O O . PRO C 2 29 ? 137.785 151.475 118.355 1.00 36.07 29 PRO E O 1
ATOM 11087 N N . GLN C 2 30 ? 136.212 150.954 119.880 1.00 39.56 30 GLN E N 1
ATOM 11088 C CA . GLN C 2 30 ? 136.573 152.072 120.742 1.00 39.56 30 GLN E CA 1
ATOM 11089 C C . GLN C 2 30 ? 137.946 151.881 121.373 1.00 39.56 30 GLN E C 1
ATOM 11090 O O . GLN C 2 30 ? 138.650 152.864 121.625 1.00 39.56 30 GLN E O 1
ATOM 11093 N N . SER C 2 31 ? 138.337 150.634 121.646 1.00 38.74 31 SER E N 1
ATOM 11094 C CA . SER C 2 31 ? 139.656 150.382 122.218 1.00 38.74 31 SER E CA 1
ATOM 11095 C C . SER C 2 31 ? 140.764 150.720 121.228 1.00 38.74 31 SER E C 1
ATOM 11096 O O . SER C 2 31 ? 141.827 151.211 121.622 1.00 38.74 31 SER E O 1
ATOM 11099 N N . PHE C 2 32 ? 140.537 150.457 119.944 1.00 36.59 32 PHE E N 1
ATOM 11100 C CA . PHE C 2 32 ? 141.526 150.766 118.922 1.00 36.59 32 PHE E CA 1
ATOM 11101 C C . PHE C 2 32 ? 141.693 152.273 118.777 1.00 36.59 32 PHE E C 1
ATOM 11102 O O . PHE C 2 32 ? 140.723 153.032 118.854 1.00 36.59 32 PHE E O 1
ATOM 11110 N N . ASP C 2 33 ? 142.932 152.707 118.563 1.00 39.07 33 ASP E N 1
ATOM 11111 C CA . ASP C 2 33 ? 143.242 154.115 118.363 1.00 39.07 33 ASP E CA 1
ATOM 11112 C C . ASP C 2 33 ? 144.123 154.265 117.132 1.00 39.07 33 ASP E C 1
ATOM 11113 O O . ASP C 2 33 ? 145.080 153.506 116.955 1.00 39.07 33 ASP E O 1
ATOM 11115 N N . TYR C 2 34 ? 143.797 155.241 116.288 1.00 40.58 34 TYR E N 1
ATOM 11116 C CA . TYR C 2 34 ? 144.607 155.525 115.111 1.00 40.58 34 TYR E CA 1
ATOM 11117 C C . TYR C 2 34 ? 145.895 156.215 115.539 1.00 40.58 34 TYR E C 1
ATOM 11118 O O . TYR C 2 34 ? 145.856 157.258 116.201 1.00 40.58 34 TYR E O 1
ATOM 11127 N N . THR C 2 35 ? 147.037 155.642 115.166 1.00 37.90 35 THR E N 1
ATOM 11128 C CA . THR C 2 35 ? 148.314 156.154 115.637 1.00 37.90 35 THR E CA 1
ATOM 11129 C C . THR C 2 35 ? 149.408 155.833 114.631 1.00 37.90 35 THR E C 1
ATOM 11130 O O . THR C 2 35 ? 149.250 154.976 113.758 1.00 37.90 35 THR E O 1
ATOM 11134 N N . THR C 2 36 ? 150.526 156.543 114.770 1.00 38.92 36 THR E N 1
ATOM 11135 C CA . THR C 2 36 ? 151.708 156.346 113.943 1.00 38.92 36 THR E CA 1
ATOM 11136 C C . THR C 2 36 ? 152.869 155.709 114.696 1.00 38.92 36 THR E C 1
ATOM 11137 O O . THR C 2 36 ? 153.657 154.980 114.090 1.00 38.92 36 THR E O 1
ATOM 11141 N N . TYR C 2 37 ? 152.970 155.923 116.005 1.00 43.14 37 TYR E N 1
ATOM 11142 C CA . TYR C 2 37 ? 154.033 155.346 116.817 1.00 43.14 37 TYR E CA 1
ATOM 11143 C C . TYR C 2 37 ? 153.445 154.296 117.751 1.00 43.14 37 TYR E C 1
ATOM 11144 O O . TYR C 2 37 ? 152.536 154.593 118.532 1.00 43.14 37 TYR E O 1
ATOM 11153 N N . GLN C 2 38 ? 153.963 153.070 117.663 1.00 39.92 38 GLN E N 1
ATOM 11154 C CA . GLN C 2 38 ? 153.573 151.967 118.536 1.00 39.92 38 GLN E CA 1
ATOM 11155 C C . GLN C 2 38 ? 154.852 151.239 118.971 1.00 39.92 38 GLN E C 1
ATOM 11156 O O . GLN C 2 38 ? 155.043 150.048 118.746 1.00 39.92 38 GLN E O 1
ATOM 11162 N N . SER C 2 39 ? 155.786 152.006 119.536 1.00 40.62 39 SER E N 1
ATOM 11163 C CA . SER C 2 39 ? 157.162 151.622 119.854 1.00 40.62 39 SER E CA 1
ATOM 11164 C C . SER C 2 39 ? 158.011 151.500 118.599 1.00 40.62 39 SER E C 1
ATOM 11165 O O . SER C 2 39 ? 159.212 151.227 118.699 1.00 40.62 39 SER E O 1
ATOM 11167 N N . PHE C 2 40 ? 157.425 151.701 117.422 1.00 39.34 40 PHE E N 1
ATOM 11168 C CA . PHE C 2 40 ? 158.146 151.783 116.164 1.00 39.34 40 PHE E CA 1
ATOM 11169 C C . PHE C 2 40 ? 157.405 152.767 115.275 1.00 39.34 40 PHE E C 1
ATOM 11170 O O . PHE C 2 40 ? 156.222 153.045 115.480 1.00 39.34 40 PHE E O 1
ATOM 11178 N N . ASN C 2 41 ? 158.112 153.300 114.286 1.00 40.72 41 ASN E N 1
ATOM 11179 C CA . ASN C 2 41 ? 157.476 154.162 113.298 1.00 40.72 41 ASN E CA 1
ATOM 11180 C C . ASN C 2 41 ? 156.640 153.300 112.359 1.00 40.72 41 ASN E C 1
ATOM 11181 O O . ASN C 2 41 ? 157.180 152.470 111.623 1.00 40.72 41 ASN E O 1
ATOM 11184 N N . LEU C 2 42 ? 155.321 153.474 112.399 1.00 37.40 42 LEU E N 1
ATOM 11185 C CA . LEU C 2 42 ? 154.447 152.693 111.540 1.00 37.40 42 LEU E CA 1
ATOM 11186 C C . LEU C 2 42 ? 154.353 153.326 110.152 1.00 37.40 42 LEU E C 1
ATOM 11187 O O . LEU C 2 42 ? 154.540 154.535 110.000 1.00 37.40 42 LEU E O 1
ATOM 11192 N N . PRO C 2 43 ? 154.087 152.521 109.117 1.00 38.17 43 PRO E N 1
ATOM 11193 C CA . PRO C 2 43 ? 154.008 153.087 107.759 1.00 38.17 43 PRO E CA 1
ATOM 11194 C C . PRO C 2 43 ? 152.915 154.129 107.584 1.00 38.17 43 PRO E C 1
ATOM 11195 O O . PRO C 2 43 ? 153.110 155.099 106.842 1.00 38.17 43 PRO E O 1
ATOM 11199 N N . GLN C 2 44 ? 151.772 153.961 108.240 1.00 39.80 44 GLN E N 1
ATOM 11200 C CA . GLN C 2 44 ? 150.654 154.892 108.105 1.00 39.80 44 GLN E CA 1
ATOM 11201 C C . GLN C 2 44 ? 150.050 155.110 109.486 1.00 39.80 44 GLN E C 1
ATOM 11202 O O . GLN C 2 44 ? 150.643 154.767 110.514 1.00 39.80 44 GLN E O 1
ATOM 11208 N N . PHE C 2 45 ? 148.851 155.689 109.510 1.00 40.84 45 PHE E N 1
ATOM 11209 C CA . PHE C 2 45 ? 148.063 155.810 110.735 1.00 40.84 45 PHE E CA 1
ATOM 11210 C C . PHE C 2 45 ? 147.248 154.531 110.933 1.00 40.84 45 PHE E C 1
ATOM 11211 O O . PHE C 2 45 ? 146.035 154.480 110.733 1.00 40.84 45 PHE E O 1
ATOM 11219 N N . VAL C 2 46 ? 147.954 153.476 111.316 1.00 37.71 46 VAL E N 1
ATOM 11220 C CA . VAL C 2 46 ? 147.303 152.183 111.560 1.00 37.71 46 VAL E CA 1
ATOM 11221 C C . VAL C 2 46 ? 146.576 152.232 112.898 1.00 37.71 46 VAL E C 1
ATOM 11222 O O . VAL C 2 46 ? 147.122 152.779 113.873 1.00 37.71 46 VAL E O 1
ATOM 11226 N N . PRO C 2 47 ? 145.355 151.702 113.000 1.00 35.96 47 PRO E N 1
ATOM 11227 C CA . PRO C 2 47 ? 144.695 151.604 114.311 1.00 35.96 47 PRO E CA 1
ATOM 11228 C C . PRO C 2 47 ? 145.315 150.491 115.144 1.00 35.96 47 PRO E C 1
ATOM 11229 O O . PRO C 2 47 ? 145.361 149.335 114.722 1.00 35.96 47 PRO E O 1
ATOM 11233 N N . ILE C 2 48 ? 145.792 150.847 116.334 1.00 35.86 48 ILE E N 1
ATOM 11234 C CA . ILE C 2 48 ? 146.434 149.910 117.249 1.00 35.86 48 ILE E CA 1
ATOM 11235 C C . ILE C 2 48 ? 145.657 149.912 118.557 1.00 35.86 48 ILE E C 1
ATOM 11236 O O . ILE C 2 48 ? 145.378 150.978 119.116 1.00 35.86 48 ILE E O 1
ATOM 11238 N N . ASN C 2 49 ? 145.307 148.722 119.039 1.00 36.16 49 ASN E N 1
ATOM 11239 C CA . ASN C 2 49 ? 144.539 148.610 120.271 1.00 36.16 49 ASN E CA 1
ATOM 11240 C C . ASN C 2 49 ? 145.373 149.045 121.470 1.00 36.16 49 ASN E C 1
ATOM 11241 O O . ASN C 2 49 ? 146.588 148.843 121.521 1.00 36.16 49 ASN E O 1
ATOM 11244 N N . ARG C 2 50 ? 144.699 149.649 122.446 1.00 39.38 50 ARG E N 1
ATOM 11245 C CA . ARG C 2 50 ? 145.346 150.176 123.638 1.00 39.38 50 ARG E CA 1
ATOM 11246 C C . ARG C 2 50 ? 145.294 149.222 124.823 1.00 39.38 50 ARG E C 1
ATOM 11247 O O . ARG C 2 50 ? 145.763 149.581 125.907 1.00 39.38 50 ARG E O 1
ATOM 11255 N N . HIS C 2 51 ? 144.742 148.030 124.652 1.00 37.94 51 HIS E N 1
ATOM 11256 C CA . HIS C 2 51 ? 144.665 147.070 125.748 1.00 37.94 51 HIS E CA 1
ATOM 11257 C C . HIS C 2 51 ? 146.054 146.530 126.061 1.00 37.94 51 HIS E C 1
ATOM 11258 O O . HIS C 2 51 ? 146.725 146.017 125.157 1.00 37.94 51 HIS E O 1
ATOM 11265 N N . PRO C 2 52 ? 146.526 146.623 127.308 1.00 36.24 52 PRO E N 1
ATOM 11266 C CA . PRO C 2 52 ? 147.889 146.149 127.606 1.00 36.24 52 PRO E CA 1
ATOM 11267 C C . PRO C 2 52 ? 148.068 144.654 127.415 1.00 36.24 52 PRO E C 1
ATOM 11268 O O . PRO C 2 52 ? 149.083 144.221 126.854 1.00 36.24 52 PRO E O 1
ATOM 11272 N N . ALA C 2 53 ? 147.109 143.849 127.876 1.00 34.99 53 ALA E N 1
ATOM 11273 C CA . ALA C 2 53 ? 147.216 142.404 127.712 1.00 34.99 53 ALA E CA 1
ATOM 11274 C C . ALA C 2 53 ? 147.202 142.015 126.240 1.00 34.99 53 ALA E C 1
ATOM 11275 O O . ALA C 2 53 ? 147.966 141.143 125.813 1.00 34.99 53 ALA E O 1
ATOM 11277 N N . LEU C 2 54 ? 146.340 142.656 125.448 1.00 32.81 54 LEU E N 1
ATOM 11278 C CA . LEU C 2 54 ? 146.300 142.378 124.016 1.00 32.81 54 LEU E CA 1
ATOM 11279 C C . LEU C 2 54 ? 147.594 142.802 123.333 1.00 32.81 54 LEU E C 1
ATOM 11280 O O . LEU C 2 54 ? 148.092 142.101 122.444 1.00 32.81 54 LEU E O 1
ATOM 11285 N N . ILE C 2 55 ? 148.151 143.947 123.733 1.00 33.09 55 ILE E N 1
ATOM 11286 C CA . ILE C 2 55 ? 149.416 144.403 123.162 1.00 33.09 55 ILE E CA 1
ATOM 11287 C C . ILE C 2 55 ? 150.520 143.397 123.454 1.00 33.09 55 ILE E C 1
ATOM 11288 O O . ILE C 2 55 ? 151.299 143.025 122.567 1.00 33.09 55 ILE E O 1
ATOM 11293 N N . ASP C 2 56 ? 150.599 142.936 124.705 1.00 32.17 56 ASP E N 1
ATOM 11294 C CA . ASP C 2 56 ? 151.620 141.961 125.072 1.00 32.17 56 ASP E CA 1
ATOM 11295 C C . ASP C 2 56 ? 151.421 140.645 124.331 1.00 32.17 56 ASP E C 1
ATOM 11296 O O . ASP C 2 56 ? 152.393 140.025 123.884 1.00 32.17 56 ASP E O 1
ATOM 11298 N N . TYR C 2 57 ? 150.169 140.204 124.189 1.00 30.49 57 TYR E N 1
ATOM 11299 C CA . TYR C 2 57 ? 149.885 138.970 123.462 1.00 30.49 57 TYR E CA 1
ATOM 11300 C C . TYR C 2 57 ? 150.336 139.073 122.011 1.00 30.49 57 TYR E C 1
ATOM 11301 O O . TYR C 2 57 ? 150.993 138.167 121.484 1.00 30.49 57 TYR E O 1
ATOM 11310 N N . ILE C 2 58 ? 149.997 140.183 121.349 1.00 30.46 58 ILE E N 1
ATOM 11311 C CA . ILE C 2 58 ? 150.365 140.360 119.948 1.00 30.46 58 ILE E CA 1
ATOM 11312 C C . ILE C 2 58 ? 151.878 140.436 119.797 1.00 30.46 58 ILE E C 1
ATOM 11313 O O . ILE C 2 58 ? 152.455 139.839 118.879 1.00 30.46 58 ILE E O 1
ATOM 11318 N N . GLU C 2 59 ? 152.547 141.172 120.689 1.00 31.34 59 GLU E N 1
ATOM 11319 C CA . GLU C 2 59 ? 154.000 141.288 120.606 1.00 31.34 59 GLU E CA 1
ATOM 11320 C C . GLU C 2 59 ? 154.675 139.938 120.808 1.00 31.34 59 GLU E C 1
ATOM 11321 O O . GLU C 2 59 ? 155.612 139.589 120.079 1.00 31.34 59 GLU E O 1
ATOM 11324 N N . GLU C 2 60 ? 154.211 139.161 121.790 1.00 31.27 60 GLU E N 1
ATOM 11325 C CA . GLU C 2 60 ? 154.789 137.845 122.030 1.00 31.27 60 GLU E CA 1
ATOM 11326 C C . GLU C 2 60 ? 154.559 136.921 120.841 1.00 31.27 60 GLU E C 1
ATOM 11327 O O . GLU C 2 60 ? 155.457 136.168 120.450 1.00 31.27 60 GLU E O 1
ATOM 11333 N N . LEU C 2 61 ? 153.361 136.965 120.251 1.00 29.21 61 LEU E N 1
ATOM 11334 C CA . LEU C 2 61 ? 153.085 136.135 119.082 1.00 29.21 61 LEU E CA 1
ATOM 11335 C C . LEU C 2 61 ? 153.978 136.515 117.908 1.00 29.21 61 LEU E C 1
ATOM 11336 O O . LEU C 2 61 ? 154.513 135.639 117.216 1.00 29.21 61 LEU E O 1
ATOM 11341 N N . ILE C 2 62 ? 154.157 137.816 117.670 1.00 29.82 62 ILE E N 1
ATOM 11342 C CA . ILE C 2 62 ? 155.000 138.263 116.564 1.00 29.82 62 ILE E CA 1
ATOM 11343 C C . ILE C 2 62 ? 156.446 137.841 116.790 1.00 29.82 62 ILE E C 1
ATOM 11344 O O . ILE C 2 62 ? 157.122 137.372 115.866 1.00 29.82 62 ILE E O 1
ATOM 11348 N N . LEU C 2 63 ? 156.943 137.998 118.019 1.00 30.78 63 LEU E N 1
ATOM 11349 C CA . LEU C 2 63 ? 158.315 137.595 118.317 1.00 30.78 63 LEU E CA 1
ATOM 11350 C C . LEU C 2 63 ? 158.495 136.090 118.163 1.00 30.78 63 LEU E C 1
ATOM 11351 O O . LEU C 2 63 ? 159.518 135.631 117.642 1.00 30.78 63 LEU E O 1
ATOM 11356 N N . ASP C 2 64 ? 157.510 135.307 118.608 1.00 32.08 64 ASP E N 1
ATOM 11357 C CA . ASP C 2 64 ? 157.579 133.858 118.451 1.00 32.08 64 ASP E CA 1
ATOM 11358 C C . ASP C 2 64 ? 157.598 133.464 116.980 1.00 32.08 64 ASP E C 1
ATOM 11359 O O . ASP C 2 64 ? 158.352 132.569 116.580 1.00 32.08 64 ASP E O 1
ATOM 11364 N N . VAL C 2 65 ? 156.772 134.115 116.159 1.00 30.68 65 VAL E N 1
ATOM 11365 C CA . VAL C 2 65 ? 156.754 133.809 114.731 1.00 30.68 65 VAL E CA 1
ATOM 11366 C C . VAL C 2 65 ? 158.088 134.174 114.090 1.00 30.68 65 VAL E C 1
ATOM 11367 O O . VAL C 2 65 ? 158.636 133.411 113.286 1.00 30.68 65 VAL E O 1
ATOM 11371 N N . LEU C 2 66 ? 158.635 135.340 114.442 1.00 33.29 66 LEU E N 1
ATOM 11372 C CA . LEU C 2 66 ? 159.900 135.773 113.856 1.00 33.29 66 LEU E CA 1
ATOM 11373 C C . LEU C 2 66 ? 161.060 134.886 114.287 1.00 33.29 66 LEU E C 1
ATOM 11374 O O . LEU C 2 66 ? 162.005 134.691 113.515 1.00 33.29 66 LEU E O 1
ATOM 11379 N N . SER C 2 67 ? 161.015 134.348 115.509 1.00 34.51 67 SER E N 1
ATOM 11380 C CA . SER C 2 67 ? 162.096 133.495 115.989 1.00 34.51 67 SER E CA 1
ATOM 11381 C C . SER C 2 67 ? 162.244 132.222 115.168 1.00 34.51 67 SER E C 1
ATOM 11382 O O . SER C 2 67 ? 163.324 131.623 115.165 1.00 34.51 67 SER E O 1
ATOM 11384 N N . LYS C 2 68 ? 161.190 131.794 114.475 1.00 34.88 68 LYS E N 1
ATOM 11385 C CA . LYS C 2 68 ? 161.212 130.575 113.676 1.00 34.88 68 LYS E CA 1
ATOM 11386 C C . LYS C 2 68 ? 160.839 130.850 112.223 1.00 34.88 68 LYS E C 1
ATOM 11387 O O . LYS C 2 68 ? 160.364 129.958 111.519 1.00 34.88 68 LYS E O 1
ATOM 11393 N N . LEU C 2 69 ? 161.055 132.084 111.761 1.00 37.22 69 LEU E N 1
ATOM 11394 C CA . LEU C 2 69 ? 160.679 132.455 110.401 1.00 37.22 69 LEU E CA 1
ATOM 11395 C C . LEU C 2 69 ? 161.490 131.715 109.348 1.00 37.22 69 LEU E C 1
ATOM 11396 O O . LEU C 2 69 ? 161.048 131.621 108.199 1.00 37.22 69 LEU E O 1
ATOM 11401 N N . THR C 2 70 ? 162.664 131.196 109.710 1.00 45.15 70 THR E N 1
ATOM 11402 C CA . THR C 2 70 ? 163.469 130.452 108.749 1.00 45.15 70 THR E CA 1
ATOM 11403 C C . THR C 2 70 ? 162.746 129.192 108.286 1.00 45.15 70 THR E C 1
ATOM 11404 O O . THR C 2 70 ? 162.763 128.858 107.095 1.00 45.15 70 THR E O 1
ATOM 11408 N N . HIS C 2 71 ? 162.089 128.491 109.208 1.00 42.88 71 HIS E N 1
ATOM 11409 C CA . HIS C 2 71 ? 161.326 127.296 108.874 1.00 42.88 71 HIS E CA 1
ATOM 11410 C C . HIS C 2 71 ? 159.876 127.590 108.516 1.00 42.88 71 HIS E C 1
ATOM 11411 O O . HIS C 2 71 ? 159.163 126.674 108.098 1.00 42.88 71 HIS E O 1
ATOM 11418 N N . VAL C 2 72 ? 159.424 128.831 108.668 1.00 36.82 72 VAL E N 1
ATOM 11419 C CA . VAL C 2 72 ? 158.036 129.202 108.423 1.00 36.82 72 VAL E CA 1
ATOM 11420 C C . VAL C 2 72 ? 157.945 129.823 107.038 1.00 36.82 72 VAL E C 1
ATOM 11421 O O . VAL C 2 72 ? 158.594 130.838 106.760 1.00 36.82 72 VAL E O 1
ATOM 11425 N N . TYR C 2 73 ? 157.143 129.217 106.165 1.00 37.65 73 TYR E N 1
ATOM 11426 C CA . TYR C 2 73 ? 156.924 129.746 104.828 1.00 37.65 73 TYR E CA 1
ATOM 11427 C C . TYR C 2 73 ? 155.532 130.326 104.641 1.00 37.65 73 TYR E C 1
ATOM 11428 O O . TYR C 2 73 ? 155.225 130.824 103.554 1.00 37.65 73 TYR E O 1
ATOM 11437 N N . ARG C 2 74 ? 154.685 130.283 105.666 1.00 34.50 74 ARG E N 1
ATOM 11438 C CA . ARG C 2 74 ? 153.315 130.769 105.532 1.00 34.50 74 ARG E CA 1
ATOM 11439 C C . ARG C 2 74 ? 152.745 130.999 106.921 1.00 34.50 74 ARG E C 1
ATOM 11440 O O . ARG C 2 74 ? 152.700 130.070 107.732 1.00 34.50 74 ARG E O 1
ATOM 11448 N N . PHE C 2 75 ? 152.317 132.228 107.196 1.00 29.03 75 PHE E N 1
ATOM 11449 C CA . PHE C 2 75 ? 151.710 132.594 108.468 1.00 29.03 75 PHE E CA 1
ATOM 11450 C C . PHE C 2 75 ? 150.299 133.096 108.206 1.00 29.03 75 PHE E C 1
ATOM 11451 O O . PHE C 2 75 ? 150.096 133.967 107.355 1.00 29.03 75 PHE E O 1
ATOM 11459 N N . SER C 2 76 ? 149.329 132.552 108.935 1.00 29.17 76 SER E N 1
ATOM 11460 C CA . SER C 2 76 ? 147.923 132.824 108.680 1.00 29.17 76 SER E CA 1
ATOM 11461 C C . SER C 2 76 ? 147.211 133.206 109.969 1.00 29.17 76 SER E C 1
ATOM 11462 O O . SER C 2 76 ? 147.522 132.680 111.041 1.00 29.17 76 SER E O 1
ATOM 11465 N N . ILE C 2 77 ? 146.254 134.122 109.853 1.00 28.52 77 ILE E N 1
ATOM 11466 C CA . ILE C 2 77 ? 145.377 134.510 110.951 1.00 28.52 77 ILE E CA 1
ATOM 11467 C C . ILE C 2 77 ? 143.990 133.967 110.640 1.00 28.52 77 ILE E C 1
ATOM 11468 O O . ILE C 2 77 ? 143.389 134.326 109.620 1.00 28.52 77 ILE E O 1
ATOM 11473 N N . CYS C 2 78 ? 143.481 133.107 111.515 1.00 34.08 78 CYS E N 1
ATOM 11474 C CA . CYS C 2 78 ? 142.216 132.422 111.297 1.00 34.08 78 CYS E CA 1
ATOM 11475 C C . CYS C 2 78 ? 141.125 133.077 112.132 1.00 34.08 78 CYS E C 1
ATOM 11476 O O . CYS C 2 78 ? 141.311 133.314 113.329 1.00 34.08 78 CYS E O 1
ATOM 11479 N N . ILE C 2 79 ? 139.994 133.369 111.498 1.00 36.50 79 ILE E N 1
ATOM 11480 C CA . ILE C 2 79 ? 138.834 133.945 112.167 1.00 36.50 79 ILE E CA 1
ATOM 11481 C C . ILE C 2 79 ? 137.863 132.812 112.470 1.00 36.50 79 ILE E C 1
ATOM 11482 O O . ILE C 2 79 ? 137.367 132.146 111.554 1.00 36.50 79 ILE E O 1
ATOM 11487 N N . ILE C 2 80 ? 137.587 132.594 113.754 1.00 40.69 80 ILE E N 1
ATOM 11488 C CA . ILE C 2 80 ? 136.861 131.420 114.224 1.00 40.69 80 ILE E CA 1
ATOM 11489 C C . ILE C 2 80 ? 135.578 131.868 114.908 1.00 40.69 80 ILE E C 1
ATOM 11490 O O . ILE C 2 80 ? 135.597 132.782 115.740 1.00 40.69 80 ILE E O 1
ATOM 11494 N N . ASN C 2 81 ? 134.468 131.225 114.553 1.00 47.30 81 ASN E N 1
ATOM 11495 C CA . ASN C 2 81 ? 133.195 131.488 115.209 1.00 47.30 81 ASN E CA 1
ATOM 11496 C C . ASN C 2 81 ? 133.214 130.967 116.642 1.00 47.30 81 ASN E C 1
ATOM 11497 O O . ASN C 2 81 ? 133.699 129.866 116.913 1.00 47.30 81 ASN E O 1
ATOM 11502 N N . LYS C 2 82 ? 132.688 131.771 117.568 1.00 47.05 82 LYS E N 1
ATOM 11503 C CA . LYS C 2 82 ? 132.653 131.354 118.966 1.00 47.05 82 LYS E CA 1
ATOM 11504 C C . LYS C 2 82 ? 131.518 130.374 119.240 1.00 47.05 82 LYS E C 1
ATOM 11505 O O . LYS C 2 82 ? 131.656 129.489 120.092 1.00 47.05 82 LYS E O 1
ATOM 11510 N N . LYS C 2 83 ? 130.389 130.520 118.541 1.00 50.48 83 LYS E N 1
ATOM 11511 C CA . LYS C 2 83 ? 129.260 129.621 118.764 1.00 50.48 83 LYS E CA 1
ATOM 11512 C C . LYS C 2 83 ? 129.631 128.180 118.441 1.00 50.48 83 LYS E C 1
ATOM 11513 O O . LYS C 2 83 ? 129.301 127.261 119.199 1.00 50.48 83 LYS E O 1
ATOM 11515 N N . ASN C 2 84 ? 130.316 127.964 117.323 1.00 53.55 84 ASN E N 1
ATOM 11516 C CA . ASN C 2 84 ? 130.839 126.655 116.968 1.00 53.55 84 ASN E CA 1
ATOM 11517 C C . ASN C 2 84 ? 132.235 126.836 116.395 1.00 53.55 84 ASN E C 1
ATOM 11518 O O . ASN C 2 84 ? 132.485 127.779 115.638 1.00 53.55 84 ASN E O 1
ATOM 11523 N N . ASP C 2 85 ? 133.144 125.940 116.766 1.00 53.39 85 ASP E N 1
ATOM 11524 C CA . ASP C 2 85 ? 134.542 126.054 116.356 1.00 53.39 85 ASP E CA 1
ATOM 11525 C C . ASP C 2 85 ? 134.635 125.808 114.857 1.00 53.39 85 ASP E C 1
ATOM 11526 O O . ASP C 2 85 ? 134.589 124.666 114.395 1.00 53.39 85 ASP E O 1
ATOM 11528 N N . LEU C 2 86 ? 134.774 126.887 114.089 1.00 51.73 86 LEU E N 1
ATOM 11529 C CA . LEU C 2 86 ? 134.803 126.795 112.636 1.00 51.73 86 LEU E CA 1
ATOM 11530 C C . LEU C 2 86 ? 135.461 128.050 112.087 1.00 51.73 86 LEU E C 1
ATOM 11531 O O . LEU C 2 86 ? 135.128 129.160 112.513 1.00 51.73 86 LEU E O 1
ATOM 11534 N N . CYS C 2 87 ? 136.388 127.874 111.148 1.00 48.84 87 CYS E N 1
ATOM 11535 C CA . CYS C 2 87 ? 137.098 128.997 110.546 1.00 48.84 87 CYS E CA 1
ATOM 11536 C C . CYS C 2 87 ? 136.229 129.603 109.452 1.00 48.84 87 CYS E C 1
ATOM 11537 O O . CYS C 2 87 ? 136.027 128.993 108.398 1.00 48.84 87 CYS E O 1
ATOM 11540 N N . ILE C 2 88 ? 135.713 130.807 109.700 1.00 47.29 88 ILE E N 1
ATOM 11541 C CA . ILE C 2 88 ? 134.852 131.469 108.726 1.00 47.29 88 ILE E CA 1
ATOM 11542 C C . ILE C 2 88 ? 135.619 132.410 107.803 1.00 47.29 88 ILE E C 1
ATOM 11543 O O . ILE C 2 88 ? 135.143 132.700 106.697 1.00 47.29 88 ILE E O 1
ATOM 11548 N N . GLU C 2 89 ? 136.789 132.889 108.220 1.00 43.48 89 GLU E N 1
ATOM 11549 C CA . GLU C 2 89 ? 137.610 133.776 107.410 1.00 43.48 89 GLU E CA 1
ATOM 11550 C C . GLU C 2 89 ? 139.071 133.482 107.711 1.00 43.48 89 GLU E C 1
ATOM 11551 O O . GLU C 2 89 ? 139.422 133.169 108.851 1.00 43.48 89 GLU E O 1
ATOM 11557 N N . LYS C 2 90 ? 139.915 133.585 106.688 1.00 38.49 90 LYS E N 1
ATOM 11558 C CA . LYS C 2 90 ? 141.328 133.246 106.818 1.00 38.49 90 LYS E CA 1
ATOM 11559 C C . LYS C 2 90 ? 142.150 134.228 106.000 1.00 38.49 90 LYS E C 1
ATOM 11560 O O . LYS C 2 90 ? 141.930 134.369 104.794 1.00 38.49 90 LYS E O 1
ATOM 11566 N N . TYR C 2 91 ? 143.089 134.902 106.655 1.00 34.06 91 TYR E N 1
ATOM 11567 C CA . TYR C 2 91 ? 143.995 135.838 106.006 1.00 34.06 91 TYR E CA 1
ATOM 11568 C C . TYR C 2 91 ? 145.409 135.283 106.078 1.00 34.06 91 TYR E C 1
ATOM 11569 O O . TYR C 2 91 ? 145.894 134.951 107.164 1.00 34.06 91 TYR E O 1
ATOM 11577 N N . VAL C 2 92 ? 146.068 135.191 104.927 1.00 30.74 92 VAL E N 1
ATOM 11578 C CA . VAL C 2 92 ? 147.318 134.456 104.789 1.00 30.74 92 VAL E CA 1
ATOM 11579 C C . VAL C 2 92 ? 148.428 135.420 104.401 1.00 30.74 92 VAL E C 1
ATOM 11580 O O . VAL C 2 92 ? 148.264 136.227 103.480 1.00 30.74 92 VAL E O 1
ATOM 11584 N N . LEU C 2 93 ? 149.554 135.330 105.104 1.00 30.84 93 LEU E N 1
ATOM 11585 C CA . LEU C 2 93 ? 150.770 136.063 104.773 1.00 30.84 93 LEU E CA 1
ATOM 11586 C C . LEU C 2 93 ? 151.798 135.050 104.286 1.00 30.84 93 LEU E C 1
ATOM 11587 O O . LEU C 2 93 ? 152.366 134.301 105.087 1.00 30.84 93 LEU E O 1
ATOM 11592 N N . ASP C 2 94 ? 152.034 135.025 102.978 1.00 35.54 94 ASP E N 1
ATOM 11593 C CA . ASP C 2 94 ? 152.939 134.051 102.376 1.00 35.54 94 ASP E CA 1
ATOM 11594 C C . ASP C 2 94 ? 154.372 134.551 102.509 1.00 35.54 94 ASP E C 1
ATOM 11595 O O . ASP C 2 94 ? 154.743 135.564 101.909 1.00 35.54 94 ASP E O 1
ATOM 11600 N N . PHE C 2 95 ? 155.182 133.839 103.291 1.00 36.14 95 PHE E N 1
ATOM 11601 C CA . PHE C 2 95 ? 156.582 134.181 103.488 1.00 36.14 95 PHE E CA 1
ATOM 11602 C C . PHE C 2 95 ? 157.518 133.329 102.644 1.00 36.14 95 PHE E C 1
ATOM 11603 O O . PHE C 2 95 ? 158.734 133.374 102.848 1.00 36.14 95 PHE E O 1
ATOM 11611 N N . SER C 2 96 ? 156.982 132.542 101.717 1.00 50.00 96 SER E N 1
ATOM 11612 C CA . SER C 2 96 ? 157.824 131.820 100.778 1.00 50.00 96 SER E CA 1
ATOM 11613 C C . SER C 2 96 ? 158.516 132.798 99.837 1.00 50.00 96 SER E C 1
ATOM 11614 O O . SER C 2 96 ? 158.024 133.902 99.582 1.00 50.00 96 SER E O 1
ATOM 11616 N N . GLU C 2 97 ? 159.678 132.385 99.330 1.00 45.47 97 GLU E N 1
ATOM 11617 C CA . GLU C 2 97 ? 160.493 133.208 98.435 1.00 45.47 97 GLU E CA 1
ATOM 11618 C C . GLU C 2 97 ? 160.932 134.508 99.104 1.00 45.47 97 GLU E C 1
ATOM 11619 O O . GLU C 2 97 ? 161.145 135.522 98.436 1.00 45.47 97 GLU E O 1
ATOM 11621 N N . LEU C 2 98 ? 161.074 134.486 100.426 1.00 44.59 98 LEU E N 1
ATOM 11622 C CA . LEU C 2 98 ? 161.568 135.624 101.190 1.00 44.59 98 LEU E CA 1
ATOM 11623 C C . LEU C 2 98 ? 163.057 135.428 101.439 1.00 44.59 98 LEU E C 1
ATOM 11624 O O . LEU C 2 98 ? 163.463 134.416 102.021 1.00 44.59 98 LEU E O 1
ATOM 11629 N N . GLN C 2 99 ? 163.864 136.388 100.995 1.00 48.76 99 GLN E N 1
ATOM 11630 C CA . GLN C 2 99 ? 165.311 136.267 101.116 1.00 48.76 99 GLN E CA 1
ATOM 11631 C C . GLN C 2 99 ? 165.731 136.292 102.580 1.00 48.76 99 GLN E C 1
ATOM 11632 O O . GLN C 2 99 ? 165.305 137.160 103.347 1.00 48.76 99 GLN E O 1
ATOM 11638 N N . HIS C 2 100 ? 166.571 135.335 102.963 1.00 51.45 100 HIS E N 1
ATOM 11639 C CA . HIS C 2 100 ? 167.104 135.226 104.318 1.00 51.45 100 HIS E CA 1
ATOM 11640 C C . HIS C 2 100 ? 168.614 135.416 104.218 1.00 51.45 100 HIS E C 1
ATOM 11641 O O . HIS C 2 100 ? 169.368 134.446 104.110 1.00 51.45 100 HIS E O 1
ATOM 11648 N N . VAL C 2 101 ? 169.055 136.671 104.253 1.00 52.51 101 VAL E N 1
ATOM 11649 C CA . VAL C 2 101 ? 170.460 137.024 104.100 1.00 52.51 101 VAL E CA 1
ATOM 11650 C C . VAL C 2 101 ? 170.911 137.766 105.349 1.00 52.51 101 VAL E C 1
ATOM 11651 O O . VAL C 2 101 ? 170.261 138.728 105.775 1.00 52.51 101 VAL E O 1
ATOM 11655 N N . ASP C 2 102 ? 172.017 137.315 105.935 1.00 55.57 102 ASP E N 1
ATOM 11656 C CA . ASP C 2 102 ? 172.582 137.941 107.121 1.00 55.57 102 ASP E CA 1
ATOM 11657 C C . ASP C 2 102 ? 173.609 139.016 106.792 1.00 55.57 102 ASP E C 1
ATOM 11658 O O . ASP C 2 102 ? 174.126 139.658 107.712 1.00 55.57 102 ASP E O 1
ATOM 11660 N N . LYS C 2 103 ? 173.914 139.226 105.516 1.00 58.72 103 LYS E N 1
ATOM 11661 C CA . LYS C 2 103 ? 174.899 140.224 105.115 1.00 58.72 103 LYS E CA 1
ATOM 11662 C C . LYS C 2 103 ? 174.345 141.636 105.264 1.00 58.72 103 LYS E C 1
ATOM 11663 O O . LYS C 2 103 ? 174.387 142.218 106.348 1.00 58.72 103 LYS E O 1
ATOM 11665 N N . ILE C 2 107 ? 171.326 147.414 100.466 1.00 50.00 107 ILE E N 1
ATOM 11666 C CA . ILE C 2 107 ? 170.879 148.647 101.102 1.00 50.00 107 ILE E CA 1
ATOM 11667 C C . ILE C 2 107 ? 169.561 149.107 100.492 1.00 50.00 107 ILE E C 1
ATOM 11668 O O . ILE C 2 107 ? 169.545 149.901 99.552 1.00 50.00 107 ILE E O 1
ATOM 11670 N N . ILE C 2 108 ? 168.449 148.601 101.037 1.00 47.85 108 ILE E N 1
ATOM 11671 C CA . ILE C 2 108 ? 167.124 148.953 100.536 1.00 47.85 108 ILE E CA 1
ATOM 11672 C C . ILE C 2 108 ? 166.521 150.147 101.262 1.00 47.85 108 ILE E C 1
ATOM 11673 O O . ILE C 2 108 ? 165.430 150.596 100.886 1.00 47.85 108 ILE E O 1
ATOM 11675 N N . THR C 2 109 ? 167.191 150.666 102.294 1.00 48.44 109 THR E N 1
ATOM 11676 C CA . THR C 2 109 ? 166.721 151.808 103.075 1.00 48.44 109 THR E CA 1
ATOM 11677 C C . THR C 2 109 ? 165.370 151.530 103.726 1.00 48.44 109 THR E C 1
ATOM 11678 O O . THR C 2 109 ? 164.859 150.407 103.663 1.00 48.44 109 THR E O 1
ATOM 11680 N N . GLU C 2 110 ? 164.790 152.543 104.366 1.00 44.77 110 GLU E N 1
ATOM 11681 C CA . GLU C 2 110 ? 163.510 152.395 105.045 1.00 44.77 110 GLU E CA 1
ATOM 11682 C C . GLU C 2 110 ? 162.352 153.024 104.286 1.00 44.77 110 GLU E C 1
ATOM 11683 O O . GLU C 2 110 ? 161.224 152.528 104.377 1.00 44.77 110 GLU E O 1
ATOM 11689 N N . THR C 2 111 ? 162.604 154.096 103.531 1.00 45.76 111 THR E N 1
ATOM 11690 C CA . THR C 2 111 ? 161.525 154.769 102.814 1.00 45.76 111 THR E CA 1
ATOM 11691 C C . THR C 2 111 ? 160.894 153.859 101.766 1.00 45.76 111 THR E C 1
ATOM 11692 O O . THR C 2 111 ? 159.667 153.820 101.629 1.00 45.76 111 THR E O 1
ATOM 11696 N N . GLU C 2 112 ? 161.714 153.121 101.014 1.00 45.91 112 GLU E N 1
ATOM 11697 C CA . GLU C 2 112 ? 161.174 152.220 99.999 1.00 45.91 112 GLU E CA 1
ATOM 11698 C C . GLU C 2 112 ? 160.413 151.061 100.632 1.00 45.91 112 GLU E C 1
ATOM 11699 O O . GLU C 2 112 ? 159.332 150.681 100.158 1.00 45.91 112 GLU E O 1
ATOM 11702 N N . VAL C 2 113 ? 160.969 150.482 101.699 1.00 41.28 113 VAL E N 1
ATOM 11703 C CA . VAL C 2 113 ? 160.293 149.390 102.392 1.00 41.28 113 VAL E CA 1
ATOM 11704 C C . VAL C 2 113 ? 158.957 149.863 102.940 1.00 41.28 113 VAL E C 1
ATOM 11705 O O . VAL C 2 113 ? 157.945 149.159 102.847 1.00 41.28 113 VAL E O 1
ATOM 11707 N N . PHE C 2 114 ? 158.926 151.068 103.510 1.00 40.27 114 PHE E N 1
ATOM 11708 C CA . PHE C 2 114 ? 157.676 151.588 104.046 1.00 40.27 114 PHE E CA 1
ATOM 11709 C C . PHE C 2 114 ? 156.694 151.957 102.943 1.00 40.27 114 PHE E C 1
ATOM 11710 O O . PHE C 2 114 ? 155.484 151.868 103.152 1.00 40.27 114 PHE E O 1
ATOM 11718 N N . ASP C 2 115 ? 157.180 152.354 101.765 1.00 40.22 115 ASP E N 1
ATOM 11719 C CA . ASP C 2 115 ? 156.278 152.579 100.637 1.00 40.22 115 ASP E CA 1
ATOM 11720 C C . ASP C 2 115 ? 155.608 151.278 100.208 1.00 40.22 115 ASP E C 1
ATOM 11721 O O . ASP C 2 115 ? 154.391 151.231 99.977 1.00 40.22 115 ASP E O 1
ATOM 11724 N N . GLU C 2 116 ? 156.395 150.204 100.104 1.00 40.01 116 GLU E N 1
ATOM 11725 C CA . GLU C 2 116 ? 155.820 148.905 99.764 1.00 40.01 116 GLU E CA 1
ATOM 11726 C C . GLU C 2 116 ? 154.842 148.442 100.838 1.00 40.01 116 GLU E C 1
ATOM 11727 O O . GLU C 2 116 ? 153.772 147.900 100.529 1.00 40.01 116 GLU E O 1
ATOM 11733 N N . PHE C 2 117 ? 155.196 148.648 102.109 1.00 36.25 117 PHE E N 1
ATOM 11734 C CA . PHE C 2 117 ? 154.302 148.284 103.201 1.00 36.25 117 PHE E CA 1
ATOM 11735 C C . PHE C 2 117 ? 153.011 149.086 103.141 1.00 36.25 117 PHE E C 1
ATOM 11736 O O . PHE C 2 117 ? 151.930 148.554 103.412 1.00 36.25 117 PHE E O 1
ATOM 11744 N N . ARG C 2 118 ? 153.107 150.372 102.799 1.00 39.71 118 ARG E N 1
ATOM 11745 C CA . ARG C 2 118 ? 151.917 151.201 102.668 1.00 39.71 118 ARG E CA 1
ATOM 11746 C C . ARG C 2 118 ? 151.010 150.678 101.568 1.00 39.71 118 ARG E C 1
ATOM 11747 O O . ARG C 2 118 ? 149.792 150.597 101.746 1.00 39.71 118 ARG E O 1
ATOM 11755 N N . SER C 2 119 ? 151.590 150.297 100.428 1.00 40.40 119 SER E N 1
ATOM 11756 C CA . SER C 2 119 ? 150.778 149.742 99.347 1.00 40.40 119 SER E CA 1
ATOM 11757 C C . SER C 2 119 ? 150.094 148.445 99.774 1.00 40.40 119 SER E C 1
ATOM 11758 O O . SER C 2 119 ? 148.895 148.252 99.526 1.00 40.40 119 SER E O 1
ATOM 11761 N N . SER C 2 120 ? 150.836 147.552 100.435 1.00 38.47 120 SER E N 1
ATOM 11762 C CA . SER C 2 120 ? 150.268 146.269 100.845 1.00 38.47 120 SER E CA 1
ATOM 11763 C C . SER C 2 120 ? 149.157 146.453 101.874 1.00 38.47 120 SER E C 1
ATOM 11764 O O . SER C 2 120 ? 148.085 145.840 101.773 1.00 38.47 120 SER E O 1
ATOM 11767 N N . LEU C 2 121 ? 149.395 147.301 102.876 1.00 37.75 121 LEU E N 1
ATOM 11768 C CA . LEU C 2 121 ? 148.387 147.534 103.902 1.00 37.75 121 LEU E CA 1
ATOM 11769 C C . LEU C 2 121 ? 147.179 148.266 103.340 1.00 37.75 121 LEU E C 1
ATOM 11770 O O . LEU C 2 121 ? 146.055 148.035 103.793 1.00 37.75 121 LEU E O 1
ATOM 11775 N N . ASN C 2 122 ? 147.384 149.147 102.359 1.00 41.01 122 ASN E N 1
ATOM 11776 C CA . ASN C 2 122 ? 146.257 149.797 101.704 1.00 41.01 122 ASN E CA 1
ATOM 11777 C C . ASN C 2 122 ? 145.409 148.785 100.948 1.00 41.01 122 ASN E C 1
ATOM 11778 O O . ASN C 2 122 ? 144.175 148.858 100.972 1.00 41.01 122 ASN E O 1
ATOM 11783 N N . SER C 2 123 ? 146.053 147.833 100.269 1.00 39.58 123 SER E N 1
ATOM 11784 C CA . SER C 2 123 ? 145.300 146.766 99.617 1.00 39.58 123 SER E CA 1
ATOM 11785 C C . SER C 2 123 ? 144.506 145.956 100.635 1.00 39.58 123 SER E C 1
ATOM 11786 O O . SER C 2 123 ? 143.332 145.629 100.407 1.00 39.58 123 SER E O 1
ATOM 11789 N N . LEU C 2 124 ? 145.130 145.632 101.771 1.00 37.53 124 LEU E N 1
ATOM 11790 C CA . LEU C 2 124 ? 144.428 144.890 102.814 1.00 37.53 124 LEU E CA 1
ATOM 11791 C C . LEU C 2 124 ? 143.222 145.663 103.333 1.00 37.53 124 LEU E C 1
ATOM 11792 O O . LEU C 2 124 ? 142.142 145.091 103.517 1.00 37.53 124 LEU E O 1
ATOM 11797 N N . ILE C 2 125 ? 143.389 146.963 103.582 1.00 39.09 125 ILE E N 1
ATOM 11798 C CA . ILE C 2 125 ? 142.293 147.777 104.098 1.00 39.09 125 ILE E CA 1
ATOM 11799 C C . ILE C 2 125 ? 141.168 147.873 103.076 1.00 39.09 125 ILE E C 1
ATOM 11800 O O . ILE C 2 125 ? 139.983 147.789 103.425 1.00 39.09 125 ILE E O 1
ATOM 11805 N N . MET C 2 126 ? 141.516 148.052 101.799 1.00 42.42 126 MET E N 1
ATOM 11806 C CA . MET C 2 126 ? 140.498 148.122 100.756 1.00 42.42 126 MET E CA 1
ATOM 11807 C C . MET C 2 126 ? 139.710 146.822 100.673 1.00 42.42 126 MET E C 1
ATOM 11808 O O . MET C 2 126 ? 138.488 146.841 100.486 1.00 42.42 126 MET E O 1
ATOM 11813 N N . HIS C 2 127 ? 140.391 145.681 100.800 1.00 41.58 127 HIS E N 1
ATOM 11814 C CA . HIS C 2 127 ? 139.675 144.408 100.828 1.00 41.58 127 HIS E CA 1
ATOM 11815 C C . HIS C 2 127 ? 138.788 144.292 102.063 1.00 41.58 127 HIS E C 1
ATOM 11816 O O . HIS C 2 127 ? 137.645 143.830 101.970 1.00 41.58 127 HIS E O 1
ATOM 11823 N N . LEU C 2 128 ? 139.295 144.705 103.227 1.00 39.99 128 LEU E N 1
ATOM 11824 C CA . LEU C 2 128 ? 138.564 144.504 104.475 1.00 39.99 128 LEU E CA 1
ATOM 11825 C C . LEU C 2 128 ? 137.332 145.393 104.571 1.00 39.99 128 LEU E C 1
ATOM 11826 O O . LEU C 2 128 ? 136.339 145.001 105.194 1.00 39.99 128 LEU E O 1
ATOM 11831 N N . GLU C 2 129 ? 137.379 146.591 103.985 1.00 44.69 129 GLU E N 1
ATOM 11832 C CA . GLU C 2 129 ? 136.250 147.510 104.097 1.00 44.69 129 GLU E CA 1
ATOM 11833 C C . GLU C 2 129 ? 135.006 146.952 103.417 1.00 44.69 129 GLU E C 1
ATOM 11834 O O . GLU C 2 129 ? 133.886 147.131 103.911 1.00 44.69 129 GLU E O 1
ATOM 11840 N N . LYS C 2 130 ? 135.179 146.279 102.279 1.00 45.77 130 LYS E N 1
ATOM 11841 C CA . LYS C 2 130 ? 134.041 145.763 101.529 1.00 45.77 130 LYS E CA 1
ATOM 11842 C C . LYS C 2 130 ? 133.358 144.592 102.224 1.00 45.77 130 LYS E C 1
ATOM 11843 O O . LYS C 2 130 ? 132.208 144.281 101.896 1.00 45.77 130 LYS E O 1
ATOM 11847 N N . LEU C 2 131 ? 134.033 143.938 103.165 1.00 45.75 131 LEU E N 1
ATOM 11848 C CA . LEU C 2 131 ? 133.471 142.767 103.817 1.00 45.75 131 LEU E CA 1
ATOM 11849 C C . LEU C 2 131 ? 132.298 143.160 104.717 1.00 45.75 131 LEU E C 1
ATOM 11850 O O . LEU C 2 131 ? 132.250 144.278 105.235 1.00 45.75 131 LEU E O 1
ATOM 11855 N N . PRO C 2 132 ? 131.335 142.259 104.910 1.00 48.78 132 PRO E N 1
ATOM 11856 C CA . PRO C 2 132 ? 130.198 142.571 105.783 1.00 48.78 132 PRO E CA 1
ATOM 11857 C C . PRO C 2 132 ? 130.624 142.733 107.233 1.00 48.78 132 PRO E C 1
ATOM 11858 O O . PRO C 2 132 ? 131.614 142.155 107.686 1.00 48.78 132 PRO E O 1
ATOM 11862 N N . LYS C 2 133 ? 129.856 143.538 107.962 1.00 52.25 133 LYS E N 1
ATOM 11863 C CA . LYS C 2 133 ? 130.167 143.817 109.354 1.00 52.25 133 LYS E CA 1
ATOM 11864 C C . LYS C 2 133 ? 129.905 142.592 110.226 1.00 52.25 133 LYS E C 1
ATOM 11865 O O . LYS C 2 133 ? 129.157 141.682 109.864 1.00 52.25 133 LYS E O 1
ATOM 11869 N N . VAL C 2 134 ? 130.540 142.582 111.395 1.00 47.72 134 VAL E N 1
ATOM 11870 C CA . VAL C 2 134 ? 130.478 141.466 112.330 1.00 47.72 134 VAL E CA 1
ATOM 11871 C C . VAL C 2 134 ? 129.899 141.966 113.646 1.00 47.72 134 VAL E C 1
ATOM 11872 O O . VAL C 2 134 ? 130.268 143.043 114.127 1.00 47.72 134 VAL E O 1
ATOM 11876 N N . ASN C 2 135 ? 128.986 141.183 114.223 1.00 50.22 135 ASN E N 1
ATOM 11877 C CA . ASN C 2 135 ? 128.344 141.544 115.482 1.00 50.22 135 ASN E CA 1
ATOM 11878 C C . ASN C 2 135 ? 129.344 141.541 116.633 1.00 50.22 135 ASN E C 1
ATOM 11879 O O . ASN C 2 135 ? 130.494 141.124 116.466 1.00 50.22 135 ASN E O 1
ATOM 11881 N N . ASP C 2 136 ? 128.915 142.003 117.804 1.00 46.34 136 ASP E N 1
ATOM 11882 C CA . ASP C 2 136 ? 129.798 142.132 118.953 1.00 46.34 136 ASP E CA 1
ATOM 11883 C C . ASP C 2 136 ? 129.829 140.846 119.766 1.00 46.34 136 ASP E C 1
ATOM 11884 O O . ASP C 2 136 ? 128.804 140.179 119.937 1.00 46.34 136 ASP E O 1
ATOM 11889 N N . ASP C 2 137 ? 131.019 140.508 120.267 1.00 45.13 137 ASP E N 1
ATOM 11890 C CA . ASP C 2 137 ? 131.215 139.373 121.172 1.00 45.13 137 ASP E CA 1
ATOM 11891 C C . ASP C 2 137 ? 130.722 138.065 120.558 1.00 45.13 137 ASP E C 1
ATOM 11892 O O . ASP C 2 137 ? 130.059 137.262 121.216 1.00 45.13 137 ASP E O 1
ATOM 11897 N N . THR C 2 138 ? 131.048 137.846 119.287 1.00 43.79 138 THR E N 1
ATOM 11898 C CA . THR C 2 138 ? 130.656 136.616 118.616 1.00 43.79 138 THR E CA 1
ATOM 11899 C C . THR C 2 138 ? 131.773 135.983 117.801 1.00 43.79 138 THR E C 1
ATOM 11900 O O . THR C 2 138 ? 131.547 134.927 117.203 1.00 43.79 138 THR E O 1
ATOM 11904 N N . ILE C 2 139 ? 132.964 136.583 117.755 1.00 39.45 139 ILE E N 1
ATOM 11905 C CA . ILE C 2 139 ? 134.040 136.105 116.900 1.00 39.45 139 ILE E CA 1
ATOM 11906 C C . ILE C 2 139 ? 135.347 136.108 117.684 1.00 39.45 139 ILE E C 1
ATOM 11907 O O . ILE C 2 139 ? 135.502 136.818 118.678 1.00 39.45 139 ILE E O 1
ATOM 11912 N N . THR C 2 140 ? 136.288 135.286 117.225 1.00 35.11 140 THR E N 1
ATOM 11913 C CA . THR C 2 140 ? 137.613 135.211 117.824 1.00 35.11 140 THR E CA 1
ATOM 11914 C C . THR C 2 140 ? 138.615 134.847 116.738 1.00 35.11 140 THR E C 1
ATOM 11915 O O . THR C 2 140 ? 138.247 134.362 115.666 1.00 35.11 140 THR E O 1
ATOM 11919 N N . PHE C 2 141 ? 139.892 135.090 117.024 1.00 29.78 141 PHE E N 1
ATOM 11920 C CA . PHE C 2 141 ? 140.948 134.909 116.041 1.00 29.78 141 PHE E CA 1
ATOM 11921 C C . PHE C 2 141 ? 141.969 133.886 116.521 1.00 29.78 141 PHE E C 1
ATOM 11922 O O . PHE C 2 141 ? 142.142 133.667 117.723 1.00 29.78 141 PHE E O 1
ATOM 11930 N N . GLU C 2 142 ? 142.640 133.262 115.555 1.00 29.11 142 GLU E N 1
ATOM 11931 C CA . GLU C 2 142 ? 143.615 132.215 115.815 1.00 29.11 142 GLU E CA 1
ATOM 11932 C C . GLU C 2 142 ? 144.819 132.424 114.909 1.00 29.11 142 GLU E C 1
ATOM 11933 O O . GLU C 2 142 ? 144.716 133.020 113.835 1.00 29.11 142 GLU E O 1
ATOM 11938 N N . ALA C 2 143 ? 145.968 131.920 115.351 1.00 26.27 143 ALA E N 1
ATOM 11939 C CA . ALA C 2 143 ? 147.216 132.035 114.609 1.00 26.27 143 ALA E CA 1
ATOM 11940 C C . ALA C 2 143 ? 147.687 130.650 114.196 1.00 26.27 143 ALA E C 1
ATOM 11941 O O . ALA C 2 143 ? 147.840 129.764 115.042 1.00 26.27 143 ALA E O 1
ATOM 11943 N N . VAL C 2 144 ? 147.914 130.467 112.897 1.00 26.92 144 VAL E N 1
ATOM 11944 C CA . VAL C 2 144 ? 148.369 129.201 112.337 1.00 26.92 144 VAL E CA 1
ATOM 11945 C C . VAL C 2 144 ? 149.553 129.478 111.423 1.00 26.92 144 VAL E C 1
ATOM 11946 O O . VAL C 2 144 ? 149.495 130.382 110.582 1.00 26.92 144 VAL E O 1
ATOM 11950 N N . ILE C 2 145 ? 150.623 128.707 111.590 1.00 28.37 145 ILE E N 1
ATOM 11951 C CA . ILE C 2 145 ? 151.827 128.818 110.778 1.00 28.37 145 ILE E CA 1
ATOM 11952 C C . ILE C 2 145 ? 152.057 127.502 110.051 1.00 28.37 145 ILE E C 1
ATOM 11953 O O . ILE C 2 145 ? 151.753 126.425 110.575 1.00 28.37 145 ILE E O 1
ATOM 11958 N N . ASN C 2 146 ? 152.547 127.598 108.821 1.00 33.14 146 ASN E N 1
ATOM 11959 C CA . ASN C 2 146 ? 152.883 126.436 108.010 1.00 33.14 146 ASN E CA 1
ATOM 11960 C C . ASN C 2 146 ? 154.401 126.341 107.942 1.00 33.14 146 ASN E C 1
ATOM 11961 O O . ASN C 2 146 ? 155.056 127.201 107.346 1.00 33.14 146 ASN E O 1
ATOM 11966 N N . ALA C 2 147 ? 154.955 125.302 108.551 1.00 36.53 147 ALA E N 1
ATOM 11967 C CA . ALA C 2 147 ? 156.392 125.103 108.614 1.00 36.53 147 ALA E CA 1
ATOM 11968 C C . ALA C 2 147 ? 156.799 123.962 107.694 1.00 36.53 147 ALA E C 1
ATOM 11969 O O . ALA C 2 147 ? 155.970 123.160 107.261 1.00 36.53 147 ALA E O 1
ATOM 11971 N N . ILE C 2 148 ? 158.094 123.897 107.396 1.00 40.84 148 ILE E N 1
ATOM 11972 C CA . ILE C 2 148 ? 158.637 122.909 106.468 1.00 40.84 148 ILE E CA 1
ATOM 11973 C C . ILE C 2 148 ? 159.365 121.787 107.208 1.00 40.84 148 ILE E C 1
ATOM 11974 O O . ILE C 2 148 ? 159.034 120.612 107.046 1.00 40.84 148 ILE E O 1
ATOM 11979 N N . GLU C 2 149 ? 160.360 122.129 108.030 1.00 43.46 149 GLU E N 1
ATOM 11980 C CA . GLU C 2 149 ? 161.113 121.128 108.796 1.00 43.46 149 GLU E CA 1
ATOM 11981 C C . GLU C 2 149 ? 161.308 121.652 110.217 1.00 43.46 149 GLU E C 1
ATOM 11982 O O . GLU C 2 149 ? 162.304 122.318 110.510 1.00 43.46 149 GLU E O 1
ATOM 11988 N N . LEU C 2 150 ? 160.357 121.343 111.096 1.00 39.58 150 LEU E N 1
ATOM 11989 C CA . LEU C 2 150 ? 160.538 121.576 112.521 1.00 39.58 150 LEU E CA 1
ATOM 11990 C C . LEU C 2 150 ? 159.569 120.697 113.297 1.00 39.58 150 LEU E C 1
ATOM 11991 O O . LEU C 2 150 ? 158.565 120.221 112.763 1.00 39.58 150 LEU E O 1
ATOM 11996 N N . GLU C 2 151 ? 159.893 120.491 114.570 1.00 40.55 151 GLU E N 1
ATOM 11997 C CA . GLU C 2 151 ? 159.027 119.798 115.511 1.00 40.55 151 GLU E CA 1
ATOM 11998 C C . GLU C 2 151 ? 158.963 120.615 116.790 1.00 40.55 151 GLU E C 1
ATOM 11999 O O . GLU C 2 151 ? 159.997 121.063 117.294 1.00 40.55 151 GLU E O 1
ATOM 12005 N N . LEU C 2 152 ? 157.757 120.804 117.314 1.00 36.57 152 LEU E N 1
ATOM 12006 C CA . LEU C 2 152 ? 157.545 121.626 118.493 1.00 36.57 152 LEU E CA 1
ATOM 12007 C C . LEU C 2 152 ? 156.895 120.801 119.596 1.00 36.57 152 LEU E C 1
ATOM 12008 O O . LEU C 2 152 ? 156.277 119.763 119.346 1.00 36.57 152 LEU E O 1
ATOM 12013 N N . GLY C 2 153 ? 157.045 121.281 120.827 1.00 40.08 153 GLY E N 1
ATOM 12014 C CA . GLY C 2 153 ? 156.528 120.564 121.973 1.00 40.08 153 GLY E CA 1
ATOM 12015 C C . GLY C 2 153 ? 157.356 119.378 122.402 1.00 40.08 153 GLY E C 1
ATOM 12016 O O . GLY C 2 153 ? 156.852 118.516 123.128 1.00 40.08 153 GLY E O 1
ATOM 12017 N N . HIS C 2 154 ? 158.617 119.302 121.974 1.00 42.99 154 HIS E N 1
ATOM 12018 C CA . HIS C 2 154 ? 159.486 118.188 122.327 1.00 42.99 154 HIS E CA 1
ATOM 12019 C C . HIS C 2 154 ? 160.802 118.635 122.953 1.00 42.99 154 HIS E C 1
ATOM 12020 O O . HIS C 2 154 ? 161.707 117.809 123.114 1.00 42.99 154 HIS E O 1
ATOM 12027 N N . LYS C 2 155 ? 160.938 119.909 123.308 1.00 45.67 155 LYS E N 1
ATOM 12028 C CA . LYS C 2 155 ? 162.159 120.400 123.930 1.00 45.67 155 LYS E CA 1
ATOM 12029 C C . LYS C 2 155 ? 162.106 120.370 125.451 1.00 45.67 155 LYS E C 1
ATOM 12030 O O . LYS C 2 155 ? 163.086 120.753 126.098 1.00 45.67 155 LYS E O 1
ATOM 12035 N N . LEU C 2 156 ? 160.994 119.932 126.036 1.00 42.52 156 LEU E N 1
ATOM 12036 C CA . LEU C 2 156 ? 160.883 119.779 127.479 1.00 42.52 156 LEU E CA 1
ATOM 12037 C C . LEU C 2 156 ? 161.132 118.350 127.941 1.00 42.52 156 LEU E C 1
ATOM 12038 O O . LEU C 2 156 ? 160.979 118.064 129.132 1.00 42.52 156 LEU E O 1
ATOM 12043 N N . ASP C 2 157 ? 161.504 117.448 127.033 1.00 50.09 157 ASP E N 1
ATOM 12044 C CA . ASP C 2 157 ? 161.780 116.066 127.401 1.00 50.09 157 ASP E CA 1
ATOM 12045 C C . ASP C 2 157 ? 163.157 115.876 128.022 1.00 50.09 157 ASP E C 1
ATOM 12046 O O . ASP C 2 157 ? 163.408 114.821 128.616 1.00 50.09 157 ASP E O 1
ATOM 12051 N N . ARG C 2 158 ? 164.049 116.856 127.902 1.00 52.47 158 ARG E N 1
ATOM 12052 C CA . ARG C 2 158 ? 165.400 116.736 128.429 1.00 52.47 158 ARG E CA 1
ATOM 12053 C C . ARG C 2 158 ? 165.522 117.182 129.880 1.00 52.47 158 ARG E C 1
ATOM 12054 O O . ARG C 2 158 ? 166.592 117.006 130.473 1.00 52.47 158 ARG E O 1
ATOM 12056 N N . ASN C 2 159 ? 164.460 117.745 130.459 1.00 53.97 159 ASN E N 1
ATOM 12057 C CA . ASN C 2 159 ? 164.466 118.222 131.844 1.00 53.97 159 ASN E CA 1
ATOM 12058 C C . ASN C 2 159 ? 165.597 119.218 132.087 1.00 53.97 159 ASN E C 1
ATOM 12059 O O . ASN C 2 159 ? 166.261 119.192 133.125 1.00 53.97 159 ASN E O 1
ATOM 12061 N N . ARG C 2 160 ? 165.820 120.103 131.120 1.00 51.74 160 ARG E N 1
ATOM 12062 C CA . ARG C 2 160 ? 166.853 121.120 131.247 1.00 51.74 160 ARG E CA 1
ATOM 12063 C C . ARG C 2 160 ? 166.362 122.274 132.111 1.00 51.74 160 ARG E C 1
ATOM 12064 O O . ARG C 2 160 ? 165.199 122.679 132.031 1.00 51.74 160 ARG E O 1
ATOM 12066 N N . ARG C 2 161 ? 167.258 122.802 132.938 1.00 51.99 161 ARG E N 1
ATOM 12067 C CA . ARG C 2 161 ? 166.958 123.937 133.800 1.00 51.99 161 ARG E CA 1
ATOM 12068 C C . ARG C 2 161 ? 167.397 125.220 133.108 1.00 51.99 161 ARG E C 1
ATOM 12069 O O . ARG C 2 161 ? 168.536 125.320 132.643 1.00 51.99 161 ARG E O 1
ATOM 12071 N N . VAL C 2 162 ? 166.494 126.191 133.038 1.00 47.86 162 VAL E N 1
ATOM 12072 C CA . VAL C 2 162 ? 166.793 127.449 132.366 1.00 47.86 162 VAL E CA 1
ATOM 12073 C C . VAL C 2 162 ? 167.593 128.343 133.304 1.00 47.86 162 VAL E C 1
ATOM 12074 O O . VAL C 2 162 ? 167.342 128.391 134.514 1.00 47.86 162 VAL E O 1
ATOM 12078 N N . ASP C 2 163 ? 168.588 129.031 132.748 1.00 47.10 163 ASP E N 1
ATOM 12079 C CA . ASP C 2 163 ? 169.456 129.901 133.524 1.00 47.10 163 ASP E CA 1
ATOM 12080 C C . ASP C 2 163 ? 169.459 131.344 133.048 1.00 47.10 163 ASP E C 1
ATOM 12081 O O . ASP C 2 163 ? 170.022 132.201 133.739 1.00 47.10 163 ASP E O 1
ATOM 12083 N N . SER C 2 164 ? 168.854 131.640 131.901 1.00 46.61 164 SER E N 1
ATOM 12084 C CA . SER C 2 164 ? 168.807 132.993 131.373 1.00 46.61 164 SER E CA 1
ATOM 12085 C C . SER C 2 164 ? 167.434 133.245 130.770 1.00 46.61 164 SER E C 1
ATOM 12086 O O . SER C 2 164 ? 166.675 132.314 130.492 1.00 46.61 164 SER E O 1
ATOM 12089 N N . LEU C 2 165 ? 167.120 134.527 130.577 1.00 44.76 165 LEU E N 1
ATOM 12090 C CA . LEU C 2 165 ? 165.831 134.893 130.001 1.00 44.76 165 LEU E CA 1
ATOM 12091 C C . LEU C 2 165 ? 165.695 134.397 128.568 1.00 44.76 165 LEU E C 1
ATOM 12092 O O . LEU C 2 165 ? 164.594 134.031 128.142 1.00 44.76 165 LEU E O 1
ATOM 12097 N N . GLU C 2 166 ? 166.793 134.384 127.809 1.00 45.01 166 GLU E N 1
ATOM 12098 C CA . GLU C 2 166 ? 166.737 133.897 126.435 1.00 45.01 166 GLU E CA 1
ATOM 12099 C C . GLU C 2 166 ? 166.383 132.417 126.385 1.00 45.01 166 GLU E C 1
ATOM 12100 O O . GLU C 2 166 ? 165.549 131.998 125.574 1.00 45.01 166 GLU E O 1
ATOM 12102 N N . GLU C 2 167 ? 167.003 131.608 127.247 1.00 46.45 167 GLU E N 1
ATOM 12103 C CA . GLU C 2 167 ? 166.694 130.182 127.277 1.00 46.45 167 GLU E CA 1
ATOM 12104 C C . GLU C 2 167 ? 165.261 129.934 127.731 1.00 46.45 167 GLU E C 1
ATOM 12105 O O . GLU C 2 167 ? 164.581 129.045 127.204 1.00 46.45 167 GLU E O 1
ATOM 12111 N N . LYS C 2 168 ? 164.787 130.705 128.711 1.00 41.73 168 LYS E N 1
ATOM 12112 C CA . LYS C 2 168 ? 163.404 130.571 129.158 1.00 41.73 168 LYS E CA 1
ATOM 12113 C C . LYS C 2 168 ? 162.427 130.923 128.044 1.00 41.73 168 LYS E C 1
ATOM 12114 O O . LYS C 2 168 ? 161.434 130.218 127.831 1.00 41.73 168 LYS E O 1
ATOM 12120 N N . ALA C 2 169 ? 162.698 132.006 127.312 1.00 39.22 169 ALA E N 1
ATOM 12121 C CA . ALA C 2 169 ? 161.842 132.371 126.188 1.00 39.22 169 ALA E CA 1
ATOM 12122 C C . ALA C 2 169 ? 161.869 131.300 125.108 1.00 39.22 169 ALA E C 1
ATOM 12123 O O . ALA C 2 169 ? 160.836 130.991 124.504 1.00 39.22 169 ALA E O 1
ATOM 12125 N N . GLU C 2 170 ? 163.043 130.724 124.845 1.00 38.35 170 GLU E N 1
ATOM 12126 C CA . GLU C 2 170 ? 163.143 129.665 123.847 1.00 38.35 170 GLU E CA 1
ATOM 12127 C C . GLU C 2 170 ? 162.335 128.439 124.255 1.00 38.35 170 GLU E C 1
ATOM 12128 O O . GLU C 2 170 ? 161.624 127.851 123.430 1.00 38.35 170 GLU E O 1
ATOM 12132 N N . ILE C 2 171 ? 162.426 128.041 125.526 1.00 39.15 171 ILE E N 1
ATOM 12133 C CA . ILE C 2 171 ? 161.684 126.869 125.983 1.00 39.15 171 ILE E CA 1
ATOM 12134 C C . ILE C 2 171 ? 160.187 127.153 126.011 1.00 39.15 171 ILE E C 1
ATOM 12135 O O . ILE C 2 171 ? 159.374 126.238 125.837 1.00 39.15 171 ILE E O 1
ATOM 12140 N N . GLU C 2 172 ? 159.792 128.411 126.231 1.00 37.46 172 GLU E N 1
ATOM 12141 C CA . GLU C 2 172 ? 158.375 128.753 126.161 1.00 37.46 172 GLU E CA 1
ATOM 12142 C C . GLU C 2 172 ? 157.866 128.706 124.727 1.00 37.46 172 GLU E C 1
ATOM 12143 O O . GLU C 2 172 ? 156.772 128.196 124.467 1.00 37.46 172 GLU E O 1
ATOM 12149 N N . ARG C 2 173 ? 158.646 129.236 123.784 1.00 33.59 173 ARG E N 1
ATOM 12150 C CA . ARG C 2 173 ? 158.212 129.273 122.394 1.00 33.59 173 ARG E CA 1
ATOM 12151 C C . ARG C 2 173 ? 158.217 127.888 121.762 1.00 33.59 173 ARG E C 1
ATOM 12152 O O . ARG C 2 173 ? 157.426 127.625 120.849 1.00 33.59 173 ARG E O 1
ATOM 12160 N N . ASP C 2 174 ? 159.093 126.993 122.223 1.00 34.15 174 ASP E N 1
ATOM 12161 C CA . ASP C 2 174 ? 159.144 125.654 121.647 1.00 34.15 174 ASP E CA 1
ATOM 12162 C C . ASP C 2 174 ? 157.947 124.799 122.042 1.00 34.15 174 ASP E C 1
ATOM 12163 O O . ASP C 2 174 ? 157.638 123.831 121.341 1.00 34.15 174 ASP E O 1
ATOM 12165 N N . SER C 2 175 ? 157.267 125.129 123.140 1.00 32.11 175 SER E N 1
ATOM 12166 C CA . SER C 2 175 ? 156.159 124.321 123.636 1.00 32.11 175 SER E CA 1
ATOM 12167 C C . SER C 2 175 ? 154.831 125.063 123.612 1.00 32.11 175 SER E C 1
ATOM 12168 O O . SER C 2 175 ? 153.840 124.551 124.144 1.00 32.11 175 SER E O 1
ATOM 12171 N N . ASN C 2 176 ? 154.776 126.241 122.999 1.00 30.58 176 ASN E N 1
ATOM 12172 C CA . ASN C 2 176 ? 153.561 127.041 122.953 1.00 30.58 176 ASN E CA 1
ATOM 12173 C C . ASN C 2 176 ? 152.695 126.723 121.744 1.00 30.58 176 ASN E C 1
ATOM 12174 O O . ASN C 2 176 ? 151.689 127.403 121.526 1.00 30.58 176 ASN E O 1
ATOM 12179 N N . TRP C 2 177 ? 153.059 125.717 120.954 1.00 29.93 177 TRP E N 1
ATOM 12180 C CA . TRP C 2 177 ? 152.355 125.405 119.721 1.00 29.93 177 TRP E CA 1
ATOM 12181 C C . TRP C 2 177 ? 151.902 123.953 119.732 1.00 29.93 177 TRP E C 1
ATOM 12182 O O . TRP C 2 177 ? 152.566 123.082 120.300 1.00 29.93 177 TRP E O 1
ATOM 12193 N N . VAL C 2 178 ? 150.764 123.701 119.091 1.00 29.57 178 VAL E N 1
ATOM 12194 C CA . VAL C 2 178 ? 150.171 122.372 119.014 1.00 29.57 178 VAL E CA 1
ATOM 12195 C C . VAL C 2 178 ? 150.023 121.993 117.549 1.00 29.57 178 VAL E C 1
ATOM 12196 O O . VAL C 2 178 ? 149.549 122.797 116.739 1.00 29.57 178 VAL E O 1
ATOM 12200 N N . LYS C 2 179 ? 150.438 120.774 117.213 1.00 31.71 179 LYS E N 1
ATOM 12201 C CA . LYS C 2 179 ? 150.321 120.285 115.847 1.00 31.71 179 LYS E CA 1
ATOM 12202 C C . LYS C 2 179 ? 148.861 120.250 115.419 1.00 31.71 179 LYS E C 1
ATOM 12203 O O . LYS C 2 179 ? 147.989 119.811 116.174 1.00 31.71 179 LYS E O 1
ATOM 12209 N N . CYS C 2 180 ? 148.597 120.721 114.205 1.00 35.89 180 CYS E N 1
ATOM 12210 C CA . CYS C 2 180 ? 147.257 120.728 113.638 1.00 35.89 180 CYS E CA 1
ATOM 12211 C C . CYS C 2 180 ? 147.310 120.143 112.232 1.00 35.89 180 CYS E C 1
ATOM 12212 O O . CYS C 2 180 ? 148.374 119.780 111.723 1.00 35.89 180 CYS E O 1
ATOM 12215 N N . GLN C 2 181 ? 146.143 120.043 111.607 1.00 44.29 181 GLN E N 1
ATOM 12216 C CA . GLN C 2 181 ? 146.014 119.523 110.256 1.00 44.29 181 GLN E CA 1
ATOM 12217 C C . GLN C 2 181 ? 145.481 120.613 109.338 1.00 44.29 181 GLN E C 1
ATOM 12218 O O . GLN C 2 181 ? 144.835 121.567 109.779 1.00 44.29 181 GLN E O 1
ATOM 12221 N N . GLU C 2 182 ? 145.773 120.468 108.048 1.00 52.33 182 GLU E N 1
ATOM 12222 C CA . GLU C 2 182 ? 145.299 121.429 107.063 1.00 52.33 182 GLU E CA 1
ATOM 12223 C C . GLU C 2 182 ? 143.779 121.390 106.967 1.00 52.33 182 GLU E C 1
ATOM 12224 O O . GLU C 2 182 ? 143.171 120.318 106.907 1.00 52.33 182 GLU E O 1
ATOM 12226 N N . ASP C 2 183 ? 143.169 122.578 106.947 1.00 58.74 183 ASP E N 1
ATOM 12227 C CA . ASP C 2 183 ? 141.714 122.725 106.880 1.00 58.74 183 ASP E CA 1
ATOM 12228 C C . ASP C 2 183 ? 141.027 121.959 108.008 1.00 58.74 183 ASP E C 1
ATOM 12229 O O . ASP C 2 183 ? 140.002 121.303 107.812 1.00 58.74 183 ASP E O 1
ATOM 12231 N N . GLU C 2 184 ? 141.602 122.047 109.209 1.00 53.64 184 GLU E N 1
ATOM 12232 C CA . GLU C 2 184 ? 141.049 121.324 110.350 1.00 53.64 184 GLU E CA 1
ATOM 12233 C C . GLU C 2 184 ? 139.753 121.959 110.839 1.00 53.64 184 GLU E C 1
ATOM 12234 O O . GLU C 2 184 ? 138.825 121.252 111.248 1.00 53.64 184 GLU E O 1
ATOM 12240 N N . ASN C 2 185 ? 139.669 123.287 110.803 1.00 56.47 185 ASN E N 1
ATOM 12241 C CA . ASN C 2 185 ? 138.508 124.004 111.311 1.00 56.47 185 ASN E CA 1
ATOM 12242 C C . ASN C 2 185 ? 137.395 124.160 110.284 1.00 56.47 185 ASN E C 1
ATOM 12243 O O . ASN C 2 185 ? 136.324 124.668 110.630 1.00 56.47 185 ASN E O 1
ATOM 12248 N N . LEU C 2 186 ? 137.615 123.747 109.047 1.00 61.59 186 LEU E N 1
ATOM 12249 C CA . LEU C 2 186 ? 136.610 123.918 108.012 1.00 61.59 186 LEU E CA 1
ATOM 12250 C C . LEU C 2 186 ? 135.502 122.875 108.153 1.00 61.59 186 LEU E C 1
ATOM 12251 O O . LEU C 2 186 ? 135.720 121.799 108.717 1.00 61.59 186 LEU E O 1
ATOM 12256 N N . PRO C 2 187 ? 134.300 123.175 107.658 1.00 67.67 187 PRO E N 1
ATOM 12257 C CA . PRO C 2 187 ? 133.226 122.176 107.678 1.00 67.67 187 PRO E CA 1
ATOM 12258 C C . PRO C 2 187 ? 133.597 120.948 106.860 1.00 67.67 187 PRO E C 1
ATOM 12259 O O . PRO C 2 187 ? 134.369 121.019 105.902 1.00 67.67 187 PRO E O 1
ATOM 12263 N N . ASP C 2 188 ? 133.032 119.807 107.254 1.00 75.05 188 ASP E N 1
ATOM 12264 C CA . ASP C 2 188 ? 133.462 118.503 106.769 1.00 75.05 188 ASP E CA 1
ATOM 12265 C C . ASP C 2 188 ? 132.782 118.085 105.467 1.00 75.05 188 ASP E C 1
ATOM 12266 O O . ASP C 2 188 ? 132.690 116.882 105.195 1.00 75.05 188 ASP E O 1
ATOM 12268 N N . ASN C 2 189 ? 132.307 119.040 104.664 1.00 78.23 189 ASN E N 1
ATOM 12269 C CA . ASN C 2 189 ? 131.717 118.762 103.353 1.00 78.23 189 ASN E CA 1
ATOM 12270 C C . ASN C 2 189 ? 130.515 117.819 103.486 1.00 78.23 189 ASN E C 1
ATOM 12271 O O . ASN C 2 189 ? 130.520 116.675 103.026 1.00 78.23 189 ASN E O 1
ATOM 12276 N N . ASN C 2 190 ? 129.479 118.344 104.148 1.00 83.86 190 ASN E N 1
ATOM 12277 C CA . ASN C 2 190 ? 128.295 117.544 104.450 1.00 83.86 190 ASN E CA 1
ATOM 12278 C C . ASN C 2 190 ? 127.644 116.983 103.191 1.00 83.86 190 ASN E C 1
ATOM 12279 O O . ASN C 2 190 ? 127.083 115.882 103.223 1.00 83.86 190 ASN E O 1
ATOM 12281 N N . GLY C 2 191 ? 127.704 117.715 102.081 1.00 87.41 191 GLY E N 1
ATOM 12282 C CA . GLY C 2 191 ? 127.146 117.273 100.823 1.00 87.41 191 GLY E CA 1
ATOM 12283 C C . GLY C 2 191 ? 125.804 117.882 100.474 1.00 87.41 191 GLY E C 1
ATOM 12284 O O . GLY C 2 191 ? 125.412 117.850 99.302 1.00 87.41 191 GLY E O 1
ATOM 12285 N N . PHE C 2 192 ? 125.090 118.432 101.453 1.00 88.28 192 PHE E N 1
ATOM 12286 C CA . PHE C 2 192 ? 123.828 119.126 101.205 1.00 88.28 192 PHE E CA 1
ATOM 12287 C C . PHE C 2 192 ? 124.150 120.597 100.983 1.00 88.28 192 PHE E C 1
ATOM 12288 O O . PHE C 2 192 ? 124.265 121.369 101.938 1.00 88.28 192 PHE E O 1
ATOM 12290 N N . GLN C 2 193 ? 124.286 120.987 99.710 1.00 84.27 193 GLN E N 1
ATOM 12291 C CA . GLN C 2 193 ? 124.775 122.306 99.320 1.00 84.27 193 GLN E CA 1
ATOM 12292 C C . GLN C 2 193 ? 126.097 122.581 100.026 1.00 84.27 193 GLN E C 1
ATOM 12293 O O . GLN C 2 193 ? 126.158 123.431 100.923 1.00 84.27 193 GLN E O 1
ATOM 12295 N N . PRO C 2 194 ? 127.165 121.877 99.659 1.00 81.15 194 PRO E N 1
ATOM 12296 C CA . PRO C 2 194 ? 128.428 121.985 100.400 1.00 81.15 194 PRO E CA 1
ATOM 12297 C C . PRO C 2 194 ? 128.998 123.388 100.321 1.00 81.15 194 PRO E C 1
ATOM 12298 O O . PRO C 2 194 ? 128.880 124.060 99.285 1.00 81.15 194 PRO E O 1
ATOM 12302 N N . PRO C 2 195 ? 129.615 123.870 101.398 1.00 73.75 195 PRO E N 1
ATOM 12303 C CA . PRO C 2 195 ? 130.289 125.170 101.340 1.00 73.75 195 PRO E CA 1
ATOM 12304 C C . PRO C 2 195 ? 131.481 125.134 100.397 1.00 73.75 195 PRO E C 1
ATOM 12305 O O . PRO C 2 195 ? 132.163 124.117 100.255 1.00 73.75 195 PRO E O 1
ATOM 12309 N N . LYS C 2 196 ? 131.725 126.268 99.746 1.00 65.14 196 LYS E N 1
ATOM 12310 C CA . LYS C 2 196 ? 132.848 126.430 98.832 1.00 65.14 196 LYS E CA 1
ATOM 12311 C C . LYS C 2 196 ? 133.710 127.582 99.324 1.00 65.14 196 LYS E C 1
ATOM 12312 O O . LYS C 2 196 ? 133.238 128.719 99.408 1.00 65.14 196 LYS E O 1
ATOM 12316 N N . ILE C 2 197 ? 134.973 127.289 99.636 1.00 59.06 197 ILE E N 1
ATOM 12317 C CA . ILE C 2 197 ? 135.883 128.321 100.117 1.00 59.06 197 ILE E CA 1
ATOM 12318 C C . ILE C 2 197 ? 136.171 129.314 98.996 1.00 59.06 197 ILE E C 1
ATOM 12319 O O . ILE C 2 197 ? 136.320 128.938 97.825 1.00 59.06 197 ILE E O 1
ATOM 12324 N N . LYS C 2 198 ? 136.213 130.598 99.344 1.00 55.05 198 LYS E N 1
ATOM 12325 C CA . LYS C 2 198 ? 136.396 131.675 98.378 1.00 55.05 198 LYS E CA 1
ATOM 12326 C C . LYS C 2 198 ? 137.764 132.314 98.570 1.00 55.05 198 LYS E C 1
ATOM 12327 O O . LYS C 2 198 ? 138.108 132.728 99.681 1.00 55.05 198 LYS E O 1
ATOM 12332 N N . LEU C 2 199 ? 138.530 132.406 97.487 1.00 51.57 199 LEU E N 1
ATOM 12333 C CA . LEU C 2 199 ? 139.904 132.887 97.525 1.00 51.57 199 LEU E CA 1
ATOM 12334 C C . LEU C 2 199 ? 139.997 134.259 96.871 1.00 51.57 199 LEU E C 1
ATOM 12335 O O . LEU C 2 199 ? 139.494 134.457 95.760 1.00 51.57 199 LEU E O 1
ATOM 12340 N N . THR C 2 200 ? 140.641 135.198 97.561 1.00 45.78 200 THR E N 1
ATOM 12341 C CA . THR C 2 200 ? 140.860 136.547 97.056 1.00 45.78 200 THR E CA 1
ATOM 12342 C C . THR C 2 200 ? 142.341 136.877 97.154 1.00 45.78 200 THR E C 1
ATOM 12343 O O . THR C 2 200 ? 142.953 136.683 98.209 1.00 45.78 200 THR E O 1
ATOM 12347 N N . SER C 2 201 ? 142.911 137.380 96.062 1.00 45.72 201 SER E N 1
ATOM 12348 C CA . SER C 2 201 ? 144.327 137.715 95.997 1.00 45.72 201 SER E CA 1
ATOM 12349 C C . SER C 2 201 ? 144.529 139.202 96.257 1.00 45.72 201 SER E C 1
ATOM 12350 O O . SER C 2 201 ? 143.759 140.038 95.778 1.00 45.72 201 SER E O 1
ATOM 12352 N N . LEU C 2 202 ? 145.573 139.524 97.017 1.00 41.33 202 LEU E N 1
ATOM 12353 C CA . LEU C 2 202 ? 145.879 140.892 97.402 1.00 41.33 202 LEU E CA 1
ATOM 12354 C C . LEU C 2 202 ? 147.311 141.226 97.008 1.00 41.33 202 LEU E C 1
ATOM 12355 O O . LEU C 2 202 ? 148.119 140.345 96.703 1.00 41.33 202 LEU E O 1
ATOM 12360 N N . VAL C 2 203 ? 147.622 142.524 97.016 1.00 41.20 203 VAL E N 1
ATOM 12361 C CA . VAL C 2 203 ? 148.971 142.959 96.675 1.00 41.20 203 VAL E CA 1
ATOM 12362 C C . VAL C 2 203 ? 149.924 142.650 97.825 1.00 41.20 203 VAL E C 1
ATOM 12363 O O . VAL C 2 203 ? 149.531 142.538 98.991 1.00 41.20 203 VAL E O 1
ATOM 12365 N N . GLY C 2 204 ? 151.199 142.518 97.488 1.00 41.24 204 GLY E N 1
ATOM 12366 C CA . GLY C 2 204 ? 152.208 142.175 98.472 1.00 41.24 204 GLY E CA 1
ATOM 12367 C C . GLY C 2 204 ? 153.476 142.971 98.252 1.00 41.24 204 GLY E C 1
ATOM 12368 O O . GLY C 2 204 ? 153.809 143.355 97.129 1.00 41.24 204 GLY E O 1
ATOM 12369 N N . SER C 2 205 ? 154.183 143.221 99.351 1.00 41.52 205 SER E N 1
ATOM 12370 C CA . SER C 2 205 ? 155.425 143.976 99.286 1.00 41.52 205 SER E CA 1
ATOM 12371 C C . SER C 2 205 ? 156.491 143.189 98.536 1.00 41.52 205 SER E C 1
ATOM 12372 O O . SER C 2 205 ? 156.597 141.968 98.670 1.00 41.52 205 SER E O 1
ATOM 12375 N N . ASP C 2 206 ? 157.282 143.899 97.736 1.00 45.26 206 ASP E N 1
ATOM 12376 C CA . ASP C 2 206 ? 158.363 143.311 96.954 1.00 45.26 206 ASP E CA 1
ATOM 12377 C C . ASP C 2 206 ? 159.630 144.144 97.095 1.00 45.26 206 ASP E C 1
ATOM 12378 O O . ASP C 2 206 ? 160.296 144.487 96.117 1.00 45.26 206 ASP E O 1
ATOM 12381 N N . VAL C 2 207 ? 159.976 144.484 98.335 1.00 46.23 207 VAL E N 1
ATOM 12382 C CA . VAL C 2 207 ? 161.212 145.203 98.621 1.00 46.23 207 VAL E CA 1
ATOM 12383 C C . VAL C 2 207 ? 162.381 144.267 98.349 1.00 46.23 207 VAL E C 1
ATOM 12384 O O . VAL C 2 207 ? 162.189 143.061 98.156 1.00 46.23 207 VAL E O 1
ATOM 12386 N N . GLY C 2 208 ? 163.595 144.811 98.326 1.00 48.52 208 GLY E N 1
ATOM 12387 C CA . GLY C 2 208 ? 164.755 144.057 97.915 1.00 48.52 208 GLY E CA 1
ATOM 12388 C C . GLY C 2 208 ? 164.996 142.816 98.750 1.00 48.52 208 GLY E C 1
ATOM 12389 O O . GLY C 2 208 ? 165.203 141.719 98.223 1.00 48.52 208 GLY E O 1
ATOM 12390 N N . PRO C 2 209 ? 164.971 142.962 100.072 1.00 46.67 209 PRO E N 1
ATOM 12391 C CA . PRO C 2 209 ? 165.156 141.787 100.934 1.00 46.67 209 PRO E CA 1
ATOM 12392 C C . PRO C 2 209 ? 163.843 141.121 101.314 1.00 46.67 209 PRO E C 1
ATOM 12393 O O . PRO C 2 209 ? 163.830 139.953 101.714 1.00 46.67 209 PRO E O 1
ATOM 12395 N N . LEU C 2 210 ? 162.732 141.846 101.181 1.00 43.91 210 LEU E N 1
ATOM 12396 C CA . LEU C 2 210 ? 161.430 141.399 101.668 1.00 43.91 210 LEU E CA 1
ATOM 12397 C C . LEU C 2 210 ? 160.508 141.128 100.486 1.00 43.91 210 LEU E C 1
ATOM 12398 O O . LEU C 2 210 ? 160.056 142.063 99.818 1.00 43.91 210 LEU E O 1
ATOM 12403 N N . ILE C 2 211 ? 160.223 139.853 100.240 1.00 40.52 211 ILE E N 1
ATOM 12404 C CA . ILE C 2 211 ? 159.279 139.429 99.213 1.00 40.52 211 ILE E CA 1
ATOM 12405 C C . ILE C 2 211 ? 158.151 138.691 99.921 1.00 40.52 211 ILE E C 1
ATOM 12406 O O . ILE C 2 211 ? 158.318 137.535 100.330 1.00 40.52 211 ILE E O 1
ATOM 12410 N N . ILE C 2 212 ? 157.005 139.350 100.062 1.00 37.48 212 ILE E N 1
ATOM 12411 C CA . ILE C 2 212 ? 155.879 138.820 100.820 1.00 37.48 212 ILE E CA 1
ATOM 12412 C C . ILE C 2 212 ? 154.645 138.834 99.931 1.00 37.48 212 ILE E C 1
ATOM 12413 O O . ILE C 2 212 ? 154.322 139.862 99.327 1.00 37.48 212 ILE E O 1
ATOM 12418 N N . HIS C 2 213 ? 153.963 137.697 99.850 1.00 37.82 213 HIS E N 1
ATOM 12419 C CA . HIS C 2 213 ? 152.690 137.581 99.158 1.00 37.82 213 HIS E CA 1
ATOM 12420 C C . HIS C 2 213 ? 151.572 137.462 100.184 1.00 37.82 213 HIS E C 1
ATOM 12421 O O . HIS C 2 213 ? 151.778 136.962 101.293 1.00 37.82 213 HIS E O 1
ATOM 12428 N N . GLN C 2 214 ? 150.385 137.931 99.813 1.00 35.39 214 GLN E N 1
ATOM 12429 C CA . GLN C 2 214 ? 149.262 137.951 100.737 1.00 35.39 214 GLN E CA 1
ATOM 12430 C C . GLN C 2 214 ? 147.968 137.668 99.989 1.00 35.39 214 GLN E C 1
ATOM 12431 O O . GLN C 2 214 ? 147.766 138.151 98.873 1.00 35.39 214 GLN E O 1
ATOM 12437 N N . PHE C 2 215 ? 147.103 136.869 100.609 1.00 36.46 215 PHE E N 1
ATOM 12438 C CA . PHE C 2 215 ? 145.797 136.548 100.052 1.00 36.46 215 PHE E CA 1
ATOM 12439 C C . PHE C 2 215 ? 144.865 136.183 101.198 1.00 36.46 215 PHE E C 1
ATOM 12440 O O . PHE C 2 215 ? 145.301 135.937 102.325 1.00 36.46 215 PHE E O 1
ATOM 12448 N N . SER C 2 216 ? 143.569 136.157 100.898 1.00 41.09 216 SER E N 1
ATOM 12449 C CA . SER C 2 216 ? 142.541 135.942 101.905 1.00 41.09 216 SER E CA 1
ATOM 12450 C C . SER C 2 216 ? 141.606 134.822 101.472 1.00 41.09 216 SER E C 1
ATOM 12451 O O . SER C 2 216 ? 141.473 134.515 100.285 1.00 41.09 216 SER E O 1
ATOM 12454 N N . GLU C 2 217 ? 140.956 134.210 102.460 1.00 44.52 217 GLU E N 1
ATOM 12455 C CA . GLU C 2 217 ? 140.001 133.136 102.237 1.00 44.52 217 GLU E CA 1
ATOM 12456 C C . GLU C 2 217 ? 138.738 133.403 103.044 1.00 44.52 217 GLU E C 1
ATOM 12457 O O . GLU C 2 217 ? 138.787 134.004 104.120 1.00 44.52 217 GLU E O 1
ATOM 12460 N N . LYS C 2 218 ? 137.603 132.951 102.513 1.00 53.53 218 LYS E N 1
ATOM 12461 C CA . LYS C 2 218 ? 136.317 133.144 103.168 1.00 53.53 218 LYS E CA 1
ATOM 12462 C C . LYS C 2 218 ? 135.369 132.033 102.744 1.00 53.53 218 LYS E C 1
ATOM 12463 O O . LYS C 2 218 ? 135.392 131.602 101.588 1.00 53.53 218 LYS E O 1
ATOM 12468 N N . LEU C 2 219 ? 134.545 131.568 103.687 1.00 56.69 219 LEU E N 1
ATOM 12469 C CA . LEU C 2 219 ? 133.571 130.526 103.371 1.00 56.69 219 LEU E CA 1
ATOM 12470 C C . LEU C 2 219 ? 132.556 131.012 102.344 1.00 56.69 219 LEU E C 1
ATOM 12471 O O . LEU C 2 219 ? 132.333 130.356 101.320 1.00 56.69 219 LEU E O 1
ATOM 12476 N N . ILE C 2 220 ? 131.928 132.159 102.606 1.00 50.00 220 ILE E N 1
ATOM 12477 C CA . ILE C 2 220 ? 130.988 132.795 101.684 1.00 50.00 220 ILE E CA 1
ATOM 12478 C C . ILE C 2 220 ? 129.903 131.818 101.245 1.00 50.00 220 ILE E C 1
ATOM 12479 O O . ILE C 2 220 ? 129.367 131.928 100.136 1.00 50.00 220 ILE E O 1
ATOM 12481 N N . SER C 2 221 ? 129.574 130.863 102.106 1.00 68.68 221 SER E N 1
ATOM 12482 C CA . SER C 2 221 ? 128.571 129.844 101.813 1.00 68.68 221 SER E CA 1
ATOM 12483 C C . SER C 2 221 ? 128.233 129.144 103.123 1.00 68.68 221 SER E C 1
ATOM 12484 O O . SER C 2 221 ? 128.779 129.469 104.182 1.00 68.68 221 SER E O 1
ATOM 12486 N N . GLY C 2 222 ? 127.326 128.179 103.046 1.00 78.37 222 GLY E N 1
ATOM 12487 C CA . GLY C 2 222 ? 126.969 127.418 104.227 1.00 78.37 222 GLY E CA 1
ATOM 12488 C C . GLY C 2 222 ? 125.866 126.431 103.920 1.00 78.37 222 GLY E C 1
ATOM 12489 O O . GLY C 2 222 ? 125.299 126.409 102.822 1.00 78.37 222 GLY E O 1
ATOM 12490 N N . ASP C 2 223 ? 125.576 125.604 104.920 1.00 83.63 223 ASP E N 1
ATOM 12491 C CA . ASP C 2 223 ? 124.497 124.623 104.893 1.00 83.63 223 ASP E CA 1
ATOM 12492 C C . ASP C 2 223 ? 123.705 124.696 106.190 1.00 83.63 223 ASP E C 1
ATOM 12493 O O . ASP C 2 223 ? 123.453 123.688 106.854 1.00 83.63 223 ASP E O 1
ATOM 12495 N N . ASP C 2 224 ? 123.331 125.922 106.571 1.00 79.40 224 ASP E N 1
ATOM 12496 C CA . ASP C 2 224 ? 122.645 126.231 107.823 1.00 79.40 224 ASP E CA 1
ATOM 12497 C C . ASP C 2 224 ? 123.547 125.974 109.025 1.00 79.40 224 ASP E C 1
ATOM 12498 O O . ASP C 2 224 ? 124.504 125.197 108.940 1.00 79.40 224 ASP E O 1
ATOM 12500 N N . LYS C 2 225 ? 123.259 126.642 110.141 1.00 75.17 225 LYS E N 1
ATOM 12501 C CA . LYS C 2 225 ? 124.017 126.552 111.386 1.00 75.17 225 LYS E CA 1
ATOM 12502 C C . LYS C 2 225 ? 125.455 127.037 111.241 1.00 75.17 225 LYS E C 1
ATOM 12503 O O . LYS C 2 225 ? 126.269 126.828 112.148 1.00 75.17 225 LYS E O 1
ATOM 12505 N N . ILE C 2 226 ? 125.790 127.677 110.123 1.00 68.75 226 ILE E N 1
ATOM 12506 C CA . ILE C 2 226 ? 127.106 128.259 109.894 1.00 68.75 226 ILE E CA 1
ATOM 12507 C C . ILE C 2 226 ? 126.916 129.727 109.543 1.00 68.75 226 ILE E C 1
ATOM 12508 O O . ILE C 2 226 ? 125.987 130.081 108.809 1.00 68.75 226 ILE E O 1
ATOM 12512 N N . LEU C 2 227 ? 127.798 130.578 110.072 1.00 62.93 227 LEU E N 1
ATOM 12513 C CA . LEU C 2 227 ? 127.703 132.029 109.895 1.00 62.93 227 LEU E CA 1
ATOM 12514 C C . LEU C 2 227 ? 126.358 132.555 110.390 1.00 62.93 227 LEU E C 1
ATOM 12515 O O . LEU C 2 227 ? 125.778 133.474 109.809 1.00 62.93 227 LEU E O 1
ATOM 12520 N N . ASN C 2 228 ? 125.861 131.973 111.477 1.00 60.92 228 ASN E N 1
ATOM 12521 C CA . ASN C 2 228 ? 124.552 132.311 112.020 1.00 60.92 228 ASN E CA 1
ATOM 12522 C C . ASN C 2 228 ? 124.720 133.332 113.138 1.00 60.92 228 ASN E C 1
ATOM 12523 O O . ASN C 2 228 ? 125.438 133.081 114.112 1.00 60.92 228 ASN E O 1
ATOM 12526 N N . GLY C 2 229 ? 124.054 134.475 112.996 1.00 55.93 229 GLY E N 1
ATOM 12527 C CA . GLY C 2 229 ? 124.129 135.518 114.003 1.00 55.93 229 GLY E CA 1
ATOM 12528 C C . GLY C 2 229 ? 125.508 136.107 114.186 1.00 55.93 229 GLY E C 1
ATOM 12529 O O . GLY C 2 229 ? 125.876 136.472 115.307 1.00 55.93 229 GLY E O 1
ATOM 12530 N N . VAL C 2 230 ? 126.284 136.213 113.111 1.00 55.03 230 VAL E N 1
ATOM 12531 C CA . VAL C 2 230 ? 127.625 136.775 113.189 1.00 55.03 230 VAL E CA 1
ATOM 12532 C C . VAL C 2 230 ? 127.852 137.910 112.199 1.00 55.03 230 VAL E C 1
ATOM 12533 O O . VAL C 2 230 ? 128.719 138.764 112.446 1.00 55.03 230 VAL E O 1
ATOM 12537 N N . TYR C 2 231 ? 127.090 137.988 111.106 1.00 55.99 231 TYR E N 1
ATOM 12538 C CA . TYR C 2 231 ? 127.320 138.980 110.064 1.00 55.99 231 TYR E CA 1
ATOM 12539 C C . TYR C 2 231 ? 126.299 140.113 110.094 1.00 55.99 231 TYR E C 1
ATOM 12540 O O . TYR C 2 231 ? 126.085 140.773 109.072 1.00 55.99 231 TYR E O 1
ATOM 12549 N N . SER C 2 232 ? 125.671 140.353 111.247 1.00 61.06 232 SER E N 1
ATOM 12550 C CA . SER C 2 232 ? 124.733 141.464 111.425 1.00 61.06 232 SER E CA 1
ATOM 12551 C C . SER C 2 232 ? 123.605 141.424 110.395 1.00 61.06 232 SER E C 1
ATOM 12552 O O . SER C 2 232 ? 123.233 142.447 109.817 1.00 61.06 232 SER E O 1
ATOM 12555 N N . GLN C 2 233 ? 123.068 140.232 110.162 1.00 68.16 233 GLN E N 1
ATOM 12556 C CA . GLN C 2 233 ? 121.927 140.006 109.256 1.00 68.16 233 GLN E CA 1
ATOM 12557 C C . GLN C 2 233 ? 122.340 140.466 107.853 1.00 68.16 233 GLN E C 1
ATOM 12558 O O . GLN C 2 233 ? 123.454 140.157 107.406 1.00 68.16 233 GLN E O 1
ATOM 12560 N N . TYR C 2 234 ? 121.478 141.196 107.141 1.00 72.11 234 TYR E N 1
ATOM 12561 C CA . TYR C 2 234 ? 121.797 141.598 105.774 1.00 72.11 234 TYR E CA 1
ATOM 12562 C C . TYR C 2 234 ? 122.905 142.644 105.743 1.00 72.11 234 TYR E C 1
ATOM 12563 O O . TYR C 2 234 ? 123.831 142.549 104.929 1.00 72.11 234 TYR E O 1
ATOM 12565 N N . GLU C 2 235 ? 122.830 143.644 106.614 1.00 71.08 235 GLU E N 1
ATOM 12566 C CA . GLU C 2 235 ? 123.826 144.710 106.639 1.00 71.08 235 GLU E CA 1
ATOM 12567 C C . GLU C 2 235 ? 124.024 145.250 108.051 1.00 71.08 235 GLU E C 1
ATOM 12568 O O . GLU C 2 235 ? 125.072 145.812 108.369 1.00 71.08 235 GLU E O 1
ATOM 12570 N N . LEU D 3 6 ? 120.534 169.580 94.623 1.00 77.49 -1 LEU F N 1
ATOM 12571 C CA . LEU D 3 6 ? 121.385 169.771 93.455 1.00 77.49 -1 LEU F CA 1
ATOM 12572 C C . LEU D 3 6 ? 122.511 168.741 93.480 1.00 77.49 -1 LEU F C 1
ATOM 12573 O O . LEU D 3 6 ? 123.359 168.758 94.372 1.00 77.49 -1 LEU F O 1
ATOM 12578 N N . HIS D 3 7 ? 122.506 167.844 92.497 1.00 76.25 0 HIS F N 1
ATOM 12579 C CA . HIS D 3 7 ? 123.473 166.756 92.456 1.00 76.25 0 HIS F CA 1
ATOM 12580 C C . HIS D 3 7 ? 124.887 167.286 92.245 1.00 76.25 0 HIS F C 1
ATOM 12581 O O . HIS D 3 7 ? 125.108 168.276 91.542 1.00 76.25 0 HIS F O 1
ATOM 12583 N N . MET D 3 8 ? 125.855 166.604 92.864 1.00 75.35 1 MET F N 1
ATOM 12584 C CA . MET D 3 8 ? 127.247 167.027 92.748 1.00 75.35 1 MET F CA 1
ATOM 12585 C C . MET D 3 8 ? 127.764 166.886 91.323 1.00 75.35 1 MET F C 1
ATOM 12586 O O . MET D 3 8 ? 128.697 167.597 90.931 1.00 75.35 1 MET F O 1
ATOM 12589 N N . ASP D 3 9 ? 127.187 165.973 90.538 1.00 72.88 2 ASP F N 1
ATOM 12590 C CA . ASP D 3 9 ? 127.575 165.863 89.136 1.00 72.88 2 ASP F CA 1
ATOM 12591 C C . ASP D 3 9 ? 127.243 167.141 88.377 1.00 72.88 2 ASP F C 1
ATOM 12592 O O . ASP D 3 9 ? 128.019 167.585 87.522 1.00 72.88 2 ASP F O 1
ATOM 12595 N N . ALA D 3 10 ? 126.090 167.745 88.676 1.00 74.51 3 ALA F N 1
ATOM 12596 C CA . ALA D 3 10 ? 125.723 169.001 88.032 1.00 74.51 3 ALA F CA 1
ATOM 12597 C C . ALA D 3 10 ? 126.703 170.112 88.387 1.00 74.51 3 ALA F C 1
ATOM 12598 O O . ALA D 3 10 ? 127.106 170.892 87.519 1.00 74.51 3 ALA F O 1
ATOM 12600 N N . LEU D 3 11 ? 127.103 170.199 89.657 1.00 72.12 4 LEU F N 1
ATOM 12601 C CA . LEU D 3 11 ? 128.080 171.211 90.052 1.00 72.12 4 LEU F CA 1
ATOM 12602 C C . LEU D 3 11 ? 129.431 170.965 89.390 1.00 72.12 4 LEU F C 1
ATOM 12603 O O . LEU D 3 11 ? 130.098 171.911 88.949 1.00 72.12 4 LEU F O 1
ATOM 12608 N N . LEU D 3 12 ? 129.850 169.700 89.314 1.00 70.59 5 LEU F N 1
ATOM 12609 C CA . LEU D 3 12 ? 131.118 169.375 88.670 1.00 70.59 5 LEU F CA 1
ATOM 12610 C C . LEU D 3 12 ? 131.100 169.755 87.195 1.00 70.59 5 LEU F C 1
ATOM 12611 O O . LEU D 3 12 ? 132.057 170.351 86.690 1.00 70.59 5 LEU F O 1
ATOM 12616 N N . THR D 3 13 ? 130.014 169.434 86.490 1.00 71.67 6 THR F N 1
ATOM 12617 C CA . THR D 3 13 ? 129.915 169.777 85.078 1.00 71.67 6 THR F CA 1
ATOM 12618 C C . THR D 3 13 ? 129.607 171.251 84.847 1.00 71.67 6 THR F C 1
ATOM 12619 O O . THR D 3 13 ? 129.733 171.722 83.712 1.00 71.67 6 THR F O 1
ATOM 12623 N N . LYS D 3 14 ? 129.200 171.982 85.883 1.00 71.91 7 LYS F N 1
ATOM 12624 C CA . LYS D 3 14 ? 128.991 173.418 85.768 1.00 71.91 7 LYS F CA 1
ATOM 12625 C C . LYS D 3 14 ? 130.262 174.213 86.028 1.00 71.91 7 LYS F C 1
ATOM 12626 O O . LYS D 3 14 ? 130.439 175.292 85.451 1.00 71.91 7 LYS F O 1
ATOM 12631 N N . PHE D 3 15 ? 131.156 173.701 86.873 1.00 71.91 8 PHE F N 1
ATOM 12632 C CA . PHE D 3 15 ? 132.387 174.405 87.211 1.00 71.91 8 PHE F CA 1
ATOM 12633 C C . PHE D 3 15 ? 133.603 173.895 86.453 1.00 71.91 8 PHE F C 1
ATOM 12634 O O . PHE D 3 15 ? 134.308 174.684 85.817 1.00 71.91 8 PHE F O 1
ATOM 12642 N N . ASN D 3 16 ? 133.875 172.590 86.501 1.00 71.52 9 ASN F N 1
ATOM 12643 C CA . ASN D 3 16 ? 135.093 172.055 85.907 1.00 71.52 9 ASN F CA 1
ATOM 12644 C C . ASN D 3 16 ? 135.041 171.977 84.386 1.00 71.52 9 ASN F C 1
ATOM 12645 O O . ASN D 3 16 ? 136.098 171.982 83.748 1.00 71.52 9 ASN F O 1
ATOM 12648 N N . GLU D 3 17 ? 133.848 171.900 83.792 1.00 72.34 10 GLU F N 1
ATOM 12649 C CA . GLU D 3 17 ? 133.757 171.753 82.342 1.00 72.34 10 GLU F CA 1
ATOM 12650 C C . GLU D 3 17 ? 134.228 173.013 81.626 1.00 72.34 10 GLU F C 1
ATOM 12651 O O . GLU D 3 17 ? 135.025 172.942 80.683 1.00 72.34 10 GLU F O 1
ATOM 12653 N N . ASP D 3 18 ? 133.744 174.174 82.054 1.00 74.60 11 ASP F N 1
ATOM 12654 C CA . ASP D 3 18 ? 134.133 175.449 81.451 1.00 74.60 11 ASP F CA 1
ATOM 12655 C C . ASP D 3 18 ? 135.269 176.093 82.245 1.00 74.60 11 ASP F C 1
ATOM 12656 O O . ASP D 3 18 ? 135.165 177.214 82.744 1.00 74.60 11 ASP F O 1
ATOM 12658 N N . ARG D 3 19 ? 136.371 175.358 82.356 1.00 75.19 12 ARG F N 1
ATOM 12659 C CA . ARG D 3 19 ? 137.530 175.858 83.077 1.00 75.19 12 ARG F CA 1
ATOM 12660 C C . ARG D 3 19 ? 138.229 176.951 82.272 1.00 75.19 12 ARG F C 1
ATOM 12661 O O . ARG D 3 19 ? 138.137 177.013 81.044 1.00 75.19 12 ARG F O 1
ATOM 12663 N N . SER D 3 20 ? 138.936 177.827 82.989 1.00 81.46 13 SER F N 1
ATOM 12664 C CA . SER D 3 20 ? 139.633 178.925 82.331 1.00 81.46 13 SER F CA 1
ATOM 12665 C C . SER D 3 20 ? 140.847 178.435 81.552 1.00 81.46 13 SER F C 1
ATOM 12666 O O . SER D 3 20 ? 141.037 178.820 80.393 1.00 81.46 13 SER F O 1
ATOM 12668 N N . LEU D 3 21 ? 141.665 177.578 82.168 1.00 83.36 14 LEU F N 1
ATOM 12669 C CA . LEU D 3 21 ? 142.866 177.032 81.545 1.00 83.36 14 LEU F CA 1
ATOM 12670 C C . LEU D 3 21 ? 143.751 178.133 80.973 1.00 83.36 14 LEU F C 1
ATOM 12671 O O . LEU D 3 21 ? 144.299 177.990 79.875 1.00 83.36 14 LEU F O 1
ATOM 12673 N N . GLN D 3 22 ? 143.895 179.234 81.707 1.00 85.89 15 GLN F N 1
ATOM 12674 C CA . GLN D 3 22 ? 144.681 180.370 81.253 1.00 85.89 15 GLN F CA 1
ATOM 12675 C C . GLN D 3 22 ? 145.477 180.931 82.421 1.00 85.89 15 GLN F C 1
ATOM 12676 O O . GLN D 3 22 ? 145.171 180.676 83.589 1.00 85.89 15 GLN F O 1
ATOM 12678 N N . ASP D 3 23 ? 146.516 181.700 82.084 1.00 83.08 16 ASP F N 1
ATOM 12679 C CA . ASP D 3 23 ? 147.400 182.329 83.066 1.00 83.08 16 ASP F CA 1
ATOM 12680 C C . ASP D 3 23 ? 148.074 181.297 83.965 1.00 83.08 16 ASP F C 1
ATOM 12681 O O . ASP D 3 23 ? 148.374 181.573 85.130 1.00 83.08 16 ASP F O 1
ATOM 12683 N N . GLU D 3 24 ? 148.319 180.102 83.432 1.00 81.91 17 GLU F N 1
ATOM 12684 C CA . GLU D 3 24 ? 148.976 179.028 84.169 1.00 81.91 17 GLU F CA 1
ATOM 12685 C C . GLU D 3 24 ? 150.001 178.334 83.286 1.00 81.91 17 GLU F C 1
ATOM 12686 O O . GLU D 3 24 ? 150.121 177.104 83.290 1.00 81.91 17 GLU F O 1
ATOM 12688 N N . ASN D 3 25 ? 150.756 179.117 82.510 1.00 80.41 18 ASN F N 1
ATOM 12689 C CA . ASN D 3 25 ? 151.742 178.537 81.604 1.00 80.41 18 ASN F CA 1
ATOM 12690 C C . ASN D 3 25 ? 152.874 177.855 82.361 1.00 80.41 18 ASN F C 1
ATOM 12691 O O . ASN D 3 25 ? 153.498 176.928 81.832 1.00 80.41 18 ASN F O 1
ATOM 12693 N N . LEU D 3 26 ? 153.165 178.311 83.580 1.00 77.30 19 LEU F N 1
ATOM 12694 C CA . LEU D 3 26 ? 154.166 177.760 84.490 1.00 77.30 19 LEU F CA 1
ATOM 12695 C C . LEU D 3 26 ? 155.592 177.937 83.985 1.00 77.30 19 LEU F C 1
ATOM 12696 O O . LEU D 3 26 ? 156.531 177.533 84.681 1.00 77.30 19 LEU F O 1
ATOM 12699 N N . SER D 3 27 ? 155.793 178.520 82.801 1.00 77.90 20 SER F N 1
ATOM 12700 C CA . SER D 3 27 ? 157.150 178.776 82.329 1.00 77.90 20 SER F CA 1
ATOM 12701 C C . SER D 3 27 ? 157.774 179.953 83.066 1.00 77.90 20 SER F C 1
ATOM 12702 O O . SER D 3 27 ? 158.960 179.918 83.414 1.00 77.90 20 SER F O 1
ATOM 12705 N N . GLN D 3 28 ? 156.992 181.003 83.311 1.00 75.75 21 GLN F N 1
ATOM 12706 C CA . GLN D 3 28 ? 157.449 182.196 84.021 1.00 75.75 21 GLN F CA 1
ATOM 12707 C C . GLN D 3 28 ? 156.457 182.499 85.135 1.00 75.75 21 GLN F C 1
ATOM 12708 O O . GLN D 3 28 ? 155.590 183.372 84.991 1.00 75.75 21 GLN F O 1
ATOM 12710 N N . PRO D 3 29 ? 156.547 181.787 86.256 1.00 71.02 22 PRO F N 1
ATOM 12711 C CA . PRO D 3 29 ? 155.623 182.044 87.365 1.00 71.02 22 PRO F CA 1
ATOM 12712 C C . PRO D 3 29 ? 155.823 183.433 87.948 1.00 71.02 22 PRO F C 1
ATOM 12713 O O . PRO D 3 29 ? 156.923 183.989 87.933 1.00 71.02 22 PRO F O 1
ATOM 12717 N N . ARG D 3 30 ? 154.733 183.993 88.464 1.00 66.31 23 ARG F N 1
ATOM 12718 C CA . ARG D 3 30 ? 154.776 185.334 89.026 1.00 66.31 23 ARG F CA 1
ATOM 12719 C C . ARG D 3 30 ? 155.548 185.345 90.339 1.00 66.31 23 ARG F C 1
ATOM 12720 O O . ARG D 3 30 ? 155.524 184.376 91.101 1.00 66.31 23 ARG F O 1
ATOM 12728 N N . THR D 3 31 ? 156.238 186.452 90.596 1.00 63.58 24 THR F N 1
ATOM 12729 C CA . THR D 3 31 ? 156.950 186.611 91.855 1.00 63.58 24 THR F CA 1
ATOM 12730 C C . THR D 3 31 ? 155.988 187.020 92.963 1.00 63.58 24 THR F C 1
ATOM 12731 O O . THR D 3 31 ? 155.114 187.869 92.770 1.00 63.58 24 THR F O 1
ATOM 12733 N N . ARG D 3 32 ? 156.154 186.405 94.130 1.00 58.36 25 ARG F N 1
ATOM 12734 C CA . ARG D 3 32 ? 155.359 186.769 95.292 1.00 58.36 25 ARG F CA 1
ATOM 12735 C C . ARG D 3 32 ? 155.696 188.187 95.737 1.00 58.36 25 ARG F C 1
ATOM 12736 O O . ARG D 3 32 ? 156.792 188.696 95.484 1.00 58.36 25 ARG F O 1
ATOM 12744 N N . VAL D 3 33 ? 154.732 188.833 96.396 1.00 58.41 26 VAL F N 1
ATOM 12745 C CA . VAL D 3 33 ? 154.943 190.190 96.885 1.00 58.41 26 VAL F CA 1
ATOM 12746 C C . VAL D 3 33 ? 156.073 190.192 97.902 1.00 58.41 26 VAL F C 1
ATOM 12747 O O . VAL D 3 33 ? 156.096 189.378 98.834 1.00 58.41 26 VAL F O 1
ATOM 12751 N N . ARG D 3 34 ? 157.022 191.108 97.726 1.00 57.68 27 ARG F N 1
ATOM 12752 C CA . ARG D 3 34 ? 158.204 191.164 98.578 1.00 57.68 27 ARG F CA 1
ATOM 12753 C C . ARG D 3 34 ? 157.842 191.838 99.895 1.00 57.68 27 ARG F C 1
ATOM 12754 O O . ARG D 3 34 ? 157.526 193.031 99.925 1.00 57.68 27 ARG F O 1
ATOM 12762 N N . ILE D 3 35 ? 157.884 191.075 100.983 1.00 53.44 28 ILE F N 1
ATOM 12763 C CA . ILE D 3 35 ? 157.663 191.591 102.328 1.00 53.44 28 ILE F CA 1
ATOM 12764 C C . ILE D 3 35 ? 158.950 191.385 103.112 1.00 53.44 28 ILE F C 1
ATOM 12765 O O . ILE D 3 35 ? 159.413 190.248 103.267 1.00 53.44 28 ILE F O 1
ATOM 12770 N N . VAL D 3 36 ? 159.522 192.479 103.609 1.00 55.84 29 VAL F N 1
ATOM 12771 C CA . VAL D 3 36 ? 160.837 192.475 104.238 1.00 55.84 29 VAL F CA 1
ATOM 12772 C C . VAL D 3 36 ? 160.674 192.786 105.718 1.00 55.84 29 VAL F C 1
ATOM 12773 O O . VAL D 3 36 ? 159.937 193.707 106.089 1.00 55.84 29 VAL F O 1
ATOM 12777 N N . ASP D 3 37 ? 161.359 192.016 106.559 1.00 57.27 30 ASP F N 1
ATOM 12778 C CA . ASP D 3 37 ? 161.415 192.276 107.993 1.00 57.27 30 ASP F CA 1
ATOM 12779 C C . ASP D 3 37 ? 162.593 193.206 108.262 1.00 57.27 30 ASP F C 1
ATOM 12780 O O . ASP D 3 37 ? 163.752 192.818 108.087 1.00 57.27 30 ASP F O 1
ATOM 12785 N N . ASP D 3 38 ? 162.297 194.436 108.688 1.00 58.65 31 ASP F N 1
ATOM 12786 C CA . ASP D 3 38 ? 163.353 195.408 108.942 1.00 58.65 31 ASP F CA 1
ATOM 12787 C C . ASP D 3 38 ? 164.164 195.075 110.187 1.00 58.65 31 ASP F C 1
ATOM 12788 O O . ASP D 3 38 ? 165.265 195.610 110.354 1.00 58.65 31 ASP F O 1
ATOM 12793 N N . ASN D 3 39 ? 163.651 194.212 111.059 1.00 62.35 32 ASN F N 1
ATOM 12794 C CA . ASN D 3 39 ? 164.352 193.801 112.266 1.00 62.35 32 ASN F CA 1
ATOM 12795 C C . ASN D 3 39 ? 165.157 192.522 112.072 1.00 62.35 32 ASN F C 1
ATOM 12796 O O . ASN D 3 39 ? 165.685 191.985 113.051 1.00 62.35 32 ASN F O 1
ATOM 12801 N N . LEU D 3 40 ? 165.252 192.022 110.838 1.00 66.10 33 LEU F N 1
ATOM 12802 C CA . LEU D 3 40 ? 165.959 190.769 110.592 1.00 66.10 33 LEU F CA 1
ATOM 12803 C C . LEU D 3 40 ? 167.431 190.887 110.965 1.00 66.10 33 LEU F C 1
ATOM 12804 O O . LEU D 3 40 ? 167.961 190.064 111.720 1.00 66.10 33 LEU F O 1
ATOM 12809 N N . TYR D 3 41 ? 168.110 191.906 110.443 1.00 70.50 34 TYR F N 1
ATOM 12810 C CA . TYR D 3 41 ? 169.516 192.135 110.738 1.00 70.50 34 TYR F CA 1
ATOM 12811 C C . TYR D 3 41 ? 169.737 193.320 111.665 1.00 70.50 34 TYR F C 1
ATOM 12812 O O . TYR D 3 41 ? 170.889 193.636 111.982 1.00 70.50 34 TYR F O 1
ATOM 12821 N N . ASN D 3 42 ? 168.666 193.982 112.108 1.00 72.32 35 ASN F N 1
ATOM 12822 C CA . ASN D 3 42 ? 168.806 195.083 113.054 1.00 72.32 35 ASN F CA 1
ATOM 12823 C C . ASN D 3 42 ? 169.304 194.595 114.409 1.00 72.32 35 ASN F C 1
ATOM 12824 O O . ASN D 3 42 ? 169.933 195.361 115.148 1.00 72.32 35 ASN F O 1
ATOM 12829 N N . LYS D 3 43 ? 169.048 193.332 114.738 1.00 70.49 36 LYS F N 1
ATOM 12830 C CA . LYS D 3 43 ? 169.480 192.705 115.994 1.00 70.49 36 LYS F CA 1
ATOM 12831 C C . LYS D 3 43 ? 168.843 193.474 117.156 1.00 70.49 36 LYS F C 1
ATOM 12832 O O . LYS D 3 43 ? 167.731 194.001 117.024 1.00 70.49 36 LYS F O 1
ATOM 12834 N N . SER D 3 44 ? 169.541 193.540 118.292 1.00 67.09 37 SER F N 1
ATOM 12835 C CA . SER D 3 44 ? 169.056 194.248 119.478 1.00 67.09 37 SER F CA 1
ATOM 12836 C C . SER D 3 44 ? 167.675 193.750 119.896 1.00 67.09 37 SER F C 1
ATOM 12837 O O . SER D 3 44 ? 166.781 194.532 120.224 1.00 67.09 37 SER F O 1
ATOM 12840 N N . ASN D 3 45 ? 167.499 192.435 119.879 1.00 58.11 38 ASN F N 1
ATOM 12841 C CA . ASN D 3 45 ? 166.229 191.836 120.276 1.00 58.11 38 ASN F CA 1
ATOM 12842 C C . ASN D 3 45 ? 166.066 191.923 121.788 1.00 58.11 38 ASN F C 1
ATOM 12843 O O . ASN D 3 45 ? 166.892 191.367 122.523 1.00 58.11 38 ASN F O 1
ATOM 12848 N N . PRO D 3 46 ? 165.036 192.604 122.296 1.00 55.98 39 PRO F N 1
ATOM 12849 C CA . PRO D 3 46 ? 164.845 192.661 123.754 1.00 55.98 39 PRO F CA 1
ATOM 12850 C C . PRO D 3 46 ? 164.612 191.304 124.390 1.00 55.98 39 PRO F C 1
ATOM 12851 O O . PRO D 3 46 ? 164.979 191.104 125.554 1.00 55.98 39 PRO F O 1
ATOM 12855 N N . PHE D 3 47 ? 164.010 190.365 123.665 1.00 52.83 40 PHE F N 1
ATOM 12856 C CA . PHE D 3 47 ? 163.630 189.072 124.213 1.00 52.83 40 PHE F CA 1
ATOM 12857 C C . PHE D 3 47 ? 164.667 187.989 123.949 1.00 52.83 40 PHE F C 1
ATOM 12858 O O . PHE D 3 47 ? 164.379 186.807 124.158 1.00 52.83 40 PHE F O 1
ATOM 12866 N N . GLN D 3 48 ? 165.856 188.360 123.487 1.00 63.06 41 GLN F N 1
ATOM 12867 C CA . GLN D 3 48 ? 166.933 187.408 123.255 1.00 63.06 41 GLN F CA 1
ATOM 12868 C C . GLN D 3 48 ? 167.764 187.276 124.525 1.00 63.06 41 GLN F C 1
ATOM 12869 O O . GLN D 3 48 ? 168.325 188.264 125.011 1.00 63.06 41 GLN F O 1
ATOM 12875 N N . LEU D 3 49 ? 167.845 186.060 125.059 1.00 65.92 42 LEU F N 1
ATOM 12876 C CA . LEU D 3 49 ? 168.573 185.789 126.288 1.00 65.92 42 LEU F CA 1
ATOM 12877 C C . LEU D 3 49 ? 169.701 184.804 126.020 1.00 65.92 42 LEU F C 1
ATOM 12878 O O . LEU D 3 49 ? 169.567 183.885 125.207 1.00 65.92 42 LEU F O 1
ATOM 12883 N N . CYS D 3 50 ? 170.815 185.001 126.718 1.00 82.37 43 CYS F N 1
ATOM 12884 C CA . CYS D 3 50 ? 171.983 184.146 126.569 1.00 82.37 43 CYS F CA 1
ATOM 12885 C C . CYS D 3 50 ? 171.838 182.903 127.436 1.00 82.37 43 CYS F C 1
ATOM 12886 O O . CYS D 3 50 ? 171.400 182.980 128.588 1.00 82.37 43 CYS F O 1
ATOM 12889 N N . TYR D 3 51 ? 172.206 181.752 126.870 1.00 89.99 44 TYR F N 1
ATOM 12890 C CA . TYR D 3 51 ? 172.063 180.493 127.594 1.00 89.99 44 TYR F CA 1
ATOM 12891 C C . TYR D 3 51 ? 173.096 180.355 128.705 1.00 89.99 44 TYR F C 1
ATOM 12892 O O . TYR D 3 51 ? 172.831 179.688 129.712 1.00 89.99 44 TYR F O 1
ATOM 12894 N N . LYS D 3 52 ? 174.273 180.964 128.540 1.00 94.34 45 LYS F N 1
ATOM 12895 C CA . LYS D 3 52 ? 175.313 180.852 129.559 1.00 94.34 45 LYS F CA 1
ATOM 12896 C C . LYS D 3 52 ? 174.871 181.483 130.874 1.00 94.34 45 LYS F C 1
ATOM 12897 O O . LYS D 3 52 ? 175.126 180.932 131.951 1.00 94.34 45 LYS F O 1
ATOM 12899 N N . LYS D 3 53 ? 174.214 182.643 130.806 1.00 92.76 46 LYS F N 1
ATOM 12900 C CA . LYS D 3 53 ? 173.704 183.275 132.019 1.00 92.76 46 LYS F CA 1
ATOM 12901 C C . LYS D 3 53 ? 172.646 182.407 132.689 1.00 92.76 46 LYS F C 1
ATOM 12902 O O . LYS D 3 53 ? 172.643 182.257 133.916 1.00 92.76 46 LYS F O 1
ATOM 12904 N N . ARG D 3 54 ? 171.741 181.830 131.895 1.00 94.74 47 ARG F N 1
ATOM 12905 C CA . ARG D 3 54 ? 170.717 180.906 132.377 1.00 94.74 47 ARG F CA 1
ATOM 12906 C C . ARG D 3 54 ? 169.844 181.528 133.461 1.00 94.74 47 ARG F C 1
ATOM 12907 O O . ARG D 3 54 ? 169.819 182.753 133.626 1.00 94.74 47 ARG F O 1
ATOM 12909 N N . ASP D 3 55 ? 169.120 180.690 134.198 1.00 92.81 48 ASP F N 1
ATOM 12910 C CA . ASP D 3 55 ? 168.247 181.131 135.277 1.00 92.81 48 ASP F CA 1
ATOM 12911 C C . ASP D 3 55 ? 168.720 180.517 136.586 1.00 92.81 48 ASP F C 1
ATOM 12912 O O . ASP D 3 55 ? 168.908 179.298 136.672 1.00 92.81 48 ASP F O 1
ATOM 12914 N N . TYR D 3 56 ? 168.911 181.359 137.597 1.00 88.00 49 TYR F N 1
ATOM 12915 C CA . TYR D 3 56 ? 169.368 180.913 138.906 1.00 88.00 49 TYR F CA 1
ATOM 12916 C C . TYR D 3 56 ? 168.225 180.625 139.870 1.00 88.00 49 TYR F C 1
ATOM 12917 O O . TYR D 3 56 ? 168.482 180.231 141.012 1.00 88.00 49 TYR F O 1
ATOM 12919 N N . GLY D 3 57 ? 166.977 180.808 139.444 1.00 87.92 50 GLY F N 1
ATOM 12920 C CA . GLY D 3 57 ? 165.849 180.592 140.326 1.00 87.92 50 GLY F CA 1
ATOM 12921 C C . GLY D 3 57 ? 165.636 181.670 141.362 1.00 87.92 50 GLY F C 1
ATOM 12922 O O . GLY D 3 57 ? 164.966 181.421 142.368 1.00 87.92 50 GLY F O 1
ATOM 12923 N N . SER D 3 58 ? 166.183 182.860 141.148 1.00 82.28 51 SER F N 1
ATOM 12924 C CA . SER D 3 58 ? 166.075 183.953 142.107 1.00 82.28 51 SER F CA 1
ATOM 12925 C C . SER D 3 58 ? 166.083 185.265 141.328 1.00 82.28 51 SER F C 1
ATOM 12926 O O . SER D 3 58 ? 165.841 185.282 140.117 1.00 82.28 51 SER F O 1
ATOM 12928 N N . GLN D 3 59 ? 166.352 186.368 142.030 1.00 74.59 52 GLN F N 1
ATOM 12929 C CA . GLN D 3 59 ? 166.424 187.701 141.426 1.00 74.59 52 GLN F CA 1
ATOM 12930 C C . GLN D 3 59 ? 165.107 188.084 140.755 1.00 74.59 52 GLN F C 1
ATOM 12931 O O . GLN D 3 59 ? 165.087 188.717 139.697 1.00 74.59 52 GLN F O 1
ATOM 12933 N N . TYR D 3 60 ? 163.995 187.698 141.378 1.00 63.64 53 TYR F N 1
ATOM 12934 C CA . TYR D 3 60 ? 162.671 188.112 140.935 1.00 63.64 53 TYR F CA 1
ATOM 12935 C C . TYR D 3 60 ? 162.191 189.374 141.633 1.00 63.64 53 TYR F C 1
ATOM 12936 O O . TYR D 3 60 ? 161.450 190.164 141.034 1.00 63.64 53 TYR F O 1
ATOM 12944 N N . TYR D 3 61 ? 162.605 189.580 142.885 1.00 61.91 54 TYR F N 1
ATOM 12945 C CA . TYR D 3 61 ? 162.272 190.815 143.584 1.00 61.91 54 TYR F CA 1
ATOM 12946 C C . TYR D 3 61 ? 162.912 192.022 142.915 1.00 61.91 54 TYR F C 1
ATOM 12947 O O . TYR D 3 61 ? 162.353 193.122 142.960 1.00 61.91 54 TYR F O 1
ATOM 12956 N N . HIS D 3 62 ? 164.076 191.841 142.287 1.00 67.14 55 HIS F N 1
ATOM 12957 C CA . HIS D 3 62 ? 164.685 192.934 141.536 1.00 67.14 55 HIS F CA 1
ATOM 12958 C C . HIS D 3 62 ? 163.805 193.355 140.366 1.00 67.14 55 HIS F C 1
ATOM 12959 O O . HIS D 3 62 ? 163.592 194.552 140.136 1.00 67.14 55 HIS F O 1
ATOM 12961 N N . ILE D 3 63 ? 163.276 192.382 139.620 1.00 63.69 56 ILE F N 1
ATOM 12962 C CA . ILE D 3 63 ? 162.376 192.694 138.513 1.00 63.69 56 ILE F CA 1
ATOM 12963 C C . ILE D 3 63 ? 161.099 193.337 139.034 1.00 63.69 56 ILE F C 1
ATOM 12964 O O . ILE D 3 63 ? 160.568 194.277 138.431 1.00 63.69 56 ILE F O 1
ATOM 12966 N N . TYR D 3 64 ? 160.586 192.839 140.162 1.00 59.58 57 TYR F N 1
ATOM 12967 C CA . TYR D 3 64 ? 159.383 193.420 140.753 1.00 59.58 57 TYR F CA 1
ATOM 12968 C C . TYR D 3 64 ? 159.605 194.882 141.125 1.00 59.58 57 TYR F C 1
ATOM 12969 O O . TYR D 3 64 ? 158.772 195.746 140.827 1.00 59.58 57 TYR F O 1
ATOM 12978 N N . GLN D 3 65 ? 160.742 195.180 141.759 1.00 61.13 58 GLN F N 1
ATOM 12979 C CA . GLN D 3 65 ? 161.039 196.551 142.160 1.00 61.13 58 GLN F CA 1
ATOM 12980 C C . GLN D 3 65 ? 161.248 197.455 140.951 1.00 61.13 58 GLN F C 1
ATOM 12981 O O . GLN D 3 65 ? 160.783 198.601 140.941 1.00 61.13 58 GLN F O 1
ATOM 12987 N N . TYR D 3 66 ? 161.948 196.962 139.925 1.00 59.93 59 TYR F N 1
ATOM 12988 C CA . TYR D 3 66 ? 162.150 197.761 138.720 1.00 59.93 59 TYR F CA 1
ATOM 12989 C C . TYR D 3 66 ? 160.825 198.075 138.038 1.00 59.93 59 TYR F C 1
ATOM 12990 O O . TYR D 3 66 ? 160.584 199.217 137.620 1.00 59.93 59 TYR F O 1
ATOM 12999 N N . ARG D 3 67 ? 159.955 197.070 137.915 1.00 56.35 60 ARG F N 1
ATOM 13000 C CA . ARG D 3 67 ? 158.648 197.282 137.307 1.00 56.35 60 ARG F CA 1
ATOM 13001 C C . ARG D 3 67 ? 157.832 198.286 138.108 1.00 56.35 60 ARG F C 1
ATOM 13002 O O . ARG D 3 67 ? 157.211 199.192 137.537 1.00 56.35 60 ARG F O 1
ATOM 13010 N N . LEU D 3 68 ? 157.839 198.148 139.436 1.00 58.13 61 LEU F N 1
ATOM 13011 C CA . LEU D 3 68 ? 157.096 199.070 140.288 1.00 58.13 61 LEU F CA 1
ATOM 13012 C C . LEU D 3 68 ? 157.600 200.496 140.117 1.00 58.13 61 LEU F C 1
ATOM 13013 O O . LEU D 3 68 ? 156.808 201.431 139.962 1.00 58.13 61 LEU F O 1
ATOM 13018 N N . LYS D 3 69 ? 158.923 200.678 140.116 1.00 58.50 62 LYS F N 1
ATOM 13019 C CA . LYS D 3 69 ? 159.492 202.016 139.985 1.00 58.50 62 LYS F CA 1
ATOM 13020 C C . LYS D 3 69 ? 159.138 202.641 138.641 1.00 58.50 62 LYS F C 1
ATOM 13021 O O . LYS D 3 69 ? 158.689 203.793 138.578 1.00 58.50 62 LYS F O 1
ATOM 13025 N N . THR D 3 70 ? 159.331 201.892 137.550 1.00 57.79 63 THR F N 1
ATOM 13026 C CA . THR D 3 70 ? 159.063 202.443 136.224 1.00 57.79 63 THR F CA 1
ATOM 13027 C C . THR D 3 70 ? 157.590 202.793 136.057 1.00 57.79 63 THR F C 1
ATOM 13028 O O . THR D 3 70 ? 157.248 203.871 135.552 1.00 57.79 63 THR F O 1
ATOM 13032 N N . PHE D 3 71 ? 156.697 201.896 136.481 1.00 56.29 64 PHE F N 1
ATOM 13033 C CA . PHE D 3 71 ? 155.275 202.156 136.302 1.00 56.29 64 PHE F CA 1
ATOM 13034 C C . PHE D 3 71 ? 154.804 203.297 137.192 1.00 56.29 64 PHE F C 1
ATOM 13035 O O . PHE D 3 71 ? 153.966 204.104 136.775 1.00 56.29 64 PHE F O 1
ATOM 13043 N N . ARG D 3 72 ? 155.337 203.394 138.414 1.00 61.94 65 ARG F N 1
ATOM 13044 C CA . ARG D 3 72 ? 154.989 204.519 139.274 1.00 61.94 65 ARG F CA 1
ATOM 13045 C C . ARG D 3 72 ? 155.449 205.835 138.665 1.00 61.94 65 ARG F C 1
ATOM 13046 O O . ARG D 3 72 ? 154.715 206.827 138.696 1.00 61.94 65 ARG F O 1
ATOM 13054 N N . GLU D 3 73 ? 156.656 205.860 138.093 1.00 62.37 66 GLU F N 1
ATOM 13055 C CA . GLU D 3 73 ? 157.137 207.081 137.453 1.00 62.37 66 GLU F CA 1
ATOM 13056 C C . GLU D 3 73 ? 156.258 207.468 136.269 1.00 62.37 66 GLU F C 1
ATOM 13057 O O . GLU D 3 73 ? 155.892 208.641 136.114 1.00 62.37 66 GLU F O 1
ATOM 13061 N N . ARG D 3 74 ? 155.899 206.493 135.429 1.00 59.54 67 ARG F N 1
ATOM 13062 C CA . ARG D 3 74 ? 155.059 206.783 134.269 1.00 59.54 67 ARG F CA 1
ATOM 13063 C C . ARG D 3 74 ? 153.691 207.305 134.694 1.00 59.54 67 ARG F C 1
ATOM 13064 O O . ARG D 3 74 ? 153.192 208.302 134.152 1.00 59.54 67 ARG F O 1
ATOM 13072 N N . VAL D 3 75 ? 153.068 206.639 135.670 1.00 61.82 68 VAL F N 1
ATOM 13073 C CA . VAL D 3 75 ? 151.743 207.043 136.122 1.00 61.82 68 VAL F CA 1
ATOM 13074 C C . VAL D 3 75 ? 151.794 208.419 136.771 1.00 61.82 68 VAL F C 1
ATOM 13075 O O . VAL D 3 75 ? 150.899 209.243 136.568 1.00 61.82 68 VAL F O 1
ATOM 13079 N N . LEU D 3 76 ? 152.836 208.693 137.562 1.00 65.08 69 LEU F N 1
ATOM 13080 C CA . LEU D 3 76 ? 152.963 210.007 138.182 1.00 65.08 69 LEU F CA 1
ATOM 13081 C C . LEU D 3 76 ? 153.137 211.098 137.135 1.00 65.08 69 LEU F C 1
ATOM 13082 O O . LEU D 3 76 ? 152.547 212.178 137.253 1.00 65.08 69 LEU F O 1
ATOM 13085 N N . LYS D 3 77 ? 153.944 210.837 136.103 1.00 67.88 70 LYS F N 1
ATOM 13086 C CA . LYS D 3 77 ? 154.122 211.830 135.049 1.00 67.88 70 LYS F CA 1
ATOM 13087 C C . LYS D 3 77 ? 152.810 212.105 134.326 1.00 67.88 70 LYS F C 1
ATOM 13088 O O . LYS D 3 77 ? 152.453 213.267 134.086 1.00 67.88 70 LYS F O 1
ATOM 13093 N N . GLU D 3 78 ? 152.063 211.051 133.989 1.00 69.46 71 GLU F N 1
ATOM 13094 C CA . GLU D 3 78 ? 150.800 211.262 133.288 1.00 69.46 71 GLU F CA 1
ATOM 13095 C C . GLU D 3 78 ? 149.778 211.957 134.184 1.00 69.46 71 GLU F C 1
ATOM 13096 O O . GLU D 3 78 ? 149.008 212.802 133.715 1.00 69.46 71 GLU F O 1
ATOM 13102 N N . CYS D 3 79 ? 149.759 211.617 135.476 1.00 74.85 72 CYS F N 1
ATOM 13103 C CA . CYS D 3 79 ? 148.851 212.269 136.414 1.00 74.85 72 CYS F CA 1
ATOM 13104 C C . CYS D 3 79 ? 149.172 213.750 136.551 1.00 74.85 72 CYS F C 1
ATOM 13105 O O . CYS D 3 79 ? 148.264 214.588 136.597 1.00 74.85 72 CYS F O 1
ATOM 13108 N N . ASP D 3 80 ? 150.460 214.091 136.632 1.00 75.54 73 ASP F N 1
ATOM 13109 C CA . ASP D 3 80 ? 150.851 215.495 136.683 1.00 75.54 73 ASP F CA 1
ATOM 13110 C C . ASP D 3 80 ? 150.462 216.216 135.401 1.00 75.54 73 ASP F C 1
ATOM 13111 O O . ASP D 3 80 ? 150.057 217.384 135.435 1.00 75.54 73 ASP F O 1
ATOM 13113 N N . LYS D 3 81 ? 150.586 215.538 134.257 1.00 77.26 74 LYS F N 1
ATOM 13114 C CA . LYS D 3 81 ? 150.149 216.138 133.000 1.00 77.26 74 LYS F CA 1
ATOM 13115 C C . LYS D 3 81 ? 148.647 216.399 133.002 1.00 77.26 74 LYS F C 1
ATOM 13116 O O . LYS D 3 81 ? 148.194 217.464 132.565 1.00 77.26 74 LYS F O 1
ATOM 13118 N N . ARG D 3 82 ? 147.858 215.443 133.494 1.00 77.70 75 ARG F N 1
ATOM 13119 C CA . ARG D 3 82 ? 146.404 215.579 133.467 1.00 77.70 75 ARG F CA 1
ATOM 13120 C C . ARG D 3 82 ? 145.894 216.398 134.648 1.00 77.70 75 ARG F C 1
ATOM 13121 O O . ARG D 3 82 ? 145.293 217.461 134.467 1.00 77.70 75 ARG F O 1
ATOM 13129 N N . TRP D 3 83 ? 146.124 215.914 135.867 1.00 81.13 76 TRP F N 1
ATOM 13130 C CA . TRP D 3 83 ? 145.651 216.593 137.073 1.00 81.13 76 TRP F CA 1
ATOM 13131 C C . TRP D 3 83 ? 146.766 217.472 137.637 1.00 81.13 76 TRP F C 1
ATOM 13132 O O . TRP D 3 83 ? 147.331 217.222 138.702 1.00 81.13 76 TRP F O 1
ATOM 13143 N N . ASP D 3 84 ? 147.073 218.529 136.890 1.00 88.13 77 ASP F N 1
ATOM 13144 C CA . ASP D 3 84 ? 148.127 219.445 137.291 1.00 88.13 77 ASP F CA 1
ATOM 13145 C C . ASP D 3 84 ? 147.656 220.327 138.445 1.00 88.13 77 ASP F C 1
ATOM 13146 O O . ASP D 3 84 ? 146.496 220.286 138.868 1.00 88.13 77 ASP F O 1
ATOM 13148 N N . ALA D 3 85 ? 148.582 221.132 138.961 1.00 94.07 78 ALA F N 1
ATOM 13149 C CA . ALA D 3 85 ? 148.251 222.051 140.040 1.00 94.07 78 ALA F CA 1
ATOM 13150 C C . ALA D 3 85 ? 147.243 223.088 139.561 1.00 94.07 78 ALA F C 1
ATOM 13151 O O . ALA D 3 85 ? 147.355 223.627 138.457 1.00 94.07 78 ALA F O 1
ATOM 13153 N N . GLY D 3 86 ? 146.251 223.366 140.405 1.00 96.60 79 GLY F N 1
ATOM 13154 C CA . GLY D 3 86 ? 145.182 224.275 140.060 1.00 96.60 79 GLY F CA 1
ATOM 13155 C C . GLY D 3 86 ? 143.969 223.626 139.431 1.00 96.60 79 GLY F C 1
ATOM 13156 O O . GLY D 3 86 ? 142.950 224.305 139.248 1.00 96.60 79 GLY F O 1
ATOM 13157 N N . PHE D 3 87 ? 144.041 222.342 139.092 1.00 98.63 80 PHE F N 1
ATOM 13158 C CA . PHE D 3 87 ? 142.884 221.643 138.551 1.00 98.63 80 PHE F CA 1
ATOM 13159 C C . PHE D 3 87 ? 141.843 221.443 139.645 1.00 98.63 80 PHE F C 1
ATOM 13160 O O . PHE D 3 87 ? 142.173 221.035 140.762 1.00 98.63 80 PHE F O 1
ATOM 13168 N N . THR D 3 88 ? 140.586 221.731 139.323 1.00 103.09 81 THR F N 1
ATOM 13169 C CA . THR D 3 88 ? 139.500 221.681 140.291 1.00 103.09 81 THR F CA 1
ATOM 13170 C C . THR D 3 88 ? 138.394 220.760 139.798 1.00 103.09 81 THR F C 1
ATOM 13171 O O . THR D 3 88 ? 138.014 220.802 138.624 1.00 103.09 81 THR F O 1
ATOM 13173 N N . LEU D 3 89 ? 137.882 219.932 140.704 1.00 106.38 82 LEU F N 1
ATOM 13174 C CA . LEU D 3 89 ? 136.740 219.082 140.419 1.00 106.38 82 LEU F CA 1
ATOM 13175 C C . LEU D 3 89 ? 135.450 219.851 140.702 1.00 106.38 82 LEU F C 1
ATOM 13176 O O . LEU D 3 89 ? 135.466 221.029 141.065 1.00 106.38 82 LEU F O 1
ATOM 13181 N N . ASN D 3 90 ? 134.312 219.177 140.523 1.00 108.42 83 ASN F N 1
ATOM 13182 C CA . ASN D 3 90 ? 133.026 219.825 140.766 1.00 108.42 83 ASN F CA 1
ATOM 13183 C C . ASN D 3 90 ? 132.869 220.218 142.230 1.00 108.42 83 ASN F C 1
ATOM 13184 O O . ASN D 3 90 ? 132.402 221.322 142.537 1.00 108.42 83 ASN F O 1
ATOM 13186 N N . GLY D 3 91 ? 133.249 219.328 143.148 1.00 106.84 84 GLY F N 1
ATOM 13187 C CA . GLY D 3 91 ? 133.075 219.623 144.562 1.00 106.84 84 GLY F CA 1
ATOM 13188 C C . GLY D 3 91 ? 133.997 220.724 145.055 1.00 106.84 84 GLY F C 1
ATOM 13189 O O . GLY D 3 91 ? 133.555 221.674 145.707 1.00 106.84 84 GLY F O 1
ATOM 13190 N N . GLN D 3 92 ? 135.282 220.615 144.746 1.00 101.66 85 GLN F N 1
ATOM 13191 C CA . GLN D 3 92 ? 136.297 221.553 145.222 1.00 101.66 85 GLN F CA 1
ATOM 13192 C C . GLN D 3 92 ? 137.579 221.287 144.440 1.00 101.66 85 GLN F C 1
ATOM 13193 O O . GLN D 3 92 ? 137.588 220.510 143.477 1.00 101.66 85 GLN F O 1
ATOM 13195 N N . LEU D 3 93 ? 138.665 221.938 144.850 1.00 96.93 86 LEU F N 1
ATOM 13196 C CA . LEU D 3 93 ? 139.955 221.717 144.218 1.00 96.93 86 LEU F CA 1
ATOM 13197 C C . LEU D 3 93 ? 140.499 220.335 144.571 1.00 96.93 86 LEU F C 1
ATOM 13198 O O . LEU D 3 93 ? 140.128 219.725 145.578 1.00 96.93 86 LEU F O 1
ATOM 13203 N N . VAL D 3 94 ? 141.393 219.843 143.719 1.00 90.52 87 VAL F N 1
ATOM 13204 C CA . VAL D 3 94 ? 141.994 218.524 143.872 1.00 90.52 87 VAL F CA 1
ATOM 13205 C C . VAL D 3 94 ? 143.419 218.693 144.379 1.00 90.52 87 VAL F C 1
ATOM 13206 O O . VAL D 3 94 ? 144.179 219.517 143.856 1.00 90.52 87 VAL F O 1
ATOM 13210 N N . LEU D 3 95 ? 143.780 217.919 145.398 1.00 83.54 88 LEU F N 1
ATOM 13211 C CA . LEU D 3 95 ? 145.089 218.001 146.028 1.00 83.54 88 LEU F CA 1
ATOM 13212 C C . LEU D 3 95 ? 145.873 216.718 145.787 1.00 83.54 88 LEU F C 1
ATOM 13213 O O . LEU D 3 95 ? 145.306 215.622 145.785 1.00 83.54 88 LEU F O 1
ATOM 13215 N N . LYS D 3 96 ? 147.179 216.865 145.583 1.00 77.67 89 LYS F N 1
ATOM 13216 C CA . LYS D 3 96 ? 148.067 215.725 145.394 1.00 77.67 89 LYS F CA 1
ATOM 13217 C C . LYS D 3 96 ? 148.352 215.077 146.743 1.00 77.67 89 LYS F C 1
ATOM 13218 O O . LYS D 3 96 ? 148.862 215.732 147.658 1.00 77.67 89 LYS F O 1
ATOM 13224 N N . LYS D 3 97 ? 148.026 213.793 146.866 1.00 78.27 90 LYS F N 1
ATOM 13225 C CA . LYS D 3 97 ? 148.272 213.025 148.078 1.00 78.27 90 LYS F CA 1
ATOM 13226 C C . LYS D 3 97 ? 149.357 211.994 147.808 1.00 78.27 90 LYS F C 1
ATOM 13227 O O . LYS D 3 97 ? 149.244 211.200 146.868 1.00 78.27 90 LYS F O 1
ATOM 13231 N N . ASP D 3 98 ? 150.406 212.009 148.631 1.00 78.79 91 ASP F N 1
ATOM 13232 C CA . ASP D 3 98 ? 151.518 211.083 148.440 1.00 78.79 91 ASP F CA 1
ATOM 13233 C C . ASP D 3 98 ? 151.212 209.716 149.042 1.00 78.79 91 ASP F C 1
ATOM 13234 O O . ASP D 3 98 ? 151.199 208.702 148.337 1.00 78.79 91 ASP F O 1
ATOM 13239 N N . LYS D 3 99 ? 150.967 209.671 150.348 1.00 76.89 92 LYS F N 1
ATOM 13240 C CA . LYS D 3 99 ? 150.671 208.414 151.017 1.00 76.89 92 LYS F CA 1
ATOM 13241 C C . LYS D 3 99 ? 149.215 208.019 150.804 1.00 76.89 92 LYS F C 1
ATOM 13242 O O . LYS D 3 99 ? 148.334 208.868 150.643 1.00 76.89 92 LYS F O 1
ATOM 13244 N N . VAL D 3 100 ? 148.968 206.708 150.811 1.00 72.61 93 VAL F N 1
ATOM 13245 C CA . VAL D 3 100 ? 147.612 206.208 150.613 1.00 72.61 93 VAL F CA 1
ATOM 13246 C C . VAL D 3 100 ? 146.734 206.429 151.835 1.00 72.61 93 VAL F C 1
ATOM 13247 O O . VAL D 3 100 ? 145.512 206.542 151.694 1.00 72.61 93 VAL F O 1
ATOM 13249 N N . LEU D 3 101 ? 147.318 206.491 153.028 1.00 75.61 94 LEU F N 1
ATOM 13250 C CA . LEU D 3 101 ? 146.564 206.701 154.255 1.00 75.61 94 LEU F CA 1
ATOM 13251 C C . LEU D 3 101 ? 146.454 208.170 154.637 1.00 75.61 94 LEU F C 1
ATOM 13252 O O . LEU D 3 101 ? 145.877 208.481 155.682 1.00 75.61 94 LEU F O 1
ATOM 13255 N N . ASP D 3 102 ? 146.993 209.075 153.824 1.00 80.69 95 ASP F N 1
ATOM 13256 C CA . ASP D 3 102 ? 146.887 210.505 154.075 1.00 80.69 95 ASP F CA 1
ATOM 13257 C C . ASP D 3 102 ? 145.513 211.067 153.739 1.00 80.69 95 ASP F C 1
ATOM 13258 O O . ASP D 3 102 ? 145.265 212.249 154.006 1.00 80.69 95 ASP F O 1
ATOM 13263 N N . ILE D 3 103 ? 144.621 210.262 153.165 1.00 83.50 96 ILE F N 1
ATOM 13264 C CA . ILE D 3 103 ? 143.303 210.732 152.754 1.00 83.50 96 ILE F CA 1
ATOM 13265 C C . ILE D 3 103 ? 142.369 210.775 153.959 1.00 83.50 96 ILE F C 1
ATOM 13266 O O . ILE D 3 103 ? 141.703 209.787 154.288 1.00 83.50 96 ILE F O 1
ATOM 13270 N N . GLN D 3 104 ? 142.312 211.927 154.626 1.00 90.67 97 GLN F N 1
ATOM 13271 C CA . GLN D 3 104 ? 141.474 212.122 155.811 1.00 90.67 97 GLN F CA 1
ATOM 13272 C C . GLN D 3 104 ? 140.688 213.417 155.625 1.00 90.67 97 GLN F C 1
ATOM 13273 O O . GLN D 3 104 ? 141.135 214.491 156.036 1.00 90.67 97 GLN F O 1
ATOM 13275 N N . GLY D 3 105 ? 139.525 213.313 155.007 1.00 95.05 98 GLY F N 1
ATOM 13276 C CA . GLY D 3 105 ? 138.665 214.465 154.813 1.00 95.05 98 GLY F CA 1
ATOM 13277 C C . GLY D 3 105 ? 137.780 214.283 153.600 1.00 95.05 98 GLY F C 1
ATOM 13278 O O . GLY D 3 105 ? 137.923 213.343 152.823 1.00 95.05 98 GLY F O 1
ATOM 13279 N N . ASN D 3 106 ? 136.843 215.213 153.455 1.00 100.45 99 ASN F N 1
ATOM 13280 C CA . ASN D 3 106 ? 135.940 215.242 152.305 1.00 100.45 99 ASN F CA 1
ATOM 13281 C C . ASN D 3 106 ? 136.448 216.233 151.258 1.00 100.45 99 ASN F C 1
ATOM 13282 O O . ASN D 3 106 ? 135.814 217.241 150.945 1.00 100.45 99 ASN F O 1
ATOM 13287 N N . GLN D 3 107 ? 137.624 215.925 150.714 1.00 94.74 100 GLN F N 1
ATOM 13288 C CA . GLN D 3 107 ? 138.275 216.769 149.728 1.00 94.74 100 GLN F CA 1
ATOM 13289 C C . GLN D 3 107 ? 138.739 215.922 148.552 1.00 94.74 100 GLN F C 1
ATOM 13290 O O . GLN D 3 107 ? 139.298 214.836 148.751 1.00 94.74 100 GLN F O 1
ATOM 13294 N N . PRO D 3 108 ? 138.508 216.378 147.321 1.00 92.14 101 PRO F N 1
ATOM 13295 C CA . PRO D 3 108 ? 138.989 215.624 146.156 1.00 92.14 101 PRO F CA 1
ATOM 13296 C C . PRO D 3 108 ? 140.506 215.504 146.166 1.00 92.14 101 PRO F C 1
ATOM 13297 O O . PRO D 3 108 ? 141.220 216.435 146.542 1.00 92.14 101 PRO F O 1
ATOM 13301 N N . CYS D 3 109 ? 140.994 214.343 145.740 1.00 83.54 102 CYS F N 1
ATOM 13302 C CA . CYS D 3 109 ? 142.421 214.059 145.772 1.00 83.54 102 CYS F CA 1
ATOM 13303 C C . CYS D 3 109 ? 142.714 212.898 144.835 1.00 83.54 102 CYS F C 1
ATOM 13304 O O . CYS D 3 109 ? 141.810 212.182 144.398 1.00 83.54 102 CYS F O 1
ATOM 13307 N N . TRP D 3 110 ? 143.997 212.721 144.529 1.00 75.76 103 TRP F N 1
ATOM 13308 C CA . TRP D 3 110 ? 144.449 211.606 143.713 1.00 75.76 103 TRP F CA 1
ATOM 13309 C C . TRP D 3 110 ? 145.762 211.070 144.264 1.00 75.76 103 TRP F C 1
ATOM 13310 O O . TRP D 3 110 ? 146.547 211.805 144.867 1.00 75.76 103 TRP F O 1
ATOM 13321 N N . CYS D 3 111 ? 145.990 209.777 144.046 1.00 68.61 104 CYS F N 1
ATOM 13322 C CA . CYS D 3 111 ? 147.182 209.109 144.546 1.00 68.61 104 CYS F CA 1
ATOM 13323 C C . CYS D 3 111 ? 147.591 208.024 143.562 1.00 68.61 104 CYS F C 1
ATOM 13324 O O . CYS D 3 111 ? 146.798 207.584 142.727 1.00 68.61 104 CYS F O 1
ATOM 13327 N N . VAL D 3 112 ? 148.844 207.592 143.675 1.00 62.10 105 VAL F N 1
ATOM 13328 C CA . VAL D 3 112 ? 149.430 206.595 142.787 1.00 62.10 105 VAL F CA 1
ATOM 13329 C C . VAL D 3 112 ? 149.815 205.380 143.618 1.00 62.10 105 VAL F C 1
ATOM 13330 O O . VAL D 3 112 ? 150.492 205.513 144.644 1.00 62.10 105 VAL F O 1
ATOM 13334 N N . GLY D 3 113 ? 149.389 204.201 143.177 1.00 57.95 106 GLY F N 1
ATOM 13335 C CA . GLY D 3 113 ? 149.709 202.982 143.898 1.00 57.95 106 GLY F CA 1
ATOM 13336 C C . GLY D 3 113 ? 149.275 201.762 143.119 1.00 57.95 106 GLY F C 1
ATOM 13337 O O . GLY D 3 113 ? 148.622 201.860 142.077 1.00 57.95 106 GLY F O 1
ATOM 13338 N N . SER D 3 114 ? 149.653 200.602 143.647 1.00 57.92 107 SER F N 1
ATOM 13339 C CA . SER D 3 114 ? 149.326 199.327 143.031 1.00 57.92 107 SER F CA 1
ATOM 13340 C C . SER D 3 114 ? 147.902 198.904 143.385 1.00 57.92 107 SER F C 1
ATOM 13341 O O . SER D 3 114 ? 147.227 199.516 144.214 1.00 57.92 107 SER F O 1
ATOM 13344 N N . ILE D 3 115 ? 147.450 197.832 142.741 1.00 54.79 108 ILE F N 1
ATOM 13345 C CA . ILE D 3 115 ? 146.097 197.315 142.899 1.00 54.79 108 ILE F CA 1
ATOM 13346 C C . ILE D 3 115 ? 146.177 195.921 143.505 1.00 54.79 108 ILE F C 1
ATOM 13347 O O . ILE D 3 115 ? 147.023 195.113 143.109 1.00 54.79 108 ILE F O 1
ATOM 13352 N N . TYR D 3 116 ? 145.309 195.648 144.476 1.00 58.43 109 TYR F N 1
ATOM 13353 C CA . TYR D 3 116 ? 145.261 194.360 145.156 1.00 58.43 109 TYR F CA 1
ATOM 13354 C C . TYR D 3 116 ? 143.937 193.669 144.852 1.00 58.43 109 TYR F C 1
ATOM 13355 O O . TYR D 3 116 ? 142.877 194.300 144.905 1.00 58.43 109 TYR F O 1
ATOM 13363 N N . CYS D 3 117 ? 144.004 192.376 144.537 1.00 56.10 110 CYS F N 1
ATOM 13364 C CA . CYS D 3 117 ? 142.828 191.575 144.222 1.00 56.10 110 CYS F CA 1
ATOM 13365 C C . CYS D 3 117 ? 143.017 190.177 144.799 1.00 56.10 110 CYS F C 1
ATOM 13366 O O . CYS D 3 117 ? 144.057 189.860 145.384 1.00 56.10 110 CYS F O 1
ATOM 13369 N N . GLU D 3 118 ? 142.000 189.329 144.628 1.00 51.81 111 GLU F N 1
ATOM 13370 C CA . GLU D 3 118 ? 142.045 187.986 145.201 1.00 51.81 111 GLU F CA 1
ATOM 13371 C C . GLU D 3 118 ? 142.844 187.027 144.323 1.00 51.81 111 GLU F C 1
ATOM 13372 O O . GLU D 3 118 ? 143.887 186.512 144.739 1.00 51.81 111 GLU F O 1
ATOM 13374 N N . MET D 3 119 ? 142.364 186.779 143.102 1.00 49.86 112 MET F N 1
ATOM 13375 C CA . MET D 3 119 ? 143.054 185.953 142.110 1.00 49.86 112 MET F CA 1
ATOM 13376 C C . MET D 3 119 ? 143.327 184.543 142.647 1.00 49.86 112 MET F C 1
ATOM 13377 O O . MET D 3 119 ? 144.466 184.133 142.874 1.00 49.86 112 MET F O 1
ATOM 13382 N N . LYS D 3 120 ? 142.236 183.814 142.860 1.00 47.82 113 LYS F N 1
ATOM 13383 C CA . LYS D 3 120 ? 142.325 182.408 143.225 1.00 47.82 113 LYS F CA 1
ATOM 13384 C C . LYS D 3 120 ? 142.550 181.547 141.987 1.00 47.82 113 LYS F C 1
ATOM 13385 O O . LYS D 3 120 ? 142.072 181.856 140.894 1.00 47.82 113 LYS F O 1
ATOM 13391 N N . TYR D 3 121 ? 143.290 180.456 142.168 1.00 44.73 114 TYR F N 1
ATOM 13392 C CA . TYR D 3 121 ? 143.526 179.524 141.074 1.00 44.73 114 TYR F CA 1
ATOM 13393 C C . TYR D 3 121 ? 142.259 178.737 140.755 1.00 44.73 114 TYR F C 1
ATOM 13394 O O . TYR D 3 121 ? 141.431 178.467 141.628 1.00 44.73 114 TYR F O 1
ATOM 13403 N N . LYS D 3 122 ? 142.112 178.371 139.485 1.00 46.86 115 LYS F N 1
ATOM 13404 C CA . LYS D 3 122 ? 140.969 177.574 139.072 1.00 46.86 115 LYS F CA 1
ATOM 13405 C C . LYS D 3 122 ? 141.100 176.145 139.599 1.00 46.86 115 LYS F C 1
ATOM 13406 O O . LYS D 3 122 ? 142.210 175.628 139.744 1.00 46.86 115 LYS F O 1
ATOM 13412 N N . PRO D 3 123 ? 139.976 175.490 139.909 1.00 48.78 116 PRO F N 1
ATOM 13413 C CA . PRO D 3 123 ? 140.052 174.134 140.480 1.00 48.78 116 PRO F CA 1
ATOM 13414 C C . PRO D 3 123 ? 140.726 173.122 139.572 1.00 48.78 116 PRO F C 1
ATOM 13415 O O . PRO D 3 123 ? 141.385 172.201 140.072 1.00 48.78 116 PRO F O 1
ATOM 13419 N N . ASN D 3 124 ? 140.578 173.255 138.253 1.00 49.73 117 ASN F N 1
ATOM 13420 C CA . ASN D 3 124 ? 141.256 172.335 137.346 1.00 49.73 117 ASN F CA 1
ATOM 13421 C C . ASN D 3 124 ? 142.769 172.492 137.431 1.00 49.73 117 ASN F C 1
ATOM 13422 O O . ASN D 3 124 ? 143.505 171.503 137.353 1.00 49.73 117 ASN F O 1
ATOM 13427 N N . VAL D 3 125 ? 143.252 173.725 137.605 1.00 47.31 118 VAL F N 1
ATOM 13428 C CA . VAL D 3 125 ? 144.687 173.951 137.766 1.00 47.31 118 VAL F CA 1
ATOM 13429 C C . VAL D 3 125 ? 145.196 173.272 139.031 1.00 47.31 118 VAL F C 1
ATOM 13430 O O . VAL D 3 125 ? 146.260 172.638 139.032 1.00 47.31 118 VAL F O 1
ATOM 13434 N N . LEU D 3 126 ? 144.450 173.403 140.132 1.00 47.28 119 LEU F N 1
ATOM 13435 C CA . LEU D 3 126 ? 144.847 172.760 141.379 1.00 47.28 119 LEU F CA 1
ATOM 13436 C C . LEU D 3 126 ? 144.845 171.244 141.243 1.00 47.28 119 LEU F C 1
ATOM 13437 O O . LEU D 3 126 ? 145.760 170.570 141.728 1.00 47.28 119 LEU F O 1
ATOM 13442 N N . ASP D 3 127 ? 143.824 170.688 140.589 1.00 47.76 120 ASP F N 1
ATOM 13443 C CA . ASP D 3 127 ? 143.780 169.243 140.390 1.00 47.76 120 ASP F CA 1
ATOM 13444 C C . ASP D 3 127 ? 144.934 168.774 139.514 1.00 47.76 120 ASP F C 1
ATOM 13445 O O . ASP D 3 127 ? 145.483 167.687 139.726 1.00 47.76 120 ASP F O 1
ATOM 13448 N N . GLU D 3 128 ? 145.309 169.578 138.518 1.00 47.30 121 GLU F N 1
ATOM 13449 C CA . GLU D 3 128 ? 146.418 169.216 137.644 1.00 47.30 121 GLU F CA 1
ATOM 13450 C C . GLU D 3 128 ? 147.743 169.225 138.396 1.00 47.30 121 GLU F C 1
ATOM 13451 O O . GLU D 3 128 ? 148.551 168.299 138.259 1.00 47.30 121 GLU F O 1
ATOM 13455 N N . VAL D 3 129 ? 147.987 170.263 139.199 1.00 45.70 122 VAL F N 1
ATOM 13456 C CA . VAL D 3 129 ? 149.272 170.360 139.890 1.00 45.70 122 VAL F CA 1
ATOM 13457 C C . VAL D 3 129 ? 149.359 169.434 141.097 1.00 45.70 122 VAL F C 1
ATOM 13458 O O . VAL D 3 129 ? 150.468 169.061 141.499 1.00 45.70 122 VAL F O 1
ATOM 13462 N N . ILE D 3 130 ? 148.227 169.051 141.691 1.00 47.42 123 ILE F N 1
ATOM 13463 C CA . ILE D 3 130 ? 148.261 168.168 142.853 1.00 47.42 123 ILE F CA 1
ATOM 13464 C C . ILE D 3 130 ? 148.687 166.762 142.447 1.00 47.42 123 ILE F C 1
ATOM 13465 O O . ILE D 3 130 ? 149.474 166.112 143.145 1.00 47.42 123 ILE F O 1
ATOM 13469 N N . ASN D 3 131 ? 148.188 166.275 141.310 1.00 48.50 124 ASN F N 1
ATOM 13470 C CA . ASN D 3 131 ? 148.464 164.908 140.883 1.00 48.50 124 ASN F CA 1
ATOM 13471 C C . ASN D 3 131 ? 149.906 164.691 140.443 1.00 48.50 124 ASN F C 1
ATOM 13472 O O . ASN D 3 131 ? 150.320 163.536 140.301 1.00 48.50 124 ASN F O 1
ATOM 13477 N N . ASP D 3 132 ? 150.676 165.753 140.224 1.00 49.09 125 ASP F N 1
ATOM 13478 C CA . ASP D 3 132 ? 152.050 165.648 139.749 1.00 49.09 125 ASP F CA 1
ATOM 13479 C C . ASP D 3 132 ? 153.032 166.246 140.748 1.00 49.09 125 ASP F C 1
ATOM 13480 O O . ASP D 3 132 ? 154.009 166.895 140.369 1.00 49.09 125 ASP F O 1
ATOM 13485 N N . THR D 3 133 ? 152.793 166.037 142.042 1.00 45.20 126 THR F N 1
ATOM 13486 C CA . THR D 3 133 ? 153.651 166.643 143.053 1.00 45.20 126 THR F CA 1
ATOM 13487 C C . THR D 3 133 ? 154.154 165.628 144.073 1.00 45.20 126 THR F C 1
ATOM 13488 O O . THR D 3 133 ? 155.244 165.798 144.629 1.00 45.20 126 THR F O 1
ATOM 13490 N N . TYR D 3 134 ? 153.372 164.577 144.328 1.00 44.92 127 TYR F N 1
ATOM 13491 C CA . TYR D 3 134 ? 153.714 163.540 145.303 1.00 44.92 127 TYR F CA 1
ATOM 13492 C C . TYR D 3 134 ? 153.943 164.155 146.688 1.00 44.92 127 TYR F C 1
ATOM 13493 O O . TYR D 3 134 ? 155.059 164.254 147.196 1.00 44.92 127 TYR F O 1
ATOM 13502 N N . GLY D 3 135 ? 152.843 164.624 147.264 1.00 45.52 128 GLY F N 1
ATOM 13503 C CA . GLY D 3 135 ? 152.888 165.178 148.599 1.00 45.52 128 GLY F CA 1
ATOM 13504 C C . GLY D 3 135 ? 152.220 166.530 148.684 1.00 45.52 128 GLY F C 1
ATOM 13505 O O . GLY D 3 135 ? 152.291 167.203 149.717 1.00 45.52 128 GLY F O 1
ATOM 13506 N N . ALA D 3 136 ? 151.574 166.941 147.599 1.00 46.30 129 ALA F N 1
ATOM 13507 C CA . ALA D 3 136 ? 150.878 168.214 147.595 1.00 46.30 129 ALA F CA 1
ATOM 13508 C C . ALA D 3 136 ? 149.720 168.176 148.588 1.00 46.30 129 ALA F C 1
ATOM 13509 O O . ALA D 3 136 ? 148.993 167.181 148.661 1.00 46.30 129 ALA F O 1
ATOM 13511 N N . PRO D 3 137 ? 149.528 169.234 149.366 1.00 47.96 130 PRO F N 1
ATOM 13512 C CA . PRO D 3 137 ? 148.414 169.254 150.320 1.00 47.96 130 PRO F CA 1
ATOM 13513 C C . PRO D 3 137 ? 147.081 169.478 149.629 1.00 47.96 130 PRO F C 1
ATOM 13514 O O . PRO D 3 137 ? 147.027 169.626 148.405 1.00 47.96 130 PRO F O 1
ATOM 13518 N N . ASP D 3 138 ? 145.997 169.507 150.400 1.00 51.92 131 ASP F N 1
ATOM 13519 C CA . ASP D 3 138 ? 144.700 169.848 149.835 1.00 51.92 131 ASP F CA 1
ATOM 13520 C C . ASP D 3 138 ? 144.642 171.350 149.593 1.00 51.92 131 ASP F C 1
ATOM 13521 O O . ASP D 3 138 ? 144.231 172.113 150.472 1.00 51.92 131 ASP F O 1
ATOM 13524 N N . LEU D 3 139 ? 145.063 171.777 148.400 1.00 48.90 132 LEU F N 1
ATOM 13525 C CA . LEU D 3 139 ? 145.141 173.201 148.097 1.00 48.90 132 LEU F CA 1
ATOM 13526 C C . LEU D 3 139 ? 143.767 173.859 148.118 1.00 48.90 132 LEU F C 1
ATOM 13527 O O . LEU D 3 139 ? 143.658 175.057 148.405 1.00 48.90 132 LEU F O 1
ATOM 13532 N N . THR D 3 140 ? 142.713 173.096 147.817 1.00 50.53 133 THR F N 1
ATOM 13533 C CA . THR D 3 140 ? 141.360 173.626 147.941 1.00 50.53 133 THR F CA 1
ATOM 13534 C C . THR D 3 140 ? 141.057 174.014 149.382 1.00 50.53 133 THR F C 1
ATOM 13535 O O . THR D 3 140 ? 140.449 175.061 149.637 1.00 50.53 133 THR F O 1
ATOM 13537 N N . LYS D 3 141 ? 141.473 173.181 150.339 1.00 52.71 134 LYS F N 1
ATOM 13538 C CA . LYS D 3 141 ? 141.287 173.520 151.746 1.00 52.71 134 LYS F CA 1
ATOM 13539 C C . LYS D 3 141 ? 142.112 174.743 152.128 1.00 52.71 134 LYS F C 1
ATOM 13540 O O . LYS D 3 141 ? 141.683 175.557 152.954 1.00 52.71 134 LYS F O 1
ATOM 13544 N N . SER D 3 142 ? 143.300 174.891 151.536 1.00 49.56 135 SER F N 1
ATOM 13545 C CA . SER D 3 142 ? 144.105 176.083 151.783 1.00 49.56 135 SER F CA 1
ATOM 13546 C C . SER D 3 142 ? 143.397 177.337 151.288 1.00 49.56 135 SER F C 1
ATOM 13547 O O . SER D 3 142 ? 143.424 178.378 151.954 1.00 49.56 135 SER F O 1
ATOM 13550 N N . TYR D 3 143 ? 142.768 177.260 150.113 1.00 48.70 136 TYR F N 1
ATOM 13551 C CA . TYR D 3 143 ? 142.001 178.400 149.620 1.00 48.70 136 TYR F CA 1
ATOM 13552 C C . TYR D 3 143 ? 140.794 178.678 150.508 1.00 48.70 136 TYR F C 1
ATOM 13553 O O . TYR D 3 143 ? 140.490 179.840 150.802 1.00 48.70 136 TYR F O 1
ATOM 13562 N N . THR D 3 144 ? 140.103 177.626 150.944 1.00 59.42 137 THR F N 1
ATOM 13563 C CA . THR D 3 144 ? 138.937 177.735 151.823 1.00 59.42 137 THR F CA 1
ATOM 13564 C C . THR D 3 144 ? 137.880 178.685 151.267 1.00 59.42 137 THR F C 1
ATOM 13565 O O . THR D 3 144 ? 137.702 179.793 151.772 1.00 59.42 137 THR F O 1
ATOM 13567 N N . GLY D 3 149 ? 136.599 184.602 150.807 1.00 81.20 142 GLY F N 1
ATOM 13568 C CA . GLY D 3 149 ? 137.333 185.347 149.801 1.00 81.20 142 GLY F CA 1
ATOM 13569 C C . GLY D 3 149 ? 137.053 186.837 149.833 1.00 81.20 142 GLY F C 1
ATOM 13570 O O . GLY D 3 149 ? 136.345 187.326 150.712 1.00 81.20 142 GLY F O 1
ATOM 13571 N N . SER D 3 150 ? 137.617 187.561 148.869 1.00 77.95 143 SER F N 1
ATOM 13572 C CA . SER D 3 150 ? 137.438 189.003 148.764 1.00 77.95 143 SER F CA 1
ATOM 13573 C C . SER D 3 150 ? 136.976 189.350 147.357 1.00 77.95 143 SER F C 1
ATOM 13574 O O . SER D 3 150 ? 137.587 188.918 146.375 1.00 77.95 143 SER F O 1
ATOM 13576 N N . ASP D 3 151 ? 135.898 190.128 147.265 1.00 76.04 144 ASP F N 1
ATOM 13577 C CA . ASP D 3 151 ? 135.381 190.609 145.991 1.00 76.04 144 ASP F CA 1
ATOM 13578 C C . ASP D 3 151 ? 135.555 192.116 145.835 1.00 76.04 144 ASP F C 1
ATOM 13579 O O . ASP D 3 151 ? 134.798 192.752 145.095 1.00 76.04 144 ASP F O 1
ATOM 13581 N N . GLU D 3 152 ? 136.536 192.698 146.519 1.00 73.52 145 GLU F N 1
ATOM 13582 C CA . GLU D 3 152 ? 136.760 194.134 146.510 1.00 73.52 145 GLU F CA 1
ATOM 13583 C C . GLU D 3 152 ? 138.188 194.443 146.081 1.00 73.52 145 GLU F C 1
ATOM 13584 O O . GLU D 3 152 ? 139.121 193.690 146.373 1.00 73.52 145 GLU F O 1
ATOM 13586 N N . ILE D 3 153 ? 138.346 195.567 145.386 1.00 67.47 146 ILE F N 1
ATOM 13587 C CA . ILE D 3 153 ? 139.637 196.017 144.878 1.00 67.47 146 ILE F CA 1
ATOM 13588 C C . ILE D 3 153 ? 140.202 197.042 145.850 1.00 67.47 146 ILE F C 1
ATOM 13589 O O . ILE D 3 153 ? 139.490 197.957 146.282 1.00 67.47 146 ILE F O 1
ATOM 13593 N N . MET D 3 154 ? 141.477 196.890 146.201 1.00 66.34 147 MET F N 1
ATOM 13594 C CA . MET D 3 154 ? 142.135 197.772 147.150 1.00 66.34 147 MET F CA 1
ATOM 13595 C C . MET D 3 154 ? 143.416 198.326 146.542 1.00 66.34 147 MET F C 1
ATOM 13596 O O . MET D 3 154 ? 144.052 197.685 145.702 1.00 66.34 147 MET F O 1
ATOM 13601 N N . LEU D 3 155 ? 143.784 199.530 146.973 1.00 62.19 148 LEU F N 1
ATOM 13602 C CA . LEU D 3 155 ? 144.959 200.231 146.473 1.00 62.19 148 LEU F CA 1
ATOM 13603 C C . LEU D 3 155 ? 146.057 200.207 147.527 1.00 62.19 148 LEU F C 1
ATOM 13604 O O . LEU D 3 155 ? 145.829 200.603 148.674 1.00 62.19 148 LEU F O 1
ATOM 13609 N N . GLU D 3 156 ? 147.244 199.754 147.133 1.00 63.29 149 GLU F N 1
ATOM 13610 C CA . GLU D 3 156 ? 148.396 199.659 148.019 1.00 63.29 149 GLU F CA 1
ATOM 13611 C C . GLU D 3 156 ? 149.480 200.603 147.522 1.00 63.29 149 GLU F C 1
ATOM 13612 O O . GLU D 3 156 ? 149.786 200.623 146.326 1.00 63.29 149 GLU F O 1
ATOM 13616 N N . ASP D 3 157 ? 150.055 201.385 148.434 1.00 66.49 150 ASP F N 1
ATOM 13617 C CA . ASP D 3 157 ? 151.019 202.415 148.058 1.00 66.49 150 ASP F CA 1
ATOM 13618 C C . ASP D 3 157 ? 152.204 202.430 149.012 1.00 66.49 150 ASP F C 1
ATOM 13619 O O . ASP D 3 157 ? 152.731 203.494 149.353 1.00 66.49 150 ASP F O 1
ATOM 13621 N N . GLU D 3 158 ? 152.637 201.252 149.459 1.00 66.88 151 GLU F N 1
ATOM 13622 C CA . GLU D 3 158 ? 153.796 201.071 150.332 1.00 66.88 151 GLU F CA 1
ATOM 13623 C C . GLU D 3 158 ? 153.677 201.835 151.646 1.00 66.88 151 GLU F C 1
ATOM 13624 O O . GLU D 3 158 ? 154.672 201.978 152.367 1.00 66.88 151 GLU F O 1
ATOM 13626 N N . SER D 3 159 ? 152.488 202.337 151.971 1.00 66.33 152 SER F N 1
ATOM 13627 C CA . SER D 3 159 ? 152.241 202.990 153.246 1.00 66.33 152 SER F CA 1
ATOM 13628 C C . SER D 3 159 ? 150.901 202.595 153.844 1.00 66.33 152 SER F C 1
ATOM 13629 O O . SER D 3 159 ? 150.530 203.133 154.891 1.00 66.33 152 SER F O 1
ATOM 13631 N N . GLY D 3 160 ? 150.178 201.682 153.224 1.00 62.79 153 GLY F N 1
ATOM 13632 C CA . GLY D 3 160 ? 148.864 201.287 153.690 1.00 62.79 153 GLY F CA 1
ATOM 13633 C C . GLY D 3 160 ? 148.022 200.814 152.523 1.00 62.79 153 GLY F C 1
ATOM 13634 O O . GLY D 3 160 ? 148.442 200.839 151.371 1.00 62.79 153 GLY F O 1
ATOM 13635 N N . ARG D 3 161 ? 146.813 200.377 152.856 1.00 61.68 154 ARG F N 1
ATOM 13636 C CA . ARG D 3 161 ? 145.854 199.895 151.874 1.00 61.68 154 ARG F CA 1
ATOM 13637 C C . ARG D 3 161 ? 144.512 200.565 152.119 1.00 61.68 154 ARG F C 1
ATOM 13638 O O . ARG D 3 161 ? 144.080 200.702 153.266 1.00 61.68 154 ARG F O 1
ATOM 13646 N N . VAL D 3 162 ? 143.857 200.985 151.041 1.00 68.40 155 VAL F N 1
ATOM 13647 C CA . VAL D 3 162 ? 142.556 201.632 151.129 1.00 68.40 155 VAL F CA 1
ATOM 13648 C C . VAL D 3 162 ? 141.569 200.882 150.249 1.00 68.40 155 VAL F C 1
ATOM 13649 O O . VAL D 3 162 ? 141.914 200.391 149.170 1.00 68.40 155 VAL F O 1
ATOM 13653 N N . LEU D 3 163 ? 140.335 200.780 150.730 1.00 75.39 156 LEU F N 1
ATOM 13654 C CA . LEU D 3 163 ? 139.275 200.143 149.966 1.00 75.39 156 LEU F CA 1
ATOM 13655 C C . LEU D 3 163 ? 138.816 201.059 148.842 1.00 75.39 156 LEU F C 1
ATOM 13656 O O . LEU D 3 163 ? 138.643 202.266 149.035 1.00 75.39 156 LEU F O 1
ATOM 13661 N N . LEU D 3 164 ? 138.622 200.481 147.662 1.00 74.02 157 LEU F N 1
ATOM 13662 C CA . LEU D 3 164 ? 138.181 201.217 146.485 1.00 74.02 157 LEU F CA 1
ATOM 13663 C C . LEU D 3 164 ? 136.757 200.793 146.155 1.00 74.02 157 LEU F C 1
ATOM 13664 O O . LEU D 3 164 ? 136.497 199.609 145.917 1.00 74.02 157 LEU F O 1
ATOM 13669 N N . VAL D 3 165 ? 135.839 201.760 146.141 1.00 78.52 158 VAL F N 1
ATOM 13670 C CA . VAL D 3 165 ? 134.425 201.497 145.923 1.00 78.52 158 VAL F CA 1
ATOM 13671 C C . VAL D 3 165 ? 133.911 202.422 144.829 1.00 78.52 158 VAL F C 1
ATOM 13672 O O . VAL D 3 165 ? 134.483 203.479 144.553 1.00 78.52 158 VAL F O 1
ATOM 13674 N N . GLY D 3 166 ? 132.813 202.006 144.205 1.00 81.99 159 GLY F N 1
ATOM 13675 C CA . GLY D 3 166 ? 132.209 202.783 143.142 1.00 81.99 159 GLY F CA 1
ATOM 13676 C C . GLY D 3 166 ? 131.911 201.963 141.905 1.00 81.99 159 GLY F C 1
ATOM 13677 O O . GLY D 3 166 ? 132.427 200.853 141.748 1.00 81.99 159 GLY F O 1
ATOM 13678 N N . ASP D 3 167 ? 131.070 202.498 141.019 1.00 81.91 160 ASP F N 1
ATOM 13679 C CA . ASP D 3 167 ? 130.744 201.806 139.779 1.00 81.91 160 ASP F CA 1
ATOM 13680 C C . ASP D 3 167 ? 131.833 201.945 138.724 1.00 81.91 160 ASP F C 1
ATOM 13681 O O . ASP D 3 167 ? 131.855 201.158 137.771 1.00 81.91 160 ASP F O 1
ATOM 13683 N N . PHE D 3 168 ? 132.730 202.923 138.868 1.00 78.69 161 PHE F N 1
ATOM 13684 C CA . PHE D 3 168 ? 133.777 203.121 137.871 1.00 78.69 161 PHE F CA 1
ATOM 13685 C C . PHE D 3 168 ? 134.779 201.974 137.892 1.00 78.69 161 PHE F C 1
ATOM 13686 O O . PHE D 3 168 ? 135.117 201.411 136.844 1.00 78.69 161 PHE F O 1
ATOM 13694 N N . ILE D 3 169 ? 135.264 201.608 139.080 1.00 76.89 162 ILE F N 1
ATOM 13695 C CA . ILE D 3 169 ? 136.279 200.564 139.169 1.00 76.89 162 ILE F CA 1
ATOM 13696 C C . ILE D 3 169 ? 135.680 199.167 139.088 1.00 76.89 162 ILE F C 1
ATOM 13697 O O . ILE D 3 169 ? 136.414 198.198 138.859 1.00 76.89 162 ILE F O 1
ATOM 13702 N N . ARG D 3 170 ? 134.366 199.031 139.261 1.00 77.98 163 ARG F N 1
ATOM 13703 C CA . ARG D 3 170 ? 133.724 197.728 139.158 1.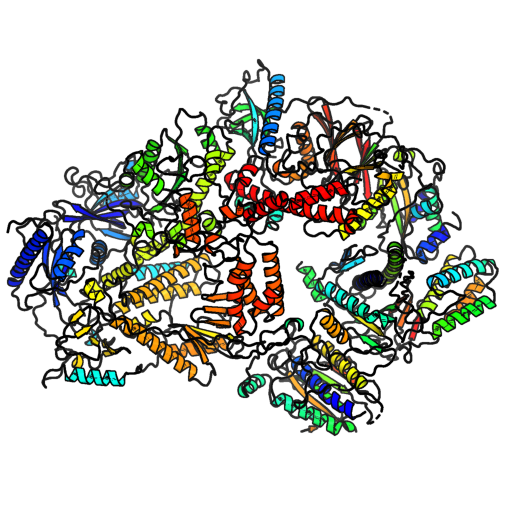00 77.98 163 ARG F CA 1
ATOM 13704 C C . ARG D 3 170 ? 133.538 197.272 137.717 1.00 77.98 163 ARG F C 1
ATOM 13705 O O . ARG D 3 170 ? 133.190 196.108 137.494 1.00 77.98 163 ARG F O 1
ATOM 13707 N N . SER D 3 171 ? 133.762 198.152 136.741 1.00 77.35 164 SER F N 1
ATOM 13708 C CA . SER D 3 171 ? 133.577 197.835 135.331 1.00 77.35 164 SER F CA 1
ATOM 13709 C C . SER D 3 171 ? 134.904 197.763 134.580 1.00 77.35 164 SER F C 1
ATOM 13710 O O . SER D 3 171 ? 134.947 197.964 133.364 1.00 77.35 164 SER F O 1
ATOM 13712 N N . THR D 3 172 ? 135.992 197.480 135.289 1.00 70.76 165 THR F N 1
ATOM 13713 C CA . THR D 3 172 ? 137.307 197.402 134.666 1.00 70.76 165 THR F CA 1
ATOM 13714 C C . THR D 3 172 ? 138.059 196.178 135.176 1.00 70.76 165 THR F C 1
ATOM 13715 O O . THR D 3 172 ? 138.212 196.007 136.392 1.00 70.76 165 THR F O 1
ATOM 13719 N N . PRO D 3 173 ? 138.530 195.305 134.289 1.00 63.81 166 PRO F N 1
ATOM 13720 C CA . PRO D 3 173 ? 139.323 194.156 134.739 1.00 63.81 166 PRO F CA 1
ATOM 13721 C C . PRO D 3 173 ? 140.653 194.600 135.323 1.00 63.81 166 PRO F C 1
ATOM 13722 O O . PRO D 3 173 ? 141.229 195.613 134.920 1.00 63.81 166 PRO F O 1
ATOM 13726 N N . PHE D 3 174 ? 141.143 193.824 136.288 1.00 57.57 167 PHE F N 1
ATOM 13727 C CA . PHE D 3 174 ? 142.361 194.193 136.992 1.00 57.57 167 PHE F CA 1
ATOM 13728 C C . PHE D 3 174 ? 143.112 192.945 137.429 1.00 57.57 167 PHE F C 1
ATOM 13729 O O . PHE D 3 174 ? 142.544 191.857 137.553 1.00 57.57 167 PHE F O 1
ATOM 13737 N N . ILE D 3 175 ? 144.411 193.126 137.655 1.00 52.10 168 ILE F N 1
ATOM 13738 C CA . ILE D 3 175 ? 145.308 192.092 138.152 1.00 52.10 168 ILE F CA 1
ATOM 13739 C C . ILE D 3 175 ? 146.138 192.711 139.267 1.00 52.10 168 ILE F C 1
ATOM 13740 O O . ILE D 3 175 ? 146.455 193.904 139.234 1.00 52.10 168 ILE F O 1
ATOM 13744 N N . THR D 3 176 ? 146.466 191.905 140.276 1.00 51.34 169 THR F N 1
ATOM 13745 C CA . THR D 3 176 ? 147.268 192.400 141.388 1.00 51.34 169 THR F CA 1
ATOM 13746 C C . THR D 3 176 ? 148.611 192.924 140.895 1.00 51.34 169 THR F C 1
ATOM 13747 O O . THR D 3 176 ? 149.269 192.307 140.054 1.00 51.34 169 THR F O 1
ATOM 13751 N N . GLY D 3 177 ? 149.015 194.076 141.428 1.00 53.48 170 GLY F N 1
ATOM 13752 C CA . GLY D 3 177 ? 150.282 194.685 141.090 1.00 53.48 170 GLY F CA 1
ATOM 13753 C C . GLY D 3 177 ? 150.209 195.784 140.052 1.00 53.48 170 GLY F C 1
ATOM 13754 O O . GLY D 3 177 ? 151.231 196.428 139.787 1.00 53.48 170 GLY F O 1
ATOM 13755 N N . VAL D 3 178 ? 149.041 196.019 139.460 1.00 52.22 171 VAL F N 1
ATOM 13756 C CA . VAL D 3 178 ? 148.895 197.042 138.428 1.00 52.22 171 VAL F CA 1
ATOM 13757 C C . VAL D 3 178 ? 148.962 198.412 139.096 1.00 52.22 171 VAL F C 1
ATOM 13758 O O . VAL D 3 178 ? 148.129 198.738 139.947 1.00 52.22 171 VAL F O 1
ATOM 13762 N N . VAL D 3 179 ? 149.949 199.216 138.715 1.00 53.47 172 VAL F N 1
ATOM 13763 C CA . VAL D 3 179 ? 150.147 200.540 139.294 1.00 53.47 172 VAL F CA 1
ATOM 13764 C C . VAL D 3 179 ? 149.380 201.557 138.460 1.00 53.47 172 VAL F C 1
ATOM 13765 O O . VAL D 3 179 ? 149.656 201.728 137.268 1.00 53.47 172 VAL F O 1
ATOM 13767 N N . VAL D 3 180 ? 148.421 202.237 139.085 1.00 58.54 173 VAL F N 1
ATOM 13768 C CA . VAL D 3 180 ? 147.581 203.228 138.427 1.00 58.54 173 VAL F CA 1
ATOM 13769 C C . VAL D 3 180 ? 147.382 204.407 139.373 1.00 58.54 173 VAL F C 1
ATOM 13770 O O . VAL D 3 180 ? 147.726 204.349 140.556 1.00 58.54 173 VAL F O 1
ATOM 13774 N N . GLY D 3 181 ? 146.809 205.483 138.841 1.00 68.41 174 GLY F N 1
ATOM 13775 C CA . GLY D 3 181 ? 146.499 206.658 139.631 1.00 68.41 174 GLY F CA 1
ATOM 13776 C C . GLY D 3 181 ? 145.008 206.839 139.823 1.00 68.41 174 GLY F C 1
ATOM 13777 O O . GLY D 3 181 ? 144.274 207.056 138.855 1.00 68.41 174 GLY F O 1
ATOM 13778 N N . ILE D 3 182 ? 144.547 206.757 141.067 1.00 71.61 175 ILE F N 1
ATOM 13779 C CA . ILE D 3 182 ? 143.125 206.768 141.388 1.00 71.61 175 ILE F CA 1
ATOM 13780 C C . ILE D 3 182 ? 142.750 208.139 141.931 1.00 71.61 175 ILE F C 1
ATOM 13781 O O . ILE D 3 182 ? 143.423 208.668 142.823 1.00 71.61 175 ILE F O 1
ATOM 13785 N N . LEU D 3 183 ? 141.677 208.714 141.393 1.00 77.83 176 LEU F N 1
ATOM 13786 C CA . LEU D 3 183 ? 141.149 209.996 141.837 1.00 77.83 176 LEU F CA 1
ATOM 13787 C C . LEU D 3 183 ? 139.718 209.814 142.320 1.00 77.83 176 LEU F C 1
ATOM 13788 O O . LEU D 3 183 ? 138.940 209.069 141.716 1.00 77.83 176 LEU F O 1
ATOM 13793 N N . GLY D 3 184 ? 139.372 210.492 143.408 1.00 83.12 177 GLY F N 1
ATOM 13794 C CA . GLY D 3 184 ? 138.016 210.428 143.909 1.00 83.12 177 GLY F CA 1
ATOM 13795 C C . GLY D 3 184 ? 137.917 211.008 145.306 1.00 83.12 177 GLY F C 1
ATOM 13796 O O . GLY D 3 184 ? 138.836 211.667 145.796 1.00 83.12 177 GLY F O 1
ATOM 13797 N N . MET D 3 185 ? 136.773 210.747 145.931 1.00 87.97 178 MET F N 1
ATOM 13798 C CA . MET D 3 185 ? 136.452 211.235 147.262 1.00 87.97 178 MET F CA 1
ATOM 13799 C C . MET D 3 185 ? 136.530 210.097 148.272 1.00 87.97 178 MET F C 1
ATOM 13800 O O . MET D 3 185 ? 136.493 208.917 147.916 1.00 87.97 178 MET F O 1
ATOM 13804 N N . GLU D 3 186 ? 136.635 210.470 149.544 1.00 89.10 179 GLU F N 1
ATOM 13805 C CA . GLU D 3 186 ? 136.680 209.503 150.632 1.00 89.10 179 GLU F CA 1
ATOM 13806 C C . GLU D 3 186 ? 135.266 209.201 151.111 1.00 89.10 179 GLU F C 1
ATOM 13807 O O . GLU D 3 186 ? 134.486 210.119 151.382 1.00 89.10 179 GLU F O 1
ATOM 13809 N N . ALA D 3 187 ? 134.942 207.915 151.212 1.00 92.50 180 ALA F N 1
ATOM 13810 C CA . ALA D 3 187 ? 133.620 207.490 151.642 1.00 92.50 180 ALA F CA 1
ATOM 13811 C C . ALA D 3 187 ? 133.479 207.643 153.155 1.00 92.50 180 ALA F C 1
ATOM 13812 O O . ALA D 3 187 ? 134.410 208.044 153.859 1.00 92.50 180 ALA F O 1
ATOM 13814 N N . GLU D 3 188 ? 132.286 207.322 153.664 1.00 94.51 181 GLU F N 1
ATOM 13815 C CA . GLU D 3 188 ? 132.029 207.455 155.094 1.00 94.51 181 GLU F CA 1
ATOM 13816 C C . GLU D 3 188 ? 132.929 206.535 155.908 1.00 94.51 181 GLU F C 1
ATOM 13817 O O . GLU D 3 188 ? 133.471 206.939 156.944 1.00 94.51 181 GLU F O 1
ATOM 13819 N N . ALA D 3 189 ? 133.101 205.297 155.458 1.00 92.58 182 ALA F N 1
ATOM 13820 C CA . ALA D 3 189 ? 133.961 204.341 156.135 1.00 92.58 182 ALA F CA 1
ATOM 13821 C C . ALA D 3 189 ? 135.376 204.449 155.573 1.00 92.58 182 ALA F C 1
ATOM 13822 O O . ALA D 3 189 ? 135.711 205.392 154.850 1.00 92.58 182 ALA F O 1
ATOM 13824 N N . GLY D 3 190 ? 136.229 203.483 155.903 1.00 88.38 183 GLY F N 1
ATOM 13825 C CA . GLY D 3 190 ? 137.582 203.466 155.384 1.00 88.38 183 GLY F CA 1
ATOM 13826 C C . GLY D 3 190 ? 137.654 203.003 153.944 1.00 88.38 183 GLY F C 1
ATOM 13827 O O . GLY D 3 190 ? 138.391 202.067 153.619 1.00 88.38 183 GLY F O 1
ATOM 13828 N N . THR D 3 191 ? 136.893 203.657 153.069 1.00 85.91 184 THR F N 1
ATOM 13829 C CA . THR D 3 191 ? 136.837 203.309 151.659 1.00 85.91 184 THR F CA 1
ATOM 13830 C C . THR D 3 191 ? 137.026 204.563 150.819 1.00 85.91 184 THR F C 1
ATOM 13831 O O . THR D 3 191 ? 136.664 205.668 151.232 1.00 85.91 184 THR F O 1
ATOM 13833 N N . PHE D 3 192 ? 137.598 204.380 149.633 1.00 80.94 185 PHE F N 1
ATOM 13834 C CA . PHE D 3 192 ? 137.881 205.471 148.710 1.00 80.94 185 PHE F CA 1
ATOM 13835 C C . PHE D 3 192 ? 136.966 205.341 147.500 1.00 80.94 185 PHE F C 1
ATOM 13836 O O . PHE D 3 192 ? 136.999 204.323 146.801 1.00 80.94 185 PHE F O 1
ATOM 13844 N N . GLN D 3 193 ? 136.153 206.365 147.259 1.00 82.79 186 GLN F N 1
ATOM 13845 C CA . GLN D 3 193 ? 135.317 206.398 146.069 1.00 82.79 186 GLN F CA 1
ATOM 13846 C C . GLN D 3 193 ? 136.157 206.783 144.860 1.00 82.79 186 GLN F C 1
ATOM 13847 O O . GLN D 3 193 ? 137.031 207.649 144.947 1.00 82.79 186 GLN F O 1
ATOM 13853 N N . VAL D 3 194 ? 135.893 206.135 143.730 1.00 78.36 187 VAL F N 1
ATOM 13854 C CA . VAL D 3 194 ? 136.678 206.320 142.515 1.00 78.36 187 VAL F CA 1
ATOM 13855 C C . VAL D 3 194 ? 135.814 207.038 141.490 1.00 78.36 187 VAL F C 1
ATOM 13856 O O . VAL D 3 194 ? 134.767 206.523 141.077 1.00 78.36 187 VAL F O 1
ATOM 13860 N N . LEU D 3 195 ? 136.254 208.225 141.076 1.00 78.41 188 LEU F N 1
ATOM 13861 C CA . LEU D 3 195 ? 135.575 208.996 140.044 1.00 78.41 188 LEU F CA 1
ATOM 13862 C C . LEU D 3 195 ? 136.310 209.001 138.716 1.00 78.41 188 LEU F C 1
ATOM 13863 O O . LEU D 3 195 ? 135.667 209.081 137.668 1.00 78.41 188 LEU F O 1
ATOM 13868 N N . ASP D 3 196 ? 137.638 208.924 138.737 1.00 75.28 189 ASP F N 1
ATOM 13869 C CA . ASP D 3 196 ? 138.440 208.851 137.528 1.00 75.28 189 ASP F CA 1
ATOM 13870 C C . ASP D 3 196 ? 139.619 207.925 137.781 1.00 75.28 189 ASP F C 1
ATOM 13871 O O . ASP D 3 196 ? 140.039 207.720 138.922 1.00 75.28 189 ASP F O 1
ATOM 13876 N N . ILE D 3 197 ? 140.149 207.362 136.700 1.00 67.57 190 ILE F N 1
ATOM 13877 C CA . ILE D 3 197 ? 141.297 206.471 136.770 1.00 67.57 190 ILE F CA 1
ATOM 13878 C C . ILE D 3 197 ? 142.351 206.963 135.789 1.00 67.57 190 ILE F C 1
ATOM 13879 O O . ILE D 3 197 ? 142.043 207.642 134.805 1.00 67.57 190 ILE F O 1
ATOM 13884 N N . CYS D 3 198 ? 143.606 206.628 136.072 1.00 69.36 191 CYS F N 1
ATOM 13885 C CA . CYS D 3 198 ? 144.722 207.117 135.280 1.00 69.36 191 CYS F CA 1
ATOM 13886 C C . CYS D 3 198 ? 145.681 205.972 134.995 1.00 69.36 191 CYS F C 1
ATOM 13887 O O . CYS D 3 198 ? 145.828 205.049 135.799 1.00 69.36 191 CYS F O 1
ATOM 13890 N N . TYR D 3 199 ? 146.336 206.049 133.847 1.00 61.24 192 TYR F N 1
ATOM 13891 C CA . TYR D 3 199 ? 147.178 204.992 133.313 1.00 61.24 192 TYR F CA 1
ATOM 13892 C C . TYR D 3 199 ? 148.504 205.587 132.872 1.00 61.24 192 TYR F C 1
ATOM 13893 O O . TYR D 3 199 ? 148.613 206.805 132.693 1.00 61.24 192 TYR F O 1
ATOM 13902 N N . PRO D 3 200 ? 149.542 204.760 132.707 1.00 58.24 193 PRO F N 1
ATOM 13903 C CA . PRO D 3 200 ? 150.860 205.298 132.350 1.00 58.24 193 PRO F CA 1
ATOM 13904 C C . PRO D 3 200 ? 150.811 206.150 131.092 1.00 58.24 193 PRO F C 1
ATOM 13905 O O . PRO D 3 200 ? 149.968 205.957 130.213 1.00 58.24 193 PRO F O 1
ATOM 13909 N N . THR D 3 201 ? 151.724 207.114 131.026 1.00 60.76 194 THR F N 1
ATOM 13910 C CA . THR D 3 201 ? 151.733 208.065 129.926 1.00 60.76 194 THR F CA 1
ATOM 13911 C C . THR D 3 201 ? 151.940 207.332 128.602 1.00 60.76 194 THR F C 1
ATOM 13912 O O . THR D 3 201 ? 152.670 206.335 128.552 1.00 60.76 194 THR F O 1
ATOM 13916 N N . PRO D 3 202 ? 151.296 207.778 127.522 1.00 58.58 195 PRO F N 1
ATOM 13917 C CA . PRO D 3 202 ? 151.385 207.046 126.253 1.00 58.58 195 PRO F CA 1
ATOM 13918 C C . PRO D 3 202 ? 152.813 206.950 125.737 1.00 58.58 195 PRO F C 1
ATOM 13919 O O . PRO D 3 202 ? 153.598 207.895 125.838 1.00 58.58 195 PRO F O 1
ATOM 13923 N N . LEU D 3 203 ? 153.140 205.788 125.180 1.00 56.27 196 LEU F N 1
ATOM 13924 C CA . LEU D 3 203 ? 154.440 205.548 124.580 1.00 56.27 196 LEU F CA 1
ATOM 13925 C C . LEU D 3 203 ? 154.476 206.063 123.146 1.00 56.27 196 LEU F C 1
ATOM 13926 O O . LEU D 3 203 ? 153.435 206.211 122.502 1.00 56.27 196 LEU F O 1
ATOM 13931 N N . PRO D 3 204 ? 155.664 206.356 122.623 1.00 57.20 197 PRO F N 1
ATOM 13932 C CA . PRO D 3 204 ? 155.764 206.751 121.215 1.00 57.20 197 PRO F CA 1
ATOM 13933 C C . PRO D 3 204 ? 155.417 205.598 120.288 1.00 57.20 197 PRO F C 1
ATOM 13934 O O . PRO D 3 204 ? 155.598 204.424 120.618 1.00 57.20 197 PRO F O 1
ATOM 13938 N N . GLN D 3 205 ? 154.904 205.951 119.113 1.00 56.95 198 GLN F N 1
ATOM 13939 C CA . GLN D 3 205 ? 154.573 204.986 118.076 1.00 56.95 198 GLN F CA 1
ATOM 13940 C C . GLN D 3 205 ? 155.238 205.407 116.775 1.00 56.95 198 GLN F C 1
ATOM 13941 O O . GLN D 3 205 ? 155.249 206.592 116.431 1.00 56.95 198 GLN F O 1
ATOM 13947 N N . ASN D 3 206 ? 155.795 204.435 116.059 1.00 59.28 199 ASN F N 1
ATOM 13948 C CA . ASN D 3 206 ? 156.405 204.721 114.774 1.00 59.28 199 ASN F CA 1
ATOM 13949 C C . ASN D 3 206 ? 155.342 205.185 113.779 1.00 59.28 199 ASN F C 1
ATOM 13950 O O . ASN D 3 206 ? 154.197 204.728 113.825 1.00 59.28 199 ASN F O 1
ATOM 13955 N N . PRO D 3 207 ? 155.691 206.106 112.882 1.00 59.56 200 PRO F N 1
ATOM 13956 C CA . PRO D 3 207 ? 154.721 206.552 111.875 1.00 59.56 200 PRO F CA 1
ATOM 13957 C C . PRO D 3 207 ? 154.287 205.401 110.979 1.00 59.56 200 PRO F C 1
ATOM 13958 O O . PRO D 3 207 ? 155.084 204.533 110.620 1.00 59.56 200 PRO F O 1
ATOM 13962 N N . PHE D 3 208 ? 153.006 205.405 110.619 1.00 56.78 201 PHE F N 1
ATOM 13963 C CA . PHE D 3 208 ? 152.457 204.343 109.797 1.00 56.78 201 PHE F CA 1
ATOM 13964 C C . PHE D 3 208 ? 152.984 204.443 108.367 1.00 56.78 201 PHE F C 1
ATOM 13965 O O . PHE D 3 208 ? 153.375 205.521 107.911 1.00 56.78 201 PHE F O 1
ATOM 13973 N N . PRO D 3 209 ? 153.005 203.317 107.637 1.00 50.00 202 PRO F N 1
ATOM 13974 C CA . PRO D 3 209 ? 153.452 203.137 106.251 1.00 50.00 202 PRO F CA 1
ATOM 13975 C C . PRO D 3 209 ? 154.834 203.729 105.991 1.00 50.00 202 PRO F C 1
ATOM 13976 O O . PRO D 3 209 ? 155.827 203.083 106.322 1.00 50.00 202 PRO F O 1
ATOM 13978 N N . THR D 3 217 ? 151.150 197.761 96.106 1.00 61.70 210 THR F N 1
ATOM 13979 C CA . THR D 3 217 ? 150.158 198.013 97.144 1.00 61.70 210 THR F CA 1
ATOM 13980 C C . THR D 3 217 ? 150.476 197.223 98.408 1.00 61.70 210 THR F C 1
ATOM 13981 O O . THR D 3 217 ? 149.577 196.670 99.043 1.00 61.70 210 THR F O 1
ATOM 13983 N N . ARG D 3 218 ? 151.755 197.182 98.761 1.00 62.63 211 ARG F N 1
ATOM 13984 C CA . ARG D 3 218 ? 152.258 196.444 99.934 1.00 62.63 211 ARG F CA 1
ATOM 13985 C C . ARG D 3 218 ? 151.814 194.986 99.779 1.00 62.63 211 ARG F C 1
ATOM 13986 O O . ARG D 3 218 ? 151.891 194.434 98.671 1.00 62.63 211 ARG F O 1
ATOM 13990 N N . GLY D 3 219 ? 151.345 194.343 100.839 1.00 55.86 212 GLY F N 1
ATOM 13991 C CA . GLY D 3 219 ? 150.937 192.960 100.724 1.00 55.86 212 GLY F CA 1
ATOM 13992 C C . GLY D 3 219 ? 150.120 192.525 101.917 1.00 55.86 212 GLY F C 1
ATOM 13993 O O . GLY D 3 219 ? 149.661 193.343 102.715 1.00 55.86 212 GLY F O 1
ATOM 13994 N N . LYS D 3 220 ? 149.942 191.211 102.023 1.00 53.98 213 LYS F N 1
ATOM 13995 C CA . LYS D 3 220 ? 149.201 190.605 103.116 1.00 53.98 213 LYS F CA 1
ATOM 13996 C C . LYS D 3 220 ? 150.067 189.555 103.794 1.00 53.98 213 LYS F C 1
ATOM 13997 O O . LYS D 3 220 ? 150.938 188.946 103.169 1.00 53.98 213 LYS F O 1
ATOM 14003 N N . ILE D 3 221 ? 149.823 189.355 105.085 1.00 47.73 214 ILE F N 1
ATOM 14004 C CA . ILE D 3 221 ? 150.567 188.401 105.898 1.00 47.73 214 ILE F CA 1
ATOM 14005 C C . ILE D 3 221 ? 149.577 187.404 106.480 1.00 47.73 214 ILE F C 1
ATOM 14006 O O . ILE D 3 221 ? 148.565 187.800 107.069 1.00 47.73 214 ILE F O 1
ATOM 14010 N N . ALA D 3 222 ? 149.863 186.117 106.307 1.00 42.99 215 ALA F N 1
ATOM 14011 C CA . ALA D 3 222 ? 149.001 185.059 106.813 1.00 42.99 215 ALA F CA 1
ATOM 14012 C C . ALA D 3 222 ? 149.467 184.631 108.197 1.00 42.99 215 ALA F C 1
ATOM 14013 O O . ALA D 3 222 ? 150.648 184.334 108.397 1.00 42.99 215 ALA F O 1
ATOM 14015 N N . LEU D 3 223 ? 148.539 184.602 109.148 1.00 40.65 216 LEU F N 1
ATOM 14016 C CA . LEU D 3 223 ? 148.825 184.217 110.523 1.00 40.65 216 LEU F CA 1
ATOM 14017 C C . LEU D 3 223 ? 148.146 182.887 110.814 1.00 40.65 216 LEU F C 1
ATOM 14018 O O . LEU D 3 223 ? 146.927 182.762 110.661 1.00 40.65 216 LEU F O 1
ATOM 14023 N N . VAL D 3 224 ? 148.933 181.901 111.234 1.00 37.68 217 VAL F N 1
ATOM 14024 C CA . VAL D 3 224 ? 148.424 180.585 111.596 1.00 37.68 217 VAL F CA 1
ATOM 14025 C C . VAL D 3 224 ? 149.088 180.167 112.899 1.00 37.68 217 VAL F C 1
ATOM 14026 O O . VAL D 3 224 ? 150.256 180.487 113.143 1.00 37.68 217 VAL F O 1
ATOM 14030 N N . SER D 3 225 ? 148.335 179.477 113.751 1.00 38.38 218 SER F N 1
ATOM 14031 C CA . SER D 3 225 ? 148.860 179.027 115.029 1.00 38.38 218 SER F CA 1
ATOM 14032 C C . SER D 3 225 ? 148.173 177.731 115.424 1.00 38.38 218 SER F C 1
ATOM 14033 O O . SER D 3 225 ? 147.098 177.396 114.921 1.00 38.38 218 SER F O 1
ATOM 14036 N N . GLY D 3 226 ? 148.810 177.004 116.335 1.00 39.40 219 GLY F N 1
ATOM 14037 C CA . GLY D 3 226 ? 148.231 175.795 116.882 1.00 39.40 219 GLY F CA 1
ATOM 14038 C C . GLY D 3 226 ? 148.028 174.675 115.885 1.00 39.40 219 GLY F C 1
ATOM 14039 O O . GLY D 3 226 ? 146.957 174.064 115.850 1.00 39.40 219 GLY F O 1
ATOM 14040 N N . LEU D 3 227 ? 149.042 174.397 115.062 1.00 40.23 220 LEU F N 1
ATOM 14041 C CA . LEU D 3 227 ? 148.960 173.244 114.173 1.00 40.23 220 LEU F CA 1
ATOM 14042 C C . LEU D 3 227 ? 148.861 171.951 114.972 1.00 40.23 220 LEU F C 1
ATOM 14043 O O . LEU D 3 227 ? 148.071 171.062 114.632 1.00 40.23 220 LEU F O 1
ATOM 14048 N N . ASN D 3 228 ? 149.657 171.832 116.037 1.00 40.20 221 ASN F N 1
ATOM 14049 C CA . ASN D 3 228 ? 149.555 170.741 117.007 1.00 40.20 221 ASN F CA 1
ATOM 14050 C C . ASN D 3 228 ? 149.660 169.370 116.340 1.00 40.20 221 ASN F C 1
ATOM 14051 O O . ASN D 3 228 ? 148.848 168.475 116.578 1.00 40.20 221 ASN F O 1
ATOM 14056 N N . LEU D 3 229 ? 150.675 169.207 115.498 1.00 39.81 222 LEU F N 1
ATOM 14057 C CA . LEU D 3 229 ? 150.904 167.919 114.860 1.00 39.81 222 LEU F CA 1
ATOM 14058 C C . LEU D 3 229 ? 151.370 166.899 115.891 1.00 39.81 222 LEU F C 1
ATOM 14059 O O . LEU D 3 229 ? 152.296 167.160 116.664 1.00 39.81 222 LEU F O 1
ATOM 14064 N N . ASN D 3 230 ? 150.729 165.735 115.899 1.00 41.54 223 ASN F N 1
ATOM 14065 C CA . ASN D 3 230 ? 151.123 164.635 116.769 1.00 41.54 223 ASN F CA 1
ATOM 14066 C C . ASN D 3 230 ? 150.984 163.339 115.978 1.00 41.54 223 ASN F C 1
ATOM 14067 O O . ASN D 3 230 ? 150.729 163.349 114.771 1.00 41.54 223 ASN F O 1
ATOM 14072 N N . ASN D 3 231 ? 151.155 162.210 116.665 1.00 40.87 224 ASN F N 1
ATOM 14073 C CA . ASN D 3 231 ? 151.157 160.900 116.031 1.00 40.87 224 ASN F CA 1
ATOM 14074 C C . ASN D 3 231 ? 149.810 160.196 116.130 1.00 40.87 224 ASN F C 1
ATOM 14075 O O . ASN D 3 231 ? 149.723 159.002 115.833 1.00 40.87 224 ASN F O 1
ATOM 14080 N N . THR D 3 232 ? 148.761 160.905 116.540 1.00 40.48 225 THR F N 1
ATOM 14081 C CA . THR D 3 232 ? 147.445 160.300 116.696 1.00 40.48 225 THR F CA 1
ATOM 14082 C C . THR D 3 232 ? 146.342 160.978 115.901 1.00 40.48 225 THR F C 1
ATOM 14083 O O . THR D 3 232 ? 145.301 160.349 115.680 1.00 40.48 225 THR F O 1
ATOM 14087 N N . SER D 3 233 ? 146.519 162.222 115.469 1.00 41.16 226 SER F N 1
ATOM 14088 C CA . SER D 3 233 ? 145.483 162.928 114.725 1.00 41.16 226 SER F CA 1
ATOM 14089 C C . SER D 3 233 ? 145.892 163.056 113.265 1.00 41.16 226 SER F C 1
ATOM 14090 O O . SER D 3 233 ? 146.773 163.869 112.945 1.00 41.16 226 SER F O 1
ATOM 14092 N N . PRO D 3 234 ? 145.294 162.290 112.349 1.00 41.20 227 PRO F N 1
ATOM 14093 C CA . PRO D 3 234 ? 145.640 162.417 110.929 1.00 41.20 227 PRO F CA 1
ATOM 14094 C C . PRO D 3 234 ? 144.917 163.535 110.197 1.00 41.20 227 PRO F C 1
ATOM 14095 O O . PRO D 3 234 ? 145.311 163.859 109.068 1.00 41.20 227 PRO F O 1
ATOM 14099 N N . ASP D 3 235 ? 143.879 164.125 110.794 1.00 41.51 228 ASP F N 1
ATOM 14100 C CA . ASP D 3 235 ? 143.165 165.211 110.133 1.00 41.51 228 ASP F CA 1
ATOM 14101 C C . ASP D 3 235 ? 143.963 166.507 110.158 1.00 41.51 228 ASP F C 1
ATOM 14102 O O . ASP D 3 235 ? 143.811 167.345 109.261 1.00 41.51 228 ASP F O 1
ATOM 14105 N N . ARG D 3 236 ? 144.808 166.692 111.175 1.00 41.08 229 ARG F N 1
ATOM 14106 C CA . ARG D 3 236 ? 145.641 167.888 111.235 1.00 41.08 229 ARG F CA 1
ATOM 14107 C C . ARG D 3 236 ? 146.607 167.941 110.060 1.00 41.08 229 ARG F C 1
ATOM 14108 O O . ARG D 3 236 ? 146.839 169.011 109.485 1.00 41.08 229 ARG F O 1
ATOM 14116 N N . LEU D 3 237 ? 147.175 166.794 109.684 1.00 41.60 230 LEU F N 1
ATOM 14117 C CA . LEU D 3 237 ? 148.064 166.753 108.528 1.00 41.60 230 LEU F CA 1
ATOM 14118 C C . LEU D 3 237 ? 147.319 167.094 107.244 1.00 41.60 230 LEU F C 1
ATOM 14119 O O . LEU D 3 237 ? 147.848 167.806 106.381 1.00 41.60 230 LEU F O 1
ATOM 14124 N N . LEU D 3 238 ? 146.091 166.591 107.095 1.00 43.55 231 LEU F N 1
ATOM 14125 C CA . LEU D 3 238 ? 145.300 166.910 105.910 1.00 43.55 231 LEU F CA 1
ATOM 14126 C C . LEU D 3 238 ? 144.978 168.396 105.846 1.00 43.55 231 LEU F C 1
ATOM 14127 O O . LEU D 3 238 ? 145.066 169.013 104.777 1.00 43.55 231 LEU F O 1
ATOM 14132 N N . ARG D 3 239 ? 144.600 168.990 106.981 1.00 41.74 232 ARG F N 1
ATOM 14133 C CA . ARG D 3 239 ? 144.329 170.423 107.004 1.00 41.74 232 ARG F CA 1
ATOM 14134 C C . ARG D 3 239 ? 145.582 171.226 106.682 1.00 41.74 232 ARG F C 1
ATOM 14135 O O . ARG D 3 239 ? 145.516 172.235 105.971 1.00 41.74 232 ARG F O 1
ATOM 14143 N N . LEU D 3 240 ? 146.736 170.794 107.196 1.00 42.60 233 LEU F N 1
ATOM 14144 C CA . LEU D 3 240 ? 147.987 171.477 106.886 1.00 42.60 233 LEU F CA 1
ATOM 14145 C C . LEU D 3 240 ? 148.310 171.392 105.399 1.00 42.60 233 LEU F C 1
ATOM 14146 O O . LEU D 3 240 ? 148.755 172.375 104.796 1.00 42.60 233 LEU F O 1
ATOM 14151 N N . GLU D 3 241 ? 148.094 170.223 104.791 1.00 42.88 234 GLU F N 1
ATOM 14152 C CA . GLU D 3 241 ? 148.343 170.076 103.360 1.00 42.88 234 GLU F CA 1
ATOM 14153 C C . GLU D 3 241 ? 147.404 170.953 102.542 1.00 42.88 234 GLU F C 1
ATOM 14154 O O . GLU D 3 241 ? 147.819 171.567 101.551 1.00 42.88 234 GLU F O 1
ATOM 14156 N N . ILE D 3 242 ? 146.131 171.023 102.937 1.00 45.26 235 ILE F N 1
ATOM 14157 C CA . ILE D 3 242 ? 145.182 171.874 102.225 1.00 45.26 235 ILE F CA 1
ATOM 14158 C C . ILE D 3 242 ? 145.571 173.341 102.365 1.00 45.26 235 ILE F C 1
ATOM 14159 O O . ILE D 3 242 ? 145.470 174.116 101.407 1.00 45.26 235 ILE F O 1
ATOM 14164 N N . LEU D 3 243 ? 146.024 173.746 103.554 1.00 46.95 236 LEU F N 1
ATOM 14165 C CA . LEU D 3 243 ? 146.489 175.117 103.743 1.00 46.95 236 LEU F CA 1
ATOM 14166 C C . LEU D 3 243 ? 147.701 175.414 102.870 1.00 46.95 236 LEU F C 1
ATOM 14167 O O . LEU D 3 243 ? 147.793 176.489 102.264 1.00 46.95 236 LEU F O 1
ATOM 14172 N N . ARG D 3 244 ? 148.644 174.472 102.794 1.00 47.95 237 ARG F N 1
ATOM 14173 C CA . ARG D 3 244 ? 149.817 174.670 101.950 1.00 47.95 237 ARG F CA 1
ATOM 14174 C C . ARG D 3 244 ? 149.423 174.804 100.486 1.00 47.95 237 ARG F C 1
ATOM 14175 O O . ARG D 3 244 ? 149.946 175.665 99.771 1.00 47.95 237 ARG F O 1
ATOM 14183 N N . GLU D 3 245 ? 148.496 173.962 100.024 1.00 51.05 238 GLU F N 1
ATOM 14184 C CA . GLU D 3 245 ? 148.041 174.055 98.641 1.00 51.05 238 GLU F CA 1
ATOM 14185 C C . GLU D 3 245 ? 147.323 175.373 98.380 1.00 51.05 238 GLU F C 1
ATOM 14186 O O . GLU D 3 245 ? 147.478 175.971 97.309 1.00 51.05 238 GLU F O 1
ATOM 14190 N N . PHE D 3 246 ? 146.526 175.839 99.346 1.00 49.42 239 PHE F N 1
ATOM 14191 C CA . PHE D 3 246 ? 145.831 177.112 99.184 1.00 49.42 239 PHE F CA 1
ATOM 14192 C C . PHE D 3 246 ? 146.812 178.273 99.101 1.00 49.42 239 PHE F C 1
ATOM 14193 O O . PHE D 3 246 ? 146.646 179.178 98.274 1.00 49.42 239 PHE F O 1
ATOM 14201 N N . LEU D 3 247 ? 147.840 178.269 99.953 1.00 49.55 240 LEU F N 1
ATOM 14202 C CA . LEU D 3 247 ? 148.809 179.358 99.956 1.00 49.55 240 LEU F CA 1
ATOM 14203 C C . LEU D 3 247 ? 149.647 179.396 98.686 1.00 49.55 240 LEU F C 1
ATOM 14204 O O . LEU D 3 247 ? 150.200 180.450 98.355 1.00 49.55 240 LEU F O 1
ATOM 14209 N N . MET D 3 248 ? 149.753 178.280 97.969 1.00 53.66 241 MET F N 1
ATOM 14210 C CA . MET D 3 248 ? 150.519 178.213 96.733 1.00 53.66 241 MET F CA 1
ATOM 14211 C C . MET D 3 248 ? 149.682 178.521 95.498 1.00 53.66 241 MET F C 1
ATOM 14212 O O . MET D 3 248 ? 150.222 178.523 94.388 1.00 53.66 241 MET F O 1
ATOM 14216 N N . GLY D 3 249 ? 148.388 178.781 95.661 1.00 56.91 242 GLY F N 1
ATOM 14217 C CA . GLY D 3 249 ? 147.520 179.089 94.545 1.00 56.91 242 GLY F CA 1
ATOM 14218 C C . GLY D 3 249 ? 146.926 177.898 93.829 1.00 56.91 242 GLY F C 1
ATOM 14219 O O . GLY D 3 249 ? 146.282 178.083 92.789 1.00 56.91 242 GLY F O 1
ATOM 14220 N N . ARG D 3 250 ? 147.121 176.682 94.342 1.00 57.86 243 ARG F N 1
ATOM 14221 C CA . ARG D 3 250 ? 146.571 175.501 93.684 1.00 57.86 243 ARG F CA 1
ATOM 14222 C C . ARG D 3 250 ? 145.075 175.352 93.936 1.00 57.86 243 ARG F C 1
ATOM 14223 O O . ARG D 3 250 ? 144.340 174.894 93.055 1.00 57.86 243 ARG F O 1
ATOM 14231 N N . ILE D 3 251 ? 144.607 175.728 95.124 1.00 58.60 244 ILE F N 1
ATOM 14232 C CA . ILE D 3 251 ? 143.216 175.508 95.505 1.00 58.60 244 ILE F CA 1
ATOM 14233 C C . ILE D 3 251 ? 142.348 176.663 95.025 1.00 58.60 244 ILE F C 1
ATOM 14234 O O . ILE D 3 251 ? 141.375 176.457 94.291 1.00 58.60 244 ILE F O 1
ATOM 14238 N N . ASN D 3 252 ? 142.689 177.885 95.440 1.00 64.53 245 ASN F N 1
ATOM 14239 C CA . ASN D 3 252 ? 141.884 179.044 95.068 1.00 64.53 245 ASN F CA 1
ATOM 14240 C C . ASN D 3 252 ? 141.933 179.298 93.566 1.00 64.53 245 ASN F C 1
ATOM 14241 O O . ASN D 3 252 ? 140.922 179.679 92.964 1.00 64.53 245 ASN F O 1
ATOM 14246 N N . ASN D 3 253 ? 143.102 179.115 92.952 1.00 66.96 246 ASN F N 1
ATOM 14247 C CA . ASN D 3 253 ? 143.370 179.288 91.526 1.00 66.96 246 ASN F CA 1
ATOM 14248 C C . ASN D 3 253 ? 143.273 180.738 91.072 1.00 66.96 246 ASN F C 1
ATOM 14249 O O . ASN D 3 253 ? 143.501 181.014 89.888 1.00 66.96 246 ASN F O 1
ATOM 14254 N N . LYS D 3 254 ? 142.944 181.675 91.962 1.00 67.51 247 LYS F N 1
ATOM 14255 C CA . LYS D 3 254 ? 142.959 183.098 91.627 1.00 67.51 247 LYS F CA 1
ATOM 14256 C C . LYS D 3 254 ? 144.355 183.631 91.938 1.00 67.51 247 LYS F C 1
ATOM 14257 O O . LYS D 3 254 ? 144.624 184.203 92.996 1.00 67.51 247 LYS F O 1
ATOM 14261 N N . ILE D 3 255 ? 145.261 183.427 90.979 1.00 66.03 248 ILE F N 1
ATOM 14262 C CA . ILE D 3 255 ? 146.671 183.759 91.157 1.00 66.03 248 ILE F CA 1
ATOM 14263 C C . ILE D 3 255 ? 146.921 185.239 91.395 1.00 66.03 248 ILE F C 1
ATOM 14264 O O . ILE D 3 255 ? 147.989 185.601 91.900 1.00 66.03 248 ILE F O 1
ATOM 14269 N N . ASP D 3 256 ? 145.970 186.107 91.044 1.00 64.24 249 ASP F N 1
ATOM 14270 C CA . ASP D 3 256 ? 146.159 187.537 91.266 1.00 64.24 249 ASP F CA 1
ATOM 14271 C C . ASP D 3 256 ? 146.061 187.884 92.747 1.00 64.24 249 ASP F C 1
ATOM 14272 O O . ASP D 3 256 ? 146.858 188.674 93.265 1.00 64.24 249 ASP F O 1
ATOM 14274 N N . ASP D 3 257 ? 145.082 187.305 93.445 1.00 64.48 250 ASP F N 1
ATOM 14275 C CA . ASP D 3 257 ? 144.880 187.626 94.854 1.00 64.48 250 ASP F CA 1
ATOM 14276 C C . ASP D 3 257 ? 145.792 186.808 95.761 1.00 64.48 250 ASP F C 1
ATOM 14277 O O . ASP D 3 257 ? 146.245 187.305 96.798 1.00 64.48 250 ASP F O 1
ATOM 14280 N N . ILE D 3 258 ? 146.065 185.554 95.394 1.00 59.71 251 ILE F N 1
ATOM 14281 C CA . ILE D 3 258 ? 146.913 184.702 96.224 1.00 59.71 251 ILE F CA 1
ATOM 14282 C C . ILE D 3 258 ? 148.345 185.222 96.248 1.00 59.71 251 ILE F C 1
ATOM 14283 O O . ILE D 3 258 ? 149.030 185.128 97.274 1.00 59.71 251 ILE F O 1
ATOM 14287 N N . SER D 3 259 ? 148.818 185.791 95.138 1.00 58.94 252 SER F N 1
ATOM 14288 C CA . SER D 3 259 ? 150.179 186.312 95.083 1.00 58.94 252 SER F CA 1
ATOM 14289 C C . SER D 3 259 ? 150.397 187.480 96.036 1.00 58.94 252 SER F C 1
ATOM 14290 O O . SER D 3 259 ? 151.548 187.841 96.300 1.00 58.94 252 SER F O 1
ATOM 14293 N N . LEU D 3 260 ? 149.323 188.083 96.551 1.00 58.90 253 LEU F N 1
ATOM 14294 C CA . LEU D 3 260 ? 149.461 189.213 97.461 1.00 58.90 253 LEU F CA 1
ATOM 14295 C C . LEU D 3 260 ? 149.948 188.797 98.843 1.00 58.90 253 LEU F C 1
ATOM 14296 O O . LEU D 3 260 ? 150.437 189.648 99.593 1.00 58.90 253 LEU F O 1
ATOM 14301 N N . ILE D 3 261 ? 149.833 187.518 99.197 1.00 53.55 254 ILE F N 1
ATOM 14302 C CA . ILE D 3 261 ? 150.251 187.042 100.511 1.00 53.55 254 ILE F CA 1
ATOM 14303 C C . ILE D 3 261 ? 151.761 186.852 100.517 1.00 53.55 254 ILE F C 1
ATOM 14304 O O . ILE D 3 261 ? 152.267 185.786 100.151 1.00 53.55 254 ILE F O 1
ATOM 14308 N N . GLY D 3 262 ? 152.488 187.889 100.935 1.00 51.86 255 GLY F N 1
ATOM 14309 C CA . GLY D 3 262 ? 153.939 187.848 100.856 1.00 51.86 255 GLY F CA 1
ATOM 14310 C C . GLY D 3 262 ? 154.575 186.836 101.791 1.00 51.86 255 GLY F C 1
ATOM 14311 O O . GLY D 3 262 ? 155.500 186.118 101.402 1.00 51.86 255 GLY F O 1
ATOM 14312 N N . ARG D 3 263 ? 154.100 186.764 103.033 1.00 47.88 256 ARG F N 1
ATOM 14313 C CA . ARG D 3 263 ? 154.762 185.967 104.054 1.00 47.88 256 ARG F CA 1
ATOM 14314 C C . ARG D 3 263 ? 153.731 185.228 104.895 1.00 47.88 256 ARG F C 1
ATOM 14315 O O . ARG D 3 263 ? 152.600 185.688 105.066 1.00 47.88 256 ARG F O 1
ATOM 14323 N N . LEU D 3 264 ? 154.137 184.073 105.416 1.00 44.85 257 LEU F N 1
ATOM 14324 C CA . LEU D 3 264 ? 153.345 183.293 106.356 1.00 44.85 257 LEU F CA 1
ATOM 14325 C C . LEU D 3 264 ? 154.033 183.287 107.714 1.00 44.85 257 LEU F C 1
ATOM 14326 O O . LEU D 3 264 ? 155.249 183.096 107.802 1.00 44.85 257 LEU F O 1
ATOM 14331 N N . LEU D 3 265 ? 153.255 183.501 108.772 1.00 41.19 258 LEU F N 1
ATOM 14332 C CA . LEU D 3 265 ? 153.777 183.554 110.135 1.00 41.19 258 LEU F CA 1
ATOM 14333 C C . LEU D 3 265 ? 153.129 182.446 110.954 1.00 41.19 258 LEU F C 1
ATOM 14334 O O . LEU D 3 265 ? 151.914 182.463 111.176 1.00 41.19 258 LEU F O 1
ATOM 14339 N N . ILE D 3 266 ? 153.935 181.488 111.400 1.00 39.04 259 ILE F N 1
ATOM 14340 C CA . ILE D 3 266 ? 153.478 180.444 112.310 1.00 39.04 259 ILE F CA 1
ATOM 14341 C C . ILE D 3 266 ? 153.731 180.923 113.732 1.00 39.04 259 ILE F C 1
ATOM 14342 O O . ILE D 3 266 ? 154.874 181.202 114.108 1.00 39.04 259 ILE F O 1
ATOM 14347 N N . CYS D 3 267 ? 152.667 181.016 114.524 1.00 39.63 260 CYS F N 1
ATOM 14348 C CA . CYS D 3 267 ? 152.704 181.712 115.801 1.00 39.63 260 CYS F CA 1
ATOM 14349 C C . CYS D 3 267 ? 152.857 180.780 116.997 1.00 39.63 260 CYS F C 1
ATOM 14350 O O . CYS D 3 267 ? 152.731 181.235 118.137 1.00 39.63 260 CYS F O 1
ATOM 14353 N N . GLY D 3 268 ? 153.108 179.496 116.775 1.00 41.26 261 GLY F N 1
ATOM 14354 C CA . GLY D 3 268 ? 153.452 178.588 117.847 1.00 41.26 261 GLY F CA 1
ATOM 14355 C C . GLY D 3 268 ? 152.588 177.349 117.850 1.00 41.26 261 GLY F C 1
ATOM 14356 O O . GLY D 3 268 ? 151.701 177.167 117.018 1.00 41.26 261 GLY F O 1
ATOM 14357 N N . ASN D 3 269 ? 152.869 176.481 118.826 1.00 41.78 262 ASN F N 1
ATOM 14358 C CA . ASN D 3 269 ? 152.134 175.231 119.028 1.00 41.78 262 ASN F CA 1
ATOM 14359 C C . ASN D 3 269 ? 152.151 174.365 117.770 1.00 41.78 262 ASN F C 1
ATOM 14360 O O . ASN D 3 269 ? 151.130 173.808 117.365 1.00 41.78 262 ASN F O 1
ATOM 14365 N N . SER D 3 270 ? 153.325 174.251 117.147 1.00 40.46 263 SER F N 1
ATOM 14366 C CA . SER D 3 270 ? 153.438 173.473 115.919 1.00 40.46 263 SER F CA 1
ATOM 14367 C C . SER D 3 270 ? 153.316 171.977 116.180 1.00 40.46 263 SER F C 1
ATOM 14368 O O . SER D 3 270 ? 152.872 171.232 115.299 1.00 40.46 263 SER F O 1
ATOM 14371 N N . VAL D 3 271 ? 153.706 171.518 117.366 1.00 40.33 264 VAL F N 1
ATOM 14372 C CA . VAL D 3 271 ? 153.618 170.113 117.742 1.00 40.33 264 VAL F CA 1
ATOM 14373 C C . VAL D 3 271 ? 152.998 170.020 119.129 1.00 40.33 264 VAL F C 1
ATOM 14374 O O . VAL D 3 271 ? 153.244 170.875 119.987 1.00 40.33 264 VAL F O 1
ATOM 14378 N N . ASP D 3 272 ? 152.184 168.989 119.345 1.00 45.08 265 ASP F N 1
ATOM 14379 C CA . ASP D 3 272 ? 151.488 168.783 120.609 1.00 45.08 265 ASP F CA 1
ATOM 14380 C C . ASP D 3 272 ? 151.917 167.452 121.206 1.00 45.08 265 ASP F C 1
ATOM 14381 O O . ASP D 3 272 ? 151.720 166.401 120.588 1.00 45.08 265 ASP F O 1
ATOM 14384 N N . PHE D 3 273 ? 152.483 167.497 122.410 1.00 46.85 266 PHE F N 1
ATOM 14385 C CA . PHE D 3 273 ? 152.936 166.298 123.100 1.00 46.85 266 PHE F CA 1
ATOM 14386 C C . PHE D 3 273 ? 152.943 166.563 124.599 1.00 46.85 266 PHE F C 1
ATOM 14387 O O . PHE D 3 273 ? 152.867 167.708 125.049 1.00 46.85 266 PHE F O 1
ATOM 14395 N N . ASP D 3 274 ? 153.030 165.483 125.371 1.00 49.74 267 ASP F N 1
ATOM 14396 C CA . ASP D 3 274 ? 153.135 165.558 126.822 1.00 49.74 267 ASP F CA 1
ATOM 14397 C C . ASP D 3 274 ? 154.578 165.280 127.226 1.00 49.74 267 ASP F C 1
ATOM 14398 O O . ASP D 3 274 ? 155.094 164.186 126.976 1.00 49.74 267 ASP F O 1
ATOM 14400 N N . ILE D 3 275 ? 155.221 166.266 127.856 1.00 49.69 268 ILE F N 1
ATOM 14401 C CA . ILE D 3 275 ? 156.625 166.118 128.230 1.00 49.69 268 ILE F CA 1
ATOM 14402 C C . ILE D 3 275 ? 156.806 165.023 129.270 1.00 49.69 268 ILE F C 1
ATOM 14403 O O . ILE D 3 275 ? 157.872 164.399 129.343 1.00 49.69 268 ILE F O 1
ATOM 14407 N N . LYS D 3 276 ? 155.782 164.767 130.087 1.00 52.95 269 LYS F N 1
ATOM 14408 C CA . LYS D 3 276 ? 155.913 163.777 131.152 1.00 52.95 269 LYS F CA 1
ATOM 14409 C C . LYS D 3 276 ? 156.179 162.386 130.591 1.00 52.95 269 LYS F C 1
ATOM 14410 O O . LYS D 3 276 ? 156.995 161.635 131.137 1.00 52.95 269 LYS F O 1
ATOM 14414 N N . SER D 3 277 ? 155.502 162.021 129.503 1.00 52.73 270 SER F N 1
ATOM 14415 C CA . SER D 3 277 ? 155.657 160.707 128.878 1.00 52.73 270 SER F CA 1
ATOM 14416 C C . SER D 3 277 ? 155.805 160.900 127.373 1.00 52.73 270 SER F C 1
ATOM 14417 O O . SER D 3 277 ? 154.815 160.879 126.637 1.00 52.73 270 SER F O 1
ATOM 14420 N N . VAL D 3 278 ? 157.041 161.081 126.916 1.00 49.85 271 VAL F N 1
ATOM 14421 C CA . VAL D 3 278 ? 157.326 161.224 125.492 1.00 49.85 271 VAL F CA 1
ATOM 14422 C C . VAL D 3 278 ? 158.756 160.771 125.239 1.00 49.85 271 VAL F C 1
ATOM 14423 O O . VAL D 3 278 ? 159.653 161.008 126.053 1.00 49.85 271 VAL F O 1
ATOM 14427 N N . ASN D 3 279 ? 158.958 160.098 124.113 1.00 49.38 272 ASN F N 1
ATOM 14428 C CA . ASN D 3 279 ? 160.273 159.679 123.658 1.00 49.38 272 ASN F CA 1
ATOM 14429 C C . ASN D 3 279 ? 160.710 160.556 122.494 1.00 49.38 272 ASN F C 1
ATOM 14430 O O . ASN D 3 279 ? 159.945 161.371 121.974 1.00 49.38 272 ASN F O 1
ATOM 14432 N N . LYS D 3 280 ? 161.967 160.386 122.087 1.00 49.33 273 LYS F N 1
ATOM 14433 C CA . LYS D 3 280 ? 162.477 161.159 120.963 1.00 49.33 273 LYS F CA 1
ATOM 14434 C C . LYS D 3 280 ? 161.969 160.639 119.625 1.00 49.33 273 LYS F C 1
ATOM 14435 O O . LYS D 3 280 ? 162.007 161.377 118.637 1.00 49.33 273 LYS F O 1
ATOM 14439 N N . ASP D 3 281 ? 161.481 159.398 119.571 1.00 48.76 274 ASP F N 1
ATOM 14440 C CA . ASP D 3 281 ? 161.036 158.830 118.302 1.00 48.76 274 ASP F CA 1
ATOM 14441 C C . ASP D 3 281 ? 159.748 159.488 117.812 1.00 48.76 274 ASP F C 1
ATOM 14442 O O . ASP D 3 281 ? 159.652 159.893 116.648 1.00 48.76 274 ASP F O 1
ATOM 14444 N N . GLU D 3 282 ? 158.746 159.604 118.686 1.00 48.49 275 GLU F N 1
ATOM 14445 C CA . GLU D 3 282 ? 157.478 160.210 118.283 1.00 48.49 275 GLU F CA 1
ATOM 14446 C C . GLU D 3 282 ? 157.652 161.692 117.969 1.00 48.49 275 GLU F C 1
ATOM 14447 O O . GLU D 3 282 ? 157.100 162.207 116.984 1.00 48.49 275 GLU F O 1
ATOM 14451 N N . LEU D 3 283 ? 158.406 162.398 118.813 1.00 46.56 276 LEU F N 1
ATOM 14452 C CA . LEU D 3 283 ? 158.696 163.802 118.557 1.00 46.56 276 LEU F CA 1
ATOM 14453 C C . LEU D 3 283 ? 159.439 163.970 117.241 1.00 46.56 276 LEU F C 1
ATOM 14454 O O . LEU D 3 283 ? 159.171 164.902 116.479 1.00 46.56 276 LEU F O 1
ATOM 14459 N N . MET D 3 284 ? 160.382 163.068 116.957 1.00 46.70 277 MET F N 1
ATOM 14460 C CA . MET D 3 284 ? 161.098 163.117 115.687 1.00 46.70 277 MET F CA 1
ATOM 14461 C C . MET D 3 284 ? 160.162 162.884 114.511 1.00 46.70 277 MET F C 1
ATOM 14462 O O . MET D 3 284 ? 160.310 163.516 113.462 1.00 46.70 277 MET F O 1
ATOM 14466 N N . ILE D 3 285 ? 159.197 161.975 114.660 1.00 44.69 278 ILE F N 1
ATOM 14467 C CA . ILE D 3 285 ? 158.240 161.723 113.583 1.00 44.69 278 ILE F CA 1
ATOM 14468 C C . ILE D 3 285 ? 157.424 162.978 113.292 1.00 44.69 278 ILE F C 1
ATOM 14469 O O . ILE D 3 285 ? 157.265 163.392 112.133 1.00 44.69 278 ILE F O 1
ATOM 14474 N N . SER D 3 286 ? 156.904 163.612 114.346 1.00 42.81 279 SER F N 1
ATOM 14475 C CA . SER D 3 286 ? 156.110 164.823 114.153 1.00 42.81 279 SER F CA 1
ATOM 14476 C C . SER D 3 286 ? 156.956 165.956 113.579 1.00 42.81 279 SER F C 1
ATOM 14477 O O . SER D 3 286 ? 156.495 166.718 112.717 1.00 42.81 279 SER F O 1
ATOM 14480 N N . LEU D 3 287 ? 158.201 166.080 114.043 1.00 43.88 280 LEU F N 1
ATOM 14481 C CA . LEU D 3 287 ? 159.089 167.113 113.528 1.00 43.88 280 LEU F CA 1
ATOM 14482 C C . LEU D 3 287 ? 159.456 166.867 112.073 1.00 43.88 280 LEU F C 1
ATOM 14483 O O . LEU D 3 287 ? 159.613 167.822 111.311 1.00 43.88 280 LEU F O 1
ATOM 14488 N N . THR D 3 288 ? 159.596 165.604 111.664 1.00 43.56 281 THR F N 1
ATOM 14489 C CA . THR D 3 288 ? 159.849 165.313 110.257 1.00 43.56 281 THR F CA 1
ATOM 14490 C C . THR D 3 288 ? 158.630 165.632 109.405 1.00 43.56 281 THR F C 1
ATOM 14491 O O . THR D 3 288 ? 158.769 166.079 108.263 1.00 43.56 281 THR F O 1
ATOM 14495 N N . GLU D 3 289 ? 157.427 165.413 109.938 1.00 43.91 282 GLU F N 1
ATOM 14496 C CA . GLU D 3 289 ? 156.223 165.829 109.219 1.00 43.91 282 GLU F CA 1
ATOM 14497 C C . GLU D 3 289 ? 156.198 167.345 109.028 1.00 43.91 282 GLU F C 1
ATOM 14498 O O . GLU D 3 289 ? 155.921 167.850 107.928 1.00 43.91 282 GLU F O 1
ATOM 14502 N N . PHE D 3 290 ? 156.510 168.087 110.093 1.00 42.37 283 PHE F N 1
ATOM 14503 C CA . PHE D 3 290 ? 156.563 169.544 109.995 1.00 42.37 283 PHE F CA 1
ATOM 14504 C C . PHE D 3 290 ? 157.644 169.995 109.017 1.00 42.37 283 PHE F C 1
ATOM 14505 O O . PHE D 3 290 ? 157.443 170.941 108.246 1.00 42.37 283 PHE F O 1
ATOM 14513 N N . SER D 3 291 ? 158.802 169.333 109.042 1.00 43.88 284 SER F N 1
ATOM 14514 C CA . SER D 3 291 ? 159.885 169.674 108.128 1.00 43.88 284 SER F CA 1
ATOM 14515 C C . SER D 3 291 ? 159.506 169.376 106.685 1.00 43.88 284 SER F C 1
ATOM 14516 O O . SER D 3 291 ? 159.900 170.109 105.774 1.00 43.88 284 SER F O 1
ATOM 14518 N N . LYS D 3 292 ? 158.759 168.295 106.452 1.00 44.50 285 LYS F N 1
ATOM 14519 C CA . LYS D 3 292 ? 158.273 168.009 105.107 1.00 44.50 285 LYS F CA 1
ATOM 14520 C C . LYS D 3 292 ? 157.336 169.106 104.625 1.00 44.50 285 LYS F C 1
ATOM 14521 O O . LYS D 3 292 ? 157.433 169.559 103.477 1.00 44.50 285 LYS F O 1
ATOM 14527 N N . PHE D 3 293 ? 156.432 169.562 105.497 1.00 43.34 286 PHE F N 1
ATOM 14528 C CA . PHE D 3 293 ? 155.557 170.671 105.123 1.00 43.34 286 PHE F CA 1
ATOM 14529 C C . PHE D 3 293 ? 156.368 171.917 104.786 1.00 43.34 286 PHE F C 1
ATOM 14530 O O . PHE D 3 293 ? 156.121 172.584 103.772 1.00 43.34 286 PHE F O 1
ATOM 14538 N N . LEU D 3 294 ? 157.354 172.240 105.628 1.00 44.85 287 LEU F N 1
ATOM 14539 C CA . LEU D 3 294 ? 158.169 173.430 105.401 1.00 44.85 287 LEU F CA 1
ATOM 14540 C C . LEU D 3 294 ? 158.950 173.328 104.098 1.00 44.85 287 LEU F C 1
ATOM 14541 O O . LEU D 3 294 ? 159.026 174.295 103.335 1.00 44.85 287 LEU F O 1
ATOM 14546 N N . HIS D 3 295 ? 159.534 172.161 103.826 1.00 47.02 288 HIS F N 1
ATOM 14547 C CA . HIS D 3 295 ? 160.283 171.970 102.591 1.00 47.02 288 HIS F CA 1
ATOM 14548 C C . HIS D 3 295 ? 159.376 172.109 101.377 1.00 47.02 288 HIS F C 1
ATOM 14549 O O . HIS D 3 295 ? 159.777 172.678 100.355 1.00 47.02 288 HIS F O 1
ATOM 14556 N N . ASN D 3 296 ? 158.148 171.594 101.467 1.00 47.35 289 ASN F N 1
ATOM 14557 C CA . ASN D 3 296 ? 157.240 171.684 100.331 1.00 47.35 289 ASN F CA 1
ATOM 14558 C C . ASN D 3 296 ? 156.706 173.098 100.132 1.00 47.35 289 ASN F C 1
ATOM 14559 O O . ASN D 3 296 ? 156.344 173.463 99.008 1.00 47.35 289 ASN F O 1
ATOM 14564 N N . ILE D 3 297 ? 156.646 173.908 101.190 1.00 47.17 290 ILE F N 1
ATOM 14565 C CA . ILE D 3 297 ? 156.052 175.237 101.073 1.00 47.17 290 ILE F CA 1
ATOM 14566 C C . ILE D 3 297 ? 157.075 176.370 100.988 1.00 47.17 290 ILE F C 1
ATOM 14567 O O . ILE D 3 297 ? 156.735 177.452 100.486 1.00 47.17 290 ILE F O 1
ATOM 14572 N N . LEU D 3 298 ? 158.304 176.162 101.461 1.00 47.77 291 LEU F N 1
ATOM 14573 C CA . LEU D 3 298 ? 159.281 177.248 101.468 1.00 47.77 291 LEU F CA 1
ATOM 14574 C C . LEU D 3 298 ? 159.606 177.773 100.076 1.00 47.77 291 LEU F C 1
ATOM 14575 O O . LEU D 3 298 ? 159.831 178.988 99.944 1.00 47.77 291 LEU F O 1
ATOM 14580 N N . PRO D 3 299 ? 159.672 176.949 99.029 1.00 50.66 292 PRO F N 1
ATOM 14581 C CA . PRO D 3 299 ? 160.010 177.485 97.700 1.00 50.66 292 PRO F CA 1
ATOM 14582 C C . PRO D 3 299 ? 159.002 178.489 97.166 1.00 50.66 292 PRO F C 1
ATOM 14583 O O . PRO D 3 299 ? 159.349 179.272 96.274 1.00 50.66 292 PRO F O 1
ATOM 14585 N N . SER D 3 300 ? 157.771 178.494 97.674 1.00 53.85 293 SER F N 1
ATOM 14586 C CA . SER D 3 300 ? 156.732 179.386 97.176 1.00 53.85 293 SER F CA 1
ATOM 14587 C C . SER D 3 300 ? 156.486 180.596 98.064 1.00 53.85 293 SER F C 1
ATOM 14588 O O . SER D 3 300 ? 156.099 181.652 97.554 1.00 53.85 293 SER F O 1
ATOM 14591 N N . ILE D 3 301 ? 156.689 180.473 99.377 1.00 51.61 294 ILE F N 1
ATOM 14592 C CA . ILE D 3 301 ? 156.419 181.557 100.314 1.00 51.61 294 ILE F CA 1
ATOM 14593 C C . ILE D 3 301 ? 157.458 181.510 101.426 1.00 51.61 294 ILE F C 1
ATOM 14594 O O . ILE D 3 301 ? 158.121 180.495 101.643 1.00 51.61 294 ILE F O 1
ATOM 14599 N N . SER D 3 302 ? 157.605 182.630 102.129 1.00 49.53 295 SER F N 1
ATOM 14600 C CA . SER D 3 302 ? 158.515 182.722 103.262 1.00 49.53 295 SER F CA 1
ATOM 14601 C C . SER D 3 302 ? 157.751 182.490 104.557 1.00 49.53 295 SER F C 1
ATOM 14602 O O . SER D 3 302 ? 156.647 183.010 104.742 1.00 49.53 295 SER F O 1
ATOM 14605 N N . VAL D 3 303 ? 158.342 181.706 105.455 1.00 44.24 296 VAL F N 1
ATOM 14606 C CA . VAL D 3 303 ? 157.680 181.263 106.676 1.00 44.24 296 VAL F CA 1
ATOM 14607 C C . VAL D 3 303 ? 158.511 181.692 107.876 1.00 44.24 296 VAL F C 1
ATOM 14608 O O . VAL D 3 303 ? 159.734 181.517 107.886 1.00 44.24 296 VAL F O 1
ATOM 14612 N N . ASP D 3 304 ? 157.846 182.256 108.881 1.00 43.92 297 ASP F N 1
ATOM 14613 C CA . ASP D 3 304 ? 158.468 182.619 110.148 1.00 43.92 297 ASP F CA 1
ATOM 14614 C C . ASP D 3 304 ? 157.916 181.723 111.247 1.00 43.92 297 ASP F C 1
ATOM 14615 O O . ASP D 3 304 ? 156.697 181.595 111.392 1.00 43.92 297 ASP F O 1
ATOM 14620 N N . ILE D 3 305 ? 158.808 181.110 112.020 1.00 41.19 298 ILE F N 1
ATOM 14621 C CA . ILE D 3 305 ? 158.427 180.141 113.042 1.00 41.19 298 ILE F CA 1
ATOM 14622 C C . ILE D 3 305 ? 158.594 180.771 114.416 1.00 41.19 298 ILE F C 1
ATOM 14623 O O . ILE D 3 305 ? 159.610 181.414 114.702 1.00 41.19 298 ILE F O 1
ATOM 14628 N N . MET D 3 306 ? 157.593 180.565 115.272 1.00 42.27 299 MET F N 1
ATOM 14629 C CA . MET D 3 306 ? 157.532 181.082 116.628 1.00 42.27 299 MET F CA 1
ATOM 14630 C C . MET D 3 306 ? 157.313 179.929 117.599 1.00 42.27 299 MET F C 1
ATOM 14631 O O . MET D 3 306 ? 156.494 179.042 117.332 1.00 42.27 299 MET F O 1
ATOM 14636 N N . PRO D 3 307 ? 158.042 179.894 118.712 1.00 42.19 300 PRO F N 1
ATOM 14637 C CA . PRO D 3 307 ? 157.849 178.811 119.682 1.00 42.19 300 PRO F CA 1
ATOM 14638 C C . PRO D 3 307 ? 156.513 178.925 120.400 1.00 42.19 300 PRO F C 1
ATOM 14639 O O . PRO D 3 307 ? 155.954 180.012 120.562 1.00 42.19 300 PRO F O 1
ATOM 14643 N N . GLY D 3 308 ? 156.002 177.772 120.833 1.00 45.35 301 GLY F N 1
ATOM 14644 C CA . GLY D 3 308 ? 154.760 177.692 121.565 1.00 45.35 301 GLY F CA 1
ATOM 14645 C C . GLY D 3 308 ? 154.949 177.078 122.942 1.00 45.35 301 GLY F C 1
ATOM 14646 O O . GLY D 3 308 ? 156.059 176.726 123.350 1.00 45.35 301 GLY F O 1
ATOM 14647 N N . THR D 3 309 ? 153.827 176.955 123.655 1.00 46.24 302 THR F N 1
ATOM 14648 C CA . THR D 3 309 ? 153.865 176.424 125.015 1.00 46.24 302 THR F CA 1
ATOM 14649 C C . THR D 3 309 ? 154.260 174.952 125.026 1.00 46.24 302 THR F C 1
ATOM 14650 O O . THR D 3 309 ? 155.159 174.547 125.772 1.00 46.24 302 THR F O 1
ATOM 14654 N N . ASN D 3 310 ? 153.611 174.137 124.198 1.00 45.08 303 ASN F N 1
ATOM 14655 C CA . ASN D 3 310 ? 153.897 172.710 124.148 1.00 45.08 303 ASN F CA 1
ATOM 14656 C C . ASN D 3 310 ? 154.956 172.360 123.113 1.00 45.08 303 ASN F C 1
ATOM 14657 O O . ASN D 3 310 ? 155.256 171.177 122.926 1.00 45.08 303 ASN F O 1
ATOM 14662 N N . ASP D 3 311 ? 155.516 173.356 122.435 1.00 45.25 304 ASP F N 1
ATOM 14663 C CA . ASP D 3 311 ? 156.634 173.130 121.544 1.00 45.25 304 ASP F CA 1
ATOM 14664 C C . ASP D 3 311 ? 157.882 172.791 122.356 1.00 45.25 304 ASP F C 1
ATOM 14665 O O . ASP D 3 311 ? 157.980 173.141 123.534 1.00 45.25 304 ASP F O 1
ATOM 14670 N N . PRO D 3 312 ? 158.852 172.104 121.750 1.00 47.84 305 PRO F N 1
ATOM 14671 C CA . PRO D 3 312 ? 160.085 171.788 122.483 1.00 47.84 305 PRO F CA 1
ATOM 14672 C C . PRO D 3 312 ? 160.930 173.024 122.756 1.00 47.84 305 PRO F C 1
ATOM 14673 O O . PRO D 3 312 ? 161.959 173.243 122.111 1.00 47.84 305 PRO F O 1
ATOM 14677 N N . SER D 3 313 ? 160.495 173.836 123.716 1.00 46.90 306 SER F N 1
ATOM 14678 C CA . SER D 3 313 ? 161.216 175.038 124.107 1.00 46.90 306 SER F CA 1
ATOM 14679 C C . SER D 3 313 ? 160.961 175.292 125.586 1.00 46.90 306 SER F C 1
ATOM 14680 O O . SER D 3 313 ? 160.114 174.648 126.210 1.00 46.90 306 SER F O 1
ATOM 14682 N N . ASP D 3 314 ? 161.702 176.248 126.142 1.00 48.34 307 ASP F N 1
ATOM 14683 C CA . ASP D 3 314 ? 161.647 176.499 127.576 1.00 48.34 307 ASP F CA 1
ATOM 14684 C C . ASP D 3 314 ? 160.264 176.983 127.996 1.00 48.34 307 ASP F C 1
ATOM 14685 O O . ASP D 3 314 ? 159.548 177.636 127.234 1.00 48.34 307 ASP F O 1
ATOM 14690 N N . LYS D 3 315 ? 159.891 176.645 129.233 1.00 45.81 308 LYS F N 1
ATOM 14691 C CA . LYS D 3 315 ? 158.551 176.937 129.728 1.00 45.81 308 LYS F CA 1
ATOM 14692 C C . LYS D 3 315 ? 158.353 178.408 130.069 1.00 45.81 308 LYS F C 1
ATOM 14693 O O . LYS D 3 315 ? 157.207 178.862 130.143 1.00 45.81 308 LYS F O 1
ATOM 14699 N N . SER D 3 316 ? 159.428 179.158 130.287 1.00 46.84 309 SER F N 1
ATOM 14700 C CA . SER D 3 316 ? 159.299 180.583 130.541 1.00 46.84 309 SER F CA 1
ATOM 14701 C C . SER D 3 316 ? 158.842 181.307 129.278 1.00 46.84 309 SER F C 1
ATOM 14702 O O . SER D 3 316 ? 159.044 180.838 128.156 1.00 46.84 309 SER F O 1
ATOM 14704 N N . LEU D 3 317 ? 158.208 182.463 129.476 1.00 47.03 310 LEU F N 1
ATOM 14705 C CA . LEU D 3 317 ? 157.650 183.203 128.345 1.00 47.03 310 LEU F CA 1
ATOM 14706 C C . LEU D 3 317 ? 158.696 183.632 127.324 1.00 47.03 310 LEU F C 1
ATOM 14707 O O . LEU D 3 317 ? 158.443 183.470 126.118 1.00 47.03 310 LEU F O 1
ATOM 14710 N N . PRO D 3 318 ? 159.865 184.188 127.703 1.00 45.04 311 PRO F N 1
ATOM 14711 C CA . PRO D 3 318 ? 160.856 184.528 126.672 1.00 45.04 311 PRO F CA 1
ATOM 14712 C C . PRO D 3 318 ? 161.490 183.288 126.067 1.00 45.04 311 PRO F C 1
ATOM 14713 O O . PRO D 3 318 ? 162.665 182.998 126.311 1.00 45.04 311 PRO F O 1
ATOM 14717 N N . GLN D 3 319 ? 160.716 182.548 125.276 1.00 45.61 312 GLN F N 1
ATOM 14718 C CA . GLN D 3 319 ? 161.211 181.315 124.681 1.00 45.61 312 GLN F CA 1
ATOM 14719 C C . GLN D 3 319 ? 162.224 181.620 123.588 1.00 45.61 312 GLN F C 1
ATOM 14720 O O . GLN D 3 319 ? 161.998 182.485 122.736 1.00 45.61 312 GLN F O 1
ATOM 14726 N N . GLN D 3 320 ? 163.341 180.906 123.615 1.00 50.49 313 GLN F N 1
ATOM 14727 C CA . GLN D 3 320 ? 164.386 181.068 122.623 1.00 50.49 313 GLN F CA 1
ATOM 14728 C C . GLN D 3 320 ? 163.979 180.396 121.315 1.00 50.49 313 GLN F C 1
ATOM 14729 O O . GLN D 3 320 ? 163.130 179.502 121.306 1.00 50.49 313 GLN F O 1
ATOM 14734 N N . PRO D 3 321 ? 164.562 180.816 120.191 1.00 48.20 314 PRO F N 1
ATOM 14735 C CA . PRO D 3 321 ? 164.144 180.268 118.896 1.00 48.20 314 PRO F CA 1
ATOM 14736 C C . PRO D 3 321 ? 164.375 178.767 118.807 1.00 48.20 314 PRO F C 1
ATOM 14737 O O . PRO D 3 321 ? 165.122 178.174 119.588 1.00 48.20 314 PRO F O 1
ATOM 14741 N N . PHE D 3 322 ? 163.701 178.152 117.838 1.00 49.89 315 PHE F N 1
ATOM 14742 C CA . PHE D 3 322 ? 163.890 176.732 117.578 1.00 49.89 315 PHE F CA 1
ATOM 14743 C C . PHE D 3 322 ? 165.339 176.449 117.214 1.00 49.89 315 PHE F C 1
ATOM 14744 O O . PHE D 3 322 ? 165.989 177.235 116.519 1.00 49.89 315 PHE F O 1
ATOM 14752 N N . HIS D 3 323 ? 165.847 175.320 117.694 1.00 55.66 316 HIS F N 1
ATOM 14753 C CA . HIS D 3 323 ? 167.222 174.946 117.413 1.00 55.66 316 HIS F CA 1
ATOM 14754 C C . HIS D 3 323 ? 167.391 174.636 115.930 1.00 55.66 316 HIS F C 1
ATOM 14755 O O . HIS D 3 323 ? 166.448 174.234 115.246 1.00 55.66 316 HIS F O 1
ATOM 14762 N N . LYS D 3 324 ? 168.610 174.854 115.428 1.00 57.62 317 LYS F N 1
ATOM 14763 C CA . LYS D 3 324 ? 168.888 174.574 114.023 1.00 57.62 317 LYS F CA 1
ATOM 14764 C C . LYS D 3 324 ? 168.680 173.102 113.699 1.00 57.62 317 LYS F C 1
ATOM 14765 O O . LYS D 3 324 ? 168.304 172.759 112.573 1.00 57.62 317 LYS F O 1
ATOM 14771 N N . SER D 3 325 ? 168.909 172.224 114.670 1.00 56.01 318 SER F N 1
ATOM 14772 C CA . SER D 3 325 ? 168.602 170.809 114.526 1.00 56.01 318 SER F CA 1
ATOM 14773 C C . SER D 3 325 ? 167.102 170.617 114.734 1.00 56.01 318 SER F C 1
ATOM 14774 O O . SER D 3 325 ? 166.323 171.572 114.694 1.00 56.01 318 SER F O 1
ATOM 14777 N N . LEU D 3 326 ? 166.675 169.370 114.935 1.00 52.20 319 LEU F N 1
ATOM 14778 C CA . LEU D 3 326 ? 165.255 169.026 115.027 1.00 52.20 319 LEU F CA 1
ATOM 14779 C C . LEU D 3 326 ? 164.520 169.358 113.732 1.00 52.20 319 LEU F C 1
ATOM 14780 O O . LEU D 3 326 ? 163.306 169.574 113.729 1.00 52.20 319 LEU F O 1
ATOM 14783 N N . PHE D 3 327 ? 165.258 169.403 112.627 1.00 50.06 320 PHE F N 1
ATOM 14784 C CA . PHE D 3 327 ? 164.704 169.630 111.303 1.00 50.06 320 PHE F CA 1
ATOM 14785 C C . PHE D 3 327 ? 165.328 168.630 110.342 1.00 50.06 320 PHE F C 1
ATOM 14786 O O . PHE D 3 327 ? 166.434 168.135 110.572 1.00 50.06 320 PHE F O 1
ATOM 14794 N N . ASP D 3 328 ? 164.609 168.332 109.264 1.00 52.97 321 ASP F N 1
ATOM 14795 C CA . ASP D 3 328 ? 165.081 167.339 108.314 1.00 52.97 321 ASP F CA 1
ATOM 14796 C C . ASP D 3 328 ? 166.340 167.828 107.603 1.00 52.97 321 ASP F C 1
ATOM 14797 O O . ASP D 3 328 ? 166.623 169.027 107.531 1.00 52.97 321 ASP F O 1
ATOM 14799 N N . LYS D 3 329 ? 167.107 166.869 107.079 1.00 53.63 322 LYS F N 1
ATOM 14800 C CA . LYS D 3 329 ? 168.345 167.195 106.380 1.00 53.63 322 LYS F CA 1
ATOM 14801 C C . LYS D 3 329 ? 168.098 167.987 105.104 1.00 53.63 322 LYS F C 1
ATOM 14802 O O . LYS D 3 329 ? 169.028 168.619 104.591 1.00 53.63 322 LYS F O 1
ATOM 14805 N N . SER D 3 330 ? 166.872 167.968 104.580 1.00 55.11 323 SER F N 1
ATOM 14806 C CA . SER D 3 330 ? 166.549 168.706 103.366 1.00 55.11 323 SER F CA 1
ATOM 14807 C C . SER D 3 330 ? 166.505 170.214 103.580 1.00 55.11 323 SER F C 1
ATOM 14808 O O . SER D 3 330 ? 166.415 170.957 102.597 1.00 55.11 323 SER F O 1
ATOM 14811 N N . LEU D 3 331 ? 166.565 170.682 104.825 1.00 55.04 324 LEU F N 1
ATOM 14812 C CA . LEU D 3 331 ? 166.517 172.103 105.141 1.00 55.04 324 LEU F CA 1
ATOM 14813 C C . LEU D 3 331 ? 167.899 172.698 105.384 1.00 55.04 324 LEU F C 1
ATOM 14814 O O . LEU D 3 331 ? 168.000 173.836 105.859 1.00 55.04 324 LEU F O 1
ATOM 14819 N N . GLU D 3 332 ? 168.964 171.956 105.068 1.00 58.78 325 GLU F N 1
ATOM 14820 C CA . GLU D 3 332 ? 170.315 172.451 105.310 1.00 58.78 325 GLU F CA 1
ATOM 14821 C C . GLU D 3 332 ? 170.603 173.704 104.494 1.00 58.78 325 GLU F C 1
ATOM 14822 O O . GLU D 3 332 ? 171.261 174.631 104.980 1.00 58.78 325 GLU F O 1
ATOM 14825 N N . SER D 3 333 ? 170.126 173.748 103.248 1.00 58.81 326 SER F N 1
ATOM 14826 C CA . SER D 3 333 ? 170.327 174.935 102.424 1.00 58.81 326 SER F CA 1
ATOM 14827 C C . SER D 3 333 ? 169.642 176.149 103.036 1.00 58.81 326 SER F C 1
ATOM 14828 O O . SER D 3 333 ? 170.196 177.254 103.030 1.00 58.81 326 SER F O 1
ATOM 14830 N N . TYR D 3 334 ? 168.432 175.963 103.567 1.00 56.76 327 TYR F N 1
ATOM 14831 C CA . TYR D 3 334 ? 167.727 177.066 104.209 1.00 56.76 327 TYR F CA 1
ATOM 14832 C C . TYR D 3 334 ? 168.388 177.470 105.518 1.00 56.76 327 TYR F C 1
ATOM 14833 O O . TYR D 3 334 ? 168.262 178.623 105.944 1.00 56.76 327 TYR F O 1
ATOM 14842 N N . PHE D 3 335 ? 169.089 176.543 106.171 1.00 56.55 328 PHE F N 1
ATOM 14843 C CA . PHE D 3 335 ? 169.769 176.828 107.427 1.00 56.55 328 PHE F CA 1
ATOM 14844 C C . PHE D 3 335 ? 171.244 177.164 107.231 1.00 56.55 328 PHE F C 1
ATOM 14845 O O . PHE D 3 335 ? 172.020 177.103 108.190 1.00 56.55 328 PHE F O 1
ATOM 14853 N N . ASN D 3 336 ? 171.646 177.521 106.008 1.00 60.80 329 ASN F N 1
ATOM 14854 C CA . ASN D 3 336 ? 173.040 177.866 105.751 1.00 60.80 329 ASN F CA 1
ATOM 14855 C C . ASN D 3 336 ? 173.460 179.151 106.450 1.00 60.80 329 ASN F C 1
ATOM 14856 O O . ASN D 3 336 ? 174.657 179.352 106.682 1.00 60.80 329 ASN F O 1
ATOM 14859 N N . GLY D 3 337 ? 172.512 180.022 106.786 1.00 61.65 330 GLY F N 1
ATOM 14860 C CA . GLY D 3 337 ? 172.829 181.247 107.492 1.00 61.65 330 GLY F CA 1
ATOM 14861 C C . GLY D 3 337 ? 172.600 182.495 106.665 1.00 61.65 330 GLY F C 1
ATOM 14862 O O . GLY D 3 337 ? 172.111 183.506 107.176 1.00 61.65 330 GLY F O 1
ATOM 14863 N N . SER D 3 338 ? 172.953 182.435 105.381 1.00 65.73 331 SER F N 1
ATOM 14864 C CA . SER D 3 338 ? 172.792 183.594 104.512 1.00 65.73 331 SER F CA 1
ATOM 14865 C C . SER D 3 338 ? 171.343 183.808 104.094 1.00 65.73 331 SER F C 1
ATOM 14866 O O . SER D 3 338 ? 170.920 184.955 103.914 1.00 65.73 331 SER F O 1
ATOM 14869 N N . ASN D 3 339 ? 170.574 182.731 103.931 1.00 64.68 332 ASN F N 1
ATOM 14870 C CA . ASN D 3 339 ? 169.193 182.823 103.456 1.00 64.68 332 ASN F CA 1
ATOM 14871 C C . ASN D 3 339 ? 168.248 182.753 104.653 1.00 64.68 332 ASN F C 1
ATOM 14872 O O . ASN D 3 339 ? 167.623 181.731 104.933 1.00 64.68 332 ASN F O 1
ATOM 14874 N N . LYS D 3 340 ? 168.143 183.874 105.365 1.00 61.62 333 LYS F N 1
ATOM 14875 C CA . LYS D 3 340 ? 167.197 184.012 106.464 1.00 61.62 333 LYS F CA 1
ATOM 14876 C C . LYS D 3 340 ? 165.933 184.757 106.063 1.00 61.62 333 LYS F C 1
ATOM 14877 O O . LYS D 3 340 ? 165.045 184.940 106.900 1.00 61.62 333 LYS F O 1
ATOM 14883 N N . GLU D 3 341 ? 165.833 185.196 104.808 1.00 62.03 334 GLU F N 1
ATOM 14884 C CA . GLU D 3 341 ? 164.617 185.837 104.328 1.00 62.03 334 GLU F CA 1
ATOM 14885 C C . GLU D 3 341 ? 163.545 184.832 103.932 1.00 62.03 334 GLU F C 1
ATOM 14886 O O . GLU D 3 341 ? 162.371 185.204 103.838 1.00 62.03 334 GLU F O 1
ATOM 14892 N N . ILE D 3 342 ? 163.919 183.579 103.693 1.00 53.11 335 ILE F N 1
ATOM 14893 C CA . ILE D 3 342 ? 162.950 182.538 103.364 1.00 53.11 335 ILE F CA 1
ATOM 14894 C C . ILE D 3 342 ? 162.451 181.834 104.617 1.00 53.11 335 ILE F C 1
ATOM 14895 O O . ILE D 3 342 ? 161.243 181.721 104.839 1.00 53.11 335 ILE F O 1
ATOM 14897 N N . LEU D 3 343 ? 163.365 181.352 105.454 1.00 47.43 336 LEU F N 1
ATOM 14898 C CA . LEU D 3 343 ? 163.024 180.721 106.720 1.00 47.43 336 LEU F CA 1
ATOM 14899 C C . LEU D 3 343 ? 163.687 181.491 107.851 1.00 47.43 336 LEU F C 1
ATOM 14900 O O . LEU D 3 343 ? 164.904 181.703 107.832 1.00 47.43 336 LEU F O 1
ATOM 14905 N N . ASN D 3 344 ? 162.890 181.905 108.832 1.00 45.15 337 ASN F N 1
ATOM 14906 C CA . ASN D 3 344 ? 163.383 182.670 109.968 1.00 45.15 337 ASN F CA 1
ATOM 14907 C C . ASN D 3 344 ? 162.806 182.092 111.250 1.00 45.15 337 ASN F C 1
ATOM 14908 O O . ASN D 3 344 ? 161.591 181.899 111.357 1.00 45.15 337 ASN F O 1
ATOM 14913 N N . LEU D 3 345 ? 163.677 181.814 112.214 1.00 42.97 338 LEU F N 1
ATOM 14914 C CA . LEU D 3 345 ? 163.287 181.311 113.524 1.00 42.97 338 LEU F CA 1
ATOM 14915 C C . LEU D 3 345 ? 163.514 182.419 114.544 1.00 42.97 338 LEU F C 1
ATOM 14916 O O . LEU D 3 345 ? 164.637 182.914 114.685 1.00 42.97 338 LEU F O 1
ATOM 14921 N N . VAL D 3 346 ? 162.452 182.802 115.253 1.00 41.30 339 VAL F N 1
ATOM 14922 C CA . VAL D 3 346 ? 162.472 183.948 116.151 1.00 41.30 339 VAL F CA 1
ATOM 14923 C C . VAL D 3 346 ? 161.964 183.517 117.522 1.00 41.30 339 VAL F C 1
ATOM 14924 O O . VAL D 3 346 ? 161.490 182.398 117.712 1.00 41.30 339 VAL F O 1
ATOM 14928 N N . THR D 3 347 ? 162.078 184.430 118.485 1.00 44.99 340 THR F N 1
ATOM 14929 C CA . THR D 3 347 ? 161.650 184.181 119.853 1.00 44.99 340 THR F CA 1
ATOM 14930 C C . THR D 3 347 ? 160.131 184.271 119.966 1.00 44.99 340 THR F C 1
ATOM 14931 O O . THR D 3 347 ? 159.446 184.790 119.081 1.00 44.99 340 THR F O 1
ATOM 14935 N N . ASN D 3 348 ? 159.606 183.752 121.081 1.00 43.40 341 ASN F N 1
ATOM 14936 C CA . ASN D 3 348 ? 158.155 183.709 121.260 1.00 43.40 341 ASN F CA 1
ATOM 14937 C C . ASN D 3 348 ? 157.532 185.100 121.292 1.00 43.40 341 ASN F C 1
ATOM 14938 O O . ASN D 3 348 ? 156.590 185.343 120.520 1.00 43.40 341 ASN F O 1
ATOM 14943 N N . PRO D 3 349 ? 157.986 186.051 122.117 1.00 46.20 342 PRO F N 1
ATOM 14944 C CA . PRO D 3 349 ? 157.569 187.436 121.878 1.00 46.20 342 PRO F CA 1
ATOM 14945 C C . PRO D 3 349 ? 158.560 188.125 120.953 1.00 46.20 342 PRO F C 1
ATOM 14946 O O . PRO D 3 349 ? 159.769 188.108 121.199 1.00 46.20 342 PRO F O 1
ATOM 14950 N N . TYR D 3 350 ? 158.065 188.706 119.864 1.00 46.45 343 TYR F N 1
ATOM 14951 C CA . TYR D 3 350 ? 158.935 189.276 118.847 1.00 46.45 343 TYR F CA 1
ATOM 14952 C C . TYR D 3 350 ? 158.207 190.408 118.144 1.00 46.45 343 TYR F C 1
ATOM 14953 O O . TYR D 3 350 ? 157.013 190.302 117.856 1.00 46.45 343 TYR F O 1
ATOM 14962 N N . GLU D 3 351 ? 158.933 191.487 117.874 1.00 46.53 344 GLU F N 1
ATOM 14963 C CA . GLU D 3 351 ? 158.403 192.632 117.148 1.00 46.53 344 GLU F CA 1
ATOM 14964 C C . GLU D 3 351 ? 158.787 192.504 115.680 1.00 46.53 344 GLU F C 1
ATOM 14965 O O . GLU D 3 351 ? 159.975 192.525 115.341 1.00 46.53 344 GLU F O 1
ATOM 14971 N N . PHE D 3 352 ? 157.785 192.379 114.815 1.00 48.93 345 PHE F N 1
ATOM 14972 C CA . PHE D 3 352 ? 157.992 192.231 113.381 1.00 48.93 345 PHE F CA 1
ATOM 14973 C C . PHE D 3 352 ? 157.786 193.581 112.708 1.00 48.93 345 PHE F C 1
ATOM 14974 O O . PHE D 3 352 ? 156.702 194.165 112.804 1.00 48.93 345 PHE F O 1
ATOM 14982 N N . SER D 3 353 ? 158.818 194.073 112.030 1.00 54.79 346 SER F N 1
ATOM 14983 C CA . SER D 3 353 ? 158.707 195.303 111.250 1.00 54.79 346 SER F CA 1
ATOM 14984 C C . SER D 3 353 ? 158.460 194.950 109.784 1.00 54.79 346 SER F C 1
ATOM 14985 O O . SER D 3 353 ? 159.327 195.074 108.918 1.00 54.79 346 SER F O 1
ATOM 14988 N N . TYR D 3 354 ? 157.237 194.499 109.521 1.00 50.74 347 TYR F N 1
ATOM 14989 C CA . TYR D 3 354 ? 156.854 194.013 108.198 1.00 50.74 347 TYR F CA 1
ATOM 14990 C C . TYR D 3 354 ? 156.544 195.205 107.303 1.00 50.74 347 TYR F C 1
ATOM 14991 O O . TYR D 3 354 ? 155.470 195.803 107.395 1.00 50.74 347 TYR F O 1
ATOM 15000 N N . ASN D 3 355 ? 157.489 195.544 106.425 1.00 53.18 348 ASN F N 1
ATOM 15001 C CA . ASN D 3 355 ? 157.324 196.628 105.457 1.00 53.18 348 ASN F CA 1
ATOM 15002 C C . ASN D 3 355 ? 156.993 197.949 106.148 1.00 53.18 348 ASN F C 1
ATOM 15003 O O . ASN D 3 355 ? 156.172 198.733 105.669 1.00 53.18 348 ASN F O 1
ATOM 15008 N N . GLY D 3 356 ? 157.639 198.197 107.285 1.00 54.22 349 GLY F N 1
ATOM 15009 C CA . GLY D 3 356 ? 157.439 199.421 108.031 1.00 54.22 349 GLY F CA 1
ATOM 15010 C C . GLY D 3 356 ? 156.331 199.384 109.061 1.00 54.22 349 GLY F C 1
ATOM 15011 O O . GLY D 3 356 ? 156.139 200.378 109.772 1.00 54.22 349 GLY F O 1
ATOM 15012 N N . VAL D 3 357 ? 155.599 198.281 109.169 1.00 52.00 350 VAL F N 1
ATOM 15013 C CA . VAL D 3 357 ? 154.511 198.145 110.130 1.00 52.00 350 VAL F CA 1
ATOM 15014 C C . VAL D 3 357 ? 154.992 197.259 111.270 1.00 52.00 350 VAL F C 1
ATOM 15015 O O . VAL D 3 357 ? 155.274 196.072 111.068 1.00 52.00 350 VAL F O 1
ATOM 15019 N N . ASP D 3 358 ? 155.083 197.829 112.469 1.00 51.78 351 ASP F N 1
ATOM 15020 C CA . ASP D 3 358 ? 155.546 197.084 113.631 1.00 51.78 351 ASP F CA 1
ATOM 15021 C C . ASP D 3 358 ? 154.441 196.168 114.138 1.00 51.78 351 ASP F C 1
ATOM 15022 O O . ASP D 3 358 ? 153.314 196.612 114.373 1.00 51.78 351 ASP F O 1
ATOM 15027 N N . VAL D 3 359 ? 154.769 194.891 114.312 1.00 46.22 352 VAL F N 1
ATOM 15028 C CA . VAL D 3 359 ? 153.810 193.878 114.733 1.00 46.22 352 VAL F CA 1
ATOM 15029 C C . VAL D 3 359 ? 154.369 193.169 115.957 1.00 46.22 352 VAL F C 1
ATOM 15030 O O . VAL D 3 359 ? 155.406 192.502 115.871 1.00 46.22 352 VAL F O 1
ATOM 15034 N N . LEU D 3 360 ? 153.682 193.303 117.087 1.00 42.30 353 LEU F N 1
ATOM 15035 C CA . LEU D 3 360 ? 154.045 192.598 118.309 1.00 42.30 353 LEU F CA 1
ATOM 15036 C C . LEU D 3 360 ? 153.259 191.295 118.372 1.00 42.30 353 LEU F C 1
ATOM 15037 O O . LEU D 3 360 ? 152.025 191.312 118.404 1.00 42.30 353 LEU F O 1
ATOM 15042 N N . ALA D 3 361 ? 153.969 190.173 118.388 1.00 39.57 354 ALA F N 1
ATOM 15043 C CA . ALA D 3 361 ? 153.352 188.858 118.360 1.00 39.57 354 ALA F CA 1
ATOM 15044 C C . ALA D 3 361 ? 153.803 188.043 119.562 1.00 39.57 354 ALA F C 1
ATOM 15045 O O . ALA D 3 361 ? 154.983 188.049 119.923 1.00 39.57 354 ALA F O 1
ATOM 15047 N N . VAL D 3 362 ? 152.854 187.345 120.177 1.00 39.11 355 VAL F N 1
ATOM 15048 C CA . VAL D 3 362 ? 153.128 186.430 121.278 1.00 39.11 355 VAL F CA 1
ATOM 15049 C C . VAL D 3 362 ? 152.204 185.229 121.132 1.00 39.11 355 VAL F C 1
ATOM 15050 O O . VAL D 3 362 ? 151.032 185.377 120.769 1.00 39.11 355 VAL F O 1
ATOM 15054 N N . SER D 3 363 ? 152.733 184.034 121.406 1.00 40.64 356 SER F N 1
ATOM 15055 C CA . SER D 3 363 ? 151.959 182.808 121.245 1.00 40.64 356 SER F CA 1
ATOM 15056 C C . SER D 3 363 ? 150.817 182.685 122.244 1.00 40.64 356 SER F C 1
ATOM 15057 O O . SER D 3 363 ? 150.097 181.683 122.208 1.00 40.64 356 SER F O 1
ATOM 15059 N N . GLY D 3 364 ? 150.646 183.652 123.137 1.00 40.98 357 GLY F N 1
ATOM 15060 C CA . GLY D 3 364 ? 149.477 183.707 123.984 1.00 40.98 357 GLY F CA 1
ATOM 15061 C C . GLY D 3 364 ? 149.618 183.135 125.374 1.00 40.98 357 GLY F C 1
ATOM 15062 O O . GLY D 3 364 ? 148.594 182.876 126.014 1.00 40.98 357 GLY F O 1
ATOM 15063 N N . LYS D 3 365 ? 150.841 182.924 125.865 1.00 40.83 358 LYS F N 1
ATOM 15064 C CA . LYS D 3 365 ? 150.995 182.396 127.216 1.00 40.83 358 LYS F CA 1
ATOM 15065 C C . LYS D 3 365 ? 150.568 183.409 128.270 1.00 40.83 358 LYS F C 1
ATOM 15066 O O . LYS D 3 365 ? 150.074 183.019 129.332 1.00 40.83 358 LYS F O 1
ATOM 15072 N N . ASN D 3 366 ? 150.744 184.703 128.001 1.00 41.97 359 ASN F N 1
ATOM 15073 C CA . ASN D 3 366 ? 150.343 185.719 128.969 1.00 41.97 359 ASN F CA 1
ATOM 15074 C C . ASN D 3 366 ? 148.831 185.728 129.168 1.00 41.97 359 ASN F C 1
ATOM 15075 O O . ASN D 3 366 ? 148.343 185.702 130.305 1.00 41.97 359 ASN F O 1
ATOM 15080 N N . ILE D 3 367 ? 148.073 185.771 128.071 1.00 43.10 360 ILE F N 1
ATOM 15081 C CA . ILE D 3 367 ? 146.618 185.796 128.175 1.00 43.10 360 ILE F CA 1
ATOM 15082 C C . ILE D 3 367 ? 146.094 184.459 128.684 1.00 43.10 360 ILE F C 1
ATOM 15083 O O . ILE D 3 367 ? 145.137 184.410 129.464 1.00 43.10 360 ILE F O 1
ATOM 15088 N N . ASN D 3 368 ? 146.706 183.355 128.253 1.00 43.55 361 ASN F N 1
ATOM 15089 C CA . ASN D 3 368 ? 146.331 182.051 128.784 1.00 43.55 361 ASN F CA 1
ATOM 15090 C C . ASN D 3 368 ? 146.721 181.891 130.246 1.00 43.55 361 ASN F C 1
ATOM 15091 O O . ASN D 3 368 ? 146.238 180.966 130.906 1.00 43.55 361 ASN F O 1
ATOM 15096 N N . ASP D 3 369 ? 147.588 182.763 130.761 1.00 43.38 362 ASP F N 1
ATOM 15097 C CA . ASP D 3 369 ? 148.021 182.706 132.151 1.00 43.38 362 ASP F CA 1
ATOM 15098 C C . ASP D 3 369 ? 147.166 183.579 133.060 1.00 43.38 362 ASP F C 1
ATOM 15099 O O . ASP D 3 369 ? 146.892 183.193 134.200 1.00 43.38 362 ASP F O 1
ATOM 15104 N N . ILE D 3 370 ? 146.750 184.758 132.592 1.00 41.46 363 ILE F N 1
ATOM 15105 C CA . ILE D 3 370 ? 145.825 185.551 133.397 1.00 41.46 363 ILE F CA 1
ATOM 15106 C C . ILE D 3 370 ? 144.474 184.855 133.487 1.00 41.46 363 ILE F C 1
ATOM 15107 O O . ILE D 3 370 ? 143.790 184.941 134.514 1.00 41.46 363 ILE F O 1
ATOM 15111 N N . CYS D 3 371 ? 144.065 184.160 132.424 1.00 43.08 364 CYS F N 1
ATOM 15112 C CA . CYS D 3 371 ? 142.759 183.513 132.381 1.00 43.08 364 CYS F CA 1
ATOM 15113 C C . CYS D 3 371 ? 142.684 182.251 133.230 1.00 43.08 364 CYS F C 1
ATOM 15114 O O . CYS D 3 371 ? 141.587 181.709 133.397 1.00 43.08 364 CYS F O 1
ATOM 15117 N N . LYS D 3 372 ? 143.801 181.765 133.760 1.00 43.95 365 LYS F N 1
ATOM 15118 C CA . LYS D 3 372 ? 143.789 180.586 134.615 1.00 43.95 365 LYS F CA 1
ATOM 15119 C C . LYS D 3 372 ? 143.499 180.917 136.073 1.00 43.95 365 LYS F C 1
ATOM 15120 O O . LYS D 3 372 ? 143.447 180.004 136.903 1.00 43.95 365 LYS F O 1
ATOM 15126 N N . TYR D 3 373 ? 143.305 182.189 136.399 1.00 44.43 366 TYR F N 1
ATOM 15127 C CA . TYR D 3 373 ? 142.935 182.627 137.735 1.00 44.43 366 TYR F CA 1
ATOM 15128 C C . TYR D 3 373 ? 141.436 182.894 137.807 1.00 44.43 366 TYR F C 1
ATOM 15129 O O . TYR D 3 373 ? 140.775 183.141 136.797 1.00 44.43 366 TYR F O 1
ATOM 15138 N N . VAL D 3 374 ? 140.907 182.844 139.024 1.00 48.92 367 VAL F N 1
ATOM 15139 C CA . VAL D 3 374 ? 139.532 183.239 139.308 1.00 48.92 367 VAL F CA 1
ATOM 15140 C C . VAL D 3 374 ? 139.597 184.569 140.044 1.00 48.92 367 VAL F C 1
ATOM 15141 O O . VAL D 3 374 ? 140.083 184.638 141.180 1.00 48.92 367 VAL F O 1
ATOM 15145 N N . ILE D 3 375 ? 139.117 185.625 139.404 1.00 53.96 368 ILE F N 1
ATOM 15146 C CA . ILE D 3 375 ? 139.151 186.972 139.955 1.00 53.96 368 ILE F CA 1
ATOM 15147 C C . ILE D 3 375 ? 137.716 187.432 140.173 1.00 53.96 368 ILE F C 1
ATOM 15148 O O . ILE D 3 375 ? 137.034 187.843 139.234 1.00 53.96 368 ILE F O 1
ATOM 15153 N N . PRO D 3 376 ? 137.218 187.380 141.417 1.00 60.11 369 PRO F N 1
ATOM 15154 C CA . PRO D 3 376 ? 135.832 187.762 141.715 1.00 60.11 369 PRO F CA 1
ATOM 15155 C C . PRO D 3 376 ? 135.621 189.272 141.798 1.00 60.11 369 PRO F C 1
ATOM 15156 O O . PRO D 3 376 ? 134.977 189.779 142.717 1.00 60.11 369 PRO F O 1
ATOM 15160 N N . SER D 3 377 ? 136.169 189.997 140.823 1.00 62.71 370 SER F N 1
ATOM 15161 C CA . SER D 3 377 ? 136.014 191.441 140.749 1.00 62.71 370 SER F CA 1
ATOM 15162 C C . SER D 3 377 ? 135.671 191.944 139.356 1.00 62.71 370 SER F C 1
ATOM 15163 O O . SER D 3 377 ? 135.292 193.113 139.222 1.00 62.71 370 SER F O 1
ATOM 15166 N N . ASN D 3 378 ? 135.790 191.114 138.325 1.00 63.74 371 ASN F N 1
ATOM 15167 C CA . ASN D 3 378 ? 135.473 191.525 136.964 1.00 63.74 371 ASN F CA 1
ATOM 15168 C C . ASN D 3 378 ? 134.685 190.439 136.239 1.00 63.74 371 ASN F C 1
ATOM 15169 O O . ASN D 3 378 ? 133.679 190.719 135.587 1.00 63.74 371 ASN F O 1
ATOM 15171 N N . ASP D 3 397 ? 134.740 182.764 130.269 1.00 52.82 390 ASP F N 1
ATOM 15172 C CA . ASP D 3 397 ? 135.623 182.784 129.109 1.00 52.82 390 ASP F CA 1
ATOM 15173 C C . ASP D 3 397 ? 134.859 183.180 127.851 1.00 52.82 390 ASP F C 1
ATOM 15174 O O . ASP D 3 397 ? 134.076 182.397 127.315 1.00 52.82 390 ASP F O 1
ATOM 15176 N N . ASP D 3 398 ? 135.094 184.403 127.387 1.00 53.40 391 ASP F N 1
ATOM 15177 C CA . ASP D 3 398 ? 134.429 184.938 126.211 1.00 53.40 391 ASP F CA 1
ATOM 15178 C C . ASP D 3 398 ? 135.454 185.624 125.321 1.00 53.40 391 ASP F C 1
ATOM 15179 O O . ASP D 3 398 ? 136.510 186.064 125.780 1.00 53.40 391 ASP F O 1
ATOM 15184 N N . ILE D 3 399 ? 135.128 185.705 124.029 1.00 50.56 392 ILE F N 1
ATOM 15185 C CA . ILE D 3 399 ? 136.015 186.372 123.081 1.00 50.56 392 ILE F CA 1
ATOM 15186 C C . ILE D 3 399 ? 136.153 187.847 123.444 1.00 50.56 392 ILE F C 1
ATOM 15187 O O . ILE D 3 399 ? 137.251 188.417 123.393 1.00 50.56 392 ILE F O 1
ATOM 15192 N N . GLU D 3 400 ? 135.045 188.483 123.830 1.00 51.53 393 GLU F N 1
ATOM 15193 C CA . GLU D 3 400 ? 135.103 189.874 124.268 1.00 51.53 393 GLU F CA 1
ATOM 15194 C C . GLU D 3 400 ? 135.942 190.020 125.529 1.00 51.53 393 GLU F C 1
ATOM 15195 O O . GLU D 3 400 ? 136.669 191.006 125.688 1.00 51.53 393 GLU F O 1
ATOM 15201 N N . HIS D 3 401 ? 135.852 189.049 126.441 1.00 50.33 394 HIS F N 1
ATOM 15202 C CA . HIS D 3 401 ? 136.669 189.093 127.649 1.00 50.33 394 HIS F CA 1
ATOM 15203 C C . HIS D 3 401 ? 138.153 189.009 127.316 1.00 50.33 394 HIS F C 1
ATOM 15204 O O . HIS D 3 401 ? 138.967 189.748 127.881 1.00 50.33 394 HIS F O 1
ATOM 15211 N N . ARG D 3 402 ? 138.525 188.120 126.391 1.00 47.53 395 ARG F N 1
ATOM 15212 C CA . ARG D 3 402 ? 139.923 188.010 125.987 1.00 47.53 395 ARG F CA 1
ATOM 15213 C C . ARG D 3 402 ? 140.404 189.282 125.299 1.00 47.53 395 ARG F C 1
ATOM 15214 O O . ARG D 3 402 ? 141.531 189.734 125.534 1.00 47.53 395 ARG F O 1
ATOM 15222 N N . LEU D 3 403 ? 139.568 189.870 124.440 1.00 50.37 396 LEU F N 1
ATOM 15223 C CA . LEU D 3 403 ? 139.953 191.113 123.778 1.00 50.37 396 LEU F CA 1
ATOM 15224 C C . LEU D 3 403 ? 140.115 192.248 124.783 1.00 50.37 396 LEU F C 1
ATOM 15225 O O . LEU D 3 403 ? 141.031 193.069 124.661 1.00 50.37 396 LEU F O 1
ATOM 15230 N N . ASP D 3 404 ? 139.236 192.310 125.786 1.00 53.31 397 ASP F N 1
ATOM 15231 C CA . ASP D 3 404 ? 139.378 193.312 126.837 1.00 53.31 397 ASP F CA 1
ATOM 15232 C C . ASP D 3 404 ? 140.649 193.085 127.644 1.00 53.31 397 ASP F C 1
ATOM 15233 O O . ASP D 3 404 ? 141.313 194.042 128.054 1.00 53.31 397 ASP F O 1
ATOM 15238 N N . LEU D 3 405 ? 140.998 191.821 127.887 1.00 50.29 398 LEU F N 1
ATOM 15239 C CA . LEU D 3 405 ? 142.233 191.516 128.602 1.00 50.29 398 LEU F CA 1
ATOM 15240 C C . LEU D 3 405 ? 143.455 191.958 127.804 1.00 50.29 398 LEU F C 1
ATOM 15241 O O . LEU D 3 405 ? 144.416 192.492 128.369 1.00 50.29 398 LEU F O 1
ATOM 15246 N N . MET D 3 406 ? 143.438 191.740 126.488 1.00 48.52 399 MET F N 1
ATOM 15247 C CA . MET D 3 406 ? 144.534 192.214 125.643 1.00 48.52 399 MET F CA 1
ATOM 15248 C C . MET D 3 406 ? 144.600 193.739 125.618 1.00 48.52 399 MET F C 1
ATOM 15249 O O . MET D 3 406 ? 145.692 194.322 125.627 1.00 48.52 399 MET F O 1
ATOM 15254 N N . GLU D 3 407 ? 143.441 194.400 125.581 1.00 53.08 400 GLU F N 1
ATOM 15255 C CA . GLU D 3 407 ? 143.415 195.856 125.670 1.00 53.08 400 GLU F CA 1
ATOM 15256 C C . GLU D 3 407 ? 144.018 196.335 126.982 1.00 53.08 400 GLU F C 1
ATOM 15257 O O . GLU D 3 407 ? 144.755 197.327 127.012 1.00 53.08 400 GLU F O 1
ATOM 15263 N N . CYS D 3 408 ? 143.705 195.646 128.079 1.00 51.87 401 CYS F N 1
ATOM 15264 C CA . CYS D 3 408 ? 144.284 195.998 129.370 1.00 51.87 401 CYS F CA 1
ATOM 15265 C C . CYS D 3 408 ? 145.790 195.779 129.376 1.00 51.87 401 CYS F C 1
ATOM 15266 O O . CYS D 3 408 ? 146.535 196.573 129.956 1.00 51.87 401 CYS F O 1
ATOM 15269 N N . THR D 3 409 ? 146.255 194.699 128.748 1.00 47.24 402 THR F N 1
ATOM 15270 C CA . THR D 3 409 ? 147.694 194.465 128.659 1.00 47.24 402 THR F CA 1
ATOM 15271 C C . THR D 3 409 ? 148.382 195.587 127.893 1.00 47.24 402 THR F C 1
ATOM 15272 O O . THR D 3 409 ? 149.484 196.013 128.256 1.00 47.24 402 THR F O 1
ATOM 15274 N N . MET D 3 410 ? 147.750 196.073 126.823 1.00 50.25 403 MET F N 1
ATOM 15275 C CA . MET D 3 410 ? 148.304 197.213 126.096 1.00 50.25 403 MET F CA 1
ATOM 15276 C C . MET D 3 410 ? 148.288 198.482 126.944 1.00 50.25 403 MET F C 1
ATOM 15277 O O . MET D 3 410 ? 149.249 199.258 126.925 1.00 50.25 403 MET F O 1
ATOM 15282 N N . LYS D 3 411 ? 147.199 198.716 127.682 1.00 51.74 404 LYS F N 1
ATOM 15283 C CA . LYS D 3 411 ? 147.082 199.935 128.481 1.00 51.74 404 LYS F CA 1
ATOM 15284 C C . LYS D 3 411 ? 148.088 199.959 129.624 1.00 51.74 404 LYS F C 1
ATOM 15285 O O . LYS D 3 411 ? 148.685 201.003 129.911 1.00 51.74 404 LYS F O 1
ATOM 15291 N N . TRP D 3 412 ? 148.282 198.822 130.292 1.00 50.71 405 TRP F N 1
ATOM 15292 C CA . TRP D 3 412 ? 149.208 198.727 131.412 1.00 50.71 405 TRP F CA 1
ATOM 15293 C C . TRP D 3 412 ? 150.662 198.782 130.974 1.00 50.71 405 TRP F C 1
ATOM 15294 O O . TRP D 3 412 ? 151.546 198.845 131.834 1.00 50.71 405 TRP F O 1
ATOM 15305 N N . GLN D 3 413 ? 150.924 198.735 129.667 1.00 51.39 406 GLN F N 1
ATOM 15306 C CA . GLN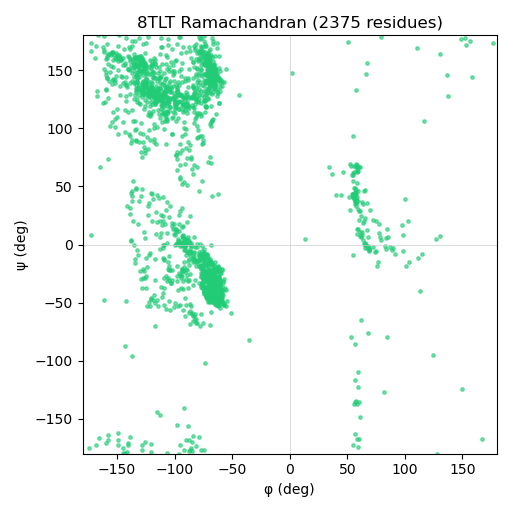 D 3 413 ? 152.253 198.871 129.083 1.00 51.39 406 GLN F CA 1
ATOM 15307 C C . GLN D 3 413 ? 153.189 197.732 129.466 1.00 51.39 406 GLN F C 1
ATOM 15308 O O . GLN D 3 413 ? 154.411 197.894 129.416 1.00 51.39 406 GLN F O 1
ATOM 15314 N N . ASN D 3 414 ? 152.647 196.579 129.852 1.00 47.43 407 ASN F N 1
ATOM 15315 C CA . ASN D 3 414 ? 153.452 195.383 130.041 1.00 47.43 407 ASN F CA 1
ATOM 15316 C C . ASN D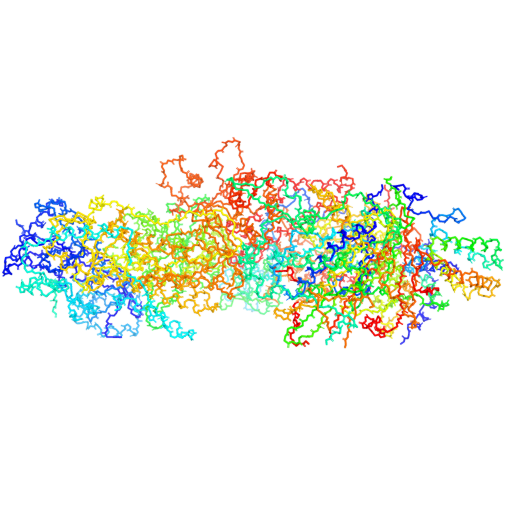 3 414 ? 152.752 194.195 129.396 1.00 47.43 407 ASN F C 1
ATOM 15317 O O . ASN D 3 414 ? 151.529 194.178 129.245 1.00 47.43 407 ASN F O 1
ATOM 15322 N N . ILE D 3 415 ? 153.550 193.211 128.995 1.00 45.32 408 ILE F N 1
ATOM 15323 C CA . ILE D 3 415 ? 153.029 192.073 128.250 1.00 45.32 408 ILE F CA 1
ATOM 15324 C C . ILE D 3 415 ? 152.722 190.884 129.157 1.00 45.32 408 ILE F C 1
ATOM 15325 O O . ILE D 3 415 ? 151.875 190.053 128.818 1.00 45.32 408 ILE F O 1
ATOM 15330 N N . ALA D 3 416 ? 153.371 190.792 130.315 1.00 45.86 409 ALA F N 1
ATOM 15331 C CA . ALA D 3 416 ? 153.192 189.673 131.239 1.00 45.86 409 ALA F CA 1
ATOM 15332 C C . ALA D 3 416 ? 152.830 190.218 132.612 1.00 45.86 409 ALA F C 1
ATOM 15333 O O . ALA D 3 416 ? 153.694 190.343 133.491 1.00 45.86 409 ALA F O 1
ATOM 15335 N N . PRO D 3 417 ? 151.559 190.566 132.829 1.00 47.88 410 PRO F N 1
ATOM 15336 C CA . PRO D 3 417 ? 151.150 191.050 134.158 1.00 47.88 410 PRO F CA 1
ATOM 15337 C C . PRO D 3 417 ? 151.365 190.036 135.267 1.00 47.88 410 PRO F C 1
ATOM 15338 O O . PRO D 3 417 ? 151.689 190.428 136.395 1.00 47.88 410 PRO F O 1
ATOM 15342 N N . THR D 3 418 ? 151.194 188.743 134.987 1.00 48.08 411 THR F N 1
ATOM 15343 C CA . THR D 3 418 ? 151.388 187.694 135.988 1.00 48.08 411 THR F CA 1
ATOM 15344 C C . THR D 3 418 ? 152.806 187.149 135.845 1.00 48.08 411 THR F C 1
ATOM 15345 O O . THR D 3 418 ? 153.041 186.087 135.271 1.00 48.08 411 THR F O 1
ATOM 15349 N N . ALA D 3 419 ? 153.761 187.900 136.389 1.00 47.82 412 ALA F N 1
ATOM 15350 C CA . ALA D 3 419 ? 155.166 187.505 136.293 1.00 47.82 412 ALA F CA 1
ATOM 15351 C C . ALA D 3 419 ? 155.462 186.152 136.931 1.00 47.82 412 ALA F C 1
ATOM 15352 O O . ALA D 3 419 ? 156.170 185.347 136.302 1.00 47.82 412 ALA F O 1
ATOM 15354 N N . PRO D 3 420 ? 154.993 185.834 138.146 1.00 46.28 413 PRO F N 1
ATOM 15355 C CA . PRO D 3 420 ? 155.329 184.519 138.719 1.00 46.28 413 PRO F CA 1
ATOM 15356 C C . PRO D 3 420 ? 154.827 183.347 137.897 1.00 46.28 413 PRO F C 1
ATOM 15357 O O . PRO D 3 420 ? 155.424 182.265 137.950 1.00 46.28 413 PRO F O 1
ATOM 15361 N N . ASP D 3 421 ? 153.750 183.527 137.137 1.00 44.72 414 ASP F N 1
ATOM 15362 C CA . ASP D 3 421 ? 153.194 182.445 136.336 1.00 44.72 414 ASP F CA 1
ATOM 15363 C C . ASP D 3 421 ? 153.727 182.424 134.910 1.00 44.72 414 ASP F C 1
ATOM 15364 O O . ASP D 3 421 ? 153.768 181.356 134.290 1.00 44.72 414 ASP F O 1
ATOM 15367 N N . THR D 3 422 ? 154.144 183.573 134.379 1.00 45.61 415 THR F N 1
ATOM 15368 C CA . THR D 3 422 ? 154.511 183.698 132.972 1.00 45.61 415 THR F CA 1
ATOM 15369 C C . THR D 3 422 ? 156.010 183.575 132.725 1.00 45.61 415 THR F C 1
ATOM 15370 O O . THR D 3 422 ? 156.432 182.765 131.897 1.00 45.61 415 THR F O 1
ATOM 15374 N N . LEU D 3 423 ? 156.826 184.359 133.422 1.00 48.84 416 LEU F N 1
ATOM 15375 C CA . LEU D 3 423 ? 158.251 184.440 133.139 1.00 48.84 416 LEU F CA 1
ATOM 15376 C C . LEU D 3 423 ? 159.074 183.901 134.302 1.00 48.84 416 LEU F C 1
ATOM 15377 O O . LEU D 3 423 ? 158.684 184.010 135.468 1.00 48.84 416 LEU F O 1
ATOM 15381 N N . TRP D 3 424 ? 160.220 183.314 133.966 1.00 59.02 417 TRP F N 1
ATOM 15382 C CA . TRP D 3 424 ? 161.157 182.791 134.947 1.00 59.02 417 TRP F CA 1
ATOM 15383 C C . TRP D 3 424 ? 162.122 183.896 135.378 1.00 59.02 417 TRP F C 1
ATOM 15384 O O . TRP D 3 424 ? 161.914 185.079 135.096 1.00 59.02 417 TRP F O 1
ATOM 15386 N N . CYS D 3 425 ? 163.189 183.514 136.077 1.00 68.48 418 CYS F N 1
ATOM 15387 C CA . CYS D 3 425 ? 164.170 184.481 136.553 1.00 68.48 418 CYS F CA 1
ATOM 15388 C C . CYS D 3 425 ? 164.818 185.206 135.381 1.00 68.48 418 CYS F C 1
ATOM 15389 O O . CYS D 3 425 ? 165.421 184.577 134.505 1.00 68.48 418 CYS F O 1
ATOM 15391 N N . TYR D 3 426 ? 164.699 186.533 135.370 1.00 74.95 419 TYR F N 1
ATOM 15392 C CA . TYR D 3 426 ? 165.241 187.340 134.288 1.00 74.95 419 TYR F CA 1
ATOM 15393 C C . TYR D 3 426 ? 166.573 187.930 134.712 1.00 74.95 419 TYR F C 1
ATOM 15394 O O . TYR D 3 426 ? 166.611 188.726 135.664 1.00 74.95 419 TYR F O 1
ATOM 15396 N N . PRO D 3 427 ? 167.678 187.577 134.058 1.00 50.00 420 PRO F N 1
ATOM 15397 C CA . PRO D 3 427 ? 168.965 188.181 134.420 1.00 50.00 420 PRO F CA 1
ATOM 15398 C C . PRO D 3 427 ? 168.978 189.674 134.130 1.00 50.00 420 PRO F C 1
ATOM 15399 O O . PRO D 3 427 ? 168.316 190.157 133.208 1.00 50.00 420 PRO F O 1
ATOM 15401 N N . TYR D 3 428 ? 169.743 190.402 134.940 1.00 50.00 421 TYR F N 1
ATOM 15402 C CA . TYR D 3 428 ? 169.890 191.851 134.809 1.00 50.00 421 TYR F CA 1
ATOM 15403 C C . TYR D 3 428 ? 168.544 192.568 134.874 1.00 50.00 421 TYR F C 1
ATOM 15404 O O . TYR D 3 428 ? 168.378 193.528 135.625 1.00 50.00 421 TYR F O 1
ATOM 15406 N N . ASP D 3 432 ? 163.748 194.515 132.234 1.00 53.85 425 ASP F N 1
ATOM 15407 C CA . ASP D 3 432 ? 162.580 193.710 131.896 1.00 53.85 425 ASP F CA 1
ATOM 15408 C C . ASP D 3 432 ? 162.090 194.029 130.490 1.00 53.85 425 ASP F C 1
ATOM 15409 O O . ASP D 3 432 ? 161.504 195.085 130.259 1.00 53.85 425 ASP F O 1
ATOM 15414 N N . PRO D 3 433 ? 162.338 193.117 129.548 1.00 50.72 426 PRO F N 1
ATOM 15415 C CA . PRO D 3 433 ? 161.889 193.350 128.166 1.00 50.72 426 PRO F CA 1
ATOM 15416 C C . PRO D 3 433 ? 160.381 193.398 128.017 1.00 50.72 426 PRO F C 1
ATOM 15417 O O . PRO D 3 433 ? 159.890 193.945 127.023 1.00 50.72 426 PRO F O 1
ATOM 15421 N N . PHE D 3 434 ? 159.630 192.841 128.966 1.00 48.76 427 PHE F N 1
ATOM 15422 C CA . PHE D 3 434 ? 158.178 192.801 128.868 1.00 48.76 427 PHE F CA 1
ATOM 15423 C C . PHE D 3 434 ? 157.520 194.125 129.230 1.00 48.76 427 PHE F C 1
ATOM 15424 O O . PHE D 3 434 ? 156.318 194.282 128.997 1.00 48.76 427 PHE F O 1
ATOM 15432 N N . VAL D 3 435 ? 158.266 195.071 129.791 1.00 50.48 428 VAL F N 1
ATOM 15433 C CA . VAL D 3 435 ? 157.761 196.424 129.994 1.00 50.48 428 VAL F CA 1
ATOM 15434 C C . VAL D 3 435 ? 157.947 197.193 128.694 1.00 50.48 428 VAL F C 1
ATOM 15435 O O . VAL D 3 435 ? 159.076 197.392 128.234 1.00 50.48 428 VAL F O 1
ATOM 15439 N N . LEU D 3 436 ? 156.840 197.624 128.097 1.00 53.02 429 LEU F N 1
ATOM 15440 C CA . LEU D 3 436 ? 156.888 198.197 126.761 1.00 53.02 429 LEU F CA 1
ATOM 15441 C C . LEU D 3 436 ? 157.564 199.562 126.764 1.00 53.02 429 LEU F C 1
ATOM 15442 O O . LEU D 3 436 ? 157.336 200.388 127.651 1.00 53.02 429 LEU F O 1
ATOM 15447 N N . ASP D 3 437 ? 158.404 199.792 125.755 1.00 55.87 430 ASP F N 1
ATOM 15448 C CA . ASP D 3 437 ? 159.005 201.093 125.511 1.00 55.87 430 ASP F CA 1
ATOM 15449 C C . ASP D 3 437 ? 158.452 201.776 124.269 1.00 55.87 430 ASP F C 1
ATOM 15450 O O . ASP D 3 437 ? 158.687 202.975 124.085 1.00 55.87 430 ASP F O 1
ATOM 15455 N N . LYS D 3 438 ? 157.728 201.050 123.421 1.00 57.26 431 LYS F N 1
ATOM 15456 C CA . LYS D 3 438 ? 157.168 201.593 122.194 1.00 57.26 431 LYS F CA 1
ATOM 15457 C C . LYS D 3 438 ? 155.903 200.818 121.858 1.00 57.26 431 LYS F C 1
ATOM 15458 O O . LYS D 3 438 ? 155.847 199.600 122.046 1.00 57.26 431 LYS F O 1
ATOM 15464 N N . TRP D 3 439 ? 154.893 201.528 121.367 1.00 54.83 432 TRP F N 1
ATOM 15465 C CA . TRP D 3 439 ? 153.615 200.896 121.052 1.00 54.83 432 TRP F CA 1
ATOM 15466 C C . TRP D 3 439 ? 153.619 200.379 119.619 1.00 54.83 432 TRP F C 1
ATOM 15467 O O . TRP D 3 439 ? 153.936 201.137 118.695 1.00 54.83 432 TRP F O 1
ATOM 15478 N N . PRO D 3 440 ? 153.285 199.113 119.396 1.00 50.38 433 PRO F N 1
ATOM 15479 C CA . PRO D 3 440 ? 153.252 198.580 118.033 1.00 50.38 433 PRO F CA 1
ATOM 15480 C C . PRO D 3 440 ? 151.985 198.987 117.296 1.00 50.38 433 PRO F C 1
ATOM 15481 O O . PRO D 3 440 ? 151.005 199.446 117.882 1.00 50.38 433 PRO F O 1
ATOM 15485 N N . HIS D 3 441 ? 152.028 198.812 115.974 1.00 50.90 434 HIS F N 1
ATOM 15486 C CA . HIS D 3 441 ? 150.839 199.042 115.160 1.00 50.90 434 HIS F CA 1
ATOM 15487 C C . HIS D 3 441 ? 149.847 197.892 115.285 1.00 50.90 434 HIS F C 1
ATOM 15488 O O . HIS D 3 441 ? 148.632 198.117 115.302 1.00 50.90 434 HIS F O 1
ATOM 15495 N N . VAL D 3 442 ? 150.343 196.660 115.370 1.00 44.29 435 VAL F N 1
ATOM 15496 C CA . VAL D 3 442 ? 149.508 195.468 115.454 1.00 44.29 435 VAL F CA 1
ATOM 15497 C C . VAL D 3 442 ? 149.945 194.650 116.659 1.00 44.29 435 VAL F C 1
ATOM 15498 O O . VAL D 3 442 ? 151.144 194.481 116.905 1.00 44.29 435 VAL F O 1
ATOM 15502 N N . TYR D 3 443 ? 148.971 194.150 117.415 1.00 40.96 436 TYR F N 1
ATOM 15503 C CA . TYR D 3 443 ? 149.215 193.276 118.556 1.00 40.96 436 TYR F CA 1
ATOM 15504 C C . TYR D 3 443 ? 148.578 191.925 118.268 1.00 40.96 436 TYR F C 1
ATOM 15505 O O . TYR D 3 443 ? 147.365 191.843 118.048 1.00 40.96 436 TYR F O 1
ATOM 15514 N N . ILE D 3 444 ? 149.389 190.871 118.272 1.00 39.51 437 ILE F N 1
ATOM 15515 C CA . ILE D 3 444 ? 148.945 189.526 117.927 1.00 39.51 437 ILE F CA 1
ATOM 15516 C C . ILE D 3 444 ? 149.098 188.644 119.155 1.00 39.51 437 ILE F C 1
ATOM 15517 O O . ILE D 3 444 ? 150.191 188.555 119.728 1.00 39.51 437 ILE F O 1
ATOM 15522 N N . VAL D 3 445 ? 148.011 187.994 119.557 1.00 39.61 438 VAL F N 1
ATOM 15523 C CA . VAL D 3 445 ? 148.033 186.974 120.599 1.00 39.61 438 VAL F CA 1
ATOM 15524 C C . VAL D 3 445 ? 147.407 185.717 120.015 1.00 39.61 438 VAL F C 1
ATOM 15525 O O . VAL D 3 445 ? 146.233 185.725 119.628 1.00 39.61 438 VAL F O 1
ATOM 15529 N N . ALA D 3 446 ? 148.183 184.641 119.957 1.00 39.83 439 ALA F N 1
ATOM 15530 C CA . ALA D 3 446 ? 147.781 183.432 119.259 1.00 39.83 439 ALA F CA 1
ATOM 15531 C C . ALA D 3 446 ? 147.384 182.339 120.244 1.00 39.83 439 ALA F C 1
ATOM 15532 O O . ALA D 3 446 ? 147.481 182.493 121.463 1.00 39.83 439 ALA F O 1
ATOM 15534 N N . ASN D 3 447 ? 146.932 181.214 119.692 1.00 40.09 440 ASN F N 1
ATOM 15535 C CA . ASN D 3 447 ? 146.493 180.050 120.458 1.00 40.09 440 ASN F CA 1
ATOM 15536 C C . ASN D 3 447 ? 145.417 180.434 121.472 1.00 40.09 440 ASN F C 1
ATOM 15537 O O . ASN D 3 447 ? 145.567 180.265 122.683 1.00 40.09 440 ASN F O 1
ATOM 15542 N N . GLN D 3 448 ? 144.315 180.954 120.949 1.00 42.26 441 GLN F N 1
ATOM 15543 C CA . GLN D 3 448 ? 143.175 181.371 121.745 1.00 42.26 441 GLN F CA 1
ATOM 15544 C C . GLN D 3 448 ? 141.937 180.581 121.348 1.00 42.26 441 GLN F C 1
ATOM 15545 O O . GLN D 3 448 ? 141.848 180.069 120.225 1.00 42.26 441 GLN F O 1
ATOM 15551 N N . PRO D 3 449 ? 140.968 180.446 122.254 1.00 45.23 442 PRO F N 1
ATOM 15552 C CA . PRO D 3 449 ? 139.764 179.670 121.919 1.00 45.23 442 PRO F CA 1
ATOM 15553 C C . PRO D 3 449 ? 138.951 180.259 120.778 1.00 45.23 442 PRO F C 1
ATOM 15554 O O . PRO D 3 449 ? 138.270 179.509 120.068 1.00 45.23 442 PRO F O 1
ATOM 15556 N N . TYR D 3 450 ? 139.002 181.573 120.575 1.00 45.66 443 TYR F N 1
ATOM 15557 C CA . TYR D 3 450 ? 138.154 182.233 119.594 1.00 45.66 443 TYR F CA 1
ATOM 15558 C C . TYR D 3 450 ? 138.980 183.222 118.784 1.00 45.66 443 TYR F C 1
ATOM 15559 O O . TYR D 3 450 ? 140.090 183.597 119.167 1.00 45.66 443 TYR F O 1
ATOM 15567 N N . PHE D 3 451 ? 138.419 183.640 117.654 1.00 43.99 444 PHE F N 1
ATOM 15568 C CA . PHE D 3 451 ? 139.019 184.659 116.804 1.00 43.99 444 PHE F CA 1
ATOM 15569 C C . PHE D 3 451 ? 138.286 185.978 117.003 1.00 43.99 444 PHE F C 1
ATOM 15570 O O . PHE D 3 451 ? 137.052 186.012 117.007 1.00 43.99 444 PHE F O 1
ATOM 15578 N N . GLY D 3 452 ? 139.045 187.055 117.169 1.00 43.75 445 GLY F N 1
ATOM 15579 C CA . GLY D 3 452 ? 138.459 188.371 117.321 1.00 43.75 445 GLY F CA 1
ATOM 15580 C C . GLY D 3 452 ? 139.478 189.448 117.045 1.00 43.75 445 GLY F C 1
ATOM 15581 O O . GLY D 3 452 ? 140.680 189.254 117.248 1.00 43.75 445 GLY F O 1
ATOM 15582 N N . THR D 3 453 ? 138.993 190.593 116.574 1.00 46.88 446 THR F N 1
ATOM 15583 C CA . THR D 3 453 ? 139.841 191.742 116.298 1.00 46.88 446 THR F CA 1
ATOM 15584 C C . THR D 3 453 ? 139.158 193.000 116.813 1.00 46.88 446 THR F C 1
ATOM 15585 O O . THR D 3 453 ? 137.929 193.100 116.813 1.00 46.88 446 THR F O 1
ATOM 15587 N N . ARG D 3 454 ? 139.968 193.959 117.256 1.00 51.17 447 ARG F N 1
ATOM 15588 C CA . ARG D 3 454 ? 139.446 195.220 117.761 1.00 51.17 447 ARG F CA 1
ATOM 15589 C C . ARG D 3 454 ? 140.504 196.301 117.604 1.00 51.17 447 ARG F C 1
ATOM 15590 O O . ARG D 3 454 ? 141.686 196.064 117.862 1.00 51.17 447 ARG F O 1
ATOM 15598 N N . VAL D 3 455 ? 140.071 197.486 117.178 1.00 52.95 448 VAL F N 1
ATOM 15599 C CA . VAL D 3 455 ? 140.943 198.646 117.036 1.00 52.95 448 VAL F CA 1
ATOM 15600 C C . VAL D 3 455 ? 140.775 199.521 118.268 1.00 52.95 448 VAL F C 1
ATOM 15601 O O . VAL D 3 455 ? 139.650 199.888 118.630 1.00 52.95 448 VAL F O 1
ATOM 15605 N N . VAL D 3 456 ? 141.889 199.856 118.915 1.00 52.60 449 VAL F N 1
ATOM 15606 C CA . VAL D 3 456 ? 141.869 200.620 120.153 1.00 52.60 449 VAL F CA 1
ATOM 15607 C C . VAL D 3 456 ? 142.639 201.917 119.953 1.00 52.60 449 VAL F C 1
ATOM 15608 O O . VAL D 3 456 ? 143.484 202.041 119.063 1.00 52.60 449 VAL F O 1
ATOM 15612 N N . GLU D 3 457 ? 142.327 202.897 120.797 1.00 58.05 450 GLU F N 1
ATOM 15613 C CA . GLU D 3 457 ? 142.968 204.211 120.761 1.00 58.05 450 GLU F CA 1
ATOM 15614 C C . GLU D 3 457 ? 143.352 204.584 122.189 1.00 58.05 450 GLU F C 1
ATOM 15615 O O . GLU D 3 457 ? 142.508 205.041 122.966 1.00 58.05 450 GLU F O 1
ATOM 15617 N N . ILE D 3 458 ? 144.620 204.387 122.533 1.00 57.72 451 ILE F N 1
ATOM 15618 C CA . ILE D 3 458 ? 145.145 204.718 123.851 1.00 57.72 451 ILE F CA 1
ATOM 15619 C C . ILE D 3 458 ? 146.056 205.926 123.690 1.00 57.72 451 ILE F C 1
ATOM 15620 O O . ILE D 3 458 ? 147.117 205.836 123.061 1.00 57.72 451 ILE F O 1
ATOM 15624 N N . GLY D 3 459 ? 145.646 207.056 124.257 1.00 61.57 452 GLY F N 1
ATOM 15625 C CA . GLY D 3 459 ? 146.451 208.265 124.185 1.00 61.57 452 GLY F CA 1
ATOM 15626 C C . GLY D 3 459 ? 146.664 208.784 122.780 1.00 61.57 452 GLY F C 1
ATOM 15627 O O . GLY D 3 459 ? 147.748 209.291 122.465 1.00 61.57 452 GLY F O 1
ATOM 15628 N N . GLY D 3 460 ? 145.651 208.670 121.924 1.00 60.91 453 GLY F N 1
ATOM 15629 C CA . GLY D 3 460 ? 145.746 209.147 120.562 1.00 60.91 453 GLY F CA 1
ATOM 15630 C C . GLY D 3 460 ? 146.485 208.238 119.605 1.00 60.91 453 GLY F C 1
ATOM 15631 O O . GLY D 3 460 ? 146.670 208.615 118.441 1.00 60.91 453 GLY F O 1
ATOM 15632 N N . LYS D 3 461 ? 146.912 207.060 120.048 1.00 58.59 454 LYS F N 1
ATOM 15633 C CA . LYS D 3 461 ? 147.624 206.107 119.210 1.00 58.59 454 LYS F CA 1
ATOM 15634 C C . LYS D 3 461 ? 146.718 204.921 118.917 1.00 58.59 454 LYS F C 1
ATOM 15635 O O . LYS D 3 461 ? 146.116 204.354 119.834 1.00 58.59 454 LYS F O 1
ATOM 15641 N N . ASN D 3 462 ? 146.629 204.547 117.644 1.00 54.96 455 ASN F N 1
ATOM 15642 C CA . ASN D 3 462 ? 145.771 203.452 117.216 1.00 54.96 455 ASN F CA 1
ATOM 15643 C C . ASN D 3 462 ? 146.557 202.148 117.213 1.00 54.96 455 ASN F C 1
ATOM 15644 O O . ASN D 3 462 ? 147.614 202.053 116.583 1.00 54.96 455 ASN F O 1
ATOM 15649 N N . ILE D 3 463 ? 146.038 201.148 117.920 1.00 49.92 456 ILE F N 1
ATOM 15650 C CA . ILE D 3 463 ? 146.637 199.821 117.977 1.00 49.92 456 ILE F CA 1
ATOM 15651 C C . ILE D 3 463 ? 145.574 198.804 117.590 1.00 49.92 456 ILE F C 1
ATOM 15652 O O . ILE D 3 463 ? 144.459 198.834 118.121 1.00 49.92 456 ILE F O 1
ATOM 15656 N N . LYS D 3 464 ? 145.916 197.912 116.667 1.00 47.33 457 LYS F N 1
ATOM 15657 C CA . LYS D 3 464 ? 145.019 196.853 116.223 1.00 47.33 457 LYS F CA 1
ATOM 15658 C C . LYS D 3 464 ? 145.390 195.562 116.941 1.00 47.33 457 LYS F C 1
ATOM 15659 O O . LYS D 3 464 ? 146.535 195.109 116.856 1.00 47.33 457 LYS F O 1
ATOM 15665 N N . ILE D 3 465 ? 144.424 194.975 117.641 1.00 45.85 458 ILE F N 1
ATOM 15666 C CA . ILE D 3 465 ? 144.635 193.764 118.426 1.00 45.85 458 ILE F CA 1
ATOM 15667 C C . ILE D 3 465 ? 143.926 192.614 117.728 1.00 45.85 458 ILE F C 1
ATOM 15668 O O . ILE D 3 465 ? 142.731 192.707 117.423 1.00 45.85 458 ILE F O 1
ATOM 15673 N N . ILE D 3 466 ? 144.660 191.534 117.475 1.00 41.04 459 ILE F N 1
ATOM 15674 C CA . ILE D 3 466 ? 144.147 190.370 116.763 1.00 41.04 459 ILE F CA 1
ATOM 15675 C C . ILE D 3 466 ? 144.315 189.148 117.652 1.00 41.04 459 ILE F C 1
ATOM 15676 O O . ILE D 3 466 ? 145.387 188.937 118.229 1.00 41.04 459 ILE F O 1
ATOM 15681 N N . SER D 3 467 ? 143.257 188.350 117.764 1.00 39.96 460 SER F N 1
ATOM 15682 C CA . SER D 3 467 ? 143.282 187.091 118.501 1.00 39.96 460 SER F CA 1
ATOM 15683 C C . SER D 3 467 ? 143.279 185.957 117.484 1.00 39.96 460 SER F C 1
ATOM 15684 O O . SER D 3 467 ? 142.290 185.760 116.770 1.00 39.96 460 SER F O 1
ATOM 15687 N N . VAL D 3 468 ? 144.380 185.218 117.419 1.00 38.63 461 VAL F N 1
ATOM 15688 C CA . VAL D 3 468 ? 144.564 184.168 116.423 1.00 38.63 461 VAL F CA 1
ATOM 15689 C C . VAL D 3 468 ? 144.090 182.850 117.028 1.00 38.63 461 VAL F C 1
ATOM 15690 O O . VAL D 3 468 ? 144.636 182.427 118.058 1.00 38.63 461 VAL F O 1
ATOM 15694 N N . PRO D 3 469 ? 143.102 182.184 116.441 1.00 40.32 462 PRO F N 1
ATOM 15695 C CA . PRO D 3 469 ? 142.654 180.893 116.969 1.00 40.32 462 PRO F CA 1
ATOM 15696 C C . PRO D 3 469 ? 143.594 179.768 116.554 1.00 40.32 462 PRO F C 1
ATOM 15697 O O . PRO D 3 469 ? 144.443 179.915 115.676 1.00 40.32 462 PRO F O 1
ATOM 15701 N N . GLU D 3 470 ? 143.423 178.626 117.213 1.00 40.34 463 GLU F N 1
ATOM 15702 C CA . GLU D 3 470 ? 144.217 177.455 116.881 1.00 40.34 463 GLU F CA 1
ATOM 15703 C C . GLU D 3 470 ? 143.764 176.859 115.552 1.00 40.34 463 GLU F C 1
ATOM 15704 O O . GLU D 3 470 ? 142.645 177.082 115.086 1.00 40.34 463 GLU F O 1
ATOM 15710 N N . PHE D 3 471 ? 144.664 176.098 114.933 1.00 40.35 464 PHE F N 1
ATOM 15711 C CA . PHE D 3 471 ? 144.374 175.421 113.677 1.00 40.35 464 PHE F CA 1
ATOM 15712 C C . PHE D 3 471 ? 143.920 173.983 113.867 1.00 40.35 464 PHE F C 1
ATOM 15713 O O . PHE D 3 471 ? 143.216 173.450 113.005 1.00 40.35 464 PHE F O 1
ATOM 15721 N N . SER D 3 472 ? 144.317 173.336 114.965 1.00 41.49 465 SER F N 1
ATOM 15722 C CA . SER D 3 472 ? 143.859 171.976 115.227 1.00 41.49 465 SER F CA 1
ATOM 15723 C C . SER D 3 472 ? 142.354 171.940 115.456 1.00 41.49 465 SER F C 1
ATOM 15724 O O . SER D 3 472 ? 141.663 171.039 114.966 1.00 41.49 465 SER F O 1
ATOM 15727 N N . SER D 3 473 ? 141.830 172.910 116.200 1.00 44.07 466 SER F N 1
ATOM 15728 C CA . SER D 3 473 ? 140.399 173.079 116.403 1.00 44.07 466 SER F CA 1
ATOM 15729 C C . SER D 3 473 ? 139.992 174.412 115.798 1.00 44.07 466 SER F C 1
ATOM 15730 O O . SER D 3 473 ? 140.631 175.435 116.065 1.00 44.07 466 SER F O 1
ATOM 15733 N N . THR D 3 474 ? 138.929 174.400 114.991 1.00 44.82 467 THR F N 1
ATOM 15734 C CA . THR D 3 474 ? 138.515 175.566 114.209 1.00 44.82 467 THR F CA 1
ATOM 15735 C C . THR D 3 474 ? 139.658 176.023 113.298 1.00 44.82 467 THR F C 1
ATOM 15736 O O . THR D 3 474 ? 140.245 177.093 113.463 1.00 44.82 467 THR F O 1
ATOM 15740 N N . GLY D 3 475 ? 139.957 175.168 112.323 1.00 43.28 468 GLY F N 1
ATOM 15741 C CA . GLY D 3 475 ? 141.146 175.329 111.509 1.00 43.28 468 GLY F CA 1
ATOM 15742 C C . GLY D 3 475 ? 141.087 176.538 110.603 1.00 43.28 468 GLY F C 1
ATOM 15743 O O . GLY D 3 475 ? 140.988 176.420 109.378 1.00 43.28 468 GLY F O 1
ATOM 15744 N N . MET D 3 476 ? 141.159 177.712 111.217 1.00 46.42 469 MET F N 1
ATOM 15745 C CA . MET D 3 476 ? 140.979 178.988 110.545 1.00 46.42 469 MET F CA 1
ATOM 15746 C C . MET D 3 476 ? 142.304 179.731 110.418 1.00 46.42 469 MET F C 1
ATOM 15747 O O . MET D 3 476 ? 143.150 179.692 111.314 1.00 46.42 469 MET F O 1
ATOM 15752 N N . ILE D 3 477 ? 142.478 180.407 109.284 1.00 41.51 470 ILE F N 1
ATOM 15753 C CA . ILE D 3 477 ? 143.662 181.213 109.012 1.00 41.51 470 ILE F CA 1
ATOM 15754 C C . ILE D 3 477 ? 143.248 182.676 108.960 1.00 41.51 470 ILE F C 1
ATOM 15755 O O . ILE D 3 477 ? 142.118 183.010 108.585 1.00 41.51 470 ILE F O 1
ATOM 15759 N N . ILE D 3 478 ? 144.167 183.553 109.350 1.00 41.72 471 ILE F N 1
ATOM 15760 C CA . ILE D 3 478 ? 143.929 184.992 109.369 1.00 41.72 471 ILE F CA 1
ATOM 15761 C C . ILE D 3 478 ? 144.803 185.633 108.302 1.00 41.72 471 ILE F C 1
ATOM 15762 O O . ILE D 3 478 ? 146.018 185.405 108.265 1.00 41.72 471 ILE F O 1
ATOM 15767 N N . LEU D 3 479 ? 144.187 186.425 107.431 1.00 45.84 472 LEU F N 1
ATOM 15768 C CA . LEU D 3 479 ? 144.902 187.202 106.427 1.00 45.84 472 LEU F CA 1
ATOM 15769 C C . LEU D 3 479 ? 144.931 188.658 106.872 1.00 45.84 472 LEU F C 1
ATOM 15770 O O . LEU D 3 479 ? 143.878 189.288 107.006 1.00 45.84 472 LEU F O 1
ATOM 15775 N N . LEU D 3 480 ? 146.130 189.190 107.093 1.00 47.58 473 LEU F N 1
ATOM 15776 C CA . LEU D 3 480 ? 146.317 190.548 107.595 1.00 47.58 473 LEU F CA 1
ATOM 15777 C C . LEU D 3 480 ? 146.825 191.428 106.460 1.00 47.58 473 LEU F C 1
ATOM 15778 O O . LEU D 3 480 ? 147.947 191.242 105.979 1.00 47.58 473 LEU F O 1
ATOM 15783 N N . ASP D 3 481 ? 146.007 192.392 106.045 1.00 51.46 474 ASP F N 1
ATOM 15784 C CA . ASP D 3 481 ? 146.392 193.324 104.993 1.00 51.46 474 ASP F CA 1
ATOM 15785 C C . ASP D 3 481 ? 147.232 194.443 105.595 1.00 51.46 474 ASP F C 1
ATOM 15786 O O . ASP D 3 481 ? 146.771 195.161 106.486 1.00 51.46 474 ASP F O 1
ATOM 15791 N N . LEU D 3 482 ? 148.466 194.591 105.110 1.00 48.80 475 LEU F N 1
ATOM 15792 C CA . LEU D 3 482 ? 149.380 195.572 105.685 1.00 48.80 475 LEU F CA 1
ATOM 15793 C C . LEU D 3 482 ? 149.052 196.996 105.255 1.00 48.80 475 LEU F C 1
ATOM 15794 O O . LEU D 3 482 ? 149.394 197.945 105.969 1.00 48.80 475 LEU F O 1
ATOM 15799 N N . GLU D 3 483 ? 148.406 197.170 104.101 1.00 50.28 476 GLU F N 1
ATOM 15800 C CA . GLU D 3 483 ? 148.128 198.516 103.610 1.00 50.28 476 GLU F CA 1
ATOM 15801 C C . GLU D 3 483 ? 147.028 199.194 104.418 1.00 50.28 476 GLU F C 1
ATOM 15802 O O . GLU D 3 483 ? 147.154 200.368 104.782 1.00 50.28 476 GLU F O 1
ATOM 15804 N N . THR D 3 484 ? 145.943 198.477 104.705 1.00 50.31 477 THR F N 1
ATOM 15805 C CA . THR D 3 484 ? 144.791 199.050 105.388 1.00 50.31 477 THR F CA 1
ATOM 15806 C C . THR D 3 484 ? 144.615 198.536 106.809 1.00 50.31 477 THR F C 1
ATOM 15807 O O . THR D 3 484 ? 143.672 198.954 107.488 1.00 50.31 477 THR F O 1
ATOM 15811 N N . LEU D 3 485 ? 145.492 197.643 107.272 1.00 49.54 478 LEU F N 1
ATOM 15812 C CA . LEU D 3 485 ? 145.416 197.066 108.615 1.00 49.54 478 LEU F CA 1
ATOM 15813 C C . LEU D 3 485 ? 144.079 196.372 108.861 1.00 49.54 478 LEU F C 1
ATOM 15814 O O . LEU D 3 485 ? 143.568 196.367 109.983 1.00 49.54 478 LEU F O 1
ATOM 15819 N N . GLU D 3 486 ? 143.503 195.785 107.815 1.00 50.38 479 GLU F N 1
ATOM 15820 C CA . GLU D 3 486 ? 142.259 195.037 107.918 1.00 50.38 479 GLU F CA 1
ATOM 15821 C C . GLU D 3 486 ? 142.549 193.543 107.854 1.00 50.38 479 GLU F C 1
ATOM 15822 O O . GLU D 3 486 ? 143.327 193.086 107.012 1.00 50.38 479 GLU F O 1
ATOM 15824 N N . ALA D 3 487 ? 141.917 192.787 108.746 1.00 49.40 480 ALA F N 1
ATOM 15825 C CA . ALA D 3 487 ? 142.143 191.353 108.865 1.00 49.40 480 ALA F CA 1
ATOM 15826 C C . ALA D 3 487 ? 140.920 190.606 108.355 1.00 49.40 480 ALA F C 1
ATOM 15827 O O . ALA D 3 487 ? 139.813 190.796 108.869 1.00 49.40 480 ALA F O 1
ATOM 15829 N N . GLU D 3 488 ? 141.127 189.752 107.356 1.00 48.09 481 GLU F N 1
ATOM 15830 C CA . GLU D 3 488 ? 140.081 188.897 106.820 1.00 48.09 481 GLU F CA 1
ATOM 15831 C C . GLU D 3 488 ? 140.447 187.441 107.081 1.00 48.09 481 GLU F C 1
ATOM 15832 O O . GLU D 3 488 ? 141.624 187.097 107.215 1.00 48.09 481 GLU F O 1
ATOM 15838 N N . THR D 3 489 ? 139.427 186.594 107.177 1.00 45.30 482 THR F N 1
ATOM 15839 C CA . THR D 3 489 ? 139.581 185.232 107.660 1.00 45.30 482 THR F CA 1
ATOM 15840 C C . THR D 3 489 ? 139.322 184.216 106.553 1.00 45.30 482 THR F C 1
ATOM 15841 O O . THR D 3 489 ? 138.462 184.413 105.689 1.00 45.30 482 THR F O 1
ATOM 15845 N N . VAL D 3 490 ? 140.083 183.125 106.590 1.00 46.50 483 VAL F N 1
ATOM 15846 C CA . VAL D 3 490 ? 139.933 182.008 105.665 1.00 46.50 483 VAL F CA 1
ATOM 15847 C C . VAL D 3 490 ? 139.778 180.732 106.483 1.00 46.50 483 VAL F C 1
ATOM 15848 O O . VAL D 3 490 ? 140.571 180.478 107.397 1.00 46.50 483 VAL F O 1
ATOM 15852 N N . LYS D 3 491 ? 138.762 179.936 106.159 1.00 48.86 484 LYS F N 1
ATOM 15853 C CA . LYS D 3 491 ? 138.447 178.720 106.897 1.00 48.86 484 LYS F CA 1
ATOM 15854 C C . LYS D 3 491 ? 138.639 177.491 106.017 1.00 48.86 484 LYS F C 1
ATOM 15855 O O . LYS D 3 491 ? 138.310 177.508 104.827 1.00 48.86 484 LYS F O 1
ATOM 15861 N N . ILE D 3 492 ? 139.176 176.428 106.612 1.00 47.28 485 ILE F N 1
ATOM 15862 C CA . ILE D 3 492 ? 139.377 175.149 105.943 1.00 47.28 485 ILE F CA 1
ATOM 15863 C C . ILE D 3 492 ? 138.627 174.080 106.724 1.00 47.28 485 ILE F C 1
ATOM 15864 O O . ILE D 3 492 ? 138.811 173.950 107.940 1.00 47.28 485 ILE F O 1
ATOM 15869 N N . ASP D 3 493 ? 137.788 173.318 106.029 1.00 52.67 486 ASP F N 1
ATOM 15870 C CA . ASP D 3 493 ? 136.987 172.265 106.639 1.00 52.67 486 ASP F CA 1
ATOM 15871 C C . ASP D 3 493 ? 137.522 170.904 106.221 1.00 52.67 486 ASP F C 1
ATOM 15872 O O . ASP D 3 493 ? 137.673 170.634 105.024 1.00 52.67 486 ASP F O 1
ATOM 15877 N N . ILE D 3 494 ? 137.798 170.055 107.208 1.00 51.86 487 ILE F N 1
ATOM 15878 C CA . ILE D 3 494 ? 138.324 168.711 106.986 1.00 51.86 487 ILE F CA 1
ATOM 15879 C C . ILE D 3 494 ? 139.589 168.751 106.137 1.00 51.86 487 ILE F C 1
ATOM 15880 O O . ILE D 3 494 ? 140.681 168.460 106.623 1.00 51.86 487 ILE F O 1
ATOM 15882 N N . MET E 4 1 ? 149.045 164.525 79.496 1.00 78.13 1 MET G N 1
ATOM 15883 C CA . MET E 4 1 ? 147.653 164.933 79.349 1.00 78.13 1 MET G CA 1
ATOM 15884 C C . MET E 4 1 ? 146.788 163.768 78.882 1.00 78.13 1 MET G C 1
ATOM 15885 O O . MET E 4 1 ? 146.564 162.813 79.625 1.00 78.13 1 MET G O 1
ATOM 15887 N N . ASP E 4 2 ? 146.298 163.857 77.649 1.00 78.77 2 ASP G N 1
ATOM 15888 C CA . ASP E 4 2 ? 145.486 162.786 77.087 1.00 78.77 2 ASP G CA 1
ATOM 15889 C C . ASP E 4 2 ? 146.324 161.526 76.913 1.00 78.77 2 ASP G C 1
ATOM 15890 O O . ASP E 4 2 ? 147.460 161.585 76.431 1.00 78.77 2 ASP G O 1
ATOM 15892 N N . GLN E 4 3 ? 145.765 160.387 77.323 1.00 73.64 3 GLN G N 1
ATOM 15893 C CA . GLN E 4 3 ? 146.368 159.059 77.254 1.00 73.64 3 GLN G CA 1
ATOM 15894 C C . GLN E 4 3 ? 147.602 158.921 78.137 1.00 73.64 3 GLN G C 1
ATOM 15895 O O . GLN E 4 3 ? 148.224 157.852 78.143 1.00 73.64 3 GLN G O 1
ATOM 15897 N N . LYS E 4 4 ? 147.980 159.959 78.880 1.00 69.50 4 LYS G N 1
ATOM 15898 C CA . LYS E 4 4 ? 149.108 159.905 79.801 1.00 69.50 4 LYS G CA 1
ATOM 15899 C C . LYS E 4 4 ? 148.678 160.119 81.242 1.00 69.50 4 LYS G C 1
ATOM 15900 O O . LYS E 4 4 ? 149.038 159.322 82.120 1.00 69.50 4 LYS G O 1
ATOM 15904 N N . ALA E 4 5 ? 147.908 161.176 81.509 1.00 67.92 5 ALA G N 1
ATOM 15905 C CA . ALA E 4 5 ? 147.368 161.380 82.848 1.00 67.92 5 ALA G CA 1
ATOM 15906 C C . ALA E 4 5 ? 146.442 160.239 83.241 1.00 67.92 5 ALA G C 1
ATOM 15907 O O . ALA E 4 5 ? 146.437 159.805 84.398 1.00 67.92 5 ALA G O 1
ATOM 15909 N N . SER E 4 6 ? 145.650 159.739 82.290 1.00 65.84 6 SER G N 1
ATOM 15910 C CA . SER E 4 6 ? 144.781 158.601 82.571 1.00 65.84 6 SER G CA 1
ATOM 15911 C C . SER E 4 6 ? 145.590 157.367 82.945 1.00 65.84 6 SER G C 1
ATOM 15912 O O . SER E 4 6 ? 145.241 156.651 83.890 1.00 65.84 6 SER G O 1
ATOM 15915 N N . TYR E 4 7 ? 146.679 157.103 82.218 1.00 66.13 7 TYR G N 1
ATOM 15916 C CA . TYR E 4 7 ? 147.521 155.956 82.541 1.00 66.13 7 TYR G CA 1
ATOM 15917 C C . TYR E 4 7 ? 148.164 156.113 83.912 1.00 66.13 7 TYR G C 1
ATOM 15918 O O . TYR E 4 7 ? 148.223 155.154 84.692 1.00 66.13 7 TYR G O 1
ATOM 15926 N N . PHE E 4 8 ? 148.654 157.316 84.223 1.00 61.68 8 PHE G N 1
ATOM 15927 C CA . PHE E 4 8 ? 149.262 157.546 85.530 1.00 61.68 8 PHE G CA 1
ATOM 15928 C C . PHE E 4 8 ? 148.248 157.350 86.649 1.00 61.68 8 PHE G C 1
ATOM 15929 O O . PHE E 4 8 ? 148.556 156.731 87.675 1.00 61.68 8 PHE G O 1
ATOM 15937 N N . ILE E 4 9 ? 147.033 157.875 86.471 1.00 61.53 9 ILE G N 1
ATOM 15938 C CA . ILE E 4 9 ? 145.999 157.726 87.490 1.00 61.53 9 ILE G CA 1
ATOM 15939 C C . ILE E 4 9 ? 145.633 156.259 87.664 1.00 61.53 9 ILE G C 1
ATOM 15940 O O . ILE E 4 9 ? 145.498 155.770 88.791 1.00 61.53 9 ILE G O 1
ATOM 15944 N N . ASN E 4 10 ? 145.480 155.531 86.555 1.00 62.45 10 ASN G N 1
ATOM 15945 C CA . ASN E 4 10 ? 145.137 154.116 86.639 1.00 62.45 10 ASN G CA 1
ATOM 15946 C C . ASN E 4 10 ? 146.214 153.336 87.382 1.00 62.45 10 ASN G C 1
ATOM 15947 O O . ASN E 4 10 ? 145.911 152.515 88.257 1.00 62.45 10 ASN G O 1
ATOM 15952 N N . GLU E 4 11 ? 147.483 153.593 87.055 1.00 61.23 11 GLU G N 1
ATOM 15953 C CA . GLU E 4 11 ? 148.575 152.894 87.724 1.00 61.23 11 GLU G CA 1
ATOM 15954 C C . GLU E 4 11 ? 148.595 153.210 89.215 1.00 61.23 11 GLU G C 1
ATOM 15955 O O . GLU E 4 11 ? 148.567 152.301 90.052 1.00 61.23 11 GLU G O 1
ATOM 15959 N N . LYS E 4 12 ? 148.601 154.500 89.563 1.00 58.48 12 LYS G N 1
ATOM 15960 C CA . LYS E 4 12 ? 148.684 154.918 90.958 1.00 58.48 12 LYS G CA 1
ATOM 15961 C C . LYS E 4 12 ? 147.425 154.601 91.751 1.00 58.48 12 LYS G C 1
ATOM 15962 O O . LYS E 4 12 ? 147.450 154.705 92.981 1.00 58.48 12 LYS G O 1
ATOM 15968 N N . LEU E 4 13 ? 146.330 154.237 91.087 1.00 58.71 13 LEU G N 1
ATOM 15969 C CA . LEU E 4 13 ? 145.100 153.874 91.774 1.00 58.71 13 LEU G CA 1
ATOM 15970 C C . LEU E 4 13 ? 144.917 152.372 91.928 1.00 58.71 13 LEU G C 1
ATOM 15971 O O . LEU E 4 13 ? 144.320 151.933 92.916 1.00 58.71 13 LEU G O 1
ATOM 15976 N N . PHE E 4 14 ? 145.412 151.574 90.986 1.00 61.13 14 PHE G N 1
ATOM 15977 C CA . PHE E 4 14 ? 145.151 150.141 91.001 1.00 61.13 14 PHE G CA 1
ATOM 15978 C C . PHE E 4 14 ? 146.401 149.289 91.135 1.00 61.13 14 PHE G C 1
ATOM 15979 O O . PHE E 4 14 ? 146.392 148.316 91.893 1.00 61.13 14 PHE G O 1
ATOM 15987 N N . THR E 4 15 ? 147.479 149.611 90.412 1.00 58.83 15 THR G N 1
ATOM 15988 C CA . THR E 4 15 ? 148.705 148.830 90.549 1.00 58.83 15 THR G CA 1
ATOM 15989 C C . THR E 4 15 ? 149.266 148.947 91.959 1.00 58.83 15 THR G C 1
ATOM 15990 O O . THR E 4 15 ? 149.671 147.947 92.563 1.00 58.83 15 THR G O 1
ATOM 15994 N N . GLU E 4 16 ? 149.292 150.160 92.500 1.00 57.72 16 GLU G N 1
ATOM 15995 C CA . GLU E 4 16 ? 149.591 150.405 93.902 1.00 57.72 16 GLU G CA 1
ATOM 15996 C C . GLU E 4 16 ? 148.414 151.154 94.504 1.00 57.72 16 GLU G C 1
ATOM 15997 O O . GLU E 4 16 ? 147.981 152.173 93.958 1.00 57.72 16 GLU G O 1
ATOM 16003 N N . VAL E 4 17 ? 147.893 150.653 95.620 1.00 50.91 17 VAL G N 1
ATOM 16004 C CA . VAL E 4 17 ? 146.698 151.245 96.208 1.00 50.91 17 VAL G CA 1
ATOM 16005 C C . VAL E 4 17 ? 147.092 152.514 96.949 1.00 50.91 17 VAL G C 1
ATOM 16006 O O . VAL E 4 17 ? 147.480 152.470 98.121 1.00 50.91 17 VAL G O 1
ATOM 16010 N N . LYS E 4 18 ? 146.996 153.653 96.265 1.00 49.49 18 LYS G N 1
ATOM 16011 C CA . LYS E 4 18 ? 147.348 154.948 96.816 1.00 49.49 18 LYS G CA 1
ATOM 16012 C C . LYS E 4 18 ? 146.350 155.972 96.297 1.00 49.49 18 LYS G C 1
ATOM 16013 O O . LYS E 4 18 ? 145.986 155.934 95.113 1.00 49.49 18 LYS G O 1
ATOM 16019 N N . PRO E 4 19 ? 145.880 156.880 97.148 1.00 48.30 19 PRO G N 1
ATOM 16020 C CA . PRO E 4 19 ? 145.042 157.976 96.652 1.00 48.30 19 PRO G CA 1
ATOM 16021 C C . PRO E 4 19 ? 145.816 158.847 95.675 1.00 48.30 19 PRO G C 1
ATOM 16022 O O . PRO E 4 19 ? 147.018 159.072 95.832 1.00 48.30 19 PRO G O 1
ATOM 16026 N N . VAL E 4 20 ? 145.117 159.335 94.656 1.00 55.21 20 VAL G N 1
ATOM 16027 C CA . VAL E 4 20 ? 145.714 160.150 93.604 1.00 55.21 20 VAL G CA 1
ATOM 16028 C C . VAL E 4 20 ? 145.158 161.559 93.729 1.00 55.21 20 VAL G C 1
ATOM 16029 O O . VAL E 4 20 ? 143.942 161.765 93.637 1.00 55.21 20 VAL G O 1
ATOM 16031 N N . LEU E 4 21 ? 146.044 162.526 93.935 1.00 57.62 21 LEU G N 1
ATOM 16032 C CA . LEU E 4 21 ? 145.676 163.929 94.038 1.00 57.62 21 LEU G CA 1
ATOM 16033 C C . LEU E 4 21 ? 146.011 164.653 92.740 1.00 57.62 21 LEU G C 1
ATOM 16034 O O . LEU E 4 21 ? 146.858 164.215 91.959 1.00 57.62 21 LEU G O 1
ATOM 16039 N N . PHE E 4 22 ? 145.324 165.773 92.508 1.00 62.20 22 PHE G N 1
ATOM 16040 C CA . PHE E 4 22 ? 145.613 166.565 91.319 1.00 62.20 22 PHE G CA 1
ATOM 16041 C C . PHE E 4 22 ? 146.970 167.252 91.410 1.00 62.20 22 PHE G C 1
ATOM 16042 O O . PHE E 4 22 ? 147.582 167.536 90.372 1.00 62.20 22 PHE G O 1
ATOM 16050 N N . THR E 4 23 ? 147.461 167.507 92.625 1.00 61.40 23 THR G N 1
ATOM 16051 C CA . THR E 4 23 ? 148.827 167.992 92.778 1.00 61.40 23 THR G CA 1
ATOM 16052 C C . THR E 4 23 ? 149.840 166.950 92.324 1.00 61.40 23 THR G C 1
ATOM 16053 O O . THR E 4 23 ? 150.937 167.306 91.879 1.00 61.40 23 THR G O 1
ATOM 16057 N N . ASP E 4 24 ? 149.495 165.663 92.422 1.00 60.38 24 ASP G N 1
ATOM 16058 C CA . ASP E 4 24 ? 150.360 164.629 91.866 1.00 60.38 24 ASP G CA 1
ATOM 16059 C C . ASP E 4 24 ? 150.476 164.770 90.354 1.00 60.38 24 ASP G C 1
ATOM 16060 O O . ASP E 4 24 ? 151.571 164.644 89.796 1.00 60.38 24 ASP G O 1
ATOM 16063 N N . LEU E 4 25 ? 149.359 165.045 89.673 1.00 61.72 25 LEU G N 1
ATOM 16064 C CA . LEU E 4 25 ? 149.419 165.323 88.241 1.00 61.72 25 LEU G CA 1
ATOM 16065 C C . LEU E 4 25 ? 150.223 166.584 87.961 1.00 61.72 25 LEU G C 1
ATOM 16066 O O . LEU E 4 25 ? 150.976 166.645 86.981 1.00 61.72 25 LEU G O 1
ATOM 16071 N N . ILE E 4 26 ? 150.068 167.605 88.808 1.00 62.75 26 ILE G N 1
ATOM 16072 C CA . ILE E 4 26 ? 150.828 168.842 88.642 1.00 62.75 26 ILE G CA 1
ATOM 16073 C C . ILE E 4 26 ? 152.323 168.554 88.687 1.00 62.75 26 ILE G C 1
ATOM 16074 O O . ILE E 4 26 ? 153.096 169.043 87.855 1.00 62.75 26 ILE G O 1
ATOM 16078 N N . HIS E 4 27 ? 152.750 167.747 89.658 1.00 63.89 27 HIS G N 1
ATOM 16079 C CA . HIS E 4 27 ? 154.167 167.418 89.780 1.00 63.89 27 HIS G CA 1
ATOM 16080 C C . HIS E 4 27 ? 154.631 166.483 88.670 1.00 63.89 27 HIS G C 1
ATOM 16081 O O . HIS E 4 27 ? 155.792 166.552 88.251 1.00 63.89 27 HIS G O 1
ATOM 16083 N N . HIS E 4 28 ? 153.749 165.611 88.181 1.00 64.86 28 HIS G N 1
ATOM 16084 C CA . HIS E 4 28 ? 154.141 164.617 87.186 1.00 64.86 28 HIS G CA 1
ATOM 16085 C C . HIS E 4 28 ? 154.276 165.233 85.798 1.00 64.86 28 HIS G C 1
ATOM 16086 O O . HIS E 4 28 ? 155.350 165.189 85.188 1.00 64.86 28 HIS G O 1
ATOM 16093 N N . LEU E 4 29 ? 153.194 165.809 85.281 1.00 66.42 29 LEU G N 1
ATOM 16094 C CA . LEU E 4 29 ? 153.182 166.338 83.923 1.00 66.42 29 LEU G CA 1
ATOM 16095 C C . LEU E 4 29 ? 153.688 167.771 83.830 1.00 66.42 29 LEU G C 1
ATOM 16096 O O . LEU E 4 29 ? 153.790 168.299 82.718 1.00 66.42 29 LEU G O 1
ATOM 16101 N N . LYS E 4 30 ? 154.009 168.404 84.957 1.00 67.85 30 LYS G N 1
ATOM 16102 C CA . LYS E 4 30 ? 154.459 169.794 84.995 1.00 67.85 30 LYS G CA 1
ATOM 16103 C C . LYS E 4 30 ? 153.447 170.708 84.304 1.00 67.85 30 LYS G C 1
ATOM 16104 O O . LYS E 4 30 ? 153.736 171.371 83.306 1.00 67.85 30 LYS G O 1
ATOM 16107 N N . ILE E 4 31 ? 152.236 170.727 84.861 1.00 68.14 31 ILE G N 1
ATOM 16108 C CA . ILE E 4 31 ? 151.123 171.476 84.298 1.00 68.14 31 ILE G CA 1
ATOM 16109 C C . ILE E 4 31 ? 150.440 172.263 85.409 1.00 68.14 31 ILE G C 1
ATOM 16110 O O . ILE E 4 31 ? 150.608 171.983 86.597 1.00 68.14 31 ILE G O 1
ATOM 16114 N N . GLY E 4 32 ? 149.670 173.271 85.003 1.00 71.66 32 GLY G N 1
ATOM 16115 C CA . GLY E 4 32 ? 149.013 174.160 85.932 1.00 71.66 32 GLY G CA 1
ATOM 16116 C C . GLY E 4 32 ? 147.884 173.496 86.693 1.00 71.66 32 GLY G C 1
ATOM 16117 O O . GLY E 4 32 ? 147.342 172.468 86.277 1.00 71.66 32 GLY G O 1
ATOM 16118 N N . PRO E 4 33 ? 147.519 174.072 87.844 1.00 68.51 33 PRO G N 1
ATOM 16119 C CA . PRO E 4 33 ? 146.437 173.475 88.647 1.00 68.51 33 PRO G CA 1
ATOM 16120 C C . PRO E 4 33 ? 145.098 173.419 87.931 1.00 68.51 33 PRO G C 1
ATOM 16121 O O . PRO E 4 33 ? 144.337 172.463 88.127 1.00 68.51 33 PRO G O 1
ATOM 16125 N N . SER E 4 34 ? 144.780 174.422 87.110 1.00 71.21 34 SER G N 1
ATOM 16126 C CA . SER E 4 34 ? 143.524 174.394 86.368 1.00 71.21 34 SER G CA 1
ATOM 16127 C C . SER E 4 34 ? 143.501 173.243 85.370 1.00 71.21 34 SER G C 1
ATOM 16128 O O . SER E 4 34 ? 142.491 172.539 85.241 1.00 71.21 34 SER G O 1
ATOM 16131 N N . MET E 4 35 ? 144.611 173.030 84.662 1.00 71.10 35 MET G N 1
ATOM 16132 C CA . MET E 4 35 ? 144.696 171.897 83.748 1.00 71.10 35 MET G CA 1
ATOM 16133 C C . MET E 4 35 ? 144.606 170.577 84.502 1.00 71.10 35 MET G C 1
ATOM 16134 O O . MET E 4 35 ? 144.004 169.616 84.013 1.00 71.10 35 MET G O 1
ATOM 16139 N N . ALA E 4 36 ? 145.210 170.507 85.691 1.00 66.82 36 ALA G N 1
ATOM 16140 C CA . ALA E 4 36 ? 145.117 169.293 86.496 1.00 66.82 36 ALA G CA 1
ATOM 16141 C C . ALA E 4 36 ? 143.677 169.011 86.903 1.00 66.82 36 ALA G C 1
ATOM 16142 O O . ALA E 4 36 ? 143.227 167.859 86.869 1.00 66.82 36 ALA G O 1
ATOM 16144 N N . LYS E 4 37 ? 142.939 170.052 87.293 1.00 66.10 37 LYS G N 1
ATOM 16145 C CA . LYS E 4 37 ? 141.524 169.881 87.605 1.00 66.10 37 LYS G CA 1
ATOM 16146 C C . LYS E 4 37 ? 140.745 169.426 86.379 1.00 66.10 37 LYS G C 1
ATOM 16147 O O . LYS E 4 37 ? 139.841 168.587 86.481 1.00 66.10 37 LYS G O 1
ATOM 16153 N N . LYS E 4 38 ? 141.080 169.973 85.208 1.00 66.84 38 LYS G N 1
ATOM 16154 C CA . LYS E 4 38 ? 140.415 169.553 83.978 1.00 66.84 38 LYS G CA 1
ATOM 16155 C C . LYS E 4 38 ? 140.670 168.079 83.683 1.00 66.84 38 LYS G C 1
ATOM 16156 O O . LYS E 4 38 ? 139.750 167.348 83.301 1.00 66.84 38 LYS G O 1
ATOM 16160 N N . LEU E 4 39 ? 141.914 167.624 83.851 1.00 67.53 39 LEU G N 1
ATOM 16161 C CA . LEU E 4 39 ? 142.222 166.214 83.615 1.00 67.53 39 LEU G CA 1
ATOM 16162 C C . LEU E 4 39 ? 141.543 165.313 84.639 1.00 67.53 39 LEU G C 1
ATOM 16163 O O . LEU E 4 39 ? 141.099 164.210 84.302 1.00 67.53 39 LEU G O 1
ATOM 16168 N N . MET E 4 40 ? 141.464 165.755 85.897 1.00 64.94 40 MET G N 1
ATOM 16169 C CA . MET E 4 40 ? 140.731 164.984 86.897 1.00 64.94 40 MET G CA 1
ATOM 16170 C C . MET E 4 40 ? 139.260 164.858 86.523 1.00 64.94 40 MET G C 1
ATOM 16171 O O . MET E 4 40 ? 138.670 163.777 86.643 1.00 64.94 40 MET G O 1
ATOM 16176 N N . PHE E 4 41 ? 138.653 165.951 86.057 1.00 67.47 41 PHE G N 1
ATOM 16177 C CA . PHE E 4 41 ? 137.264 165.891 85.614 1.00 67.47 41 PHE G CA 1
ATOM 16178 C C . PHE E 4 41 ? 137.107 164.964 84.415 1.00 67.47 41 PHE G C 1
ATOM 16179 O O . PHE E 4 41 ? 136.135 164.205 84.331 1.00 67.47 41 PHE G O 1
ATOM 16187 N N . ASP E 4 42 ? 138.050 165.021 83.473 1.00 66.44 42 ASP G N 1
ATOM 16188 C CA . ASP E 4 42 ? 137.980 164.160 82.296 1.00 66.44 42 ASP G CA 1
ATOM 16189 C C . ASP E 4 42 ? 138.072 162.690 82.681 1.00 66.44 42 ASP G C 1
ATOM 16190 O O . ASP E 4 42 ? 137.326 161.856 82.157 1.00 66.44 42 ASP G O 1
ATOM 16195 N N . TYR E 4 43 ? 138.983 162.353 83.597 1.00 64.77 43 TYR G N 1
ATOM 16196 C CA . TYR E 4 43 ? 139.075 160.975 84.066 1.00 64.77 43 TYR G CA 1
ATOM 16197 C C . TYR E 4 43 ? 137.834 160.567 84.846 1.00 64.77 43 TYR G C 1
ATOM 16198 O O . TYR E 4 43 ? 137.461 159.389 84.839 1.00 64.77 43 TYR G O 1
ATOM 16207 N N . TYR E 4 44 ? 137.189 161.517 85.528 1.00 68.12 44 TYR G N 1
ATOM 16208 C CA . TYR E 4 44 ? 135.969 161.201 86.262 1.00 68.12 44 TYR G CA 1
ATOM 16209 C C . TYR E 4 44 ? 134.880 160.672 85.338 1.00 68.12 44 TYR G C 1
ATOM 16210 O O . TYR E 4 44 ? 134.058 159.848 85.754 1.00 68.12 44 TYR G O 1
ATOM 16219 N N . LYS E 4 45 ? 134.859 161.124 84.087 1.00 70.25 45 LYS G N 1
ATOM 16220 C CA . LYS E 4 45 ? 133.929 160.610 83.097 1.00 70.25 45 LYS G CA 1
ATOM 16221 C C . LYS E 4 45 ? 134.514 159.368 82.426 1.00 70.25 45 LYS G C 1
ATOM 16222 O O . LYS E 4 45 ? 135.596 158.894 82.778 1.00 70.25 45 LYS G O 1
ATOM 16227 N N . GLN E 4 46 ? 133.778 158.840 81.444 1.00 71.38 46 GLN G N 1
ATOM 16228 C CA . GLN E 4 46 ? 134.131 157.651 80.667 1.00 71.38 46 GLN G CA 1
ATOM 16229 C C . GLN E 4 46 ? 134.753 156.544 81.514 1.00 71.38 46 GLN G C 1
ATOM 16230 O O . GLN E 4 46 ? 135.726 155.906 81.099 1.00 71.38 46 GLN G O 1
ATOM 16234 N N . THR E 4 47 ? 134.188 156.294 82.694 1.00 69.16 47 THR G N 1
ATOM 16235 C CA . THR E 4 47 ? 134.647 155.224 83.577 1.00 69.16 47 THR G CA 1
ATOM 16236 C C . THR E 4 47 ? 133.444 154.382 83.978 1.00 69.16 47 THR G C 1
ATOM 16237 O O . THR E 4 47 ? 132.634 154.806 84.809 1.00 69.16 47 THR G O 1
ATOM 16241 N N . THR E 4 48 ? 133.327 153.191 83.387 1.00 70.79 48 THR G N 1
ATOM 16242 C CA . THR E 4 48 ? 132.208 152.313 83.715 1.00 70.79 48 THR G CA 1
ATOM 16243 C C . THR E 4 48 ? 132.388 151.670 85.084 1.00 70.79 48 THR G C 1
ATOM 16244 O O . THR E 4 48 ? 131.417 151.505 85.831 1.00 70.79 48 THR G O 1
ATOM 16246 N N . ASN E 4 49 ? 133.619 151.299 85.430 1.00 69.29 49 ASN G N 1
ATOM 16247 C CA . ASN E 4 49 ? 133.909 150.653 86.709 1.00 69.29 49 ASN G CA 1
ATOM 16248 C C . ASN E 4 49 ? 134.263 151.732 87.725 1.00 69.29 49 ASN G C 1
ATOM 16249 O O . ASN E 4 49 ? 135.390 152.234 87.750 1.00 69.29 49 ASN G O 1
ATOM 16251 N N . ALA E 4 50 ? 133.297 152.087 88.571 1.00 67.04 50 ALA G N 1
ATOM 16252 C CA . ALA E 4 50 ? 133.509 153.093 89.612 1.00 67.04 50 ALA G CA 1
ATOM 16253 C C . ALA E 4 50 ? 134.093 152.419 90.855 1.00 67.04 50 ALA G C 1
ATOM 16254 O O . ALA E 4 50 ? 133.424 152.193 91.865 1.00 67.04 50 ALA G O 1
ATOM 16256 N N . LYS E 4 51 ? 135.379 152.095 90.755 1.00 63.44 51 LYS G N 1
ATOM 16257 C CA . LYS E 4 51 ? 136.107 151.438 91.830 1.00 63.44 51 LYS G CA 1
ATOM 16258 C C . LYS E 4 51 ? 136.810 152.424 92.754 1.00 63.44 51 LYS G C 1
ATOM 16259 O O . LYS E 4 51 ? 137.552 151.999 93.644 1.00 63.44 51 LYS G O 1
ATOM 16261 N N . TYR E 4 52 ? 136.597 153.723 92.561 1.00 60.58 52 TYR G N 1
ATOM 16262 C CA . TYR E 4 52 ? 137.223 154.751 93.375 1.00 60.58 52 TYR G CA 1
ATOM 16263 C C . TYR E 4 52 ? 136.156 155.681 93.932 1.00 60.58 52 TYR G C 1
ATOM 16264 O O . TYR E 4 52 ? 135.064 155.815 93.373 1.00 60.58 52 TYR G O 1
ATOM 16273 N N . ASN E 4 53 ? 136.484 156.324 95.048 1.00 56.66 53 ASN G N 1
ATOM 16274 C CA . ASN E 4 53 ? 135.619 157.314 95.678 1.00 56.66 53 ASN G CA 1
ATOM 16275 C C . ASN E 4 53 ? 136.234 158.690 95.454 1.00 56.66 53 ASN G C 1
ATOM 16276 O O . ASN E 4 53 ? 137.257 159.023 96.061 1.00 56.66 53 ASN G O 1
ATOM 16281 N N . CYS E 4 54 ? 135.615 159.484 94.587 1.00 57.59 54 CYS G N 1
ATOM 16282 C CA . CYS E 4 54 ? 136.119 160.823 94.318 1.00 57.59 54 CYS G CA 1
ATOM 16283 C C . CYS E 4 54 ? 135.912 161.725 95.529 1.00 57.59 54 CYS G C 1
ATOM 16284 O O . CYS E 4 54 ? 134.862 161.696 96.176 1.00 57.59 54 CYS G O 1
ATOM 16287 N N . VAL E 4 55 ? 136.927 162.526 95.834 1.00 58.09 55 VAL G N 1
ATOM 16288 C CA . VAL E 4 55 ? 136.875 163.508 96.911 1.00 58.09 55 VAL G CA 1
ATOM 16289 C C . VAL E 4 55 ? 136.861 164.887 96.270 1.00 58.09 55 VAL G C 1
ATOM 16290 O O . VAL E 4 55 ? 137.780 165.238 95.520 1.00 58.09 55 VAL G O 1
ATOM 16294 N N . VAL E 4 56 ? 135.824 165.667 96.559 1.00 59.18 56 VAL G N 1
ATOM 16295 C CA . VAL E 4 56 ? 135.657 166.987 95.967 1.00 59.18 56 VAL G CA 1
ATOM 16296 C C . VAL E 4 56 ? 135.564 168.020 97.081 1.00 59.18 56 VAL G C 1
ATOM 16297 O O . VAL E 4 56 ? 135.158 167.715 98.207 1.00 59.18 56 VAL G O 1
ATOM 16301 N N . ILE E 4 57 ? 135.964 169.250 96.762 1.00 62.14 57 ILE G N 1
ATOM 16302 C CA . ILE E 4 57 ? 135.860 170.365 97.693 1.00 62.14 57 ILE G CA 1
ATOM 16303 C C . ILE E 4 57 ? 135.199 171.533 96.978 1.00 62.14 57 ILE G C 1
ATOM 16304 O O . ILE E 4 57 ? 135.279 171.664 95.753 1.00 62.14 57 ILE G O 1
ATOM 16309 N N . CYS E 4 58 ? 134.543 172.387 97.757 1.00 65.78 58 CYS G N 1
ATOM 16310 C CA . CYS E 4 58 ? 133.823 173.540 97.236 1.00 65.78 58 CYS G CA 1
ATOM 16311 C C . CYS E 4 58 ? 134.458 174.813 97.773 1.00 65.78 58 CYS G C 1
ATOM 16312 O O . CYS E 4 58 ? 134.659 174.947 98.984 1.00 65.78 58 CYS G O 1
ATOM 16315 N N . CYS E 4 59 ? 134.770 175.740 96.873 1.00 66.04 59 CYS G N 1
ATOM 16316 C CA . CYS E 4 59 ? 135.366 177.019 97.233 1.00 66.04 59 CYS G CA 1
ATOM 16317 C C . CYS E 4 59 ? 134.266 178.072 97.282 1.00 66.04 59 CYS G C 1
ATOM 16318 O O . CYS E 4 59 ? 133.577 178.301 96.282 1.00 66.04 59 CYS G O 1
ATOM 16321 N N . TYR E 4 60 ? 134.105 178.706 98.437 1.00 65.61 60 TYR G N 1
ATOM 16322 C CA . TYR E 4 60 ? 133.030 179.660 98.661 1.00 65.61 60 TYR G CA 1
ATOM 16323 C C . TYR E 4 60 ? 133.529 181.087 98.462 1.00 65.61 60 TYR G C 1
ATOM 16324 O O . TYR E 4 60 ? 134.722 181.339 98.283 1.00 65.61 60 TYR G O 1
ATOM 16333 N N . LYS E 4 61 ? 132.585 182.030 98.495 1.00 62.17 61 LYS G N 1
ATOM 16334 C CA . LYS E 4 61 ? 132.940 183.438 98.351 1.00 62.17 61 LYS G CA 1
ATOM 16335 C C . LYS E 4 61 ? 133.764 183.934 99.532 1.00 62.17 61 LYS G C 1
ATOM 16336 O O . LYS E 4 61 ? 134.590 184.840 99.373 1.00 62.17 61 LYS G O 1
ATOM 16340 N N . ASP E 4 62 ? 133.554 183.362 100.717 1.00 58.29 62 ASP G N 1
ATOM 16341 C CA . ASP E 4 62 ? 134.318 183.709 101.906 1.00 58.29 62 ASP G CA 1
ATOM 16342 C C . ASP E 4 62 ? 135.582 182.868 102.057 1.00 58.29 62 ASP G C 1
ATOM 16343 O O . ASP E 4 62 ? 136.136 182.793 103.159 1.00 58.29 62 ASP G O 1
ATOM 16345 N N . GLN E 4 63 ? 136.046 182.243 100.972 1.00 58.24 63 GLN G N 1
ATOM 16346 C CA . GLN E 4 63 ? 137.224 181.373 100.990 1.00 58.24 63 GLN G CA 1
ATOM 16347 C C . GLN E 4 63 ? 137.086 180.262 102.027 1.00 58.24 63 GLN G C 1
ATOM 16348 O O . GLN E 4 63 ? 138.026 179.951 102.760 1.00 58.24 63 GLN G O 1
ATOM 16354 N N . THR E 4 64 ? 135.902 179.657 102.092 1.00 56.33 64 THR G N 1
ATOM 16355 C CA . THR E 4 64 ? 135.651 178.545 103.008 1.00 56.33 64 THR G CA 1
ATOM 16356 C C . THR E 4 64 ? 135.906 177.246 102.255 1.00 56.33 64 THR G C 1
ATOM 16357 O O . THR E 4 64 ? 135.028 176.713 101.575 1.00 56.33 64 THR G O 1
ATOM 16359 N N . ILE E 4 65 ? 137.127 176.731 102.374 1.00 52.72 65 ILE G N 1
ATOM 16360 C CA . ILE E 4 65 ? 137.467 175.452 101.759 1.00 52.72 65 ILE G CA 1
ATOM 16361 C C . ILE E 4 65 ? 136.796 174.344 102.558 1.00 52.72 65 ILE G C 1
ATOM 16362 O O . ILE E 4 65 ? 137.076 174.161 103.748 1.00 52.72 65 ILE G O 1
ATOM 16367 N N . LYS E 4 66 ? 135.905 173.598 101.910 1.00 59.49 66 LYS G N 1
ATOM 16368 C CA . LYS E 4 66 ? 135.099 172.595 102.592 1.00 59.49 66 LYS G CA 1
ATOM 16369 C C . LYS E 4 66 ? 135.162 171.279 101.835 1.00 59.49 66 LYS G C 1
ATOM 16370 O O . LYS E 4 66 ? 134.929 171.244 100.623 1.00 59.49 66 LYS G O 1
ATOM 16374 N N . ILE E 4 67 ? 135.474 170.203 102.551 1.00 62.16 67 ILE G N 1
ATOM 16375 C CA . ILE E 4 67 ? 135.425 168.858 101.990 1.00 62.16 67 ILE G CA 1
ATOM 16376 C C . ILE E 4 67 ? 133.970 168.410 101.967 1.00 62.16 67 ILE G C 1
ATOM 16377 O O . ILE E 4 67 ? 133.294 168.417 103.001 1.00 62.16 67 ILE G O 1
ATOM 16382 N N . ILE E 4 68 ? 133.486 168.017 100.794 1.00 65.49 68 ILE G N 1
ATOM 16383 C CA . ILE E 4 68 ? 132.104 167.571 100.654 1.00 65.49 68 ILE G CA 1
ATOM 16384 C C . ILE E 4 68 ? 132.005 166.131 101.138 1.00 65.49 68 ILE G C 1
ATOM 16385 O O . ILE E 4 68 ? 132.695 165.243 100.626 1.00 65.49 68 ILE G O 1
ATOM 16390 N N . HIS E 4 69 ? 131.143 165.897 102.126 1.00 73.96 69 HIS G N 1
ATOM 16391 C CA . HIS E 4 69 ? 130.965 164.579 102.722 1.00 73.96 69 HIS G CA 1
ATOM 16392 C C . HIS E 4 69 ? 129.577 164.011 102.481 1.00 73.96 69 HIS G C 1
ATOM 16393 O O . HIS E 4 69 ? 129.449 162.850 102.075 1.00 73.96 69 HIS G O 1
ATOM 16400 N N . ASP E 4 70 ? 128.528 164.802 102.724 1.00 78.71 70 ASP G N 1
ATOM 16401 C CA . ASP E 4 70 ? 127.165 164.297 102.591 1.00 78.71 70 ASP G CA 1
ATOM 16402 C C . ASP E 4 70 ? 126.853 163.903 101.152 1.00 78.71 70 ASP G C 1
ATOM 16403 O O . ASP E 4 70 ? 126.149 162.915 100.912 1.00 78.71 70 ASP G O 1
ATOM 16405 N N . LEU E 4 71 ? 127.349 164.676 100.186 1.00 79.89 71 LEU G N 1
ATOM 16406 C CA . LEU E 4 71 ? 127.165 164.449 98.754 1.00 79.89 71 LEU G CA 1
ATOM 16407 C C . LEU E 4 71 ? 125.705 164.536 98.323 1.00 79.89 71 LEU G C 1
ATOM 16408 O O . LEU E 4 71 ? 125.383 164.220 97.171 1.00 79.89 71 LEU G O 1
ATOM 16413 N N . SER E 4 72 ? 124.811 164.955 99.216 1.00 82.71 72 SER G N 1
ATOM 16414 C CA . SER E 4 72 ? 123.398 165.118 98.902 1.00 82.71 72 SER G CA 1
ATOM 16415 C C . SER E 4 72 ? 122.916 166.542 99.122 1.00 82.71 72 SER G C 1
ATOM 16416 O O . SER E 4 72 ? 122.221 167.097 98.263 1.00 82.71 72 SER G O 1
ATOM 16418 N N . ASN E 4 73 ? 123.266 167.152 100.252 1.00 82.67 73 ASN G N 1
ATOM 16419 C CA . ASN E 4 73 ? 122.870 168.518 100.577 1.00 82.67 73 ASN G CA 1
ATOM 16420 C C . ASN E 4 73 ? 124.130 169.342 100.804 1.00 82.67 73 ASN G C 1
ATOM 16421 O O . ASN E 4 73 ? 124.869 169.103 101.765 1.00 82.67 73 ASN G O 1
ATOM 16423 N N . ILE E 4 74 ? 124.373 170.306 99.923 1.00 77.22 74 ILE G N 1
ATOM 16424 C CA . ILE E 4 74 ? 125.533 171.186 99.993 1.00 77.22 74 ILE G CA 1
ATOM 16425 C C . ILE E 4 74 ? 125.040 172.574 100.400 1.00 77.22 74 ILE G C 1
ATOM 16426 O O . ILE E 4 74 ? 124.361 173.244 99.608 1.00 77.22 74 ILE G O 1
ATOM 16431 N N . PRO E 4 75 ? 125.347 173.042 101.607 1.00 77.15 75 PRO G N 1
ATOM 16432 C CA . PRO E 4 75 ? 124.845 174.352 102.035 1.00 77.15 75 PRO G CA 1
ATOM 16433 C C . PRO E 4 75 ? 125.442 175.487 101.219 1.00 77.15 75 PRO G C 1
ATOM 16434 O O . PRO E 4 75 ? 126.576 175.412 100.739 1.00 77.15 75 PRO G O 1
ATOM 16436 N N . GLN E 4 76 ? 124.652 176.552 101.070 1.00 77.42 76 GLN G N 1
ATOM 16437 C CA . GLN E 4 76 ? 125.053 177.759 100.347 1.00 77.42 76 GLN G CA 1
ATOM 16438 C C . GLN E 4 76 ? 125.494 177.424 98.921 1.00 77.42 76 GLN G C 1
ATOM 16439 O O . GLN E 4 76 ? 126.640 177.641 98.523 1.00 77.42 76 GLN G O 1
ATOM 16441 N N . GLN E 4 77 ? 124.547 176.881 98.151 1.00 76.65 77 GLN G N 1
ATOM 16442 C CA . GLN E 4 77 ? 124.842 176.495 96.775 1.00 76.65 77 GLN G CA 1
ATOM 16443 C C . GLN E 4 77 ? 125.194 177.707 95.922 1.00 76.65 77 GLN G C 1
ATOM 16444 O O . GLN E 4 77 ? 126.086 177.637 95.069 1.00 76.65 77 GLN G O 1
ATOM 16450 N N . ASP E 4 78 ? 124.500 178.827 96.134 1.00 76.63 78 ASP G N 1
ATOM 16451 C CA . ASP E 4 78 ? 124.782 180.034 95.366 1.00 76.63 78 ASP G CA 1
ATOM 16452 C C . ASP E 4 78 ? 126.107 180.675 95.755 1.00 76.63 78 ASP G C 1
ATOM 16453 O O . ASP E 4 78 ? 126.614 181.519 95.008 1.00 76.63 78 ASP G O 1
ATOM 16456 N N . SER E 4 79 ? 126.676 180.301 96.900 1.00 74.98 79 SER G N 1
ATOM 16457 C CA . SER E 4 79 ? 127.937 180.866 97.357 1.00 74.98 79 SER G CA 1
ATOM 16458 C C . SER E 4 79 ? 129.156 180.121 96.830 1.00 74.98 79 SER G C 1
ATOM 16459 O O . SER E 4 79 ? 130.281 180.585 97.040 1.00 74.98 79 SER G O 1
ATOM 16462 N N . ILE E 4 80 ? 128.965 178.992 96.151 1.00 71.88 80 ILE G N 1
ATOM 16463 C CA . ILE E 4 80 ? 130.093 178.216 95.649 1.00 71.88 80 ILE G CA 1
ATOM 16464 C C . ILE E 4 80 ? 130.682 178.926 94.437 1.00 71.88 80 ILE G C 1
ATOM 16465 O O . ILE E 4 80 ? 129.978 179.209 93.461 1.00 71.88 80 ILE G O 1
ATOM 16469 N N . ILE E 4 81 ? 131.979 179.215 94.495 1.00 68.86 81 ILE G N 1
ATOM 16470 C CA . ILE E 4 81 ? 132.669 179.878 93.398 1.00 68.86 81 ILE G CA 1
ATOM 16471 C C . ILE E 4 81 ? 133.566 178.930 92.611 1.00 68.86 81 ILE G C 1
ATOM 16472 O O . ILE E 4 81 ? 133.983 179.283 91.496 1.00 68.86 81 ILE G O 1
ATOM 16476 N N . ASP E 4 82 ? 133.870 177.747 93.139 1.00 69.71 82 ASP G N 1
ATOM 16477 C CA . ASP E 4 82 ? 134.670 176.763 92.427 1.00 69.71 82 ASP G CA 1
ATOM 16478 C C . ASP E 4 82 ? 134.394 175.393 93.026 1.00 69.71 82 ASP G C 1
ATOM 16479 O O . ASP E 4 82 ? 134.198 175.269 94.237 1.00 69.71 82 ASP G O 1
ATOM 16481 N N . CYS E 4 83 ? 134.374 174.374 92.172 1.00 68.32 83 CYS G N 1
ATOM 16482 C CA . CYS E 4 83 ? 134.138 173.006 92.611 1.00 68.32 83 CYS G CA 1
ATOM 16483 C C . CYS E 4 83 ? 134.922 172.070 91.705 1.00 68.32 83 CYS G C 1
ATOM 16484 O O . CYS E 4 83 ? 134.813 172.162 90.479 1.00 68.32 83 CYS G O 1
ATOM 16487 N N . PHE E 4 84 ? 135.705 171.177 92.305 1.00 63.83 84 PHE G N 1
ATOM 16488 C CA . PHE E 4 84 ? 136.555 170.285 91.532 1.00 63.83 84 PHE G CA 1
ATOM 16489 C C . PHE E 4 84 ? 136.833 169.023 92.333 1.00 63.83 84 PHE G C 1
ATOM 16490 O O . PHE E 4 84 ? 136.617 168.972 93.546 1.00 63.83 84 PHE G O 1
ATOM 16498 N N . ILE E 4 85 ? 137.320 168.004 91.632 1.00 58.27 85 ILE G N 1
ATOM 16499 C CA . ILE E 4 85 ? 137.680 166.732 92.251 1.00 58.27 85 ILE G CA 1
ATOM 16500 C C . ILE E 4 85 ? 139.061 166.888 92.878 1.00 58.27 85 ILE G C 1
ATOM 16501 O O . ILE E 4 85 ? 140.061 167.028 92.171 1.00 58.27 85 ILE G O 1
ATOM 16505 N N . TYR E 4 86 ? 139.118 166.865 94.210 1.00 58.96 86 TYR G N 1
ATOM 16506 C CA . TYR E 4 86 ? 140.393 167.045 94.896 1.00 58.96 86 TYR G CA 1
ATOM 16507 C C . TYR E 4 86 ? 141.284 165.820 94.744 1.00 58.96 86 TYR G C 1
ATOM 16508 O O . TYR E 4 86 ? 142.486 165.950 94.485 1.00 58.96 86 TYR G O 1
ATOM 16517 N N . ALA E 4 87 ? 140.720 164.625 94.899 1.00 56.84 87 ALA G N 1
ATOM 16518 C CA . ALA E 4 87 ? 141.518 163.409 94.842 1.00 56.84 87 ALA G CA 1
ATOM 16519 C C . ALA E 4 87 ? 140.626 162.230 94.490 1.00 56.84 87 ALA G C 1
ATOM 16520 O O . ALA E 4 87 ? 139.398 162.302 94.588 1.00 56.84 87 ALA G O 1
ATOM 16522 N N . PHE E 4 88 ? 141.267 161.141 94.075 1.00 56.32 88 PHE G N 1
ATOM 16523 C CA . PHE E 4 88 ? 140.606 159.868 93.817 1.00 56.32 88 PHE G CA 1
ATOM 16524 C C . PHE E 4 88 ? 141.036 158.886 94.898 1.00 56.32 88 PHE G C 1
ATOM 16525 O O . PHE E 4 88 ? 142.235 158.678 95.109 1.00 56.32 88 PHE G O 1
ATOM 16533 N N . ASN E 4 89 ? 140.062 158.287 95.578 1.00 53.03 89 ASN G N 1
ATOM 16534 C CA . ASN E 4 89 ? 140.326 157.404 96.708 1.00 53.03 89 ASN G CA 1
ATOM 16535 C C . ASN E 4 89 ? 139.831 156.000 96.396 1.00 53.03 89 ASN G C 1
ATOM 16536 O O . ASN E 4 89 ? 138.640 155.824 96.087 1.00 53.03 89 ASN G O 1
ATOM 16541 N N . PRO E 4 90 ? 140.683 154.974 96.463 1.00 51.90 90 PRO G N 1
ATOM 16542 C CA . PRO E 4 90 ? 140.215 153.601 96.252 1.00 51.90 90 PRO G CA 1
ATOM 16543 C C . PRO E 4 90 ? 139.557 152.977 97.471 1.00 51.90 90 PRO G C 1
ATOM 16544 O O . PRO E 4 90 ? 139.085 151.839 97.382 1.00 51.90 90 PRO G O 1
ATOM 16548 N N . MET E 4 91 ? 139.509 153.683 98.599 1.00 52.54 91 MET G N 1
ATOM 16549 C CA . MET E 4 91 ? 138.987 153.137 99.842 1.00 52.54 91 MET G CA 1
ATOM 16550 C C . MET E 4 91 ? 138.137 154.192 100.534 1.00 52.54 91 MET G C 1
ATOM 16551 O O . MET E 4 91 ? 138.134 155.366 100.155 1.00 52.54 91 MET G O 1
ATOM 16556 N N . ASP E 4 92 ? 137.403 153.759 101.561 1.00 56.15 92 ASP G N 1
ATOM 16557 C CA . ASP E 4 92 ? 136.556 154.686 102.304 1.00 56.15 92 ASP G CA 1
ATOM 16558 C C . ASP E 4 92 ? 137.387 155.684 103.103 1.00 56.15 92 ASP G C 1
ATOM 16559 O O . ASP E 4 92 ? 137.066 156.877 103.139 1.00 56.15 92 ASP G O 1
ATOM 16564 N N . SER E 4 93 ? 138.453 155.218 103.748 1.00 53.27 93 SER G N 1
ATOM 16565 C CA . SER E 4 93 ? 139.304 156.092 104.545 1.00 53.27 93 SER G CA 1
ATOM 16566 C C . SER E 4 93 ? 140.302 156.806 103.644 1.00 53.27 93 SER G C 1
ATOM 16567 O O . SER E 4 93 ? 140.968 156.173 102.819 1.00 53.27 93 SER G O 1
ATOM 16569 N N . PHE E 4 94 ? 140.412 158.125 103.806 1.00 52.29 94 PHE G N 1
ATOM 16570 C CA . PHE E 4 94 ? 141.282 158.906 102.926 1.00 52.29 94 PHE G CA 1
ATOM 16571 C C . PHE E 4 94 ? 142.740 158.814 103.371 1.00 52.29 94 PHE G C 1
ATOM 16572 O O . PHE E 4 94 ? 143.567 158.204 102.687 1.00 52.29 94 PHE G O 1
ATOM 16580 N N . ILE E 4 95 ? 143.050 159.383 104.535 1.00 48.66 95 ILE G N 1
ATOM 16581 C CA . ILE E 4 95 ? 144.364 159.340 105.186 1.00 48.66 95 ILE G CA 1
ATOM 16582 C C . ILE E 4 95 ? 145.518 159.347 104.186 1.00 48.66 95 ILE G C 1
ATOM 16583 O O . ILE E 4 95 ? 146.234 158.343 104.069 1.00 48.66 95 ILE G O 1
ATOM 16587 N N . PRO E 4 96 ? 145.733 160.429 103.440 1.00 48.78 96 PRO G N 1
ATOM 16588 C CA . PRO E 4 96 ? 146.848 160.454 102.487 1.00 48.78 96 PRO G CA 1
ATOM 16589 C C . PRO E 4 96 ? 148.189 160.569 103.197 1.00 48.78 96 PRO G C 1
ATOM 16590 O O . PRO E 4 96 ? 148.277 160.912 104.378 1.00 48.78 96 PRO G O 1
ATOM 16594 N N . TYR E 4 97 ? 149.249 160.270 102.449 1.00 47.15 97 TYR G N 1
ATOM 16595 C CA . TYR E 4 97 ? 150.615 160.371 102.943 1.00 47.15 97 TYR G CA 1
ATOM 16596 C C . TYR E 4 97 ? 151.390 161.366 102.091 1.00 47.15 97 TYR G C 1
ATOM 16597 O O . TYR E 4 97 ? 151.258 161.382 100.863 1.00 47.15 97 TYR G O 1
ATOM 16605 N N . TYR E 4 98 ? 152.203 162.191 102.746 1.00 46.40 98 TYR G N 1
ATOM 16606 C CA . TYR E 4 98 ? 152.949 163.254 102.090 1.00 46.40 98 TYR G CA 1
ATOM 16607 C C . TYR E 4 98 ? 154.445 163.026 102.253 1.00 46.40 98 TYR G C 1
ATOM 16608 O O . TYR E 4 98 ? 154.900 162.487 103.265 1.00 46.40 98 TYR G O 1
ATOM 16617 N N . ASP E 4 99 ? 155.206 163.443 101.245 1.00 50.96 99 ASP G N 1
ATOM 16618 C CA . ASP E 4 99 ? 156.650 163.256 101.233 1.00 50.96 99 ASP G CA 1
ATOM 16619 C C . ASP E 4 99 ? 157.297 164.506 100.647 1.00 50.96 99 ASP G C 1
ATOM 16620 O O . ASP E 4 99 ? 156.643 165.532 100.439 1.00 50.96 99 ASP G O 1
ATOM 16622 N N . ILE E 4 100 ? 158.597 164.417 100.385 1.00 53.62 100 ILE G N 1
ATOM 16623 C CA . ILE E 4 100 ? 159.354 165.533 99.829 1.00 53.62 100 ILE G CA 1
ATOM 16624 C C . ILE E 4 100 ? 159.091 165.617 98.332 1.00 53.62 100 ILE G C 1
ATOM 16625 O O . ILE E 4 100 ? 159.219 164.621 97.609 1.00 53.62 100 ILE G O 1
ATOM 16630 N N . ILE E 4 101 ? 158.725 166.807 97.861 1.00 58.68 101 ILE G N 1
ATOM 16631 C CA . ILE E 4 101 ? 158.446 167.056 96.452 1.00 58.68 101 ILE G CA 1
ATOM 16632 C C . ILE E 4 101 ? 159.542 167.952 95.895 1.00 58.68 101 ILE G C 1
ATOM 16633 O O . ILE E 4 101 ? 159.808 169.030 96.440 1.00 58.68 101 ILE G O 1
ATOM 16637 N N . ASP E 4 102 ? 160.178 167.505 94.811 1.00 66.28 102 ASP G N 1
ATOM 16638 C CA . ASP E 4 102 ? 161.202 168.294 94.126 1.00 66.28 102 ASP G CA 1
ATOM 16639 C C . ASP E 4 102 ? 160.510 169.189 93.102 1.00 66.28 102 ASP G C 1
ATOM 16640 O O . ASP E 4 102 ? 160.441 168.895 91.907 1.00 66.28 102 ASP G O 1
ATOM 16642 N N . GLN E 4 103 ? 159.988 170.313 93.593 1.00 68.65 103 GLN G N 1
ATOM 16643 C CA . GLN E 4 103 ? 159.230 171.251 92.764 1.00 68.65 103 GLN G CA 1
ATOM 16644 C C . GLN E 4 103 ? 160.198 172.178 92.028 1.00 68.65 103 GLN G C 1
ATOM 16645 O O . GLN E 4 103 ? 160.291 173.380 92.283 1.00 68.65 103 GLN G O 1
ATOM 16651 N N . LYS E 4 104 ? 160.933 171.584 91.086 1.00 72.37 104 LYS G N 1
ATOM 16652 C CA . LYS E 4 104 ? 161.923 172.342 90.329 1.00 72.37 104 LYS G CA 1
ATOM 16653 C C . LYS E 4 104 ? 161.258 173.336 89.385 1.00 72.37 104 LYS G C 1
ATOM 16654 O O . LYS E 4 104 ? 161.656 174.504 89.317 1.00 72.37 104 LYS G O 1
ATOM 16656 N N . ASP E 4 105 ? 160.235 172.891 88.648 1.00 72.00 105 ASP G N 1
ATOM 16657 C CA . ASP E 4 105 ? 159.595 173.756 87.665 1.00 72.00 105 ASP G CA 1
ATOM 16658 C C . ASP E 4 105 ? 158.073 173.658 87.700 1.00 72.00 105 ASP G C 1
ATOM 16659 O O . ASP E 4 105 ? 157.417 174.013 86.714 1.00 72.00 105 ASP G O 1
ATOM 16661 N N . CYS E 4 106 ? 157.495 173.186 88.802 1.00 73.88 106 CYS G N 1
ATOM 16662 C CA . CYS E 4 106 ? 156.050 173.064 88.934 1.00 73.88 106 CYS G CA 1
ATOM 16663 C C . CYS E 4 106 ? 155.417 174.236 89.672 1.00 73.88 106 CYS G C 1
ATOM 16664 O O . CYS E 4 106 ? 154.196 174.249 89.852 1.00 73.88 106 CYS G O 1
ATOM 16667 N N . LEU E 4 107 ? 156.209 175.215 90.100 1.00 69.16 107 LEU G N 1
ATOM 16668 C CA . LEU E 4 107 ? 155.667 176.350 90.834 1.00 69.16 107 LEU G CA 1
ATOM 16669 C C . LEU E 4 107 ? 154.844 177.247 89.920 1.00 69.16 107 LEU G C 1
ATOM 16670 O O . LEU E 4 107 ? 155.217 177.508 88.774 1.00 69.16 107 LEU G O 1
ATOM 16675 N N . THR E 4 108 ? 153.712 177.720 90.440 1.00 66.97 108 THR G N 1
ATOM 16676 C CA . THR E 4 108 ? 152.915 178.732 89.762 1.00 66.97 108 THR G CA 1
ATOM 16677 C C . THR E 4 108 ? 153.028 180.105 90.409 1.00 66.97 108 THR G C 1
ATOM 16678 O O . THR E 4 108 ? 152.750 181.110 89.746 1.00 66.97 108 THR G O 1
ATOM 16682 N N . ILE E 4 109 ? 153.426 180.170 91.678 1.00 64.00 109 ILE G N 1
ATOM 16683 C CA . ILE E 4 109 ? 153.665 181.424 92.386 1.00 64.00 109 ILE G CA 1
ATOM 16684 C C . ILE E 4 109 ? 154.988 181.255 93.122 1.00 64.00 109 ILE G C 1
ATOM 16685 O O . ILE E 4 109 ? 155.031 180.662 94.205 1.00 64.00 109 ILE G O 1
ATOM 16690 N N . LYS E 4 110 ? 156.069 181.764 92.541 1.00 61.60 110 LYS G N 1
ATOM 16691 C CA . LYS E 4 110 ? 157.378 181.694 93.170 1.00 61.60 110 LYS G CA 1
ATOM 16692 C C . LYS E 4 110 ? 157.583 182.889 94.094 1.00 61.60 110 LYS G C 1
ATOM 16693 O O . LYS E 4 110 ? 157.020 183.967 93.882 1.00 61.60 110 LYS G O 1
ATOM 16696 N N . ASN E 4 111 ? 158.382 182.683 95.137 1.00 61.40 111 ASN G N 1
ATOM 16697 C CA . ASN E 4 111 ? 158.629 183.754 96.087 1.00 61.40 111 ASN G CA 1
ATOM 16698 C C . ASN E 4 111 ? 159.696 184.705 95.555 1.00 61.40 111 ASN G C 1
ATOM 16699 O O . ASN E 4 111 ? 160.483 184.369 94.666 1.00 61.40 111 ASN G O 1
ATOM 16704 N N . SER E 4 112 ? 159.704 185.918 96.111 1.00 63.11 112 SER G N 1
ATOM 16705 C CA . SER E 4 112 ? 160.627 186.944 95.641 1.00 63.11 112 SER G CA 1
ATOM 16706 C C . SER E 4 112 ? 162.077 186.561 95.909 1.00 63.11 112 SER G C 1
ATOM 16707 O O . SER E 4 112 ? 162.949 186.778 95.060 1.00 63.11 112 SER G O 1
ATOM 16709 N N . TYR E 4 113 ? 162.355 185.991 97.077 1.00 62.93 113 TYR G N 1
ATOM 16710 C CA . TYR E 4 113 ? 163.724 185.688 97.465 1.00 62.93 113 TYR G CA 1
ATOM 16711 C C . TYR E 4 113 ? 164.194 184.382 96.839 1.00 62.93 113 TYR G C 1
ATOM 16712 O O . TYR E 4 113 ? 163.480 183.376 96.852 1.00 62.93 113 TYR G O 1
ATOM 16721 N N . GLU E 4 114 ? 165.405 184.405 96.293 1.00 68.81 114 GLU G N 1
ATOM 16722 C CA . GLU E 4 114 ? 166.024 183.227 95.707 1.00 68.81 114 GLU G CA 1
ATOM 16723 C C . GLU E 4 114 ? 166.938 182.556 96.724 1.00 68.81 114 GLU G C 1
ATOM 16724 O O . GLU E 4 114 ? 167.521 183.211 97.592 1.00 68.81 114 GLU G O 1
ATOM 16726 N N . LEU E 4 115 ? 167.062 181.238 96.604 1.00 69.49 115 LEU G N 1
ATOM 16727 C CA . LEU E 4 115 ? 167.859 180.461 97.543 1.00 69.49 115 LEU G CA 1
ATOM 16728 C C . LEU E 4 115 ? 169.340 180.591 97.210 1.00 69.49 115 LEU G C 1
ATOM 16729 O O . LEU E 4 115 ? 169.737 180.475 96.047 1.00 69.49 115 LEU G O 1
ATOM 16734 N N . LYS E 4 116 ? 170.153 180.835 98.233 1.00 69.64 116 LYS G N 1
ATOM 16735 C CA . LYS E 4 116 ? 171.597 180.956 98.086 1.00 69.64 116 LYS G CA 1
ATOM 16736 C C . LYS E 4 116 ? 172.280 179.817 98.831 1.00 69.64 116 LYS G C 1
ATOM 16737 O O . LYS E 4 116 ? 171.957 179.548 99.993 1.00 69.64 116 LYS G O 1
ATOM 16743 N N . VAL E 4 117 ? 173.221 179.156 98.163 1.00 76.76 117 VAL G N 1
ATOM 16744 C CA . VAL E 4 117 ? 173.953 178.028 98.725 1.00 76.76 117 VAL G CA 1
ATOM 16745 C C . VAL E 4 117 ? 175.428 178.396 98.783 1.00 76.76 117 VAL G C 1
ATOM 16746 O O . VAL E 4 117 ? 176.009 178.805 97.772 1.00 76.76 117 VAL G O 1
ATOM 16748 N N . SER E 4 118 ? 176.023 178.249 99.965 1.00 79.04 118 SER G N 1
ATOM 16749 C CA . SER E 4 118 ? 177.437 178.551 100.191 1.00 79.04 118 SER G CA 1
ATOM 16750 C C . SER E 4 118 ? 177.786 179.979 99.783 1.00 79.04 118 SER G C 1
ATOM 16751 O O . SER E 4 118 ? 176.959 180.884 99.885 1.00 79.04 118 SER G O 1
ATOM 16753 N N . LYS F 5 862 ? 169.275 130.205 104.520 1.00 68.25 862 LYS B N 1
ATOM 16754 C CA . LYS F 5 862 ? 170.202 130.234 105.644 1.00 68.25 862 LYS B CA 1
ATOM 16755 C C . LYS F 5 862 ? 170.206 128.902 106.385 1.00 68.25 862 LYS B C 1
ATOM 16756 O O . LYS F 5 862 ? 170.494 128.848 107.581 1.00 68.25 862 LYS B O 1
ATOM 16758 N N . ASN F 5 863 ? 169.886 127.830 105.669 1.00 65.95 863 ASN B N 1
ATOM 16759 C CA . ASN F 5 863 ? 169.886 126.485 106.232 1.00 65.95 863 ASN B CA 1
ATOM 16760 C C . ASN F 5 863 ? 169.986 125.487 105.084 1.00 65.95 863 ASN B C 1
ATOM 16761 O O . ASN F 5 863 ? 170.219 125.864 103.931 1.00 65.95 863 ASN B O 1
ATOM 16766 N N . HIS F 5 864 ? 169.809 124.205 105.402 1.00 65.42 864 HIS B N 1
ATOM 16767 C CA . HIS F 5 864 ? 169.978 123.146 104.415 1.00 65.42 864 HIS B CA 1
ATOM 16768 C C . HIS F 5 864 ? 168.693 122.808 103.673 1.00 65.42 864 HIS B C 1
ATOM 16769 O O . HIS F 5 864 ? 168.753 122.386 102.512 1.00 65.42 864 HIS B O 1
ATOM 16771 N N . PHE F 5 865 ? 167.534 122.980 104.308 1.00 58.76 865 PHE B N 1
ATOM 16772 C CA . PHE F 5 865 ? 166.270 122.631 103.672 1.00 58.76 865 PHE B CA 1
ATOM 16773 C C . PHE F 5 865 ? 165.830 123.637 102.617 1.00 58.76 865 PHE B C 1
ATOM 16774 O O . PHE F 5 865 ? 164.905 123.341 101.854 1.00 58.76 865 PHE B O 1
ATOM 16782 N N . MET F 5 866 ? 166.457 124.809 102.556 1.00 62.85 866 MET B N 1
ATOM 16783 C CA . MET F 5 866 ? 166.083 125.806 101.564 1.00 62.85 866 MET B CA 1
ATOM 16784 C C . MET F 5 866 ? 166.468 125.346 100.164 1.00 62.85 866 MET B C 1
ATOM 16785 O O . MET F 5 866 ? 167.537 124.767 99.954 1.00 62.85 866 MET B O 1
ATOM 16790 N N . GLY F 5 867 ? 165.585 125.608 99.200 1.00 69.50 867 GLY B N 1
ATOM 16791 C CA . GLY F 5 867 ? 165.865 125.319 97.809 1.00 69.50 867 GLY B CA 1
ATOM 16792 C C . GLY F 5 867 ? 166.604 126.403 97.063 1.00 69.50 867 GLY B C 1
ATOM 16793 O O . GLY F 5 867 ? 167.010 126.192 95.916 1.00 69.50 867 GLY B O 1
ATOM 16794 N N . GLN F 5 868 ? 166.792 127.560 97.688 1.00 67.59 868 GLN B N 1
ATOM 16795 C CA . GLN F 5 868 ? 167.474 128.695 97.079 1.00 67.59 868 GLN B CA 1
ATOM 16796 C C . GLN F 5 868 ? 167.981 129.588 98.209 1.00 67.59 868 GLN B C 1
ATOM 16797 O O . GLN F 5 868 ? 168.064 129.154 99.363 1.00 67.59 868 GLN B O 1
ATOM 16799 N N . ASN F 5 869 ? 168.336 130.832 97.876 1.00 63.38 869 ASN B N 1
ATOM 16800 C CA . ASN F 5 869 ? 168.647 131.808 98.915 1.00 63.38 869 ASN B CA 1
ATOM 16801 C C . ASN F 5 869 ? 167.455 132.064 99.827 1.00 63.38 869 ASN B C 1
ATOM 16802 O O . ASN F 5 869 ? 167.636 132.556 100.946 1.00 63.38 869 ASN B O 1
ATOM 16804 N N . SER F 5 870 ? 166.247 131.748 99.371 1.00 57.68 870 SER B N 1
ATOM 16805 C CA . SER F 5 870 ? 165.031 131.807 100.165 1.00 57.68 870 SER B CA 1
ATOM 16806 C C . SER F 5 870 ? 164.577 130.392 100.507 1.00 57.68 870 SER B C 1
ATOM 16807 O O . SER F 5 870 ? 165.211 129.401 100.137 1.00 57.68 870 SER B O 1
ATOM 16809 N N . ILE F 5 871 ? 163.458 130.303 101.228 1.00 54.56 871 ILE B N 1
ATOM 16810 C CA . ILE F 5 871 ? 162.947 129.002 101.648 1.00 54.56 871 ILE B CA 1
ATOM 16811 C C . ILE F 5 871 ? 162.479 128.191 100.445 1.00 54.56 871 ILE B C 1
ATOM 16812 O O . ILE F 5 871 ? 162.739 126.985 100.354 1.00 54.56 871 ILE B O 1
ATOM 16816 N N . PHE F 5 872 ? 161.790 128.831 99.505 1.00 55.88 872 PHE B N 1
ATOM 16817 C CA . PHE F 5 872 ? 161.278 128.169 98.316 1.00 55.88 872 PHE B CA 1
ATOM 16818 C C . PHE F 5 872 ? 161.921 128.760 97.068 1.00 55.88 872 PHE B C 1
ATOM 16819 O O . PHE F 5 872 ? 162.427 129.885 97.075 1.00 55.88 872 PHE B O 1
ATOM 16827 N N . GLN F 5 873 ? 161.893 127.979 95.988 1.00 60.51 873 GLN B N 1
ATOM 16828 C CA . GLN F 5 873 ? 162.499 128.384 94.727 1.00 60.51 873 GLN B CA 1
ATOM 16829 C C . GLN F 5 873 ? 161.446 129.061 93.860 1.00 60.51 873 GLN B C 1
ATOM 16830 O O . GLN F 5 873 ? 160.489 128.394 93.436 1.00 60.51 873 GLN B O 1
ATOM 16836 N N . PRO F 5 874 ? 161.564 130.355 93.576 1.00 62.60 874 PRO B N 1
ATOM 16837 C CA . PRO F 5 874 ? 160.581 131.011 92.710 1.00 62.60 874 PRO B CA 1
ATOM 16838 C C . PRO F 5 874 ? 160.708 130.552 91.267 1.00 62.60 874 PRO B C 1
ATOM 16839 O O . PRO F 5 874 ? 161.791 130.200 90.792 1.00 62.60 874 PRO B O 1
ATOM 16843 N N . ILE F 5 875 ? 159.579 130.564 90.566 1.00 66.13 875 ILE B N 1
ATOM 16844 C CA . ILE F 5 875 ? 159.549 130.182 89.158 1.00 66.13 875 ILE B CA 1
ATOM 16845 C C . ILE F 5 875 ? 159.973 131.375 88.313 1.00 66.13 875 ILE B C 1
ATOM 16846 O O . ILE F 5 875 ? 159.400 132.465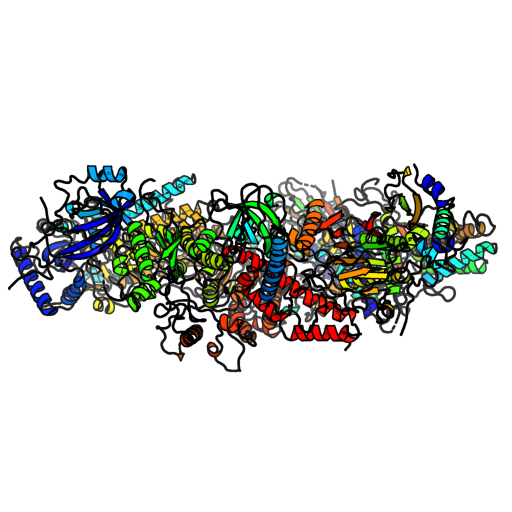 88.423 1.00 66.13 875 ILE B O 1
ATOM 16851 N N . LYS F 5 876 ? 160.976 131.170 87.464 1.00 69.30 876 LYS B N 1
ATOM 16852 C CA . LYS F 5 876 ? 161.531 132.241 86.649 1.00 69.30 876 LYS B CA 1
ATOM 16853 C C . LYS F 5 876 ? 160.880 132.246 85.272 1.00 69.30 876 LYS B C 1
ATOM 16854 O O . LYS F 5 876 ? 160.821 131.212 84.600 1.00 69.30 876 LYS B O 1
ATOM 16856 N N . PHE F 5 877 ? 160.391 133.414 84.860 1.00 70.02 877 PHE B N 1
ATOM 16857 C CA . PHE F 5 877 ? 159.785 133.602 83.548 1.00 70.02 877 PHE B CA 1
ATOM 16858 C C . PHE F 5 877 ? 160.488 134.757 82.852 1.00 70.02 877 PHE B C 1
ATOM 16859 O O . PHE F 5 877 ? 160.538 135.867 83.391 1.00 70.02 877 PHE B O 1
ATOM 16867 N N . GLN F 5 878 ? 161.019 134.495 81.656 1.00 69.00 878 GLN B N 1
ATOM 16868 C CA . GLN F 5 878 ? 161.738 135.499 80.870 1.00 69.00 878 GLN B CA 1
ATOM 16869 C C . GLN F 5 878 ? 162.872 136.128 81.675 1.00 69.00 878 GLN B C 1
ATOM 16870 O O . GLN F 5 878 ? 163.078 137.344 81.653 1.00 69.00 878 GLN B O 1
ATOM 16874 N N . ASN F 5 879 ? 163.612 135.283 82.395 1.00 69.50 879 ASN B N 1
ATOM 16875 C CA . ASN F 5 879 ? 164.746 135.714 83.217 1.00 69.50 879 ASN B CA 1
ATOM 16876 C C . ASN F 5 879 ? 164.327 136.760 84.248 1.00 69.50 879 ASN B C 1
ATOM 16877 O O . ASN F 5 879 ? 165.057 137.713 84.527 1.00 69.50 879 ASN B O 1
ATOM 16879 N N . LEU F 5 880 ? 163.139 136.580 84.821 1.00 66.20 880 LEU B N 1
ATOM 16880 C CA . LEU F 5 880 ? 162.620 137.464 85.854 1.00 66.20 880 LEU B CA 1
ATOM 16881 C C . LEU F 5 880 ? 162.216 136.637 87.064 1.00 66.20 880 LEU B C 1
ATOM 16882 O O . LEU F 5 880 ? 161.601 135.575 86.925 1.00 66.20 880 LEU B O 1
ATOM 16887 N N . THR F 5 881 ? 162.563 137.128 88.252 1.00 63.42 881 THR B N 1
ATOM 16888 C CA . THR F 5 881 ? 162.287 136.433 89.503 1.00 63.42 881 THR B CA 1
ATOM 16889 C C . THR F 5 881 ? 161.241 137.139 90.353 1.00 63.42 881 THR B C 1
ATOM 16890 O O . THR F 5 881 ? 160.328 136.491 90.875 1.00 63.42 881 THR B O 1
ATOM 16894 N N . ARG F 5 882 ? 161.348 138.457 90.501 1.00 58.95 882 ARG B N 1
ATOM 16895 C CA . ARG F 5 882 ? 160.384 139.201 91.301 1.00 58.95 882 ARG B CA 1
ATOM 16896 C C . ARG F 5 882 ? 158.993 139.095 90.690 1.00 58.95 882 ARG B C 1
ATOM 16897 O O . ARG F 5 882 ? 158.829 139.110 89.467 1.00 58.95 882 ARG B O 1
ATOM 16901 N N . PHE F 5 883 ? 157.982 138.977 91.552 1.00 56.61 883 PHE B N 1
ATOM 16902 C CA . PHE F 5 883 ? 156.612 138.884 91.063 1.00 56.61 883 PHE B CA 1
ATOM 16903 C C . PHE F 5 883 ? 156.073 140.235 90.610 1.00 56.61 883 PHE B C 1
ATOM 16904 O O . PHE F 5 883 ? 155.274 140.291 89.670 1.00 56.61 883 PHE B O 1
ATOM 16912 N N . LYS F 5 884 ? 156.485 141.326 91.258 1.00 56.71 884 LYS B N 1
ATOM 16913 C CA . LYS F 5 884 ? 156.064 142.648 90.804 1.00 56.71 884 LYS B CA 1
ATOM 16914 C C . LYS F 5 884 ? 156.627 142.959 89.422 1.00 56.71 884 LYS B C 1
ATOM 16915 O O . LYS F 5 884 ? 155.927 143.514 88.566 1.00 56.71 884 LYS B O 1
ATOM 16917 N N . LYS F 5 885 ? 157.892 142.603 89.187 1.00 61.44 885 LYS B N 1
ATOM 16918 C CA . LYS F 5 885 ? 158.504 142.859 87.889 1.00 61.44 885 LYS B CA 1
ATOM 16919 C C . LYS F 5 885 ? 157.821 142.061 86.787 1.00 61.44 885 LYS B C 1
ATOM 16920 O O . LYS F 5 885 ? 157.548 142.592 85.705 1.00 61.44 885 LYS B O 1
ATOM 16925 N N . ILE F 5 886 ? 157.528 140.784 87.040 1.00 62.49 886 ILE B N 1
ATOM 16926 C CA . ILE F 5 886 ? 156.856 139.986 86.020 1.00 62.49 886 ILE B CA 1
ATOM 16927 C C . ILE F 5 886 ? 155.419 140.457 85.826 1.00 62.49 886 ILE B C 1
ATOM 16928 O O . ILE F 5 886 ? 154.896 140.419 84.708 1.00 62.49 886 ILE B O 1
ATOM 16933 N N . CYS F 5 887 ? 154.762 140.922 86.892 1.00 63.39 887 CYS B N 1
ATOM 16934 C CA . CYS F 5 887 ? 153.415 141.463 86.747 1.00 63.39 887 CYS B CA 1
ATOM 16935 C C . CYS F 5 887 ? 153.412 142.709 85.870 1.00 63.39 887 CYS B C 1
ATOM 16936 O O . CYS F 5 887 ? 152.559 142.853 84.985 1.00 63.39 887 CYS B O 1
ATOM 16939 N N . GLN F 5 888 ? 154.363 143.620 86.093 1.00 64.61 888 GLN B N 1
ATOM 16940 C CA . GLN F 5 888 ? 154.418 144.819 85.263 1.00 64.61 888 GLN B CA 1
ATOM 16941 C C . GLN F 5 888 ? 154.845 144.492 83.836 1.00 64.61 888 GLN B C 1
ATOM 16942 O O . GLN F 5 888 ? 154.384 145.141 82.892 1.00 64.61 888 GLN B O 1
ATOM 16948 N N . LEU F 5 889 ? 155.703 143.483 83.655 1.00 64.54 889 LEU B N 1
ATOM 16949 C CA . LEU F 5 889 ? 156.050 143.043 82.307 1.00 64.54 889 LEU B CA 1
ATOM 16950 C C . LEU F 5 889 ? 154.828 142.494 81.581 1.00 64.54 889 LEU B C 1
ATOM 16951 O O . LEU F 5 889 ? 154.612 142.791 80.401 1.00 64.54 889 LEU B O 1
ATOM 16956 N N . VAL F 5 890 ? 154.015 141.695 82.274 1.00 65.08 890 VAL B N 1
ATOM 16957 C CA . VAL F 5 890 ? 152.801 141.155 81.669 1.00 65.08 890 VAL B CA 1
ATOM 16958 C C . VAL F 5 890 ? 151.828 142.277 81.334 1.00 65.08 890 VAL B C 1
ATOM 16959 O O . VAL F 5 890 ? 151.179 142.262 80.283 1.00 65.08 890 VAL B O 1
ATOM 16963 N N . LYS F 5 891 ? 151.706 143.266 82.224 1.00 67.11 891 LYS B N 1
ATOM 16964 C CA . LYS F 5 891 ? 150.825 144.398 81.953 1.00 67.11 891 LYS B CA 1
ATOM 16965 C C . LYS F 5 891 ? 151.289 145.183 80.730 1.00 67.11 891 LYS B C 1
ATOM 16966 O O . LYS F 5 891 ? 150.478 145.549 79.871 1.00 67.11 891 LYS B O 1
ATOM 16971 N N . GLN F 5 892 ? 152.594 145.444 80.629 1.00 70.17 892 GLN B N 1
ATOM 16972 C CA . GLN F 5 892 ? 153.118 146.149 79.463 1.00 70.17 892 GLN B CA 1
ATOM 16973 C C . GLN F 5 892 ? 152.904 145.339 78.190 1.00 70.17 892 GLN B C 1
ATOM 16974 O O . GLN F 5 892 ? 152.549 145.895 77.143 1.00 70.17 892 GLN B O 1
ATOM 16977 N N . TRP F 5 893 ? 153.110 144.022 78.262 1.00 73.04 893 TRP B N 1
ATOM 16978 C CA . TRP F 5 893 ? 152.911 143.171 77.094 1.00 73.04 893 TRP B CA 1
ATOM 16979 C C . TRP F 5 893 ? 151.453 143.161 76.655 1.00 73.04 893 TRP B C 1
ATOM 16980 O O . TRP F 5 893 ? 151.160 143.225 75.457 1.00 73.04 893 TRP B O 1
ATOM 16991 N N . VAL F 5 894 ? 150.522 143.078 77.608 1.00 73.70 894 VAL B N 1
ATOM 16992 C CA . VAL F 5 894 ? 149.108 143.050 77.255 1.00 73.70 894 VAL B CA 1
ATOM 16993 C C . VAL F 5 894 ? 148.629 144.413 76.777 1.00 73.70 894 VAL B C 1
ATOM 16994 O O . VAL F 5 894 ? 147.654 144.492 76.021 1.00 73.70 894 VAL B O 1
ATOM 16998 N N . ALA F 5 895 ? 149.290 145.496 77.195 1.00 74.14 895 ALA B N 1
ATOM 16999 C CA . ALA F 5 895 ? 148.953 146.808 76.654 1.00 74.14 895 ALA B CA 1
ATOM 17000 C C . ALA F 5 895 ? 149.485 146.976 75.235 1.00 74.14 895 ALA B C 1
ATOM 17001 O O . ALA F 5 895 ? 148.795 147.524 74.368 1.00 74.14 895 ALA B O 1
ATOM 17003 N N . GLU F 5 896 ? 150.709 146.509 74.979 1.00 75.27 896 GLU B N 1
ATOM 17004 C CA . GLU F 5 896 ? 151.323 146.693 73.667 1.00 75.27 896 GLU B CA 1
ATOM 17005 C C . GLU F 5 896 ? 150.760 145.742 72.618 1.00 75.27 896 GLU B C 1
ATOM 17006 O O . GLU F 5 896 ? 150.670 146.110 71.442 1.00 75.27 896 GLU B O 1
ATOM 17009 N N . THR F 5 897 ? 150.382 144.525 73.015 1.00 80.90 897 THR B N 1
ATOM 17010 C CA . THR F 5 897 ? 149.922 143.532 72.052 1.00 80.90 897 THR B CA 1
ATOM 17011 C C . THR F 5 897 ? 148.520 143.823 71.537 1.00 80.90 897 THR B C 1
ATOM 17012 O O . THR F 5 897 ? 148.118 143.246 70.521 1.00 80.90 897 THR B O 1
ATOM 17014 N N . LEU F 5 898 ? 147.765 144.688 72.216 1.00 84.29 898 LEU B N 1
ATOM 17015 C CA . LEU F 5 898 ? 146.434 145.036 71.732 1.00 84.29 898 LEU B CA 1
ATOM 17016 C C . LEU F 5 898 ? 146.508 145.778 70.403 1.00 84.29 898 LEU B C 1
ATOM 17017 O O . LEU F 5 898 ? 145.713 145.516 69.493 1.00 84.29 898 LEU B O 1
ATOM 17022 N N . GLY F 5 899 ? 147.456 146.706 70.272 1.00 87.10 899 GLY B N 1
ATOM 17023 C CA . GLY F 5 899 ? 147.619 147.450 69.037 1.00 87.10 899 GLY B CA 1
ATOM 17024 C C . GLY F 5 899 ? 148.327 146.707 67.929 1.00 87.10 899 GLY B C 1
ATOM 17025 O O . GLY F 5 899 ? 148.365 147.198 66.797 1.00 87.10 899 GLY B O 1
ATOM 17026 N N . ASP F 5 900 ? 148.889 145.539 68.225 1.00 88.89 900 ASP B N 1
ATOM 17027 C CA . ASP F 5 900 ? 149.571 144.721 67.232 1.00 88.89 900 ASP B CA 1
ATOM 17028 C C . ASP F 5 900 ? 148.638 143.740 66.536 1.00 88.89 900 ASP B C 1
ATOM 17029 O O . ASP F 5 900 ? 149.104 142.937 65.720 1.00 88.89 900 ASP B O 1
ATOM 17031 N N . GLY F 5 901 ? 147.342 143.783 66.836 1.00 91.48 901 GLY B N 1
ATOM 17032 C CA . GLY F 5 901 ? 146.395 142.840 66.288 1.00 91.48 901 GLY B CA 1
ATOM 17033 C C . GLY F 5 901 ? 146.250 141.556 67.073 1.00 91.48 901 GLY B C 1
ATOM 17034 O O . GLY F 5 901 ? 145.426 140.711 66.700 1.00 91.48 901 GLY B O 1
ATOM 17035 N N . GLY F 5 902 ? 147.020 141.381 68.143 1.00 87.18 902 GLY B N 1
ATOM 17036 C CA . GLY F 5 902 ? 146.959 140.183 68.942 1.00 87.18 902 GLY B CA 1
ATOM 17037 C C . GLY F 5 902 ? 148.336 139.675 69.312 1.00 87.18 902 GLY B C 1
ATOM 17038 O O . GLY F 5 902 ? 149.298 139.801 68.546 1.00 87.18 902 GLY B O 1
ATOM 17039 N N . PRO F 5 903 ? 148.460 139.097 70.503 1.00 82.30 903 PRO B N 1
ATOM 17040 C CA . PRO F 5 903 ? 149.752 138.544 70.922 1.00 82.30 903 PRO B CA 1
ATOM 17041 C C . PRO F 5 903 ? 150.149 137.349 70.072 1.00 82.30 903 PRO B C 1
ATOM 17042 O O . PRO F 5 903 ? 149.305 136.622 69.542 1.00 82.30 903 PRO B O 1
ATOM 17046 N N . HIS F 5 904 ? 151.458 137.155 69.943 1.00 80.76 904 HIS B N 1
ATOM 17047 C CA . HIS F 5 904 ? 151.974 136.024 69.187 1.00 80.76 904 HIS B CA 1
ATOM 17048 C C . HIS F 5 904 ? 151.627 134.713 69.883 1.00 80.76 904 HIS B C 1
ATOM 17049 O O . HIS F 5 904 ? 151.480 134.651 71.107 1.00 80.76 904 HIS B O 1
ATOM 17051 N N . GLU F 5 905 ? 151.488 133.654 69.082 1.00 77.50 905 GLU B N 1
ATOM 17052 C CA . GLU F 5 905 ? 151.118 132.354 69.631 1.00 77.50 905 GLU B CA 1
ATOM 17053 C C . GLU F 5 905 ? 152.194 131.822 70.570 1.00 77.50 905 GLU B C 1
ATOM 17054 O O . GLU F 5 905 ? 151.882 131.197 71.590 1.00 77.50 905 GLU B O 1
ATOM 17056 N N . LYS F 5 906 ? 153.466 132.054 70.238 1.00 76.31 906 LYS B N 1
ATOM 17057 C CA . LYS F 5 906 ? 154.551 131.587 71.095 1.00 76.31 906 LYS B CA 1
ATOM 17058 C C . LYS F 5 906 ? 154.508 132.259 72.462 1.00 76.31 906 LYS B C 1
ATOM 17059 O O . LYS F 5 906 ? 154.721 131.605 73.490 1.00 76.31 906 LYS B O 1
ATOM 17061 N N . ASP F 5 907 ? 154.234 133.565 72.495 1.00 76.34 907 ASP B N 1
ATOM 17062 C CA . ASP F 5 907 ? 154.157 134.273 73.769 1.00 76.34 907 ASP B CA 1
ATOM 17063 C C . ASP F 5 907 ? 153.005 133.756 74.622 1.00 76.34 907 ASP B C 1
ATOM 17064 O O . ASP F 5 907 ? 153.154 133.568 75.836 1.00 76.34 907 ASP B O 1
ATOM 17066 N N . VAL F 5 908 ? 151.846 133.518 74.003 1.00 73.96 908 VAL B N 1
ATOM 17067 C CA . VAL F 5 908 ? 150.700 132.996 74.742 1.00 73.96 908 VAL B CA 1
ATOM 17068 C C . VAL F 5 908 ? 150.996 131.597 75.266 1.00 73.96 908 VAL B C 1
ATOM 17069 O O . VAL F 5 908 ? 150.638 131.254 76.399 1.00 73.96 908 VAL B O 1
ATOM 17073 N N . LYS F 5 909 ? 151.649 130.765 74.451 1.00 74.13 909 LYS B N 1
ATOM 17074 C CA . LYS F 5 909 ? 152.011 129.424 74.900 1.00 74.13 909 LYS B CA 1
ATOM 17075 C C . LYS F 5 909 ? 152.984 129.479 76.071 1.00 74.13 909 LYS B C 1
ATOM 17076 O O . LYS F 5 909 ? 152.860 128.705 77.027 1.00 74.13 909 LYS B O 1
ATOM 17078 N N . LEU F 5 910 ? 153.962 130.387 76.012 1.00 72.56 910 LEU B N 1
ATOM 17079 C CA . LEU F 5 910 ? 154.902 130.534 77.119 1.00 72.56 910 LEU B CA 1
ATOM 17080 C C . LEU F 5 910 ? 154.196 130.997 78.387 1.00 72.56 910 LEU B C 1
ATOM 17081 O O . LEU F 5 910 ? 154.490 130.507 79.485 1.00 72.56 910 LEU B O 1
ATOM 17086 N N . PHE F 5 911 ? 153.264 131.944 78.258 1.00 69.62 911 PHE B N 1
ATOM 17087 C CA . PHE F 5 911 ? 152.511 132.402 79.422 1.00 69.62 911 PHE B CA 1
ATOM 17088 C C . PHE F 5 911 ? 151.671 131.277 80.014 1.00 69.62 911 PHE B C 1
ATOM 17089 O O . PHE F 5 911 ? 151.577 131.139 81.239 1.00 69.62 911 PHE B O 1
ATOM 17097 N N . VAL F 5 912 ? 151.049 130.464 79.157 1.00 69.69 912 VAL B N 1
ATOM 17098 C CA . VAL F 5 912 ? 150.253 129.338 79.637 1.00 69.69 912 VAL B CA 1
ATOM 17099 C C . VAL F 5 912 ? 151.138 128.329 80.359 1.00 69.69 912 VAL B C 1
ATOM 17100 O O . VAL F 5 912 ? 150.766 127.796 81.411 1.00 69.69 912 VAL B O 1
ATOM 17104 N N . LYS F 5 913 ? 152.322 128.051 79.808 1.00 68.98 913 LYS B N 1
ATOM 17105 C CA . LYS F 5 913 ? 153.246 127.132 80.466 1.00 68.98 913 LYS B CA 1
ATOM 17106 C C . LYS F 5 913 ? 153.685 127.668 81.823 1.00 68.98 913 LYS B C 1
ATOM 17107 O O . LYS F 5 913 ? 153.774 126.913 82.799 1.00 68.98 913 LYS B O 1
ATOM 17112 N N . TYR F 5 914 ? 153.970 128.970 81.903 1.00 67.07 914 TYR B N 1
ATOM 17113 C CA . TYR F 5 914 ? 154.357 129.563 83.179 1.00 67.07 914 TYR B CA 1
ATOM 17114 C C . TYR F 5 914 ? 153.223 129.482 84.192 1.00 67.07 914 TYR B C 1
ATOM 17115 O O . TYR F 5 914 ? 153.454 129.197 85.372 1.00 67.07 914 TYR B O 1
ATOM 17124 N N . LEU F 5 915 ? 151.989 129.736 83.752 1.00 65.75 915 LEU B N 1
ATOM 17125 C CA . LEU F 5 915 ? 150.848 129.637 84.656 1.00 65.75 915 LEU B CA 1
ATOM 17126 C C . LEU F 5 915 ? 150.646 128.205 85.135 1.00 65.75 915 LEU B C 1
ATOM 17127 O O . LEU F 5 915 ? 150.298 127.975 86.299 1.00 65.75 915 LEU B O 1
ATOM 17131 N N . ILE F 5 916 ? 150.850 127.229 84.248 1.00 65.96 916 ILE B N 1
ATOM 17132 C CA . ILE F 5 916 ? 150.736 125.827 84.640 1.00 65.96 916 ILE B CA 1
ATOM 17133 C C . ILE F 5 916 ? 151.804 125.472 85.667 1.00 65.96 916 ILE B C 1
ATOM 17134 O O . ILE F 5 916 ? 151.530 124.781 86.657 1.00 65.96 916 ILE B O 1
ATOM 17139 N N . LYS F 5 917 ? 153.035 125.942 85.451 1.00 65.94 917 LYS B N 1
ATOM 17140 C CA . LYS F 5 917 ? 154.097 125.714 86.429 1.00 65.94 917 LYS B CA 1
ATOM 17141 C C . LYS F 5 917 ? 153.751 126.347 87.770 1.00 65.94 917 LYS B C 1
ATOM 17142 O O . LYS F 5 917 ? 153.988 125.752 88.828 1.00 65.94 917 LYS B O 1
ATOM 17148 N N . LEU F 5 918 ? 153.195 127.558 87.742 1.00 62.88 918 LEU B N 1
ATOM 17149 C CA . LEU F 5 918 ? 152.816 128.241 88.974 1.00 62.88 918 LEU B CA 1
ATOM 17150 C C . LEU F 5 918 ? 151.718 127.484 89.712 1.00 62.88 918 LEU B C 1
ATOM 17151 O O . LEU F 5 918 ? 151.753 127.365 90.942 1.00 62.88 918 LEU B O 1
ATOM 17156 N N . CYS F 5 919 ? 150.730 126.970 88.977 1.00 63.96 919 CYS B N 1
ATOM 17157 C CA . CYS F 5 919 ? 149.650 126.212 89.602 1.00 63.96 919 CYS B CA 1
ATOM 17158 C C . CYS F 5 919 ? 150.153 124.896 90.183 1.00 63.96 919 CYS B C 1
ATOM 17159 O O . CYS F 5 919 ? 149.739 124.496 91.277 1.00 63.96 919 CYS B O 1
ATOM 17162 N N . ASP F 5 920 ? 151.043 124.205 89.466 1.00 64.66 920 ASP B N 1
ATOM 17163 C CA . ASP F 5 920 ? 151.570 122.936 89.954 1.00 64.66 920 ASP B CA 1
ATOM 17164 C C . ASP F 5 920 ? 152.448 123.107 91.187 1.00 64.66 920 ASP B C 1
ATOM 17165 O O . ASP F 5 920 ? 152.719 122.121 91.880 1.00 64.66 920 ASP B O 1
ATOM 17170 N N . SER F 5 921 ? 152.897 124.328 91.474 1.00 62.20 921 SER B N 1
ATOM 17171 C CA . SER F 5 921 ? 153.743 124.614 92.624 1.00 62.20 921 SER B CA 1
ATOM 17172 C C . SER F 5 921 ? 152.958 125.205 93.789 1.00 62.20 921 SER B C 1
ATOM 17173 O O . SER F 5 921 ? 153.557 125.800 94.692 1.00 62.20 921 SER B O 1
ATOM 17176 N N . ASN F 5 922 ? 151.632 125.060 93.780 1.00 59.87 922 ASN B N 1
ATOM 17177 C CA . ASN F 5 922 ? 150.756 125.563 94.837 1.00 59.87 922 ASN B CA 1
ATOM 17178 C C . ASN F 5 922 ? 150.905 127.078 95.001 1.00 59.87 922 ASN B C 1
ATOM 17179 O O . ASN F 5 922 ? 151.151 127.597 96.091 1.00 59.87 922 ASN B O 1
ATOM 17181 N N . ARG F 5 923 ? 150.745 127.782 93.884 1.00 56.14 923 ARG B N 1
ATOM 17182 C CA . ARG F 5 923 ? 150.771 129.239 93.837 1.00 56.14 923 ARG B CA 1
ATOM 17183 C C . ARG F 5 923 ? 149.547 129.764 93.105 1.00 56.14 923 ARG B C 1
ATOM 17184 O O . ARG F 5 923 ? 149.632 130.698 92.304 1.00 56.14 923 ARG B O 1
ATOM 17192 N N . VAL F 5 924 ? 148.383 129.163 93.369 1.00 52.21 924 VAL B N 1
ATOM 17193 C CA . VAL F 5 924 ? 147.166 129.557 92.671 1.00 52.21 924 VAL B CA 1
ATOM 17194 C C . VAL F 5 924 ? 146.760 130.988 93.000 1.00 52.21 924 VAL B C 1
ATOM 17195 O O . VAL F 5 924 ? 146.052 131.623 92.210 1.00 52.21 924 VAL B O 1
ATOM 17199 N N . HIS F 5 925 ? 147.194 131.521 94.144 1.00 51.32 925 HIS B N 1
ATOM 17200 C CA . HIS F 5 925 ? 146.912 132.920 94.450 1.00 51.32 925 HIS B CA 1
ATOM 17201 C C . HIS F 5 925 ? 147.621 133.848 93.470 1.00 51.32 925 HIS B C 1
ATOM 17202 O O . HIS F 5 925 ? 147.057 134.864 93.051 1.00 51.32 925 HIS B O 1
ATOM 17209 N N . LEU F 5 926 ? 148.853 133.511 93.083 1.00 53.04 926 LEU B N 1
ATOM 17210 C CA . LEU F 5 926 ? 149.561 134.312 92.089 1.00 53.04 926 LEU B CA 1
ATOM 17211 C C . LEU F 5 926 ? 148.885 134.227 90.724 1.00 53.04 926 LEU B C 1
ATOM 17212 O O . LEU F 5 926 ? 148.815 135.225 89.995 1.00 53.04 926 LEU B O 1
ATOM 17217 N N . VAL F 5 927 ? 148.388 133.043 90.358 1.00 53.26 927 VAL B N 1
ATOM 17218 C CA . VAL F 5 927 ? 147.660 132.897 89.101 1.00 53.26 927 VAL B CA 1
ATOM 17219 C C . VAL F 5 927 ? 146.395 133.743 89.119 1.00 53.26 927 VAL B C 1
ATOM 17220 O O . VAL F 5 927 ? 146.056 134.405 88.130 1.00 53.26 927 VAL B O 1
ATOM 17224 N N . LEU F 5 928 ? 145.675 133.735 90.244 1.00 54.65 928 LEU B N 1
ATOM 17225 C CA . LEU F 5 928 ? 144.489 134.575 90.369 1.00 54.65 928 LEU B CA 1
ATOM 17226 C C . LEU F 5 928 ? 144.849 136.053 90.290 1.00 54.65 928 LEU B C 1
ATOM 17227 O O . LEU F 5 928 ? 144.111 136.848 89.699 1.00 54.65 928 LEU B O 1
ATOM 17232 N N . HIS F 5 929 ? 145.976 136.441 90.891 1.00 54.30 929 HIS B N 1
ATOM 17233 C CA . HIS F 5 929 ? 146.417 137.831 90.819 1.00 54.30 929 HIS B CA 1
ATOM 17234 C C . HIS F 5 929 ? 146.710 138.243 89.383 1.00 54.30 929 HIS B C 1
ATOM 17235 O O . HIS F 5 929 ? 146.319 139.333 88.949 1.00 54.30 929 HIS B O 1
ATOM 17242 N N . LEU F 5 930 ? 147.397 137.383 88.629 1.00 56.70 930 LEU B N 1
ATOM 17243 C CA . LEU F 5 930 ? 147.678 137.689 87.228 1.00 56.70 930 LEU B CA 1
ATOM 17244 C C . LEU F 5 930 ? 146.392 137.765 86.413 1.00 56.70 930 LEU B C 1
ATOM 17245 O O . LEU F 5 930 ? 146.245 138.640 85.549 1.00 56.70 930 LEU B O 1
ATOM 17250 N N . SER F 5 931 ? 145.453 136.852 86.671 1.00 58.98 931 SER B N 1
ATOM 17251 C CA . SER F 5 931 ? 144.173 136.881 85.971 1.00 58.98 931 SER B CA 1
ATOM 17252 C C . SER F 5 931 ? 143.423 138.176 86.252 1.00 58.98 931 SER B C 1
ATOM 17253 O O . SER F 5 931 ? 142.870 138.796 85.335 1.00 58.98 931 SER B O 1
ATOM 17256 N N . ASN F 5 932 ? 143.393 138.596 87.518 1.00 59.98 932 ASN B N 1
ATOM 17257 C CA . ASN F 5 932 ? 142.719 139.838 87.877 1.00 59.98 932 ASN B CA 1
ATOM 17258 C C . ASN F 5 932 ? 143.405 141.037 87.240 1.00 59.98 932 ASN B C 1
ATOM 17259 O O . ASN F 5 932 ? 142.737 141.973 86.789 1.00 59.98 932 ASN B O 1
ATOM 17264 N N . LEU F 5 933 ? 144.739 141.030 87.196 1.00 61.87 933 LEU B N 1
ATOM 17265 C CA . LEU F 5 933 ? 145.465 142.127 86.563 1.00 61.87 933 LEU B CA 1
ATOM 17266 C C . LEU F 5 933 ? 145.133 142.223 85.079 1.00 61.87 933 LEU B C 1
ATOM 17267 O O . LEU F 5 933 ? 144.883 143.319 84.560 1.00 61.87 933 LEU B O 1
ATOM 17272 N N . ILE F 5 934 ? 145.113 141.084 84.383 1.00 63.61 934 ILE B N 1
ATOM 17273 C CA . ILE F 5 934 ? 144.795 141.086 82.957 1.00 63.61 934 ILE B CA 1
ATOM 17274 C C . ILE F 5 934 ? 143.360 141.545 82.727 1.00 63.61 934 ILE B C 1
ATOM 17275 O O . ILE F 5 934 ? 143.083 142.336 81.816 1.00 63.61 934 ILE B O 1
ATOM 17280 N N . SER F 5 935 ? 142.425 141.057 83.546 1.00 67.49 935 SER B N 1
ATOM 17281 C CA . SER F 5 935 ? 141.029 141.458 83.397 1.00 67.49 935 SER B CA 1
ATOM 17282 C C . SER F 5 935 ? 140.851 142.949 83.654 1.00 67.49 935 SER B C 1
ATOM 17283 O O . SER F 5 935 ? 140.099 143.622 82.942 1.00 67.49 935 SER B O 1
ATOM 17285 N N . ARG F 5 936 ? 141.532 143.482 84.672 1.00 68.42 936 ARG B N 1
ATOM 17286 C CA . ARG F 5 936 ? 141.445 144.909 84.959 1.00 68.42 936 ARG B CA 1
ATOM 17287 C C . ARG F 5 936 ? 142.034 145.736 83.825 1.00 68.42 936 ARG B C 1
ATOM 17288 O O . ARG F 5 936 ? 141.483 146.781 83.462 1.00 68.42 936 ARG B O 1
ATOM 17296 N N . GLU F 5 937 ? 143.157 145.290 83.257 1.00 72.36 937 GLU B N 1
ATOM 17297 C CA . GLU F 5 937 ? 143.737 146.005 82.125 1.00 72.36 937 GLU B CA 1
ATOM 17298 C C . GLU F 5 937 ? 142.790 146.005 80.932 1.00 72.36 937 GLU B C 1
ATOM 17299 O O . GLU F 5 937 ? 142.610 147.035 80.271 1.00 72.36 937 GLU B O 1
ATOM 17302 N N . LEU F 5 938 ? 142.165 144.860 80.649 1.00 75.54 938 LEU B N 1
ATOM 17303 C CA . LEU F 5 938 ? 141.216 144.792 79.542 1.00 75.54 938 LEU B CA 1
ATOM 17304 C C . LEU F 5 938 ? 140.009 145.687 79.793 1.00 75.54 938 LEU B C 1
ATOM 17305 O O . LEU F 5 938 ? 139.523 146.358 78.875 1.00 75.54 938 LEU B O 1
ATOM 17308 N N . ASN F 5 939 ? 139.507 145.708 81.030 1.00 78.36 939 ASN B N 1
ATOM 17309 C CA . ASN F 5 939 ? 138.356 146.547 81.349 1.00 78.36 939 ASN B CA 1
ATOM 17310 C C . ASN F 5 939 ? 138.700 148.028 81.244 1.00 78.36 939 ASN B C 1
ATOM 17311 O O . ASN F 5 939 ? 137.883 148.828 80.774 1.00 78.36 939 ASN B O 1
ATOM 17316 N N . LEU F 5 940 ? 139.901 148.413 81.682 1.00 78.06 940 LEU B N 1
ATOM 17317 C CA . LEU F 5 940 ? 140.307 149.811 81.596 1.00 78.06 940 LEU B CA 1
ATOM 17318 C C . LEU F 5 940 ? 140.608 150.221 80.162 1.00 78.06 940 LEU B C 1
ATOM 17319 O O . LEU F 5 940 ? 140.502 151.405 79.822 1.00 78.06 940 LEU B O 1
ATOM 17324 N N . CYS F 5 941 ? 140.984 149.267 79.310 1.00 87.93 941 CYS B N 1
ATOM 17325 C CA . CYS F 5 941 ? 141.239 149.564 77.907 1.00 87.93 941 CYS B CA 1
ATOM 17326 C C . CYS F 5 941 ? 139.963 149.687 77.084 1.00 87.93 941 CYS B C 1
ATOM 17327 O O . CYS F 5 941 ? 140.040 150.055 75.907 1.00 87.93 941 CYS B O 1
ATOM 17329 N N . ALA F 5 942 ? 138.804 149.390 77.665 1.00 91.19 942 ALA B N 1
ATOM 17330 C CA . ALA F 5 942 ? 137.551 149.466 76.932 1.00 91.19 942 ALA B CA 1
ATOM 17331 C C . ALA F 5 942 ? 137.168 150.918 76.660 1.00 91.19 942 ALA B C 1
ATOM 17332 O O . ALA F 5 942 ? 137.690 151.855 77.273 1.00 91.19 942 ALA B O 1
ATOM 17334 N N . PHE F 5 943 ? 136.254 151.093 75.705 1.00 93.85 943 PHE B N 1
ATOM 17335 C CA . PHE F 5 943 ? 135.708 152.367 75.241 1.00 93.85 943 PHE B CA 1
ATOM 17336 C C . PHE F 5 943 ? 136.733 153.211 74.494 1.00 93.85 943 PHE B C 1
ATOM 17337 O O . PHE F 5 943 ? 136.376 154.274 73.971 1.00 93.85 943 PHE B O 1
ATOM 17339 N N . LEU F 5 944 ? 137.990 152.780 74.424 1.00 95.55 944 LEU B N 1
ATOM 17340 C CA . LEU F 5 944 ? 139.013 153.440 73.623 1.00 95.55 944 LEU B CA 1
ATOM 17341 C C . LEU F 5 944 ? 139.600 152.511 72.574 1.00 95.55 944 LEU B C 1
ATOM 17342 O O . LEU F 5 944 ? 139.723 152.897 71.406 1.00 95.55 944 LEU B O 1
ATOM 17344 N N . ASN F 5 945 ? 139.965 151.289 72.963 1.00 96.94 945 ASN B N 1
ATOM 17345 C CA . ASN F 5 945 ? 140.465 150.280 72.037 1.00 96.94 945 ASN B CA 1
ATOM 17346 C C . ASN F 5 945 ? 139.587 149.034 72.034 1.00 96.94 945 ASN B C 1
ATOM 17347 O O . ASN F 5 945 ? 140.038 147.960 71.624 1.00 96.94 945 ASN B O 1
ATOM 17352 N N . GLN F 5 946 ? 138.344 149.157 72.492 1.00 98.39 946 GLN B N 1
ATOM 17353 C CA . GLN F 5 946 ? 137.428 148.027 72.504 1.00 98.39 946 GLN B CA 1
ATOM 17354 C C . GLN F 5 946 ? 137.036 147.640 71.084 1.00 98.39 946 GLN B C 1
ATOM 17355 O O . GLN F 5 946 ? 136.829 148.501 70.223 1.00 98.39 946 GLN B O 1
ATOM 17361 N N . ASP F 5 947 ? 136.932 146.330 70.846 1.00 98.11 947 ASP B N 1
ATOM 17362 C CA . ASP F 5 947 ? 136.550 145.785 69.542 1.00 98.11 947 ASP B CA 1
ATOM 17363 C C . ASP F 5 947 ? 137.470 146.289 68.432 1.00 98.11 947 ASP B C 1
ATOM 17364 O O . ASP F 5 947 ? 137.024 146.617 67.330 1.00 98.11 947 ASP B O 1
ATOM 17366 N N . HIS F 5 948 ? 138.770 146.350 68.723 1.00 98.90 948 HIS B N 1
ATOM 17367 C CA . HIS F 5 948 ? 139.772 146.821 67.775 1.00 98.90 948 HIS B CA 1
ATOM 17368 C C . HIS F 5 948 ? 140.628 145.679 67.236 1.00 98.90 948 HIS B C 1
ATOM 17369 O O . HIS F 5 948 ? 141.802 145.876 66.914 1.00 98.90 948 HIS B O 1
ATOM 17371 N N . SER F 5 949 ? 140.055 144.478 67.156 1.00 93.15 949 SER B N 1
ATOM 17372 C CA . SER F 5 949 ? 140.668 143.257 66.636 1.00 93.15 949 SER B CA 1
ATOM 17373 C C . SER F 5 949 ? 141.792 142.729 67.521 1.00 93.15 949 SER B C 1
ATOM 17374 O O . SER F 5 949 ? 142.353 141.671 67.214 1.00 93.15 949 SER B O 1
ATOM 17376 N N . GLY F 5 950 ? 142.143 143.424 68.599 1.00 90.48 950 GLY B N 1
ATOM 17377 C CA . GLY F 5 950 ? 143.123 142.924 69.542 1.00 90.48 950 GLY B CA 1
ATOM 17378 C C . GLY F 5 950 ? 142.512 142.715 70.910 1.00 90.48 950 GLY B C 1
ATOM 17379 O O . GLY F 5 950 ? 142.939 141.842 71.672 1.00 90.48 950 GLY B O 1
ATOM 17380 N N . PHE F 5 951 ? 141.505 143.529 71.230 1.00 87.67 951 PHE B N 1
ATOM 17381 C CA . PHE F 5 951 ? 140.779 143.368 72.485 1.00 87.67 951 PHE B CA 1
ATOM 17382 C C . PHE F 5 951 ? 140.001 142.058 72.507 1.00 87.67 951 PHE B C 1
ATOM 17383 O O . PHE F 5 951 ? 139.987 141.356 73.525 1.00 87.67 951 PHE B O 1
ATOM 17391 N N . GLN F 5 952 ? 139.348 141.715 71.394 1.00 87.37 952 GLN B N 1
ATOM 17392 C CA . GLN F 5 952 ? 138.530 140.507 71.351 1.00 87.37 952 GLN B CA 1
ATOM 17393 C C . GLN F 5 952 ? 139.385 139.255 71.493 1.00 87.37 952 GLN B C 1
ATOM 17394 O O . GLN F 5 952 ? 139.034 138.334 72.239 1.00 87.37 952 GLN B O 1
ATOM 17398 N N . THR F 5 953 ? 140.510 139.199 70.777 1.00 85.84 953 THR B N 1
ATOM 17399 C CA . THR F 5 953 ? 141.388 138.037 70.876 1.00 85.84 953 THR B CA 1
ATOM 17400 C C . THR F 5 953 ? 141.986 137.914 72.270 1.00 85.84 953 THR B C 1
ATOM 17401 O O . THR F 5 953 ? 142.097 136.806 72.808 1.00 85.84 953 THR B O 1
ATOM 17405 N N . TRP F 5 954 ? 142.381 139.040 72.870 1.00 80.46 954 TRP B N 1
ATOM 17406 C CA . TRP F 5 954 ? 142.919 139.000 74.226 1.00 80.46 954 TRP B CA 1
ATOM 17407 C C . TRP F 5 954 ? 141.874 138.514 75.220 1.00 80.46 954 TRP B C 1
ATOM 17408 O O . TRP F 5 954 ? 142.181 137.713 76.109 1.00 80.46 954 TRP B O 1
ATOM 17419 N N . GLU F 5 955 ? 140.632 138.989 75.089 1.00 82.34 955 GLU B N 1
ATOM 17420 C CA . GLU F 5 955 ? 139.571 138.528 75.979 1.00 82.34 955 GLU B CA 1
ATOM 17421 C C . GLU F 5 955 ? 139.298 137.041 75.788 1.00 82.34 955 GLU B C 1
ATOM 17422 O O . GLU F 5 955 ? 139.129 136.301 76.765 1.00 82.34 955 GLU B O 1
ATOM 17424 N N . ARG F 5 956 ? 139.263 136.583 74.534 1.00 82.42 956 ARG B N 1
ATOM 17425 C CA . ARG F 5 956 ? 139.018 135.171 74.267 1.00 82.42 956 ARG B CA 1
ATOM 17426 C C . ARG F 5 956 ? 140.125 134.300 74.843 1.00 82.42 956 ARG B C 1
ATOM 17427 O O . ARG F 5 956 ? 139.855 133.231 75.404 1.00 82.42 956 ARG B O 1
ATOM 17429 N N . ILE F 5 957 ? 141.380 134.734 74.709 1.00 80.83 957 ILE B N 1
ATOM 17430 C CA . ILE F 5 957 ? 142.490 133.979 75.284 1.00 80.83 957 ILE B CA 1
ATOM 17431 C C . ILE F 5 957 ? 142.387 133.963 76.803 1.00 80.83 957 ILE B C 1
ATOM 17432 O O . ILE F 5 957 ? 142.404 132.898 77.433 1.00 80.83 957 ILE B O 1
ATOM 17434 N N . LEU F 5 958 ? 142.229 135.143 77.411 1.00 78.01 958 LEU B N 1
ATOM 17435 C CA . LEU F 5 958 ? 142.168 135.246 78.863 1.00 78.01 958 LEU B CA 1
ATOM 17436 C C . LEU F 5 958 ? 140.991 134.481 79.445 1.00 78.01 958 LEU B C 1
ATOM 17437 O O . LEU F 5 958 ? 141.018 134.132 80.630 1.00 78.01 958 LEU B O 1
ATOM 17439 N N . LEU F 5 959 ? 139.952 134.228 78.652 1.00 80.45 959 LEU B N 1
ATOM 17440 C CA . LEU F 5 959 ? 138.895 133.340 79.117 1.00 80.45 959 LEU B CA 1
ATOM 17441 C C . LEU F 5 959 ? 139.285 131.879 78.917 1.00 80.45 959 LEU B C 1
ATOM 17442 O O . LEU F 5 959 ? 139.528 131.155 79.889 1.00 80.45 959 LEU B O 1
ATOM 17445 N N . ASN F 5 960 ? 139.436 131.459 77.658 1.00 80.11 960 ASN B N 1
ATOM 17446 C CA . ASN F 5 960 ? 139.522 130.037 77.337 1.00 80.11 960 ASN B CA 1
ATOM 17447 C C . ASN F 5 960 ? 140.780 129.392 77.910 1.00 80.11 960 ASN B C 1
ATOM 17448 O O . ASN F 5 960 ? 140.717 128.301 78.486 1.00 80.11 960 ASN B O 1
ATOM 17450 N N . ASP F 5 961 ? 141.935 130.036 77.753 1.00 76.67 961 ASP B N 1
ATOM 17451 C CA . ASP F 5 961 ? 143.194 129.411 78.129 1.00 76.67 961 ASP B CA 1
ATOM 17452 C C . ASP F 5 961 ? 143.597 129.683 79.571 1.00 76.67 961 ASP B C 1
ATOM 17453 O O . ASP F 5 961 ? 144.652 129.205 80.001 1.00 76.67 961 ASP B O 1
ATOM 17455 N N . ILE F 5 962 ? 142.796 130.432 80.332 1.00 73.96 962 ILE B N 1
ATOM 17456 C CA . ILE F 5 962 ? 143.157 130.845 81.682 1.00 73.96 962 ILE B CA 1
ATOM 17457 C C . ILE F 5 962 ? 142.105 130.428 82.705 1.00 73.96 962 ILE B C 1
ATOM 17458 O O . ILE F 5 962 ? 142.428 129.800 83.718 1.00 73.96 962 ILE B O 1
ATOM 17463 N N . ILE F 5 963 ? 140.837 130.788 82.471 1.00 75.31 963 ILE B N 1
ATOM 17464 C CA . ILE F 5 963 ? 139.800 130.536 83.475 1.00 75.31 963 ILE B CA 1
ATOM 17465 C C . ILE F 5 963 ? 139.649 129.053 83.793 1.00 75.31 963 ILE B C 1
ATOM 17466 O O . ILE F 5 963 ? 139.588 128.704 84.985 1.00 75.31 963 ILE B O 1
ATOM 17468 N N . PRO F 5 964 ? 139.570 128.138 82.817 1.00 75.65 964 PRO B N 1
ATOM 17469 C CA . PRO F 5 964 ? 139.541 126.711 83.177 1.00 75.65 964 PRO B CA 1
ATOM 17470 C C . PRO F 5 964 ? 140.785 126.252 83.914 1.00 75.65 964 PRO B C 1
ATOM 17471 O O . PRO F 5 964 ? 140.707 125.315 84.719 1.00 75.65 964 PRO B O 1
ATOM 17475 N N . LEU F 5 965 ? 141.934 126.884 83.664 1.00 70.51 965 LEU B N 1
ATOM 17476 C CA . LEU F 5 965 ? 143.175 126.474 84.308 1.00 70.51 965 LEU B CA 1
ATOM 17477 C C . LEU F 5 965 ? 143.171 126.731 85.809 1.00 70.51 965 LEU B C 1
ATOM 17478 O O . LEU F 5 965 ? 143.999 126.158 86.524 1.00 70.51 965 LEU B O 1
ATOM 17483 N N . LEU F 5 966 ? 142.263 127.575 86.303 1.00 68.05 966 LEU B N 1
ATOM 17484 C CA . LEU F 5 966 ? 142.235 127.870 87.731 1.00 68.05 966 LEU B CA 1
ATOM 17485 C C . LEU F 5 966 ? 141.747 126.679 88.546 1.00 68.05 966 LEU B C 1
ATOM 17486 O O . LEU F 5 966 ? 142.115 126.540 89.718 1.00 68.05 966 LEU B O 1
ATOM 17491 N N . ASN F 5 967 ? 140.944 125.799 87.945 1.00 75.99 967 ASN B N 1
ATOM 17492 C CA . ASN F 5 967 ? 140.328 124.684 88.653 1.00 75.99 967 ASN B CA 1
ATOM 17493 C C . ASN F 5 967 ? 141.144 123.400 88.561 1.00 75.99 967 ASN B C 1
ATOM 17494 O O . ASN F 5 967 ? 140.571 122.303 88.566 1.00 75.99 967 ASN B O 1
ATOM 17497 N N . ARG F 5 968 ? 142.468 123.505 88.477 1.00 77.52 968 ARG B N 1
ATOM 17498 C CA . ARG F 5 968 ? 143.339 122.345 88.383 1.00 77.52 968 ARG B CA 1
ATOM 17499 C C . ARG F 5 968 ? 144.438 122.443 89.432 1.00 77.52 968 ARG B C 1
ATOM 17500 O O . ARG F 5 968 ? 144.768 123.528 89.918 1.00 77.52 968 ARG B O 1
ATOM 17508 N N . ASN F 5 969 ? 144.997 121.281 89.778 1.00 79.17 969 ASN B N 1
ATOM 17509 C CA . ASN F 5 969 ? 146.106 121.168 90.727 1.00 79.17 969 ASN B CA 1
ATOM 17510 C C . ASN F 5 969 ? 145.730 121.746 92.093 1.00 79.17 969 ASN B C 1
ATOM 17511 O O . ASN F 5 969 ? 146.307 122.726 92.569 1.00 79.17 969 ASN B O 1
ATOM 17513 N N . LYS F 5 970 ? 144.740 121.113 92.722 1.00 79.03 970 LYS B N 1
ATOM 17514 C CA . LYS F 5 970 ? 144.275 121.520 94.049 1.00 79.03 970 LYS B CA 1
ATOM 17515 C C . LYS F 5 970 ? 145.050 120.752 95.123 1.00 79.03 970 LYS B C 1
ATOM 17516 O O . LYS F 5 970 ? 144.524 119.897 95.837 1.00 79.03 970 LYS B O 1
ATOM 17519 N N . HIS F 5 971 ? 146.336 121.084 95.227 1.00 76.87 971 HIS B N 1
ATOM 17520 C CA . HIS F 5 971 ? 147.231 120.458 96.187 1.00 76.87 971 HIS B CA 1
ATOM 17521 C C . HIS F 5 971 ? 147.944 121.529 97.000 1.00 76.87 971 HIS B C 1
ATOM 17522 O O . HIS F 5 971 ? 148.259 122.609 96.493 1.00 76.87 971 HIS B O 1
ATOM 17524 N N . THR F 5 972 ? 148.194 121.218 98.270 1.00 72.72 972 THR B N 1
ATOM 17525 C CA . THR F 5 972 ? 148.854 122.121 99.210 1.00 72.72 972 THR B CA 1
ATOM 17526 C C . THR F 5 972 ? 150.025 121.418 99.885 1.00 72.72 972 THR B C 1
ATOM 17527 O O . THR F 5 972 ? 150.180 121.448 101.108 1.00 72.72 972 THR B O 1
ATOM 17531 N N . TYR F 5 973 ? 150.854 120.750 99.078 1.00 65.30 973 TYR B N 1
ATOM 17532 C CA . TYR F 5 973 ? 152.022 120.002 99.540 1.00 65.30 973 TYR B CA 1
ATOM 17533 C C . TYR F 5 973 ? 151.643 118.831 100.440 1.00 65.30 973 TYR B C 1
ATOM 17534 O O . TYR F 5 973 ? 152.523 118.139 100.962 1.00 65.30 973 TYR B O 1
ATOM 17543 N N . GLN F 5 974 ? 150.343 118.594 100.629 1.00 74.08 974 GLN B N 1
ATOM 17544 C CA . GLN F 5 974 ? 149.888 117.499 101.485 1.00 74.08 974 GLN B CA 1
ATOM 17545 C C . GLN F 5 974 ? 148.479 117.113 101.037 1.00 74.08 974 GLN B C 1
ATOM 17546 O O . GLN F 5 974 ? 147.513 117.802 101.376 1.00 74.08 974 GLN B O 1
ATOM 17548 N N . THR F 5 975 ? 148.381 116.017 100.292 1.00 79.61 975 THR B N 1
ATOM 17549 C CA . THR F 5 975 ? 147.102 115.471 99.801 1.00 79.61 975 THR B CA 1
ATOM 17550 C C . THR F 5 975 ? 146.399 116.576 99.004 1.00 79.61 975 THR B C 1
ATOM 17551 O O . THR F 5 975 ? 147.047 117.264 98.200 1.00 79.61 975 THR B O 1
ATOM 17553 N N . VAL F 5 976 ? 145.094 116.774 99.195 1.00 79.48 976 VAL B N 1
ATOM 17554 C CA . VAL F 5 976 ? 144.338 117.783 98.468 1.00 79.48 976 VAL B CA 1
ATOM 17555 C C . VAL F 5 976 ? 143.532 118.610 99.459 1.00 79.48 976 VAL B C 1
ATOM 17556 O O . VAL F 5 976 ? 143.209 118.166 100.562 1.00 79.48 976 VAL B O 1
ATOM 17560 N N . ARG F 5 977 ? 143.212 119.833 99.046 1.00 74.28 977 ARG B N 1
ATOM 17561 C CA . ARG F 5 977 ? 142.458 120.743 99.897 1.00 74.28 977 ARG B CA 1
ATOM 17562 C C . ARG F 5 977 ? 141.005 120.299 100.011 1.00 74.28 977 ARG B C 1
ATOM 17563 O O . ARG F 5 977 ? 140.420 119.775 99.059 1.00 74.28 977 ARG B O 1
ATOM 17571 N N . LYS F 5 978 ? 140.423 120.509 101.190 1.00 70.13 978 LYS B N 1
ATOM 17572 C CA . LYS F 5 978 ? 139.022 120.188 101.409 1.00 70.13 978 LYS B CA 1
ATOM 17573 C C . LYS F 5 978 ? 138.125 121.213 100.718 1.00 70.13 978 LYS B C 1
ATOM 17574 O O . LYS F 5 978 ? 138.550 122.319 100.370 1.00 70.13 978 LYS B O 1
ATOM 17580 N N . LEU F 5 979 ? 136.865 120.821 100.511 1.00 69.02 979 LEU B N 1
ATOM 17581 C CA . LEU F 5 979 ? 135.859 121.652 99.856 1.00 69.02 979 LEU B CA 1
ATOM 17582 C C . LEU F 5 979 ? 136.278 122.020 98.439 1.00 69.02 979 LEU B C 1
ATOM 17583 O O . LEU F 5 979 ? 137.216 121.434 97.888 1.00 69.02 979 LEU B O 1
ATOM 17588 N N . ASP F 5 980 ? 135.584 122.981 97.837 1.00 69.47 980 ASP B N 1
ATOM 17589 C CA . ASP F 5 980 ? 135.820 123.366 96.456 1.00 69.47 980 ASP B CA 1
ATOM 17590 C C . ASP F 5 980 ? 136.269 124.820 96.381 1.00 69.47 980 ASP B C 1
ATOM 17591 O O . ASP F 5 980 ? 136.052 125.613 97.301 1.00 69.47 980 ASP B O 1
ATOM 17596 N N . MET F 5 981 ? 136.896 125.156 95.258 1.00 68.44 981 MET B N 1
ATOM 17597 C CA . MET F 5 981 ? 137.461 126.479 95.037 1.00 68.44 981 MET B CA 1
ATOM 17598 C C . MET F 5 981 ? 136.422 127.392 94.400 1.00 68.44 981 MET B C 1
ATOM 17599 O O . MET F 5 981 ? 135.768 127.014 93.423 1.00 68.44 981 MET B O 1
ATOM 17604 N N . ASP F 5 982 ? 136.269 128.592 94.959 1.00 65.26 982 ASP B N 1
ATOM 17605 C CA . ASP F 5 982 ? 135.392 129.628 94.411 1.00 65.26 982 ASP B CA 1
ATOM 17606 C C . ASP F 5 982 ? 136.233 130.895 94.284 1.00 65.26 982 ASP B C 1
ATOM 17607 O O . ASP F 5 982 ? 136.271 131.722 95.197 1.00 65.26 982 ASP B O 1
ATOM 17610 N N . PHE F 5 983 ? 136.904 131.045 93.148 1.00 63.99 983 PHE B N 1
ATOM 17611 C CA . PHE F 5 983 ? 137.855 132.128 92.963 1.00 63.99 983 PHE B CA 1
ATOM 17612 C C . PHE F 5 983 ? 137.146 133.452 92.703 1.00 63.99 983 PHE B C 1
ATOM 17613 O O . PHE F 5 983 ? 136.040 133.496 92.158 1.00 63.99 983 PHE B O 1
ATOM 17621 N N . GLU F 5 984 ? 137.804 134.540 93.110 1.00 64.25 984 GLU B N 1
ATOM 17622 C CA . GLU F 5 984 ? 137.224 135.868 92.946 1.00 64.25 984 GLU B CA 1
ATOM 17623 C C . GLU F 5 984 ? 137.061 136.227 91.474 1.00 64.25 984 GLU B C 1
ATOM 17624 O O . GLU F 5 984 ? 136.019 136.759 91.073 1.00 64.25 984 GLU B O 1
ATOM 17630 N N . VAL F 5 985 ? 138.076 135.930 90.660 1.00 65.67 985 VAL B N 1
ATOM 17631 C CA . VAL F 5 985 ? 138.139 136.256 89.228 1.00 65.67 985 VAL B CA 1
ATOM 17632 C C . VAL F 5 985 ? 137.486 137.594 88.886 1.00 65.67 985 VAL B C 1
ATOM 17633 O O . VAL F 5 985 ? 137.719 138.599 89.558 1.00 65.67 985 VAL B O 1
#

B-factor: mean 48.88, std 13.93, range [3.12, 108.42]

Nearest PDB structures (foldseek):
  6v93-assembly1_G  TM=9.989E-01  e=3.211E-19  Saccharomyces cerevisiae S288C
  6v8p-assembly1_G  TM=9.914E-01  e=6.062E-19  Saccharomyces cerevisiae S288C
  7lxd-assembly1_G  TM=9.076E-01  e=2.236E-16  Saccharomyces cerevisiae S288C
  7kc0-assembly1_C  TM=9.049E-01  e=1.167E-15  Saccharomyces cerevisiae
  6p1h-assembly1_C  TM=9.078E-01  e=9.502E-15  Saccharomyces cerevisiae S288C

Radius of gyration: 49.9 Å; Cα contacts (8 Å, |Δi|>4): 4453; chains: 6; bounding box: 69×131×166 Å

Foldseek 3Di:
DLFFKWFQFDKDKDKAADDLQAFFAEPLGRPAGARIAMWMWGWTATQLFFIEIEIEHHAFDKWKWADPDDLPDPVVVQSVVFNVVQCLLVVLVCVVVVVPHHQHWWHGKHKFWFAAQQFADQAIGIIIIITTRDQVCLVVSLVCQQPCVRHNDGIFMFDRVQHRVLVVCLLLVFFALGIFTFNAWAWEQQAFDCPPNQSPQLDDPVVVVVCVSHPDNPPRYDDCVVDPAFFLGTTYIYDFSVRGPSPPPDFFDACRNAFCLLVVNDACLQPLLVVLVVVLQVVLVVVVDDDDDDDFDFFDAPDQFPCNVVLLVLLVVLLVQQFDDDDDFDDRVPPHPPPSPNPVHHFPSRCSVPSTSPPVDDDQDPDHDDDDDDPDDPPVPLVVCVVVPDFSDDDDFFEAQDCVPVPPDWFADPHRTFDYYHPDPVGDAADDDPPHHDDDDDDDDDDPDDDDDPPDDDDDPVVVVVVVVVCDSTQSFFKEKEKFWAWQDDDFFPDDLQPIATFKMKMAIDPVRQRSPGPDLRIEMEGEDAPPDDPCPVVLLCVLVVRHYYHYHPDRVVVLVVVLVVCSSSVGQEYEYQACCLTTVNSVCSNCVRPVVHRVLCSNARTVDDFDDFDPLCQFFFPRDDRHRHAYGNLLNVCVVQDPDFASDLQLLLCVQVVAHAFFFRSNLLSVLCDPPHDSLSVLLNVLNVNCSRVSSVVSCVLSVVRVVLSSVSSSQRHYSRCSRRPDLLSSLVSLLSSSVSSNRHTYTWDDPVLLLPWDAADFDFDWDKFDFFWAQAKKFKKFKDLQLLLLCLQQVQGSNFWHAFSPPQNQVWGDFFSDIDGDHSNPSVNQVPQWDAFNRGTIGGHCSGCRDSSNSSSSSLVVSLVSLVVSLVVDDPPDPSSNVVSVVVSVVSSVSNVVNLVLEVPSDPHRGHTSVSNNSSNNVLRSLQVVLQCVLCVDPVQVWHFRTDTSTMTIIGHRNPPVVVSQVSLVVSQVNSQSNDGRSIGMDRAWMFNTWGDQTTQWIWGFTDRDPVDDHTDTDTGPAPLPDQQFFQVQNVLVVVLSVCCSPVSHVNVNLVVLLVVLVCLVVVVDLVLRQKHWWFAAQPPAPDPVRGDLLNLVQVVVCVVHVSSHDRNRRIFIWAAWDDDPPDDRSVRGHHPVRQLPPLPTHGPSVCCCPVRHQPSQQSRCSSNRDGCVVSSVVHVVVLVVLVVLLVVLVVVVVVLVVQLVVLLVVLLVSQCSSSVDRDPVSSVVSVSGDDSSDSSNSVNSVSVCVCVDVVNVVSVVSNCVSPVD/DVVLLLVLQLLLQQLVVQLVCLLAAQDDPVQWDFDPDDRLPDPHTGTHGPDVVVSVVSSVVSVVCVVCVVFWQKKKKFKAWPPPRDGFKIKMKGFDFDPQDDSVLSSVQSVQQSVQVNVVSVPDFYWDHPGIHIDIDIHGDCVDDDDPKDKDWTGGHDRDSGPITIIMIGHDDRGTDGDPSVVD/DVVVVLVLQLLLQQLVVQLVCCLAQQDPVVQWDQPQCPVDGHLHRRTHGPDPVVNVVSSLVSVLCSVCVVFFQKKKKFKAWPVDGAGFKMKIKGNPPFADDPPPLDDVLSSVLSVQQVVQVNVVSNPAFYWDHPTMHMDIDTDGDDDAAQPPCPVVDDDDDPVVVSVNCSRRVDDDDDPNRRHDPQPPQFGFDKDKAFTDHGDGPRGDMGIIMIGRVDDDPPPPPRTRVPPD/DDVVVVCCVDVVPDPPPPPPVPDDDAFFDKDFPCPPVDPFLLDDDPVVPFPQDPVVVVLVVLLVVFQVQQVVQCCVPLPPPPADPVGREDEDEAPVPQDDFHKYKYKFWKDFWWAFDPVVVVVVVVPPVDDDPVCVVSVHDQWMWGDRPHDIATEDDPVQLAADDDTGQIWMFIAGQDPPRHGYGDDITFGDDFAAFDAACAAKEKEAEALAFFDPDPVSLVLLVVVLCVLQCNVVVPSVNSSRHAAYEYQENQHADDPVDDDVVRLLVRLASVLVSLLVRLVRHAYEYEYACRRPFDNAQSTAWDDPPSHDPSCCVVVVPPNCRRYPTGTQFGWTCTRNATETGHQAPQLVQSVSIDTSRYPDPVVSVSVVVVCVRSQFNHPPPVRHHGRDPPDSRRHNYAGQEYEHEQHCDWDWDWDADNNDIHIYTYHHHCVPQNKMWMASSNVRDIDIDGDDD/DPPPVLVVCCCCVPVPPAKFFLVNVLLVVVDDSVVSQVVQVVSVPPDPDLQWDWWKWFQFPVRDTGTDDVVPDDPPPVRTPDMGGGIIHNDPDHPHDDDDGPPPRSDPDDDPDDDDDD/DDDCAPDPDNDDADAAPNDGDLVVVLVVVLVQLVVQLVVLEDDPVVLVSVLVSLLVCLLVVNLVSLLVSLVSLVVSLVVCPPPSPPVNHSVRSVVSSPPSRVVSSQDNQDDPDDGDPDGDDGPD

Solvent-accessible surface area: 96339 Å² total; per-residue (Å²): 114,83,89,0,58,5,5,1,3,16,26,28,75,51,57,31,74,39,56,142,0,10,10,31,42,3,62,4,40,90,125,31,110,8,53,52,1,1,4,0,10,6,6,0,1,0,17,28,5,6,20,5,7,7,1,1,8,7,11,20,2,17,1,5,5,54,26,82,24,47,43,120,30,86,63,91,49,41,95,90,90,9,22,112,20,0,70,36,0,4,72,75,4,70,71,57,63,152,127,108,33,52,1,38,49,0,0,8,3,31,17,1,19,0,1,12,0,14,4,9,43,18,25,40,56,21,0,14,20,3,8,2,1,27,14,81,36,19,76,64,1,2,62,33,1,46,60,20,95,4,44,88,68,153,54,43,2,24,9,21,30,3,40,17,38,6,6,4,3,2,20,5,16,1,27,1,0,29,59,10,34,3,40,85,1,41,0,14,23,52,14,43,22,72,77,90,41,24,32,85,101,22,68,69,82,50,10,114,64,24,26,78,116,22,14,45,136,146,85,23,36,14,64,102,97,61,13,79,34,32,1,31,17,18,3,2,1,0,2,0,0,57,20,2,77,15,59,94,133,50,69,78,69,58,50,8,54,29,9,37,67,81,103,57,52,140,105,101,88,10,67,14,6,63,84,29,58,83,72,6,41,136,62,12,104,88,61,98,45,95,126,67,80,111,128,130,55,95,42,100,99,110,51,73,27,148,39,34,54,76,14,56,64,84,26,150,110,9,23,158,77,8,43,51,106,97,69,102,82,39,86,46,86,106,48,49,75,92,109,55,80,41,106,74,12,65,12,24,63,87,10,27,55,63,45,41,27,80,40,152,72,22,109,64,44,119,56,7,76,38,25,37,92,35,76,35,33,27,122,53,0,33,92,31,1,41,106,61,66,84,60,51,28,62,45,104,51,14,42,2,40,27,7,44,20,22,79,99,51,132,35,64,102,97,85,99,94,38,106,23,64,8,32,21,10,14,55,17,81,38,3,60,20,60,69,66,63,13,48,14,108,75,86,65,60,112,60,107,54,6,14,2,41,3,19,60,110,23,28,88,12,50,45,0,50,97,68,94,109,126,92,136,108,63,19,52,31,3,6,5,1,0,0,15,9,2,6,48,11,77,67,92,95,45,2,18,4,45,109,6,70,0,11,0,0,0,13,7,13,21,60,105,30,29,30,46,92,31,110,48,54,63,29,3,3,7,2,34,30,44,100,105,52,53,107,39,18,48,54,20,0,70,54,14,32,84,93,26,66,17,91,58,38,92,51,13,72,61,0,0,76,23,0,15,73,24,0,44,60,12,13,4,3,0,0,0,0,20,33,0,25,36,55,1,2,8,1,2,34,51,16,0,102,110,73,55,120,49,92,2,43,31,61,1,0,10,0,105,53,53,92,169,92,91,34,107,122,1,105,29,89,18,1,7,16,101,4,29,8,10,5,4,2,6,0,12,15,8,2,73,93,41,36,122,27,68,41,11,49,21,6,13,0,0,80,59,15,33,130,51,16,0,6,54,2,38,62,69,18,2,13,86,2,16,71,51,105,22,31,5,9,22,1,35,0,0,4,37,5,28,22,16,5,0,62,3,0,20,72,0,2,123,84,14,25,28,24,55,59,14,10,33,29,0,78,6,2,3,6,18,0,26,12,24,42,49,90,42,44,32,17,27,1,3,0,5,1,5,28,9,1,41,11,1,7,9,3,6,18,4,17,11,171,126,55,13,152,88,22,66,76,74,127,20,88,60,30,39,41,117,14,111,45,18,30,12,57,6,0,0,0,6,0,30,9,53,28,11,34,0,3,0,2,28,25,29,3,1,0,0,1,0,0,2,1,64,3,95,93,16,61,30,89,85,5,74,3,11,19,28,77,33,62,17,62,79,30,5,3,36,19,1,51,143,8,23,33,36,0,9,40,2,4,3,0,0,58,74,52,4,15,72,0,0,8,1,7,0,2,45,12,3,26,81,2,28,47,10,1,85,66,1,17,114,84,9,65,113,78,35,103,79,22,76,81,44,1,61,30,52,3,89,30,0,89,111,7,2,59,27,3,42,29,5,2,32,16,51,186,72,12,78,0,1,0,1,3,0,1,3,0,1,12,37,0,1,64,9,2,2,55,75,1,31,61,31,1,86,121,14,124,93,44,100,10,54,13,10,4,1,22,40,36,20,0,3,0,44,5,65,1,36,48,21,121,59,0,20,68,21,0,107,38,1,8,73,76,0,0,54,68,16,12,107,47,2,96,1,34,21,50,44,1,0,40,10,0,0,1,27,44,84,117,78,25,0,0,10,6,50,60,43,86,94,55,126,73,38,83,43,33,16,84,23,6,22,28,73,96,76,52,12,1,50,10,8,50,112,6,0,38,95,0,0,85,24,1,11,113,38,18,2,0,13,96,0,39,110,44,0,42,50,31,0,128,90,12,91,74,31,61,27,40,14,38,9,5,20,8,7,77,48,2,50,54,85,55,69,201,54,77,73,67,8,41,21,3,0,40,0,1,84,93,58,36,136,103,24,125,36,22,94,27,27,72,75,53,30,1,31,13,1,1,4,123,47,153,155,70,39,93,54,81,102,56,1,7,0,3,65,62,25,39,120,20,114,100,82,49,27,17,13,65,42,1,7,76,124,23,2,22,51,8,0,27,118,8,3,28,11,9,8,8,57,1,22,83,18,13,120,79,76,116,89,91,52,86,53,70,36,40,18,0,0,31,49,5,20,111,51,4,101,108,37,25,62,27,66,27,5,71,21,2,20,11,2,15,1,22,55,0,1,35,10,6,10,19,8,1,20,79,2,6,65,53,19,36,1,54,34,12,28,4,16,13,35,22,40,69,13,55,70,82,64,87,42,116,87,22,95,121,46,44,81,34,7,98,70,36,19,76,109,57,73,116,82,32,42,48,5,2,62,2,3,1,8,2,0,0,0,0,0,0,3,20,4,12,6,4,15,40,41,1,8,52,55,60,43,38,8,6,1,4,0,34,40,61,0,0,13,7,41,11,71,45,0,25,78,36,1,26,86,0,0,60,48,3,32,87,56,32,127,54,15,38,96,2,3,0,0,4,37,5,76,161,60,86,78,6,14,2,16,2,1,2,16,27,61,58,76,130,141,16,72,16,11,32,0,5,8,29,0,2,11,2,0,6,21,0,3,44,13,4,67,150,25,56,98,7,29,54,55,34,6,35,8,20,1,0,12,22,40,58,149,104,71,62,86,88,129,89,87,99,35,95,32,45,15,4,78,46,43,60,5,52,8,90,3,30,6,10,45,70,89,76,69,10,67,43,102,124,142,52,67,74,95,54,86,83,150,14,51,36,18,0,34,0,0,0,30,0,2,0,7,0,0,0,44,45,3,17,4,3,7,72,76,4,14,30,68,3,15,57,30,70,62,32,9,4,30,22,3,3,2,1,85,15,82,53,0,60,62,28,8,57,59,0,4,69,0,0,14,72,22,4,33,50,1,11,48,2,3,0,11,1,12,6,87,93,56,69,10,6,1,2,53,1,2,0,2,1,6,13,1,54,36,71,92,118,160,37,60,54,104,74,0,19,46,58,0,22,11,1,0,9,7,1,18,57,28,2,40,131,30,55,104,12,34,96,67,20,5,43,6,38,2,23,0,37,0,9,47,20,32,14,0,15,95,18,46,85,89,57,80,10,83,55,118,80,66,41,30,68,13,59,54,8,3,9,0,6,64,15,80,73,26,63,38,17,24,92,72,91,52,75,77,58,4,68,5,52,7,23,18,14,22,26,1,26,11,61,24,1,8,0,21,4,12,4,2,31,0,55,34,31,44,86,89,34,37,84,68,0,28,44,100,108,104,128,66,12,62,43,10,4,71,119,44,8,55,92,38,88,59,70,84,28,91,22,107,95,47,102,68,6,38,130,3,57,6,76,40,26,137,94,71,93,36,81,7,114,76,85,48,95,70,63,61,100,45,61,66,37,77,68,23,50,91,89,26,45,100,26,12,76,92,32,0,38,98,31,0,56,79,111,10,52,112,62,69,50,55,109,72,44,112,19,50,99,33,106,30,2,53,86,38,100,48,134,72,4,8,15,4,2,0,17,4,27,1,6,2,37,12,67,97,96,16,15,71,97,14,50,121,69,8,162,33,22,17,73,3,69,65,17,29,111,107,50,79,44,11,47,2,32,14,93,30,1,38,20,67,7,42,32,91,91,8,67,87,24,25,6,4,16,47,13,6,0,0,0,3,0,34,31,46,121,81,72,16,7,73,4,69,46,16,0,30,10,30,59,17,90,30,62,116,89,98,128,56,2,32,2,0,1,0,0,0,3,10,2,30,9,66,22,35,59,57,21,21,39,6,14,0,0,30,3,8,1,1,0,6,0,41,49,88,32,65,60,9,8,65,5,5,3,0,0,1,0,0,11,1,2,36,52,58,38,105,94,28,45,57,38,23,11,40,38,3,8,57,24,4,0,40,14,0,38,4,0,0,32,2,0,3,0,0,0,0,0,0,68,46,0,11,9,29,30,14,0,14,1,52,40,22,44,66,7,6,25,30,116,44,0,64,37,27,18,54,36,49,5,85,34,10,5,10,33,6,1,0,0,19,33,0,10,2,40,22,0,10,3,2,0,1,5,0,30,0,2,61,5,8,18,63,11,63,43,59,27,90,117,74,39,100,78,36,3,59,16,0,39,4,2,0,45,11,0,9,2,1,13,6,5,18,23,3,17,43,20,32,64,153,47,39,6,4,10,107,60,2,0,7,0,0,0,0,0,12,4,60,96,64,11,49,56,97,9,76,25,52,75,73,91,0,17,0,0,0,0,1,49,4,18,62,71,1,31,3,0,7,2,32,1,48,92,33,55,29,72,54,0,69,1,53,36,64,96,96,80,6,44,124,36,2,26,42,50,1,39,61,68,7,31,11,0,25,0,22,31,1,3,42,103,38,70,40,1,5,18,66,0,18,29,21,1,13,72,20,51,83,123,46,116,60,87,58,21,76,39,22,6,0,0,5,34,116,70,37,24,0,42,9,15,140,76,98,81,86,16,82,52,57,118,32,12,96,25,3,2,0,2,0,0,4,9,12,112,32,32,54,17,100,45,52,81,49,92,25,101,66,9,21,10,0,35,21,30,33,84,94,113,82,137,83,86,105,40,21,56,41,64,1,2,32,98,26,41,66,27,82,104,40,79,50,25,50,89,5,11,108,64,2,28,71,51,4,61,90,9,13,70,81,46,22,27,66,87,74,36,36,46,85,6,34,112,10,1,70,119,3,6,103,25,21,18,36,8,13,0,0,46,0,20,40,9,2,49,66,26,11,96,62,29,38,92,92,71,104,71,53,68,0,32,70,61,5,42,62,26,25,81,74,40,11,54,67,22,7,88,134,46,70,51,47,75,54,93,111,60,64,19,97,54,43,26,80,113

Secondary structure (DSSP, 8-state):
--SEEEE--EEEEEEE---TTS----SS-TTS--S-EEEEEEEEE-TTS-EEEEEE-S---EEEEE--S-TT--SSHHHHHHHHHHHHHHHHHHHHH------SSEEEEEEEEEEESSS---S-EEEEEEEES-GGGHHHHHHHHHTTSSSSSPPPEES-SS-HHHHHHHHTT--TTSEEEES--EEPSSSS--SSSHHHHS--HHHHHHHHHH--SSSSBPPTTTS---BSSSEEEEE-TTTB-SSS-S-----TTTTHHHHT-----SHHHHHHHHHHHHHHHTTT-----------------TTHHHHHHHHHHHHHHSS-SSSPPP-TTTSS------TTSB-HHHHSSTT----------SSEEEEPPPS--TTHHHHHHHHTTS-SS-PPPPBBSSGGGGTT--EEETTEEE---B-STTTSPBPEETTEE----SPP---SSEEEE--SPPPPHHHHHHHHHH---S--S--EEEEEEEE--SSSS---TTT--EEEEEEEE-STT--S--S--SEEEEEE--TTS-TTHHHHHHHHHSSS-EEEESSHHHHHHHHHHHHHHH--SEEE-SSTTTSTHHHHHHHIIIII---HHHHHSSBSS------HHHHHHS----BTTBEE--HHHHHHHHS--SS--HHHHIIIII--------HHHHHHHHSSSS-HHHHHHHHHHHHHHHHHHHHHHHHHTHHHHHHHHHHHH---HHHHHHS-HHHHHHHHHHHHHGGGTEEPB---HHHHHTSPPP------BPP--EEE-S-EEEEEETTHHHHHHHHHT-SSTTEEEESSS--SS-EEETTEEE---SSHHHHTSSSEEE-TTSEEEE-TTSS--HHHHHHHHHHHHHHHHHHHHHH--SS-HHHHHHHHHHHHHHHHHHHHHHTTTT--SS-SS--HHHHHHHHHHHHHHHHHHHHHHHH-SSS--EEEEB-SSEEEEE-TT-TTTHHHHHHHHHHHHHHHTS-SS--EE---EEEEEEEEETTEEEEEEESSTT--SPEEEEESSTTT-SSS-HHHHHHHHHHHHHHHHT-BHHHHHHHHHHHHHHHHHT-S-SSTT-EEEEE-TTS-S-STTS-HHHHHHHHHHHH-TT-PPPTTEEEEEB-B---TT--HHHH-B-HHHHHH-TT--B-HHHIIIIIIHHHHHHHHTTTT--HHHHHHH--HHHH-HHHHHHHHHHHHHHHHHHHHHHHHHHHHHHHHHH---STTTHHHHHT---TT-HHHHHHHHHHHHHTSHHHHHHHHHHHHHTT-/--SS-SSSBSS-PPPBTTB--HHHHHHHHHHHHHHTTTTTS--HHHHHHHHHHHHHHHHTT-HHHHHHHHHHHHHHHHHTTTTSTTSSSHHHHHHHHHHTTTGGGGS--B-SSSB-SSEEEE--/-HHHHHHHHHHHHHHHHHHHHHHTTSS-TTSEE-SS-BSSS-SS---EES-HHHHHHHHHHHHHHHHTTTTEEEEEEEEEETTTTEEEEEEEEE--------HHHHHHHHHHHHHHHHHHHHHSPPB-TT-EEEEEEEEE---EEE-----EEE----SSS---EEEEEE---S-B----GGG-/-HHHHHHHHHHHHHHHHHHHHHHTTSS-TTTEEEEEESSSEEEEEEEEE--HHHHHHHHHHHHHHHHTTTTEEEEEEEEEESSS--EEEEEEEE-TT-B-------SHHHHHHHHHHHHHHHHHHHHSPP--TT-EEEEEEEEESS---S-TTTT-PPP-SHHHHHHHHHHSS-EEE-TT-SS----SSS--EEEEEEE---B-SS-B-EEEEEE----SSSSSTTSS-TT-/--HHHHHHHHTTT----S---SSPEEPP---BTTTTT---TT---TTT---S--HHHHHHHHHHHHHHHHHHHHHHHS-TT-B-SSSB-EE--SGGG--SS--EEEEEEEE---EEPHHHHHHHHTTTSS---HHHHH-----EEEE-SS-EEEEESTTGGGS---TT--EEEEE-B-SSSEEE-SEEE-PPPPPBPPP----EEEEE----B-SS-HHHHHHHHHHHHHHTTTTT--HHHHTTEEEEEE-S--B---GGG--HHHHHHHHHHHHHHHHHHTTTSEEEE---SSSSS-SSSSPPPPPSSSS-GGGTTTTSSS-TTTEEE--SSEEEEETTEEEEEE-SHHHHHHTTEE-TT---HHHHHHHHHHHHHTTBS-S-HHHH--PPP--TTB-SSB-SEEEEEEESS-EEEEEEETTEEEEEEEEEPSSSS-EEEEEETTT--EEEEEEE-/-TTTHHHHHHIIIIIS---EEHHHHHHHHT--HHHHHHHHHHHHSS-S---SEEEEEEEETT-EEEE--SSS--S-GGGEEEEEEEEEESSS-----------SS--SEE-SSPP---